Protein 8V0F (pdb70)

Radius of gyration: 42.17 Å; Cα contacts (8 Å, |Δi|>4): 1862; chains: 6; bounding box: 126×116×103 Å

Nearest PDB structures (foldseek):
  8v0f-assembly1_F  TM=9.982E-01  e=1.467E-37  Penicillium fellutanum ATCC 48694
  7s0l-assembly1_A  TM=9.707E-01  e=2.846E-28  Talaromyces verruculosus
  7s0m-assembly1_B  TM=9.732E-01  e=6.720E-28  Talaromyces verruculosus
  6g31-assembly1_I  TM=9.595E-01  e=5.011E-21  Homo sapiens
  6g31-assembly1_B  TM=9.417E-01  e=1.131E-20  Homo sapiens

B-factor: mean 59.31, std 16.81, range [23.64, 129.59]

Secondary structure (DSSP, 8-state):
-HHHHHHHHHHHHHS-----HHHHHHHTHHHHHHHHS----HHHHHHHHHHHHH---HHHHHHHHHHHHHHHHHHHHHHHHHHT--EETTEE-GGGTS-HHHHHHHHHHHHHHHHHHHHTT--HHHHHHHHHHHHHHHHHHHHHHHHHHHT----HHHHHHHHHHHTHHHHHHHHHHHTTS-S-----HHHHHHHHHHHHHHHHHHHH---HHHHHT---HHHHHHHHH-TT--SHHHHHHH----HHHHHHHHHHHHHHT-HHHHHHHHHHHHHHHHHHHHHHHTTT----HHHHHHHHH----/-HHHHHHHHHHHHHS-----HHHHHHHTHHHHHHHTS----HHHHHHHHHHHHH---HHHHHHHHHHHHHHHHHHHHHHHHHHT-SEETTEE-GGGTS-HHHHHHHHHHHHHHHHHHHGGG--HHHHHHHHHHHHHHHHHHHHHHHHHHHT-PPPHHHHHHHHHHHTHHHHHHHHHHHGGG-S-----HHHHHHHHHHHHHHHHHHHH---HHHHHT---HHHHHHHHH-TT--SHHHHHHHT---HHHHHHHHHHHHHTT-HHHHHHHHHHHHHHHHHHHHHHHTTT----HHHHHHHHH----/-HHHHHHHHHHHHHS-----HHHHHHHTHHHHHHHHS----HHHHHHHHHHHHH---HHHHHHHHHHHHHHHHHHHHHHHHHHT--EETTEE-GGGTS-HHHHHHHHHHHHHHHHHHHGGG--HHHHHHHHHHHHHHHHHHHHHHHHHHHT----HHHHHHHHHHHTHHHHHHHHHHHGGG-S-----HHHHHHHHHHHHHHHHHTTT---HHHHHT---HHHHHHHHH-TT--HHHHHHHHT--SHHHHHHHHHHHHHTTHHHHHHHHHHHHHHHHHHHHHHHHTTT----HHHHHHHHHS--/-HHHHHHHHHHHHHS-----HHHHHHHTHHHHHHHHS----HHHHHHHHHHHHH---HHHHHHHHHHHHHHHHHHHHHHHHHTT-SEETTEE-GGGTS-HHHHHHHHHHHHHHHHHHHGGG--HHHHHHHHHHHHHHHHHHHHHHHHHHHT-PPPHHHHHHHHHHHTHHHHHHHHHHHGGG-S-----HHHHHHHHHHHHHHHHHHHH---HHHHHT---HHHHHHHHH-TT--SHHHHHHH----HHHHHHHHHHHHHTT-HHHHHHHHHHHHHHHHHHHHHHHTTT----HHHHHHHHHS--/-HHHHHHHHHHHHHS-----HHHHHHHSHHHHHHHHS----HHHHHHHHHHHHH---HHHHHHHHHHHHHHHHHHHHHHHHHHT-SEETTEE-GGGTS-HHHHHHHHHHHHHHHHHHHGGG--HHHHHHHHHHHHHHHHHHHHHHHHHHHT----HHHHHHHHHHHTHHHHHHHHHTTGGG-S-----HHHHHHHHHHHHHHHHHHHTT--HHHHHT---HHHHHHHHSS----SHHHHTTS----SHHHHHHHHHHHHTTHHHHHHHHHHHHHHHHHHHHHHHGGGSPPP--HHHHHHHHS--/--SSHHHHHHHHHHS-----HHHHHHHTHHHHHHHHS----HHHHHHHHHHHHH---HHHHHHHHHHHHHHHHHHHHHHHHHTT--EETTEE-GGGTS-SHHHHHHHHHHHHHHHHHHGGG--HHHHHHHHHHHHHHHHHHHHHHHHHHHT----HHHHHHHHHHHTHHHHHHHHHHHTTT-S-----HHHHHHHHHHHHHHHHHHHH---HHHHHT---HHHHHHHHH-TT--SHHHHHHHT---HHHHHHHHHHHHHHTHHHHHHHHHHHHHHHHHHHHHHHHTTT----HHHHHHHHHS---

Solvent-accessible surface area: 80450 Å² total; per-residue (Å²): 102,52,66,82,68,4,70,122,4,18,68,48,5,113,97,81,80,175,74,25,120,102,58,47,92,39,17,28,19,2,16,94,9,8,92,84,20,120,50,189,92,49,48,49,85,4,9,94,1,0,24,58,10,4,142,12,82,114,97,12,16,118,58,0,22,103,1,5,56,19,3,45,12,0,13,22,4,7,30,9,25,25,15,117,16,109,90,66,95,65,70,9,4,7,38,42,0,11,20,57,17,29,2,2,7,2,0,4,1,3,6,6,38,0,0,50,48,1,54,146,25,135,29,110,149,0,20,42,14,0,0,65,8,4,3,65,19,5,49,1,9,7,15,19,6,23,19,20,50,16,41,75,18,2,43,30,75,81,9,14,48,12,1,46,32,48,27,6,5,21,4,22,1,3,1,34,1,0,27,50,106,10,137,28,127,60,98,3,36,30,4,0,56,0,1,2,7,0,17,37,0,5,96,20,11,89,62,13,68,128,33,100,9,0,25,30,4,33,15,6,4,0,0,7,42,0,28,127,64,96,114,32,60,76,21,4,21,10,1,2,56,62,96,19,136,101,98,42,7,43,136,22,0,47,64,26,0,86,75,14,121,0,4,60,28,0,74,57,0,4,110,61,0,28,32,22,0,70,154,24,0,86,97,17,18,150,114,63,31,143,155,1,92,84,2,38,72,12,6,72,185,41,56,25,159,96,44,69,84,71,4,69,115,6,17,62,37,11,114,98,81,76,174,76,28,113,104,52,45,83,38,12,29,14,2,15,85,10,8,100,83,24,120,48,181,101,45,46,46,72,1,10,100,2,0,23,59,8,5,146,12,80,109,93,8,13,118,62,1,22,109,1,4,58,20,7,44,12,0,10,20,5,4,34,10,22,20,17,118,20,118,91,70,92,65,70,9,4,8,38,34,0,11,16,56,17,27,1,2,8,1,0,6,0,0,6,6,29,0,1,60,49,2,55,157,26,137,27,112,141,0,11,41,14,1,0,65,10,4,2,63,20,3,50,1,8,6,12,10,4,27,23,23,52,18,43,80,17,2,50,29,74,81,9,14,53,13,2,44,32,39,24,6,6,23,5,22,2,3,0,32,1,0,26,53,107,11,138,29,124,61,97,3,37,30,3,0,55,0,1,2,10,0,22,38,1,5,88,19,18,91,65,16,51,136,40,100,12,1,25,32,3,34,12,4,7,1,0,9,43,0,29,131,61,94,111,38,51,83,22,5,22,10,1,2,54,63,93,22,148,88,104,37,6,35,152,24,0,45,65,22,0,96,73,18,121,0,3,60,38,1,80,68,0,3,117,68,0,28,34,24,0,70,152,20,0,100,74,15,30,166,109,66,32,147,158,1,109,86,0,42,83,7,7,70,163,41,60,18,139,112,40,72,99,68,5,66,136,2,27,75,44,6,121,102,78,81,172,74,22,118,96,57,47,88,39,17,30,19,3,17,95,8,3,96,85,18,118,49,189,97,38,43,59,75,2,12,119,1,0,23,48,10,7,130,14,75,118,89,4,30,124,57,0,22,110,1,5,60,19,2,53,12,0,13,24,4,4,27,10,18,26,18,119,13,107,95,60,99,51,69,6,0,4,39,34,0,11,17,59,13,27,0,0,8,2,0,6,2,0,7,6,29,0,1,60,45,2,56,143,36,136,26,114,155,0,19,36,19,1,0,66,10,2,3,68,11,2,49,0,7,0,14,15,11,53,32,38,92,54,70,100,49,6,68,41,61,78,12,12,45,18,6,43,31,44,24,5,5,14,7,19,1,3,1,45,2,0,27,54,101,13,136,31,124,52,97,4,40,19,3,0,56,0,0,3,8,2,11,42,1,1,79,11,15,86,46,16,56,140,36,114,22,2,41,41,4,47,31,5,4,2,2,6,38,3,31,160,68,112,87,76,66,145,70,8,43,63,15,4,102,128,112,26,156,116,87,95,34,54,142,93,1,52,63,32,2,86,80,17,126,0,3,75,37,2,72,69,2,4,123,74,0,19,35,27,0,79,150,23,0,107,80,20,28,136,114,65,25,145,158,0,94,71,1,47,85,10,6,74,154,44,72,51,105,65,76,92,79,4,67,125,6,20,78,42,11,129,84,76,68,162,81,23,120,104,53,48,129,58,8,28,17,3,20,97,53,5,96,84,21,116,43,187,97,42,51,51,81,4,10,112,4,0,23,48,9,8,138,14,81,117,99,6,30,124,53,0,21,112,1,4,54,18,0,46,10,0,19,26,6,4,39,8,21,19,23,122,21,120,124,60,90,66,82,72,5,3,37,78,109,76,24,62,13,23,1,3,4,2,0,6,0,1,7,6,38,0,1,54,42,1,59,139,27,137,27,113,143,0,16,38,14,1,0,65,7,0,3,66,10,2,49,1,11,6,14,28,4,26,30,32,38,14,44,80,14,3,48,28,62,82,13,8,50,13,3,41,31,53,24,6,6,13,6,19,1,4,1,41,1,0,30,55,112,10,133,38,136,56,100,3,35,20,3,0,54,0,2,1,8,0,15,31,1,0,82,12,14,82,64,13,67,138,45,87,11,0,10,31,4,26,20,2,4,0,0,8,43,0,28,130,61,116,114,42,58,82,22,4,22,10,1,2,60,60,95,21,126,107,84,43,9,36,154,22,0,48,60,25,0,101,74,19,126,0,6,67,33,1,81,57,0,3,139,60,0,24,35,34,0,71,152,19,0,92,91,17,28,161,114,66,30,141,154,1,91,79,1,37,79,12,7,73,168,48,83,59,112,38,75,89,69,5,66,109,2,18,77,36,6,117,98,81,78,175,73,24,116,104,57,50,93,31,10,27,17,1,15,88,11,8,100,89,19,117,42,171,97,51,46,70,80,4,11,86,1,0,18,45,7,3,116,14,80,111,106,11,19,123,51,1,23,112,1,6,62,21,0,58,12,0,14,27,3,4,24,7,21,20,9,103,35,116,88,62,96,51,70,9,3,7,41,42,0,12,18,59,14,22,1,0,7,2,0,6,0,0,6,6,31,0,1,54,52,1,54,146,27,135,24,109,148,0,16,40,13,2,0,62,8,2,0,73,6,3,47,0,7,0,8,16,6,55,26,31,83,42,66,97,26,3,55,29,100,60,19,11,44,15,8,45,30,61,30,7,5,16,8,19,2,3,1,49,1,0,28,52,117,6,127,35,112,71,93,2,26,24,4,0,56,1,0,3,12,2,13,49,6,8,84,15,14,74,41,28,139,118,84,114,29,11,25,26,4,45,23,4,10,8,8,2,22,0,19,89,53,55,134,36,69,152,64,7,17,72,14,9,120,59,95,13,137,88,97,83,28,22,112,70,4,68,64,24,8,102,78,38,118,2,43,71,37,11,94,66,1,2,82,65,0,24,42,28,0,66,149,14,0,100,59,30,35,139,98,66,26,139,169,2,85,73,1,49,84,28,5,65,179,54,54,74,104,60,86,94,80,7,64,121,4,22,74,41,10,125,94,74,76,165,80,30,100,125,60,48,136,43,6,29,16,4,8,90,57,10,77,84,23,118,34,190,96,45,51,58,79,2,10,111,0,1,32,49,6,7,135,15,87,118,95,7,26,123,50,0,22,112,1,4,56,20,0,44,12,0,14,26,7,6,31,14,26,17,26,115,14,105,116,71,91,63,85,72,4,7,38,76,104,84,33,59,16,24,2,5,3,1,0,6,0,0,6,6,34,0,0,60,33,1,63,142,32,137,29,114,156,0,17,46,24,1,0,74,8,1,2,72,7,3,49,1,10,4,11,24,5,27,22,37,34,16,48,75,23,2,40,36,75,79,7,10,48,11,5,45,25,55,26,6,5,15,6,23,1,3,2,48,1,0,27,48,117,8,130,31,125,53,101,6,37,26,3,0,54,0,1,1,8,0,13,45,1,1,82,13,13,84,70,13,70,127,48,74,17,0,26,28,4,19,19,3,6,0,0,9,35,0,17,126,66,118,110,41,51,71,23,3,31,9,0,2,56,63,92,18,140,99,84,46,7,44,143,22,0,48,64,27,0,78,80,23,116,0,2,58,26,0,75,60,0,3,108,63,0,27,40,27,0,72,157,33,0,94,98,20,32,162,121,67,31,145,159,0,90,83,0,44,78,17,6,72,156,36,63,26,168

Structure (mmCIF, N/CA/C/O backbone):
data_8V0F
#
_entry.id   8V0F
#
_cell.length_a   1.00
_cell.length_b   1.00
_cell.length_c   1.00
_cell.angle_alpha   90.00
_cell.angle_beta   90.00
_cell.angle_gamma   90.00
#
_symmetry.space_group_name_H-M   'P 1'
#
loop_
_atom_site.group_PDB
_atom_site.id
_atom_site.type_symbol
_atom_site.label_atom_id
_atom_site.label_alt_id
_atom_site.label_comp_id
_atom_site.label_asym_id
_atom_site.label_entity_id
_atom_site.label_seq_id
_atom_site.pdbx_PDB_ins_code
_atom_site.Cartn_x
_atom_site.Cartn_y
_atom_site.Cartn_z
_atom_site.occupancy
_atom_site.B_iso_or_equiv
_atom_site.auth_seq_id
_atom_site.auth_comp_id
_atom_site.auth_asym_id
_atom_site.auth_atom_id
_atom_site.pdbx_PDB_model_num
ATOM 1 N N . ALA A 1 645 ? 173.077 197.967 128.318 1.00 80.36 621 ALA A N 1
ATOM 2 C CA . ALA A 1 645 ? 172.941 196.734 129.082 1.00 83.34 621 ALA A CA 1
ATOM 3 C C . ALA A 1 645 ? 171.722 195.941 128.625 1.00 85.07 621 ALA A C 1
ATOM 4 O O . ALA A 1 645 ? 171.848 194.822 128.129 1.00 86.26 621 ALA A O 1
ATOM 6 N N . ILE A 1 646 ? 170.539 196.533 128.798 1.00 78.99 622 ILE A N 1
ATOM 7 C CA . ILE A 1 646 ? 169.305 195.869 128.388 1.00 79.56 622 ILE A CA 1
ATOM 8 C C . ILE A 1 646 ? 169.248 195.736 126.869 1.00 82.90 622 ILE A C 1
ATOM 9 O O . ILE A 1 646 ? 168.775 194.720 126.336 1.00 83.62 622 ILE A O 1
ATOM 14 N N . SER A 1 647 ? 169.744 196.747 126.150 1.00 81.19 623 SER A N 1
ATOM 15 C CA . SER A 1 647 ? 169.714 196.711 124.693 1.00 80.20 623 SER A CA 1
ATOM 16 C C . SER A 1 647 ? 170.555 195.563 124.151 1.00 81.67 623 SER A C 1
ATOM 17 O O . SER A 1 647 ? 170.142 194.874 123.211 1.00 85.13 623 SER A O 1
ATOM 20 N N . ASP A 1 648 ? 171.737 195.342 124.730 1.00 80.89 624 ASP A N 1
ATOM 21 C CA . ASP A 1 648 ? 172.591 194.251 124.273 1.00 82.36 624 ASP A CA 1
ATOM 22 C C . ASP A 1 648 ? 171.925 192.898 124.488 1.00 83.49 624 ASP A C 1
ATOM 23 O O . ASP A 1 648 ? 171.968 192.029 123.609 1.00 87.86 624 ASP A O 1
ATOM 28 N N . HIS A 1 649 ? 171.301 192.703 125.652 1.00 74.70 625 HIS A N 1
ATOM 29 C CA . HIS A 1 649 ? 170.631 191.438 125.931 1.00 78.31 625 HIS A CA 1
ATOM 30 C C . HIS A 1 649 ? 169.474 191.201 124.969 1.00 82.09 625 HIS A C 1
ATOM 31 O O . HIS A 1 649 ? 169.313 190.094 124.435 1.00 83.58 625 HIS A O 1
ATOM 38 N N . THR A 1 650 ? 168.661 192.233 124.730 1.00 77.61 626 THR A N 1
ATOM 39 C CA . THR A 1 650 ? 167.546 192.086 123.801 1.00 73.67 626 THR A CA 1
ATOM 40 C C . THR A 1 650 ? 168.039 191.796 122.388 1.00 75.28 626 THR A C 1
ATOM 41 O O . THR A 1 650 ? 167.460 190.964 121.677 1.00 79.79 626 THR A O 1
ATOM 45 N N . SER A 1 651 ? 169.111 192.471 121.965 1.00 74.23 627 SER A N 1
ATOM 46 C CA . SER A 1 651 ? 169.663 192.230 120.637 1.00 75.24 627 SER A CA 1
ATOM 47 C C . SER A 1 651 ? 170.187 190.807 120.505 1.00 78.27 627 SER A C 1
ATOM 48 O O . SER A 1 651 ? 169.990 190.162 119.469 1.00 80.03 627 SER A O 1
ATOM 51 N N . ARG A 1 652 ? 170.863 190.301 121.539 1.00 81.57 628 ARG A N 1
ATOM 52 C CA . ARG A 1 652 ? 171.344 188.924 121.496 1.00 78.21 628 ARG A CA 1
ATOM 53 C C . ARG A 1 652 ? 170.186 187.939 121.412 1.00 79.57 628 ARG A C 1
ATOM 54 O O . ARG A 1 652 ? 170.240 186.970 120.646 1.00 83.37 628 ARG A O 1
ATOM 62 N N . ALA A 1 653 ? 169.125 188.172 122.190 1.00 74.69 629 ALA A N 1
ATOM 63 C CA . ALA A 1 653 ? 167.965 187.285 122.137 1.00 72.17 629 ALA A CA 1
ATOM 64 C C . ALA A 1 653 ? 167.338 187.285 120.748 1.00 73.99 629 ALA A C 1
ATOM 65 O O . ALA A 1 653 ? 166.999 186.227 120.203 1.00 75.95 629 ALA A O 1
ATOM 67 N N . ILE A 1 654 ? 167.191 188.468 120.152 1.00 71.94 630 ILE A N 1
ATOM 68 C CA . ILE A 1 654 ? 166.587 188.569 118.827 1.00 65.28 630 ILE A CA 1
ATOM 69 C C . ILE A 1 654 ? 167.462 187.883 117.782 1.00 69.43 630 ILE A C 1
ATOM 70 O O . ILE A 1 654 ? 166.964 187.164 116.904 1.00 74.07 630 ILE A O 1
ATOM 75 N N . ASP A 1 655 ? 168.780 188.083 117.866 1.00 77.67 631 ASP A N 1
ATOM 76 C CA . ASP A 1 655 ? 169.692 187.449 116.921 1.00 77.68 631 ASP A CA 1
ATOM 77 C C . ASP A 1 655 ? 169.636 185.932 117.034 1.00 79.01 631 ASP A C 1
ATOM 78 O O . ASP A 1 655 ? 169.634 185.227 116.018 1.00 81.55 631 ASP A O 1
ATOM 83 N N . LEU A 1 656 ? 169.591 185.407 118.261 1.00 75.20 632 LEU A N 1
ATOM 84 C CA . LEU A 1 656 ? 169.468 183.963 118.424 1.00 72.76 632 LEU A CA 1
ATOM 85 C C . LEU A 1 656 ? 168.118 183.459 117.935 1.00 73.55 632 LEU A C 1
ATOM 86 O O . LEU A 1 656 ? 168.011 182.308 117.498 1.00 75.21 632 LEU A O 1
ATOM 91 N N . CYS A 1 657 ? 167.079 184.294 118.005 1.00 75.15 633 CYS A N 1
ATOM 92 C CA . CYS A 1 657 ? 165.812 183.931 117.376 1.00 73.91 633 CYS A CA 1
ATOM 93 C C . CYS A 1 657 ? 165.967 183.809 115.865 1.00 69.61 633 CYS A C 1
ATOM 94 O O . CYS A 1 657 ? 165.405 182.898 115.248 1.00 70.08 633 CYS A O 1
ATOM 97 N N . ARG A 1 658 ? 166.722 184.722 115.250 1.00 74.44 634 ARG A N 1
ATOM 98 C CA . ARG A 1 658 ? 166.925 184.646 113.805 1.00 73.06 634 ARG A CA 1
ATOM 99 C C . ARG A 1 658 ? 167.804 183.459 113.425 1.00 78.30 634 ARG A C 1
ATOM 100 O O . ARG A 1 658 ? 167.483 182.711 112.495 1.00 77.85 634 ARG A O 1
ATOM 108 N N . ASN A 1 659 ? 168.919 183.271 114.128 1.00 83.40 635 ASN A N 1
ATOM 109 C CA . ASN A 1 659 ? 169.862 182.188 113.840 1.00 78.38 635 ASN A CA 1
ATOM 110 C C . ASN A 1 659 ? 169.989 181.268 115.045 1.00 77.66 635 ASN A C 1
ATOM 111 O O . ASN A 1 659 ? 170.695 181.603 116.013 1.00 78.57 635 ASN A O 1
ATOM 116 N N . PRO A 1 660 ? 169.333 180.105 115.039 1.00 68.72 636 PRO A N 1
ATOM 117 C CA . PRO A 1 660 ? 169.386 179.232 116.209 1.00 70.62 636 PRO A CA 1
ATOM 118 C C . PRO A 1 660 ? 170.780 178.664 116.407 1.00 73.45 636 PRO A C 1
ATOM 119 O O . PRO A 1 660 ? 171.552 178.525 115.443 1.00 75.02 636 PRO A O 1
ATOM 123 N N . PRO A 1 661 ? 171.146 178.324 117.637 1.00 69.18 637 PRO A N 1
ATOM 124 C CA . PRO A 1 661 ? 172.497 177.831 117.921 1.00 67.68 637 PRO A CA 1
ATOM 125 C C . PRO A 1 661 ? 172.661 176.377 117.492 1.00 70.67 637 PRO A C 1
ATOM 126 O O . PRO A 1 661 ? 171.783 175.775 116.877 1.00 69.08 637 PRO A O 1
ATOM 130 N N . LEU A 1 662 ? 173.819 175.818 117.833 1.00 68.22 638 LEU A N 1
ATOM 131 C CA . LEU A 1 662 ? 174.165 174.440 117.518 1.00 64.94 638 LEU A CA 1
ATOM 132 C C . LEU A 1 662 ? 174.264 173.622 118.798 1.00 66.79 638 LEU A C 1
ATOM 133 O O . LEU A 1 662 ? 174.733 174.116 119.828 1.00 71.07 638 LEU A O 1
ATOM 138 N N . TRP A 1 663 ? 173.817 172.372 118.727 1.00 52.88 639 TRP A N 1
ATOM 139 C CA . TRP A 1 663 ? 173.879 171.467 119.865 1.00 51.28 639 TRP A CA 1
ATOM 140 C C . TRP A 1 663 ? 175.318 171.030 120.107 1.00 55.06 639 TRP A C 1
ATOM 141 O O . TRP A 1 663 ? 176.036 170.681 119.165 1.00 58.52 639 TRP A O 1
ATOM 152 N N . GLY A 1 664 ? 175.738 171.050 121.370 1.00 46.64 640 GLY A N 1
ATOM 153 C CA . GLY A 1 664 ? 177.092 170.707 121.733 1.00 44.58 640 GLY A CA 1
ATOM 154 C C . GLY A 1 664 ? 177.222 169.310 122.307 1.00 49.65 640 GLY A C 1
ATOM 155 O O . GLY A 1 664 ? 176.243 168.674 122.685 1.00 53.59 640 GLY A O 1
ATOM 156 N N . THR A 1 665 ? 178.468 168.838 122.367 1.00 54.67 641 THR A N 1
ATOM 157 C CA . THR A 1 665 ? 178.757 167.533 122.947 1.00 50.42 641 THR A CA 1
ATOM 158 C C . THR A 1 665 ? 178.682 167.549 124.467 1.00 53.78 641 THR A C 1
ATOM 159 O O . THR A 1 665 ? 178.321 166.534 125.076 1.00 64.41 641 THR A O 1
ATOM 163 N N . ASP A 1 666 ? 179.010 168.682 125.090 1.00 52.68 642 ASP A N 1
ATOM 164 C CA . ASP A 1 666 ? 178.982 168.780 126.544 1.00 55.40 642 ASP A CA 1
ATOM 165 C C . ASP A 1 666 ? 177.588 168.574 127.114 1.00 58.10 642 ASP A C 1
ATOM 166 O O . ASP A 1 666 ? 177.459 168.071 128.235 1.00 61.63 642 ASP A O 1
ATOM 171 N N . GLN A 1 667 ? 176.545 168.948 126.375 1.00 58.70 643 GLN A N 1
ATOM 172 C CA . GLN A 1 667 ? 175.177 168.771 126.841 1.00 55.74 643 GLN A CA 1
ATOM 173 C C . GLN A 1 667 ? 174.608 167.406 126.484 1.00 59.30 643 GLN A C 1
ATOM 174 O O . GLN A 1 667 ? 173.829 166.842 127.265 1.00 66.89 643 GLN A O 1
ATOM 180 N N . GLU A 1 668 ? 174.980 166.862 125.324 1.00 53.17 644 GLU A N 1
ATOM 181 C CA . GLU A 1 668 ? 174.592 165.496 124.996 1.00 55.31 644 GLU A CA 1
ATOM 182 C C . GLU A 1 668 ? 175.206 164.502 125.968 1.00 58.80 644 GLU A C 1
ATOM 183 O O . GLU A 1 668 ? 174.585 163.483 126.290 1.00 63.51 644 GLU A O 1
ATOM 189 N N . GLN A 1 669 ? 176.387 164.791 126.485 1.00 57.12 645 GLN A N 1
ATOM 190 C CA . GLN A 1 669 ? 176.996 163.906 127.500 1.00 52.43 645 GLN A CA 1
ATOM 191 C C . GLN A 1 669 ? 176.205 164.012 128.797 1.00 55.15 645 GLN A C 1
ATOM 192 O O . GLN A 1 669 ? 176.058 162.995 129.465 1.00 58.32 645 GLN A O 1
ATOM 198 N N . THR A 1 670 ? 175.703 165.197 129.128 1.00 53.92 646 THR A N 1
ATOM 199 C CA . THR A 1 670 ? 174.898 165.341 130.337 1.00 50.14 646 THR A CA 1
ATOM 200 C C . THR A 1 670 ? 173.573 164.598 130.218 1.00 54.10 646 THR A C 1
ATOM 201 O O . THR A 1 670 ? 173.155 163.910 131.156 1.00 58.29 646 THR A O 1
ATOM 205 N N . LEU A 1 671 ? 172.904 164.712 129.069 1.00 55.32 647 LEU A N 1
ATOM 206 C CA . LEU A 1 671 ? 171.587 164.102 128.923 1.00 48.57 647 LEU A CA 1
ATOM 207 C C . LEU A 1 671 ? 171.646 162.585 128.816 1.00 47.68 647 LEU A C 1
ATOM 208 O O . LEU A 1 671 ? 170.643 161.921 129.089 1.00 54.24 647 LEU A O 1
ATOM 213 N N . LEU A 1 672 ? 172.789 162.022 128.433 1.00 54.93 648 LEU A N 1
ATOM 214 C CA . LEU A 1 672 ? 172.941 160.583 128.227 1.00 54.45 648 LEU A CA 1
ATOM 215 C C . LEU A 1 672 ? 173.720 159.918 129.355 1.00 55.41 648 LEU A C 1
ATOM 216 O O . LEU A 1 672 ? 174.538 159.029 129.112 1.00 59.08 648 LEU A O 1
ATOM 221 N N . GLY A 1 673 ? 173.489 160.326 130.598 1.00 48.83 649 GLY A N 1
ATOM 222 C CA . GLY A 1 673 ? 174.175 159.756 131.732 1.00 49.39 649 GLY A CA 1
ATOM 223 C C . GLY A 1 673 ? 173.708 158.359 132.094 1.00 55.13 649 GLY A C 1
ATOM 224 O O . GLY A 1 673 ? 174.478 157.392 132.041 1.00 61.68 649 GLY A O 1
ATOM 225 N N . PRO A 1 674 ? 172.437 158.231 132.496 1.00 48.01 650 PRO A N 1
ATOM 226 C CA . PRO A 1 674 ? 171.925 156.902 132.878 1.00 47.61 650 PRO A CA 1
ATOM 227 C C . PRO A 1 674 ? 172.049 155.861 131.781 1.00 48.98 650 PRO A C 1
ATOM 228 O O . PRO A 1 674 ? 172.316 154.685 132.067 1.00 55.21 650 PRO A O 1
ATOM 232 N N . PHE A 1 675 ? 171.858 156.266 130.525 1.00 45.56 651 PHE A N 1
ATOM 233 C CA . PHE A 1 675 ? 171.964 155.328 129.416 1.00 43.52 651 PHE A CA 1
ATOM 234 C C . PHE A 1 675 ? 173.363 154.733 129.338 1.00 48.68 651 PHE A C 1
ATOM 235 O O . PHE A 1 675 ? 173.526 153.513 129.216 1.00 56.14 651 PHE A O 1
ATOM 243 N N . GLU A 1 676 ? 174.391 155.578 129.438 1.00 52.38 652 GLU A N 1
ATOM 244 C CA . GLU A 1 676 ? 175.762 155.081 129.401 1.00 49.02 652 GLU A CA 1
ATOM 245 C C . GLU A 1 676 ? 176.089 154.262 130.642 1.00 50.90 652 GLU A C 1
ATOM 246 O O . GLU A 1 676 ? 176.805 153.255 130.558 1.00 59.29 652 GLU A O 1
ATOM 252 N N . TYR A 1 677 ? 175.569 154.672 131.802 1.00 43.49 653 TYR A N 1
ATOM 253 C CA . TYR A 1 677 ? 175.805 153.910 133.023 1.00 43.16 653 TYR A CA 1
ATOM 254 C C . TYR A 1 677 ? 175.275 152.489 132.899 1.00 49.66 653 TYR A C 1
ATOM 255 O O . TYR A 1 677 ? 175.952 151.531 133.287 1.00 51.55 653 TYR A O 1
ATOM 264 N N . LEU A 1 678 ? 174.065 152.330 132.361 1.00 54.75 654 LEU A N 1
ATOM 265 C CA . LEU A 1 678 ? 173.513 150.991 132.198 1.00 44.98 654 LEU A CA 1
ATOM 266 C C . LEU A 1 678 ? 174.162 150.241 131.041 1.00 45.58 654 LEU A C 1
ATOM 267 O O . LEU A 1 678 ? 174.240 149.009 131.074 1.00 52.42 654 LEU A O 1
ATOM 272 N N . GLU A 1 679 ? 174.637 150.957 130.020 1.00 56.97 655 GLU A N 1
ATOM 273 C CA . GLU A 1 679 ? 175.300 150.299 128.901 1.00 54.43 655 GLU A CA 1
ATOM 274 C C . GLU A 1 679 ? 176.667 149.754 129.290 1.00 55.75 655 GLU A C 1
ATOM 275 O O . GLU A 1 679 ? 177.134 148.777 128.695 1.00 61.82 655 GLU A O 1
ATOM 281 N N . SER A 1 680 ? 177.326 150.371 130.274 1.00 53.41 656 SER A N 1
ATOM 282 C CA . SER A 1 680 ? 178.660 149.921 130.660 1.00 43.85 656 SER A CA 1
ATOM 283 C C . SER A 1 680 ? 178.641 148.535 131.296 1.00 50.77 656 SER A C 1
ATOM 284 O O . SER A 1 680 ? 179.627 147.798 131.191 1.00 57.38 656 SER A O 1
ATOM 287 N N . ILE A 1 681 ? 177.550 148.165 131.953 1.00 51.77 657 ILE A N 1
ATOM 288 C CA . ILE A 1 681 ? 177.482 146.868 132.637 1.00 49.76 657 ILE A CA 1
ATOM 289 C C . ILE A 1 681 ? 177.336 145.756 131.603 1.00 58.36 657 ILE A C 1
ATOM 290 O O . ILE A 1 681 ? 176.435 145.823 130.748 1.00 56.06 657 ILE A O 1
ATOM 295 N N . PRO A 1 682 ? 178.180 144.727 131.632 1.00 66.65 658 PRO A N 1
ATOM 296 C CA . PRO A 1 682 ? 178.057 143.637 130.660 1.00 62.97 658 PRO A CA 1
ATOM 297 C C . PRO A 1 682 ? 176.807 142.803 130.897 1.00 64.95 658 PRO A C 1
ATOM 298 O O . PRO A 1 682 ? 176.299 142.688 132.014 1.00 65.79 658 PRO A O 1
ATOM 302 N N . GLY A 1 683 ? 176.320 142.201 129.813 1.00 69.93 659 GLY A N 1
ATOM 303 C CA . GLY A 1 683 ? 175.111 141.408 129.856 1.00 70.45 659 GLY A CA 1
ATOM 304 C C . GLY A 1 683 ? 175.201 140.219 128.924 1.00 71.80 659 GLY A C 1
ATOM 305 O O . GLY A 1 683 ? 176.200 140.018 128.231 1.00 75.96 659 GLY A O 1
ATOM 306 N N . LYS A 1 684 ? 174.131 139.419 128.919 1.00 75.00 660 LYS A N 1
ATOM 307 C CA . LYS A 1 684 ? 174.108 138.209 128.102 1.00 75.42 660 LYS A CA 1
ATOM 308 C C . LYS A 1 684 ? 174.049 138.538 126.616 1.00 77.11 660 LYS A C 1
ATOM 309 O O . LYS A 1 684 ? 174.724 137.893 125.806 1.00 78.06 660 LYS A O 1
ATOM 315 N N . ASN A 1 685 ? 173.242 139.532 126.242 1.00 78.38 661 ASN A N 1
ATOM 316 C CA . ASN A 1 685 ? 173.089 139.976 124.856 1.00 77.03 661 ASN A CA 1
ATOM 317 C C . ASN A 1 685 ? 172.603 138.830 123.963 1.00 76.87 661 ASN A C 1
ATOM 318 O O . ASN A 1 685 ? 173.292 138.378 123.047 1.00 73.84 661 ASN A O 1
ATOM 323 N N . ILE A 1 686 ? 171.390 138.361 124.259 1.00 69.94 662 ILE A N 1
ATOM 324 C CA . ILE A 1 686 ? 170.774 137.310 123.455 1.00 64.50 662 ILE A CA 1
ATOM 325 C C . ILE A 1 686 ? 170.375 137.836 122.081 1.00 69.37 662 ILE A C 1
ATOM 326 O O . ILE A 1 686 ? 170.392 137.089 121.093 1.00 73.83 662 ILE A O 1
ATOM 331 N N . ARG A 1 687 ? 170.029 139.121 121.987 1.00 61.66 663 ARG A N 1
ATOM 332 C CA . ARG A 1 687 ? 169.494 139.663 120.742 1.00 58.39 663 ARG A CA 1
ATOM 333 C C . ARG A 1 687 ? 170.540 139.680 119.633 1.00 58.21 663 ARG A C 1
ATOM 334 O O . ARG A 1 687 ? 170.203 139.506 118.456 1.00 61.53 663 ARG A O 1
ATOM 342 N N . SER A 1 688 ? 171.812 139.887 119.980 1.00 57.82 664 SER A N 1
ATOM 343 C CA . SER A 1 688 ? 172.863 139.828 118.968 1.00 60.28 664 SER A CA 1
ATOM 344 C C . SER A 1 688 ? 172.966 138.436 118.359 1.00 62.14 664 SER A C 1
ATOM 345 O O . SER A 1 688 ? 173.085 138.290 117.136 1.00 65.08 664 SER A O 1
ATOM 348 N N . GLN A 1 689 ? 172.916 137.397 119.197 1.00 61.54 665 GLN A N 1
ATOM 349 C CA . GLN A 1 689 ? 172.928 136.032 118.684 1.00 59.31 665 GLN A CA 1
ATOM 350 C C . GLN A 1 689 ? 171.675 135.741 117.872 1.00 60.68 665 GLN A C 1
ATOM 351 O O . GLN A 1 689 ? 171.726 135.015 116.872 1.00 64.38 665 GLN A O 1
ATOM 357 N N . PHE A 1 690 ? 170.537 136.293 118.294 1.00 53.55 666 PHE A N 1
ATOM 358 C CA . PHE A 1 690 ? 169.296 136.113 117.549 1.00 46.25 666 PHE A CA 1
ATOM 359 C C . PHE A 1 690 ? 169.400 136.719 116.154 1.00 49.26 666 PHE A C 1
ATOM 360 O O . PHE A 1 690 ? 168.923 136.134 115.176 1.00 58.72 666 PHE A O 1
ATOM 368 N N . ILE A 1 691 ? 170.019 137.895 116.047 1.00 48.39 667 ILE A N 1
ATOM 369 C CA . ILE A 1 691 ? 170.207 138.533 114.747 1.00 50.80 667 ILE A CA 1
ATOM 370 C C . ILE A 1 691 ? 171.208 137.752 113.903 1.00 48.30 667 ILE A C 1
ATOM 371 O O . ILE A 1 691 ? 171.016 137.573 112.695 1.00 51.78 667 ILE A O 1
ATOM 376 N N . GLU A 1 692 ? 172.288 137.271 114.523 1.00 55.49 668 GLU A N 1
ATOM 377 C CA . GLU A 1 692 ? 173.295 136.511 113.788 1.00 52.42 668 GLU A CA 1
ATOM 378 C C . GLU A 1 692 ? 172.728 135.204 113.245 1.00 55.67 668 GLU A C 1
ATOM 379 O O . GLU A 1 692 ? 173.087 134.779 112.142 1.00 59.53 668 GLU A O 1
ATOM 385 N N . ALA A 1 693 ? 171.854 134.548 114.011 1.00 52.34 669 ALA A N 1
ATOM 386 C CA . ALA A 1 693 ? 171.306 133.265 113.584 1.00 45.93 669 ALA A CA 1
ATOM 387 C C . ALA A 1 693 ? 170.461 133.405 112.325 1.00 52.95 669 ALA A C 1
ATOM 388 O O . ALA A 1 693 ? 170.536 132.564 111.422 1.00 58.42 669 ALA A O 1
ATOM 390 N N . PHE A 1 694 ? 169.647 134.459 112.244 1.00 51.29 670 PHE A N 1
ATOM 391 C CA . PHE A 1 694 ? 168.776 134.638 111.089 1.00 42.40 670 PHE A CA 1
ATOM 392 C C . PHE A 1 694 ? 169.521 135.157 109.868 1.00 41.37 670 PHE A C 1
ATOM 393 O O . PHE A 1 694 ? 169.018 135.020 108.749 1.00 51.91 670 PHE A O 1
ATOM 401 N N . ASN A 1 695 ? 170.703 135.748 110.052 1.00 43.79 671 ASN A N 1
ATOM 402 C CA . ASN A 1 695 ? 171.459 136.268 108.920 1.00 43.17 671 ASN A CA 1
ATOM 403 C C . ASN A 1 695 ? 171.997 135.161 108.026 1.00 49.47 671 ASN A C 1
ATOM 404 O O . ASN A 1 695 ? 172.335 135.427 106.868 1.00 56.14 671 ASN A O 1
ATOM 409 N N . THR A 1 696 ? 172.085 133.930 108.535 1.00 45.80 672 THR A N 1
ATOM 410 C CA . THR A 1 696 ? 172.505 132.813 107.697 1.00 42.49 672 THR A CA 1
ATOM 411 C C . THR A 1 696 ? 171.514 132.581 106.566 1.00 47.09 672 THR A C 1
ATOM 412 O O . THR A 1 696 ? 171.908 132.289 105.431 1.00 51.48 672 THR A O 1
ATOM 416 N N . TRP A 1 697 ? 170.221 132.714 106.856 1.00 42.85 673 TRP A N 1
ATOM 417 C CA . TRP A 1 697 ? 169.197 132.547 105.834 1.00 35.11 673 TRP A CA 1
ATOM 418 C C . TRP A 1 697 ? 169.089 133.757 104.915 1.00 45.70 673 TRP A C 1
ATOM 419 O O . TRP A 1 697 ? 168.814 133.596 103.721 1.00 58.75 673 TRP A O 1
ATOM 430 N N . LEU A 1 698 ? 169.301 134.965 105.439 1.00 44.81 674 LEU A N 1
ATOM 431 C CA . LEU A 1 698 ? 169.049 136.184 104.678 1.00 38.08 674 LEU A CA 1
ATOM 432 C C . LEU A 1 698 ? 170.268 136.661 103.896 1.00 44.48 674 LEU A C 1
ATOM 433 O O . LEU A 1 698 ? 170.132 137.065 102.738 1.00 48.49 674 LEU A O 1
ATOM 438 N N . GLN A 1 699 ? 171.454 136.628 104.506 1.00 49.07 675 GLN A N 1
ATOM 439 C CA . GLN A 1 699 ? 172.716 136.970 103.846 1.00 48.33 675 GLN A CA 1
ATOM 440 C C . GLN A 1 699 ? 172.695 138.407 103.312 1.00 49.48 675 GLN A C 1
ATOM 441 O O . GLN A 1 699 ? 172.736 138.665 102.109 1.00 55.07 675 GLN A O 1
ATOM 447 N N . ILE A 1 700 ? 172.628 139.339 104.256 1.00 41.74 676 ILE A N 1
ATOM 448 C CA . ILE A 1 700 ? 172.630 140.768 103.955 1.00 40.78 676 ILE A CA 1
ATOM 449 C C . ILE A 1 700 ? 174.015 141.332 104.262 1.00 49.46 676 ILE A C 1
ATOM 450 O O . ILE A 1 700 ? 174.790 140.692 104.986 1.00 55.12 676 ILE A O 1
ATOM 455 N N . PRO A 1 701 ? 174.380 142.515 103.731 1.00 44.34 677 PRO A N 1
ATOM 456 C CA . PRO A 1 701 ? 175.714 143.072 104.006 1.00 37.41 677 PRO A CA 1
ATOM 457 C C . PRO A 1 701 ? 175.950 143.405 105.471 1.00 49.62 677 PRO A C 1
ATOM 458 O O . PRO A 1 701 ? 175.069 143.213 106.315 1.00 59.71 677 PRO A O 1
ATOM 462 N N . GLN A 1 702 ? 177.143 143.917 105.783 1.00 47.81 678 GLN A N 1
ATOM 463 C CA . GLN A 1 702 ? 177.542 144.089 107.176 1.00 48.13 678 GLN A CA 1
ATOM 464 C C . GLN A 1 702 ? 177.047 145.405 107.768 1.00 60.20 678 GLN A C 1
ATOM 465 O O . GLN A 1 702 ? 176.651 145.446 108.940 1.00 70.36 678 GLN A O 1
ATOM 471 N N . ASP A 1 703 ? 177.068 146.486 106.985 1.00 46.24 679 ASP A N 1
ATOM 472 C CA . ASP A 1 703 ? 176.691 147.792 107.519 1.00 47.43 679 ASP A CA 1
ATOM 473 C C . ASP A 1 703 ? 175.238 147.808 107.980 1.00 57.09 679 ASP A C 1
ATOM 474 O O . ASP A 1 703 ? 174.916 148.374 109.035 1.00 64.54 679 ASP A O 1
ATOM 479 N N . HIS A 1 704 ? 174.347 147.191 107.202 1.00 46.31 680 HIS A N 1
ATOM 480 C CA . HIS A 1 704 ? 172.952 147.086 107.610 1.00 46.67 680 HIS A CA 1
ATOM 481 C C . HIS A 1 704 ? 172.826 146.314 108.916 1.00 55.05 680 HIS A C 1
ATOM 482 O O . HIS A 1 704 ? 172.031 146.680 109.794 1.00 62.54 680 HIS A O 1
ATOM 489 N N . LEU A 1 705 ? 173.613 145.247 109.064 1.00 42.63 681 LEU A N 1
ATOM 490 C CA . LEU A 1 705 ? 173.601 144.473 110.298 1.00 46.81 681 LEU A CA 1
ATOM 491 C C . LEU A 1 705 ? 174.020 145.326 111.487 1.00 53.66 681 LEU A C 1
ATOM 492 O O . LEU A 1 705 ? 173.387 145.278 112.551 1.00 62.20 681 LEU A O 1
ATOM 497 N N . GLN A 1 706 ? 175.078 146.125 111.323 1.00 47.33 682 GLN A N 1
ATOM 498 C CA . GLN A 1 706 ? 175.525 146.990 112.411 1.00 50.21 682 GLN A CA 1
ATOM 499 C C . GLN A 1 706 ? 174.457 148.012 112.782 1.00 55.58 682 GLN A C 1
ATOM 500 O O . GLN A 1 706 ? 174.210 148.261 113.970 1.00 60.25 682 GLN A O 1
ATOM 506 N N . ILE A 1 707 ? 173.810 148.612 111.780 1.00 45.74 683 ILE A N 1
ATOM 507 C CA . ILE A 1 707 ? 172.783 149.617 112.056 1.00 42.56 683 ILE A CA 1
ATOM 508 C C . ILE A 1 707 ? 171.626 148.998 112.833 1.00 52.12 683 ILE A C 1
ATOM 509 O O . ILE A 1 707 ? 171.151 149.557 113.835 1.00 56.99 683 ILE A O 1
ATOM 514 N N . VAL A 1 708 ? 171.157 147.831 112.383 1.00 45.70 684 VAL A N 1
ATOM 515 C CA . VAL A 1 708 ? 170.033 147.178 113.048 1.00 40.29 684 VAL A CA 1
ATOM 516 C C . VAL A 1 708 ? 170.402 146.799 114.476 1.00 44.65 684 VAL A C 1
ATOM 517 O O . VAL A 1 708 ? 169.608 146.987 115.411 1.00 55.71 684 VAL A O 1
ATOM 521 N N . GLY A 1 709 ? 171.611 146.265 114.672 1.00 35.09 685 GLY A N 1
ATOM 522 C CA . GLY A 1 709 ? 172.044 145.925 116.016 1.00 38.66 685 GLY A CA 1
ATOM 523 C C . GLY A 1 709 ? 172.089 147.128 116.936 1.00 49.46 685 GLY A C 1
ATOM 524 O O . GLY A 1 709 ? 171.654 147.057 118.090 1.00 56.57 685 GLY A O 1
ATOM 525 N N . LYS A 1 710 ? 172.600 148.255 116.434 1.00 49.00 686 LYS A N 1
ATOM 526 C CA . LYS A 1 710 ? 172.644 149.471 117.239 1.00 45.69 686 LYS A CA 1
ATOM 527 C C . LYS A 1 710 ? 171.245 149.908 117.653 1.00 49.87 686 LYS A C 1
ATOM 528 O O . LYS A 1 710 ? 170.998 150.215 118.829 1.00 52.53 686 LYS A O 1
ATOM 534 N N . VAL A 1 711 ? 170.310 149.928 116.699 1.00 46.31 687 VAL A N 1
ATOM 535 C CA . VAL A 1 711 ? 168.951 150.377 117.002 1.00 40.47 687 VAL A CA 1
ATOM 536 C C . VAL A 1 711 ? 168.316 149.479 118.058 1.00 45.58 687 VAL A C 1
ATOM 537 O O . VAL A 1 711 ? 167.703 149.956 119.027 1.00 51.55 687 VAL A O 1
ATOM 541 N N . ILE A 1 712 ? 168.468 148.162 117.894 1.00 44.63 688 ILE A N 1
ATOM 542 C CA . ILE A 1 712 ? 167.862 147.225 118.835 1.00 41.88 688 ILE A CA 1
ATOM 543 C C . ILE A 1 712 ? 168.464 147.394 120.224 1.00 44.51 688 ILE A C 1
ATOM 544 O O . ILE A 1 712 ? 167.749 147.354 121.234 1.00 52.57 688 ILE A O 1
ATOM 549 N N . SER A 1 713 ? 169.784 147.592 120.300 1.00 42.21 689 SER A N 1
ATOM 550 C CA . SER A 1 713 ? 170.427 147.772 121.598 1.00 42.30 689 SER A CA 1
ATOM 551 C C . SER A 1 713 ? 169.921 149.022 122.311 1.00 48.89 689 SER A C 1
ATOM 552 O O . SER A 1 713 ? 169.623 148.981 123.515 1.00 56.27 689 SER A O 1
ATOM 555 N N . MET A 1 714 ? 169.821 150.119 121.578 1.00 43.87 690 MET A N 1
ATOM 556 C CA . MET A 1 714 ? 169.315 151.383 122.142 1.00 41.26 690 MET A CA 1
ATOM 557 C C . MET A 1 714 ? 167.911 151.174 122.687 1.00 43.87 690 MET A C 1
ATOM 558 O O . MET A 1 714 ? 167.669 151.573 123.831 1.00 49.05 690 MET A O 1
ATOM 563 N N . LEU A 1 715 ? 167.021 150.567 121.905 1.00 41.07 691 LEU A N 1
ATOM 564 C CA . LEU A 1 715 ? 165.637 150.373 122.328 1.00 40.52 691 LEU A CA 1
ATOM 565 C C . LEU A 1 715 ? 165.556 149.474 123.556 1.00 45.73 691 LEU A C 1
ATOM 566 O O . LEU A 1 715 ? 164.807 149.763 124.501 1.00 53.66 691 LEU A O 1
ATOM 571 N N . HIS A 1 716 ? 166.340 148.394 123.571 1.00 46.52 692 HIS A N 1
ATOM 572 C CA . HIS A 1 716 ? 166.329 147.476 124.704 1.00 41.71 692 HIS A CA 1
ATOM 573 C C . HIS A 1 716 ? 166.770 148.168 125.988 1.00 42.68 692 HIS A C 1
ATOM 574 O O . HIS A 1 716 ? 166.129 148.013 127.036 1.00 52.29 692 HIS A O 1
ATOM 581 N N . THR A 1 717 ? 167.858 148.941 125.931 1.00 38.77 693 THR A N 1
ATOM 582 C CA . THR A 1 717 ? 168.345 149.589 127.147 1.00 37.36 693 THR A CA 1
ATOM 583 C C . THR A 1 717 ? 167.361 150.640 127.658 1.00 42.78 693 THR A C 1
ATOM 584 O O . THR A 1 717 ? 167.135 150.749 128.873 1.00 53.35 693 THR A O 1
ATOM 588 N N . ALA A 1 718 ? 166.762 151.421 126.753 1.00 42.11 694 ALA A N 1
ATOM 589 C CA . ALA A 1 718 ? 165.777 152.408 127.190 1.00 42.19 694 ALA A CA 1
ATOM 590 C C . ALA A 1 718 ? 164.573 151.737 127.843 1.00 42.24 694 ALA A C 1
ATOM 591 O O . ALA A 1 718 ? 164.070 152.203 128.880 1.00 46.05 694 ALA A O 1
ATOM 593 N N . SER A 1 719 ? 164.097 150.637 127.250 1.00 43.36 695 SER A N 1
ATOM 594 C CA . SER A 1 719 ? 162.980 149.914 127.845 1.00 40.59 695 SER A CA 1
ATOM 595 C C . SER A 1 719 ? 163.350 149.366 129.214 1.00 45.44 695 SER A C 1
ATOM 596 O O . SER A 1 719 ? 162.520 149.358 130.127 1.00 50.55 695 SER A O 1
ATOM 599 N N . LEU A 1 720 ? 164.589 148.896 129.378 1.00 48.07 696 LEU A N 1
ATOM 600 C CA . LEU A 1 720 ? 165.022 148.418 130.689 1.00 38.97 696 LEU A CA 1
ATOM 601 C C . LEU A 1 720 ? 165.001 149.533 131.724 1.00 42.02 696 LEU A C 1
ATOM 602 O O . LEU A 1 720 ? 164.560 149.323 132.859 1.00 52.96 696 LEU A O 1
ATOM 607 N N . LEU A 1 721 ? 165.476 150.724 131.355 1.00 40.49 697 LEU A N 1
ATOM 608 C CA . LEU A 1 721 ? 165.437 151.848 132.291 1.00 37.01 697 LEU A CA 1
ATOM 609 C C . LEU A 1 721 ? 164.009 152.144 132.733 1.00 44.79 697 LEU A C 1
ATOM 610 O O . LEU A 1 721 ? 163.718 152.242 133.936 1.00 51.02 697 LEU A O 1
ATOM 615 N N . VAL A 1 722 ? 163.095 152.273 131.767 1.00 54.93 698 VAL A N 1
ATOM 616 C CA . VAL A 1 722 ? 161.716 152.622 132.108 1.00 49.96 698 VAL A CA 1
ATOM 617 C C . VAL A 1 722 ? 161.064 151.516 132.934 1.00 50.88 698 VAL A C 1
ATOM 618 O O . VAL A 1 722 ? 160.342 151.788 133.903 1.00 51.70 698 VAL A O 1
ATOM 622 N N . ASP A 1 723 ? 161.307 150.254 132.569 1.00 55.66 699 ASP A N 1
ATOM 623 C CA . ASP A 1 723 ? 160.712 149.136 133.291 1.00 52.12 699 ASP A CA 1
ATOM 624 C C . ASP A 1 723 ? 161.222 149.063 134.721 1.00 54.52 699 ASP A C 1
ATOM 625 O O . ASP A 1 723 ? 160.455 148.772 135.644 1.00 57.18 699 ASP A O 1
ATOM 630 N N . ASP A 1 724 ? 162.517 149.307 134.926 1.00 58.94 700 ASP A N 1
ATOM 631 C CA . ASP A 1 724 ? 163.054 149.308 136.281 1.00 56.53 700 ASP A CA 1
ATOM 632 C C . ASP A 1 724 ? 162.461 150.440 137.105 1.00 54.95 700 ASP A C 1
ATOM 633 O O . ASP A 1 724 ? 162.215 150.277 138.305 1.00 52.91 700 ASP A O 1
ATOM 638 N N . ILE A 1 725 ? 162.237 151.603 136.487 1.00 62.74 701 ILE A N 1
ATOM 639 C CA . ILE A 1 725 ? 161.586 152.693 137.216 1.00 59.48 701 ILE A CA 1
ATOM 640 C C . ILE A 1 725 ? 160.174 152.289 137.625 1.00 58.12 701 ILE A C 1
ATOM 641 O O . ILE A 1 725 ? 159.755 152.501 138.768 1.00 57.19 701 ILE A O 1
ATOM 646 N N . GLU A 1 726 ? 159.424 151.690 136.698 1.00 66.39 702 GLU A N 1
ATOM 647 C CA . GLU A 1 726 ? 158.021 151.380 136.963 1.00 60.25 702 GLU A CA 1
ATOM 648 C C . GLU A 1 726 ? 157.840 150.183 137.890 1.00 63.92 702 GLU A C 1
ATOM 649 O O . GLU A 1 726 ? 156.802 150.071 138.549 1.00 64.89 702 GLU A O 1
ATOM 655 N N . ASP A 1 727 ? 158.819 149.284 137.952 1.00 65.71 703 ASP A N 1
ATOM 656 C CA . ASP A 1 727 ? 158.708 148.050 138.717 1.00 60.46 703 ASP A CA 1
ATOM 657 C C . ASP A 1 727 ? 159.121 148.199 140.175 1.00 61.10 703 ASP A C 1
ATOM 658 O O . ASP A 1 727 ? 158.896 147.273 140.959 1.00 63.62 703 ASP A O 1
ATOM 663 N N . ASN A 1 728 ? 159.718 149.331 140.549 1.00 60.47 704 ASN A N 1
ATOM 664 C CA . ASN A 1 728 ? 160.254 149.554 141.892 1.00 58.01 704 ASN A CA 1
ATOM 665 C C . ASN A 1 728 ? 161.281 148.481 142.259 1.00 63.68 704 ASN A C 1
ATOM 666 O O . ASN A 1 728 ? 161.187 147.810 143.288 1.00 64.33 704 ASN A O 1
ATOM 671 N N . SER A 1 729 ? 162.274 148.332 141.388 1.00 57.40 705 SER A N 1
ATOM 672 C CA . SER A 1 729 ? 163.349 147.376 141.594 1.00 54.12 705 SER A CA 1
ATOM 673 C C . SER A 1 729 ? 164.525 148.039 142.304 1.00 56.97 705 SER A C 1
ATOM 674 O O . SER A 1 729 ? 164.604 149.262 142.428 1.00 64.37 705 SER A O 1
ATOM 677 N N . LEU A 1 730 ? 165.449 147.208 142.777 1.00 55.34 706 LEU A N 1
ATOM 678 C CA . LEU A 1 730 ? 166.607 147.679 143.523 1.00 55.18 706 LEU A CA 1
ATOM 679 C C . LEU A 1 730 ? 167.942 147.340 142.880 1.00 59.22 706 LEU A C 1
ATOM 680 O O . LEU A 1 730 ? 168.903 148.085 143.075 1.00 62.52 706 LEU A O 1
ATOM 685 N N . LEU A 1 731 ? 168.035 146.246 142.129 1.00 56.60 707 LEU A N 1
ATOM 686 C CA . LEU A 1 731 ? 169.286 145.830 141.516 1.00 53.14 707 LEU A CA 1
ATOM 687 C C . LEU A 1 731 ? 169.044 145.375 140.085 1.00 56.69 707 LEU A C 1
ATOM 688 O O . LEU A 1 731 ? 167.994 144.815 139.762 1.00 63.52 707 LEU A O 1
ATOM 693 N N . ARG A 1 732 ? 170.032 145.624 139.228 1.00 53.73 708 ARG A N 1
ATOM 694 C CA . ARG A 1 732 ? 170.037 145.119 137.862 1.00 52.56 708 ARG A CA 1
ATOM 695 C C . ARG A 1 732 ? 171.450 144.696 137.501 1.00 56.88 708 ARG A C 1
ATOM 696 O O . ARG A 1 732 ? 172.386 145.491 137.627 1.00 62.73 708 ARG A O 1
ATOM 704 N N . ARG A 1 733 ? 171.595 143.449 137.052 1.00 53.91 709 ARG A N 1
ATOM 705 C CA . ARG A 1 733 ? 172.895 142.869 136.715 1.00 53.20 709 ARG A CA 1
ATOM 706 C C . ARG A 1 733 ? 173.865 142.935 137.891 1.00 59.37 709 ARG A C 1
ATOM 707 O O . ARG A 1 733 ? 175.073 143.092 137.704 1.00 64.74 709 ARG A O 1
ATOM 715 N N . GLY A 1 734 ? 173.346 142.818 139.110 1.00 56.31 710 GLY A N 1
ATOM 716 C CA . GLY A 1 734 ? 174.177 142.866 140.292 1.00 54.54 710 GLY A CA 1
ATOM 717 C C . GLY A 1 734 ? 174.641 144.243 140.701 1.00 59.53 710 GLY A C 1
ATOM 718 O O . GLY A 1 734 ? 175.492 144.352 141.590 1.00 65.21 710 GLY A O 1
ATOM 719 N N . GLN A 1 735 ? 174.115 145.292 140.088 1.00 56.74 711 GLN A N 1
ATOM 720 C CA . GLN A 1 735 ? 174.511 146.666 140.344 1.00 49.79 711 GLN A CA 1
ATOM 721 C C . GLN A 1 735 ? 173.275 147.502 140.625 1.00 53.13 711 GLN A C 1
ATOM 722 O O . GLN A 1 735 ? 172.170 147.148 140.202 1.00 61.91 711 GLN A O 1
ATOM 728 N N . PRO A 1 736 ? 173.425 148.612 141.347 1.00 46.31 712 PRO A N 1
ATOM 729 C CA . PRO A 1 736 ? 172.261 149.447 141.656 1.00 47.05 712 PRO A CA 1
ATOM 730 C C . PRO A 1 736 ? 171.604 149.989 140.397 1.00 53.97 712 PRO A C 1
ATOM 731 O O . PRO A 1 736 ? 172.256 150.228 139.379 1.00 57.86 712 PRO A O 1
ATOM 735 N N . VAL A 1 737 ? 170.285 150.172 140.479 1.00 52.11 713 VAL A N 1
ATOM 736 C CA . VAL A 1 737 ? 169.542 150.724 139.357 1.00 49.81 713 VAL A CA 1
ATOM 737 C C . VAL A 1 737 ? 169.952 152.175 139.121 1.00 57.24 713 VAL A C 1
ATOM 738 O O . VAL A 1 737 ? 170.530 152.845 139.984 1.00 58.68 713 VAL A O 1
ATOM 742 N N . ALA A 1 738 ? 169.643 152.664 137.919 1.00 56.89 714 ALA A N 1
ATOM 743 C CA . ALA A 1 738 ? 170.074 154.000 137.529 1.00 51.60 714 ALA A CA 1
ATOM 744 C C . ALA A 1 738 ? 169.369 155.087 138.327 1.00 53.00 714 ALA A C 1
ATOM 745 O O . ALA A 1 738 ? 169.984 156.109 138.648 1.00 59.67 714 ALA A O 1
ATOM 747 N N . HIS A 1 739 ? 168.097 154.894 138.663 1.00 45.20 715 HIS A N 1
ATOM 748 C CA . HIS A 1 739 ? 167.342 155.918 139.372 1.00 43.26 715 HIS A CA 1
ATOM 749 C C . HIS A 1 739 ? 167.622 155.926 140.867 1.00 50.94 715 HIS A C 1
ATOM 750 O O . HIS A 1 739 ? 167.066 156.764 141.582 1.00 54.63 715 HIS A O 1
ATOM 757 N N . SER A 1 740 ? 168.466 155.019 141.351 1.00 60.12 716 SER A N 1
ATOM 758 C CA . SER A 1 740 ? 169.021 155.115 142.692 1.00 57.74 716 SER A CA 1
ATOM 759 C C . SER A 1 740 ? 170.251 156.008 142.747 1.00 59.56 716 SER A C 1
ATOM 760 O O . SER A 1 740 ? 170.774 156.251 143.839 1.00 61.24 716 SER A O 1
ATOM 763 N N . ILE A 1 741 ? 170.720 156.494 141.602 1.00 55.61 717 ILE A N 1
ATOM 764 C CA . ILE A 1 741 ? 171.864 157.391 141.519 1.00 51.55 717 ILE A CA 1
ATOM 765 C C . ILE A 1 741 ? 171.464 158.746 140.946 1.00 55.78 717 ILE A C 1
ATOM 766 O O . ILE A 1 741 ? 171.796 159.790 141.509 1.00 59.35 717 ILE A O 1
ATOM 771 N N . PHE A 1 742 ? 170.738 158.747 139.829 1.00 54.40 718 PHE A N 1
ATOM 772 C CA . PHE A 1 742 ? 170.405 159.969 139.111 1.00 54.70 718 PHE A CA 1
ATOM 773 C C . PHE A 1 742 ? 169.024 160.520 139.439 1.00 56.91 718 PHE A C 1
ATOM 774 O O . PHE A 1 742 ? 168.764 161.693 139.156 1.00 63.31 718 PHE A O 1
ATOM 782 N N . GLY A 1 743 ? 168.140 159.719 140.022 1.00 54.06 719 GLY A N 1
ATOM 783 C CA . GLY A 1 743 ? 166.761 160.123 140.199 1.00 52.16 719 GLY A CA 1
ATOM 784 C C . GLY A 1 743 ? 165.858 159.561 139.119 1.00 55.17 719 GLY A C 1
ATOM 785 O O . GLY A 1 743 ? 166.281 158.856 138.199 1.00 63.69 719 GLY A O 1
ATOM 786 N N . THR A 1 744 ? 164.571 159.891 139.236 1.00 55.88 720 THR A N 1
ATOM 787 C CA . THR A 1 744 ? 163.579 159.332 138.324 1.00 57.55 720 THR A CA 1
ATOM 788 C C . THR A 1 744 ? 163.417 160.180 137.067 1.00 63.97 720 THR A C 1
ATOM 789 O O . THR A 1 744 ? 163.333 159.639 135.954 1.00 65.98 720 THR A O 1
ATOM 793 N N . ALA A 1 745 ? 163.377 161.504 137.226 1.00 59.20 721 ALA A N 1
ATOM 794 C CA . ALA A 1 745 ? 163.121 162.389 136.094 1.00 58.74 721 ALA A CA 1
ATOM 795 C C . ALA A 1 745 ? 164.210 162.270 135.036 1.00 64.68 721 ALA A C 1
ATOM 796 O O . ALA A 1 745 ? 163.920 162.169 133.836 1.00 74.44 721 ALA A O 1
ATOM 798 N N . GLN A 1 746 ? 165.475 162.277 135.464 1.00 57.43 722 GLN A N 1
ATOM 799 C CA . GLN A 1 746 ? 166.576 162.189 134.513 1.00 56.06 722 GLN A CA 1
ATOM 800 C C . GLN A 1 746 ? 166.550 160.867 133.761 1.00 62.28 722 GLN A C 1
ATOM 801 O O . GLN A 1 746 ? 166.772 160.831 132.545 1.00 69.62 722 GLN A O 1
ATOM 807 N N . THR A 1 747 ? 166.271 159.769 134.466 1.00 53.56 723 THR A N 1
ATOM 808 C CA . THR A 1 747 ? 166.235 158.463 133.816 1.00 56.48 723 THR A CA 1
ATOM 809 C C . THR A 1 747 ? 165.105 158.379 132.798 1.00 60.77 723 THR A C 1
ATOM 810 O O . THR A 1 747 ? 165.297 157.869 131.684 1.00 64.57 723 THR A O 1
ATOM 814 N N . PHE A 1 748 ? 163.921 158.882 133.154 1.00 57.18 724 PHE A N 1
ATOM 815 C CA . PHE A 1 748 ? 162.805 158.858 132.214 1.00 59.73 724 PHE A CA 1
ATOM 816 C C . PHE A 1 748 ? 163.104 159.703 130.980 1.00 63.18 724 PHE A C 1
ATOM 817 O O . PHE A 1 748 ? 162.837 159.281 129.840 1.00 65.96 724 PHE A O 1
ATOM 825 N N . ASN A 1 749 ? 163.668 160.895 131.187 1.00 58.26 725 ASN A N 1
ATOM 826 C CA . ASN A 1 749 ? 164.008 161.750 130.058 1.00 56.69 725 ASN A CA 1
ATOM 827 C C . ASN A 1 749 ? 165.045 161.092 129.161 1.00 62.05 725 ASN A C 1
ATOM 828 O O . ASN A 1 749 ? 164.943 161.161 127.931 1.00 67.73 725 ASN A O 1
ATOM 833 N N . SER A 1 750 ? 166.051 160.448 129.758 1.00 51.41 726 SER A N 1
ATOM 834 C CA . SER A 1 750 ? 167.071 159.776 128.963 1.00 51.01 726 SER A CA 1
ATOM 835 C C . SER A 1 750 ? 166.471 158.644 128.141 1.00 56.02 726 SER A C 1
ATOM 836 O O . SER A 1 750 ? 166.816 158.472 126.965 1.00 59.37 726 SER A O 1
ATOM 839 N N . GLY A 1 751 ? 165.563 157.868 128.736 1.00 47.80 727 GLY A N 1
ATOM 840 C CA . GLY A 1 751 ? 164.930 156.791 127.988 1.00 43.32 727 GLY A CA 1
ATOM 841 C C . GLY A 1 751 ? 164.145 157.291 126.790 1.00 52.39 727 GLY A C 1
ATOM 842 O O . GLY A 1 751 ? 164.278 156.768 125.676 1.00 58.23 727 GLY A O 1
ATOM 843 N N . ASN A 1 752 ? 163.323 158.324 126.994 1.00 52.71 728 ASN A N 1
ATOM 844 C CA . ASN A 1 752 ? 162.545 158.860 125.877 1.00 51.18 728 ASN A CA 1
ATOM 845 C C . ASN A 1 752 ? 163.449 159.476 124.810 1.00 53.50 728 ASN A C 1
ATOM 846 O O . ASN A 1 752 ? 163.208 159.318 123.600 1.00 55.09 728 ASN A O 1
ATOM 851 N N . TYR A 1 753 ? 164.495 160.182 125.242 1.00 45.40 729 TYR A N 1
ATOM 852 C CA . TYR A 1 753 ? 165.434 160.780 124.304 1.00 46.99 729 TYR A CA 1
ATOM 853 C C . TYR A 1 753 ? 166.114 159.714 123.457 1.00 50.28 729 TYR A C 1
ATOM 854 O O . TYR A 1 753 ? 166.327 159.907 122.256 1.00 51.14 729 TYR A O 1
ATOM 863 N N . VAL A 1 754 ? 166.455 158.576 124.065 1.00 47.43 730 VAL A N 1
ATOM 864 C CA . VAL A 1 754 ? 167.068 157.491 123.307 1.00 41.29 730 VAL A CA 1
ATOM 865 C C . VAL A 1 754 ? 166.064 156.877 122.338 1.00 46.80 730 VAL A C 1
ATOM 866 O O . VAL A 1 754 ? 166.425 156.486 121.221 1.00 50.30 730 VAL A O 1
ATOM 870 N N . TYR A 1 755 ? 164.793 156.780 122.741 1.00 48.05 731 TYR A N 1
ATOM 871 C CA . TYR A 1 755 ? 163.759 156.331 121.807 1.00 40.63 731 TYR A CA 1
ATOM 872 C C . TYR A 1 755 ? 163.760 157.185 120.545 1.00 42.16 731 TYR A C 1
ATOM 873 O O . TYR A 1 755 ? 163.770 156.670 119.418 1.00 45.68 731 TYR A O 1
ATOM 882 N N . PHE A 1 756 ? 163.765 158.505 120.719 1.00 52.96 732 PHE A N 1
ATOM 883 C CA . PHE A 1 756 ? 163.677 159.369 119.543 1.00 45.71 732 PHE A CA 1
ATOM 884 C C . PHE A 1 756 ? 164.988 159.435 118.764 1.00 42.28 732 PHE A C 1
ATOM 885 O O . PHE A 1 756 ? 164.965 159.604 117.540 1.00 47.73 732 PHE A O 1
ATOM 893 N N . LEU A 1 757 ? 166.131 159.264 119.432 1.00 41.42 733 LEU A N 1
ATOM 894 C CA . LEU A 1 757 ? 167.389 159.130 118.703 1.00 37.17 733 LEU A CA 1
ATOM 895 C C . LEU A 1 757 ? 167.392 157.878 117.835 1.00 41.91 733 LEU A C 1
ATOM 896 O O . LEU A 1 757 ? 167.864 157.903 116.691 1.00 45.42 733 LEU A O 1
ATOM 901 N N . ALA A 1 758 ? 166.869 156.769 118.364 1.00 49.55 734 ALA A N 1
ATOM 902 C CA . ALA A 1 758 ? 166.757 155.548 117.573 1.00 41.66 734 ALA A CA 1
ATOM 903 C C . ALA A 1 758 ? 165.828 155.746 116.385 1.00 39.42 734 ALA A C 1
ATOM 904 O O . ALA A 1 758 ? 166.099 155.247 115.288 1.00 41.52 734 ALA A O 1
ATOM 906 N N . LEU A 1 759 ? 164.718 156.461 116.588 1.00 46.15 735 LEU A N 1
ATOM 907 C CA . LEU A 1 759 ? 163.835 156.765 115.463 1.00 40.78 735 LEU A CA 1
ATOM 908 C C . LEU A 1 759 ? 164.554 157.599 114.410 1.00 37.17 735 LEU A C 1
ATOM 909 O O . LEU A 1 759 ? 164.358 157.396 113.207 1.00 42.98 735 LEU A O 1
ATOM 914 N N . GLN A 1 760 ? 165.387 158.545 114.844 1.00 49.25 736 GLN A N 1
ATOM 915 C CA . GLN A 1 760 ? 166.168 159.338 113.899 1.00 48.13 736 GLN A CA 1
ATOM 916 C C . GLN A 1 760 ? 167.160 158.480 113.124 1.00 47.81 736 GLN A C 1
ATOM 917 O O . GLN A 1 760 ? 167.394 158.725 111.937 1.00 48.39 736 GLN A O 1
ATOM 923 N N . GLU A 1 761 ? 167.762 157.484 113.778 1.00 56.72 737 GLU A N 1
ATOM 924 C CA . GLU A 1 761 ? 168.747 156.640 113.104 1.00 51.49 737 GLU A CA 1
ATOM 925 C C . GLU A 1 761 ? 168.120 155.799 111.997 1.00 51.00 737 GLU A C 1
ATOM 926 O O . GLU A 1 761 ? 168.790 155.483 111.008 1.00 47.89 737 GLU A O 1
ATOM 932 N N . VAL A 1 762 ? 166.851 155.417 112.149 1.00 52.12 738 VAL A N 1
ATOM 933 C CA . VAL A 1 762 ? 166.171 154.620 111.131 1.00 43.51 738 VAL A CA 1
ATOM 934 C C . VAL A 1 762 ? 165.948 155.429 109.860 1.00 51.65 738 VAL A C 1
ATOM 935 O O . VAL A 1 762 ? 166.026 154.889 108.749 1.00 57.88 738 VAL A O 1
ATOM 939 N N . GLN A 1 763 ? 165.692 156.732 109.995 1.00 54.21 739 GLN A N 1
ATOM 940 C CA . GLN A 1 763 ? 165.349 157.568 108.848 1.00 43.91 739 GLN A CA 1
ATOM 941 C C . GLN A 1 763 ? 166.445 157.585 107.791 1.00 46.71 739 GLN A C 1
ATOM 942 O O . GLN A 1 763 ? 166.166 157.857 106.618 1.00 51.54 739 GLN A O 1
ATOM 948 N N . LYS A 1 764 ? 167.691 157.307 108.176 1.00 49.66 740 LYS A N 1
ATOM 949 C CA . LYS A 1 764 ? 168.790 157.353 107.220 1.00 49.08 740 LYS A CA 1
ATOM 950 C C . LYS A 1 764 ? 168.773 156.181 106.248 1.00 54.02 740 LYS A C 1
ATOM 951 O O . LYS A 1 764 ? 169.519 156.201 105.264 1.00 57.04 740 LYS A O 1
ATOM 957 N N . LEU A 1 765 ? 167.948 155.163 106.497 1.00 49.19 741 LEU A N 1
ATOM 958 C CA . LEU A 1 765 ? 167.868 154.029 105.585 1.00 38.65 741 LEU A CA 1
ATOM 959 C C . LEU A 1 765 ? 167.076 154.353 104.327 1.00 44.50 741 LEU A C 1
ATOM 960 O O . LEU A 1 765 ? 167.177 153.613 103.343 1.00 50.35 741 LEU A O 1
ATOM 965 N N . ASN A 1 766 ? 166.295 155.433 104.339 1.00 51.36 742 ASN A N 1
ATOM 966 C CA . ASN A 1 766 ? 165.474 155.852 103.203 1.00 45.19 742 ASN A CA 1
ATOM 967 C C . ASN A 1 766 ? 164.471 154.764 102.813 1.00 48.06 742 ASN A C 1
ATOM 968 O O . ASN A 1 766 ? 164.523 154.189 101.726 1.00 52.29 742 ASN A O 1
ATOM 973 N N . SER A 1 767 ? 163.549 154.488 103.734 1.00 45.73 743 SER A N 1
ATOM 974 C CA . SER A 1 767 ? 162.477 153.530 103.496 1.00 38.25 743 SER A CA 1
ATOM 975 C C . SER A 1 767 ? 161.275 153.836 104.383 1.00 51.20 743 SER A C 1
ATOM 976 O O . SER A 1 767 ? 161.391 153.809 105.615 1.00 59.60 743 SER A O 1
ATOM 979 N N . PRO A 1 768 ? 160.113 154.139 103.799 1.00 38.66 744 PRO A N 1
ATOM 980 C CA . PRO A 1 768 ? 158.905 154.344 104.620 1.00 41.56 744 PRO A CA 1
ATOM 981 C C . PRO A 1 768 ? 158.496 153.119 105.422 1.00 47.27 744 PRO A C 1
ATOM 982 O O . PRO A 1 768 ? 157.930 153.253 106.521 1.00 59.42 744 PRO A O 1
ATOM 986 N N . ARG A 1 769 ? 158.766 151.924 104.893 1.00 37.98 745 ARG A N 1
ATOM 987 C CA . ARG A 1 769 ? 158.424 150.695 105.597 1.00 37.44 745 ARG A CA 1
ATOM 988 C C . ARG A 1 769 ? 159.099 150.636 106.960 1.00 49.18 745 ARG A C 1
ATOM 989 O O . ARG A 1 769 ? 158.504 150.161 107.938 1.00 60.01 745 ARG A O 1
ATOM 997 N N . ALA A 1 770 ? 160.341 151.114 107.044 1.00 32.40 746 ALA A N 1
ATOM 998 C CA . ALA A 1 770 ? 161.048 151.113 108.317 1.00 33.99 746 ALA A CA 1
ATOM 999 C C . ALA A 1 770 ? 160.320 151.961 109.350 1.00 45.06 746 ALA A C 1
ATOM 1000 O O . ALA A 1 770 ? 160.163 151.548 110.506 1.00 52.95 746 ALA A O 1
ATOM 1002 N N . ILE A 1 771 ? 159.849 153.142 108.946 1.00 39.96 747 ILE A N 1
ATOM 1003 C CA . ILE A 1 771 ? 159.118 154.009 109.865 1.00 39.21 747 ILE A CA 1
ATOM 1004 C C . ILE A 1 771 ? 157.819 153.348 110.305 1.00 50.22 747 ILE A C 1
ATOM 1005 O O . ILE A 1 771 ? 157.451 153.392 111.489 1.00 58.78 747 ILE A O 1
ATOM 1010 N N . SER A 1 772 ? 157.105 152.725 109.364 1.00 36.10 748 SER A N 1
ATOM 1011 C CA . SER A 1 772 ? 155.860 152.046 109.718 1.00 33.64 748 SER A CA 1
ATOM 1012 C C . SER A 1 772 ? 156.098 150.967 110.770 1.00 44.88 748 SER A C 1
ATOM 1013 O O . SER A 1 772 ? 155.404 150.913 111.799 1.00 53.12 748 SER A O 1
ATOM 1016 N N . ILE A 1 773 ? 157.091 150.104 110.534 1.00 37.81 749 ILE A N 1
ATOM 1017 C CA . ILE A 1 773 ? 157.374 149.020 111.470 1.00 37.31 749 ILE A CA 1
ATOM 1018 C C . ILE A 1 773 ? 157.804 149.573 112.822 1.00 45.93 749 ILE A C 1
ATOM 1019 O O . ILE A 1 773 ? 157.405 149.059 113.876 1.00 56.50 749 ILE A O 1
ATOM 1024 N N . PHE A 1 774 ? 158.632 150.620 112.815 1.00 34.57 750 PHE A N 1
ATOM 1025 C CA . PHE A 1 774 ? 159.093 151.224 114.060 1.00 37.05 750 PHE A CA 1
ATOM 1026 C C . PHE A 1 774 ? 157.920 151.712 114.902 1.00 43.14 750 PHE A C 1
ATOM 1027 O O . PHE A 1 774 ? 157.830 151.417 116.106 1.00 47.71 750 PHE A O 1
ATOM 1035 N N . VAL A 1 775 ? 157.000 152.452 114.279 1.00 43.14 751 VAL A N 1
ATOM 1036 C CA . VAL A 1 775 ? 155.871 153.002 115.024 1.00 45.38 751 VAL A CA 1
ATOM 1037 C C . VAL A 1 775 ? 154.989 151.885 115.564 1.00 49.03 751 VAL A C 1
ATOM 1038 O O . VAL A 1 775 ? 154.546 151.927 116.723 1.00 59.25 751 VAL A O 1
ATOM 1042 N N . ASP A 1 776 ? 154.721 150.864 114.742 1.00 44.55 752 ASP A N 1
ATOM 1043 C CA . ASP A 1 776 ? 153.884 149.760 115.204 1.00 40.28 752 ASP A CA 1
ATOM 1044 C C . ASP A 1 776 ? 154.512 149.043 116.395 1.00 44.23 752 ASP A C 1
ATOM 1045 O O . ASP A 1 776 ? 153.823 148.729 117.378 1.00 54.70 752 ASP A O 1
ATOM 1050 N N . ALA A 1 777 ? 155.820 148.784 116.330 1.00 38.21 753 ALA A N 1
ATOM 1051 C CA . ALA A 1 777 ? 156.493 148.094 117.424 1.00 34.71 753 ALA A CA 1
ATOM 1052 C C . ALA A 1 777 ? 156.441 148.905 118.711 1.00 41.59 753 ALA A C 1
ATOM 1053 O O . ALA A 1 777 ? 156.200 148.353 119.793 1.00 53.31 753 ALA A O 1
ATOM 1055 N N . LEU A 1 778 ? 156.669 150.218 118.618 1.00 45.60 754 LEU A N 1
ATOM 1056 C CA . LEU A 1 778 ? 156.637 151.042 119.824 1.00 43.76 754 LEU A CA 1
ATOM 1057 C C . LEU A 1 778 ? 155.239 151.080 120.436 1.00 47.32 754 LEU A C 1
ATOM 1058 O O . LEU A 1 778 ? 155.087 151.004 121.667 1.00 54.87 754 LEU A O 1
ATOM 1063 N N . THR A 1 779 ? 154.206 151.177 119.593 1.00 43.57 755 THR A N 1
ATOM 1064 C CA . THR A 1 779 ? 152.835 151.137 120.096 1.00 42.20 755 THR A CA 1
ATOM 1065 C C . THR A 1 779 ? 152.555 149.829 120.829 1.00 49.24 755 THR A C 1
ATOM 1066 O O . THR A 1 779 ? 151.970 149.824 121.922 1.00 54.93 755 THR A O 1
ATOM 1070 N N . GLN A 1 780 ? 152.980 148.705 120.244 1.00 43.97 756 GLN A N 1
ATOM 1071 C CA . GLN A 1 780 ? 152.765 147.412 120.889 1.00 41.42 756 GLN A CA 1
ATOM 1072 C C . GLN A 1 780 ? 153.475 147.334 122.235 1.00 45.67 756 GLN A C 1
ATOM 1073 O O . GLN A 1 780 ? 152.911 146.833 123.221 1.00 56.43 756 GLN A O 1
ATOM 1079 N N . LEU A 1 781 ? 154.717 147.818 122.294 1.00 36.07 757 LEU A N 1
ATOM 1080 C CA . LEU A 1 781 ? 155.473 147.763 123.540 1.00 40.92 757 LEU A CA 1
ATOM 1081 C C . LEU A 1 781 ? 154.781 148.558 124.638 1.00 40.85 757 LEU A C 1
ATOM 1082 O O . LEU A 1 781 ? 154.672 148.094 125.784 1.00 49.49 757 LEU A O 1
ATOM 1087 N N . HIS A 1 782 ? 154.294 149.755 124.304 1.00 46.40 758 HIS A N 1
ATOM 1088 C CA . HIS A 1 782 ? 153.631 150.569 125.317 1.00 47.77 758 HIS A CA 1
ATOM 1089 C C . HIS A 1 782 ? 152.317 149.940 125.767 1.00 43.62 758 HIS A C 1
ATOM 1090 O O . HIS A 1 782 ? 151.981 149.985 126.957 1.00 46.61 758 HIS A O 1
ATOM 1097 N N . ARG A 1 783 ? 151.575 149.325 124.841 1.00 42.12 759 ARG A N 1
ATOM 1098 C CA . ARG A 1 783 ? 150.358 148.615 125.230 1.00 38.83 759 ARG A CA 1
ATOM 1099 C C . ARG A 1 783 ? 150.662 147.513 126.239 1.00 47.08 759 ARG A C 1
ATOM 1100 O O . ARG A 1 783 ? 149.984 147.388 127.270 1.00 55.57 759 ARG A O 1
ATOM 1108 N N . GLY A 1 784 ? 151.687 146.705 125.958 1.00 42.39 760 GLY A N 1
ATOM 1109 C CA . GLY A 1 784 ? 152.018 145.613 126.861 1.00 36.12 760 GLY A CA 1
ATOM 1110 C C . GLY A 1 784 ? 152.438 146.094 128.237 1.00 45.04 760 GLY A C 1
ATOM 1111 O O . GLY A 1 784 ? 151.982 145.571 129.263 1.00 55.11 760 GLY A O 1
ATOM 1112 N N . GLN A 1 785 ? 153.311 147.105 128.278 1.00 50.17 761 GLN A N 1
ATOM 1113 C CA . GLN A 1 785 ? 153.756 147.631 129.566 1.00 48.93 761 GLN A CA 1
ATOM 1114 C C . GLN A 1 785 ? 152.588 148.192 130.367 1.00 47.44 761 GLN A C 1
ATOM 1115 O O . GLN A 1 785 ? 152.483 147.955 131.581 1.00 54.85 761 GLN A O 1
ATOM 1121 N N . GLY A 1 786 ? 151.695 148.933 129.706 1.00 42.19 762 GLY A N 1
ATOM 1122 C CA . GLY A 1 786 ? 150.550 149.486 130.407 1.00 39.42 762 GLY A CA 1
ATOM 1123 C C . GLY A 1 786 ? 149.638 148.419 130.974 1.00 42.42 762 GLY A C 1
ATOM 1124 O O . GLY A 1 786 ? 149.158 148.537 132.105 1.00 49.26 762 GLY A O 1
ATOM 1125 N N . MET A 1 787 ? 149.381 147.362 130.199 1.00 50.91 763 MET A N 1
ATOM 1126 C CA . MET A 1 787 ? 148.527 146.288 130.698 1.00 44.89 763 MET A CA 1
ATOM 1127 C C . MET A 1 787 ? 149.150 145.599 131.906 1.00 46.03 763 MET A C 1
ATOM 1128 O O . MET A 1 787 ? 148.455 145.298 132.888 1.00 51.83 763 MET A O 1
ATOM 1133 N N . ASP A 1 788 ? 150.460 145.346 131.858 1.00 49.66 764 ASP A N 1
ATOM 1134 C CA . ASP A 1 788 ? 151.126 144.716 132.996 1.00 48.27 764 ASP A CA 1
ATOM 1135 C C . ASP A 1 788 ? 151.020 145.583 134.246 1.00 48.04 764 ASP A C 1
ATOM 1136 O O . ASP A 1 788 ? 150.693 145.091 135.336 1.00 50.25 764 ASP A O 1
ATOM 1141 N N . VAL A 1 789 ? 151.281 146.886 134.103 1.00 51.86 765 VAL A N 1
ATOM 1142 C CA . VAL A 1 789 ? 151.222 147.780 135.258 1.00 47.53 765 VAL A CA 1
ATOM 1143 C C . VAL A 1 789 ? 149.806 147.840 135.819 1.00 47.33 765 VAL A C 1
ATOM 1144 O O . VAL A 1 789 ? 149.607 147.830 137.040 1.00 48.49 765 VAL A O 1
ATOM 1148 N N . PHE A 1 790 ? 148.802 147.905 134.940 1.00 48.01 766 PHE A N 1
ATOM 1149 C CA . PHE A 1 790 ? 147.416 147.962 135.395 1.00 41.84 766 PHE A CA 1
ATOM 1150 C C . PHE A 1 790 ? 147.044 146.716 136.187 1.00 47.71 766 PHE A C 1
ATOM 1151 O O . PHE A 1 790 ? 146.464 146.810 137.278 1.00 52.49 766 PHE A O 1
ATOM 1159 N N . TRP A 1 791 ? 147.382 145.535 135.661 1.00 52.79 767 TRP A N 1
ATOM 1160 C CA . TRP A 1 791 ? 147.046 144.303 136.369 1.00 45.17 767 TRP A CA 1
ATOM 1161 C C . TRP A 1 791 ? 147.739 144.236 137.721 1.00 45.39 767 TRP A C 1
ATOM 1162 O O . TRP A 1 791 ? 147.128 143.840 138.719 1.00 42.37 767 TRP A O 1
ATOM 1173 N N . ARG A 1 792 ? 149.019 144.613 137.776 1.00 61.37 768 ARG A N 1
ATOM 1174 C CA . ARG A 1 792 ? 149.733 144.532 139.046 1.00 57.20 768 ARG A CA 1
ATOM 1175 C C . ARG A 1 792 ? 149.174 145.518 140.065 1.00 54.09 768 ARG A C 1
ATOM 1176 O O . ARG A 1 792 ? 149.035 145.182 141.246 1.00 58.24 768 ARG A O 1
ATOM 1184 N N . ASP A 1 793 ? 148.840 146.736 139.632 1.00 62.51 769 ASP A N 1
ATOM 1185 C CA . ASP A 1 793 ? 148.384 147.751 140.577 1.00 61.39 769 ASP A CA 1
ATOM 1186 C C . ASP A 1 793 ? 146.977 147.462 141.082 1.00 60.35 769 ASP A C 1
ATOM 1187 O O . ASP A 1 793 ? 146.682 147.680 142.262 1.00 58.21 769 ASP A O 1
ATOM 1192 N N . SER A 1 794 ? 146.091 146.979 140.213 1.00 62.99 770 SER A N 1
ATOM 1193 C CA . SER A 1 794 ? 144.705 146.786 140.622 1.00 58.26 770 SER A CA 1
ATOM 1194 C C . SER A 1 794 ? 144.451 145.434 141.279 1.00 63.29 770 SER A C 1
ATOM 1195 O O . SER A 1 794 ? 143.323 145.185 141.715 1.00 65.77 770 SER A O 1
ATOM 1198 N N . LEU A 1 795 ? 145.461 144.564 141.354 1.00 65.57 771 LEU A N 1
ATOM 1199 C CA . LEU A 1 795 ? 145.351 143.251 141.997 1.00 57.77 771 LEU A CA 1
ATOM 1200 C C . LEU A 1 795 ? 144.300 142.375 141.316 1.00 58.29 771 LEU A C 1
ATOM 1201 O O . LEU A 1 795 ? 143.401 141.829 141.956 1.00 64.16 771 LEU A O 1
ATOM 1206 N N . ILE A 1 796 ? 144.426 142.237 139.999 1.00 56.31 772 ILE A N 1
ATOM 1207 C CA . ILE A 1 796 ? 143.581 141.355 139.202 1.00 55.66 772 ILE A CA 1
ATOM 1208 C C . ILE A 1 796 ? 144.479 140.299 138.578 1.00 60.67 772 ILE A C 1
ATOM 1209 O O . ILE A 1 796 ? 145.500 140.632 137.963 1.00 66.68 772 ILE A O 1
ATOM 1214 N N . CYS A 1 797 ? 144.105 139.033 138.734 1.00 55.30 773 CYS A N 1
ATOM 1215 C CA . CYS A 1 797 ? 144.881 137.944 138.162 1.00 57.32 773 CYS A CA 1
ATOM 1216 C C . CYS A 1 797 ? 144.425 137.689 136.733 1.00 63.03 773 CYS A C 1
ATOM 1217 O O . CYS A 1 797 ? 143.268 137.302 136.526 1.00 63.25 773 CYS A O 1
ATOM 1220 N N . PRO A 1 798 ? 145.278 137.886 135.735 1.00 50.68 774 PRO A N 1
ATOM 1221 C CA . PRO A 1 798 ? 144.880 137.622 134.353 1.00 44.11 774 PRO A CA 1
ATOM 1222 C C . PRO A 1 798 ? 144.790 136.133 134.057 1.00 52.11 774 PRO A C 1
ATOM 1223 O O . PRO A 1 798 ? 145.395 135.293 134.725 1.00 57.27 774 PRO A O 1
ATOM 1227 N N . THR A 1 799 ? 144.015 135.814 133.034 1.00 49.98 775 THR A N 1
ATOM 1228 C CA . THR A 1 799 ? 143.924 134.426 132.564 1.00 47.27 775 THR A CA 1
ATOM 1229 C C . THR A 1 799 ? 145.222 134.126 131.821 1.00 55.66 775 THR A C 1
ATOM 1230 O O . THR A 1 799 ? 146.054 135.040 131.721 1.00 63.16 775 THR A O 1
ATOM 1234 N N . GLU A 1 800 ? 145.397 132.920 131.298 1.00 54.73 776 GLU A N 1
ATOM 1235 C CA . GLU A 1 800 ? 146.575 132.534 130.530 1.00 51.51 776 GLU A CA 1
ATOM 1236 C C . GLU A 1 800 ? 146.616 133.240 129.180 1.00 58.09 776 GLU A C 1
ATOM 1237 O O . GLU A 1 800 ? 147.678 133.704 128.748 1.00 64.96 776 GLU A O 1
ATOM 1243 N N . GLU A 1 801 ? 145.472 133.330 128.499 1.00 56.57 777 GLU A N 1
ATOM 1244 C CA . GLU A 1 801 ? 145.439 133.958 127.181 1.00 56.79 777 GLU A CA 1
ATOM 1245 C C . GLU A 1 801 ? 145.783 135.441 127.257 1.00 60.91 777 GLU A C 1
ATOM 1246 O O . GLU A 1 801 ? 146.540 135.953 126.421 1.00 67.38 777 GLU A O 1
ATOM 1252 N N . GLU A 1 802 ? 145.234 136.149 128.246 1.00 46.78 778 GLU A N 1
ATOM 1253 C CA . GLU A 1 802 ? 145.542 137.567 128.400 1.00 47.42 778 GLU A CA 1
ATOM 1254 C C . GLU A 1 802 ? 147.018 137.780 128.707 1.00 54.02 778 GLU A C 1
ATOM 1255 O O . GLU A 1 802 ? 147.652 138.691 128.155 1.00 64.73 778 GLU A O 1
ATOM 1261 N N . TYR A 1 803 ? 147.583 136.947 129.583 1.00 43.72 779 TYR A N 1
ATOM 1262 C CA . TYR A 1 803 ? 149.005 137.044 129.886 1.00 44.54 779 TYR A CA 1
ATOM 1263 C C . TYR A 1 803 ? 149.849 136.790 128.645 1.00 49.58 779 TYR A C 1
ATOM 1264 O O . TYR A 1 803 ? 150.850 137.478 128.416 1.00 54.56 779 TYR A O 1
ATOM 1273 N N . LEU A 1 804 ? 149.461 135.808 127.831 1.00 48.19 780 LEU A N 1
ATOM 1274 C CA . LEU A 1 804 ? 150.228 135.505 126.628 1.00 43.69 780 LEU A CA 1
ATOM 1275 C C . LEU A 1 804 ? 150.152 136.642 125.616 1.00 49.05 780 LEU A C 1
ATOM 1276 O O . LEU A 1 804 ? 151.150 136.962 124.961 1.00 58.40 780 LEU A O 1
ATOM 1281 N N . ASP A 1 805 ? 148.983 137.271 125.478 1.00 46.60 781 ASP A N 1
ATOM 1282 C CA . ASP A 1 805 ? 148.874 138.427 124.590 1.00 46.34 781 ASP A CA 1
ATOM 1283 C C . ASP A 1 805 ? 149.730 139.589 125.082 1.00 51.31 781 ASP A C 1
ATOM 1284 O O . ASP A 1 805 ? 150.406 140.257 124.286 1.00 58.78 781 ASP A O 1
ATOM 1289 N N . MET A 1 806 ? 149.718 139.843 126.392 1.00 46.63 782 MET A N 1
ATOM 1290 C CA . MET A 1 806 ? 150.557 140.904 126.940 1.00 43.71 782 MET A CA 1
ATOM 1291 C C . MET A 1 806 ? 152.033 140.607 126.714 1.00 52.02 782 MET A C 1
ATOM 1292 O O . MET A 1 806 ? 152.815 141.512 126.405 1.00 59.73 782 MET A O 1
ATOM 1297 N N . VAL A 1 807 ? 152.432 139.343 126.866 1.00 52.21 783 VAL A N 1
ATOM 1298 C CA . VAL A 1 807 ? 153.823 138.958 126.638 1.00 45.64 783 VAL A CA 1
ATOM 1299 C C . VAL A 1 807 ? 154.198 139.151 125.175 1.00 49.74 783 VAL A C 1
ATOM 1300 O O . VAL A 1 807 ? 155.295 139.624 124.857 1.00 56.59 783 VAL A O 1
ATOM 1304 N N . ALA A 1 808 ? 153.294 138.791 124.262 1.00 44.42 784 ALA A N 1
ATOM 1305 C CA . ALA A 1 808 ? 153.563 138.977 122.841 1.00 41.91 784 ALA A CA 1
ATOM 1306 C C . ALA A 1 808 ? 153.739 140.449 122.502 1.00 48.77 784 ALA A C 1
ATOM 1307 O O . ALA A 1 808 ? 154.612 140.810 121.705 1.00 55.51 784 ALA A O 1
ATOM 1309 N N . ASN A 1 809 ? 152.911 141.316 123.087 1.00 51.20 785 ASN A N 1
ATOM 1310 C CA . ASN A 1 809 ? 153.074 142.747 122.848 1.00 47.96 785 ASN A CA 1
ATOM 1311 C C . ASN A 1 809 ? 154.370 143.274 123.455 1.00 49.34 785 ASN A C 1
ATOM 1312 O O . ASN A 1 809 ? 155.077 144.070 122.828 1.00 54.66 785 ASN A O 1
ATOM 1317 N N . LYS A 1 810 ? 154.697 142.841 124.672 1.00 51.89 786 LYS A N 1
ATOM 1318 C CA . LYS A 1 810 ? 155.797 143.428 125.431 1.00 50.52 786 LYS A CA 1
ATOM 1319 C C . LYS A 1 810 ? 157.165 142.994 124.918 1.00 59.59 786 LYS A C 1
ATOM 1320 O O . LYS A 1 810 ? 158.074 143.823 124.803 1.00 62.66 786 LYS A O 1
ATOM 1326 N N . THR A 1 811 ? 157.337 141.710 124.610 1.00 57.28 787 THR A N 1
ATOM 1327 C CA . THR A 1 811 ? 158.651 141.145 124.327 1.00 52.32 787 THR A CA 1
ATOM 1328 C C . THR A 1 811 ? 158.876 140.839 122.854 1.00 52.27 787 THR A C 1
ATOM 1329 O O . THR A 1 811 ? 159.944 141.150 122.318 1.00 59.68 787 THR A O 1
ATOM 1333 N N . GLY A 1 812 ? 157.895 140.247 122.174 1.00 39.37 788 GLY A N 1
ATOM 1334 C CA . GLY A 1 812 ? 158.102 139.818 120.802 1.00 46.34 788 GLY A CA 1
ATOM 1335 C C . GLY A 1 812 ? 158.203 140.948 119.799 1.00 56.43 788 GLY A C 1
ATOM 1336 O O . GLY A 1 812 ? 158.665 140.722 118.673 1.00 60.38 788 GLY A O 1
ATOM 1337 N N . ALA A 1 813 ? 157.788 142.157 120.180 1.00 60.26 789 ALA A N 1
ATOM 1338 C CA . ALA A 1 813 ? 157.807 143.279 119.247 1.00 55.70 789 ALA A CA 1
ATOM 1339 C C . ALA A 1 813 ? 159.225 143.610 118.799 1.00 59.07 789 ALA A C 1
ATOM 1340 O O . ALA A 1 813 ? 159.462 143.879 117.615 1.00 59.04 789 ALA A O 1
ATOM 1342 N N . LEU A 1 814 ? 160.180 143.602 119.731 1.00 51.47 790 LEU A N 1
ATOM 1343 C CA . LEU A 1 814 ? 161.563 143.905 119.376 1.00 45.78 790 LEU A CA 1
ATOM 1344 C C . LEU A 1 814 ? 162.135 142.861 118.426 1.00 50.63 790 LEU A C 1
ATOM 1345 O O . LEU A 1 814 ? 162.823 143.208 117.459 1.00 60.99 790 LEU A O 1
ATOM 1350 N N . PHE A 1 815 ? 161.860 141.581 118.681 1.00 41.24 791 PHE A N 1
ATOM 1351 C CA . PHE A 1 815 ? 162.339 140.528 117.791 1.00 40.43 791 PHE A CA 1
ATOM 1352 C C . PHE A 1 815 ? 161.731 140.661 116.400 1.00 45.37 791 PHE A C 1
ATOM 1353 O O . PHE A 1 815 ? 162.432 140.518 115.387 1.00 51.82 791 PHE A O 1
ATOM 1361 N N . CYS A 1 816 ? 160.428 140.944 116.331 1.00 48.69 792 CYS A N 1
ATOM 1362 C CA . CYS A 1 816 ? 159.777 141.120 115.037 1.00 51.40 792 CYS A CA 1
ATOM 1363 C C . CYS A 1 816 ? 160.368 142.300 114.278 1.00 49.98 792 CYS A C 1
ATOM 1364 O O . CYS A 1 816 ? 160.630 142.204 113.073 1.00 58.66 792 CYS A O 1
ATOM 1367 N N . LEU A 1 817 ? 160.583 143.424 114.966 1.00 42.03 793 LEU A N 1
ATOM 1368 C CA . LEU A 1 817 ? 161.161 144.595 114.315 1.00 43.07 793 LEU A CA 1
ATOM 1369 C C . LEU A 1 817 ? 162.575 144.311 113.827 1.00 50.64 793 LEU A C 1
ATOM 1370 O O . LEU A 1 817 ? 162.950 144.711 112.717 1.00 55.26 793 LEU A O 1
ATOM 1375 N N . ALA A 1 818 ? 163.370 143.606 114.636 1.00 44.22 794 ALA A N 1
ATOM 1376 C CA . ALA A 1 818 ? 164.732 143.276 114.236 1.00 39.67 794 ALA A CA 1
ATOM 1377 C C . ALA A 1 818 ? 164.749 142.395 112.997 1.00 38.67 794 ALA A C 1
ATOM 1378 O O . ALA A 1 818 ? 165.559 142.607 112.089 1.00 47.78 794 ALA A O 1
ATOM 1380 N N . ILE A 1 819 ? 163.866 141.397 112.939 1.00 41.06 795 ILE A N 1
ATOM 1381 C CA . ILE A 1 819 ? 163.861 140.506 111.782 1.00 37.81 795 ILE A CA 1
ATOM 1382 C C . ILE A 1 819 ? 163.347 141.232 110.544 1.00 39.34 795 ILE A C 1
ATOM 1383 O O . ILE A 1 819 ? 163.875 141.049 109.441 1.00 48.42 795 ILE A O 1
ATOM 1388 N N . GLU A 1 820 ? 162.323 142.073 110.700 1.00 43.51 796 GLU A N 1
ATOM 1389 C CA . GLU A 1 820 ? 161.745 142.752 109.545 1.00 39.11 796 GLU A CA 1
ATOM 1390 C C . GLU A 1 820 ? 162.635 143.862 109.003 1.00 49.65 796 GLU A C 1
ATOM 1391 O O . GLU A 1 820 ? 162.554 144.169 107.811 1.00 53.13 796 GLU A O 1
ATOM 1397 N N . LEU A 1 821 ? 163.473 144.476 109.842 1.00 47.47 797 LEU A N 1
ATOM 1398 C CA . LEU A 1 821 ? 164.399 145.485 109.340 1.00 37.18 797 LEU A CA 1
ATOM 1399 C C . LEU A 1 821 ? 165.498 144.873 108.481 1.00 45.47 797 LEU A C 1
ATOM 1400 O O . LEU A 1 821 ? 166.041 145.551 107.603 1.00 55.24 797 LEU A O 1
ATOM 1405 N N . LEU A 1 822 ? 165.841 143.607 108.720 1.00 37.36 798 LEU A N 1
ATOM 1406 C CA . LEU A 1 822 ? 166.860 142.945 107.915 1.00 24.59 798 LEU A CA 1
ATOM 1407 C C . LEU A 1 822 ? 166.334 142.554 106.541 1.00 32.57 798 LEU A C 1
ATOM 1408 O O . LEU A 1 822 ? 167.102 142.512 105.574 1.00 47.32 798 LEU A O 1
ATOM 1413 N N . GLN A 1 823 ? 165.038 142.262 106.432 1.00 31.86 799 GLN A N 1
ATOM 1414 C CA . GLN A 1 823 ? 164.467 141.749 105.194 1.00 36.12 799 GLN A CA 1
ATOM 1415 C C . GLN A 1 823 ? 164.296 142.816 104.123 1.00 45.69 799 GLN A C 1
ATOM 1416 O O . GLN A 1 823 ? 163.918 142.476 102.997 1.00 55.89 799 GLN A O 1
ATOM 1422 N N . ILE A 1 824 ? 164.543 144.086 104.442 1.00 40.76 800 ILE A N 1
ATOM 1423 C CA . ILE A 1 824 ? 164.443 145.140 103.437 1.00 33.15 800 ILE A CA 1
ATOM 1424 C C . ILE A 1 824 ? 165.469 144.922 102.334 1.00 39.76 800 ILE A C 1
ATOM 1425 O O . ILE A 1 824 ? 165.162 145.058 101.143 1.00 46.54 800 ILE A O 1
ATOM 1430 N N . LYS A 1 825 ? 166.696 144.572 102.707 1.00 35.80 801 LYS A N 1
ATOM 1431 C CA . LYS A 1 825 ? 167.784 144.412 101.755 1.00 32.20 801 LYS A CA 1
ATOM 1432 C C . LYS A 1 825 ? 168.038 142.965 101.353 1.00 40.90 801 LYS A C 1
ATOM 1433 O O . LYS A 1 825 ? 169.044 142.695 100.691 1.00 52.27 801 LYS A O 1
ATOM 1439 N N . SER A 1 826 ? 167.170 142.034 101.733 1.00 41.47 802 SER A N 1
ATOM 1440 C CA . SER A 1 826 ? 167.396 140.628 101.437 1.00 32.16 802 SER A CA 1
ATOM 1441 C C . SER A 1 826 ? 166.564 140.172 100.247 1.00 38.12 802 SER A C 1
ATOM 1442 O O . SER A 1 826 ? 165.498 140.718 99.957 1.00 49.56 802 SER A O 1
ATOM 1445 N N . THR A 1 827 ? 167.065 139.150 99.558 1.00 40.05 803 THR A N 1
ATOM 1446 C CA . THR A 1 827 ? 166.382 138.558 98.418 1.00 40.46 803 THR A CA 1
ATOM 1447 C C . THR A 1 827 ? 165.449 137.421 98.810 1.00 48.21 803 THR A C 1
ATOM 1448 O O . THR A 1 827 ? 164.773 136.866 97.939 1.00 52.65 803 THR A O 1
ATOM 1452 N N . VAL A 1 828 ? 165.400 137.061 100.089 1.00 48.44 804 VAL A N 1
ATOM 1453 C CA . VAL A 1 828 ? 164.493 136.039 100.598 1.00 30.47 804 VAL A CA 1
ATOM 1454 C C . VAL A 1 828 ? 163.289 136.745 101.200 1.00 43.39 804 VAL A C 1
ATOM 1455 O O . VAL A 1 828 ? 163.424 137.497 102.172 1.00 53.86 804 VAL A O 1
ATOM 1459 N N . GLN A 1 829 ? 162.111 136.507 100.631 1.00 39.43 805 GLN A N 1
ATOM 1460 C CA . GLN A 1 829 ? 160.913 137.200 101.082 1.00 38.29 805 GLN A CA 1
ATOM 1461 C C . GLN A 1 829 ? 159.860 136.221 101.583 1.00 51.27 805 GLN A C 1
ATOM 1462 O O . GLN A 1 829 ? 158.682 136.333 101.233 1.00 55.94 805 GLN A O 1
ATOM 1468 N N . LEU A 1 830 ? 160.276 135.259 102.400 1.00 48.58 806 LEU A N 1
ATOM 1469 C CA . LEU A 1 830 ? 159.354 134.324 103.028 1.00 32.16 806 LEU A CA 1
ATOM 1470 C C . LEU A 1 830 ? 158.770 134.972 104.281 1.00 44.21 806 LEU A C 1
ATOM 1471 O O . LEU A 1 830 ? 158.985 136.155 104.555 1.00 52.11 806 LEU A O 1
ATOM 1476 N N . ASP A 1 831 ? 158.021 134.204 105.066 1.00 49.10 807 ASP A N 1
ATOM 1477 C CA . ASP A 1 831 ? 157.391 134.701 106.283 1.00 40.53 807 ASP A CA 1
ATOM 1478 C C . ASP A 1 831 ? 158.028 134.020 107.486 1.00 46.42 807 ASP A C 1
ATOM 1479 O O . ASP A 1 831 ? 157.995 132.790 107.598 1.00 51.97 807 ASP A O 1
ATOM 1484 N N . PHE A 1 832 ? 158.599 134.820 108.384 1.00 38.39 808 PHE A N 1
ATOM 1485 C CA . PHE A 1 832 ? 159.268 134.320 109.575 1.00 32.93 808 PHE A CA 1
ATOM 1486 C C . PHE A 1 832 ? 158.561 134.713 110.864 1.00 44.71 808 PHE A C 1
ATOM 1487 O O . PHE A 1 832 ? 159.008 134.315 111.944 1.00 57.71 808 PHE A O 1
ATOM 1495 N N . LEU A 1 833 ? 157.480 135.487 110.782 1.00 44.13 809 LEU A N 1
ATOM 1496 C CA . LEU A 1 833 ? 156.875 136.055 111.985 1.00 44.49 809 LEU A CA 1
ATOM 1497 C C . LEU A 1 833 ? 156.332 135.025 112.974 1.00 52.43 809 LEU A C 1
ATOM 1498 O O . LEU A 1 833 ? 156.546 135.212 114.186 1.00 56.48 809 LEU A O 1
ATOM 1503 N N . PRO A 1 834 ? 155.615 133.967 112.566 1.00 46.96 810 PRO A N 1
ATOM 1504 C CA . PRO A 1 834 ? 155.162 132.988 113.571 1.00 46.65 810 PRO A CA 1
ATOM 1505 C C . PRO A 1 834 ? 156.297 132.393 114.385 1.00 48.96 810 PRO A C 1
ATOM 1506 O O . PRO A 1 834 ? 156.166 132.213 115.607 1.00 55.94 810 PRO A O 1
ATOM 1510 N N . LEU A 1 835 ? 157.427 132.109 113.735 1.00 37.12 811 LEU A N 1
ATOM 1511 C CA . LEU A 1 835 ? 158.570 131.544 114.438 1.00 35.51 811 LEU A CA 1
ATOM 1512 C C . LEU A 1 835 ? 159.102 132.505 115.492 1.00 47.43 811 LEU A C 1
ATOM 1513 O O . LEU A 1 835 ? 159.376 132.100 116.628 1.00 57.22 811 LEU A O 1
ATOM 1518 N N . VAL A 1 836 ? 159.243 133.786 115.144 1.00 41.37 812 VAL A N 1
ATOM 1519 C CA . VAL A 1 836 ? 159.799 134.743 116.095 1.00 43.53 812 VAL A CA 1
ATOM 1520 C C . VAL A 1 836 ? 158.825 134.990 117.243 1.00 55.32 812 VAL A C 1
ATOM 1521 O O . VAL A 1 836 ? 159.241 135.185 118.392 1.00 60.04 812 VAL A O 1
ATOM 1525 N N . ARG A 1 837 ? 157.518 134.962 116.966 1.00 47.94 813 ARG A N 1
ATOM 1526 C CA . ARG A 1 837 ? 156.538 135.111 118.040 1.00 44.38 813 ARG A CA 1
ATOM 1527 C C . ARG A 1 837 ? 156.613 133.943 119.019 1.00 47.41 813 ARG A C 1
ATOM 1528 O O . ARG A 1 837 ? 156.618 134.135 120.246 1.00 57.37 813 ARG A O 1
ATOM 1536 N N . LEU A 1 838 ? 156.690 132.718 118.490 1.00 41.31 814 LEU A N 1
ATOM 1537 C CA . LEU A 1 838 ? 156.826 131.551 119.355 1.00 42.48 814 LEU A CA 1
ATOM 1538 C C . LEU A 1 838 ? 158.112 131.619 120.167 1.00 47.12 814 LEU A C 1
ATOM 1539 O O . LEU A 1 838 ? 158.125 131.285 121.361 1.00 56.84 814 LEU A O 1
ATOM 1544 N N . LEU A 1 839 ? 159.204 132.056 119.537 1.00 35.37 815 LEU A N 1
ATOM 1545 C CA . LEU A 1 839 ? 160.474 132.157 120.244 1.00 38.50 815 LEU A CA 1
ATOM 1546 C C . LEU A 1 839 ? 160.405 133.186 121.364 1.00 42.97 815 LEU A C 1
ATOM 1547 O O . LEU A 1 839 ? 160.953 132.965 122.448 1.00 53.45 815 LEU A O 1
ATOM 1552 N N . GLY A 1 840 ? 159.737 134.316 121.127 1.00 39.89 816 GLY A N 1
ATOM 1553 C CA . GLY A 1 840 ? 159.577 135.300 122.188 1.00 41.60 816 GLY A CA 1
ATOM 1554 C C . GLY A 1 840 ? 158.773 134.772 123.361 1.00 46.41 816 GLY A C 1
ATOM 1555 O O . GLY A 1 840 ? 159.118 135.012 124.527 1.00 54.55 816 GLY A O 1
ATOM 1556 N N . ILE A 1 841 ? 157.694 134.038 123.072 1.00 45.95 817 ILE A N 1
ATOM 1557 C CA . ILE A 1 841 ? 156.903 133.437 124.146 1.00 39.96 817 ILE A CA 1
ATOM 1558 C C . ILE A 1 841 ? 157.758 132.471 124.961 1.00 46.76 817 ILE A C 1
ATOM 1559 O O . ILE A 1 841 ? 157.724 132.476 126.203 1.00 55.96 817 ILE A O 1
ATOM 1564 N N . ILE A 1 842 ? 158.544 131.635 124.277 1.00 37.03 818 ILE A N 1
ATOM 1565 C CA . ILE A 1 842 ? 159.416 130.687 124.967 1.00 30.54 818 ILE A CA 1
ATOM 1566 C C . ILE A 1 842 ? 160.432 131.422 125.834 1.00 38.80 818 ILE A C 1
ATOM 1567 O O . ILE A 1 842 ? 160.679 131.041 126.986 1.00 49.43 818 ILE A O 1
ATOM 1572 N N . PHE A 1 843 ? 161.045 132.478 125.289 1.00 44.31 819 PHE A N 1
ATOM 1573 C CA . PHE A 1 843 ? 162.006 133.274 126.050 1.00 44.82 819 PHE A CA 1
ATOM 1574 C C . PHE A 1 843 ? 161.393 133.774 127.348 1.00 48.66 819 PHE A C 1
ATOM 1575 O O . PHE A 1 843 ? 161.977 133.611 128.429 1.00 54.72 819 PHE A O 1
ATOM 1583 N N . GLN A 1 844 ? 160.215 134.396 127.257 1.00 49.88 820 GLN A N 1
ATOM 1584 C CA . GLN A 1 844 ? 159.613 134.995 128.443 1.00 46.97 820 GLN A CA 1
ATOM 1585 C C . GLN A 1 844 ? 159.233 133.938 129.473 1.00 55.71 820 GLN A C 1
ATOM 1586 O O . GLN A 1 844 ? 159.443 134.134 130.678 1.00 57.69 820 GLN A O 1
ATOM 1592 N N . ILE A 1 845 ? 158.672 132.811 129.025 1.00 53.05 821 ILE A N 1
ATOM 1593 C CA . ILE A 1 845 ? 158.282 131.772 129.976 1.00 42.51 821 ILE A CA 1
ATOM 1594 C C . ILE A 1 845 ? 159.509 131.199 130.675 1.00 42.38 821 ILE A C 1
ATOM 1595 O O . ILE A 1 845 ? 159.493 130.953 131.890 1.00 52.69 821 ILE A O 1
ATOM 1600 N N . CYS A 1 846 ? 160.594 130.980 129.927 1.00 45.75 822 CYS A N 1
ATOM 1601 C CA . CYS A 1 846 ? 161.812 130.463 130.539 1.00 42.67 822 CYS A CA 1
ATOM 1602 C C . CYS A 1 846 ? 162.386 131.447 131.550 1.00 45.71 822 CYS A C 1
ATOM 1603 O O . CYS A 1 846 ? 162.869 131.041 132.613 1.00 54.81 822 CYS A O 1
ATOM 1606 N N . ASP A 1 847 ? 162.348 132.745 131.238 1.00 53.25 823 ASP A N 1
ATOM 1607 C CA . ASP A 1 847 ? 162.826 133.742 132.194 1.00 51.36 823 ASP A CA 1
ATOM 1608 C C . ASP A 1 847 ? 161.981 133.742 133.462 1.00 54.12 823 ASP A C 1
ATOM 1609 O O . ASP A 1 847 ? 162.516 133.824 134.578 1.00 60.06 823 ASP A O 1
ATOM 1614 N N . ASP A 1 848 ? 160.658 133.648 133.309 1.00 57.46 824 ASP A N 1
ATOM 1615 C CA . ASP A 1 848 ? 159.775 133.608 134.471 1.00 51.52 824 ASP A CA 1
ATOM 1616 C C . ASP A 1 848 ? 160.065 132.394 135.342 1.00 49.00 824 ASP A C 1
ATOM 1617 O O . ASP A 1 848 ? 160.065 132.492 136.574 1.00 51.39 824 ASP A O 1
ATOM 1622 N N . TYR A 1 849 ? 160.303 131.238 134.722 1.00 48.12 825 TYR A N 1
ATOM 1623 C CA . TYR A 1 849 ? 160.644 130.047 135.495 1.00 40.82 825 TYR A CA 1
ATOM 1624 C C . TYR A 1 849 ? 161.979 130.217 136.210 1.00 44.30 825 TYR A C 1
ATOM 1625 O O . TYR A 1 849 ? 162.101 129.900 137.399 1.00 53.60 825 TYR A O 1
ATOM 1634 N N . LEU A 1 850 ? 162.995 130.716 135.503 1.00 48.87 826 LEU A N 1
ATOM 1635 C CA . LEU A 1 850 ? 164.337 130.774 136.069 1.00 42.12 826 LEU A CA 1
ATOM 1636 C C . LEU A 1 850 ? 164.478 131.840 137.144 1.00 42.31 826 LEU A C 1
ATOM 1637 O O . LEU A 1 850 ? 165.411 131.764 137.948 1.00 47.93 826 LEU A O 1
ATOM 1642 N N . ASN A 1 851 ? 163.592 132.835 137.172 1.00 52.90 827 ASN A N 1
ATOM 1643 C CA . ASN A 1 851 ? 163.686 133.848 138.218 1.00 49.73 827 ASN A CA 1
ATOM 1644 C C . ASN A 1 851 ? 163.452 133.226 139.592 1.00 54.37 827 ASN A C 1
ATOM 1645 O O . ASN A 1 851 ? 164.175 133.526 140.549 1.00 58.83 827 ASN A O 1
ATOM 1650 N N . LEU A 1 852 ? 162.473 132.329 139.704 1.00 56.22 828 LEU A N 1
ATOM 1651 C CA . LEU A 1 852 ? 162.120 131.735 140.992 1.00 50.89 828 LEU A CA 1
ATOM 1652 C C . LEU A 1 852 ? 162.956 130.496 141.302 1.00 47.19 828 LEU A C 1
ATOM 1653 O O . LEU A 1 852 ? 163.650 130.447 142.321 1.00 49.00 828 LEU A O 1
ATOM 1658 N N . LYS A 1 853 ? 162.893 129.490 140.438 1.00 52.09 829 LYS A N 1
ATOM 1659 C CA . LYS A 1 853 ? 163.564 128.213 140.655 1.00 51.33 829 LYS A CA 1
ATOM 1660 C C . LYS A 1 853 ? 164.677 128.070 139.627 1.00 54.66 829 LYS A C 1
ATOM 1661 O O . LYS A 1 853 ? 164.410 127.966 138.425 1.00 59.42 829 LYS A O 1
ATOM 1667 N N . SER A 1 854 ? 165.918 128.062 140.098 1.00 63.00 830 SER A N 1
ATOM 1668 C CA . SER A 1 854 ? 167.067 127.934 139.212 1.00 68.04 830 SER A CA 1
ATOM 1669 C C . SER A 1 854 ? 167.550 126.489 139.151 1.00 65.87 830 SER A C 1
ATOM 1670 O O . SER A 1 854 ? 166.997 125.670 138.418 1.00 63.69 830 SER A O 1
ATOM 1673 N N . CYS A 1 864 ? 164.028 135.500 144.337 1.00 65.94 840 CYS A N 1
ATOM 1674 C CA . CYS A 1 864 ? 162.584 135.559 144.161 1.00 63.81 840 CYS A CA 1
ATOM 1675 C C . CYS A 1 864 ? 162.080 136.992 144.255 1.00 67.08 840 CYS A C 1
ATOM 1676 O O . CYS A 1 864 ? 161.301 137.326 145.145 1.00 71.71 840 CYS A O 1
ATOM 1679 N N . GLU A 1 865 ? 162.527 137.837 143.328 1.00 72.88 841 GLU A N 1
ATOM 1680 C CA . GLU A 1 865 ? 162.145 139.243 143.345 1.00 69.49 841 GLU A CA 1
ATOM 1681 C C . GLU A 1 865 ? 160.729 139.478 142.843 1.00 71.67 841 GLU A C 1
ATOM 1682 O O . GLU A 1 865 ? 160.156 140.535 143.127 1.00 75.15 841 GLU A O 1
ATOM 1688 N N . ASP A 1 866 ? 160.151 138.528 142.104 1.00 66.72 842 ASP A N 1
ATOM 1689 C CA . ASP A 1 866 ? 158.767 138.677 141.668 1.00 64.74 842 ASP A CA 1
ATOM 1690 C C . ASP A 1 866 ? 157.815 138.684 142.856 1.00 68.82 842 ASP A C 1
ATOM 1691 O O . ASP A 1 866 ? 156.837 139.440 142.875 1.00 72.80 842 ASP A O 1
ATOM 1696 N N . ILE A 1 867 ? 158.082 137.841 143.854 1.00 65.54 843 ILE A N 1
ATOM 1697 C CA . ILE A 1 867 ? 157.247 137.812 145.049 1.00 59.25 843 ILE A CA 1
ATOM 1698 C C . ILE A 1 867 ? 157.365 139.124 145.815 1.00 60.15 843 ILE A C 1
ATOM 1699 O O . ILE A 1 867 ? 156.380 139.626 146.368 1.00 67.07 843 ILE A O 1
ATOM 1704 N N . THR A 1 868 ? 158.565 139.705 145.851 1.00 60.87 844 THR A N 1
ATOM 1705 C CA . THR A 1 868 ? 158.749 140.979 146.537 1.00 60.90 844 THR A CA 1
ATOM 1706 C C . THR A 1 868 ? 158.125 142.133 145.763 1.00 63.91 844 THR A C 1
ATOM 1707 O O . THR A 1 868 ? 157.708 143.127 146.367 1.00 66.17 844 THR A O 1
ATOM 1711 N N . GLU A 1 869 ? 158.048 142.024 144.441 1.00 68.85 845 GLU A N 1
ATOM 1712 C CA . GLU A 1 869 ? 157.476 143.073 143.609 1.00 66.41 845 GLU A CA 1
ATOM 1713 C C . GLU A 1 869 ? 155.999 142.859 143.305 1.00 67.18 845 GLU A C 1
ATOM 1714 O O . GLU A 1 869 ? 155.395 143.701 142.633 1.00 69.90 845 GLU A O 1
ATOM 1720 N N . GLY A 1 870 ? 155.407 141.770 143.781 1.00 61.53 846 GLY A N 1
ATOM 1721 C CA . GLY A 1 870 ? 153.999 141.506 143.542 1.00 56.62 846 GLY A CA 1
ATOM 1722 C C . GLY A 1 870 ? 153.636 141.267 142.093 1.00 62.56 846 GLY A C 1
ATOM 1723 O O . GLY A 1 870 ? 152.612 141.777 141.624 1.00 64.86 846 GLY A O 1
ATOM 1724 N N . LYS A 1 871 ? 154.445 140.497 141.373 1.00 65.73 847 LYS A N 1
ATOM 1725 C CA . LYS A 1 871 ? 154.216 140.249 139.961 1.00 64.17 847 LYS A CA 1
ATOM 1726 C C . LYS A 1 871 ? 153.246 139.089 139.756 1.00 68.40 847 LYS A C 1
ATOM 1727 O O . LYS A 1 871 ? 152.966 138.302 140.663 1.00 71.47 847 LYS A O 1
ATOM 1733 N N . PHE A 1 872 ? 152.734 138.992 138.533 1.00 57.52 848 PHE A N 1
ATOM 1734 C CA . PHE A 1 872 ? 151.876 137.891 138.102 1.00 52.25 848 PHE A CA 1
ATOM 1735 C C . PHE A 1 872 ? 152.583 137.180 136.954 1.00 57.45 848 PHE A C 1
ATOM 1736 O O . PHE A 1 872 ? 152.466 137.589 135.795 1.00 61.24 848 PHE A O 1
ATOM 1744 N N . SER A 1 873 ? 153.316 136.120 137.275 1.00 50.65 849 SER A N 1
ATOM 1745 C CA . SER A 1 873 ? 154.046 135.342 136.291 1.00 44.11 849 SER A CA 1
ATOM 1746 C C . SER A 1 873 ? 153.256 134.090 135.919 1.00 47.89 849 SER A C 1
ATOM 1747 O O . SER A 1 873 ? 152.149 133.850 136.406 1.00 60.89 849 SER A O 1
ATOM 1750 N N . PHE A 1 874 ? 153.844 133.279 135.039 1.00 39.24 850 PHE A N 1
ATOM 1751 C CA . PHE A 1 874 ? 153.183 132.060 134.573 1.00 42.76 850 PHE A CA 1
ATOM 1752 C C . PHE A 1 874 ? 152.900 131.073 135.703 1.00 50.47 850 PHE A C 1
ATOM 1753 O O . PHE A 1 874 ? 151.726 130.704 135.903 1.00 49.79 850 PHE A O 1
ATOM 1761 N N . PRO A 1 875 ? 153.895 130.613 136.478 1.00 44.90 851 PRO A N 1
ATOM 1762 C CA . PRO A 1 875 ? 153.578 129.673 137.562 1.00 39.79 851 PRO A CA 1
ATOM 1763 C C . PRO A 1 875 ? 152.682 130.269 138.629 1.00 47.72 851 PRO A C 1
ATOM 1764 O O . PRO A 1 875 ? 151.847 129.550 139.190 1.00 54.87 851 PRO A O 1
ATOM 1768 N N . ILE A 1 876 ? 152.829 131.560 138.926 1.00 43.20 852 ILE A N 1
ATOM 1769 C CA . ILE A 1 876 ? 151.968 132.197 139.914 1.00 40.33 852 ILE A CA 1
ATOM 1770 C C . ILE A 1 876 ? 150.525 132.204 139.432 1.00 45.00 852 ILE A C 1
ATOM 1771 O O . ILE A 1 876 ? 149.595 131.933 140.203 1.00 57.68 852 ILE A O 1
ATOM 1776 N N . ILE A 1 877 ? 150.315 132.501 138.149 1.00 42.57 853 ILE A N 1
ATOM 1777 C CA . ILE A 1 877 ? 148.970 132.476 137.585 1.00 42.81 853 ILE A CA 1
ATOM 1778 C C . ILE A 1 877 ? 148.379 131.078 137.691 1.00 42.57 853 ILE A C 1
ATOM 1779 O O . ILE A 1 877 ? 147.222 130.904 138.095 1.00 51.12 853 ILE A O 1
ATOM 1784 N N . HIS A 1 878 ? 149.164 130.057 137.334 1.00 39.53 854 HIS A N 1
ATOM 1785 C CA . HIS A 1 878 ? 148.651 128.691 137.409 1.00 42.65 854 HIS A CA 1
ATOM 1786 C C . HIS A 1 878 ? 148.288 128.312 138.840 1.00 47.97 854 HIS A C 1
ATOM 1787 O O . HIS A 1 878 ? 147.221 127.733 139.087 1.00 56.01 854 HIS A O 1
ATOM 1794 N N . SER A 1 879 ? 149.157 128.646 139.797 1.00 44.72 855 SER A N 1
ATOM 1795 C CA . SER A 1 879 ? 148.907 128.294 141.190 1.00 42.13 855 SER A CA 1
ATOM 1796 C C . SER A 1 879 ? 147.675 129.006 141.733 1.00 48.66 855 SER A C 1
ATOM 1797 O O . SER A 1 879 ? 146.894 128.418 142.490 1.00 52.39 855 SER A O 1
ATOM 1800 N N . ILE A 1 880 ? 147.483 130.274 141.366 1.00 46.61 856 ILE A N 1
ATOM 1801 C CA . ILE A 1 880 ? 146.315 131.006 141.844 1.00 40.05 856 ILE A CA 1
ATOM 1802 C C . ILE A 1 880 ? 145.039 130.451 141.224 1.00 43.91 856 ILE A C 1
ATOM 1803 O O . ILE A 1 880 ? 144.027 130.273 141.912 1.00 52.28 856 ILE A O 1
ATOM 1808 N N . ARG A 1 881 ? 145.062 130.158 139.923 1.00 48.15 857 ARG A N 1
ATOM 1809 C CA . ARG A 1 881 ? 143.837 129.764 139.238 1.00 48.42 857 ARG A CA 1
ATOM 1810 C C . ARG A 1 881 ? 143.462 128.308 139.478 1.00 50.89 857 ARG A C 1
ATOM 1811 O O . ARG A 1 881 ? 142.302 127.938 139.271 1.00 55.63 857 ARG A O 1
ATOM 1819 N N . THR A 1 882 ? 144.405 127.463 139.900 1.00 55.30 858 THR A N 1
ATOM 1820 C CA . THR A 1 882 ? 144.069 126.053 140.069 1.00 50.29 858 THR A CA 1
ATOM 1821 C C . THR A 1 882 ? 143.276 125.785 141.343 1.00 57.81 858 THR A C 1
ATOM 1822 O O . THR A 1 882 ? 142.565 124.777 141.412 1.00 65.13 858 THR A O 1
ATOM 1826 N N . LYS A 1 883 ? 143.380 126.652 142.350 1.00 63.83 859 LYS A N 1
ATOM 1827 C CA . LYS A 1 883 ? 142.693 126.481 143.630 1.00 59.02 859 LYS A CA 1
ATOM 1828 C C . LYS A 1 883 ? 142.040 127.806 143.992 1.00 59.39 859 LYS A C 1
ATOM 1829 O O . LYS A 1 883 ? 142.546 128.551 144.841 1.00 62.97 859 LYS A O 1
ATOM 1835 N N . PRO A 1 884 ? 140.913 128.137 143.357 1.00 54.94 860 PRO A N 1
ATOM 1836 C CA . PRO A 1 884 ? 140.316 129.464 143.568 1.00 58.70 860 PRO A CA 1
ATOM 1837 C C . PRO A 1 884 ? 139.826 129.705 144.987 1.00 63.99 860 PRO A C 1
ATOM 1838 O O . PRO A 1 884 ? 139.636 130.867 145.364 1.00 63.78 860 PRO A O 1
ATOM 1842 N N . GLY A 1 885 ? 139.615 128.658 145.782 1.00 64.75 861 GLY A N 1
ATOM 1843 C CA . GLY A 1 885 ? 139.166 128.836 147.149 1.00 57.76 861 GLY A CA 1
ATOM 1844 C C . GLY A 1 885 ? 140.245 129.190 148.147 1.00 59.67 861 GLY A C 1
ATOM 1845 O O . GLY A 1 885 ? 139.923 129.581 149.272 1.00 68.19 861 GLY A O 1
ATOM 1846 N N . ASN A 1 886 ? 141.512 129.064 147.768 1.00 50.32 862 ASN A N 1
ATOM 1847 C CA . ASN A 1 886 ? 142.634 129.393 148.635 1.00 48.57 862 ASN A CA 1
ATOM 1848 C C . ASN A 1 886 ? 143.208 130.739 148.219 1.00 56.44 862 ASN A C 1
ATOM 1849 O O . ASN A 1 886 ? 143.428 130.984 147.029 1.00 62.36 862 ASN A O 1
ATOM 1854 N N . ARG A 1 887 ? 143.449 131.607 149.197 1.00 51.09 863 ARG A N 1
ATOM 1855 C CA . ARG A 1 887 ? 143.901 132.970 148.949 1.00 47.13 863 ARG A CA 1
ATOM 1856 C C . ARG A 1 887 ? 145.136 133.287 149.781 1.00 52.11 863 ARG A C 1
ATOM 1857 O O . ARG A 1 887 ? 145.220 134.318 150.448 1.00 60.56 863 ARG A O 1
ATOM 1865 N N . GLN A 1 888 ? 146.122 132.392 149.752 1.00 50.42 864 GLN A N 1
ATOM 1866 C CA . GLN A 1 888 ? 147.376 132.619 150.461 1.00 49.97 864 GLN A CA 1
ATOM 1867 C C . GLN A 1 888 ? 148.426 133.282 149.574 1.00 56.07 864 GLN A C 1
ATOM 1868 O O . GLN A 1 888 ? 149.073 134.249 149.990 1.00 61.96 864 GLN A O 1
ATOM 1874 N N . LEU A 1 889 ? 148.604 132.774 148.353 1.00 47.02 865 LEU A N 1
ATOM 1875 C CA . LEU A 1 889 ? 149.604 133.337 147.451 1.00 48.84 865 LEU A CA 1
ATOM 1876 C C . LEU A 1 889 ? 149.260 134.769 147.060 1.00 52.95 865 LEU A C 1
ATOM 1877 O O . LEU A 1 889 ? 150.150 135.621 146.958 1.00 60.34 865 LEU A O 1
ATOM 1882 N N . ILE A 1 890 ? 147.977 135.055 146.838 1.00 48.07 866 ILE A N 1
ATOM 1883 C CA . ILE A 1 890 ? 147.580 136.405 146.453 1.00 45.70 866 ILE A CA 1
ATOM 1884 C C . ILE A 1 890 ? 147.814 137.383 147.601 1.00 54.27 866 ILE A C 1
ATOM 1885 O O . ILE A 1 890 ? 148.254 138.520 147.387 1.00 60.37 866 ILE A O 1
ATOM 1890 N N . ASN A 1 891 ? 147.564 136.950 148.838 1.00 54.00 867 ASN A N 1
ATOM 1891 C CA . ASN A 1 891 ? 147.852 137.799 149.988 1.00 51.96 867 ASN A CA 1
ATOM 1892 C C . ASN A 1 891 ? 149.350 138.016 150.153 1.00 56.55 867 ASN A C 1
ATOM 1893 O O . ASN A 1 891 ? 149.791 139.124 150.484 1.00 61.71 867 ASN A O 1
ATOM 1898 N N . VAL A 1 892 ? 150.148 136.971 149.922 1.00 53.64 868 VAL A N 1
ATOM 1899 C CA . VAL A 1 892 ? 151.600 137.111 149.984 1.00 47.88 868 VAL A CA 1
ATOM 1900 C C . VAL A 1 892 ? 152.081 138.121 148.951 1.00 53.24 868 VAL A C 1
ATOM 1901 O O . VAL A 1 892 ? 152.955 138.951 149.229 1.00 58.41 868 VAL A O 1
ATOM 1905 N N . LEU A 1 893 ? 151.515 138.071 147.743 1.00 52.57 869 LEU A N 1
ATOM 1906 C CA . LEU A 1 893 ? 151.862 139.053 146.720 1.00 50.14 869 LEU A CA 1
ATOM 1907 C C . LEU A 1 893 ? 151.462 140.460 147.142 1.00 51.63 869 LEU A C 1
ATOM 1908 O O . LEU A 1 893 ? 152.207 141.420 146.914 1.00 57.54 869 LEU A O 1
ATOM 1913 N N . ARG A 1 894 ? 150.283 140.606 147.750 1.00 49.74 870 ARG A N 1
ATOM 1914 C CA . ARG A 1 894 ? 149.836 141.925 148.188 1.00 47.70 870 ARG A CA 1
ATOM 1915 C C . ARG A 1 894 ? 150.726 142.492 149.289 1.00 52.01 870 ARG A C 1
ATOM 1916 O O . ARG A 1 894 ? 150.935 143.709 149.347 1.00 56.86 870 ARG A O 1
ATOM 1924 N N . GLN A 1 895 ? 151.303 141.681 150.160 1.00 57.16 871 GLN A N 1
ATOM 1925 C CA . GLN A 1 895 ? 152.060 142.244 151.310 1.00 51.93 871 GLN A CA 1
ATOM 1926 C C . GLN A 1 895 ? 153.400 142.819 150.868 1.00 57.65 871 GLN A C 1
ATOM 1927 O O . GLN A 1 895 ? 153.901 143.700 151.567 1.00 59.71 871 GLN A O 1
ATOM 1933 N N . LYS A 1 896 ? 153.971 142.323 149.775 1.00 62.10 872 LYS A N 1
ATOM 1934 C CA . LYS A 1 896 ? 155.227 142.877 149.261 1.00 55.92 872 LYS A CA 1
ATOM 1935 C C . LYS A 1 896 ? 156.331 142.814 150.318 1.00 58.84 872 LYS A C 1
ATOM 1936 O O . LYS A 1 896 ? 156.855 143.831 150.774 1.00 62.40 872 LYS A O 1
ATOM 1942 N N . SER A 1 897 ? 156.684 141.591 150.697 1.00 61.37 873 SER A N 1
ATOM 1943 C CA . SER A 1 897 ? 157.600 141.351 151.801 1.00 58.54 873 SER A CA 1
ATOM 1944 C C . SER A 1 897 ? 158.995 141.006 151.297 1.00 64.39 873 SER A C 1
ATOM 1945 O O . SER A 1 897 ? 159.164 140.375 150.252 1.00 69.05 873 SER A O 1
ATOM 1948 N N . LYS A 1 898 ? 159.999 141.430 152.065 1.00 69.04 874 LYS A N 1
ATOM 1949 C CA . LYS A 1 898 ? 161.398 141.167 151.762 1.00 62.09 874 LYS A CA 1
ATOM 1950 C C . LYS A 1 898 ? 161.980 140.022 152.579 1.00 68.15 874 LYS A C 1
ATOM 1951 O O . LYS A 1 898 ? 163.174 139.736 152.452 1.00 70.84 874 LYS A O 1
ATOM 1957 N N . GLU A 1 899 ? 161.177 139.364 153.409 1.00 69.97 875 GLU A N 1
ATOM 1958 C CA . GLU A 1 899 ? 161.676 138.304 154.270 1.00 63.18 875 GLU A CA 1
ATOM 1959 C C . GLU A 1 899 ? 161.859 137.007 153.493 1.00 66.75 875 GLU A C 1
ATOM 1960 O O . GLU A 1 899 ? 161.154 136.734 152.518 1.00 71.86 875 GLU A O 1
ATOM 1966 N N . ASP A 1 900 ? 162.821 136.200 153.942 1.00 65.02 876 ASP A N 1
ATOM 1967 C CA . ASP A 1 900 ? 163.109 134.933 153.279 1.00 67.67 876 ASP A CA 1
ATOM 1968 C C . ASP A 1 900 ? 162.078 133.862 153.609 1.00 70.68 876 ASP A C 1
ATOM 1969 O O . ASP A 1 900 ? 161.820 132.981 152.780 1.00 74.30 876 ASP A O 1
ATOM 1974 N N . ASP A 1 901 ? 161.489 133.916 154.806 1.00 65.56 877 ASP A N 1
ATOM 1975 C CA . ASP A 1 901 ? 160.509 132.909 155.198 1.00 64.00 877 ASP A CA 1
ATOM 1976 C C . ASP A 1 901 ? 159.278 132.954 154.303 1.00 70.05 877 ASP A C 1
ATOM 1977 O O . ASP A 1 901 ? 158.749 131.908 153.909 1.00 74.11 877 ASP A O 1
ATOM 1982 N N . VAL A 1 902 ? 158.808 134.158 153.968 1.00 59.85 878 VAL A N 1
ATOM 1983 C CA . VAL A 1 902 ? 157.647 134.287 153.092 1.00 55.28 878 VAL A CA 1
ATOM 1984 C C . VAL A 1 902 ? 157.957 133.737 151.705 1.00 61.49 878 VAL A C 1
ATOM 1985 O O . VAL A 1 902 ? 157.121 133.069 151.085 1.00 62.42 878 VAL A O 1
ATOM 1989 N N . LYS A 1 903 ? 159.161 134.007 151.196 1.00 60.99 879 LYS A N 1
ATOM 1990 C CA . LYS A 1 903 ? 159.546 133.484 149.889 1.00 58.29 879 LYS A CA 1
ATOM 1991 C C . LYS A 1 903 ? 159.619 131.962 149.897 1.00 61.97 879 LYS A C 1
ATOM 1992 O O . LYS A 1 903 ? 159.161 131.305 148.951 1.00 69.31 879 LYS A O 1
ATOM 1998 N N . ARG A 1 904 ? 160.192 131.382 150.954 1.00 57.67 880 ARG A N 1
ATOM 1999 C CA . ARG A 1 904 ? 160.247 129.927 151.052 1.00 57.00 880 ARG A CA 1
ATOM 2000 C C . ARG A 1 904 ? 158.849 129.328 151.141 1.00 60.69 880 ARG A C 1
ATOM 2001 O O . ARG A 1 904 ? 158.573 128.287 150.530 1.00 64.74 880 ARG A O 1
ATOM 2009 N N . PHE A 1 905 ? 157.953 129.974 151.890 1.00 48.49 881 PHE A N 1
ATOM 2010 C CA . PHE A 1 905 ? 156.577 129.497 151.967 1.00 44.17 881 PHE A CA 1
ATOM 2011 C C . PHE A 1 905 ? 155.898 129.553 150.607 1.00 54.53 881 PHE A C 1
ATOM 2012 O O . PHE A 1 905 ? 155.163 128.631 150.233 1.00 61.13 881 PHE A O 1
ATOM 2020 N N . ALA A 1 906 ? 156.122 130.633 149.856 1.00 53.82 882 ALA A N 1
ATOM 2021 C CA . ALA A 1 906 ? 155.525 130.749 148.530 1.00 47.62 882 ALA A CA 1
ATOM 2022 C C . ALA A 1 906 ? 156.040 129.661 147.598 1.00 47.61 882 ALA A C 1
ATOM 2023 O O . ALA A 1 906 ? 155.267 129.067 146.836 1.00 54.50 882 ALA A O 1
ATOM 2025 N N . LEU A 1 907 ? 157.344 129.384 147.646 1.00 45.71 883 LEU A N 1
ATOM 2026 C CA . LEU A 1 907 ? 157.899 128.319 146.816 1.00 43.69 883 LEU A CA 1
ATOM 2027 C C . LEU A 1 907 ? 157.318 126.961 147.193 1.00 44.29 883 LEU A C 1
ATOM 2028 O O . LEU A 1 907 ? 156.983 126.156 146.315 1.00 51.40 883 LEU A O 1
ATOM 2033 N N . ALA A 1 908 ? 157.186 126.687 148.494 1.00 46.23 884 ALA A N 1
ATOM 2034 C CA . ALA A 1 908 ? 156.603 125.419 148.925 1.00 41.68 884 ALA A CA 1
ATOM 2035 C C . ALA A 1 908 ? 155.155 125.290 148.468 1.00 43.11 884 ALA A C 1
ATOM 2036 O O . ALA A 1 908 ? 154.735 124.225 147.998 1.00 49.89 884 ALA A O 1
ATOM 2038 N N . TYR A 1 909 ? 154.377 126.368 148.593 1.00 43.98 885 TYR A N 1
ATOM 2039 C CA . TYR A 1 909 ? 152.988 126.333 148.150 1.00 42.90 885 TYR A CA 1
ATOM 2040 C C . TYR A 1 909 ? 152.894 126.100 146.650 1.00 46.76 885 TYR A C 1
ATOM 2041 O O . TYR A 1 909 ? 152.046 125.329 146.186 1.00 50.18 885 TYR A O 1
ATOM 2050 N N . MET A 1 910 ? 153.753 126.763 145.872 1.00 51.04 886 MET A N 1
ATOM 2051 C CA . MET A 1 910 ? 153.754 126.552 144.429 1.00 47.22 886 MET A CA 1
ATOM 2052 C C . MET A 1 910 ? 154.155 125.128 144.074 1.00 47.87 886 MET A C 1
ATOM 2053 O O . MET A 1 910 ? 153.668 124.576 143.082 1.00 53.85 886 MET A O 1
ATOM 2058 N N . GLU A 1 911 ? 155.046 124.523 144.860 1.00 52.13 887 GLU A N 1
ATOM 2059 C CA . GLU A 1 911 ? 155.401 123.128 144.626 1.00 43.57 887 GLU A CA 1
ATOM 2060 C C . GLU A 1 911 ? 154.254 122.189 144.973 1.00 50.24 887 GLU A C 1
ATOM 2061 O O . GLU A 1 911 ? 154.120 121.127 144.358 1.00 54.88 887 GLU A O 1
ATOM 2067 N N . SER A 1 912 ? 153.428 122.553 145.957 1.00 49.01 888 SER A N 1
ATOM 2068 C CA . SER A 1 912 ? 152.257 121.740 146.274 1.00 40.59 888 SER A CA 1
ATOM 2069 C C . SER A 1 912 ? 151.255 121.722 145.127 1.00 43.46 888 SER A C 1
ATOM 2070 O O . SER A 1 912 ? 150.637 120.686 144.861 1.00 44.50 888 SER A O 1
ATOM 2073 N N . THR A 1 913 ? 151.075 122.857 144.450 1.00 55.35 889 THR A N 1
ATOM 2074 C CA . THR A 1 913 ? 150.164 122.948 143.314 1.00 48.58 889 THR A CA 1
ATOM 2075 C C . THR A 1 913 ? 150.685 122.206 142.086 1.00 54.04 889 THR A C 1
ATOM 2076 O O . THR A 1 913 ? 149.885 121.816 141.229 1.00 57.98 889 THR A O 1
ATOM 2080 N N . GLN A 1 914 ? 151.993 121.949 142.018 1.00 56.12 890 GLN A N 1
ATOM 2081 C CA . GLN A 1 914 ? 152.644 121.345 140.854 1.00 49.95 890 GLN A CA 1
ATOM 2082 C C . GLN A 1 914 ? 152.534 122.257 139.631 1.00 55.31 890 GLN A C 1
ATOM 2083 O O . GLN A 1 914 ? 151.945 121.908 138.607 1.00 61.20 890 GLN A O 1
ATOM 2089 N N . SER A 1 915 ? 153.121 123.447 139.761 1.00 51.82 891 SER A N 1
ATOM 2090 C CA . SER A 1 915 ? 153.117 124.436 138.690 1.00 48.65 891 SER A CA 1
ATOM 2091 C C . SER A 1 915 ? 154.360 124.352 137.815 1.00 55.05 891 SER A C 1
ATOM 2092 O O . SER A 1 915 ? 154.284 124.573 136.598 1.00 65.74 891 SER A O 1
ATOM 2095 N N . PHE A 1 916 ? 155.507 124.033 138.415 1.00 47.53 892 PHE A N 1
ATOM 2096 C CA . PHE A 1 916 ? 156.750 123.963 137.659 1.00 47.17 892 PHE A CA 1
ATOM 2097 C C . PHE A 1 916 ? 156.711 122.841 136.628 1.00 52.30 892 PHE A C 1
ATOM 2098 O O . PHE A 1 916 ? 157.225 122.995 135.512 1.00 62.40 892 PHE A O 1
ATOM 2106 N N . ASP A 1 917 ? 156.097 121.710 136.977 1.00 43.48 893 ASP A N 1
ATOM 2107 C CA . ASP A 1 917 ? 155.924 120.631 136.011 1.00 45.71 893 ASP A CA 1
ATOM 2108 C C . ASP A 1 917 ? 155.048 121.072 134.845 1.00 54.69 893 ASP A C 1
ATOM 2109 O O . ASP A 1 917 ? 155.331 120.749 133.683 1.00 62.91 893 ASP A O 1
ATOM 2114 N N . TYR A 1 918 ? 153.977 121.812 135.140 1.00 50.22 894 TYR A N 1
ATOM 2115 C CA . TYR A 1 918 ? 153.119 122.349 134.091 1.00 44.37 894 TYR A CA 1
ATOM 2116 C C . TYR A 1 918 ? 153.907 123.253 133.152 1.00 53.24 894 TYR A C 1
ATOM 2117 O O . TYR A 1 918 ? 153.781 123.153 131.924 1.00 60.84 894 TYR A O 1
ATOM 2126 N N . THR A 1 919 ? 154.743 124.129 133.717 1.00 46.64 895 THR A N 1
ATOM 2127 C CA . THR A 1 919 ? 155.561 125.014 132.894 1.00 43.31 895 THR A CA 1
ATOM 2128 C C . THR A 1 919 ? 156.532 124.226 132.023 1.00 50.67 895 THR A C 1
ATOM 2129 O O . THR A 1 919 ? 156.725 124.549 130.842 1.00 59.72 895 THR A O 1
ATOM 2133 N N . ARG A 1 920 ? 157.157 123.192 132.590 1.00 44.34 896 ARG A N 1
ATOM 2134 C CA . ARG A 1 920 ? 158.106 122.391 131.824 1.00 43.95 896 ARG A CA 1
ATOM 2135 C C . ARG A 1 920 ? 157.430 121.687 130.653 1.00 50.62 896 ARG A C 1
ATOM 2136 O O . ARG A 1 920 ? 157.960 121.682 129.533 1.00 59.53 896 ARG A O 1
ATOM 2144 N N . ASP A 1 921 ? 156.284 121.076 130.913 1.00 51.41 897 ASP A N 1
ATOM 2145 C CA . ASP A 1 921 ? 155.507 120.408 129.846 1.00 50.44 897 ASP A CA 1
ATOM 2146 C C . ASP A 1 921 ? 155.068 121.415 128.779 1.00 55.94 897 ASP A C 1
ATOM 2147 O O . ASP A 1 921 ? 155.142 121.050 127.601 1.00 62.90 897 ASP A O 1
ATOM 2152 N N . PHE A 1 922 ? 154.633 122.618 129.144 1.00 49.76 898 PHE A N 1
ATOM 2153 C CA . PHE A 1 922 ? 154.284 123.680 128.207 1.00 45.82 898 PHE A CA 1
ATOM 2154 C C . PHE A 1 922 ? 155.463 124.024 127.303 1.00 53.75 898 PHE A C 1
ATOM 2155 O O . PHE A 1 922 ? 155.336 124.067 126.070 1.00 60.66 898 PHE A O 1
ATOM 2163 N N . VAL A 1 923 ? 156.627 124.256 127.910 1.00 45.93 899 VAL A N 1
ATOM 2164 C CA . VAL A 1 923 ? 157.801 124.661 127.146 1.00 40.77 899 VAL A CA 1
ATOM 2165 C C . VAL A 1 923 ? 158.258 123.537 126.224 1.00 48.26 899 VAL A C 1
ATOM 2166 O O . VAL A 1 923 ? 158.717 123.788 125.105 1.00 60.93 899 VAL A O 1
ATOM 2170 N N . LYS A 1 924 ? 158.135 122.285 126.668 1.00 43.50 900 LYS A N 1
ATOM 2171 C CA . LYS A 1 924 ? 158.527 121.161 125.821 1.00 44.27 900 LYS A CA 1
ATOM 2172 C C . LYS A 1 924 ? 157.673 121.094 124.560 1.00 41.89 900 LYS A C 1
ATOM 2173 O O . LYS A 1 924 ? 158.192 120.931 123.444 1.00 53.33 900 LYS A O 1
ATOM 2179 N N . ILE A 1 925 ? 156.354 121.230 124.716 1.00 38.17 901 ILE A N 1
ATOM 2180 C CA . ILE A 1 925 ? 155.473 121.197 123.550 1.00 42.74 901 ILE A CA 1
ATOM 2181 C C . ILE A 1 925 ? 155.777 122.364 122.617 1.00 50.11 901 ILE A C 1
ATOM 2182 O O . ILE A 1 925 ? 155.821 122.207 121.385 1.00 52.57 901 ILE A O 1
ATOM 2187 N N . LEU A 1 926 ? 155.999 123.553 123.187 1.00 50.26 902 LEU A N 1
ATOM 2188 C CA . LEU A 1 926 ? 156.309 124.712 122.355 1.00 43.81 902 LEU A CA 1
ATOM 2189 C C . LEU A 1 926 ? 157.620 124.520 121.598 1.00 44.39 902 LEU A C 1
ATOM 2190 O O . LEU A 1 926 ? 157.735 124.919 120.434 1.00 53.99 902 LEU A O 1
ATOM 2195 N N . ASN A 1 927 ? 158.622 123.919 122.243 1.00 37.46 903 ASN A N 1
ATOM 2196 C CA . ASN A 1 927 ? 159.893 123.657 121.574 1.00 34.56 903 ASN A CA 1
ATOM 2197 C C . ASN A 1 927 ? 159.717 122.689 120.415 1.00 41.38 903 ASN A C 1
ATOM 2198 O O . ASN A 1 927 ? 160.315 122.869 119.344 1.00 50.73 903 ASN A O 1
ATOM 2203 N N . GLY A 1 928 ? 158.914 121.644 120.613 1.00 40.99 904 GLY A N 1
ATOM 2204 C CA . GLY A 1 928 ? 158.642 120.729 119.516 1.00 38.90 904 GLY A CA 1
ATOM 2205 C C . GLY A 1 928 ? 157.984 121.419 118.337 1.00 43.23 904 GLY A C 1
ATOM 2206 O O . GLY A 1 928 ? 158.367 121.203 117.180 1.00 52.80 904 GLY A O 1
ATOM 2207 N N . GLU A 1 929 ? 156.999 122.278 118.612 1.00 54.29 905 GLU A N 1
ATOM 2208 C CA . GLU A 1 929 ? 156.352 123.009 117.526 1.00 47.88 905 GLU A CA 1
ATOM 2209 C C . GLU A 1 929 ? 157.326 123.953 116.830 1.00 55.46 905 GLU A C 1
ATOM 2210 O O . GLU A 1 929 ? 157.274 124.115 115.605 1.00 59.86 905 GLU A O 1
ATOM 2216 N N . ALA A 1 930 ? 158.213 124.595 117.593 1.00 53.96 906 ALA A N 1
ATOM 2217 C CA . ALA A 1 930 ? 159.197 125.489 116.990 1.00 43.68 906 ALA A CA 1
ATOM 2218 C C . ALA A 1 930 ? 160.141 124.732 116.066 1.00 40.62 906 ALA A C 1
ATOM 2219 O O . ALA A 1 930 ? 160.480 125.216 114.979 1.00 51.64 906 ALA A O 1
ATOM 2221 N N . LEU A 1 931 ? 160.583 123.544 116.481 1.00 39.06 907 LEU A N 1
ATOM 2222 C CA . LEU A 1 931 ? 161.451 122.746 115.620 1.00 36.95 907 LEU A CA 1
ATOM 2223 C C . LEU A 1 931 ? 160.722 122.308 114.356 1.00 40.24 907 LEU A C 1
ATOM 2224 O O . LEU A 1 931 ? 161.305 122.301 113.263 1.00 51.27 907 LEU A O 1
ATOM 2229 N N . ARG A 1 932 ? 159.444 121.940 114.482 1.00 49.66 908 ARG A N 1
ATOM 2230 C CA . ARG A 1 932 ? 158.664 121.601 113.294 1.00 48.33 908 ARG A CA 1
ATOM 2231 C C . ARG A 1 932 ? 158.556 122.792 112.348 1.00 53.90 908 ARG A C 1
ATOM 2232 O O . ARG A 1 932 ? 158.692 122.643 111.127 1.00 59.56 908 ARG A O 1
ATOM 2240 N N . MET A 1 933 ? 158.320 123.985 112.900 1.00 58.53 909 MET A N 1
ATOM 2241 C CA . MET A 1 933 ? 158.254 125.192 112.080 1.00 50.61 909 MET A CA 1
ATOM 2242 C C . MET A 1 933 ? 159.573 125.447 111.365 1.00 49.62 909 MET A C 1
ATOM 2243 O O . MET A 1 933 ? 159.586 125.830 110.190 1.00 53.62 909 MET A O 1
ATOM 2248 N N . ILE A 1 934 ? 160.693 125.256 112.065 1.00 41.11 910 ILE A N 1
ATOM 2249 C CA . ILE A 1 934 ? 162.003 125.450 111.447 1.00 29.46 910 ILE A CA 1
ATOM 2250 C C . ILE A 1 934 ? 162.197 124.477 110.295 1.00 34.62 910 ILE A C 1
ATOM 2251 O O . ILE A 1 934 ? 162.673 124.854 109.218 1.00 49.57 910 ILE A O 1
ATOM 2256 N N . GLU A 1 935 ? 161.832 123.212 110.500 1.00 47.98 911 GLU A N 1
ATOM 2257 C CA . GLU A 1 935 ? 162.018 122.222 109.444 1.00 44.56 911 GLU A CA 1
ATOM 2258 C C . GLU A 1 935 ? 161.090 122.469 108.264 1.00 48.01 911 GLU A C 1
ATOM 2259 O O . GLU A 1 935 ? 161.416 122.091 107.136 1.00 50.30 911 GLU A O 1
ATOM 2265 N N . ASP A 1 936 ? 159.931 123.088 108.495 1.00 59.65 912 ASP A N 1
ATOM 2266 C CA . ASP A 1 936 ? 159.039 123.403 107.382 1.00 52.47 912 ASP A CA 1
ATOM 2267 C C . ASP A 1 936 ? 159.677 124.418 106.439 1.00 57.04 912 ASP A C 1
ATOM 2268 O O . ASP A 1 936 ? 159.494 124.342 105.219 1.00 57.12 912 ASP A O 1
ATOM 2273 N N . LEU A 1 937 ? 160.435 125.372 106.986 1.00 58.01 913 LEU A N 1
ATOM 2274 C CA . LEU A 1 937 ? 161.041 126.417 106.165 1.00 49.46 913 LEU A CA 1
ATOM 2275 C C . LEU A 1 937 ? 162.178 125.886 105.301 1.00 46.85 913 LEU A C 1
ATOM 2276 O O . LEU A 1 937 ? 162.378 126.370 104.183 1.00 57.06 913 LEU A O 1
ATOM 2281 N N . GLU A 1 938 ? 162.934 124.906 105.797 1.00 46.38 914 GLU A N 1
ATOM 2282 C CA . GLU A 1 938 ? 164.114 124.433 105.085 1.00 45.66 914 GLU A CA 1
ATOM 2283 C C . GLU A 1 938 ? 163.773 123.666 103.814 1.00 45.91 914 GLU A C 1
ATOM 2284 O O . GLU A 1 938 ? 164.624 123.562 102.925 1.00 53.02 914 GLU A O 1
ATOM 2290 N N . GLN A 1 939 ? 162.562 123.129 103.703 1.00 49.23 915 GLN A N 1
ATOM 2291 C CA . GLN A 1 939 ? 162.118 122.483 102.473 1.00 45.55 915 GLN A CA 1
ATOM 2292 C C . GLN A 1 939 ? 161.604 123.468 101.433 1.00 55.43 915 GLN A C 1
ATOM 2293 O O . GLN A 1 939 ? 161.201 123.037 100.348 1.00 63.51 915 GLN A O 1
ATOM 2299 N N . GLN A 1 940 ? 161.592 124.763 101.732 1.00 52.37 916 GLN A N 1
ATOM 2300 C CA . GLN A 1 940 ? 161.211 125.772 100.754 1.00 39.44 916 GLN A CA 1
ATOM 2301 C C . GLN A 1 940 ? 162.402 126.381 100.029 1.00 44.09 916 GLN A C 1
ATOM 2302 O O . GLN A 1 940 ? 162.207 127.269 99.194 1.00 53.49 916 GLN A O 1
ATOM 2308 N N . GLY A 1 941 ? 163.623 125.942 100.322 1.00 46.12 917 GLY A N 1
ATOM 2309 C CA . GLY A 1 941 ? 164.765 126.376 99.544 1.00 47.39 917 GLY A CA 1
ATOM 2310 C C . GLY A 1 941 ? 165.970 126.852 100.328 1.00 48.83 917 GLY A C 1
ATOM 2311 O O . GLY A 1 941 ? 166.969 127.263 99.732 1.00 60.80 917 GLY A O 1
ATOM 2312 N N . LEU A 1 942 ? 165.901 126.809 101.652 1.00 31.90 918 LEU A N 1
ATOM 2313 C CA . LEU A 1 942 ? 166.979 127.300 102.495 1.00 35.33 918 LEU A CA 1
ATOM 2314 C C . LEU A 1 942 ? 167.832 126.147 103.013 1.00 43.57 918 LEU A C 1
ATOM 2315 O O . LEU A 1 942 ? 167.477 124.973 102.898 1.00 54.82 918 LEU A O 1
ATOM 2320 N N . HIS A 1 943 ? 168.979 126.500 103.587 1.00 46.71 919 HIS A N 1
ATOM 2321 C CA . HIS A 1 943 ? 169.936 125.532 104.097 1.00 49.06 919 HIS A CA 1
ATOM 2322 C C . HIS A 1 943 ? 169.687 125.255 105.577 1.00 58.90 919 HIS A C 1
ATOM 2323 O O . HIS A 1 943 ? 168.828 125.863 106.220 1.00 68.31 919 HIS A O 1
ATOM 2330 N N . ARG A 1 944 ? 170.514 124.356 106.116 1.00 53.81 920 ARG A N 1
ATOM 2331 C CA . ARG A 1 944 ? 170.395 123.963 107.539 1.00 52.11 920 ARG A CA 1
ATOM 2332 C C . ARG A 1 944 ? 171.004 125.031 108.429 1.00 56.05 920 ARG A C 1
ATOM 2333 O O . ARG A 1 944 ? 172.073 125.537 108.084 1.00 62.39 920 ARG A O 1
ATOM 2341 N N . ASN A 1 945 ? 170.341 125.347 109.528 1.00 49.40 921 ASN A N 1
ATOM 2342 C CA . ASN A 1 945 ? 170.761 126.412 110.432 1.00 48.28 921 ASN A CA 1
ATOM 2343 C C . ASN A 1 945 ? 171.111 125.800 111.781 1.00 57.32 921 ASN A C 1
ATOM 2344 O O . ASN A 1 945 ? 170.220 125.388 112.532 1.00 62.57 921 ASN A O 1
ATOM 2349 N N . ILE A 1 946 ? 172.407 125.740 112.084 1.00 54.49 922 ILE A N 1
ATOM 2350 C CA . ILE A 1 946 ? 172.855 125.217 113.369 1.00 51.25 922 ILE A CA 1
ATOM 2351 C C . ILE A 1 946 ? 172.610 126.232 114.480 1.00 55.73 922 ILE A C 1
ATOM 2352 O O . ILE A 1 946 ? 172.261 125.865 115.609 1.00 64.56 922 ILE A O 1
ATOM 2357 N N . GLU A 1 947 ? 172.785 127.521 114.179 1.00 47.35 923 GLU A N 1
ATOM 2358 C CA . GLU A 1 947 ? 172.751 128.547 115.217 1.00 52.23 923 GLU A CA 1
ATOM 2359 C C . GLU A 1 947 ? 171.379 128.647 115.874 1.00 55.15 923 GLU A C 1
ATOM 2360 O O . GLU A 1 947 ? 171.277 128.767 117.102 1.00 59.61 923 GLU A O 1
ATOM 2366 N N . ILE A 1 948 ? 170.312 128.611 115.075 1.00 51.56 924 ILE A N 1
ATOM 2367 C CA . ILE A 1 948 ? 168.975 128.710 115.647 1.00 52.85 924 ILE A CA 1
ATOM 2368 C C . ILE A 1 948 ? 168.660 127.479 116.486 1.00 57.79 924 ILE A C 1
ATOM 2369 O O . ILE A 1 948 ? 168.001 127.580 117.529 1.00 59.94 924 ILE A O 1
ATOM 2374 N N . ARG A 1 949 ? 169.144 126.306 116.070 1.00 54.65 925 ARG A N 1
ATOM 2375 C CA . ARG A 1 949 ? 168.955 125.101 116.867 1.00 41.85 925 ARG A CA 1
ATOM 2376 C C . ARG A 1 949 ? 169.701 125.193 118.190 1.00 44.25 925 ARG A C 1
ATOM 2377 O O . ARG A 1 949 ? 169.190 124.754 119.224 1.00 54.83 925 ARG A O 1
ATOM 2385 N N . ASN A 1 950 ? 170.909 125.760 118.181 1.00 45.53 926 ASN A N 1
ATOM 2386 C CA . ASN A 1 950 ? 171.646 125.946 119.428 1.00 45.66 926 ASN A CA 1
ATOM 2387 C C . ASN A 1 950 ? 170.923 126.912 120.358 1.00 56.62 926 ASN A C 1
ATOM 2388 O O . ASN A 1 950 ? 170.824 126.666 121.568 1.00 61.00 926 ASN A O 1
ATOM 2393 N N . ILE A 1 951 ? 170.406 128.015 119.810 1.00 58.00 927 ILE A N 1
ATOM 2394 C CA . ILE A 1 951 ? 169.657 128.971 120.624 1.00 52.74 927 ILE A CA 1
ATOM 2395 C C . ILE A 1 951 ? 168.433 128.303 121.233 1.00 55.73 927 ILE A C 1
ATOM 2396 O O . ILE A 1 951 ? 168.133 128.482 122.420 1.00 60.65 927 ILE A O 1
ATOM 2401 N N . LEU A 1 952 ? 167.711 127.518 120.432 1.00 51.79 928 LEU A N 1
ATOM 2402 C CA . LEU A 1 952 ? 166.526 126.828 120.929 1.00 49.26 928 LEU A CA 1
ATOM 2403 C C . LEU A 1 952 ? 166.881 125.806 122.003 1.00 55.96 928 LEU A C 1
ATOM 2404 O O . LEU A 1 952 ? 166.179 125.693 123.015 1.00 57.87 928 LEU A O 1
ATOM 2409 N N . ALA A 1 953 ? 167.965 125.054 121.804 1.00 56.98 929 ALA A N 1
ATOM 2410 C CA . ALA A 1 953 ? 168.301 123.974 122.722 1.00 49.68 929 ALA A CA 1
ATOM 2411 C C . ALA A 1 953 ? 168.937 124.486 124.005 1.00 54.85 929 ALA A C 1
ATOM 2412 O O . ALA A 1 953 ? 168.957 123.767 125.010 1.00 63.17 929 ALA A O 1
ATOM 2414 N N . ARG A 1 954 ? 169.471 125.708 123.997 1.00 62.85 930 ARG A N 1
ATOM 2415 C CA . ARG A 1 954 ? 170.049 126.252 125.222 1.00 62.69 930 ARG A CA 1
ATOM 2416 C C . ARG A 1 954 ? 169.003 126.426 126.313 1.00 64.45 930 ARG A C 1
ATOM 2417 O O . ARG A 1 954 ? 169.304 126.223 127.495 1.00 68.78 930 ARG A O 1
ATOM 2425 N N . MET A 1 955 ? 167.783 126.799 125.947 1.00 69.19 931 MET A N 1
ATOM 2426 C CA . MET A 1 955 ? 166.721 127.056 126.919 1.00 71.16 931 MET A CA 1
ATOM 2427 C C . MET A 1 955 ? 165.771 125.863 127.027 1.00 70.52 931 MET A C 1
ATOM 2428 O O . MET A 1 955 ? 164.656 125.854 126.508 1.00 67.75 931 MET A O 1
ATOM 2433 N N . SER A 1 956 ? 166.239 124.838 127.730 1.00 80.39 932 SER A N 1
ATOM 2434 C CA . SER A 1 956 ? 165.419 123.687 128.071 1.00 79.58 932 SER A CA 1
ATOM 2435 C C . SER A 1 956 ? 165.366 123.580 129.584 1.00 80.24 932 SER A C 1
ATOM 2436 O O . SER A 1 956 ? 166.409 123.545 130.244 1.00 80.78 932 SER A O 1
ATOM 2439 N N . LEU A 1 957 ? 164.155 123.531 130.131 1.00 73.08 933 LEU A N 1
ATOM 2440 C CA . LEU A 1 957 ? 163.960 123.476 131.570 1.00 71.22 933 LEU A CA 1
ATOM 2441 C C . LEU A 1 957 ? 164.046 122.061 132.123 1.00 74.38 933 LEU A C 1
ATOM 2442 O O . LEU A 1 957 ? 163.898 121.875 133.334 1.00 72.32 933 LEU A O 1
ATOM 2447 N N . GLU A 1 958 ? 164.276 121.068 131.269 1.00 95.81 934 GLU A N 1
ATOM 2448 C CA . GLU A 1 958 ? 164.411 119.693 131.730 1.00 97.41 934 GLU A CA 1
ATOM 2449 C C . GLU A 1 958 ? 165.644 119.553 132.612 1.00 100.01 934 GLU A C 1
ATOM 2450 O O . GLU A 1 958 ? 166.709 120.097 132.302 1.00 98.20 934 GLU A O 1
ATOM 2456 N N . ALA B 1 645 ? 143.058 120.465 129.256 1.00 78.82 621 ALA B N 1
ATOM 2457 C CA . ALA B 1 645 ? 144.360 119.815 129.311 1.00 81.82 621 ALA B CA 1
ATOM 2458 C C . ALA B 1 645 ? 145.456 120.733 128.780 1.00 82.80 621 ALA B C 1
ATOM 2459 O O . ALA B 1 645 ? 145.181 121.840 128.321 1.00 83.00 621 ALA B O 1
ATOM 2461 N N . ILE B 1 646 ? 146.703 120.262 128.852 1.00 76.04 622 ILE B N 1
ATOM 2462 C CA . ILE B 1 646 ? 147.824 121.040 128.334 1.00 77.18 622 ILE B CA 1
ATOM 2463 C C . ILE B 1 646 ? 147.721 121.190 126.822 1.00 80.45 622 ILE B C 1
ATOM 2464 O O . ILE B 1 646 ? 148.083 122.237 126.267 1.00 83.27 622 ILE B O 1
ATOM 2469 N N . SER B 1 647 ? 147.219 120.160 126.135 1.00 75.22 623 SER B N 1
ATOM 2470 C CA . SER B 1 647 ? 147.189 120.176 124.677 1.00 76.45 623 SER B CA 1
ATOM 2471 C C . SER B 1 647 ? 146.349 121.330 124.144 1.00 77.36 623 SER B C 1
ATOM 2472 O O . SER B 1 647 ? 146.759 122.020 123.204 1.00 80.68 623 SER B O 1
ATOM 2475 N N . ASP B 1 648 ? 145.172 121.557 124.731 1.00 79.29 624 ASP B N 1
ATOM 2476 C CA . ASP B 1 648 ? 144.310 122.637 124.259 1.00 81.31 624 ASP B CA 1
ATOM 2477 C C . ASP B 1 648 ? 144.961 123.999 124.462 1.00 81.92 624 ASP B C 1
ATOM 2478 O O . ASP B 1 648 ? 144.910 124.858 123.573 1.00 85.73 624 ASP B O 1
ATOM 2483 N N . HIS B 1 649 ? 145.577 124.214 125.626 1.00 71.54 625 HIS B N 1
ATOM 2484 C CA . HIS B 1 649 ? 146.227 125.493 125.892 1.00 74.63 625 HIS B CA 1
ATOM 2485 C C . HIS B 1 649 ? 147.390 125.734 124.938 1.00 77.87 625 HIS B C 1
ATOM 2486 O O . HIS B 1 649 ? 147.550 126.840 124.404 1.00 79.11 625 HIS B O 1
ATOM 2493 N N . THR B 1 650 ? 148.210 124.706 124.707 1.00 72.65 626 THR B N 1
ATOM 2494 C CA . THR B 1 650 ? 149.330 124.849 123.783 1.00 69.79 626 THR B CA 1
ATOM 2495 C C . THR B 1 650 ? 148.844 125.117 122.365 1.00 70.63 626 THR B C 1
ATOM 2496 O O . THR B 1 650 ? 149.421 125.946 121.649 1.00 75.35 626 THR B O 1
ATOM 2500 N N . SER B 1 651 ? 147.784 124.425 121.940 1.00 68.11 627 SER B N 1
ATOM 2501 C CA . SER B 1 651 ? 147.238 124.654 120.608 1.00 70.37 627 SER B CA 1
ATOM 2502 C C . SER B 1 651 ? 146.702 126.071 120.468 1.00 72.87 627 SER B C 1
ATOM 2503 O O . SER B 1 651 ? 146.897 126.715 119.431 1.00 75.48 627 SER B O 1
ATOM 2506 N N . ARG B 1 652 ? 146.020 126.574 121.499 1.00 76.96 628 ARG B N 1
ATOM 2507 C CA . ARG B 1 652 ? 145.519 127.944 121.450 1.00 74.42 628 ARG B CA 1
ATOM 2508 C C . ARG B 1 652 ? 146.661 128.948 121.371 1.00 75.58 628 ARG B C 1
ATOM 2509 O O . ARG B 1 652 ? 146.588 129.918 120.606 1.00 79.94 628 ARG B O 1
ATOM 2517 N N . ALA B 1 653 ? 147.727 128.730 122.146 1.00 69.64 629 ALA B N 1
ATOM 2518 C CA . ALA B 1 653 ? 148.875 129.631 122.087 1.00 66.26 629 ALA B CA 1
ATOM 2519 C C . ALA B 1 653 ? 149.519 129.617 120.706 1.00 67.58 629 ALA B C 1
ATOM 2520 O O . ALA B 1 653 ? 149.867 130.673 120.161 1.00 70.28 629 ALA B O 1
ATOM 2522 N N . ILE B 1 654 ? 149.675 128.430 120.119 1.00 67.33 630 ILE B N 1
ATOM 2523 C CA . ILE B 1 654 ? 150.290 128.322 118.800 1.00 61.88 630 ILE B CA 1
ATOM 2524 C C . ILE B 1 654 ? 149.424 129.004 117.747 1.00 66.31 630 ILE B C 1
ATOM 2525 O O . ILE B 1 654 ? 149.927 129.727 116.876 1.00 72.21 630 ILE B O 1
ATOM 2530 N N . ASP B 1 655 ? 148.107 128.794 117.815 1.00 72.25 631 ASP B N 1
ATOM 2531 C CA . ASP B 1 655 ? 147.202 129.431 116.865 1.00 73.14 631 ASP B CA 1
ATOM 2532 C C . ASP B 1 655 ? 147.238 130.947 116.999 1.00 75.63 631 ASP B C 1
ATOM 2533 O O . ASP B 1 655 ? 147.212 131.666 115.993 1.00 77.51 631 ASP B O 1
ATOM 2538 N N . LEU B 1 656 ? 147.292 131.453 118.233 1.00 71.86 632 LEU B N 1
ATOM 2539 C CA . LEU B 1 656 ? 147.403 132.894 118.428 1.00 69.99 632 LEU B CA 1
ATOM 2540 C C . LEU B 1 656 ? 148.725 133.427 117.895 1.00 70.19 632 LEU B C 1
ATOM 2541 O O . LEU B 1 656 ? 148.784 134.563 117.414 1.00 73.04 632 LEU B O 1
ATOM 2546 N N . CYS B 1 657 ? 149.792 132.630 117.980 1.00 70.49 633 CYS B N 1
ATOM 2547 C CA . CYS B 1 657 ? 151.047 133.017 117.342 1.00 69.98 633 CYS B CA 1
ATOM 2548 C C . CYS B 1 657 ? 150.892 133.103 115.829 1.00 66.62 633 CYS B C 1
ATOM 2549 O O . CYS B 1 657 ? 151.427 134.018 115.193 1.00 67.75 633 CYS B O 1
ATOM 2552 N N . ARG B 1 658 ? 150.166 132.156 115.231 1.00 69.12 634 ARG B N 1
ATOM 2553 C CA . ARG B 1 658 ? 149.985 132.176 113.782 1.00 66.11 634 ARG B CA 1
ATOM 2554 C C . ARG B 1 658 ? 149.079 133.324 113.350 1.00 72.42 634 ARG B C 1
ATOM 2555 O O . ARG B 1 658 ? 149.374 134.025 112.376 1.00 72.10 634 ARG B O 1
ATOM 2563 N N . ASN B 1 659 ? 147.971 133.527 114.054 1.00 78.74 635 ASN B N 1
ATOM 2564 C CA . ASN B 1 659 ? 147.029 134.606 113.746 1.00 74.05 635 ASN B CA 1
ATOM 2565 C C . ASN B 1 659 ? 146.883 135.527 114.949 1.00 72.32 635 ASN B C 1
ATOM 2566 O O . ASN B 1 659 ? 146.138 135.194 115.891 1.00 71.34 635 ASN B O 1
ATOM 2571 N N . PRO B 1 660 ? 147.558 136.678 114.973 1.00 68.83 636 PRO B N 1
ATOM 2572 C CA . PRO B 1 660 ? 147.518 137.521 116.165 1.00 70.60 636 PRO B CA 1
ATOM 2573 C C . PRO B 1 660 ? 146.137 138.114 116.374 1.00 72.05 636 PRO B C 1
ATOM 2574 O O . PRO B 1 660 ? 145.379 138.318 115.410 1.00 73.77 636 PRO B O 1
ATOM 2578 N N . PRO B 1 661 ? 145.763 138.410 117.623 1.00 64.78 637 PRO B N 1
ATOM 2579 C CA . PRO B 1 661 ? 144.418 138.943 117.891 1.00 63.04 637 PRO B CA 1
ATOM 2580 C C . PRO B 1 661 ? 144.263 140.401 117.493 1.00 67.41 637 PRO B C 1
ATOM 2581 O O . PRO B 1 661 ? 145.171 141.001 116.910 1.00 65.72 637 PRO B O 1
ATOM 2585 N N . LEU B 1 662 ? 143.105 140.978 117.809 1.00 61.64 638 LEU B N 1
ATOM 2586 C CA . LEU B 1 662 ? 142.782 142.357 117.479 1.00 53.49 638 LEU B CA 1
ATOM 2587 C C . LEU B 1 662 ? 142.668 143.180 118.753 1.00 57.35 638 LEU B C 1
ATOM 2588 O O . LEU B 1 662 ? 142.178 142.693 119.776 1.00 66.89 638 LEU B O 1
ATOM 2593 N N . TRP B 1 663 ? 143.125 144.427 118.685 1.00 44.63 639 TRP B N 1
ATOM 2594 C CA . TRP B 1 663 ? 143.037 145.324 119.828 1.00 45.82 639 TRP B CA 1
ATOM 2595 C C . TRP B 1 663 ? 141.591 145.728 120.079 1.00 50.48 639 TRP B C 1
ATOM 2596 O O . TRP B 1 663 ? 140.825 145.973 119.144 1.00 55.25 639 TRP B O 1
ATOM 2607 N N . GLY B 1 664 ? 141.218 145.797 121.357 1.00 46.47 640 GLY B N 1
ATOM 2608 C CA . GLY B 1 664 ? 139.869 146.115 121.759 1.00 44.67 640 GLY B CA 1
ATOM 2609 C C . GLY B 1 664 ? 139.701 147.562 122.192 1.00 49.67 640 GLY B C 1
ATOM 2610 O O . GLY B 1 664 ? 140.626 148.369 122.179 1.00 54.42 640 GLY B O 1
ATOM 2611 N N . THR B 1 665 ? 138.467 147.875 122.584 1.00 54.37 641 THR B N 1
ATOM 2612 C CA . THR B 1 665 ? 138.117 149.209 123.054 1.00 50.33 641 THR B CA 1
ATOM 2613 C C . THR B 1 665 ? 138.236 149.338 124.566 1.00 53.21 641 THR B C 1
ATOM 2614 O O . THR B 1 665 ? 138.587 150.411 125.068 1.00 62.09 641 THR B O 1
ATOM 2618 N N . ASP B 1 666 ? 137.955 148.261 125.302 1.00 52.11 642 ASP B N 1
ATOM 2619 C CA . ASP B 1 666 ? 138.077 148.302 126.755 1.00 55.66 642 ASP B CA 1
ATOM 2620 C C . ASP B 1 666 ? 139.519 148.544 127.182 1.00 60.88 642 ASP B C 1
ATOM 2621 O O . ASP B 1 666 ? 139.782 149.338 128.093 1.00 65.48 642 ASP B O 1
ATOM 2626 N N . GLN B 1 667 ? 140.469 147.875 126.529 1.00 55.76 643 GLN B N 1
ATOM 2627 C CA . GLN B 1 667 ? 141.870 148.031 126.901 1.00 50.68 643 GLN B CA 1
ATOM 2628 C C . GLN B 1 667 ? 142.392 149.416 126.538 1.00 55.15 643 GLN B C 1
ATOM 2629 O O . GLN B 1 667 ? 143.178 150.005 127.290 1.00 63.66 643 GLN B O 1
ATOM 2635 N N . GLU B 1 668 ? 141.963 149.956 125.397 1.00 45.35 644 GLU B N 1
ATOM 2636 C CA . GLU B 1 668 ? 142.340 151.320 125.044 1.00 47.51 644 GLU B CA 1
ATOM 2637 C C . GLU B 1 668 ? 141.747 152.322 126.024 1.00 53.50 644 GLU B C 1
ATOM 2638 O O . GLU B 1 668 ? 142.395 153.312 126.381 1.00 60.29 644 GLU B O 1
ATOM 2644 N N . GLN B 1 669 ? 140.544 152.067 126.512 1.00 54.33 645 GLN B N 1
ATOM 2645 C CA . GLN B 1 669 ? 139.915 152.974 127.500 1.00 49.84 645 GLN B CA 1
ATOM 2646 C C . GLN B 1 669 ? 140.646 152.853 128.826 1.00 49.50 645 GLN B C 1
ATOM 2647 O O . GLN B 1 669 ? 140.725 153.848 129.532 1.00 54.55 645 GLN B O 1
ATOM 2653 N N . THR B 1 670 ? 141.156 151.675 129.150 1.00 46.84 646 THR B N 1
ATOM 2654 C CA . THR B 1 670 ? 141.958 151.529 130.360 1.00 44.93 646 THR B CA 1
ATOM 2655 C C . THR B 1 670 ? 143.276 152.284 130.245 1.00 49.76 646 THR B C 1
ATOM 2656 O O . THR B 1 670 ? 143.696 152.963 131.189 1.00 56.58 646 THR B O 1
ATOM 2660 N N . LEU B 1 671 ? 143.936 152.193 129.089 1.00 52.22 647 LEU B N 1
ATOM 2661 C CA . LEU B 1 671 ? 145.253 152.800 128.934 1.00 44.76 647 LEU B CA 1
ATOM 2662 C C . LEU B 1 671 ? 145.198 154.317 128.803 1.00 45.26 647 LEU B C 1
ATOM 2663 O O . LEU B 1 671 ? 146.208 154.980 129.053 1.00 52.33 647 LEU B O 1
ATOM 2668 N N . LEU B 1 672 ? 144.053 154.879 128.425 1.00 53.45 648 LEU B N 1
ATOM 2669 C CA . LEU B 1 672 ? 143.904 156.314 128.200 1.00 51.82 648 LEU B CA 1
ATOM 2670 C C . LEU B 1 672 ? 143.146 156.996 129.336 1.00 52.85 648 LEU B C 1
ATOM 2671 O O . LEU B 1 672 ? 142.357 157.913 129.112 1.00 58.67 648 LEU B O 1
ATOM 2676 N N . GLY B 1 673 ? 143.381 156.562 130.569 1.00 43.56 649 GLY B N 1
ATOM 2677 C CA . GLY B 1 673 ? 142.707 157.118 131.718 1.00 44.22 649 GLY B CA 1
ATOM 2678 C C . GLY B 1 673 ? 143.179 158.509 132.095 1.00 52.66 649 GLY B C 1
ATOM 2679 O O . GLY B 1 673 ? 142.412 159.479 132.055 1.00 61.18 649 GLY B O 1
ATOM 2680 N N . PRO B 1 674 ? 144.451 158.628 132.495 1.00 45.54 650 PRO B N 1
ATOM 2681 C CA . PRO B 1 674 ? 144.972 159.953 132.878 1.00 47.25 650 PRO B CA 1
ATOM 2682 C C . PRO B 1 674 ? 144.856 160.993 131.779 1.00 47.51 650 PRO B C 1
ATOM 2683 O O . PRO B 1 674 ? 144.615 162.176 132.063 1.00 53.72 650 PRO B O 1
ATOM 2687 N N . PHE B 1 675 ? 145.020 160.577 130.524 1.00 44.99 651 PHE B N 1
ATOM 2688 C CA . PHE B 1 675 ? 144.899 161.507 129.410 1.00 44.08 651 PHE B CA 1
ATOM 2689 C C . PHE B 1 675 ? 143.504 162.118 129.359 1.00 46.74 651 PHE B C 1
ATOM 2690 O O . PHE B 1 675 ? 143.353 163.339 129.242 1.00 56.36 651 PHE B O 1
ATOM 2698 N N . GLU B 1 676 ? 142.469 161.283 129.474 1.00 43.49 652 GLU B N 1
ATOM 2699 C CA . GLU B 1 676 ? 141.104 161.801 129.457 1.00 44.93 652 GLU B CA 1
ATOM 2700 C C . GLU B 1 676 ? 140.805 162.617 130.707 1.00 47.11 652 GLU B C 1
ATOM 2701 O O . GLU B 1 676 ? 140.076 163.617 130.642 1.00 57.89 652 GLU B O 1
ATOM 2707 N N . TYR B 1 677 ? 141.365 162.217 131.850 1.00 40.00 653 TYR B N 1
ATOM 2708 C CA . TYR B 1 677 ? 141.164 162.986 133.073 1.00 38.65 653 TYR B CA 1
ATOM 2709 C C . TYR B 1 677 ? 141.691 164.406 132.926 1.00 46.74 653 TYR B C 1
ATOM 2710 O O . TYR B 1 677 ? 141.020 165.368 133.316 1.00 50.41 653 TYR B O 1
ATOM 2719 N N . LEU B 1 678 ? 142.892 164.560 132.366 1.00 52.26 654 LEU B N 1
ATOM 2720 C CA . LEU B 1 678 ? 143.439 165.902 132.192 1.00 41.69 654 LEU B CA 1
ATOM 2721 C C . LEU B 1 678 ? 142.766 166.639 131.042 1.00 40.96 654 LEU B C 1
ATOM 2722 O O . LEU B 1 678 ? 142.680 167.871 131.064 1.00 51.30 654 LEU B O 1
ATOM 2727 N N . GLU B 1 679 ? 142.279 165.912 130.036 1.00 47.67 655 GLU B N 1
ATOM 2728 C CA . GLU B 1 679 ? 141.615 166.546 128.906 1.00 45.37 655 GLU B CA 1
ATOM 2729 C C . GLU B 1 679 ? 140.230 167.070 129.258 1.00 51.31 655 GLU B C 1
ATOM 2730 O O . GLU B 1 679 ? 139.752 168.002 128.604 1.00 58.20 655 GLU B O 1
ATOM 2736 N N . SER B 1 680 ? 139.574 166.493 130.267 1.00 53.24 656 SER B N 1
ATOM 2737 C CA . SER B 1 680 ? 138.229 166.932 130.622 1.00 45.58 656 SER B CA 1
ATOM 2738 C C . SER B 1 680 ? 138.209 168.300 131.292 1.00 52.12 656 SER B C 1
ATOM 2739 O O . SER B 1 680 ? 137.164 168.957 131.292 1.00 59.51 656 SER B O 1
ATOM 2742 N N . ILE B 1 681 ? 139.323 168.743 131.857 1.00 51.47 657 ILE B N 1
ATOM 2743 C CA . ILE B 1 681 ? 139.363 170.025 132.565 1.00 49.50 657 ILE B CA 1
ATOM 2744 C C . ILE B 1 681 ? 139.531 171.149 131.547 1.00 57.53 657 ILE B C 1
ATOM 2745 O O . ILE B 1 681 ? 140.454 171.090 130.720 1.00 55.96 657 ILE B O 1
ATOM 2750 N N . PRO B 1 682 ? 138.675 172.171 131.568 1.00 65.27 658 PRO B N 1
ATOM 2751 C CA . PRO B 1 682 ? 138.811 173.268 130.603 1.00 62.16 658 PRO B CA 1
ATOM 2752 C C . PRO B 1 682 ? 140.087 174.066 130.831 1.00 65.59 658 PRO B C 1
ATOM 2753 O O . PRO B 1 682 ? 140.571 174.201 131.956 1.00 64.71 658 PRO B O 1
ATOM 2757 N N . GLY B 1 683 ? 140.625 174.609 129.737 1.00 69.15 659 GLY B N 1
ATOM 2758 C CA . GLY B 1 683 ? 141.863 175.359 129.780 1.00 66.88 659 GLY B CA 1
ATOM 2759 C C . GLY B 1 683 ? 141.781 176.614 128.934 1.00 66.86 659 GLY B C 1
ATOM 2760 O O . GLY B 1 683 ? 140.744 176.923 128.345 1.00 72.42 659 GLY B O 1
ATOM 2761 N N . LYS B 1 684 ? 142.903 177.336 128.890 1.00 67.04 660 LYS B N 1
ATOM 2762 C CA . LYS B 1 684 ? 142.951 178.594 128.151 1.00 67.55 660 LYS B CA 1
ATOM 2763 C C . LYS B 1 684 ? 142.869 178.366 126.646 1.00 69.56 660 LYS B C 1
ATOM 2764 O O . LYS B 1 684 ? 142.193 179.121 125.937 1.00 71.49 660 LYS B O 1
ATOM 2770 N N . ASN B 1 685 ? 143.554 177.338 126.143 1.00 67.66 661 ASN B N 1
ATOM 2771 C CA . ASN B 1 685 ? 143.591 177.011 124.717 1.00 66.18 661 ASN B CA 1
ATOM 2772 C C . ASN B 1 685 ? 144.144 178.177 123.893 1.00 67.28 661 ASN B C 1
ATOM 2773 O O . ASN B 1 685 ? 143.464 178.761 123.049 1.00 64.65 661 ASN B O 1
ATOM 2778 N N . ILE B 1 686 ? 145.409 178.505 124.160 1.00 65.97 662 ILE B N 1
ATOM 2779 C CA . ILE B 1 686 ? 146.082 179.558 123.407 1.00 58.28 662 ILE B CA 1
ATOM 2780 C C . ILE B 1 686 ? 146.556 179.046 122.050 1.00 61.74 662 ILE B C 1
ATOM 2781 O O . ILE B 1 686 ? 146.614 179.810 121.078 1.00 67.81 662 ILE B O 1
ATOM 2786 N N . ARG B 1 687 ? 146.879 177.756 121.950 1.00 56.83 663 ARG B N 1
ATOM 2787 C CA . ARG B 1 687 ? 147.407 177.215 120.704 1.00 55.13 663 ARG B CA 1
ATOM 2788 C C . ARG B 1 687 ? 146.356 177.184 119.602 1.00 55.06 663 ARG B C 1
ATOM 2789 O O . ARG B 1 687 ? 146.694 177.349 118.425 1.00 61.40 663 ARG B O 1
ATOM 2797 N N . SER B 1 688 ? 145.086 176.982 119.954 1.00 54.77 664 SER B N 1
ATOM 2798 C CA . SER B 1 688 ? 144.029 177.045 118.950 1.00 57.44 664 SER B CA 1
ATOM 2799 C C . SER B 1 688 ? 143.927 178.439 118.345 1.00 58.49 664 SER B C 1
ATOM 2800 O O . SER B 1 688 ? 143.790 178.588 117.125 1.00 62.97 664 SER B O 1
ATOM 2803 N N . GLN B 1 689 ? 144.001 179.475 119.184 1.00 54.25 665 GLN B N 1
ATOM 2804 C CA . GLN B 1 689 ? 144.004 180.843 118.676 1.00 55.62 665 GLN B CA 1
ATOM 2805 C C . GLN B 1 689 ? 145.251 181.118 117.850 1.00 58.50 665 GLN B C 1
ATOM 2806 O O . GLN B 1 689 ? 145.194 181.831 116.842 1.00 61.50 665 GLN B O 1
ATOM 2812 N N . PHE B 1 690 ? 146.391 180.566 118.268 1.00 50.55 666 PHE B N 1
ATOM 2813 C CA . PHE B 1 690 ? 147.625 180.731 117.509 1.00 43.16 666 PHE B CA 1
ATOM 2814 C C . PHE B 1 690 ? 147.498 180.128 116.116 1.00 47.16 666 PHE B C 1
ATOM 2815 O O . PHE B 1 690 ? 147.965 180.713 115.132 1.00 57.03 666 PHE B O 1
ATOM 2823 N N . ILE B 1 691 ? 146.870 178.956 116.015 1.00 48.63 667 ILE B N 1
ATOM 2824 C CA . ILE B 1 691 ? 146.688 178.311 114.718 1.00 48.72 667 ILE B CA 1
ATOM 2825 C C . ILE B 1 691 ? 145.681 179.080 113.872 1.00 47.66 667 ILE B C 1
ATOM 2826 O O . ILE B 1 691 ? 145.883 179.276 112.668 1.00 51.83 667 ILE B O 1
ATOM 2831 N N . GLU B 1 692 ? 144.586 179.537 114.483 1.00 55.08 668 GLU B N 1
ATOM 2832 C CA . GLU B 1 692 ? 143.564 180.263 113.738 1.00 51.96 668 GLU B CA 1
ATOM 2833 C C . GLU B 1 692 ? 144.028 181.645 113.298 1.00 55.82 668 GLU B C 1
ATOM 2834 O O . GLU B 1 692 ? 143.477 182.190 112.337 1.00 58.48 668 GLU B O 1
ATOM 2840 N N . ALA B 1 693 ? 145.015 182.229 113.982 1.00 53.36 669 ALA B N 1
ATOM 2841 C CA . ALA B 1 693 ? 145.510 183.545 113.592 1.00 46.72 669 ALA B CA 1
ATOM 2842 C C . ALA B 1 693 ? 146.376 183.467 112.342 1.00 51.48 669 ALA B C 1
ATOM 2843 O O . ALA B 1 693 ? 146.295 184.340 111.471 1.00 57.86 669 ALA B O 1
ATOM 2845 N N . PHE B 1 694 ? 147.214 182.437 112.238 1.00 49.64 670 PHE B N 1
ATOM 2846 C CA . PHE B 1 694 ? 148.080 182.270 111.078 1.00 40.75 670 PHE B CA 1
ATOM 2847 C C . PHE B 1 694 ? 147.344 181.745 109.855 1.00 39.18 670 PHE B C 1
ATOM 2848 O O . PHE B 1 694 ? 147.856 181.887 108.740 1.00 51.86 670 PHE B O 1
ATOM 2856 N N . ASN B 1 695 ? 146.166 181.147 110.032 1.00 42.29 671 ASN B N 1
ATOM 2857 C CA . ASN B 1 695 ? 145.418 180.615 108.900 1.00 42.38 671 ASN B CA 1
ATOM 2858 C C . ASN B 1 695 ? 144.926 181.708 107.964 1.00 48.65 671 ASN B C 1
ATOM 2859 O O . ASN B 1 695 ? 144.639 181.423 106.797 1.00 56.72 671 ASN B O 1
ATOM 2864 N N . THR B 1 696 ? 144.821 182.948 108.445 1.00 45.07 672 THR B N 1
ATOM 2865 C CA . THR B 1 696 ? 144.432 184.047 107.570 1.00 40.38 672 THR B CA 1
ATOM 2866 C C . THR B 1 696 ? 145.461 184.257 106.469 1.00 47.93 672 THR B C 1
ATOM 2867 O O . THR B 1 696 ? 145.105 184.511 105.312 1.00 52.08 672 THR B O 1
ATOM 2871 N N . TRP B 1 697 ? 146.745 184.146 106.808 1.00 41.71 673 TRP B N 1
ATOM 2872 C CA . TRP B 1 697 ? 147.801 184.315 105.820 1.00 34.52 673 TRP B CA 1
ATOM 2873 C C . TRP B 1 697 ? 147.950 183.101 104.912 1.00 44.20 673 TRP B C 1
ATOM 2874 O O . TRP B 1 697 ? 148.370 183.248 103.759 1.00 55.90 673 TRP B O 1
ATOM 2885 N N . LEU B 1 698 ? 147.618 181.905 105.397 1.00 41.11 674 LEU B N 1
ATOM 2886 C CA . LEU B 1 698 ? 147.846 180.670 104.654 1.00 34.15 674 LEU B CA 1
ATOM 2887 C C . LEU B 1 698 ? 146.608 180.183 103.908 1.00 38.06 674 LEU B C 1
ATOM 2888 O O . LEU B 1 698 ? 146.711 179.785 102.746 1.00 44.67 674 LEU B O 1
ATOM 2893 N N . GLN B 1 699 ? 145.441 180.203 104.553 1.00 45.41 675 GLN B N 1
ATOM 2894 C CA . GLN B 1 699 ? 144.165 179.863 103.917 1.00 46.49 675 GLN B CA 1
ATOM 2895 C C . GLN B 1 699 ? 144.166 178.435 103.365 1.00 46.45 675 GLN B C 1
ATOM 2896 O O . GLN B 1 699 ? 144.099 178.202 102.158 1.00 52.06 675 GLN B O 1
ATOM 2902 N N . ILE B 1 700 ? 144.244 177.477 104.282 1.00 39.65 676 ILE B N 1
ATOM 2903 C CA . ILE B 1 700 ? 144.242 176.056 103.943 1.00 39.62 676 ILE B CA 1
ATOM 2904 C C . ILE B 1 700 ? 142.852 175.485 104.208 1.00 44.87 676 ILE B C 1
ATOM 2905 O O . ILE B 1 700 ? 142.058 176.114 104.920 1.00 51.33 676 ILE B O 1
ATOM 2910 N N . PRO B 1 701 ? 142.507 174.318 103.658 1.00 35.56 677 PRO B N 1
ATOM 2911 C CA . PRO B 1 701 ? 141.186 173.734 103.920 1.00 32.78 677 PRO B CA 1
ATOM 2912 C C . PRO B 1 701 ? 140.984 173.401 105.391 1.00 47.59 677 PRO B C 1
ATOM 2913 O O . PRO B 1 701 ? 141.901 173.451 106.213 1.00 57.06 677 PRO B O 1
ATOM 2917 N N . GLN B 1 702 ? 139.739 173.045 105.718 1.00 47.55 678 GLN B N 1
ATOM 2918 C CA . GLN B 1 702 ? 139.347 172.852 107.111 1.00 47.07 678 GLN B CA 1
ATOM 2919 C C . GLN B 1 702 ? 139.877 171.547 107.697 1.00 58.11 678 GLN B C 1
ATOM 2920 O O . GLN B 1 702 ? 140.342 171.528 108.844 1.00 67.27 678 GLN B O 1
ATOM 2926 N N . ASP B 1 703 ? 139.814 170.452 106.934 1.00 48.96 679 ASP B N 1
ATOM 2927 C CA . ASP B 1 703 ? 140.173 169.145 107.478 1.00 48.73 679 ASP B CA 1
ATOM 2928 C C . ASP B 1 703 ? 141.623 169.113 107.945 1.00 55.94 679 ASP B C 1
ATOM 2929 O O . ASP B 1 703 ? 141.934 168.544 109.002 1.00 63.74 679 ASP B O 1
ATOM 2934 N N . HIS B 1 704 ? 142.523 169.718 107.169 1.00 41.90 680 HIS B N 1
ATOM 2935 C C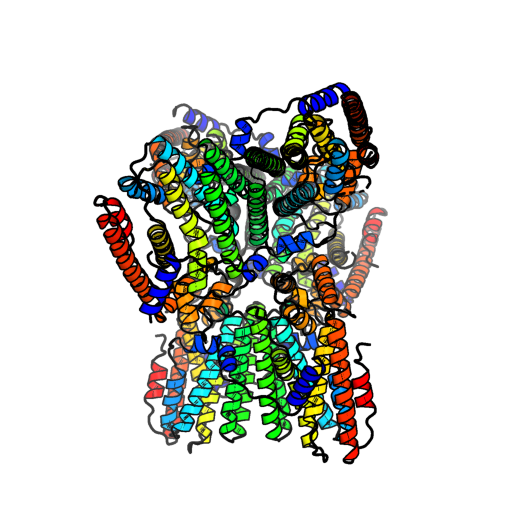A . HIS B 1 704 ? 143.914 169.821 107.592 1.00 46.57 680 HIS B CA 1
ATOM 2936 C C . HIS B 1 704 ? 144.023 170.581 108.907 1.00 53.02 680 HIS B C 1
ATOM 2937 O O . HIS B 1 704 ? 144.814 170.212 109.787 1.00 63.78 680 HIS B O 1
ATOM 2944 N N . LEU B 1 705 ? 143.221 171.637 109.062 1.00 35.65 681 LEU B N 1
ATOM 2945 C CA . LEU B 1 705 ? 143.240 172.409 110.298 1.00 38.60 681 LEU B CA 1
ATOM 2946 C C . LEU B 1 705 ? 142.812 171.557 111.486 1.00 47.34 681 LEU B C 1
ATOM 2947 O O . LEU B 1 705 ? 143.446 171.599 112.549 1.00 58.89 681 LEU B O 1
ATOM 2952 N N . GLN B 1 706 ? 141.749 170.764 111.321 1.00 41.91 682 GLN B N 1
ATOM 2953 C CA . GLN B 1 706 ? 141.308 169.901 112.414 1.00 44.36 682 GLN B CA 1
ATOM 2954 C C . GLN B 1 706 ? 142.371 168.871 112.773 1.00 50.50 682 GLN B C 1
ATOM 2955 O O . GLN B 1 706 ? 142.631 168.623 113.958 1.00 58.70 682 GLN B O 1
ATOM 2961 N N . ILE B 1 707 ? 143.001 168.264 111.764 1.00 42.90 683 ILE B N 1
ATOM 2962 C CA . ILE B 1 707 ? 144.022 167.252 112.032 1.00 41.18 683 ILE B CA 1
ATOM 2963 C C . ILE B 1 707 ? 145.184 167.858 112.811 1.00 51.02 683 ILE B C 1
ATOM 2964 O O . ILE B 1 707 ? 145.651 167.297 113.816 1.00 57.39 683 ILE B O 1
ATOM 2969 N N . VAL B 1 708 ? 145.662 169.023 112.365 1.00 45.26 684 VAL B N 1
ATOM 2970 C CA . VAL B 1 708 ? 146.802 169.656 113.022 1.00 40.04 684 VAL B CA 1
ATOM 2971 C C . VAL B 1 708 ? 146.448 170.051 114.450 1.00 43.82 684 VAL B C 1
ATOM 2972 O O . VAL B 1 708 ? 147.244 169.851 115.380 1.00 54.66 684 VAL B O 1
ATOM 2976 N N . GLY B 1 709 ? 145.253 170.613 114.652 1.00 38.03 685 GLY B N 1
ATOM 2977 C CA . GLY B 1 709 ? 144.842 170.972 115.999 1.00 42.59 685 GLY B CA 1
ATOM 2978 C C . GLY B 1 709 ? 144.774 169.775 116.926 1.00 53.00 685 GLY B C 1
ATOM 2979 O O . GLY B 1 709 ? 145.218 169.841 118.078 1.00 59.18 685 GLY B O 1
ATOM 2980 N N . LYS B 1 710 ? 144.230 168.659 116.434 1.00 48.11 686 LYS B N 1
ATOM 2981 C CA . LYS B 1 710 ? 144.154 167.447 117.242 1.00 44.56 686 LYS B CA 1
ATOM 2982 C C . LYS B 1 710 ? 145.544 166.967 117.645 1.00 49.47 686 LYS B C 1
ATOM 2983 O O . LYS B 1 710 ? 145.787 166.631 118.815 1.00 53.40 686 LYS B O 1
ATOM 2989 N N . VAL B 1 711 ? 146.478 166.948 116.689 1.00 44.87 687 VAL B N 1
ATOM 2990 C CA . VAL B 1 711 ? 147.832 166.477 116.983 1.00 37.85 687 VAL B CA 1
ATOM 2991 C C . VAL B 1 711 ? 148.491 167.369 118.031 1.00 46.40 687 VAL B C 1
ATOM 2992 O O . VAL B 1 711 ? 149.115 166.884 118.990 1.00 52.78 687 VAL B O 1
ATOM 2996 N N . ILE B 1 712 ? 148.356 168.688 117.868 1.00 46.96 688 ILE B N 1
ATOM 2997 C CA . ILE B 1 712 ? 148.998 169.618 118.792 1.00 43.81 688 ILE B CA 1
ATOM 2998 C C . ILE B 1 712 ? 148.417 169.469 120.192 1.00 46.24 688 ILE B C 1
ATOM 2999 O O . ILE B 1 712 ? 149.150 169.493 121.190 1.00 53.47 688 ILE B O 1
ATOM 3004 N N . SER B 1 713 ? 147.094 169.308 120.292 1.00 42.03 689 SER B N 1
ATOM 3005 C CA . SER B 1 713 ? 146.471 169.137 121.602 1.00 42.72 689 SER B CA 1
ATOM 3006 C C . SER B 1 713 ? 146.951 167.863 122.289 1.00 48.47 689 SER B C 1
ATOM 3007 O O . SER B 1 713 ? 147.252 167.873 123.493 1.00 51.13 689 SER B O 1
ATOM 3010 N N . MET B 1 714 ? 147.031 166.755 121.543 1.00 47.09 690 MET B N 1
ATOM 3011 C CA . MET B 1 714 ? 147.540 165.515 122.124 1.00 40.09 690 MET B CA 1
ATOM 3012 C C . MET B 1 714 ? 148.948 165.705 122.674 1.00 44.76 690 MET B C 1
ATOM 3013 O O . MET B 1 714 ? 149.244 165.326 123.820 1.00 50.34 690 MET B O 1
ATOM 3018 N N . LEU B 1 715 ? 149.834 166.295 121.864 1.00 46.80 691 LEU B N 1
ATOM 3019 C CA . LEU B 1 715 ? 151.216 166.472 122.297 1.00 44.64 691 LEU B CA 1
ATOM 3020 C C . LEU B 1 715 ? 151.301 167.360 123.532 1.00 49.19 691 LEU B C 1
ATOM 3021 O O . LEU B 1 715 ? 152.048 167.060 124.474 1.00 54.41 691 LEU B O 1
ATOM 3026 N N . HIS B 1 716 ? 150.530 168.449 123.552 1.00 46.65 692 HIS B N 1
ATOM 3027 C CA . HIS B 1 716 ? 150.567 169.370 124.682 1.00 45.17 692 HIS B CA 1
ATOM 3028 C C . HIS B 1 716 ? 150.116 168.688 125.968 1.00 46.34 692 HIS B C 1
ATOM 3029 O O . HIS B 1 716 ? 150.749 168.841 127.019 1.00 53.63 692 HIS B O 1
ATOM 3036 N N . THR B 1 717 ? 149.024 167.921 125.906 1.00 43.39 693 THR B N 1
ATOM 3037 C CA . THR B 1 717 ? 148.530 167.273 127.119 1.00 41.13 693 THR B CA 1
ATOM 3038 C C . THR B 1 717 ? 149.506 166.215 127.629 1.00 46.76 693 THR B C 1
ATOM 3039 O O . THR B 1 717 ? 149.732 166.103 128.844 1.00 54.87 693 THR B O 1
ATOM 3043 N N . ALA B 1 718 ? 150.100 165.431 126.723 1.00 43.99 694 ALA B N 1
ATOM 3044 C CA . ALA B 1 718 ? 151.077 164.436 127.163 1.00 43.74 694 ALA B CA 1
ATOM 3045 C C . ALA B 1 718 ? 152.287 165.098 127.816 1.00 43.83 694 ALA B C 1
ATOM 3046 O O . ALA B 1 718 ? 152.777 164.640 128.865 1.00 48.62 694 ALA B O 1
ATOM 3048 N N . SER B 1 719 ? 152.779 166.185 127.214 1.00 44.53 695 SER B N 1
ATOM 3049 C CA . SER B 1 719 ? 153.897 166.909 127.804 1.00 44.16 695 SER B CA 1
ATOM 3050 C C . SER B 1 719 ? 153.531 167.456 129.175 1.00 48.48 695 SER B C 1
ATOM 3051 O O . SER B 1 719 ? 154.360 167.457 130.090 1.00 51.81 695 SER B O 1
ATOM 3054 N N . LEU B 1 720 ? 152.294 167.935 129.334 1.00 50.83 696 LEU B N 1
ATOM 3055 C CA . LEU B 1 720 ? 151.855 168.432 130.635 1.00 43.78 696 LEU B CA 1
ATOM 3056 C C . LEU B 1 720 ? 151.872 167.329 131.683 1.00 46.51 696 LEU B C 1
ATOM 3057 O O . LEU B 1 720 ? 152.317 167.551 132.815 1.00 56.18 696 LEU B O 1
ATOM 3062 N N . LEU B 1 721 ? 151.393 166.135 131.327 1.00 44.22 697 LEU B N 1
ATOM 3063 C CA . LEU B 1 721 ? 151.436 165.014 132.266 1.00 36.47 697 LEU B CA 1
ATOM 3064 C C . LEU B 1 721 ? 152.864 164.733 132.721 1.00 44.86 697 LEU B C 1
ATOM 3065 O O . LEU B 1 721 ? 153.147 164.648 133.928 1.00 52.17 697 LEU B O 1
ATOM 3070 N N . VAL B 1 722 ? 153.784 164.601 131.761 1.00 55.31 698 VAL B N 1
ATOM 3071 C CA . VAL B 1 722 ? 155.164 164.260 132.113 1.00 49.11 698 VAL B CA 1
ATOM 3072 C C . VAL B 1 722 ? 155.802 165.366 132.948 1.00 47.86 698 VAL B C 1
ATOM 3073 O O . VAL B 1 722 ? 156.500 165.098 133.935 1.00 51.51 698 VAL B O 1
ATOM 3077 N N . ASP B 1 723 ? 155.572 166.625 132.567 1.00 55.62 699 ASP B N 1
ATOM 3078 C CA . ASP B 1 723 ? 156.161 167.752 133.284 1.00 53.76 699 ASP B CA 1
ATOM 3079 C C . ASP B 1 723 ? 155.645 167.814 134.716 1.00 54.51 699 ASP B C 1
ATOM 3080 O O . ASP B 1 723 ? 156.420 168.039 135.654 1.00 57.72 699 ASP B O 1
ATOM 3085 N N . ASP B 1 724 ? 154.340 167.607 134.908 1.00 60.35 700 ASP B N 1
ATOM 3086 C CA . ASP B 1 724 ? 153.782 167.635 136.255 1.00 58.34 700 ASP B CA 1
ATOM 3087 C C . ASP B 1 724 ? 154.345 166.510 137.108 1.00 54.97 700 ASP B C 1
ATOM 3088 O O . ASP B 1 724 ? 154.557 166.687 138.312 1.00 53.71 700 ASP B O 1
ATOM 3093 N N . ILE B 1 725 ? 154.584 165.339 136.512 1.00 62.56 701 ILE B N 1
ATOM 3094 C CA . ILE B 1 725 ? 155.239 164.280 137.280 1.00 59.80 701 ILE B CA 1
ATOM 3095 C C . ILE B 1 725 ? 156.654 164.694 137.665 1.00 59.98 701 ILE B C 1
ATOM 3096 O O . ILE B 1 725 ? 157.089 164.489 138.804 1.00 58.73 701 ILE B O 1
ATOM 3101 N N . GLU B 1 726 ? 157.395 165.285 136.723 1.00 69.53 702 GLU B N 1
ATOM 3102 C CA . GLU B 1 726 ? 158.813 165.553 136.960 1.00 63.40 702 GLU B CA 1
ATOM 3103 C C . GLU B 1 726 ? 159.038 166.682 137.960 1.00 65.77 702 GLU B C 1
ATOM 3104 O O . GLU B 1 726 ? 159.994 166.626 138.741 1.00 67.73 702 GLU B O 1
ATOM 3110 N N . ASP B 1 727 ? 158.192 167.708 137.955 1.00 66.53 703 ASP B N 1
ATOM 3111 C CA . ASP B 1 727 ? 158.398 168.865 138.819 1.00 62.46 703 ASP B CA 1
ATOM 3112 C C . ASP B 1 727 ? 157.809 168.697 140.213 1.00 61.21 703 ASP B C 1
ATOM 3113 O O . ASP B 1 727 ? 157.994 169.584 141.052 1.00 63.85 703 ASP B O 1
ATOM 3118 N N . ASN B 1 728 ? 157.108 167.594 140.479 1.00 61.76 704 ASN B N 1
ATOM 3119 C CA . ASN B 1 728 ? 156.535 167.299 141.793 1.00 61.00 704 ASN B CA 1
ATOM 3120 C C . ASN B 1 728 ? 155.547 168.397 142.199 1.00 64.64 704 ASN B C 1
ATOM 3121 O O . ASN B 1 728 ? 155.710 169.081 143.209 1.00 65.61 704 ASN B O 1
ATOM 3126 N N . SER B 1 729 ? 154.511 168.551 141.383 1.00 57.28 705 SER B N 1
ATOM 3127 C CA . SER B 1 729 ? 153.451 169.514 141.634 1.00 53.87 705 SER B CA 1
ATOM 3128 C C . SER B 1 729 ? 152.287 168.845 142.353 1.00 57.33 705 SER B C 1
ATOM 3129 O O . SER B 1 729 ? 152.235 167.623 142.511 1.00 62.05 705 SER B O 1
ATOM 3132 N N . LEU B 1 730 ? 151.341 169.667 142.794 1.00 55.97 706 LEU B N 1
ATOM 3133 C CA . LEU B 1 730 ? 150.182 169.188 143.535 1.00 53.84 706 LEU B CA 1
ATOM 3134 C C . LEU B 1 730 ? 148.857 169.521 142.873 1.00 56.64 706 LEU B C 1
ATOM 3135 O O . LEU B 1 730 ? 147.897 168.763 143.021 1.00 59.33 706 LEU B O 1
ATOM 3140 N N . LEU B 1 731 ? 148.770 170.632 142.148 1.00 53.97 707 LEU B N 1
ATOM 3141 C CA . LEU B 1 731 ? 147.529 171.050 141.516 1.00 50.72 707 LEU B CA 1
ATOM 3142 C C . LEU B 1 731 ? 147.789 171.498 140.086 1.00 54.02 707 LEU B C 1
ATOM 3143 O O . LEU B 1 731 ? 148.829 172.085 139.780 1.00 59.79 707 LEU B O 1
ATOM 3148 N N . ARG B 1 732 ? 146.825 171.218 139.213 1.00 51.61 708 ARG B N 1
ATOM 3149 C CA . ARG B 1 732 ? 146.842 171.729 137.847 1.00 49.98 708 ARG B CA 1
ATOM 3150 C C . ARG B 1 732 ? 145.433 172.163 137.484 1.00 52.40 708 ARG B C 1
ATOM 3151 O O . ARG B 1 732 ? 144.490 171.378 137.628 1.00 59.48 708 ARG B O 1
ATOM 3159 N N . ARG B 1 733 ? 145.296 173.405 137.019 1.00 50.67 709 ARG B N 1
ATOM 3160 C CA . ARG B 1 733 ? 144.002 173.991 136.670 1.00 51.77 709 ARG B CA 1
ATOM 3161 C C . ARG B 1 733 ? 143.031 173.963 137.847 1.00 58.43 709 ARG B C 1
ATOM 3162 O O . ARG B 1 733 ? 141.819 173.834 137.662 1.00 62.66 709 ARG B O 1
ATOM 3170 N N . GLY B 1 734 ? 143.552 174.088 139.065 1.00 54.14 710 GLY B N 1
ATOM 3171 C CA . GLY B 1 734 ? 142.724 174.052 140.250 1.00 50.25 710 GLY B CA 1
ATOM 3172 C C . GLY B 1 734 ? 142.256 172.678 140.669 1.00 53.86 710 GLY B C 1
ATOM 3173 O O . GLY B 1 734 ? 141.409 172.577 141.562 1.00 59.21 710 GLY B O 1
ATOM 3174 N N . GLN B 1 735 ? 142.779 171.624 140.062 1.00 52.51 711 GLN B N 1
ATOM 3175 C CA . GLN B 1 735 ? 142.375 170.251 140.313 1.00 45.40 711 GLN B CA 1
ATOM 3176 C C . GLN B 1 735 ? 143.601 169.422 140.651 1.00 52.27 711 GLN B C 1
ATOM 3177 O O . GLN B 1 735 ? 144.726 169.792 140.297 1.00 60.97 711 GLN B O 1
ATOM 3183 N N . PRO B 1 736 ? 143.423 168.300 141.348 1.00 47.57 712 PRO B N 1
ATOM 3184 C CA . PRO B 1 736 ? 144.571 167.449 141.672 1.00 48.14 712 PRO B CA 1
ATOM 3185 C C . PRO B 1 736 ? 145.251 166.918 140.420 1.00 54.93 712 PRO B C 1
ATOM 3186 O O . PRO B 1 736 ? 144.625 166.731 139.375 1.00 58.20 712 PRO B O 1
ATOM 3190 N N . VAL B 1 737 ? 146.558 166.681 140.539 1.00 53.58 713 VAL B N 1
ATOM 3191 C CA . VAL B 1 737 ? 147.321 166.152 139.418 1.00 48.05 713 VAL B CA 1
ATOM 3192 C C . VAL B 1 737 ? 146.902 164.714 139.129 1.00 55.46 713 VAL B C 1
ATOM 3193 O O . VAL B 1 737 ? 146.270 164.036 139.947 1.00 58.52 713 VAL B O 1
ATOM 3197 N N . ALA B 1 738 ? 147.266 164.247 137.935 1.00 54.43 714 ALA B N 1
ATOM 3198 C CA . ALA B 1 738 ? 146.845 162.922 137.497 1.00 50.14 714 ALA B CA 1
ATOM 3199 C C . ALA B 1 738 ? 147.527 161.823 138.299 1.00 51.68 714 ALA B C 1
ATOM 3200 O O . ALA B 1 738 ? 146.921 160.781 138.569 1.00 56.80 714 ALA B O 1
ATOM 3202 N N . HIS B 1 739 ? 148.783 162.028 138.686 1.00 44.38 715 HIS B N 1
ATOM 3203 C CA . HIS B 1 739 ? 149.508 160.988 139.402 1.00 41.09 715 HIS B CA 1
ATOM 3204 C C . HIS B 1 739 ? 149.198 160.969 140.891 1.00 52.51 715 HIS B C 1
ATOM 3205 O O . HIS B 1 739 ? 149.703 160.094 141.601 1.00 56.35 715 HIS B O 1
ATOM 3212 N N . SER B 1 740 ? 148.382 161.901 141.376 1.00 58.68 716 SER B N 1
ATOM 3213 C CA . SER B 1 740 ? 147.815 161.810 142.713 1.00 55.65 716 SER B CA 1
ATOM 3214 C C . SER B 1 740 ? 146.583 160.921 142.757 1.00 57.25 716 SER B C 1
ATOM 3215 O O . SER B 1 740 ? 146.050 160.676 143.843 1.00 58.87 716 SER B O 1
ATOM 3218 N N . ILE B 1 741 ? 146.122 160.439 141.602 1.00 51.26 717 ILE B N 1
ATOM 3219 C CA . ILE B 1 741 ? 144.969 159.555 141.501 1.00 48.08 717 ILE B CA 1
ATOM 3220 C C . ILE B 1 741 ? 145.351 158.210 140.896 1.00 53.34 717 ILE B C 1
ATOM 3221 O O . ILE B 1 741 ? 145.032 157.154 141.448 1.00 57.53 717 ILE B O 1
ATOM 3226 N N . PHE B 1 742 ? 146.042 158.228 139.759 1.00 49.30 718 PHE B N 1
ATOM 3227 C CA . PHE B 1 742 ? 146.360 157.017 139.015 1.00 46.14 718 PHE B CA 1
ATOM 3228 C C . PHE B 1 742 ? 147.744 156.456 139.315 1.00 50.34 718 PHE B C 1
ATOM 3229 O O . PHE B 1 742 ? 148.061 155.359 138.846 1.00 59.39 718 PHE B O 1
ATOM 3237 N N . GLY B 1 743 ? 148.574 157.164 140.072 1.00 50.21 719 GLY B N 1
ATOM 3238 C CA . GLY B 1 743 ? 149.953 156.758 140.246 1.00 47.07 719 GLY B CA 1
ATOM 3239 C C . GLY B 1 743 ? 150.853 157.307 139.157 1.00 51.79 719 GLY B C 1
ATOM 3240 O O . GLY B 1 743 ? 150.434 158.032 138.251 1.00 61.01 719 GLY B O 1
ATOM 3241 N N . THR B 1 744 ? 152.132 156.942 139.247 1.00 53.58 720 THR B N 1
ATOM 3242 C CA . THR B 1 744 ? 153.142 157.485 138.345 1.00 52.74 720 THR B CA 1
ATOM 3243 C C . THR B 1 744 ? 153.343 156.636 137.094 1.00 60.32 720 THR B C 1
ATOM 3244 O O . THR B 1 744 ? 153.458 157.181 135.987 1.00 62.02 720 THR B O 1
ATOM 3248 N N . ALA B 1 745 ? 153.388 155.311 137.249 1.00 55.95 721 ALA B N 1
ATOM 3249 C CA . ALA B 1 745 ? 153.658 154.437 136.113 1.00 55.61 721 ALA B CA 1
ATOM 3250 C C . ALA B 1 745 ? 152.574 154.548 135.050 1.00 61.87 721 ALA B C 1
ATOM 3251 O O . ALA B 1 745 ? 152.872 154.614 133.849 1.00 71.24 721 ALA B O 1
ATOM 3253 N N . GLN B 1 746 ? 151.308 154.577 135.473 1.00 51.25 722 GLN B N 1
ATOM 3254 C CA . GLN B 1 746 ? 150.212 154.680 134.517 1.00 48.83 722 GLN B CA 1
ATOM 3255 C C . GLN B 1 746 ? 150.272 155.991 133.747 1.00 56.00 722 GLN B C 1
ATOM 3256 O O . GLN B 1 746 ? 150.051 156.015 132.531 1.00 64.91 722 GLN B O 1
ATOM 3262 N N . THR B 1 747 ? 150.574 157.092 134.437 1.00 54.40 723 THR B N 1
ATOM 3263 C CA . THR B 1 747 ? 150.662 158.386 133.768 1.00 58.83 723 THR B CA 1
ATOM 3264 C C . THR B 1 747 ? 151.819 158.425 132.776 1.00 61.18 723 THR B C 1
ATOM 3265 O O . THR B 1 747 ? 151.672 158.944 131.660 1.00 63.98 723 THR B O 1
ATOM 3269 N N . PHE B 1 748 ? 152.976 157.880 133.162 1.00 56.00 724 PHE B N 1
ATOM 3270 C CA . PHE B 1 748 ? 154.106 157.792 132.240 1.00 57.43 724 PHE B CA 1
ATOM 3271 C C . PHE B 1 748 ? 153.727 157.020 130.982 1.00 61.18 724 PHE B C 1
ATOM 3272 O O . PHE B 1 748 ? 153.970 157.473 129.848 1.00 65.45 724 PHE B O 1
ATOM 3280 N N . ASN B 1 749 ? 153.129 155.841 131.169 1.00 50.87 725 ASN B N 1
ATOM 3281 C CA . ASN B 1 749 ? 152.755 155.006 130.036 1.00 48.48 725 ASN B CA 1
ATOM 3282 C C . ASN B 1 749 ? 151.747 155.713 129.143 1.00 57.82 725 ASN B C 1
ATOM 3283 O O . ASN B 1 749 ? 151.853 155.657 127.913 1.00 62.25 725 ASN B O 1
ATOM 3288 N N . SER B 1 750 ? 150.762 156.384 129.744 1.00 49.72 726 SER B N 1
ATOM 3289 C CA . SER B 1 750 ? 149.753 157.083 128.958 1.00 47.89 726 SER B CA 1
ATOM 3290 C C . SER B 1 750 ? 150.370 158.208 128.137 1.00 56.02 726 SER B C 1
ATOM 3291 O O . SER B 1 750 ? 150.024 158.388 126.963 1.00 58.83 726 SER B O 1
ATOM 3294 N N . GLY B 1 751 ? 151.291 158.969 128.732 1.00 50.61 727 GLY B N 1
ATOM 3295 C CA . GLY B 1 751 ? 151.937 160.039 127.985 1.00 46.91 727 GLY B CA 1
ATOM 3296 C C . GLY B 1 751 ? 152.716 159.529 126.787 1.00 53.43 727 GLY B C 1
ATOM 3297 O O . GLY B 1 751 ? 152.593 160.057 125.674 1.00 57.77 727 GLY B O 1
ATOM 3298 N N . ASN B 1 752 ? 153.520 158.483 126.991 1.00 50.27 728 ASN B N 1
ATOM 3299 C CA . ASN B 1 752 ? 154.289 157.938 125.872 1.00 50.05 728 ASN B CA 1
ATOM 3300 C C . ASN B 1 752 ? 153.376 157.340 124.803 1.00 48.99 728 ASN B C 1
ATOM 3301 O O . ASN B 1 752 ? 153.618 157.503 123.592 1.00 52.08 728 ASN B O 1
ATOM 3306 N N . TYR B 1 753 ? 152.321 156.649 125.233 1.00 40.60 729 TYR B N 1
ATOM 3307 C CA . TYR B 1 753 ? 151.367 156.073 124.298 1.00 42.75 729 TYR B CA 1
ATOM 3308 C C . TYR B 1 753 ? 150.710 157.154 123.452 1.00 47.67 729 TYR B C 1
ATOM 3309 O O . TYR B 1 753 ? 150.500 156.969 122.248 1.00 51.26 729 TYR B O 1
ATOM 3318 N N . VAL B 1 754 ? 150.382 158.294 124.063 1.00 47.55 730 VAL B N 1
ATOM 3319 C CA . VAL B 1 754 ? 149.781 159.389 123.308 1.00 43.10 730 VAL B CA 1
ATOM 3320 C C . VAL B 1 754 ? 150.788 159.988 122.333 1.00 48.82 730 VAL B C 1
ATOM 3321 O O . VAL B 1 754 ? 150.430 160.366 121.211 1.00 54.50 730 VAL B O 1
ATOM 3325 N N . TYR B 1 755 ? 152.060 160.083 122.738 1.00 47.56 731 TYR B N 1
ATOM 3326 C CA . TYR B 1 755 ? 153.098 160.519 121.803 1.00 39.30 731 TYR B CA 1
ATOM 3327 C C . TYR B 1 755 ? 153.077 159.676 120.535 1.00 42.26 731 TYR B C 1
ATOM 3328 O O . TYR B 1 755 ? 153.042 160.198 119.412 1.00 47.56 731 TYR B O 1
ATOM 3337 N N . PHE B 1 756 ? 153.082 158.355 120.700 1.00 49.10 732 PHE B N 1
ATOM 3338 C CA . PHE B 1 756 ? 153.181 157.504 119.517 1.00 42.24 732 PHE B CA 1
ATOM 3339 C C . PHE B 1 756 ? 151.867 157.412 118.747 1.00 38.48 732 PHE B C 1
ATOM 3340 O O . PHE B 1 756 ? 151.886 157.234 117.524 1.00 45.93 732 PHE B O 1
ATOM 3348 N N . LEU B 1 757 ? 150.726 157.576 119.417 1.00 36.73 733 LEU B N 1
ATOM 3349 C CA . LEU B 1 757 ? 149.465 157.699 118.690 1.00 35.15 733 LEU B CA 1
ATOM 3350 C C . LEU B 1 757 ? 149.453 158.952 117.822 1.00 42.94 733 LEU B C 1
ATOM 3351 O O . LEU B 1 757 ? 148.986 158.922 116.675 1.00 47.32 733 LEU B O 1
ATOM 3356 N N . ALA B 1 758 ? 149.968 160.065 118.352 1.00 47.57 734 ALA B N 1
ATOM 3357 C CA . ALA B 1 758 ? 150.072 161.286 117.559 1.00 39.60 734 ALA B CA 1
ATOM 3358 C C . ALA B 1 758 ? 151.005 161.092 116.374 1.00 37.17 734 ALA B C 1
ATOM 3359 O O . ALA B 1 758 ? 150.745 161.606 115.280 1.00 41.21 734 ALA B O 1
ATOM 3361 N N . LEU B 1 759 ? 152.104 160.361 116.572 1.00 46.20 735 LEU B N 1
ATOM 3362 C CA . LEU B 1 759 ? 152.981 160.056 115.444 1.00 42.45 735 LEU B CA 1
ATOM 3363 C C . LEU B 1 759 ? 152.258 159.222 114.393 1.00 36.56 735 LEU B C 1
ATOM 3364 O O . LEU B 1 759 ? 152.462 159.414 113.190 1.00 40.91 735 LEU B O 1
ATOM 3369 N N . GLN B 1 760 ? 151.412 158.286 114.829 1.00 44.58 736 GLN B N 1
ATOM 3370 C CA . GLN B 1 760 ? 150.629 157.498 113.880 1.00 43.40 736 GLN B CA 1
ATOM 3371 C C . GLN B 1 760 ? 149.646 158.367 113.106 1.00 45.60 736 GLN B C 1
ATOM 3372 O O . GLN B 1 760 ? 149.383 158.117 111.925 1.00 46.09 736 GLN B O 1
ATOM 3378 N N . GLU B 1 761 ? 149.080 159.386 113.757 1.00 53.22 737 GLU B N 1
ATOM 3379 C CA . GLU B 1 761 ? 148.105 160.238 113.079 1.00 49.12 737 GLU B CA 1
ATOM 3380 C C . GLU B 1 761 ? 148.742 161.079 111.978 1.00 47.92 737 GLU B C 1
ATOM 3381 O O . GLU B 1 761 ? 148.075 161.413 110.994 1.00 44.90 737 GLU B O 1
ATOM 3387 N N . VAL B 1 762 ? 150.017 161.441 112.129 1.00 50.99 738 VAL B N 1
ATOM 3388 C CA . VAL B 1 762 ? 150.696 162.250 111.120 1.00 42.84 738 VAL B CA 1
ATOM 3389 C C . VAL B 1 762 ? 150.903 161.453 109.837 1.00 49.82 738 VAL B C 1
ATOM 3390 O O . VAL B 1 762 ? 150.818 161.999 108.730 1.00 57.03 738 VAL B O 1
ATOM 3394 N N . GLN B 1 763 ? 151.158 160.149 109.964 1.00 50.07 739 GLN B N 1
ATOM 3395 C CA . GLN B 1 763 ? 151.498 159.313 108.818 1.00 38.45 739 GLN B CA 1
ATOM 3396 C C . GLN B 1 763 ? 150.417 159.295 107.747 1.00 42.68 739 GLN B C 1
ATOM 3397 O O . GLN B 1 763 ? 150.725 159.030 106.581 1.00 48.29 739 GLN B O 1
ATOM 3403 N N . LYS B 1 764 ? 149.161 159.559 108.108 1.00 46.17 740 LYS B N 1
ATOM 3404 C CA . LYS B 1 764 ? 148.084 159.525 107.126 1.00 47.40 740 LYS B CA 1
ATOM 3405 C C . LYS B 1 764 ? 148.140 160.694 106.152 1.00 52.27 740 LYS B C 1
ATOM 3406 O O . LYS B 1 764 ? 147.430 160.673 105.142 1.00 55.22 740 LYS B O 1
ATOM 3412 N N . LEU B 1 765 ? 148.956 161.712 106.430 1.00 45.75 741 LEU B N 1
ATOM 3413 C CA . LEU B 1 765 ? 149.050 162.855 105.531 1.00 35.11 741 LEU B CA 1
ATOM 3414 C C . LEU B 1 765 ? 149.844 162.541 104.271 1.00 42.40 741 LEU B C 1
ATOM 3415 O O . LEU B 1 765 ? 149.758 163.297 103.299 1.00 51.15 741 LEU B O 1
ATOM 3420 N N . ASN B 1 766 ? 150.613 161.452 104.271 1.00 48.18 742 ASN B N 1
ATOM 3421 C CA . ASN B 1 766 ? 151.421 161.031 103.126 1.00 44.02 742 ASN B CA 1
ATOM 3422 C C . ASN B 1 766 ? 152.438 162.107 102.739 1.00 48.42 742 ASN B C 1
ATOM 3423 O O . ASN B 1 766 ? 152.404 162.671 101.644 1.00 51.04 742 ASN B O 1
ATOM 3428 N N . SER B 1 767 ? 153.354 162.382 103.666 1.00 47.78 743 SER B N 1
ATOM 3429 C CA . SER B 1 767 ? 154.424 163.343 103.427 1.00 44.19 743 SER B CA 1
ATOM 3430 C C . SER B 1 767 ? 155.613 163.063 104.341 1.00 57.15 743 SER B C 1
ATOM 3431 O O . SER B 1 767 ? 155.482 163.139 105.569 1.00 64.75 743 SER B O 1
ATOM 3434 N N . PRO B 1 768 ? 156.781 162.728 103.784 1.00 46.34 744 PRO B N 1
ATOM 3435 C CA . PRO B 1 768 ? 157.971 162.518 104.631 1.00 49.69 744 PRO B CA 1
ATOM 3436 C C . PRO B 1 768 ? 158.382 163.745 105.430 1.00 52.80 744 PRO B C 1
ATOM 3437 O O . PRO B 1 768 ? 158.945 163.611 106.531 1.00 61.70 744 PRO B O 1
ATOM 3441 N N . ARG B 1 769 ? 158.123 164.940 104.895 1.00 45.36 745 ARG B N 1
ATOM 3442 C CA . ARG B 1 769 ? 158.457 166.167 105.607 1.00 44.32 745 ARG B CA 1
ATOM 3443 C C . ARG B 1 769 ? 157.785 166.213 106.972 1.00 56.53 745 ARG B C 1
ATOM 3444 O O . ARG B 1 769 ? 158.374 166.695 107.948 1.00 67.01 745 ARG B O 1
ATOM 3452 N N . ALA B 1 770 ? 156.551 165.711 107.059 1.00 38.37 746 ALA B N 1
ATOM 3453 C CA . ALA B 1 770 ? 155.856 165.680 108.339 1.00 39.29 746 ALA B CA 1
ATOM 3454 C C . ALA B 1 770 ? 156.610 164.832 109.354 1.00 49.85 746 ALA B C 1
ATOM 3455 O O . ALA B 1 770 ? 156.761 165.229 110.516 1.00 58.33 746 ALA B O 1
ATOM 3457 N N . ILE B 1 771 ? 157.105 163.668 108.929 1.00 45.37 747 ILE B N 1
ATOM 3458 C CA . ILE B 1 771 ? 157.867 162.806 109.827 1.00 45.56 747 ILE B CA 1
ATOM 3459 C C . ILE B 1 771 ? 159.138 163.506 110.285 1.00 53.55 747 ILE B C 1
ATOM 3460 O O . ILE B 1 771 ? 159.501 163.459 111.471 1.00 62.93 747 ILE B O 1
ATOM 3465 N N . SER B 1 772 ? 159.836 164.165 109.355 1.00 37.68 748 SER B N 1
ATOM 3466 C CA . SER B 1 772 ? 161.063 164.868 109.720 1.00 38.13 748 SER B CA 1
ATOM 3467 C C . SER B 1 772 ? 160.798 165.937 110.776 1.00 45.71 748 SER B C 1
ATOM 3468 O O . SER B 1 772 ? 161.493 166.008 111.802 1.00 54.86 748 SER B O 1
ATOM 3471 N N . ILE B 1 773 ? 159.782 166.773 110.544 1.00 41.38 749 ILE B N 1
ATOM 3472 C CA . ILE B 1 773 ? 159.470 167.845 111.486 1.00 41.93 749 ILE B CA 1
ATOM 3473 C C . ILE B 1 773 ? 159.064 167.274 112.838 1.00 47.27 749 ILE B C 1
ATOM 3474 O O . ILE B 1 773 ? 159.463 167.790 113.891 1.00 57.67 749 ILE B O 1
ATOM 3479 N N . PHE B 1 774 ? 158.253 166.214 112.833 1.00 36.75 750 PHE B N 1
ATOM 3480 C CA . PHE B 1 774 ? 157.816 165.597 114.080 1.00 37.90 750 PHE B CA 1
ATOM 3481 C C . PHE B 1 774 ? 159.006 165.118 114.903 1.00 45.30 750 PHE B C 1
ATOM 3482 O O . PHE B 1 774 ? 159.100 165.391 116.111 1.00 48.65 750 PHE B O 1
ATOM 3490 N N . VAL B 1 775 ? 159.938 164.411 114.257 1.00 45.07 751 VAL B N 1
ATOM 3491 C CA . VAL B 1 775 ? 161.093 163.880 114.974 1.00 45.77 751 VAL B CA 1
ATOM 3492 C C . VAL B 1 775 ? 161.936 165.013 115.544 1.00 49.44 751 VAL B C 1
ATOM 3493 O O . VAL B 1 775 ? 162.358 164.969 116.711 1.00 61.35 751 VAL B O 1
ATOM 3497 N N . ASP B 1 776 ? 162.188 166.052 114.740 1.00 44.92 752 ASP B N 1
ATOM 3498 C CA . ASP B 1 776 ? 163.003 167.164 115.223 1.00 42.90 752 ASP B CA 1
ATOM 3499 C C . ASP B 1 776 ? 162.353 167.859 116.415 1.00 46.62 752 ASP B C 1
ATOM 3500 O O . ASP B 1 776 ? 163.030 168.180 117.404 1.00 56.72 752 ASP B O 1
ATOM 3505 N N . ALA B 1 777 ? 161.041 168.096 116.344 1.00 41.47 753 ALA B N 1
ATOM 3506 C CA . ALA B 1 777 ? 160.353 168.779 117.434 1.00 39.36 753 ALA B CA 1
ATOM 3507 C C . ALA B 1 777 ? 160.404 167.966 118.721 1.00 43.79 753 ALA B C 1
ATOM 3508 O O . ALA B 1 777 ? 160.642 168.518 119.805 1.00 54.22 753 ALA B O 1
ATOM 3510 N N . LEU B 1 778 ? 160.185 166.652 118.626 1.00 47.03 754 LEU B N 1
ATOM 3511 C CA . LEU B 1 778 ? 160.215 165.829 119.832 1.00 45.26 754 LEU B CA 1
ATOM 3512 C C . LEU B 1 778 ? 161.615 165.787 120.441 1.00 48.92 754 LEU B C 1
ATOM 3513 O O . LEU B 1 778 ? 161.769 165.860 121.672 1.00 55.53 754 LEU B O 1
ATOM 3518 N N . THR B 1 779 ? 162.647 165.692 119.595 1.00 44.09 755 THR B N 1
ATOM 3519 C CA . THR B 1 779 ? 164.018 165.734 120.098 1.00 41.16 755 THR B CA 1
ATOM 3520 C C . THR B 1 779 ? 164.300 167.038 120.838 1.00 48.90 755 THR B C 1
ATOM 3521 O O . THR B 1 779 ? 164.879 167.029 121.935 1.00 56.14 755 THR B O 1
ATOM 3525 N N . GLN B 1 780 ? 163.886 168.170 120.260 1.00 44.75 756 GLN B N 1
ATOM 3526 C CA . GLN B 1 780 ? 164.106 169.456 120.917 1.00 42.05 756 GLN B CA 1
ATOM 3527 C C . GLN B 1 780 ? 163.385 169.530 122.258 1.00 47.81 756 GLN B C 1
ATOM 3528 O O . GLN B 1 780 ? 163.941 170.033 123.248 1.00 57.28 756 GLN B O 1
ATOM 3534 N N . LEU B 1 781 ? 162.140 169.053 122.306 1.00 41.48 757 LEU B N 1
ATOM 3535 C CA . LEU B 1 781 ? 161.380 169.109 123.550 1.00 42.20 757 LEU B CA 1
ATOM 3536 C C . LEU B 1 781 ? 162.066 168.309 124.648 1.00 43.91 757 LEU B C 1
ATOM 3537 O O . LEU B 1 781 ? 162.177 168.771 125.796 1.00 52.32 757 LEU B O 1
ATOM 3542 N N . HIS B 1 782 ? 162.553 167.113 124.312 1.00 48.86 758 HIS B N 1
ATOM 3543 C CA . HIS B 1 782 ? 163.221 166.301 125.323 1.00 50.06 758 HIS B CA 1
ATOM 3544 C C . HIS B 1 782 ? 164.531 166.935 125.774 1.00 47.08 758 HIS B C 1
ATOM 3545 O O . HIS B 1 782 ? 164.868 166.889 126.965 1.00 52.51 758 HIS B O 1
ATOM 3552 N N . ARG B 1 783 ? 165.272 167.553 124.850 1.00 43.19 759 ARG B N 1
ATOM 3553 C CA . ARG B 1 783 ? 166.491 168.259 125.239 1.00 42.03 759 ARG B CA 1
ATOM 3554 C C . ARG B 1 783 ? 166.193 169.359 126.253 1.00 48.51 759 ARG B C 1
ATOM 3555 O O . ARG B 1 783 ? 166.876 169.482 127.283 1.00 55.33 759 ARG B O 1
ATOM 3563 N N . GLY B 1 784 ? 165.170 170.170 125.976 1.00 44.07 760 GLY B N 1
ATOM 3564 C CA . GLY B 1 784 ? 164.838 171.257 126.885 1.00 39.55 760 GLY B CA 1
ATOM 3565 C C . GLY B 1 784 ? 164.411 170.770 128.258 1.00 48.91 760 GLY B C 1
ATOM 3566 O O . GLY B 1 784 ? 164.864 171.294 129.286 1.00 59.35 760 GLY B O 1
ATOM 3567 N N . GLN B 1 785 ? 163.543 169.755 128.296 1.00 51.10 761 GLN B N 1
ATOM 3568 C CA . GLN B 1 785 ? 163.110 169.214 129.581 1.00 50.25 761 GLN B CA 1
ATOM 3569 C C . GLN B 1 785 ? 164.290 168.666 130.374 1.00 48.20 761 GLN B C 1
ATOM 3570 O O . GLN B 1 785 ? 164.393 168.892 131.590 1.00 54.93 761 GLN B O 1
ATOM 3576 N N . GLY B 1 786 ? 165.195 167.951 129.701 1.00 44.55 762 GLY B N 1
ATOM 3577 C CA . GLY B 1 786 ? 166.342 167.397 130.395 1.00 43.11 762 GLY B CA 1
ATOM 3578 C C . GLY B 1 786 ? 167.244 168.459 130.985 1.00 43.96 762 GLY B C 1
ATOM 3579 O O . GLY B 1 786 ? 167.706 168.330 132.122 1.00 51.43 762 GLY B O 1
ATOM 3580 N N . MET B 1 787 ? 167.513 169.523 130.224 1.00 52.20 763 MET B N 1
ATOM 3581 C CA . MET B 1 787 ? 168.364 170.586 130.756 1.00 47.79 763 MET B CA 1
ATOM 3582 C C . MET B 1 787 ? 167.713 171.276 131.947 1.00 48.11 763 MET B C 1
ATOM 3583 O O . MET B 1 787 ? 168.388 171.589 132.939 1.00 56.52 763 MET B O 1
ATOM 3588 N N . ASP B 1 788 ? 166.401 171.517 131.875 1.00 52.93 764 ASP B N 1
ATOM 3589 C CA . ASP B 1 788 ? 165.707 172.127 133.006 1.00 51.42 764 ASP B CA 1
ATOM 3590 C C . ASP B 1 788 ? 165.832 171.264 134.257 1.00 51.71 764 ASP B C 1
ATOM 3591 O O . ASP B 1 788 ? 166.159 171.763 135.345 1.00 53.42 764 ASP B O 1
ATOM 3596 N N . VAL B 1 789 ? 165.592 169.957 134.117 1.00 54.17 765 VAL B N 1
ATOM 3597 C CA . VAL B 1 789 ? 165.659 169.066 135.274 1.00 48.34 765 VAL B CA 1
ATOM 3598 C C . VAL B 1 789 ? 167.075 169.016 135.833 1.00 46.52 765 VAL B C 1
ATOM 3599 O O . VAL B 1 789 ? 167.276 169.011 137.054 1.00 49.47 765 VAL B O 1
ATOM 3603 N N . PHE B 1 790 ? 168.079 168.970 134.953 1.00 51.91 766 PHE B N 1
ATOM 3604 C CA . PHE B 1 790 ? 169.466 168.910 135.407 1.00 45.57 766 PHE B CA 1
ATOM 3605 C C . PHE B 1 790 ? 169.833 170.148 136.214 1.00 51.37 766 PHE B C 1
ATOM 3606 O O . PHE B 1 790 ? 170.408 170.045 137.307 1.00 57.74 766 PHE B O 1
ATOM 3614 N N . TRP B 1 791 ? 169.491 171.333 135.699 1.00 56.66 767 TRP B N 1
ATOM 3615 C CA . TRP B 1 791 ? 169.804 172.559 136.428 1.00 49.80 767 TRP B CA 1
ATOM 3616 C C . TRP B 1 791 ? 169.082 172.609 137.767 1.00 48.63 767 TRP B C 1
ATOM 3617 O O . TRP B 1 791 ? 169.661 173.029 138.774 1.00 45.87 767 TRP B O 1
ATOM 3628 N N . ARG B 1 792 ? 167.810 172.200 137.800 1.00 62.78 768 ARG B N 1
ATOM 3629 C CA . ARG B 1 792 ? 167.079 172.252 139.063 1.00 58.59 768 ARG B CA 1
ATOM 3630 C C . ARG B 1 792 ? 167.663 171.290 140.090 1.00 56.37 768 ARG B C 1
ATOM 3631 O O . ARG B 1 792 ? 167.808 171.644 141.264 1.00 59.52 768 ARG B O 1
ATOM 3639 N N . ASP B 1 793 ? 168.009 170.071 139.670 1.00 64.46 769 ASP B N 1
ATOM 3640 C CA . ASP B 1 793 ? 168.460 169.067 140.628 1.00 61.34 769 ASP B CA 1
ATOM 3641 C C . ASP B 1 793 ? 169.871 169.355 141.124 1.00 60.52 769 ASP B C 1
ATOM 3642 O O . ASP B 1 793 ? 170.168 169.157 142.307 1.00 58.75 769 ASP B O 1
ATOM 3647 N N . SER B 1 794 ? 170.755 169.817 140.243 1.00 62.34 770 SER B N 1
ATOM 3648 C CA . SER B 1 794 ? 172.149 170.001 140.625 1.00 57.55 770 SER B CA 1
ATOM 3649 C C . SER B 1 794 ? 172.445 171.373 141.222 1.00 61.66 770 SER B C 1
ATOM 3650 O O . SER B 1 794 ? 173.576 171.600 141.661 1.00 65.40 770 SER B O 1
ATOM 3653 N N . LEU B 1 795 ? 171.470 172.284 141.245 1.00 64.47 771 LEU B N 1
ATOM 3654 C CA . LEU B 1 795 ? 171.590 173.590 141.899 1.00 57.53 771 LEU B CA 1
ATOM 3655 C C . LEU B 1 795 ? 172.687 174.451 141.266 1.00 58.13 771 LEU B C 1
ATOM 3656 O O . LEU B 1 795 ? 173.607 174.924 141.935 1.00 64.19 771 LEU B O 1
ATOM 3661 N N . ILE B 1 796 ? 172.571 174.655 139.957 1.00 55.91 772 ILE B N 1
ATOM 3662 C CA . ILE B 1 796 ? 173.397 175.612 139.231 1.00 57.38 772 ILE B CA 1
ATOM 3663 C C . ILE B 1 796 ? 172.482 176.631 138.574 1.00 61.08 772 ILE B C 1
ATOM 3664 O O . ILE B 1 796 ? 171.527 176.261 137.882 1.00 66.88 772 ILE B O 1
ATOM 3669 N N . CYS B 1 797 ? 172.772 177.906 138.790 1.00 55.53 773 CYS B N 1
ATOM 3670 C CA . CYS B 1 797 ? 171.987 178.967 138.181 1.00 56.05 773 CYS B CA 1
ATOM 3671 C C . CYS B 1 797 ? 172.444 179.184 136.745 1.00 60.59 773 CYS B C 1
ATOM 3672 O O . CYS B 1 797 ? 173.611 179.523 136.523 1.00 62.95 773 CYS B O 1
ATOM 3675 N N . PRO B 1 798 ? 171.577 179.003 135.755 1.00 49.93 774 PRO B N 1
ATOM 3676 C CA . PRO B 1 798 ? 171.984 179.231 134.369 1.00 46.53 774 PRO B CA 1
ATOM 3677 C C . PRO B 1 798 ? 172.108 180.710 134.048 1.00 53.05 774 PRO B C 1
ATOM 3678 O O . PRO B 1 798 ? 171.537 181.578 134.712 1.00 59.18 774 PRO B O 1
ATOM 3682 N N . THR B 1 799 ? 172.878 180.987 133.002 1.00 53.92 775 THR B N 1
ATOM 3683 C CA . THR B 1 799 ? 172.952 182.324 132.446 1.00 50.06 775 THR B CA 1
ATOM 3684 C C . THR B 1 799 ? 171.673 182.621 131.661 1.00 56.60 775 THR B C 1
ATOM 3685 O O . THR B 1 799 ? 170.873 181.729 131.365 1.00 62.45 775 THR B O 1
ATOM 3689 N N . GLU B 1 800 ? 171.477 183.899 131.331 1.00 56.84 776 GLU B N 1
ATOM 3690 C CA . GLU B 1 800 ? 170.285 184.296 130.589 1.00 55.06 776 GLU B CA 1
ATOM 3691 C C . GLU B 1 800 ? 170.236 183.636 129.217 1.00 61.92 776 GLU B C 1
ATOM 3692 O O . GLU B 1 800 ? 169.171 183.187 128.774 1.00 69.49 776 GLU B O 1
ATOM 3698 N N . GLU B 1 801 ? 171.377 183.566 128.528 1.00 60.58 777 GLU B N 1
ATOM 3699 C CA . GLU B 1 801 ? 171.410 182.951 127.205 1.00 61.82 777 GLU B CA 1
ATOM 3700 C C . GLU B 1 801 ? 171.071 181.467 127.271 1.00 66.24 777 GLU B C 1
ATOM 3701 O O . GLU B 1 801 ? 170.331 180.952 126.423 1.00 70.68 777 GLU B O 1
ATOM 3707 N N . GLU B 1 802 ? 171.612 180.760 128.265 1.00 51.28 778 GLU B N 1
ATOM 3708 C CA . GLU B 1 802 ? 171.304 179.344 128.421 1.00 49.73 778 GLU B CA 1
ATOM 3709 C C . GLU B 1 802 ? 169.824 179.131 128.708 1.00 55.68 778 GLU B C 1
ATOM 3710 O O . GLU B 1 802 ? 169.198 178.217 128.154 1.00 66.30 778 GLU B O 1
ATOM 3716 N N . TYR B 1 803 ? 169.246 179.968 129.572 1.00 43.39 779 TYR B N 1
ATOM 3717 C CA . TYR B 1 803 ? 167.820 179.872 129.857 1.00 45.95 779 TYR B CA 1
ATOM 3718 C C . TYR B 1 803 ? 166.991 180.122 128.606 1.00 50.62 779 TYR B C 1
ATOM 3719 O O . TYR B 1 803 ? 165.996 179.429 128.363 1.00 57.74 779 TYR B O 1
ATOM 3728 N N . LEU B 1 804 ? 167.381 181.110 127.799 1.00 45.45 780 LEU B N 1
ATOM 3729 C CA . LEU B 1 804 ? 166.638 181.400 126.579 1.00 44.50 780 LEU B CA 1
ATOM 3730 C C . LEU B 1 804 ? 166.729 180.249 125.584 1.00 49.92 780 LEU B C 1
ATOM 3731 O O . LEU B 1 804 ? 165.736 179.910 124.928 1.00 61.68 780 LEU B O 1
ATOM 3736 N N . ASP B 1 805 ? 167.905 179.631 125.462 1.00 46.08 781 ASP B N 1
ATOM 3737 C CA . ASP B 1 805 ? 168.041 178.472 124.582 1.00 46.60 781 ASP B CA 1
ATOM 3738 C C . ASP B 1 805 ? 167.181 177.307 125.060 1.00 50.29 781 ASP B C 1
ATOM 3739 O O . ASP B 1 805 ? 166.522 176.636 124.254 1.00 57.95 781 ASP B O 1
ATOM 3744 N N . MET B 1 806 ? 167.169 177.056 126.371 1.00 49.16 782 MET B N 1
ATOM 3745 C CA . MET B 1 806 ? 166.326 175.993 126.910 1.00 47.69 782 MET B CA 1
ATOM 3746 C C . MET B 1 806 ? 164.852 176.276 126.655 1.00 53.62 782 MET B C 1
ATOM 3747 O O . MET B 1 806 ? 164.088 175.369 126.306 1.00 60.88 782 MET B O 1
ATOM 3752 N N . VAL B 1 807 ? 164.435 177.531 126.829 1.00 51.33 783 VAL B N 1
ATOM 3753 C CA . VAL B 1 807 ? 163.043 177.903 126.587 1.00 44.59 783 VAL B CA 1
ATOM 3754 C C . VAL B 1 807 ? 162.683 177.696 125.122 1.00 47.69 783 VAL B C 1
ATOM 3755 O O . VAL B 1 807 ? 161.602 177.189 124.799 1.00 55.80 783 VAL B O 1
ATOM 3759 N N . ALA B 1 808 ? 163.582 178.079 124.214 1.00 42.63 784 ALA B N 1
ATOM 3760 C CA . ALA B 1 808 ? 163.337 177.860 122.793 1.00 41.83 784 ALA B CA 1
ATOM 3761 C C . ALA B 1 808 ? 163.201 176.378 122.479 1.00 47.32 784 ALA B C 1
ATOM 3762 O O . ALA B 1 808 ? 162.362 175.983 121.662 1.00 52.48 784 ALA B O 1
ATOM 3764 N N . ASN B 1 809 ? 164.025 175.540 123.110 1.00 51.76 785 ASN B N 1
ATOM 3765 C CA . ASN B 1 809 ? 163.926 174.103 122.872 1.00 47.14 785 ASN B CA 1
ATOM 3766 C C . ASN B 1 809 ? 162.639 173.513 123.436 1.00 48.75 785 ASN B C 1
ATOM 3767 O O . ASN B 1 809 ? 162.047 172.622 122.819 1.00 55.46 785 ASN B O 1
ATOM 3772 N N . LYS B 1 810 ? 162.190 173.993 124.594 1.00 50.01 786 LYS B N 1
ATOM 3773 C CA . LYS B 1 810 ? 161.103 173.353 125.326 1.00 47.46 786 LYS B CA 1
ATOM 3774 C C . LYS B 1 810 ? 159.723 173.861 124.923 1.00 54.91 786 LYS B C 1
ATOM 3775 O O . LYS B 1 810 ? 158.772 173.075 124.863 1.00 58.36 786 LYS B O 1
ATOM 3781 N N . THR B 1 811 ? 159.586 175.154 124.639 1.00 56.09 787 THR B N 1
ATOM 3782 C CA . THR B 1 811 ? 158.285 175.761 124.380 1.00 51.11 787 THR B CA 1
ATOM 3783 C C . THR B 1 811 ? 158.024 176.061 122.912 1.00 54.24 787 THR B C 1
ATOM 3784 O O . THR B 1 811 ? 156.942 175.748 122.411 1.00 60.14 787 THR B O 1
ATOM 3788 N N . GLY B 1 812 ? 158.986 176.643 122.198 1.00 43.74 788 GLY B N 1
ATOM 3789 C CA . GLY B 1 812 ? 158.752 177.058 120.825 1.00 48.11 788 GLY B CA 1
ATOM 3790 C C . GLY B 1 812 ? 158.674 175.928 119.820 1.00 56.64 788 GLY B C 1
ATOM 3791 O O . GLY B 1 812 ? 158.208 176.156 118.696 1.00 59.83 788 GLY B O 1
ATOM 3792 N N . ALA B 1 813 ? 159.111 174.723 120.195 1.00 59.84 789 ALA B N 1
ATOM 3793 C CA . ALA B 1 813 ? 159.109 173.607 119.256 1.00 56.58 789 ALA B CA 1
ATOM 3794 C C . ALA B 1 813 ? 157.696 173.259 118.805 1.00 58.30 789 ALA B C 1
ATOM 3795 O O . ALA B 1 813 ? 157.464 172.997 117.618 1.00 58.99 789 ALA B O 1
ATOM 3797 N N . LEU B 1 814 ? 156.740 173.250 119.736 1.00 50.01 790 LEU B N 1
ATOM 3798 C CA . LEU B 1 814 ? 155.361 172.933 119.377 1.00 43.35 790 LEU B CA 1
ATOM 3799 C C . LEU B 1 814 ? 154.776 173.978 118.437 1.00 52.37 790 LEU B C 1
ATOM 3800 O O . LEU B 1 814 ? 154.084 173.632 117.471 1.00 60.80 790 LEU B O 1
ATOM 3805 N N . PHE B 1 815 ? 155.038 175.260 118.699 1.00 45.32 791 PHE B N 1
ATOM 3806 C CA . PHE B 1 815 ? 154.541 176.311 117.817 1.00 41.24 791 PHE B CA 1
ATOM 3807 C C . PHE B 1 815 ? 155.141 176.191 116.422 1.00 47.37 791 PHE B C 1
ATOM 3808 O O . PHE B 1 815 ? 154.430 176.320 115.415 1.00 54.68 791 PHE B O 1
ATOM 3816 N N . CYS B 1 816 ? 156.449 175.933 116.343 1.00 49.35 792 CYS B N 1
ATOM 3817 C CA . CYS B 1 816 ? 157.091 175.772 115.043 1.00 50.90 792 CYS B CA 1
ATOM 3818 C C . CYS B 1 816 ? 156.519 174.578 114.289 1.00 49.14 792 CYS B C 1
ATOM 3819 O O . CYS B 1 816 ? 156.257 174.664 113.083 1.00 55.70 792 CYS B O 1
ATOM 3822 N N . LEU B 1 817 ? 156.315 173.457 114.984 1.00 41.48 793 LEU B N 1
ATOM 3823 C CA . LEU B 1 817 ? 155.749 172.275 114.342 1.00 40.90 793 LEU B CA 1
ATOM 3824 C C . LEU B 1 817 ? 154.337 172.544 113.843 1.00 49.11 793 LEU B C 1
ATOM 3825 O O . LEU B 1 817 ? 153.973 172.139 112.731 1.00 57.74 793 LEU B O 1
ATOM 3830 N N . ALA B 1 818 ? 153.530 173.243 114.646 1.00 45.15 794 ALA B N 1
ATOM 3831 C CA . ALA B 1 818 ? 152.169 173.560 114.233 1.00 41.09 794 ALA B CA 1
ATOM 3832 C C . ALA B 1 818 ? 152.157 174.440 112.993 1.00 37.74 794 ALA B C 1
ATOM 3833 O O . ALA B 1 818 ? 151.365 174.213 112.072 1.00 46.88 794 ALA B O 1
ATOM 3835 N N . ILE B 1 819 ? 153.027 175.449 112.946 1.00 41.20 795 ILE B N 1
ATOM 3836 C CA . ILE B 1 819 ? 153.031 176.347 111.795 1.00 41.44 795 ILE B CA 1
ATOM 3837 C C . ILE B 1 819 ? 153.547 175.630 110.553 1.00 41.60 795 ILE B C 1
ATOM 3838 O O . ILE B 1 819 ? 153.032 175.831 109.447 1.00 47.27 795 ILE B O 1
ATOM 3843 N N . GLU B 1 820 ? 154.562 174.777 110.708 1.00 46.38 796 GLU B N 1
ATOM 3844 C CA . GLU B 1 820 ? 155.144 174.113 109.546 1.00 41.68 796 GLU B CA 1
ATOM 3845 C C . GLU B 1 820 ? 154.248 173.007 109.006 1.00 49.30 796 GLU B C 1
ATOM 3846 O O . GLU B 1 820 ? 154.306 172.700 107.811 1.00 51.28 796 GLU B O 1
ATOM 3852 N N . LEU B 1 821 ? 153.425 172.387 109.857 1.00 46.17 797 LEU B N 1
ATOM 3853 C CA . LEU B 1 821 ? 152.502 171.371 109.359 1.00 36.08 797 LEU B CA 1
ATOM 3854 C C . LEU B 1 821 ? 151.429 171.973 108.461 1.00 46.41 797 LEU B C 1
ATOM 3855 O O . LEU B 1 821 ? 150.929 171.294 107.557 1.00 54.56 797 LEU B O 1
ATOM 3860 N N . LEU B 1 822 ? 151.058 173.234 108.691 1.00 41.66 798 LEU B N 1
ATOM 3861 C CA . LEU B 1 822 ? 150.046 173.874 107.857 1.00 29.55 798 LEU B CA 1
ATOM 3862 C C . LEU B 1 822 ? 150.595 174.262 106.491 1.00 36.94 798 LEU B C 1
ATOM 3863 O O . LEU B 1 822 ? 149.859 174.233 105.500 1.00 50.43 798 LEU B O 1
ATOM 3868 N N . GLN B 1 823 ? 151.875 174.627 106.416 1.00 32.40 799 GLN B N 1
ATOM 3869 C CA . GLN B 1 823 ? 152.459 175.138 105.182 1.00 36.01 799 GLN B CA 1
ATOM 3870 C C . GLN B 1 823 ? 152.640 174.068 104.115 1.00 46.00 799 GLN B C 1
ATOM 3871 O O . GLN B 1 823 ? 152.994 174.409 102.982 1.00 51.72 799 GLN B O 1
ATOM 3877 N N . ILE B 1 824 ? 152.427 172.794 104.446 1.00 42.30 800 ILE B N 1
ATOM 3878 C CA . ILE B 1 824 ? 152.537 171.736 103.446 1.00 31.93 800 ILE B CA 1
ATOM 3879 C C . ILE B 1 824 ? 151.500 171.931 102.350 1.00 37.78 800 ILE B C 1
ATOM 3880 O O . ILE B 1 824 ? 151.797 171.779 101.159 1.00 45.98 800 ILE B O 1
ATOM 3885 N N . LYS B 1 825 ? 150.275 172.280 102.729 1.00 36.48 801 LYS B N 1
ATOM 3886 C CA . LYS B 1 825 ? 149.168 172.403 101.794 1.00 31.95 801 LYS B CA 1
ATOM 3887 C C . LYS B 1 825 ? 148.864 173.846 101.412 1.00 38.99 801 LYS B C 1
ATOM 3888 O O . LYS B 1 825 ? 147.795 174.113 100.857 1.00 52.08 801 LYS B O 1
ATOM 3894 N N . SER B 1 826 ? 149.766 174.777 101.695 1.00 41.26 802 SER B N 1
ATOM 3895 C CA . SER B 1 826 ? 149.547 176.189 101.418 1.00 32.22 802 SER B CA 1
ATOM 3896 C C . SER B 1 826 ? 150.373 176.649 100.225 1.00 37.79 802 SER B C 1
ATOM 3897 O O . SER B 1 826 ? 151.435 176.102 99.922 1.00 52.74 802 SER B O 1
ATOM 3900 N N . THR B 1 827 ? 149.867 177.677 99.550 1.00 39.27 803 THR B N 1
ATOM 3901 C CA . THR B 1 827 ? 150.544 178.283 98.413 1.00 41.02 803 THR B CA 1
ATOM 3902 C C . THR B 1 827 ? 151.468 179.425 98.813 1.00 48.73 803 THR B C 1
ATOM 3903 O O . THR B 1 827 ? 152.150 179.982 97.947 1.00 52.94 803 THR B O 1
ATOM 3907 N N . VAL B 1 828 ? 151.506 179.785 100.092 1.00 49.06 804 VAL B N 1
ATOM 3908 C CA . VAL B 1 828 ? 152.401 180.813 100.608 1.00 29.53 804 VAL B CA 1
ATOM 3909 C C . VAL B 1 828 ? 153.615 180.115 101.200 1.00 43.22 804 VAL B C 1
ATOM 3910 O O . VAL B 1 828 ? 153.488 179.332 102.148 1.00 52.95 804 VAL B O 1
ATOM 3914 N N . GLN B 1 829 ? 154.794 180.399 100.651 1.00 41.41 805 GLN B N 1
ATOM 3915 C CA . GLN B 1 829 ? 156.001 179.699 101.068 1.00 36.42 805 GLN B CA 1
ATOM 3916 C C . GLN B 1 829 ? 157.069 180.660 101.574 1.00 50.02 805 GLN B C 1
ATOM 3917 O O . GLN B 1 829 ? 158.238 180.551 101.194 1.00 52.53 805 GLN B O 1
ATOM 3923 N N . LEU B 1 830 ? 156.680 181.603 102.426 1.00 48.98 806 LEU B N 1
ATOM 3924 C CA . LEU B 1 830 ? 157.623 182.513 103.055 1.00 34.94 806 LEU B CA 1
ATOM 3925 C C . LEU B 1 830 ? 158.176 181.866 104.324 1.00 45.95 806 LEU B C 1
ATOM 3926 O O . LEU B 1 830 ? 157.944 180.685 104.596 1.00 52.47 806 LEU B O 1
ATOM 3931 N N . ASP B 1 831 ? 158.917 182.632 105.120 1.00 54.07 807 ASP B N 1
ATOM 3932 C CA . ASP B 1 831 ? 159.546 182.129 106.337 1.00 46.11 807 ASP B CA 1
ATOM 3933 C C . ASP B 1 831 ? 158.922 182.816 107.543 1.00 53.38 807 ASP B C 1
ATOM 3934 O O . ASP B 1 831 ? 159.057 184.032 107.707 1.00 57.50 807 ASP B O 1
ATOM 3939 N N . PHE B 1 832 ? 158.246 182.034 108.383 1.00 46.92 808 PHE B N 1
ATOM 3940 C CA . PHE B 1 832 ? 157.592 182.541 109.579 1.00 41.00 808 PHE B CA 1
ATOM 3941 C C . PHE B 1 832 ? 158.302 182.139 110.864 1.00 48.41 808 PHE B C 1
ATOM 3942 O O . PHE B 1 832 ? 157.838 182.504 111.949 1.00 58.84 808 PHE B O 1
ATOM 3950 N N . LEU B 1 833 ? 159.404 181.396 110.774 1.00 43.97 809 LEU B N 1
ATOM 3951 C CA . LEU B 1 833 ? 160.025 180.824 111.968 1.00 44.85 809 LEU B CA 1
ATOM 3952 C C . LEU B 1 833 ? 160.551 181.860 112.957 1.00 53.67 809 LEU B C 1
ATOM 3953 O O . LEU B 1 833 ? 160.338 181.680 114.170 1.00 57.83 809 LEU B O 1
ATOM 3958 N N . PRO B 1 834 ? 161.262 182.922 112.547 1.00 48.29 810 PRO B N 1
ATOM 3959 C CA . PRO B 1 834 ? 161.714 183.903 113.551 1.00 45.97 810 PRO B CA 1
ATOM 3960 C C . PRO B 1 834 ? 160.580 184.497 114.368 1.00 49.09 810 PRO B C 1
ATOM 3961 O O . PRO B 1 834 ? 160.712 184.667 115.592 1.00 57.16 810 PRO B O 1
ATOM 3965 N N . LEU B 1 835 ? 159.453 184.795 113.720 1.00 40.33 811 LEU B N 1
ATOM 3966 C CA . LEU B 1 835 ? 158.317 185.369 114.428 1.00 38.18 811 LEU B CA 1
ATOM 3967 C C . LEU B 1 835 ? 157.772 184.404 115.472 1.00 46.42 811 LEU B C 1
ATOM 3968 O O . LEU B 1 835 ? 157.494 184.804 116.609 1.00 53.91 811 LEU B O 1
ATOM 3973 N N . VAL B 1 836 ? 157.622 183.127 115.114 1.00 38.90 812 VAL B N 1
ATOM 3974 C CA . VAL B 1 836 ? 157.066 182.171 116.065 1.00 38.76 812 VAL B CA 1
ATOM 3975 C C . VAL B 1 836 ? 158.038 181.919 117.212 1.00 51.52 812 VAL B C 1
ATOM 3976 O O . VAL B 1 836 ? 157.612 181.729 118.359 1.00 56.42 812 VAL B O 1
ATOM 3980 N N . ARG B 1 837 ? 159.347 181.933 116.944 1.00 44.81 813 ARG B N 1
ATOM 3981 C CA . ARG B 1 837 ? 160.315 181.773 118.026 1.00 41.90 813 ARG B CA 1
ATOM 3982 C C . ARG B 1 837 ? 160.244 182.941 119.006 1.00 45.59 813 ARG B C 1
ATOM 3983 O O . ARG B 1 837 ? 160.233 182.747 120.233 1.00 53.53 813 ARG B O 1
ATOM 3991 N N . LEU B 1 838 ? 160.178 184.167 118.478 1.00 41.31 814 LEU B N 1
ATOM 3992 C CA . LEU B 1 838 ? 160.054 185.334 119.346 1.00 40.28 814 LEU B CA 1
ATOM 3993 C C . LEU B 1 838 ? 158.764 185.278 120.154 1.00 46.36 814 LEU B C 1
ATOM 3994 O O . LEU B 1 838 ? 158.750 185.606 121.350 1.00 52.83 814 LEU B O 1
ATOM 3999 N N . LEU B 1 839 ? 157.670 184.853 119.519 1.00 35.80 815 LEU B N 1
ATOM 4000 C CA . LEU B 1 839 ? 156.395 184.759 120.217 1.00 37.14 815 LEU B CA 1
ATOM 4001 C C . LEU B 1 839 ? 156.449 183.725 121.334 1.00 40.07 815 LEU B C 1
ATOM 4002 O O . LEU B 1 839 ? 155.894 183.944 122.415 1.00 51.70 815 LEU B O 1
ATOM 4007 N N . GLY B 1 840 ? 157.115 182.594 121.098 1.00 40.65 816 GLY B N 1
ATOM 4008 C CA . GLY B 1 840 ? 157.262 181.603 122.155 1.00 41.36 816 GLY B CA 1
ATOM 4009 C C . GLY B 1 840 ? 158.066 182.117 123.334 1.00 45.72 816 GLY B C 1
ATOM 4010 O O . GLY B 1 840 ? 157.716 181.871 124.497 1.00 53.90 816 GLY B O 1
ATOM 4011 N N . ILE B 1 841 ? 159.152 182.842 123.054 1.00 45.06 817 ILE B N 1
ATOM 4012 C CA . ILE B 1 841 ? 159.943 183.427 124.137 1.00 41.04 817 ILE B CA 1
ATOM 4013 C C . ILE B 1 841 ? 159.098 184.405 124.948 1.00 48.06 817 ILE B C 1
ATOM 4014 O O . ILE B 1 841 ? 159.131 184.402 126.189 1.00 57.33 817 ILE B O 1
ATOM 4019 N N . ILE B 1 842 ? 158.317 185.246 124.262 1.00 38.43 818 ILE B N 1
ATOM 4020 C CA . ILE B 1 842 ? 157.446 186.194 124.956 1.00 31.16 818 ILE B CA 1
ATOM 4021 C C . ILE B 1 842 ? 156.427 185.456 125.816 1.00 37.71 818 ILE B C 1
ATOM 4022 O O . ILE B 1 842 ? 156.172 185.835 126.967 1.00 49.85 818 ILE B O 1
ATOM 4027 N N . PHE B 1 843 ? 155.820 184.400 125.266 1.00 41.73 819 PHE B N 1
ATOM 4028 C CA . PHE B 1 843 ? 154.851 183.601 126.013 1.00 40.00 819 PHE B CA 1
ATOM 4029 C C . PHE B 1 843 ? 155.452 183.103 127.319 1.00 43.78 819 PHE B C 1
ATOM 4030 O O . PHE B 1 843 ? 154.867 183.271 128.398 1.00 51.40 819 PHE B O 1
ATOM 4038 N N . GLN B 1 844 ? 156.628 182.477 127.232 1.00 45.66 820 GLN B N 1
ATOM 4039 C CA . GLN B 1 844 ? 157.230 181.882 128.421 1.00 43.59 820 GLN B CA 1
ATOM 4040 C C . GLN B 1 844 ? 157.615 182.939 129.448 1.00 51.12 820 GLN B C 1
ATOM 4041 O O . GLN B 1 844 ? 157.411 182.741 130.653 1.00 55.44 820 GLN B O 1
ATOM 4047 N N . ILE B 1 845 ? 158.177 184.066 129.001 1.00 50.70 821 ILE B N 1
ATOM 4048 C CA . ILE B 1 845 ? 158.570 185.103 129.953 1.00 42.24 821 ILE B CA 1
ATOM 4049 C C . ILE B 1 845 ? 157.345 185.676 130.656 1.00 42.68 821 ILE B C 1
ATOM 4050 O O . ILE B 1 845 ? 157.360 185.910 131.873 1.00 53.10 821 ILE B O 1
ATOM 4055 N N . CYS B 1 846 ? 156.262 185.904 129.908 1.00 46.57 822 CYS B N 1
ATOM 4056 C CA . CYS B 1 846 ? 155.043 186.421 130.523 1.00 43.73 822 CYS B CA 1
ATOM 4057 C C . CYS B 1 846 ? 154.469 185.432 131.530 1.00 45.64 822 CYS B C 1
ATOM 4058 O O . CYS B 1 846 ? 153.999 185.831 132.601 1.00 55.24 822 CYS B O 1
ATOM 4061 N N . ASP B 1 847 ? 154.494 184.137 131.204 1.00 47.76 823 ASP B N 1
ATOM 4062 C CA . ASP B 1 847 ? 154.011 183.133 132.150 1.00 46.12 823 ASP B CA 1
ATOM 4063 C C . ASP B 1 847 ? 154.854 183.117 133.419 1.00 50.24 823 ASP B C 1
ATOM 4064 O O . ASP B 1 847 ? 154.317 183.030 134.532 1.00 55.22 823 ASP B O 1
ATOM 4069 N N . ASP B 1 848 ? 156.178 183.204 133.270 1.00 54.30 824 ASP B N 1
ATOM 4070 C CA . ASP B 1 848 ? 157.057 183.226 134.435 1.00 48.74 824 ASP B CA 1
ATOM 4071 C C . ASP B 1 848 ? 156.775 184.433 135.316 1.00 46.19 824 ASP B C 1
ATOM 4072 O O . ASP B 1 848 ? 156.766 184.324 136.546 1.00 50.52 824 ASP B O 1
ATOM 4077 N N . TYR B 1 849 ? 156.554 185.598 134.705 1.00 48.81 825 TYR B N 1
ATOM 4078 C CA . TYR B 1 849 ? 156.240 186.789 135.489 1.00 44.37 825 TYR B CA 1
ATOM 4079 C C . TYR B 1 849 ? 154.903 186.640 136.204 1.00 49.03 825 TYR B C 1
ATOM 4080 O O . TYR B 1 849 ? 154.780 186.968 137.389 1.00 56.67 825 TYR B O 1
ATOM 4089 N N . LEU B 1 850 ? 153.885 186.142 135.498 1.00 50.95 826 LEU B N 1
ATOM 4090 C CA . LEU B 1 850 ? 152.548 186.070 136.075 1.00 44.44 826 LEU B CA 1
ATOM 4091 C C . LEU B 1 850 ? 152.422 184.978 137.125 1.00 43.06 826 LEU B C 1
ATOM 4092 O O . LEU B 1 850 ? 151.471 185.003 137.911 1.00 46.16 826 LEU B O 1
ATOM 4097 N N . ASN B 1 851 ? 153.343 184.015 137.150 1.00 53.91 827 ASN B N 1
ATOM 4098 C CA . ASN B 1 851 ? 153.299 183.003 138.200 1.00 49.42 827 ASN B CA 1
ATOM 4099 C C . ASN B 1 851 ? 153.494 183.622 139.579 1.00 52.20 827 ASN B C 1
ATOM 4100 O O . ASN B 1 851 ? 152.780 183.266 140.522 1.00 56.64 827 ASN B O 1
ATOM 4105 N N . LEU B 1 852 ? 154.434 184.559 139.715 1.00 52.85 828 LEU B N 1
ATOM 4106 C CA . LEU B 1 852 ? 154.758 185.161 141.005 1.00 49.34 828 LEU B CA 1
ATOM 4107 C C . LEU B 1 852 ? 153.913 186.398 141.290 1.00 48.20 828 LEU B C 1
ATOM 4108 O O . LEU B 1 852 ? 153.186 186.443 142.285 1.00 51.40 828 LEU B O 1
ATOM 4113 N N . LYS B 1 853 ? 154.042 187.423 140.470 1.00 58.24 829 LYS B N 1
ATOM 4114 C CA . LYS B 1 853 ? 153.232 188.645 140.652 1.00 57.21 829 LYS B CA 1
ATOM 4115 C C . LYS B 1 853 ? 151.983 188.570 139.790 1.00 61.62 829 LYS B C 1
ATOM 4116 O O . LYS B 1 853 ? 151.838 187.584 139.049 1.00 67.73 829 LYS B O 1
ATOM 4122 N N . SER B 1 854 ? 151.120 189.569 139.883 1.00 74.19 830 SER B N 1
ATOM 4123 C CA . SER B 1 854 ? 149.874 189.633 139.133 1.00 78.01 830 SER B CA 1
ATOM 4124 C C . SER B 1 854 ? 149.422 191.077 138.950 1.00 74.77 830 SER B C 1
ATOM 4125 O O . SER B 1 854 ? 148.344 191.462 139.403 1.00 75.75 830 SER B O 1
ATOM 4128 N N . CYS B 1 864 ? 152.833 181.351 144.293 1.00 69.01 840 CYS B N 1
ATOM 4129 C CA . CYS B 1 864 ? 154.279 181.297 144.129 1.00 65.75 840 CYS B CA 1
ATOM 4130 C C . CYS B 1 864 ? 154.789 179.866 144.229 1.00 66.50 840 CYS B C 1
ATOM 4131 O O . CYS B 1 864 ? 155.586 179.545 145.107 1.00 70.52 840 CYS B O 1
ATOM 4134 N N . GLU B 1 865 ? 154.325 179.008 143.322 1.00 71.72 841 GLU B N 1
ATOM 4135 C CA . GLU B 1 865 ? 154.721 177.606 143.340 1.00 70.38 841 GLU B CA 1
ATOM 4136 C C . GLU B 1 865 ? 156.144 177.388 142.847 1.00 73.00 841 GLU B C 1
ATOM 4137 O O . GLU B 1 865 ? 156.738 176.350 143.158 1.00 74.49 841 GLU B O 1
ATOM 4143 N N . ASP B 1 866 ? 156.701 178.333 142.088 1.00 69.64 842 ASP B N 1
ATOM 4144 C CA . ASP B 1 866 ? 158.083 178.200 141.639 1.00 67.37 842 ASP B CA 1
ATOM 4145 C C . ASP B 1 866 ? 159.046 178.200 142.817 1.00 70.67 842 ASP B C 1
ATOM 4146 O O . ASP B 1 866 ? 160.036 177.459 142.820 1.00 73.25 842 ASP B O 1
ATOM 4151 N N . ILE B 1 867 ? 158.778 179.032 143.825 1.00 68.38 843 ILE B N 1
ATOM 4152 C CA . ILE B 1 867 ? 159.620 179.055 145.016 1.00 61.80 843 ILE B CA 1
ATOM 4153 C C . ILE B 1 867 ? 159.525 177.733 145.766 1.00 63.08 843 ILE B C 1
ATOM 4154 O O . ILE B 1 867 ? 160.527 177.226 146.285 1.00 68.82 843 ILE B O 1
ATOM 4159 N N . THR B 1 868 ? 158.327 177.151 145.835 1.00 61.41 844 THR B N 1
ATOM 4160 C CA . THR B 1 868 ? 158.165 175.867 146.508 1.00 59.22 844 THR B CA 1
ATOM 4161 C C . THR B 1 868 ? 158.870 174.748 145.752 1.00 63.13 844 THR B C 1
ATOM 4162 O O . THR B 1 868 ? 159.451 173.846 146.366 1.00 67.72 844 THR B O 1
ATOM 4166 N N . GLU B 1 869 ? 158.838 174.789 144.421 1.00 66.39 845 GLU B N 1
ATOM 4167 C CA . GLU B 1 869 ? 159.445 173.736 143.617 1.00 63.80 845 GLU B CA 1
ATOM 4168 C C . GLU B 1 869 ? 160.915 173.982 143.306 1.00 65.13 845 GLU B C 1
ATOM 4169 O O . GLU B 1 869 ? 161.553 173.113 142.705 1.00 66.96 845 GLU B O 1
ATOM 4175 N N . GLY B 1 870 ? 161.466 175.128 143.694 1.00 61.69 846 GLY B N 1
ATOM 4176 C CA . GLY B 1 870 ? 162.868 175.399 143.448 1.00 58.96 846 GLY B CA 1
ATOM 4177 C C . GLY B 1 870 ? 163.222 175.689 142.009 1.00 64.58 846 GLY B C 1
ATOM 4178 O O . GLY B 1 870 ? 164.362 175.452 141.600 1.00 64.96 846 GLY B O 1
ATOM 4179 N N . LYS B 1 871 ? 162.277 176.198 141.226 1.00 65.58 847 LYS B N 1
ATOM 4180 C CA . LYS B 1 871 ? 162.519 176.471 139.819 1.00 63.46 847 LYS B CA 1
ATOM 4181 C C . LYS B 1 871 ? 163.375 177.721 139.640 1.00 67.48 847 LYS B C 1
ATOM 4182 O O . LYS B 1 871 ? 163.411 178.615 140.488 1.00 69.34 847 LYS B O 1
ATOM 4188 N N . PHE B 1 872 ? 164.072 177.772 138.507 1.00 59.97 848 PHE B N 1
ATOM 4189 C CA . PHE B 1 872 ? 164.865 178.926 138.101 1.00 52.57 848 PHE B CA 1
ATOM 4190 C C . PHE B 1 872 ? 164.127 179.628 136.969 1.00 56.60 848 PHE B C 1
ATOM 4191 O O . PHE B 1 872 ? 164.094 179.128 135.840 1.00 61.38 848 PHE B O 1
ATOM 4199 N N . SER B 1 873 ? 163.540 180.778 137.268 1.00 52.73 849 SER B N 1
ATOM 4200 C CA . SER B 1 873 ? 162.801 181.573 136.301 1.00 46.55 849 SER B CA 1
ATOM 4201 C C . SER B 1 873 ? 163.601 182.818 135.933 1.00 49.12 849 SER B C 1
ATOM 4202 O O . SER B 1 873 ? 164.693 183.062 136.452 1.00 60.80 849 SER B O 1
ATOM 4205 N N . PHE B 1 874 ? 163.035 183.615 135.027 1.00 41.10 850 PHE B N 1
ATOM 4206 C CA . PHE B 1 874 ? 163.708 184.829 134.564 1.00 44.03 850 PHE B CA 1
ATOM 4207 C C . PHE B 1 874 ? 163.984 185.814 135.698 1.00 51.58 850 PHE B C 1
ATOM 4208 O O . PHE B 1 874 ? 165.155 186.195 135.895 1.00 52.61 850 PHE B O 1
ATOM 4216 N N . PRO B 1 875 ? 162.989 186.251 136.485 1.00 46.43 851 PRO B N 1
ATOM 4217 C CA . PRO B 1 875 ? 163.302 187.171 137.588 1.00 43.37 851 PRO B CA 1
ATOM 4218 C C . PRO B 1 875 ? 164.209 186.563 138.637 1.00 51.30 851 PRO B C 1
ATOM 4219 O O . PRO B 1 875 ? 165.031 187.279 139.221 1.00 58.92 851 PRO B O 1
ATOM 4223 N N . ILE B 1 876 ? 164.091 185.260 138.894 1.00 44.32 852 ILE B N 1
ATOM 4224 C CA . ILE B 1 876 ? 164.943 184.622 139.890 1.00 41.87 852 ILE B CA 1
ATOM 4225 C C . ILE B 1 876 ? 166.393 184.611 139.426 1.00 46.99 852 ILE B C 1
ATOM 4226 O O . ILE B 1 876 ? 167.310 184.882 140.211 1.00 60.59 852 ILE B O 1
ATOM 4231 N N . ILE B 1 877 ? 166.625 184.313 138.146 1.00 44.65 853 ILE B N 1
ATOM 4232 C CA . ILE B 1 877 ? 167.981 184.371 137.608 1.00 43.91 853 ILE B CA 1
ATOM 4233 C C . ILE B 1 877 ? 168.534 185.784 137.712 1.00 44.71 853 ILE B C 1
ATOM 4234 O O . ILE B 1 877 ? 169.686 185.987 138.119 1.00 53.18 853 ILE B O 1
ATOM 4239 N N . HIS B 1 878 ? 167.728 186.786 137.345 1.00 46.60 854 HIS B N 1
ATOM 4240 C CA . HIS B 1 878 ? 168.211 188.163 137.422 1.00 46.67 854 HIS B CA 1
ATOM 4241 C C . HIS B 1 878 ? 168.562 188.548 138.854 1.00 49.54 854 HIS B C 1
ATOM 4242 O O . HIS B 1 878 ? 169.603 189.169 139.102 1.00 55.70 854 HIS B O 1
ATOM 4249 N N . SER B 1 879 ? 167.713 188.172 139.813 1.00 47.21 855 SER B N 1
ATOM 4250 C CA . SER B 1 879 ? 167.962 188.509 141.210 1.00 43.92 855 SER B CA 1
ATOM 4251 C C . SER B 1 879 ? 169.189 187.794 141.758 1.00 49.34 855 SER B C 1
ATOM 4252 O O . SER B 1 879 ? 169.934 188.372 142.555 1.00 55.49 855 SER B O 1
ATOM 4255 N N . ILE B 1 880 ? 169.412 186.542 141.357 1.00 47.39 856 ILE B N 1
ATOM 4256 C CA . ILE B 1 880 ? 170.572 185.808 141.848 1.00 41.63 856 ILE B CA 1
ATOM 4257 C C . ILE B 1 880 ? 171.858 186.378 141.261 1.00 46.01 856 ILE B C 1
ATOM 4258 O O . ILE B 1 880 ? 172.861 186.532 141.967 1.00 53.82 856 ILE B O 1
ATOM 4263 N N . ARG B 1 881 ? 171.852 186.712 139.970 1.00 49.93 857 ARG B N 1
ATOM 4264 C CA . ARG B 1 881 ? 173.068 187.184 139.320 1.00 50.22 857 ARG B CA 1
ATOM 4265 C C . ARG B 1 881 ? 173.346 188.665 139.543 1.00 53.84 857 ARG B C 1
ATOM 4266 O O . ARG B 1 881 ? 174.468 189.107 139.279 1.00 55.72 857 ARG B O 1
ATOM 4274 N N . THR B 1 882 ? 172.370 189.445 140.011 1.00 57.55 858 THR B N 1
ATOM 4275 C CA . THR B 1 882 ? 172.616 190.869 140.209 1.00 52.43 858 THR B CA 1
ATOM 4276 C C . THR B 1 882 ? 173.433 191.151 141.466 1.00 59.10 858 THR B C 1
ATOM 4277 O O . THR B 1 882 ? 174.130 192.170 141.526 1.00 63.08 858 THR B O 1
ATOM 4281 N N . LYS B 1 883 ? 173.363 190.279 142.471 1.00 64.52 859 LYS B N 1
ATOM 4282 C CA . LYS B 1 883 ? 174.123 190.425 143.713 1.00 60.93 859 LYS B CA 1
ATOM 4283 C C . LYS B 1 883 ? 174.763 189.083 144.035 1.00 62.42 859 LYS B C 1
ATOM 4284 O O . LYS B 1 883 ? 174.267 188.332 144.885 1.00 63.61 859 LYS B O 1
ATOM 4290 N N . PRO B 1 884 ? 175.868 188.744 143.365 1.00 55.29 860 PRO B N 1
ATOM 4291 C CA . PRO B 1 884 ? 176.456 187.408 143.547 1.00 55.62 860 PRO B CA 1
ATOM 4292 C C . PRO B 1 884 ? 176.990 187.152 144.946 1.00 62.06 860 PRO B C 1
ATOM 4293 O O . PRO B 1 884 ? 177.169 185.984 145.312 1.00 61.22 860 PRO B O 1
ATOM 4297 N N . GLY B 1 885 ? 177.250 188.189 145.735 1.00 62.81 861 GLY B N 1
ATOM 4298 C CA . GLY B 1 885 ? 177.727 188.003 147.087 1.00 55.14 861 GLY B CA 1
ATOM 4299 C C . GLY B 1 885 ? 176.666 187.715 148.119 1.00 57.85 861 GLY B C 1
ATOM 4300 O O . GLY B 1 885 ? 176.997 187.442 149.275 1.00 66.53 861 GLY B O 1
ATOM 4301 N N . ASN B 1 886 ? 175.395 187.766 147.737 1.00 50.41 862 ASN B N 1
ATOM 4302 C CA . ASN B 1 886 ? 174.280 187.498 148.633 1.00 46.91 862 ASN B CA 1
ATOM 4303 C C . ASN B 1 886 ? 173.652 186.169 148.242 1.00 55.78 862 ASN B C 1
ATOM 4304 O O . ASN B 1 886 ? 173.410 185.920 147.056 1.00 61.18 862 ASN B O 1
ATOM 4309 N N . ARG B 1 887 ? 173.390 185.319 149.231 1.00 55.74 863 ARG B N 1
ATOM 4310 C CA . ARG B 1 887 ? 172.958 183.946 148.993 1.00 51.21 863 ARG B CA 1
ATOM 4311 C C . ARG B 1 887 ? 171.723 183.614 149.819 1.00 54.67 863 ARG B C 1
ATOM 4312 O O . ARG B 1 887 ? 171.658 182.592 150.503 1.00 63.06 863 ARG B O 1
ATOM 4320 N N . GLN B 1 888 ? 170.715 184.483 149.764 1.00 48.10 864 GLN B N 1
ATOM 4321 C CA . GLN B 1 888 ? 169.455 184.223 150.450 1.00 47.07 864 GLN B CA 1
ATOM 4322 C C . GLN B 1 888 ? 168.426 183.557 149.545 1.00 52.93 864 GLN B C 1
ATOM 4323 O O . GLN B 1 888 ? 167.768 182.595 149.959 1.00 60.05 864 GLN B O 1
ATOM 4329 N N . LEU B 1 889 ? 168.278 184.045 148.312 1.00 41.75 865 LEU B N 1
ATOM 4330 C CA . LEU B 1 889 ? 167.306 183.462 147.392 1.00 43.30 865 LEU B CA 1
ATOM 4331 C C . LEU B 1 889 ? 167.671 182.028 147.024 1.00 50.67 865 LEU B C 1
ATOM 4332 O O . LEU B 1 889 ? 166.790 181.168 146.911 1.00 58.13 865 LEU B O 1
ATOM 4337 N N . ILE B 1 890 ? 168.960 181.761 146.861 1.00 46.76 866 ILE B N 1
ATOM 4338 C CA . ILE B 1 890 ? 169.462 180.418 146.466 1.00 43.40 866 ILE B CA 1
ATOM 4339 C C . ILE B 1 890 ? 169.193 179.428 147.592 1.00 51.33 866 ILE B C 1
ATOM 4340 O O . ILE B 1 890 ? 168.824 178.292 147.278 1.00 58.75 866 ILE B O 1
ATOM 4345 N N . ASN B 1 891 ? 169.332 179.839 148.845 1.00 51.29 867 ASN B N 1
ATOM 4346 C CA . ASN B 1 891 ? 169.018 178.996 149.991 1.00 49.69 867 ASN B CA 1
ATOM 4347 C C . ASN B 1 891 ? 167.515 178.796 150.136 1.00 54.53 867 ASN B C 1
ATOM 4348 O O . ASN B 1 891 ? 167.055 177.688 150.442 1.00 60.10 867 ASN B O 1
ATOM 4353 N N . VAL B 1 892 ? 166.732 179.855 149.915 1.00 51.92 868 VAL B N 1
ATOM 4354 C CA . VAL B 1 892 ? 165.278 179.734 149.976 1.00 45.19 868 VAL B CA 1
ATOM 4355 C C . VAL B 1 892 ? 164.785 178.732 148.940 1.00 51.44 868 VAL B C 1
ATOM 4356 O O . VAL B 1 892 ? 163.901 177.913 149.217 1.00 58.50 868 VAL B O 1
ATOM 4360 N N . LEU B 1 893 ? 165.352 178.776 147.732 1.00 49.20 869 LEU B N 1
ATOM 4361 C CA . LEU B 1 893 ? 164.995 177.797 146.710 1.00 48.07 869 LEU B CA 1
ATOM 4362 C C . LEU B 1 893 ? 165.383 176.387 147.136 1.00 48.81 869 LEU B C 1
ATOM 4363 O O . LEU B 1 893 ? 164.634 175.432 146.904 1.00 56.46 869 LEU B O 1
ATOM 4368 N N . ARG B 1 894 ? 166.556 176.238 147.751 1.00 50.70 870 ARG B N 1
ATOM 4369 C CA . ARG B 1 894 ? 167.016 174.920 148.175 1.00 49.68 870 ARG B CA 1
ATOM 4370 C C . ARG B 1 894 ? 166.130 174.327 149.266 1.00 54.05 870 ARG B C 1
ATOM 4371 O O . ARG B 1 894 ? 165.938 173.107 149.308 1.00 56.70 870 ARG B O 1
ATOM 4379 N N . GLN B 1 895 ? 165.535 175.134 150.133 1.00 56.71 871 GLN B N 1
ATOM 4380 C CA . GLN B 1 895 ? 164.773 174.563 151.273 1.00 48.75 871 GLN B CA 1
ATOM 4381 C C . GLN B 1 895 ? 163.428 174.007 150.819 1.00 53.37 871 GLN B C 1
ATOM 4382 O O . GLN B 1 895 ? 162.904 173.138 151.516 1.00 57.43 871 GLN B O 1
ATOM 4388 N N . LYS B 1 896 ? 162.889 174.490 149.704 1.00 57.39 872 LYS B N 1
ATOM 4389 C CA . LYS B 1 896 ? 161.602 174.007 149.196 1.00 51.81 872 LYS B CA 1
ATOM 4390 C C . LYS B 1 896 ? 160.505 174.152 150.253 1.00 55.45 872 LYS B C 1
ATOM 4391 O O . LYS B 1 896 ? 159.916 173.176 150.720 1.00 59.41 872 LYS B O 1
ATOM 4397 N N . SER B 1 897 ? 160.235 175.399 150.621 1.00 60.24 873 SER B N 1
ATOM 4398 C CA . SER B 1 897 ? 159.303 175.703 151.695 1.00 55.24 873 SER B CA 1
ATOM 4399 C C . SER B 1 897 ? 157.890 175.903 151.164 1.00 60.95 873 SER B C 1
ATOM 4400 O O . SER B 1 897 ? 157.685 176.335 150.027 1.00 69.13 873 SER B O 1
ATOM 4403 N N . LYS B 1 898 ? 156.910 175.582 152.010 1.00 63.54 874 LYS B N 1
ATOM 4404 C CA . LYS B 1 898 ? 155.502 175.797 151.701 1.00 57.85 874 LYS B CA 1
ATOM 4405 C C . LYS B 1 898 ? 154.871 176.867 152.581 1.00 63.12 874 LYS B C 1
ATOM 4406 O O . LYS B 1 898 ? 153.645 177.018 152.571 1.00 66.66 874 LYS B O 1
ATOM 4412 N N . GLU B 1 899 ? 155.670 177.610 153.338 1.00 63.53 875 GLU B N 1
ATOM 4413 C CA . GLU B 1 899 ? 155.163 178.634 154.236 1.00 56.38 875 GLU B CA 1
ATOM 4414 C C . GLU B 1 899 ? 154.989 179.957 153.502 1.00 59.38 875 GLU B C 1
ATOM 4415 O O . GLU B 1 899 ? 155.699 180.254 152.539 1.00 67.66 875 GLU B O 1
ATOM 4421 N N . ASP B 1 900 ? 154.032 180.755 153.975 1.00 59.30 876 ASP B N 1
ATOM 4422 C CA . ASP B 1 900 ? 153.729 182.023 153.321 1.00 63.07 876 ASP B CA 1
ATOM 4423 C C . ASP B 1 900 ? 154.762 183.098 153.629 1.00 66.03 876 ASP B C 1
ATOM 4424 O O . ASP B 1 900 ? 155.036 183.948 152.773 1.00 72.25 876 ASP B O 1
ATOM 4429 N N . ASP B 1 901 ? 155.337 183.085 154.833 1.00 59.75 877 ASP B N 1
ATOM 4430 C CA . ASP B 1 901 ? 156.310 184.110 155.196 1.00 58.05 877 ASP B CA 1
ATOM 4431 C C . ASP B 1 901 ? 157.564 184.016 154.336 1.00 64.79 877 ASP B C 1
ATOM 4432 O O . ASP B 1 901 ? 158.130 185.041 153.939 1.00 68.03 877 ASP B O 1
ATOM 4437 N N . VAL B 1 902 ? 158.010 182.795 154.031 1.00 56.13 878 VAL B N 1
ATOM 4438 C CA . VAL B 1 902 ? 159.178 182.624 153.170 1.00 51.30 878 VAL B CA 1
ATOM 4439 C C . VAL B 1 902 ? 158.900 183.168 151.774 1.00 59.95 878 VAL B C 1
ATOM 4440 O O . VAL B 1 902 ? 159.749 183.838 151.172 1.00 62.71 878 VAL B O 1
ATOM 4444 N N . LYS B 1 903 ? 157.710 182.892 151.237 1.00 56.87 879 LYS B N 1
ATOM 4445 C CA . LYS B 1 903 ? 157.358 183.403 149.917 1.00 52.62 879 LYS B CA 1
ATOM 4446 C C . LYS B 1 903 ? 157.282 184.924 149.911 1.00 55.64 879 LYS B C 1
ATOM 4447 O O . LYS B 1 903 ? 157.736 185.575 148.960 1.00 64.73 879 LYS B O 1
ATOM 4453 N N . ARG B 1 904 ? 156.707 185.511 150.963 1.00 51.18 880 ARG B N 1
ATOM 4454 C CA . ARG B 1 904 ? 156.653 186.966 151.055 1.00 52.17 880 ARG B CA 1
ATOM 4455 C C . ARG B 1 904 ? 158.051 187.564 151.130 1.00 57.66 880 ARG B C 1
ATOM 4456 O O . ARG B 1 904 ? 158.331 188.591 150.498 1.00 63.83 880 ARG B O 1
ATOM 4464 N N . PHE B 1 905 ? 158.946 186.933 151.893 1.00 45.21 881 PHE B N 1
ATOM 4465 C CA . PHE B 1 905 ? 160.322 187.412 151.964 1.00 44.04 881 PHE B CA 1
ATOM 4466 C C . PHE B 1 905 ? 161.006 187.329 150.608 1.00 54.67 881 PHE B C 1
ATOM 4467 O O . PHE B 1 905 ? 161.746 188.241 150.221 1.00 59.71 881 PHE B O 1
ATOM 4475 N N . ALA B 1 906 ? 160.785 186.234 149.877 1.00 54.18 882 ALA B N 1
ATOM 4476 C CA . ALA B 1 906 ? 161.390 186.094 148.557 1.00 47.34 882 ALA B CA 1
ATOM 4477 C C . ALA B 1 906 ? 160.884 187.166 147.602 1.00 47.98 882 ALA B C 1
ATOM 4478 O O . ALA B 1 906 ? 161.665 187.751 146.841 1.00 55.00 882 ALA B O 1
ATOM 4480 N N . LEU B 1 907 ? 159.579 187.442 147.631 1.00 44.07 883 LEU B N 1
ATOM 4481 C CA . LEU B 1 907 ? 159.029 188.484 146.770 1.00 42.06 883 LEU B CA 1
ATOM 4482 C C . LEU B 1 907 ? 159.588 189.855 147.132 1.00 46.88 883 LEU B C 1
ATOM 4483 O O . LEU B 1 907 ? 159.919 190.653 146.246 1.00 53.76 883 LEU B O 1
ATOM 4488 N N . ALA B 1 908 ? 159.712 190.145 148.430 1.00 51.03 884 ALA B N 1
ATOM 4489 C CA . ALA B 1 908 ? 160.287 191.420 148.850 1.00 49.07 884 ALA B CA 1
ATOM 4490 C C . ALA B 1 908 ? 161.739 191.548 148.408 1.00 50.54 884 ALA B C 1
ATOM 4491 O O . ALA B 1 908 ? 162.165 192.614 147.945 1.00 54.78 884 ALA B O 1
ATOM 4493 N N . TYR B 1 909 ? 162.517 190.471 148.541 1.00 47.71 885 TYR B N 1
ATOM 4494 C CA . TYR B 1 909 ? 163.909 190.508 148.106 1.00 46.11 885 TYR B CA 1
ATOM 4495 C C . TYR B 1 909 ? 164.009 190.727 146.604 1.00 47.98 885 TYR B C 1
ATOM 4496 O O . TYR B 1 909 ? 164.864 191.487 146.137 1.00 51.14 885 TYR B O 1
ATOM 4505 N N . MET B 1 910 ? 163.146 190.066 145.828 1.00 51.06 886 MET B N 1
ATOM 4506 C CA . MET B 1 910 ? 163.149 190.278 144.384 1.00 50.71 886 MET B CA 1
ATOM 4507 C C . MET B 1 910 ? 162.783 191.715 144.040 1.00 49.92 886 MET B C 1
ATOM 4508 O O . MET B 1 910 ? 163.335 192.296 143.100 1.00 55.14 886 MET B O 1
ATOM 4513 N N . GLU B 1 911 ? 161.848 192.304 144.787 1.00 52.87 887 GLU B N 1
ATOM 4514 C CA . GLU B 1 911 ? 161.505 193.705 144.574 1.00 46.22 887 GLU B CA 1
ATOM 4515 C C . GLU B 1 911 ? 162.633 194.646 144.973 1.00 51.80 887 GLU B C 1
ATOM 4516 O O . GLU B 1 911 ? 162.709 195.758 144.442 1.00 57.55 887 GLU B O 1
ATOM 4522 N N . SER B 1 912 ? 163.505 194.233 145.896 1.00 49.83 888 SER B N 1
ATOM 4523 C CA . SER B 1 912 ? 164.629 195.083 146.276 1.00 41.73 888 SER B CA 1
ATOM 4524 C C . SER B 1 912 ? 165.653 195.208 145.156 1.00 46.34 888 SER B C 1
ATOM 4525 O O . SER B 1 912 ? 166.288 196.258 145.016 1.00 50.32 888 SER B O 1
ATOM 4528 N N . THR B 1 913 ? 165.833 194.157 144.359 1.00 56.72 889 THR B N 1
ATOM 4529 C CA . THR B 1 913 ? 166.811 194.150 143.279 1.00 48.93 889 THR B CA 1
ATOM 4530 C C . THR B 1 913 ? 166.251 194.671 141.962 1.00 54.51 889 THR B C 1
ATOM 4531 O O . THR B 1 913 ? 166.997 194.749 140.982 1.00 59.42 889 THR B O 1
ATOM 4535 N N . GLN B 1 914 ? 164.963 195.019 141.918 1.00 58.89 890 GLN B N 1
ATOM 4536 C CA . GLN B 1 914 ? 164.320 195.568 140.723 1.00 53.76 890 GLN B CA 1
ATOM 4537 C C . GLN B 1 914 ? 164.399 194.596 139.548 1.00 58.18 890 GLN B C 1
ATOM 4538 O O . GLN B 1 914 ? 164.996 194.884 138.509 1.00 65.90 890 GLN B O 1
ATOM 4544 N N . SER B 1 915 ? 163.782 193.426 139.720 1.00 49.63 891 SER B N 1
ATOM 4545 C CA . SER B 1 915 ? 163.784 192.420 138.664 1.00 51.31 891 SER B CA 1
ATOM 4546 C C . SER B 1 915 ? 162.537 192.513 137.794 1.00 58.65 891 SER B C 1
ATOM 4547 O O . SER B 1 915 ? 162.598 192.272 136.580 1.00 67.92 891 SER B O 1
ATOM 4550 N N . PHE B 1 916 ? 161.401 192.866 138.396 1.00 52.93 892 PHE B N 1
ATOM 4551 C CA . PHE B 1 916 ? 160.151 192.936 137.650 1.00 53.90 892 PHE B CA 1
ATOM 4552 C C . PHE B 1 916 ? 160.184 194.054 136.614 1.00 57.88 892 PHE B C 1
ATOM 4553 O O . PHE B 1 916 ? 159.661 193.895 135.503 1.00 66.84 892 PHE B O 1
ATOM 4561 N N . ASP B 1 917 ? 160.805 195.185 136.950 1.00 48.22 893 ASP B N 1
ATOM 4562 C CA . ASP B 1 917 ? 160.977 196.255 135.973 1.00 49.71 893 ASP B CA 1
ATOM 4563 C C . ASP B 1 917 ? 161.849 195.801 134.809 1.00 57.27 893 ASP B C 1
ATOM 4564 O O . ASP B 1 917 ? 161.572 196.126 133.645 1.00 66.79 893 ASP B O 1
ATOM 4569 N N . TYR B 1 918 ? 162.910 195.049 135.108 1.00 49.76 894 TYR B N 1
ATOM 4570 C CA . TYR B 1 918 ? 163.764 194.500 134.061 1.00 47.66 894 TYR B CA 1
ATOM 4571 C C . TYR B 1 918 ? 162.971 193.592 133.131 1.00 57.11 894 TYR B C 1
ATOM 4572 O O . TYR B 1 918 ? 163.097 193.681 131.901 1.00 64.47 894 TYR B O 1
ATOM 4581 N N . THR B 1 919 ? 162.130 192.726 133.702 1.00 48.83 895 THR B N 1
ATOM 4582 C CA . THR B 1 919 ? 161.302 191.844 132.885 1.00 45.46 895 THR B CA 1
ATOM 4583 C C . THR B 1 919 ? 160.335 192.637 132.016 1.00 53.29 895 THR B C 1
ATOM 4584 O O . THR B 1 919 ? 160.137 192.315 130.835 1.00 63.00 895 THR B O 1
ATOM 4588 N N . ARG B 1 920 ? 159.721 193.677 132.583 1.00 47.33 896 ARG B N 1
ATOM 4589 C CA . ARG B 1 920 ? 158.778 194.489 131.821 1.00 44.94 896 ARG B CA 1
ATOM 4590 C C . ARG B 1 920 ? 159.457 195.174 130.639 1.00 52.14 896 ARG B C 1
ATOM 4591 O O . ARG B 1 920 ? 158.922 195.177 129.523 1.00 62.96 896 ARG B O 1
ATOM 4599 N N . ASP B 1 921 ? 160.641 195.752 130.860 1.00 52.04 897 ASP B N 1
ATOM 4600 C CA . ASP B 1 921 ? 161.358 196.400 129.763 1.00 52.90 897 ASP B CA 1
ATOM 4601 C C . ASP B 1 921 ? 161.772 195.394 128.693 1.00 56.71 897 ASP B C 1
ATOM 4602 O O . ASP B 1 921 ? 161.670 195.674 127.486 1.00 63.31 897 ASP B O 1
ATOM 4607 N N . PHE B 1 922 ? 162.250 194.222 129.118 1.00 51.71 898 PHE B N 1
ATOM 4608 C CA . PHE B 1 922 ? 162.586 193.156 128.180 1.00 48.29 898 PHE B CA 1
ATOM 4609 C C . PHE B 1 922 ? 161.398 192.823 127.284 1.00 55.75 898 PHE B C 1
ATOM 4610 O O . PHE B 1 922 ? 161.519 192.778 126.050 1.00 62.29 898 PHE B O 1
ATOM 4618 N N . VAL B 1 923 ? 160.233 192.605 127.896 1.00 48.86 899 VAL B N 1
ATOM 4619 C CA . VAL B 1 923 ? 159.048 192.221 127.137 1.00 44.20 899 VAL B CA 1
ATOM 4620 C C . VAL B 1 923 ? 158.615 193.348 126.206 1.00 51.21 899 VAL B C 1
ATOM 4621 O O . VAL B 1 923 ? 158.163 193.099 125.083 1.00 63.44 899 VAL B O 1
ATOM 4625 N N . LYS B 1 924 ? 158.749 194.599 126.648 1.00 45.71 900 LYS B N 1
ATOM 4626 C CA . LYS B 1 924 ? 158.369 195.727 125.801 1.00 43.70 900 LYS B CA 1
ATOM 4627 C C . LYS B 1 924 ? 159.219 195.781 124.535 1.00 46.72 900 LYS B C 1
ATOM 4628 O O . LYS B 1 924 ? 158.695 195.940 123.420 1.00 57.45 900 LYS B O 1
ATOM 4634 N N . ILE B 1 925 ? 160.537 195.639 124.687 1.00 40.13 901 ILE B N 1
ATOM 4635 C CA . ILE B 1 925 ? 161.414 195.671 123.516 1.00 42.58 901 ILE B CA 1
ATOM 4636 C C . ILE B 1 925 ? 161.109 194.500 122.588 1.00 50.36 901 ILE B C 1
ATOM 4637 O O . ILE B 1 925 ? 161.066 194.651 121.354 1.00 56.98 901 ILE B O 1
ATOM 4642 N N . LEU B 1 926 ? 160.883 193.314 123.162 1.00 49.21 902 LEU B N 1
ATOM 4643 C CA . LEU B 1 926 ? 160.567 192.153 122.336 1.00 45.00 902 LEU B CA 1
ATOM 4644 C C . LEU B 1 926 ? 159.260 192.352 121.573 1.00 46.40 902 LEU B C 1
ATOM 4645 O O . LEU B 1 926 ? 159.145 191.947 120.411 1.00 56.33 902 LEU B O 1
ATOM 4650 N N . ASN B 1 927 ? 158.263 192.970 122.211 1.00 40.69 903 ASN B N 1
ATOM 4651 C CA . ASN B 1 927 ? 156.998 193.241 121.535 1.00 36.18 903 ASN B CA 1
ATOM 4652 C C . ASN B 1 927 ? 157.186 194.209 120.376 1.00 42.20 903 ASN B C 1
ATOM 4653 O O . ASN B 1 927 ? 156.580 194.038 119.309 1.00 51.14 903 ASN B O 1
ATOM 4658 N N . GLY B 1 928 ? 158.005 195.242 120.573 1.00 42.82 904 GLY B N 1
ATOM 4659 C CA . GLY B 1 928 ? 158.298 196.145 119.471 1.00 41.78 904 GLY B CA 1
ATOM 4660 C C . GLY B 1 928 ? 158.930 195.433 118.291 1.00 46.92 904 GLY B C 1
ATOM 4661 O O . GLY B 1 928 ? 158.537 195.644 117.136 1.00 56.42 904 GLY B O 1
ATOM 4662 N N . GLU B 1 929 ? 159.906 194.564 118.564 1.00 55.74 905 GLU B N 1
ATOM 4663 C CA . GLU B 1 929 ? 160.530 193.810 117.478 1.00 50.81 905 GLU B CA 1
ATOM 4664 C C . GLU B 1 929 ? 159.532 192.883 116.793 1.00 56.53 905 GLU B C 1
ATOM 4665 O O . GLU B 1 929 ? 159.573 192.714 115.568 1.00 60.86 905 GLU B O 1
ATOM 4671 N N . ALA B 1 930 ? 158.639 192.261 117.566 1.00 56.23 906 ALA B N 1
ATOM 4672 C CA . ALA B 1 930 ? 157.637 191.378 116.975 1.00 46.28 906 ALA B CA 1
ATOM 4673 C C . ALA B 1 930 ? 156.700 192.143 116.048 1.00 47.05 906 ALA B C 1
ATOM 4674 O O . ALA B 1 930 ? 156.357 191.661 114.962 1.00 56.25 906 ALA B O 1
ATOM 4676 N N . LEU B 1 931 ? 156.272 193.337 116.460 1.00 42.38 907 LEU B N 1
ATOM 4677 C CA . LEU B 1 931 ? 155.418 194.145 115.595 1.00 39.34 907 LEU B CA 1
ATOM 4678 C C . LEU B 1 931 ? 156.151 194.559 114.326 1.00 43.60 907 LEU B C 1
ATOM 4679 O O . LEU B 1 931 ? 155.564 194.571 113.235 1.00 52.69 907 LEU B O 1
ATOM 4684 N N . ARG B 1 932 ? 157.436 194.905 114.444 1.00 53.66 908 ARG B N 1
ATOM 4685 C CA . ARG B 1 932 ? 158.214 195.232 113.252 1.00 51.96 908 ARG B CA 1
ATOM 4686 C C . ARG B 1 932 ? 158.297 194.042 112.302 1.00 57.71 908 ARG B C 1
ATOM 4687 O O . ARG B 1 932 ? 158.135 194.194 111.083 1.00 62.96 908 ARG B O 1
ATOM 4695 N N . MET B 1 933 ? 158.540 192.846 112.845 1.00 62.94 909 MET B N 1
ATOM 4696 C CA . MET B 1 933 ? 158.593 191.645 112.015 1.00 56.40 909 MET B CA 1
ATOM 4697 C C . MET B 1 933 ? 157.261 191.395 111.323 1.00 55.91 909 MET B C 1
ATOM 4698 O O . MET B 1 933 ? 157.226 191.009 110.149 1.00 59.07 909 MET B O 1
ATOM 4703 N N . ILE B 1 934 ? 156.153 191.593 112.040 1.00 48.75 910 ILE B N 1
ATOM 4704 C CA . ILE B 1 934 ? 154.834 191.412 111.437 1.00 39.72 910 ILE B CA 1
ATOM 4705 C C . ILE B 1 934 ? 154.637 192.390 110.289 1.00 42.68 910 ILE B C 1
ATOM 4706 O O . ILE B 1 934 ? 154.144 192.021 109.217 1.00 55.40 910 ILE B O 1
ATOM 4711 N N . GLU B 1 935 ? 155.020 193.651 110.492 1.00 52.71 911 GLU B N 1
ATOM 4712 C CA . GLU B 1 935 ? 154.824 194.657 109.454 1.00 48.06 911 GLU B CA 1
ATOM 4713 C C . GLU B 1 935 ? 155.696 194.396 108.236 1.00 49.90 911 GLU B C 1
ATOM 4714 O O . GLU B 1 935 ? 155.302 194.732 107.114 1.00 55.40 911 GLU B O 1
ATOM 4720 N N . ASP B 1 936 ? 156.869 193.812 108.370 1.00 59.23 912 ASP B N 1
ATOM 4721 C CA . ASP B 1 936 ? 157.665 193.600 107.136 1.00 53.98 912 ASP B CA 1
ATOM 4722 C C . ASP B 1 936 ? 157.129 192.415 106.341 1.00 57.51 912 ASP B C 1
ATOM 4723 O O . ASP B 1 936 ? 157.331 192.405 105.127 1.00 58.30 912 ASP B O 1
ATOM 4728 N N . LEU B 1 937 ? 156.483 191.443 106.993 1.00 57.63 913 LEU B N 1
ATOM 4729 C CA . LEU B 1 937 ? 155.892 190.363 106.204 1.00 51.31 913 LEU B CA 1
ATOM 4730 C C . LEU B 1 937 ? 154.747 190.866 105.335 1.00 49.15 913 LEU B C 1
ATOM 4731 O O . LEU B 1 937 ? 154.598 190.435 104.186 1.00 58.95 913 LEU B O 1
ATOM 4736 N N . GLU B 1 938 ? 153.926 191.771 105.866 1.00 48.40 914 GLU B N 1
ATOM 4737 C CA . GLU B 1 938 ? 152.777 192.273 105.124 1.00 47.20 914 GLU B CA 1
ATOM 4738 C C . GLU B 1 938 ? 153.181 193.066 103.890 1.00 48.48 914 GLU B C 1
ATOM 4739 O O . GLU B 1 938 ? 152.396 193.160 102.942 1.00 54.33 914 GLU B O 1
ATOM 4745 N N . GLN B 1 939 ? 154.382 193.641 103.880 1.00 53.38 915 GLN B N 1
ATOM 4746 C CA . GLN B 1 939 ? 154.856 194.369 102.711 1.00 46.60 915 GLN B CA 1
ATOM 4747 C C . GLN B 1 939 ? 155.251 193.439 101.572 1.00 55.93 915 GLN B C 1
ATOM 4748 O O . GLN B 1 939 ? 155.500 193.914 100.460 1.00 63.20 915 GLN B O 1
ATOM 4754 N N . GLN B 1 940 ? 155.315 192.130 101.821 1.00 55.04 916 GLN B N 1
ATOM 4755 C CA . GLN B 1 940 ? 155.712 191.174 100.797 1.00 42.13 916 GLN B CA 1
ATOM 4756 C C . GLN B 1 940 ? 154.536 190.585 100.031 1.00 45.47 916 GLN B C 1
ATOM 4757 O O . GLN B 1 940 ? 154.756 189.746 99.153 1.00 55.12 916 GLN B O 1
ATOM 4763 N N . GLY B 1 941 ? 153.307 190.987 100.335 1.00 45.88 917 GLY B N 1
ATOM 4764 C CA . GLY B 1 941 ? 152.176 190.553 99.539 1.00 48.29 917 GLY B CA 1
ATOM 4765 C C . GLY B 1 941 ? 150.992 190.028 100.322 1.00 51.64 917 GLY B C 1
ATOM 4766 O O . GLY B 1 941 ? 150.008 189.577 99.730 1.00 61.98 917 GLY B O 1
ATOM 4767 N N . LEU B 1 942 ? 151.065 190.079 101.645 1.00 37.73 918 LEU B N 1
ATOM 4768 C CA . LEU B 1 942 ? 150.016 189.550 102.500 1.00 36.85 918 LEU B CA 1
ATOM 4769 C C . LEU B 1 942 ? 149.097 190.668 102.982 1.00 46.85 918 LEU B C 1
ATOM 4770 O O . LEU B 1 942 ? 149.379 191.856 102.819 1.00 56.03 918 LEU B O 1
ATOM 4775 N N . HIS B 1 943 ? 147.981 190.269 103.582 1.00 53.87 919 HIS B N 1
ATOM 4776 C CA . HIS B 1 943 ? 146.976 191.202 104.066 1.00 54.20 919 HIS B CA 1
ATOM 4777 C C . HIS B 1 943 ? 147.223 191.565 105.528 1.00 61.46 919 HIS B C 1
ATOM 4778 O O . HIS B 1 943 ? 148.161 191.085 106.169 1.00 70.26 919 HIS B O 1
ATOM 4785 N N . ARG B 1 944 ? 146.362 192.433 106.054 1.00 53.70 920 ARG B N 1
ATOM 4786 C CA . ARG B 1 944 ? 146.455 192.828 107.453 1.00 53.53 920 ARG B CA 1
ATOM 4787 C C . ARG B 1 944 ? 145.857 191.755 108.353 1.00 58.96 920 ARG B C 1
ATOM 4788 O O . ARG B 1 944 ? 144.826 191.157 108.034 1.00 64.04 920 ARG B O 1
ATOM 4796 N N . ASN B 1 945 ? 146.509 191.515 109.486 1.00 52.41 921 ASN B N 1
ATOM 4797 C CA . ASN B 1 945 ? 146.127 190.451 110.412 1.00 51.87 921 ASN B CA 1
ATOM 4798 C C . ASN B 1 945 ? 145.771 191.074 111.757 1.00 57.77 921 ASN B C 1
ATOM 4799 O O . ASN B 1 945 ? 146.657 191.456 112.529 1.00 62.05 921 ASN B O 1
ATOM 4804 N N . ILE B 1 946 ? 144.471 191.174 112.032 1.00 54.68 922 ILE B N 1
ATOM 4805 C CA . ILE B 1 946 ? 144.014 191.698 113.314 1.00 51.97 922 ILE B CA 1
ATOM 4806 C C . ILE B 1 946 ? 144.264 190.688 114.428 1.00 57.51 922 ILE B C 1
ATOM 4807 O O . ILE B 1 946 ? 144.621 191.059 115.553 1.00 63.30 922 ILE B O 1
ATOM 4812 N N . GLU B 1 947 ? 144.086 189.398 114.133 1.00 46.90 923 GLU B N 1
ATOM 4813 C CA . GLU B 1 947 ? 144.151 188.374 115.171 1.00 48.11 923 GLU B CA 1
ATOM 4814 C C . GLU B 1 947 ? 145.544 188.265 115.779 1.00 52.22 923 GLU B C 1
ATOM 4815 O O . GLU B 1 947 ? 145.685 188.096 116.997 1.00 57.35 923 GLU B O 1
ATOM 4821 N N . ILE B 1 948 ? 146.587 188.342 114.950 1.00 50.75 924 ILE B N 1
ATOM 4822 C CA . ILE B 1 948 ? 147.945 188.253 115.476 1.00 51.01 924 ILE B CA 1
ATOM 4823 C C . ILE B 1 948 ? 148.251 189.455 116.364 1.00 55.13 924 ILE B C 1
ATOM 4824 O O . ILE B 1 948 ? 148.901 189.324 117.408 1.00 55.28 924 ILE B O 1
ATOM 4829 N N . ARG B 1 949 ? 147.752 190.634 115.991 1.00 54.94 925 ARG B N 1
ATOM 4830 C CA . ARG B 1 949 ? 147.950 191.813 116.824 1.00 43.47 925 ARG B CA 1
ATOM 4831 C C . ARG B 1 949 ? 147.197 191.687 118.142 1.00 46.85 925 ARG B C 1
ATOM 4832 O O . ARG B 1 949 ? 147.705 192.096 119.191 1.00 55.78 925 ARG B O 1
ATOM 4840 N N . ASN B 1 950 ? 145.994 191.113 118.110 1.00 51.32 926 ASN B N 1
ATOM 4841 C CA . ASN B 1 950 ? 145.230 190.919 119.340 1.00 48.17 926 ASN B CA 1
ATOM 4842 C C . ASN B 1 950 ? 145.935 189.951 120.281 1.00 57.11 926 ASN B C 1
ATOM 4843 O O . ASN B 1 950 ? 146.059 190.214 121.484 1.00 60.10 926 ASN B O 1
ATOM 4848 N N . ILE B 1 951 ? 146.409 188.820 119.751 1.00 59.16 927 ILE B N 1
ATOM 4849 C CA . ILE B 1 951 ? 147.078 187.843 120.608 1.00 54.63 927 ILE B CA 1
ATOM 4850 C C . ILE B 1 951 ? 148.403 188.396 121.119 1.00 53.98 927 ILE B C 1
ATOM 4851 O O . ILE B 1 951 ? 148.824 188.077 122.238 1.00 59.66 927 ILE B O 1
ATOM 4856 N N . LEU B 1 952 ? 149.078 189.236 120.330 1.00 51.81 928 LEU B N 1
ATOM 4857 C CA . LEU B 1 952 ? 150.308 189.862 120.802 1.00 53.35 928 LEU B CA 1
ATOM 4858 C C . LEU B 1 952 ? 150.034 190.878 121.904 1.00 58.19 928 LEU B C 1
ATOM 4859 O O . LEU B 1 952 ? 150.756 190.925 122.906 1.00 58.83 928 LEU B O 1
ATOM 4864 N N . ALA B 1 953 ? 148.997 191.701 121.740 1.00 59.89 929 ALA B N 1
ATOM 4865 C CA . ALA B 1 953 ? 148.696 192.759 122.693 1.00 52.36 929 ALA B CA 1
ATOM 4866 C C . ALA B 1 953 ? 147.971 192.263 123.934 1.00 58.54 929 ALA B C 1
ATOM 4867 O O . ALA B 1 953 ? 147.870 193.014 124.909 1.00 64.79 929 ALA B O 1
ATOM 4869 N N . ARG B 1 954 ? 147.458 191.032 123.925 1.00 66.77 930 ARG B N 1
ATOM 4870 C CA . ARG B 1 954 ? 146.827 190.499 125.126 1.00 64.34 930 ARG B CA 1
ATOM 4871 C C . ARG B 1 954 ? 147.823 190.354 126.269 1.00 64.32 930 ARG B C 1
ATOM 4872 O O . ARG B 1 954 ? 147.446 190.491 127.438 1.00 70.30 930 ARG B O 1
ATOM 4880 N N . MET B 1 955 ? 149.088 190.077 125.957 1.00 68.24 931 MET B N 1
ATOM 4881 C CA . MET B 1 955 ? 150.121 189.867 126.970 1.00 71.10 931 MET B CA 1
ATOM 4882 C C . MET B 1 955 ? 151.038 191.087 127.024 1.00 71.08 931 MET B C 1
ATOM 4883 O O . MET B 1 955 ? 152.098 191.142 126.402 1.00 68.73 931 MET B O 1
ATOM 4888 N N . SER B 1 956 ? 150.613 192.080 127.798 1.00 80.55 932 SER B N 1
ATOM 4889 C CA . SER B 1 956 ? 151.397 193.283 128.036 1.00 78.62 932 SER B CA 1
ATOM 4890 C C . SER B 1 956 ? 151.498 193.497 129.537 1.00 79.19 932 SER B C 1
ATOM 4891 O O . SER B 1 956 ? 150.489 193.759 130.199 1.00 79.57 932 SER B O 1
ATOM 4894 N N . LEU B 1 957 ? 152.714 193.387 130.072 1.00 71.87 933 LEU B N 1
ATOM 4895 C CA . LEU B 1 957 ? 152.950 193.562 131.503 1.00 71.44 933 LEU B CA 1
ATOM 4896 C C . LEU B 1 957 ? 153.060 195.056 131.811 1.00 72.03 933 LEU B C 1
ATOM 4897 O O . LEU B 1 957 ? 154.127 195.597 132.105 1.00 71.95 933 LEU B O 1
ATOM 4902 N N . GLU B 1 958 ? 151.916 195.730 131.730 1.00 87.44 934 GLU B N 1
ATOM 4903 C CA . GLU B 1 958 ? 151.824 197.169 131.952 1.00 88.68 934 GLU B CA 1
ATOM 4904 C C . GLU B 1 958 ? 151.065 197.411 133.251 1.00 90.78 934 GLU B C 1
ATOM 4905 O O . GLU B 1 958 ? 149.845 197.226 133.308 1.00 88.56 934 GLU B O 1
ATOM 4911 N N . ALA C 1 645 ? 203.412 165.411 137.964 1.00 85.62 621 ALA C N 1
ATOM 4912 C CA . ALA C 1 645 ? 202.160 166.054 138.339 1.00 86.30 621 ALA C CA 1
ATOM 4913 C C . ALA C 1 645 ? 201.993 166.076 139.853 1.00 86.78 621 ALA C C 1
ATOM 4914 O O . ALA C 1 645 ? 201.600 167.092 140.429 1.00 87.37 621 ALA C O 1
ATOM 4916 N N . ILE C 1 646 ? 202.290 164.945 140.496 1.00 77.86 622 ILE C N 1
ATOM 4917 C CA . ILE C 1 646 ? 202.176 164.867 141.947 1.00 77.42 622 ILE C CA 1
ATOM 4918 C C . ILE C 1 646 ? 203.238 165.728 142.619 1.00 81.70 622 ILE C C 1
ATOM 4919 O O . ILE C 1 646 ? 203.024 166.242 143.727 1.00 85.57 622 ILE C O 1
ATOM 4924 N N . SER C 1 647 ? 204.388 165.912 141.965 1.00 80.14 623 SER C N 1
ATOM 4925 C CA . SER C 1 647 ? 205.455 166.714 142.552 1.00 80.29 623 SER C CA 1
ATOM 4926 C C . SER C 1 647 ? 205.027 168.165 142.719 1.00 83.27 623 SER C C 1
ATOM 4927 O O . SER C 1 647 ? 205.301 168.782 143.754 1.00 86.22 623 SER C O 1
ATOM 4930 N N . ASP C 1 648 ? 204.350 168.726 141.714 1.00 81.15 624 ASP C N 1
ATOM 4931 C CA . ASP C 1 648 ? 203.893 170.108 141.812 1.00 82.07 624 ASP C CA 1
ATOM 4932 C C . ASP C 1 648 ? 202.882 170.280 142.939 1.00 83.61 624 ASP C C 1
ATOM 4933 O O . ASP C 1 648 ? 202.947 171.253 143.701 1.00 87.24 624 ASP C O 1
ATOM 4938 N N . HIS C 1 649 ? 201.940 169.342 143.062 1.00 77.34 625 HIS C N 1
ATOM 4939 C CA . HIS C 1 649 ? 200.941 169.426 144.122 1.00 78.63 625 HIS C CA 1
ATOM 4940 C C . HIS C 1 649 ? 201.585 169.334 145.499 1.00 80.44 625 HIS C C 1
ATOM 4941 O O . HIS C 1 649 ? 201.256 170.116 146.403 1.00 84.59 625 HIS C O 1
ATOM 4948 N N . THR C 1 650 ? 202.513 168.391 145.678 1.00 76.18 626 THR C N 1
ATOM 4949 C CA . THR C 1 650 ? 203.185 168.259 146.965 1.00 77.64 626 THR C CA 1
ATOM 4950 C C . THR C 1 650 ? 204.021 169.494 147.281 1.00 80.06 626 THR C C 1
ATOM 4951 O O . THR C 1 650 ? 204.066 169.943 148.434 1.00 82.27 626 THR C O 1
ATOM 4955 N N . SER C 1 651 ? 204.689 170.057 146.271 1.00 78.92 627 SER C N 1
ATOM 4956 C CA . SER C 1 651 ? 205.474 171.267 146.484 1.00 78.59 627 SER C CA 1
ATOM 4957 C C . SER C 1 651 ? 204.589 172.431 146.903 1.00 82.70 627 SER C C 1
ATOM 4958 O O . SER C 1 651 ? 204.948 173.197 147.804 1.00 86.73 627 SER C O 1
ATOM 4961 N N . ARG C 1 652 ? 203.428 172.584 146.261 1.00 83.24 628 ARG C N 1
ATOM 4962 C CA . ARG C 1 652 ? 202.505 173.644 146.656 1.00 81.44 628 ARG C CA 1
ATOM 4963 C C . ARG C 1 652 ? 202.009 173.442 148.082 1.00 81.65 628 ARG C C 1
ATOM 4964 O O . ARG C 1 652 ? 201.905 174.405 148.852 1.00 84.93 628 ARG C O 1
ATOM 4972 N N . ALA C 1 653 ? 201.699 172.198 148.453 1.00 76.80 629 ALA C N 1
ATOM 4973 C CA . ALA C 1 653 ? 201.237 171.929 149.813 1.00 76.25 629 ALA C CA 1
ATOM 4974 C C . ALA C 1 653 ? 202.308 172.283 150.838 1.00 77.61 629 ALA C C 1
ATOM 4975 O O . ALA C 1 653 ? 202.029 172.941 151.849 1.00 79.48 629 ALA C O 1
ATOM 4977 N N . ILE C 1 654 ? 203.552 171.875 150.580 1.00 71.50 630 ILE C N 1
ATOM 4978 C CA . ILE C 1 654 ? 204.635 172.175 151.511 1.00 69.68 630 ILE C CA 1
ATOM 4979 C C . ILE C 1 654 ? 204.881 173.678 151.586 1.00 72.24 630 ILE C C 1
ATOM 4980 O O . ILE C 1 654 ? 205.102 174.230 152.671 1.00 76.59 630 ILE C O 1
ATOM 4985 N N . ASP C 1 655 ? 204.837 174.367 150.442 1.00 80.24 631 ASP C N 1
ATOM 4986 C CA . ASP C 1 655 ? 205.042 175.812 150.436 1.00 80.19 631 ASP C CA 1
ATOM 4987 C C . ASP C 1 655 ? 203.965 176.523 151.245 1.00 81.25 631 ASP C C 1
ATOM 4988 O O . ASP C 1 655 ? 204.265 177.443 152.016 1.00 84.29 631 ASP C O 1
ATOM 4993 N N . LEU C 1 656 ? 202.704 176.115 151.085 1.00 77.77 632 LEU C N 1
ATOM 4994 C CA . LEU C 1 656 ? 201.643 176.701 151.898 1.00 77.59 632 LEU C CA 1
ATOM 4995 C C . LEU C 1 656 ? 201.824 176.369 153.371 1.00 79.32 632 LEU C C 1
ATOM 4996 O O . LEU C 1 656 ? 201.425 177.155 154.237 1.00 81.80 632 LEU C O 1
ATOM 5001 N N . CYS C 1 657 ? 202.415 175.212 153.678 1.00 74.23 633 CYS C N 1
ATOM 5002 C CA . CYS C 1 657 ? 202.735 174.904 155.068 1.00 72.73 633 CYS C CA 1
ATOM 5003 C C . CYS C 1 657 ? 203.783 175.862 155.624 1.00 73.78 633 CYS C C 1
ATOM 5004 O O . CYS C 1 657 ? 203.675 176.312 156.770 1.00 76.44 633 CYS C O 1
ATOM 5007 N N . ARG C 1 658 ? 204.810 176.184 154.832 1.00 76.80 634 ARG C N 1
ATOM 5008 C CA . ARG C 1 658 ? 205.814 177.143 155.292 1.00 74.46 634 ARG C CA 1
ATOM 5009 C C . ARG C 1 658 ? 205.219 178.537 155.446 1.00 75.82 634 ARG C C 1
ATOM 5010 O O . ARG C 1 658 ? 205.381 179.181 156.489 1.00 75.93 634 ARG C O 1
ATOM 5018 N N . ASN C 1 659 ? 204.528 179.022 154.418 1.00 78.29 635 ASN C N 1
ATOM 5019 C CA . ASN C 1 659 ? 203.942 180.362 154.419 1.00 75.80 635 ASN C CA 1
ATOM 5020 C C . ASN C 1 659 ? 202.427 180.251 154.369 1.00 78.00 635 ASN C C 1
ATOM 5021 O O . ASN C 1 659 ? 201.858 179.960 153.302 1.00 80.54 635 ASN C O 1
ATOM 5026 N N . PRO C 1 660 ? 201.729 180.461 155.487 1.00 68.29 636 PRO C N 1
ATOM 5027 C CA . PRO C 1 660 ? 200.277 180.324 155.474 1.00 67.94 636 PRO C CA 1
ATOM 5028 C C . PRO C 1 660 ? 199.639 181.405 154.623 1.00 72.95 636 PRO C C 1
ATOM 5029 O O . PRO C 1 660 ? 200.170 182.524 154.511 1.00 75.34 636 PRO C O 1
ATOM 5033 N N . PRO C 1 661 ? 198.495 181.120 153.999 1.00 67.68 637 PRO C N 1
ATOM 5034 C CA . PRO C 1 661 ? 197.841 182.127 153.155 1.00 62.24 637 PRO C CA 1
ATOM 5035 C C . PRO C 1 661 ? 197.162 183.219 153.964 1.00 67.31 637 PRO C C 1
ATOM 5036 O O . PRO C 1 661 ? 197.255 183.243 155.195 1.00 66.86 637 PRO C O 1
ATOM 5040 N N . LEU C 1 662 ? 196.473 184.126 153.278 1.00 68.45 638 LEU C N 1
ATOM 5041 C CA . LEU C 1 662 ? 195.798 185.251 153.906 1.00 65.66 638 LEU C CA 1
ATOM 5042 C C . LEU C 1 662 ? 194.293 185.118 153.726 1.00 65.02 638 LEU C C 1
ATOM 5043 O O . LEU C 1 662 ? 193.818 184.695 152.668 1.00 68.96 638 LEU C O 1
ATOM 5048 N N . TRP C 1 663 ? 193.550 185.482 154.766 1.00 50.88 639 TRP C N 1
ATOM 5049 C CA . TRP C 1 663 ? 192.097 185.401 154.728 1.00 51.53 639 TRP C CA 1
ATOM 5050 C C . TRP C 1 663 ? 191.529 186.418 153.745 1.00 58.32 639 TRP C C 1
ATOM 5051 O O . TRP C 1 663 ? 191.997 187.557 153.665 1.00 63.35 639 TRP C O 1
ATOM 5062 N N . GLY C 1 664 ? 190.509 186.000 152.994 1.00 59.85 640 GLY C N 1
ATOM 5063 C CA . GLY C 1 664 ? 189.914 186.832 151.974 1.00 57.67 640 GLY C CA 1
ATOM 5064 C C . GLY C 1 664 ? 188.563 187.407 152.380 1.00 57.71 640 GLY C C 1
ATOM 5065 O O . GLY C 1 664 ? 187.941 186.992 153.352 1.00 59.55 640 GLY C O 1
ATOM 5066 N N . THR C 1 665 ? 188.120 188.392 151.597 1.00 58.08 641 THR C N 1
ATOM 5067 C CA . THR C 1 665 ? 186.849 189.057 151.862 1.00 59.49 641 THR C CA 1
ATOM 5068 C C . THR C 1 665 ? 185.650 188.225 151.425 1.00 60.69 641 THR C C 1
ATOM 5069 O O . THR C 1 665 ? 184.596 188.285 152.067 1.00 67.46 641 THR C O 1
ATOM 5073 N N . ASP C 1 666 ? 185.782 187.454 150.343 1.00 57.59 642 ASP C N 1
ATOM 5074 C CA . ASP C 1 666 ? 184.668 186.633 149.879 1.00 57.70 642 ASP C CA 1
ATOM 5075 C C . ASP C 1 666 ? 184.305 185.559 150.898 1.00 62.50 642 ASP C C 1
ATOM 5076 O O . ASP C 1 666 ? 183.121 185.311 151.159 1.00 68.46 642 ASP C O 1
ATOM 5081 N N . GLN C 1 667 ? 185.311 184.914 151.488 1.00 60.07 643 GLN C N 1
ATOM 5082 C CA . GLN C 1 667 ? 185.042 183.887 152.488 1.00 55.20 643 GLN C CA 1
ATOM 5083 C C . GLN C 1 667 ? 184.423 184.484 153.746 1.00 55.83 643 GLN C C 1
ATOM 5084 O O . GLN C 1 667 ? 183.532 183.878 154.355 1.00 63.47 643 GLN C O 1
ATOM 5090 N N . GLU C 1 668 ? 184.879 185.671 154.151 1.00 47.19 644 GLU C N 1
ATOM 5091 C CA . GLU C 1 668 ? 184.271 186.346 155.292 1.00 48.80 644 GLU C CA 1
ATOM 5092 C C . GLU C 1 668 ? 182.825 186.722 154.999 1.00 54.01 644 GLU C C 1
ATOM 5093 O O . GLU C 1 668 ? 181.964 186.648 155.883 1.00 62.92 644 GLU C O 1
ATOM 5099 N N . GLN C 1 669 ? 182.517 187.066 153.759 1.00 52.52 645 GLN C N 1
ATOM 5100 C CA . GLN C 1 669 ? 181.129 187.401 153.364 1.00 47.45 645 GLN C CA 1
ATOM 5101 C C . GLN C 1 669 ? 180.292 186.136 153.352 1.00 47.81 645 GLN C C 1
ATOM 5102 O O . GLN C 1 669 ? 179.101 186.227 153.630 1.00 52.83 645 GLN C O 1
ATOM 5108 N N . THR C 1 670 ? 180.893 185.001 153.020 1.00 52.88 646 THR C N 1
ATOM 5109 C CA . THR C 1 670 ? 180.167 183.736 153.085 1.00 49.22 646 THR C CA 1
ATOM 5110 C C . THR C 1 670 ? 179.863 183.343 154.526 1.00 49.86 646 THR C C 1
ATOM 5111 O O . THR C 1 670 ? 178.752 182.899 154.835 1.00 54.51 646 THR C O 1
ATOM 5115 N N . LEU C 1 671 ? 180.833 183.510 155.427 1.00 50.70 647 LEU C N 1
ATOM 5116 C CA . LEU C 1 671 ? 180.647 183.075 156.807 1.00 48.04 647 LEU C CA 1
ATOM 5117 C C . LEU C 1 671 ? 179.723 183.987 157.602 1.00 50.85 647 LEU C C 1
ATOM 5118 O O . LEU C 1 671 ? 179.172 183.551 158.616 1.00 56.46 647 LEU C O 1
ATOM 5123 N N . LEU C 1 672 ? 179.539 185.233 157.174 1.00 49.82 648 LEU C N 1
ATOM 5124 C CA . LEU C 1 672 ? 178.738 186.211 157.908 1.00 48.56 648 LEU C CA 1
ATOM 5125 C C . LEU C 1 672 ? 177.380 186.447 157.259 1.00 53.71 648 LEU C C 1
ATOM 5126 O O . LEU C 1 672 ? 176.885 187.575 157.234 1.00 57.99 648 LEU C O 1
ATOM 5131 N N . GLY C 1 673 ? 176.756 185.403 156.725 1.00 46.58 649 GLY C N 1
ATOM 5132 C CA . GLY C 1 673 ? 175.480 185.527 156.061 1.00 44.98 649 GLY C CA 1
ATOM 5133 C C . GLY C 1 673 ? 174.316 185.767 157.002 1.00 52.17 649 GLY C C 1
ATOM 5134 O O . GLY C 1 673 ? 173.653 186.811 156.949 1.00 61.34 649 GLY C O 1
ATOM 5135 N N . PRO C 1 674 ? 174.029 184.791 157.871 1.00 41.97 650 PRO C N 1
ATOM 5136 C CA . PRO C 1 674 ? 172.906 184.962 158.811 1.00 44.40 650 PRO C CA 1
ATOM 5137 C C . PRO C 1 674 ? 173.047 186.178 159.707 1.00 47.55 650 PRO C C 1
ATOM 5138 O O . PRO C 1 674 ? 172.042 186.825 160.039 1.00 55.18 650 PRO C O 1
ATOM 5142 N N . PHE C 1 675 ? 174.275 186.510 160.102 1.00 41.11 651 PHE C N 1
ATOM 5143 C CA . PHE C 1 675 ? 174.496 187.679 160.943 1.00 37.48 651 PHE C CA 1
ATOM 5144 C C . PHE C 1 675 ? 174.031 188.949 160.244 1.00 45.37 651 PHE C C 1
ATOM 5145 O O . PHE C 1 675 ? 173.284 189.749 160.818 1.00 54.42 651 PHE C O 1
ATOM 5153 N N . GLU C 1 676 ? 174.445 189.141 158.989 1.00 52.18 652 GLU C N 1
ATOM 5154 C CA . GLU C 1 676 ? 174.026 190.325 158.248 1.00 50.81 652 GLU C CA 1
ATOM 5155 C C . GLU C 1 676 ? 172.532 190.299 157.962 1.00 53.47 652 GLU C C 1
ATOM 5156 O O . GLU C 1 676 ? 171.869 191.345 158.002 1.00 64.68 652 GLU C O 1
ATOM 5162 N N . TYR C 1 677 ? 171.982 189.117 157.675 1.00 43.85 653 TYR C N 1
ATOM 5163 C CA . TYR C 1 677 ? 170.548 189.020 157.428 1.00 40.90 653 TYR C CA 1
ATOM 5164 C C . TYR C 1 677 ? 169.748 189.492 158.632 1.00 47.66 653 TYR C C 1
ATOM 5165 O O . TYR C 1 677 ? 168.786 190.254 158.486 1.00 52.51 653 TYR C O 1
ATOM 5174 N N . LEU C 1 678 ? 170.129 189.056 159.833 1.00 49.96 654 LEU C N 1
ATOM 5175 C CA . LEU C 1 678 ? 169.402 189.478 161.024 1.00 41.57 654 LEU C CA 1
ATOM 5176 C C . LEU C 1 678 ? 169.730 190.912 161.417 1.00 44.60 654 LEU C C 1
ATOM 5177 O O . LEU C 1 678 ? 168.905 191.580 162.049 1.00 53.70 654 LEU C O 1
ATOM 5182 N N . GLU C 1 679 ? 170.916 191.404 161.057 1.00 50.31 655 GLU C N 1
ATOM 5183 C CA . GLU C 1 679 ? 171.275 192.778 161.382 1.00 44.25 655 GLU C CA 1
ATOM 5184 C C . GLU C 1 679 ? 170.551 193.779 160.494 1.00 51.76 655 GLU C C 1
ATOM 5185 O O . GLU C 1 679 ? 170.339 194.925 160.903 1.00 59.67 655 GLU C O 1
ATOM 5191 N N . SER C 1 680 ? 170.174 193.374 159.280 1.00 50.98 656 SER C N 1
ATOM 5192 C CA . SER C 1 680 ? 169.527 194.306 158.362 1.00 43.29 656 SER C CA 1
ATOM 5193 C C . SER C 1 680 ? 168.116 194.669 158.810 1.00 52.45 656 SER C C 1
ATOM 5194 O O . SER C 1 680 ? 167.614 195.739 158.451 1.00 58.43 656 SER C O 1
ATOM 5197 N N . ILE C 1 681 ? 167.466 193.807 159.579 1.00 50.59 657 ILE C N 1
ATOM 5198 C CA . ILE C 1 681 ? 166.091 194.075 160.019 1.00 44.40 657 ILE C CA 1
ATOM 5199 C C . ILE C 1 681 ? 166.105 195.168 161.083 1.00 50.97 657 ILE C C 1
ATOM 5200 O O . ILE C 1 681 ? 166.879 195.074 162.051 1.00 60.30 657 ILE C O 1
ATOM 5205 N N . PRO C 1 682 ? 165.289 196.212 160.953 1.00 59.07 658 PRO C N 1
ATOM 5206 C CA . PRO C 1 682 ? 165.249 197.249 161.990 1.00 62.84 658 PRO C CA 1
ATOM 5207 C C . PRO C 1 682 ? 164.718 196.704 163.306 1.00 64.45 658 PRO C C 1
ATOM 5208 O O . PRO C 1 682 ? 163.891 195.790 163.341 1.00 65.44 658 PRO C O 1
ATOM 5212 N N . GLY C 1 683 ? 165.202 197.286 164.401 1.00 70.08 659 GLY C N 1
ATOM 5213 C CA . GLY C 1 683 ? 164.847 196.804 165.722 1.00 70.06 659 GLY C CA 1
ATOM 5214 C C . GLY C 1 683 ? 164.474 197.886 166.714 1.00 74.99 659 GLY C C 1
ATOM 5215 O O . GLY C 1 683 ? 164.331 199.056 166.348 1.00 73.91 659 GLY C O 1
ATOM 5216 N N . LYS C 1 684 ? 164.312 197.497 167.981 1.00 79.78 660 LYS C N 1
ATOM 5217 C CA . LYS C 1 684 ? 163.902 198.451 169.007 1.00 75.97 660 LYS C CA 1
ATOM 5218 C C . LYS C 1 684 ? 165.045 199.379 169.400 1.00 76.68 660 LYS C C 1
ATOM 5219 O O . LYS C 1 684 ? 164.833 200.582 169.591 1.00 77.15 660 LYS C O 1
ATOM 5225 N N . ASN C 1 685 ? 166.257 198.837 169.531 1.00 73.00 661 ASN C N 1
ATOM 5226 C CA . ASN C 1 685 ? 167.449 199.603 169.897 1.00 69.89 661 ASN C CA 1
ATOM 5227 C C . ASN C 1 685 ? 167.288 200.256 171.272 1.00 70.60 661 ASN C C 1
ATOM 5228 O O . ASN C 1 685 ? 167.315 201.479 171.422 1.00 72.04 661 ASN C O 1
ATOM 5233 N N . ILE C 1 686 ? 167.117 199.408 172.281 1.00 64.94 662 ILE C N 1
ATOM 5234 C CA . ILE C 1 686 ? 167.012 199.867 173.663 1.00 64.15 662 ILE C CA 1
ATOM 5235 C C . ILE C 1 686 ? 168.393 200.041 174.288 1.00 67.64 662 ILE C C 1
ATOM 5236 O O . ILE C 1 686 ? 168.615 200.958 175.086 1.00 69.38 662 ILE C O 1
ATOM 5241 N N . ARG C 1 687 ? 169.345 199.186 173.908 1.00 60.42 663 ARG C N 1
ATOM 5242 C CA . ARG C 1 687 ? 170.668 199.221 174.518 1.00 55.97 663 ARG C CA 1
ATOM 5243 C C . ARG C 1 687 ? 171.426 200.496 174.175 1.00 59.07 663 ARG C C 1
ATOM 5244 O O . ARG C 1 687 ? 172.204 200.988 174.998 1.00 66.69 663 ARG C O 1
ATOM 5252 N N . SER C 1 688 ? 171.220 201.049 172.978 1.00 60.72 664 SER C N 1
ATOM 5253 C CA . SER C 1 688 ? 171.869 202.312 172.640 1.00 61.91 664 SER C CA 1
ATOM 5254 C C . SER C 1 688 ? 171.365 203.445 173.526 1.00 64.82 664 SER C C 1
ATOM 5255 O O . SER C 1 688 ? 172.153 204.277 173.994 1.00 67.09 664 SER C O 1
ATOM 5258 N N . GLN C 1 689 ? 170.054 203.491 173.773 1.00 64.64 665 GLN C N 1
ATOM 5259 C CA . GLN C 1 689 ? 169.509 204.486 174.689 1.00 65.02 665 GLN C CA 1
ATOM 5260 C C . GLN C 1 689 ? 170.031 204.271 176.101 1.00 67.00 665 GLN C C 1
ATOM 5261 O O . GLN C 1 689 ? 170.336 205.234 176.814 1.00 69.42 665 GLN C O 1
ATOM 5267 N N . PHE C 1 690 ? 170.136 203.009 176.522 1.00 58.78 666 PHE C N 1
ATOM 5268 C CA . PHE C 1 690 ? 170.654 202.702 177.851 1.00 49.25 666 PHE C CA 1
ATOM 5269 C C . PHE C 1 690 ? 172.096 203.172 177.995 1.00 48.15 666 PHE C C 1
ATOM 5270 O O . PHE C 1 690 ? 172.485 203.696 179.045 1.00 56.94 666 PHE C O 1
ATOM 5278 N N . ILE C 1 691 ? 172.904 202.992 176.949 1.00 47.52 667 ILE C N 1
ATOM 5279 C CA . ILE C 1 691 ? 174.293 203.439 176.985 1.00 49.39 667 ILE C CA 1
ATOM 5280 C C . ILE C 1 691 ? 174.365 204.960 177.019 1.00 53.26 667 ILE C C 1
ATOM 5281 O O . ILE C 1 691 ? 175.104 205.543 177.822 1.00 62.38 667 ILE C O 1
ATOM 5286 N N . GLU C 1 692 ? 173.617 205.658 176.174 1.00 58.84 668 GLU C N 1
ATOM 5287 C CA . GLU C 1 692 ? 173.754 207.142 176.151 1.00 60.82 668 GLU C CA 1
ATOM 5288 C C . GLU C 1 692 ? 173.108 207.753 177.394 1.00 61.91 668 GLU C C 1
ATOM 5289 O O . GLU C 1 692 ? 173.430 208.899 177.704 1.00 63.35 668 GLU C O 1
ATOM 5295 N N . ALA C 1 693 ? 172.233 207.024 178.084 1.00 58.02 669 ALA C N 1
ATOM 5296 C CA . ALA C 1 693 ? 171.707 207.544 179.342 1.00 53.28 669 ALA C CA 1
ATOM 5297 C C . ALA C 1 693 ? 172.792 207.654 180.404 1.00 58.87 669 ALA C C 1
ATOM 5298 O O . ALA C 1 693 ? 172.802 208.605 181.192 1.00 61.58 669 ALA C O 1
ATOM 5300 N N . PHE C 1 694 ? 173.700 206.679 180.461 1.00 52.16 670 PHE C N 1
ATOM 5301 C CA . PHE C 1 694 ? 174.735 206.674 181.487 1.00 42.65 670 PHE C CA 1
ATOM 5302 C C . PHE C 1 694 ? 175.942 207.529 181.129 1.00 42.39 670 PHE C C 1
ATOM 5303 O O . PHE C 1 694 ? 176.802 207.741 181.988 1.00 54.15 670 PHE C O 1
ATOM 5311 N N . ASN C 1 695 ? 176.029 208.028 179.898 1.00 39.19 671 ASN C N 1
ATOM 5312 C CA . ASN C 1 695 ? 177.174 208.837 179.509 1.00 39.10 671 ASN C CA 1
ATOM 5313 C C . ASN C 1 695 ? 177.120 210.252 180.065 1.00 52.64 671 ASN C C 1
ATOM 5314 O O . ASN C 1 695 ? 178.164 210.907 180.148 1.00 58.10 671 ASN C O 1
ATOM 5319 N N . THR C 1 696 ? 175.936 210.742 180.436 1.00 57.94 672 THR C N 1
ATOM 5320 C CA . THR C 1 696 ? 175.850 212.054 181.071 1.00 51.62 672 THR C CA 1
ATOM 5321 C C . THR C 1 696 ? 176.560 212.055 182.417 1.00 53.86 672 THR C C 1
ATOM 5322 O O . THR C 1 696 ? 177.146 213.066 182.821 1.00 56.56 672 THR C O 1
ATOM 5326 N N . TRP C 1 697 ? 176.511 210.930 183.129 1.00 50.03 673 TRP C N 1
ATOM 5327 C CA . TRP C 1 697 ? 177.234 210.799 184.386 1.00 44.13 673 TRP C CA 1
ATOM 5328 C C . TRP C 1 697 ? 178.727 210.574 184.176 1.00 52.88 673 TRP C C 1
ATOM 5329 O O . TRP C 1 697 ? 179.537 211.070 184.965 1.00 60.91 673 TRP C O 1
ATOM 5340 N N . LEU C 1 698 ? 179.110 209.843 183.128 1.00 49.39 674 LEU C N 1
ATOM 5341 C CA . LEU C 1 698 ? 180.495 209.421 182.949 1.00 46.25 674 LEU C CA 1
ATOM 5342 C C . LEU C 1 698 ? 181.294 210.363 182.054 1.00 47.17 674 LEU C C 1
ATOM 5343 O O . LEU C 1 698 ? 182.426 210.719 182.395 1.00 51.41 674 LEU C O 1
ATOM 5348 N N . GLN C 1 699 ? 180.734 210.766 180.913 1.00 52.80 675 GLN C N 1
ATOM 5349 C CA . GLN C 1 699 ? 181.333 211.760 180.020 1.00 54.21 675 GLN C CA 1
ATOM 5350 C C . GLN C 1 699 ? 182.708 211.306 179.515 1.00 56.24 675 GLN C C 1
ATOM 53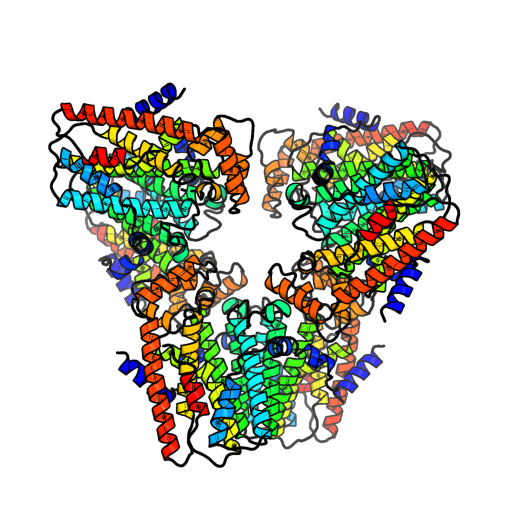51 O O . GLN C 1 699 ? 183.746 211.898 179.810 1.00 54.01 675 GLN C O 1
ATOM 5357 N N . ILE C 1 700 ? 182.678 210.229 178.735 1.00 60.49 676 ILE C N 1
ATOM 5358 C CA . ILE C 1 700 ? 183.881 209.672 178.117 1.00 52.68 676 ILE C CA 1
ATOM 5359 C C . ILE C 1 700 ? 183.961 210.147 176.670 1.00 52.02 676 ILE C C 1
ATOM 5360 O O . ILE C 1 700 ? 182.977 210.692 176.149 1.00 60.28 676 ILE C O 1
ATOM 5365 N N . PRO C 1 701 ? 185.102 209.979 175.981 1.00 53.75 677 PRO C N 1
ATOM 5366 C CA . PRO C 1 701 ? 185.171 210.363 174.563 1.00 60.37 677 PRO C CA 1
ATOM 5367 C C . PRO C 1 701 ? 184.243 209.557 173.666 1.00 67.09 677 PRO C C 1
ATOM 5368 O O . PRO C 1 701 ? 183.537 208.657 174.132 1.00 71.04 677 PRO C O 1
ATOM 5372 N N . GLN C 1 702 ? 184.245 209.870 172.369 1.00 70.07 678 GLN C N 1
ATOM 5373 C CA . GLN C 1 702 ? 183.277 209.311 171.432 1.00 72.39 678 GLN C CA 1
ATOM 5374 C C . GLN C 1 702 ? 183.705 207.971 170.838 1.00 76.03 678 GLN C C 1
ATOM 5375 O O . GLN C 1 702 ? 182.867 207.074 170.679 1.00 80.31 678 GLN C O 1
ATOM 5381 N N . ASP C 1 703 ? 184.986 207.819 170.493 1.00 69.94 679 ASP C N 1
ATOM 5382 C CA . ASP C 1 703 ? 185.436 206.588 169.846 1.00 73.60 679 ASP C CA 1
ATOM 5383 C C . ASP C 1 703 ? 185.261 205.380 170.761 1.00 76.16 679 ASP C C 1
ATOM 5384 O O . ASP C 1 703 ? 184.890 204.289 170.303 1.00 79.22 679 ASP C O 1
ATOM 5389 N N . HIS C 1 704 ? 185.489 205.598 172.056 1.00 60.89 680 HIS C N 1
ATOM 5390 C CA . HIS C 1 704 ? 185.311 204.500 173.032 1.00 64.38 680 HIS C CA 1
ATOM 5391 C C . HIS C 1 704 ? 183.829 204.112 173.050 1.00 69.32 680 HIS C C 1
ATOM 5392 O O . HIS C 1 704 ? 183.550 202.901 173.123 1.00 70.77 680 HIS C O 1
ATOM 5399 N N . LEU C 1 705 ? 182.918 205.081 172.962 1.00 61.03 681 LEU C N 1
ATOM 5400 C CA . LEU C 1 705 ? 181.488 204.801 172.924 1.00 59.35 681 LEU C CA 1
ATOM 5401 C C . LEU C 1 705 ? 181.114 204.018 171.673 1.00 63.08 681 LEU C C 1
ATOM 5402 O O . LEU C 1 705 ? 180.313 203.076 171.736 1.00 69.74 681 LEU C O 1
ATOM 5407 N N . GLN C 1 706 ? 181.691 204.389 170.526 1.00 61.00 682 GLN C N 1
ATOM 5408 C CA . GLN C 1 706 ? 181.429 203.650 169.294 1.00 63.45 682 GLN C CA 1
ATOM 5409 C C . GLN C 1 706 ? 181.881 202.200 169.411 1.00 67.49 682 GLN C C 1
ATOM 5410 O O . GLN C 1 706 ? 181.158 201.278 169.007 1.00 70.22 682 GLN C O 1
ATOM 5416 N N . ILE C 1 707 ? 183.075 201.979 169.967 1.00 56.62 683 ILE C N 1
ATOM 5417 C CA . ILE C 1 707 ? 183.593 200.619 170.111 1.00 54.96 683 ILE C CA 1
ATOM 5418 C C . ILE C 1 707 ? 182.672 199.789 170.998 1.00 61.19 683 ILE C C 1
ATOM 5419 O O . ILE C 1 707 ? 182.320 198.645 170.668 1.00 65.97 683 ILE C O 1
ATOM 5424 N N . VAL C 1 708 ? 182.263 200.355 172.136 1.00 54.15 684 VAL C N 1
ATOM 5425 C CA . VAL C 1 708 ? 181.414 199.614 173.065 1.00 46.60 684 VAL C CA 1
ATOM 5426 C C . VAL C 1 708 ? 180.068 199.294 172.428 1.00 49.64 684 VAL C C 1
ATOM 5427 O O . VAL C 1 708 ? 179.549 198.177 172.565 1.00 59.95 684 VAL C O 1
ATOM 5431 N N . GLY C 1 709 ? 179.480 200.263 171.722 1.00 46.00 685 GLY C N 1
ATOM 5432 C CA . GLY C 1 709 ? 178.216 200.006 171.053 1.00 50.08 685 GLY C CA 1
ATOM 5433 C C . GLY C 1 709 ? 178.320 198.903 170.019 1.00 56.39 685 GLY C C 1
ATOM 5434 O O . GLY C 1 709 ? 177.441 198.039 169.924 1.00 63.73 685 GLY C O 1
ATOM 5435 N N . LYS C 1 710 ? 179.403 198.910 169.237 1.00 47.86 686 LYS C N 1
ATOM 5436 C CA . LYS C 1 710 ? 179.608 197.864 168.242 1.00 46.35 686 LYS C CA 1
ATOM 5437 C C . LYS C 1 710 ? 179.700 196.493 168.900 1.00 47.31 686 LYS C C 1
ATOM 5438 O O . LYS C 1 710 ? 179.070 195.525 168.446 1.00 54.55 686 LYS C O 1
ATOM 5444 N N . VAL C 1 711 ? 180.471 196.396 169.987 1.00 40.51 687 VAL C N 1
ATOM 5445 C CA . VAL C 1 711 ? 180.642 195.113 170.667 1.00 37.05 687 VAL C CA 1
ATOM 5446 C C . VAL C 1 711 ? 179.303 194.606 171.190 1.00 45.77 687 VAL C C 1
ATOM 5447 O O . VAL C 1 711 ? 178.954 193.425 171.029 1.00 56.51 687 VAL C O 1
ATOM 5451 N N . ILE C 1 712 ? 178.529 195.495 171.818 1.00 43.26 688 ILE C N 1
ATOM 5452 C CA . ILE C 1 712 ? 177.253 195.085 172.399 1.00 35.16 688 ILE C CA 1
ATOM 5453 C C . ILE C 1 712 ? 176.289 194.627 171.311 1.00 41.56 688 ILE C C 1
ATOM 5454 O O . ILE C 1 712 ? 175.582 193.623 171.472 1.00 53.11 688 ILE C O 1
ATOM 5459 N N . SER C 1 713 ? 176.245 195.348 170.186 1.00 38.45 689 SER C N 1
ATOM 5460 C CA . SER C 1 713 ? 175.359 194.948 169.096 1.00 36.75 689 SER C CA 1
ATOM 5461 C C . SER C 1 713 ? 175.737 193.578 168.544 1.00 46.74 689 SER C C 1
ATOM 5462 O O . SER C 1 713 ? 174.861 192.735 168.300 1.00 57.59 689 SER C O 1
ATOM 5465 N N . MET C 1 714 ? 177.037 193.336 168.344 1.00 38.84 690 MET C N 1
ATOM 5466 C CA . MET C 1 714 ? 177.476 192.034 167.849 1.00 33.82 690 MET C CA 1
ATOM 5467 C C . MET C 1 714 ? 177.043 190.917 168.790 1.00 44.28 690 MET C C 1
ATOM 5468 O O . MET C 1 714 ? 176.475 189.900 168.358 1.00 55.15 690 MET C O 1
ATOM 5473 N N . LEU C 1 715 ? 177.302 191.094 170.089 1.00 35.34 691 LEU C N 1
ATOM 5474 C CA . LEU C 1 715 ? 176.968 190.049 171.049 1.00 32.43 691 LEU C CA 1
ATOM 5475 C C . LEU C 1 715 ? 175.468 189.796 171.092 1.00 41.53 691 LEU C C 1
ATOM 5476 O O . LEU C 1 715 ? 175.026 188.640 171.132 1.00 52.17 691 LEU C O 1
ATOM 5481 N N . HIS C 1 716 ? 174.667 190.865 171.072 1.00 40.25 692 HIS C N 1
ATOM 5482 C CA . HIS C 1 716 ? 173.219 190.702 171.131 1.00 34.76 692 HIS C CA 1
ATOM 5483 C C . HIS C 1 716 ? 172.690 189.961 169.910 1.00 38.92 692 HIS C C 1
ATOM 5484 O O . HIS C 1 716 ? 171.835 189.076 170.036 1.00 47.42 692 HIS C O 1
ATOM 5491 N N . THR C 1 717 ? 173.187 190.300 168.718 1.00 36.52 693 THR C N 1
ATOM 5492 C CA . THR C 1 717 ? 172.701 189.623 167.518 1.00 34.58 693 THR C CA 1
ATOM 5493 C C . THR C 1 717 ? 173.084 188.144 167.517 1.00 38.68 693 THR C C 1
ATOM 5494 O O . THR C 1 717 ? 172.265 187.282 167.157 1.00 47.21 693 THR C O 1
ATOM 5498 N N . ALA C 1 718 ? 174.316 187.825 167.926 1.00 34.06 694 ALA C N 1
ATOM 5499 C CA . ALA C 1 718 ? 174.714 186.421 167.991 1.00 35.18 694 ALA C CA 1
ATOM 5500 C C . ALA C 1 718 ? 173.861 185.650 168.992 1.00 39.71 694 ALA C C 1
ATOM 5501 O O . ALA C 1 718 ? 173.436 184.512 168.726 1.00 47.36 694 ALA C O 1
ATOM 5503 N N . SER C 1 719 ? 173.598 186.258 170.152 1.00 38.53 695 SER C N 1
ATOM 5504 C CA . SER C 1 719 ? 172.756 185.612 171.150 1.00 32.56 695 SER C CA 1
ATOM 5505 C C . SER C 1 719 ? 171.355 185.371 170.612 1.00 39.22 695 SER C C 1
ATOM 5506 O O . SER C 1 719 ? 170.758 184.323 170.874 1.00 52.85 695 SER C O 1
ATOM 5509 N N . LEU C 1 720 ? 170.812 186.332 169.860 1.00 48.41 696 LEU C N 1
ATOM 5510 C CA . LEU C 1 720 ? 169.490 186.146 169.269 1.00 41.52 696 LEU C CA 1
ATOM 5511 C C . LEU C 1 720 ? 169.477 184.972 168.301 1.00 42.61 696 LEU C C 1
ATOM 5512 O O . LEU C 1 720 ? 168.546 184.157 168.317 1.00 50.58 696 LEU C O 1
ATOM 5517 N N . LEU C 1 721 ? 170.505 184.863 167.456 1.00 42.18 697 LEU C N 1
ATOM 5518 C CA . LEU C 1 721 ? 170.577 183.735 166.527 1.00 37.21 697 LEU C CA 1
ATOM 5519 C C . LEU C 1 721 ? 170.552 182.406 167.273 1.00 41.25 697 LEU C C 1
ATOM 5520 O O . LEU C 1 721 ? 169.735 181.519 166.975 1.00 46.34 697 LEU C O 1
ATOM 5525 N N . VAL C 1 722 ? 171.439 182.255 168.260 1.00 48.34 698 VAL C N 1
ATOM 5526 C CA . VAL C 1 722 ? 171.541 180.976 168.965 1.00 44.17 698 VAL C CA 1
ATOM 5527 C C . VAL C 1 722 ? 170.259 180.679 169.736 1.00 44.74 698 VAL C C 1
ATOM 5528 O O . VAL C 1 722 ? 169.780 179.537 169.762 1.00 44.62 698 VAL C O 1
ATOM 5532 N N . ASP C 1 723 ? 169.679 181.698 170.372 1.00 52.40 699 ASP C N 1
ATOM 5533 C CA . ASP C 1 723 ? 168.472 181.498 171.164 1.00 45.19 699 ASP C CA 1
ATOM 5534 C C . ASP C 1 723 ? 167.304 181.073 170.283 1.00 47.40 699 ASP C C 1
ATOM 5535 O O . ASP C 1 723 ? 166.507 180.208 170.662 1.00 57.75 699 ASP C O 1
ATOM 5540 N N . ASP C 1 724 ? 167.181 181.681 169.099 1.00 52.49 700 ASP C N 1
ATOM 5541 C CA . ASP C 1 724 ? 166.137 181.274 168.166 1.00 50.62 700 ASP C CA 1
ATOM 5542 C C . ASP C 1 724 ? 166.342 179.847 167.685 1.00 50.45 700 ASP C C 1
ATOM 5543 O O . ASP C 1 724 ? 165.366 179.116 167.493 1.00 48.64 700 ASP C O 1
ATOM 5548 N N . ILE C 1 725 ? 167.594 179.438 167.465 1.00 60.66 701 ILE C N 1
ATOM 5549 C CA . ILE C 1 725 ? 167.838 178.037 167.125 1.00 55.40 701 ILE C CA 1
ATOM 5550 C C . ILE C 1 725 ? 167.372 177.129 168.257 1.00 55.33 701 ILE C C 1
ATOM 5551 O O . ILE C 1 725 ? 166.744 176.090 168.022 1.00 57.10 701 ILE C O 1
ATOM 5556 N N . GLU C 1 726 ? 167.659 177.515 169.503 1.00 61.17 702 GLU C N 1
ATOM 5557 C CA . GLU C 1 726 ? 167.379 176.630 170.632 1.00 51.93 702 GLU C CA 1
ATOM 5558 C C . GLU C 1 726 ? 165.885 176.515 170.917 1.00 53.42 702 GLU C C 1
ATOM 5559 O O . GLU C 1 726 ? 165.379 175.412 171.147 1.00 61.60 702 GLU C O 1
ATOM 5565 N N . ASP C 1 727 ? 165.157 177.632 170.905 1.00 59.36 703 ASP C N 1
ATOM 5566 C CA . ASP C 1 727 ? 163.747 177.609 171.286 1.00 55.24 703 ASP C CA 1
ATOM 5567 C C . ASP C 1 727 ? 162.821 177.100 170.191 1.00 58.58 703 ASP C C 1
ATOM 5568 O O . ASP C 1 727 ? 161.625 176.943 170.453 1.00 63.02 703 ASP C O 1
ATOM 5573 N N . ASN C 1 728 ? 163.330 176.851 168.986 1.00 61.19 704 ASN C N 1
ATOM 5574 C CA . ASN C 1 728 ? 162.517 176.401 167.857 1.00 54.96 704 ASN C CA 1
ATOM 5575 C C . ASN C 1 728 ? 161.396 177.410 167.593 1.00 57.91 704 ASN C C 1
ATOM 5576 O O . ASN C 1 728 ? 160.211 177.144 167.794 1.00 60.43 704 ASN C O 1
ATOM 5581 N N . SER C 1 729 ? 161.807 178.608 167.188 1.00 60.21 705 SER C N 1
ATOM 5582 C CA . SER C 1 729 ? 160.876 179.675 166.867 1.00 57.88 705 SER C CA 1
ATOM 5583 C C . SER C 1 729 ? 160.535 179.639 165.381 1.00 60.62 705 SER C C 1
ATOM 5584 O O . SER C 1 729 ? 161.022 178.797 164.623 1.00 65.86 705 SER C O 1
ATOM 5587 N N . LEU C 1 730 ? 159.682 180.568 164.955 1.00 56.99 706 LEU C N 1
ATOM 5588 C CA . LEU C 1 730 ? 159.306 180.676 163.552 1.00 53.48 706 LEU C CA 1
ATOM 5589 C C . LEU C 1 730 ? 159.374 182.088 162.992 1.00 56.13 706 LEU C C 1
ATOM 5590 O O . LEU C 1 730 ? 159.523 182.232 161.773 1.00 63.34 706 LEU C O 1
ATOM 5595 N N . LEU C 1 731 ? 159.281 183.126 163.820 1.00 53.36 707 LEU C N 1
ATOM 5596 C CA . LEU C 1 731 ? 159.346 184.501 163.349 1.00 48.23 707 LEU C CA 1
ATOM 5597 C C . LEU C 1 731 ? 160.172 185.338 164.314 1.00 53.78 707 LEU C C 1
ATOM 5598 O O . LEU C 1 731 ? 160.249 185.044 165.509 1.00 62.68 707 LEU C O 1
ATOM 5603 N N . ARG C 1 732 ? 160.777 186.406 163.786 1.00 46.64 708 ARG C N 1
ATOM 5604 C CA . ARG C 1 732 ? 161.584 187.365 164.574 1.00 46.27 708 ARG C CA 1
ATOM 5605 C C . ARG C 1 732 ? 161.489 188.736 163.917 1.00 51.06 708 ARG C C 1
ATOM 5606 O O . ARG C 1 732 ? 161.922 188.850 162.763 1.00 59.19 708 ARG C O 1
ATOM 5614 N N . ARG C 1 733 ? 160.931 189.723 164.608 1.00 51.67 709 ARG C N 1
ATOM 5615 C CA . ARG C 1 733 ? 160.733 191.076 164.089 1.00 49.55 709 ARG C CA 1
ATOM 5616 C C . ARG C 1 733 ? 159.834 191.083 162.856 1.00 53.05 709 ARG C C 1
ATOM 5617 O O . ARG C 1 733 ? 160.002 191.909 161.956 1.00 58.47 709 ARG C O 1
ATOM 5625 N N . GLY C 1 734 ? 158.870 190.168 162.811 1.00 52.78 710 GLY C N 1
ATOM 5626 C CA . GLY C 1 734 ? 157.943 190.086 161.702 1.00 52.04 710 GLY C CA 1
ATOM 5627 C C . GLY C 1 734 ? 158.480 189.425 160.455 1.00 56.78 710 GLY C C 1
ATOM 5628 O O . GLY C 1 734 ? 157.824 189.489 159.410 1.00 59.18 710 GLY C O 1
ATOM 5629 N N . GLN C 1 735 ? 159.640 188.793 160.528 1.00 57.74 711 GLN C N 1
ATOM 5630 C CA . GLN C 1 735 ? 160.316 188.194 159.390 1.00 50.00 711 GLN C CA 1
ATOM 5631 C C . GLN C 1 735 ? 160.742 186.779 159.739 1.00 55.42 711 GLN C C 1
ATOM 5632 O O . GLN C 1 735 ? 160.857 186.432 160.919 1.00 62.84 711 GLN C O 1
ATOM 5638 N N . PRO C 1 736 ? 160.971 185.930 158.737 1.00 47.49 712 PRO C N 1
ATOM 5639 C CA . PRO C 1 736 ? 161.364 184.547 159.024 1.00 48.00 712 PRO C CA 1
ATOM 5640 C C . PRO C 1 736 ? 162.682 184.480 159.779 1.00 52.14 712 PRO C C 1
ATOM 5641 O O . PRO C 1 736 ? 163.545 185.350 159.652 1.00 54.97 712 PRO C O 1
ATOM 5645 N N . VAL C 1 737 ? 162.822 183.426 160.585 1.00 49.65 713 VAL C N 1
ATOM 5646 C CA . VAL C 1 737 ? 164.050 183.226 161.336 1.00 44.26 713 VAL C CA 1
ATOM 5647 C C . VAL C 1 737 ? 165.204 182.935 160.382 1.00 52.06 713 VAL C C 1
ATOM 5648 O O . VAL C 1 737 ? 165.017 182.561 159.218 1.00 60.54 713 VAL C O 1
ATOM 5652 N N . ALA C 1 738 ? 166.424 183.114 160.891 1.00 51.14 714 ALA C N 1
ATOM 5653 C CA . ALA C 1 738 ? 167.605 182.966 160.049 1.00 44.37 714 ALA C CA 1
ATOM 5654 C C . ALA C 1 738 ? 167.822 181.517 159.635 1.00 44.88 714 ALA C C 1
ATOM 5655 O O . ALA C 1 738 ? 168.282 181.252 158.520 1.00 52.09 714 ALA C O 1
ATOM 5657 N N . HIS C 1 739 ? 167.506 180.566 160.510 1.00 42.46 715 HIS C N 1
ATOM 5658 C CA . HIS C 1 739 ? 167.746 179.166 160.187 1.00 41.84 715 HIS C CA 1
ATOM 5659 C C . HIS C 1 739 ? 166.637 178.555 159.344 1.00 48.38 715 HIS C C 1
ATOM 5660 O O . HIS C 1 739 ? 166.756 177.393 158.944 1.00 55.59 715 HIS C O 1
ATOM 5667 N N . SER C 1 740 ? 165.571 179.301 159.061 1.00 51.51 716 SER C N 1
ATOM 5668 C CA . SER C 1 740 ? 164.595 178.876 158.069 1.00 47.82 716 SER C CA 1
ATOM 5669 C C . SER C 1 740 ? 165.061 179.145 156.648 1.00 52.31 716 SER C C 1
ATOM 5670 O O . SER C 1 740 ? 164.396 178.715 155.701 1.00 56.24 716 SER C O 1
ATOM 5673 N N . ILE C 1 741 ? 166.182 179.847 156.482 1.00 51.61 717 ILE C N 1
ATOM 5674 C CA . ILE C 1 741 ? 166.772 180.124 155.180 1.00 43.97 717 ILE C CA 1
ATOM 5675 C C . ILE C 1 741 ? 168.106 179.408 155.012 1.00 50.92 717 ILE C C 1
ATOM 5676 O O . ILE C 1 741 ? 168.339 178.734 154.006 1.00 62.07 717 ILE C O 1
ATOM 5681 N N . PHE C 1 742 ? 168.989 179.528 156.001 1.00 46.95 718 PHE C N 1
ATOM 5682 C CA . PHE C 1 742 ? 170.350 179.027 155.879 1.00 44.61 718 PHE C CA 1
ATOM 5683 C C . PHE C 1 742 ? 170.547 177.645 156.483 1.00 54.20 718 PHE C C 1
ATOM 5684 O O . PHE C 1 742 ? 171.412 176.899 156.013 1.00 61.91 718 PHE C O 1
ATOM 5692 N N . GLY C 1 743 ? 169.777 177.286 157.502 1.00 53.59 719 GLY C N 1
ATOM 5693 C CA . GLY C 1 743 ? 169.968 176.038 158.216 1.00 49.59 719 GLY C CA 1
ATOM 5694 C C . GLY C 1 743 ? 170.517 176.265 159.611 1.00 54.94 719 GLY C C 1
ATOM 5695 O O . GLY C 1 743 ? 170.878 177.377 160.009 1.00 63.61 719 GLY C O 1
ATOM 5696 N N . THR C 1 744 ? 170.577 175.170 160.370 1.00 48.55 720 THR C N 1
ATOM 5697 C CA . THR C 1 744 ? 171.020 175.252 161.757 1.00 46.86 720 THR C CA 1
ATOM 5698 C C . THR C 1 744 ? 172.534 175.389 161.868 1.00 56.68 720 THR C C 1
ATOM 5699 O O . THR C 1 744 ? 173.032 176.216 162.646 1.00 66.65 720 THR C O 1
ATOM 5703 N N . ALA C 1 745 ? 173.277 174.594 161.094 1.00 45.29 721 ALA C N 1
ATOM 5704 C CA . ALA C 1 745 ? 174.730 174.565 161.222 1.00 47.77 721 ALA C CA 1
ATOM 5705 C C . ALA C 1 745 ? 175.344 175.921 160.904 1.00 58.45 721 ALA C C 1
ATOM 5706 O O . ALA C 1 745 ? 176.197 176.423 161.650 1.00 68.62 721 ALA C O 1
ATOM 5708 N N . GLN C 1 746 ? 174.915 176.532 159.798 1.00 49.05 722 GLN C N 1
ATOM 5709 C CA . GLN C 1 746 ? 175.481 177.812 159.393 1.00 49.85 722 GLN C CA 1
ATOM 5710 C C . GLN C 1 746 ? 175.189 178.897 160.419 1.00 56.71 722 GLN C C 1
ATOM 5711 O O . GLN C 1 746 ? 176.069 179.700 160.750 1.00 63.02 722 GLN C O 1
ATOM 5717 N N . THR C 1 747 ? 173.961 178.933 160.940 1.00 49.44 723 THR C N 1
ATOM 5718 C CA . THR C 1 747 ? 173.604 179.954 161.919 1.00 46.76 723 THR C CA 1
ATOM 5719 C C . THR C 1 747 ? 174.396 179.787 163.210 1.00 55.75 723 THR C C 1
ATOM 5720 O O . THR C 1 747 ? 174.890 180.772 163.778 1.00 60.28 723 THR C O 1
ATOM 5724 N N . PHE C 1 748 ? 174.536 178.547 163.687 1.00 49.38 724 PHE C N 1
ATOM 5725 C CA . PHE C 1 748 ? 175.316 178.309 164.897 1.00 49.22 724 PHE C CA 1
ATOM 5726 C C . PHE C 1 748 ? 176.770 178.728 164.708 1.00 53.22 724 PHE C C 1
ATOM 5727 O O . PHE C 1 748 ? 177.356 179.406 165.573 1.00 62.76 724 PHE C O 1
ATOM 5735 N N . ASN C 1 749 ? 177.364 178.347 163.575 1.00 46.94 725 ASN C N 1
ATOM 5736 C CA . ASN C 1 749 ? 178.749 178.711 163.309 1.00 48.80 725 ASN C CA 1
ATOM 5737 C C . ASN C 1 749 ? 178.915 180.221 163.231 1.00 54.41 725 ASN C C 1
ATOM 5738 O O . ASN C 1 749 ? 179.889 180.773 163.757 1.00 59.97 725 ASN C O 1
ATOM 5743 N N . SER C 1 750 ? 177.972 180.905 162.581 1.00 47.15 726 SER C N 1
ATOM 5744 C CA . SER C 1 750 ? 178.054 182.355 162.467 1.00 48.49 726 SER C CA 1
ATOM 5745 C C . SER C 1 750 ? 177.973 183.023 163.833 1.00 52.15 726 SER C C 1
ATOM 5746 O O . SER C 1 750 ? 178.723 183.964 164.117 1.00 58.30 726 SER C O 1
ATOM 5749 N N . GLY C 1 751 ? 177.077 182.542 164.699 1.00 41.81 727 GLY C N 1
ATOM 5750 C CA . GLY C 1 751 ? 176.978 183.118 166.032 1.00 38.00 727 GLY C CA 1
ATOM 5751 C C . GLY C 1 751 ? 178.259 182.971 166.832 1.00 46.38 727 GLY C C 1
ATOM 5752 O O . GLY C 1 751 ? 178.739 183.929 167.450 1.00 53.33 727 GLY C O 1
ATOM 5753 N N . ASN C 1 752 ? 178.840 181.768 166.826 1.00 45.63 728 ASN C N 1
ATOM 5754 C CA . ASN C 1 752 ? 180.085 181.565 167.567 1.00 39.65 728 ASN C CA 1
ATOM 5755 C C . ASN C 1 752 ? 181.226 182.397 166.984 1.00 41.94 728 ASN C C 1
ATOM 5756 O O . ASN C 1 752 ? 182.041 182.976 167.726 1.00 48.77 728 ASN C O 1
ATOM 5761 N N . TYR C 1 753 ? 181.300 182.471 165.655 1.00 40.22 729 TYR C N 1
ATOM 5762 C CA . TYR C 1 753 ? 182.331 183.271 165.008 1.00 37.75 729 TYR C CA 1
ATOM 5763 C C . TYR C 1 753 ? 182.200 184.739 165.389 1.00 44.13 729 TYR C C 1
ATOM 5764 O O . TYR C 1 753 ? 183.206 185.428 165.592 1.00 47.04 729 TYR C O 1
ATOM 5773 N N . VAL C 1 754 ? 180.965 185.235 165.498 1.00 45.60 730 VAL C N 1
ATOM 5774 C CA . VAL C 1 754 ? 180.757 186.618 165.914 1.00 38.97 730 VAL C CA 1
ATOM 5775 C C . VAL C 1 754 ? 181.180 186.813 167.365 1.00 41.47 730 VAL C C 1
ATOM 5776 O O . VAL C 1 754 ? 181.750 187.851 167.722 1.00 42.43 730 VAL C O 1
ATOM 5780 N N . TYR C 1 755 ? 180.908 185.825 168.225 1.00 40.32 731 TYR C N 1
ATOM 5781 C CA . TYR C 1 755 ? 181.403 185.887 169.601 1.00 31.48 731 TYR C CA 1
ATOM 5782 C C . TYR C 1 755 ? 182.908 186.122 169.628 1.00 33.92 731 TYR C C 1
ATOM 5783 O O . TYR C 1 755 ? 183.408 187.024 170.317 1.00 39.12 731 TYR C O 1
ATOM 5792 N N . PHE C 1 756 ? 183.651 185.325 168.862 1.00 48.77 732 PHE C N 1
ATOM 5793 C CA . PHE C 1 756 ? 185.106 185.442 168.942 1.00 36.08 732 PHE C CA 1
ATOM 5794 C C . PHE C 1 756 ? 185.642 186.668 168.208 1.00 33.96 732 PHE C C 1
ATOM 5795 O O . PHE C 1 756 ? 186.671 187.221 168.611 1.00 42.75 732 PHE C O 1
ATOM 5803 N N . LEU C 1 757 ? 184.954 187.136 167.166 1.00 40.36 733 LEU C N 1
ATOM 5804 C CA . LEU C 1 757 ? 185.322 188.417 166.569 1.00 38.75 733 LEU C CA 1
ATOM 5805 C C . LEU C 1 757 ? 185.141 189.557 167.564 1.00 47.03 733 LEU C C 1
ATOM 5806 O O . LEU C 1 757 ? 185.987 190.457 167.659 1.00 54.53 733 LEU C O 1
ATOM 5811 N N . ALA C 1 758 ? 184.043 189.528 168.325 1.00 47.18 734 ALA C N 1
ATOM 5812 C CA . ALA C 1 758 ? 183.823 190.537 169.354 1.00 41.55 734 ALA C CA 1
ATOM 5813 C C . ALA C 1 758 ? 184.906 190.475 170.419 1.00 43.57 734 ALA C C 1
ATOM 5814 O O . ALA C 1 758 ? 185.349 191.513 170.923 1.00 42.57 734 ALA C O 1
ATOM 5816 N N . LEU C 1 759 ? 185.338 189.266 170.784 1.00 50.04 735 LEU C N 1
ATOM 5817 C CA . LEU C 1 759 ? 186.457 189.149 171.716 1.00 41.61 735 LEU C CA 1
ATOM 5818 C C . LEU C 1 759 ? 187.727 189.753 171.128 1.00 35.27 735 LEU C C 1
ATOM 5819 O O . LEU C 1 759 ? 188.505 190.395 171.842 1.00 42.71 735 LEU C O 1
ATOM 5824 N N . GLN C 1 760 ? 187.956 189.553 169.829 1.00 43.41 736 GLN C N 1
ATOM 5825 C CA . GLN C 1 760 ? 189.115 190.164 169.181 1.00 41.99 736 GLN C CA 1
ATOM 5826 C C . GLN C 1 760 ? 189.042 191.684 169.209 1.00 43.22 736 GLN C C 1
ATOM 5827 O O . GLN C 1 760 ? 190.077 192.352 169.288 1.00 44.94 736 GLN C O 1
ATOM 5833 N N . GLU C 1 761 ? 187.834 192.248 169.130 1.00 60.34 737 GLU C N 1
ATOM 5834 C CA . GLU C 1 761 ? 187.700 193.704 169.142 1.00 53.28 737 GLU C CA 1
ATOM 5835 C C . GLU C 1 761 ? 188.095 194.311 170.484 1.00 52.15 737 GLU C C 1
ATOM 5836 O O . GLU C 1 761 ? 188.614 195.431 170.524 1.00 51.64 737 GLU C O 1
ATOM 5842 N N . VAL C 1 762 ? 187.850 193.601 171.588 1.00 51.17 738 VAL C N 1
ATOM 5843 C CA . VAL C 1 762 ? 188.126 194.150 172.913 1.00 42.80 738 VAL C CA 1
ATOM 5844 C C . VAL C 1 762 ? 189.626 194.264 173.164 1.00 48.59 738 VAL C C 1
ATOM 5845 O O . VAL C 1 762 ? 190.078 195.183 173.858 1.00 54.84 738 VAL C O 1
ATOM 5849 N N . GLN C 1 763 ? 190.424 193.361 172.590 1.00 52.28 739 GLN C N 1
ATOM 5850 C CA . GLN C 1 763 ? 191.862 193.357 172.842 1.00 45.01 739 GLN C CA 1
ATOM 5851 C C . GLN C 1 763 ? 192.552 194.632 172.380 1.00 46.01 739 GLN C C 1
ATOM 5852 O O . GLN C 1 763 ? 193.663 194.918 172.836 1.00 55.28 739 GLN C O 1
ATOM 5858 N N . LYS C 1 764 ? 191.932 195.401 171.489 1.00 47.24 740 LYS C N 1
ATOM 5859 C CA . LYS C 1 764 ? 192.542 196.634 171.011 1.00 47.34 740 LYS C CA 1
ATOM 5860 C C . LYS C 1 764 ? 192.416 197.784 172.000 1.00 52.42 740 LYS C C 1
ATOM 5861 O O . LYS C 1 764 ? 193.009 198.842 171.770 1.00 54.98 740 LYS C O 1
ATOM 5867 N N . LEU C 1 765 ? 191.663 197.609 173.085 1.00 50.94 741 LEU C N 1
ATOM 5868 C CA . LEU C 1 765 ? 191.569 198.627 174.122 1.00 49.61 741 LEU C CA 1
ATOM 5869 C C . LEU C 1 765 ? 192.766 198.626 175.062 1.00 54.30 741 LEU C C 1
ATOM 5870 O O . LEU C 1 765 ? 192.954 199.602 175.797 1.00 59.34 741 LEU C O 1
ATOM 5875 N N . ASN C 1 766 ? 193.567 197.560 175.059 1.00 58.70 742 ASN C N 1
ATOM 5876 C CA . ASN C 1 766 ? 194.768 197.445 175.886 1.00 58.51 742 ASN C CA 1
ATOM 5877 C C . ASN C 1 766 ? 194.434 197.568 177.375 1.00 64.68 742 ASN C C 1
ATOM 5878 O O . ASN C 1 766 ? 194.882 198.480 178.072 1.00 69.45 742 ASN C O 1
ATOM 5883 N N . SER C 1 767 ? 193.627 196.622 177.854 1.00 62.09 743 SER C N 1
ATOM 5884 C CA . SER C 1 767 ? 193.273 196.543 179.266 1.00 58.04 743 SER C CA 1
ATOM 5885 C C . SER C 1 767 ? 192.927 195.108 179.644 1.00 64.31 743 SER C C 1
ATOM 5886 O O . SER C 1 767 ? 191.961 194.544 179.115 1.00 72.61 743 SER C O 1
ATOM 5889 N N . PRO C 1 768 ? 193.695 194.480 180.538 1.00 53.79 744 PRO C N 1
ATOM 5890 C CA . PRO C 1 768 ? 193.345 193.117 180.977 1.00 58.97 744 PRO C CA 1
ATOM 5891 C C . PRO C 1 768 ? 191.993 193.031 181.661 1.00 65.00 744 PRO C C 1
ATOM 5892 O O . PRO C 1 768 ? 191.301 192.003 181.549 1.00 70.24 744 PRO C O 1
ATOM 5896 N N . ARG C 1 769 ? 191.597 194.087 182.374 1.00 57.67 745 ARG C N 1
ATOM 5897 C CA . ARG C 1 769 ? 190.306 194.081 183.046 1.00 54.46 745 ARG C CA 1
ATOM 5898 C C . ARG C 1 769 ? 189.173 193.898 182.049 1.00 61.61 745 ARG C C 1
ATOM 5899 O O . ARG C 1 769 ? 188.171 193.239 182.352 1.00 69.96 745 ARG C O 1
ATOM 5907 N N . ALA C 1 770 ? 189.317 194.464 180.850 1.00 47.17 746 ALA C N 1
ATOM 5908 C CA . ALA C 1 770 ? 188.298 194.286 179.823 1.00 48.59 746 ALA C CA 1
ATOM 5909 C C . ALA C 1 770 ? 188.137 192.816 179.459 1.00 54.27 746 ALA C C 1
ATOM 5910 O O . ALA C 1 770 ? 187.011 192.319 179.332 1.00 64.27 746 ALA C O 1
ATOM 5912 N N . ILE C 1 771 ? 189.253 192.100 179.311 1.00 48.27 747 ILE C N 1
ATOM 5913 C CA . ILE C 1 771 ? 189.192 190.671 179.023 1.00 50.71 747 ILE C CA 1
ATOM 5914 C C . ILE C 1 771 ? 188.507 189.932 180.163 1.00 51.16 747 ILE C C 1
ATOM 5915 O O . ILE C 1 771 ? 187.686 189.030 179.937 1.00 61.93 747 ILE C O 1
ATOM 5920 N N . SER C 1 772 ? 188.835 190.298 181.404 1.00 35.38 748 SER C N 1
ATOM 5921 C CA . SER C 1 772 ? 188.215 189.642 182.551 1.00 40.16 748 SER C CA 1
ATOM 5922 C C . SER C 1 772 ? 186.696 189.794 182.523 1.00 55.67 748 SER C C 1
ATOM 5923 O O . SER C 1 772 ? 185.956 188.804 182.637 1.00 60.23 748 SER C O 1
ATOM 5926 N N . ILE C 1 773 ? 186.215 191.031 182.368 1.00 54.58 749 ILE C N 1
ATOM 5927 C CA . ILE C 1 773 ? 184.773 191.268 182.343 1.00 40.75 749 ILE C CA 1
ATOM 5928 C C . ILE C 1 773 ? 184.125 190.535 181.179 1.00 46.57 749 ILE C C 1
ATOM 5929 O O . ILE C 1 773 ? 183.030 189.976 181.316 1.00 56.53 749 ILE C O 1
ATOM 5934 N N . PHE C 1 774 ? 184.777 190.536 180.015 1.00 33.23 750 PHE C N 1
ATOM 5935 C CA . PHE C 1 774 ? 184.217 189.854 178.855 1.00 36.86 750 PHE C CA 1
ATOM 5936 C C . PHE C 1 774 ? 184.001 188.373 179.143 1.00 45.55 750 PHE C C 1
ATOM 5937 O O . PHE C 1 774 ? 182.918 187.824 178.887 1.00 53.38 750 PHE C O 1
ATOM 5945 N N . VAL C 1 775 ? 185.022 187.714 179.696 1.00 47.57 751 VAL C N 1
ATOM 5946 C CA . VAL C 1 775 ? 184.923 186.277 179.941 1.00 44.37 751 VAL C CA 1
ATOM 5947 C C . VAL C 1 775 ? 183.850 185.979 180.981 1.00 49.85 751 VAL C C 1
ATOM 5948 O O . VAL C 1 775 ? 183.045 185.049 180.816 1.00 61.03 751 VAL C O 1
ATOM 5952 N N . ASP C 1 776 ? 183.810 186.762 182.066 1.00 45.98 752 ASP C N 1
ATOM 5953 C CA . ASP C 1 776 ? 182.795 186.524 183.090 1.00 40.45 752 ASP C CA 1
ATOM 5954 C C . ASP C 1 776 ? 181.385 186.721 182.544 1.00 46.54 752 ASP C C 1
ATOM 5955 O O . ASP C 1 776 ? 180.480 185.928 182.841 1.00 56.75 752 ASP C O 1
ATOM 5960 N N . ALA C 1 777 ? 181.176 187.767 181.742 1.00 40.79 753 ALA C N 1
ATOM 5961 C CA . ALA C 1 777 ? 179.855 188.009 181.176 1.00 37.93 753 ALA C CA 1
ATOM 5962 C C . ALA C 1 777 ? 179.426 186.870 180.260 1.00 44.68 753 ALA C C 1
ATOM 5963 O O . ALA C 1 777 ? 178.269 186.428 180.305 1.00 54.40 753 ALA C O 1
ATOM 5965 N N . LEU C 1 778 ? 180.342 186.379 179.421 1.00 37.76 754 LEU C N 1
ATOM 5966 C CA . LEU C 1 778 ? 179.985 185.286 178.520 1.00 34.47 754 LEU C CA 1
ATOM 5967 C C . LEU C 1 778 ? 179.648 184.018 179.298 1.00 44.14 754 LEU C C 1
ATOM 5968 O O . LEU C 1 778 ? 178.687 183.306 178.963 1.00 52.56 754 LEU C O 1
ATOM 5973 N N . THR C 1 779 ? 180.418 183.728 180.351 1.00 44.39 755 THR C N 1
ATOM 5974 C CA . THR C 1 779 ? 180.119 182.569 181.186 1.00 38.94 755 THR C CA 1
ATOM 5975 C C . THR C 1 779 ? 178.737 182.688 181.820 1.00 47.78 755 THR C C 1
ATOM 5976 O O . THR C 1 779 ? 177.960 181.721 181.826 1.00 57.96 755 THR C O 1
ATOM 5980 N N . GLN C 1 780 ? 178.408 183.872 182.345 1.00 38.35 756 GLN C N 1
ATOM 5981 C CA . GLN C 1 780 ? 177.095 184.074 182.950 1.00 31.44 756 GLN C CA 1
ATOM 5982 C C . GLN C 1 780 ? 175.980 183.860 181.936 1.00 42.73 756 GLN C C 1
ATOM 5983 O O . GLN C 1 780 ? 174.958 183.226 182.242 1.00 51.83 756 GLN C O 1
ATOM 5989 N N . LEU C 1 781 ? 176.152 184.394 180.725 1.00 38.86 757 LEU C N 1
ATOM 5990 C CA . LEU C 1 781 ? 175.114 184.262 179.709 1.00 37.36 757 LEU C CA 1
ATOM 5991 C C . LEU C 1 781 ? 174.879 182.802 179.349 1.00 36.10 757 LEU C C 1
ATOM 5992 O O . LEU C 1 781 ? 173.727 182.361 179.214 1.00 50.10 757 LEU C O 1
ATOM 5997 N N . HIS C 1 782 ? 175.957 182.031 179.199 1.00 36.28 758 HIS C N 1
ATOM 5998 C CA . HIS C 1 782 ? 175.783 180.621 178.863 1.00 43.14 758 HIS C CA 1
ATOM 5999 C C . HIS C 1 782 ? 175.128 179.853 180.005 1.00 44.56 758 HIS C C 1
ATOM 6000 O O . HIS C 1 782 ? 174.298 178.966 179.765 1.00 49.04 758 HIS C O 1
ATOM 6007 N N . ARG C 1 783 ? 175.465 180.194 181.253 1.00 42.64 759 ARG C N 1
ATOM 6008 C CA . ARG C 1 783 ? 174.797 179.570 182.394 1.00 33.00 759 ARG C CA 1
ATOM 6009 C C . ARG C 1 783 ? 173.293 179.819 182.353 1.00 45.38 759 ARG C C 1
ATOM 6010 O O . ARG C 1 783 ? 172.486 178.893 182.535 1.00 53.99 759 ARG C O 1
ATOM 6018 N N . GLY C 1 784 ? 172.901 181.070 182.112 1.00 47.78 760 GLY C N 1
ATOM 6019 C CA . GLY C 1 784 ? 171.483 181.394 182.079 1.00 42.43 760 GLY C CA 1
ATOM 6020 C C . GLY C 1 784 ? 170.744 180.670 180.972 1.00 43.30 760 GLY C C 1
ATOM 6021 O O . GLY C 1 784 ? 169.657 180.118 181.185 1.00 52.43 760 GLY C O 1
ATOM 6022 N N . GLN C 1 785 ? 171.328 180.656 179.771 1.00 47.73 761 GLN C N 1
ATOM 6023 C CA . GLN C 1 785 ? 170.691 179.958 178.658 1.00 49.37 761 GLN C CA 1
ATOM 6024 C C . GLN C 1 785 ? 170.542 178.472 178.954 1.00 47.03 761 GLN C C 1
ATOM 6025 O O . GLN C 1 785 ? 169.495 177.871 178.667 1.00 55.81 761 GLN C O 1
ATOM 6031 N N . GLY C 1 786 ? 171.577 177.862 179.535 1.00 45.36 762 GLY C N 1
ATOM 6032 C CA . GLY C 1 786 ? 171.506 176.447 179.846 1.00 49.74 762 GLY C CA 1
ATOM 6033 C C . GLY C 1 786 ? 170.417 176.121 180.846 1.00 58.00 762 GLY C C 1
ATOM 6034 O O . GLY C 1 786 ? 169.685 175.143 180.683 1.00 64.23 762 GLY C O 1
ATOM 6035 N N . MET C 1 787 ? 170.292 176.933 181.898 1.00 63.54 763 MET C N 1
ATOM 6036 C CA . MET C 1 787 ? 169.230 176.674 182.867 1.00 54.98 763 MET C CA 1
ATOM 6037 C C . MET C 1 787 ? 167.849 176.859 182.254 1.00 54.58 763 MET C C 1
ATOM 6038 O O . MET C 1 787 ? 166.933 176.071 182.526 1.00 60.84 763 MET C O 1
ATOM 6043 N N . ASP C 1 788 ? 167.677 177.888 181.423 1.00 56.08 764 ASP C N 1
ATOM 6044 C CA . ASP C 1 788 ? 166.378 178.099 180.794 1.00 50.03 764 ASP C CA 1
ATOM 6045 C C . ASP C 1 788 ? 165.992 176.881 179.961 1.00 50.48 764 ASP C C 1
ATOM 6046 O O . ASP C 1 788 ? 164.878 176.351 180.089 1.00 59.91 764 ASP C O 1
ATOM 6051 N N . VAL C 1 789 ? 166.912 176.402 179.121 1.00 57.63 765 VAL C N 1
ATOM 6052 C CA . VAL C 1 789 ? 166.566 175.280 178.251 1.00 57.71 765 VAL C CA 1
ATOM 6053 C C . VAL C 1 789 ? 166.361 174.007 179.065 1.00 56.99 765 VAL C C 1
ATOM 6054 O O . VAL C 1 789 ? 165.498 173.184 178.739 1.00 61.06 765 VAL C O 1
ATOM 6058 N N . PHE C 1 790 ? 167.139 173.820 180.137 1.00 63.56 766 PHE C N 1
ATOM 6059 C CA . PHE C 1 790 ? 166.965 172.631 180.965 1.00 61.40 766 PHE C CA 1
ATOM 6060 C C . PHE C 1 790 ? 165.584 172.602 181.604 1.00 64.32 766 PHE C C 1
ATOM 6061 O O . PHE C 1 790 ? 164.909 171.565 181.596 1.00 64.26 766 PHE C O 1
ATOM 6069 N N . TRP C 1 791 ? 165.142 173.736 182.155 1.00 70.07 767 TRP C N 1
ATOM 6070 C CA . TRP C 1 791 ? 163.811 173.778 182.754 1.00 60.35 767 TRP C CA 1
ATOM 6071 C C . TRP C 1 791 ? 162.729 173.561 181.707 1.00 61.31 767 TRP C C 1
ATOM 6072 O O . TRP C 1 791 ? 161.751 172.850 181.958 1.00 63.83 767 TRP C O 1
ATOM 6083 N N . ARG C 1 792 ? 162.883 174.162 180.524 1.00 71.70 768 ARG C N 1
ATOM 6084 C CA . ARG C 1 792 ? 161.871 173.970 179.489 1.00 67.46 768 ARG C CA 1
ATOM 6085 C C . ARG C 1 792 ? 161.787 172.512 179.051 1.00 67.56 768 ARG C C 1
ATOM 6086 O O . ARG C 1 792 ? 160.691 171.988 178.831 1.00 70.19 768 ARG C O 1
ATOM 6094 N N . ASP C 1 793 ? 162.933 171.842 178.910 1.00 78.36 769 ASP C N 1
ATOM 6095 C CA . ASP C 1 793 ? 162.928 170.473 178.404 1.00 78.79 769 ASP C CA 1
ATOM 6096 C C . ASP C 1 793 ? 162.442 169.483 179.455 1.00 78.62 769 ASP C C 1
ATOM 6097 O O . ASP C 1 793 ? 161.686 168.558 179.138 1.00 78.29 769 ASP C O 1
ATOM 6102 N N . SER C 1 794 ? 162.863 169.652 180.710 1.00 84.94 770 SER C N 1
ATOM 6103 C CA . SER C 1 794 ? 162.523 168.678 181.741 1.00 83.84 770 SER C CA 1
ATOM 6104 C C . SER C 1 794 ? 161.139 168.890 182.342 1.00 85.24 770 SER C C 1
ATOM 6105 O O . SER C 1 794 ? 160.694 168.046 183.128 1.00 83.86 770 SER C O 1
ATOM 6108 N N . LEU C 1 795 ? 160.454 169.982 181.994 1.00 84.71 771 LEU C N 1
ATOM 6109 C CA . LEU C 1 795 ? 159.113 170.282 182.506 1.00 78.19 771 LEU C CA 1
ATOM 6110 C C . LEU C 1 795 ? 159.085 170.320 184.032 1.00 78.73 771 LEU C C 1
ATOM 6111 O O . LEU C 1 795 ? 158.173 169.790 184.668 1.00 83.31 771 LEU C O 1
ATOM 6116 N N . ILE C 1 796 ? 160.092 170.949 184.625 1.00 78.08 772 ILE C N 1
ATOM 6117 C CA . ILE C 1 796 ? 160.158 171.159 186.065 1.00 78.52 772 ILE C CA 1
ATOM 6118 C C . ILE C 1 796 ? 159.983 172.650 186.309 1.00 84.02 772 ILE C C 1
ATOM 6119 O O . ILE C 1 796 ? 160.802 173.463 185.863 1.00 87.67 772 ILE C O 1
ATOM 6124 N N . CYS C 1 797 ? 158.923 173.012 187.014 1.00 77.73 773 CYS C N 1
ATOM 6125 C CA . CYS C 1 797 ? 158.608 174.419 187.229 1.00 75.79 773 CYS C CA 1
ATOM 6126 C C . CYS C 1 797 ? 159.524 175.013 188.290 1.00 70.95 773 CYS C C 1
ATOM 6127 O O . CYS C 1 797 ? 159.608 174.468 189.398 1.00 73.41 773 CYS C O 1
ATOM 6130 N N . PRO C 1 798 ? 160.220 176.106 188.006 1.00 61.52 774 PRO C N 1
ATOM 6131 C CA . PRO C 1 798 ? 161.080 176.724 189.015 1.00 66.79 774 PRO C CA 1
ATOM 6132 C C . PRO C 1 798 ? 160.300 177.640 189.946 1.00 72.17 774 PRO C C 1
ATOM 6133 O O . PRO C 1 798 ? 159.168 178.044 189.674 1.00 73.08 774 PRO C O 1
ATOM 6137 N N . THR C 1 799 ? 160.938 177.966 191.066 1.00 65.32 775 THR C N 1
ATOM 6138 C CA . THR C 1 799 ? 160.402 178.949 191.992 1.00 58.43 775 THR C CA 1
ATOM 6139 C C . THR C 1 799 ? 160.735 180.354 191.501 1.00 59.28 775 THR C C 1
ATOM 6140 O O . THR C 1 799 ? 161.339 180.546 190.442 1.00 70.19 775 THR C O 1
ATOM 6144 N N . GLU C 1 800 ? 160.336 181.358 192.280 1.00 56.99 776 GLU C N 1
ATOM 6145 C CA . GLU C 1 800 ? 160.571 182.738 191.871 1.00 60.69 776 GLU C CA 1
ATOM 6146 C C . GLU C 1 800 ? 162.045 183.107 191.975 1.00 64.73 776 GLU C C 1
ATOM 6147 O O . GLU C 1 800 ? 162.587 183.786 191.094 1.00 73.69 776 GLU C O 1
ATOM 6153 N N . GLU C 1 801 ? 162.710 182.671 193.047 1.00 58.55 777 GLU C N 1
ATOM 6154 C CA . GLU C 1 801 ? 164.117 183.008 193.235 1.00 60.12 777 GLU C CA 1
ATOM 6155 C C . GLU C 1 801 ? 164.983 182.413 192.131 1.00 66.56 777 GLU C C 1
ATOM 6156 O O . GLU C 1 801 ? 165.878 183.087 191.602 1.00 72.99 777 GLU C O 1
ATOM 6162 N N . GLU C 1 802 ? 164.726 181.156 191.768 1.00 57.02 778 GLU C N 1
ATOM 6163 C CA . GLU C 1 802 ? 165.483 180.522 190.695 1.00 58.50 778 GLU C CA 1
ATOM 6164 C C . GLU C 1 802 ? 165.276 181.246 189.371 1.00 62.76 778 GLU C C 1
ATOM 6165 O O . GLU C 1 802 ? 166.233 181.466 188.617 1.00 72.23 778 GLU C O 1
ATOM 6171 N N . TYR C 1 803 ? 164.032 181.621 189.069 1.00 54.02 779 TYR C N 1
ATOM 6172 C CA . TYR C 1 803 ? 163.754 182.331 187.827 1.00 54.43 779 TYR C CA 1
ATOM 6173 C C . TYR C 1 803 ? 164.447 183.686 187.797 1.00 54.05 779 TYR C C 1
ATOM 6174 O O . TYR C 1 803 ? 164.988 184.092 186.760 1.00 61.37 779 TYR C O 1
ATOM 6183 N N . LEU C 1 804 ? 164.442 184.403 188.920 1.00 46.72 780 LEU C N 1
ATOM 6184 C CA . LEU C 1 804 ? 165.100 185.704 188.954 1.00 52.23 780 LEU C CA 1
ATOM 6185 C C . LEU C 1 804 ? 166.609 185.566 188.795 1.00 53.99 780 LEU C C 1
ATOM 6186 O O . LEU C 1 804 ? 167.246 186.381 188.118 1.00 59.09 780 LEU C O 1
ATOM 6191 N N . ASP C 1 805 ? 167.200 184.536 189.406 1.00 57.81 781 ASP C N 1
ATOM 6192 C CA . ASP C 1 805 ? 168.627 184.291 189.210 1.00 56.09 781 ASP C CA 1
ATOM 6193 C C . ASP C 1 805 ? 168.937 183.969 187.753 1.00 60.97 781 ASP C C 1
ATOM 6194 O O . ASP C 1 805 ? 169.920 184.471 187.190 1.00 65.53 781 ASP C O 1
ATOM 6199 N N . MET C 1 806 ? 168.102 183.142 187.120 1.00 57.39 782 MET C N 1
ATOM 6200 C CA . MET C 1 806 ? 168.305 182.820 185.711 1.00 46.57 782 MET C CA 1
ATOM 6201 C C . MET C 1 806 ? 168.207 184.066 184.841 1.00 52.45 782 MET C C 1
ATOM 6202 O O . MET C 1 806 ? 168.989 184.238 183.899 1.00 60.30 782 MET C O 1
ATOM 6207 N N . VAL C 1 807 ? 167.249 184.945 185.138 1.00 51.69 783 VAL C N 1
ATOM 6208 C CA . VAL C 1 807 ? 167.089 186.167 184.354 1.00 44.18 783 VAL C CA 1
ATOM 6209 C C . VAL C 1 807 ? 168.292 187.082 184.540 1.00 41.10 783 VAL C C 1
ATOM 6210 O O . VAL C 1 807 ? 168.789 187.681 183.578 1.00 45.86 783 VAL C O 1
ATOM 6214 N N . ALA C 1 808 ? 168.785 187.203 185.774 1.00 41.67 784 ALA C N 1
ATOM 6215 C CA . ALA C 1 808 ? 169.968 188.022 186.014 1.00 41.43 784 ALA C CA 1
ATOM 6216 C C . ALA C 1 808 ? 171.195 187.448 185.321 1.00 45.00 784 ALA C C 1
ATOM 6217 O O . ALA C 1 808 ? 172.108 188.194 184.955 1.00 47.31 784 ALA C O 1
ATOM 6219 N N . ASN C 1 809 ? 171.242 186.127 185.147 1.00 50.31 785 ASN C N 1
ATOM 6220 C CA . ASN C 1 809 ? 172.330 185.520 184.388 1.00 42.17 785 ASN C CA 1
ATOM 6221 C C . ASN C 1 809 ? 172.181 185.732 182.887 1.00 46.87 785 ASN C C 1
ATOM 6222 O O . ASN C 1 809 ? 173.185 185.898 182.188 1.00 54.01 785 ASN C O 1
ATOM 6227 N N . LYS C 1 810 ? 170.950 185.732 182.377 1.00 54.61 786 LYS C N 1
ATOM 6228 C CA . LYS C 1 810 ? 170.712 185.702 180.938 1.00 51.72 786 LYS C CA 1
ATOM 6229 C C . LYS C 1 810 ? 170.596 187.083 180.307 1.00 51.79 786 LYS C C 1
ATOM 6230 O O . LYS C 1 810 ? 171.076 187.280 179.185 1.00 53.97 786 LYS C O 1
ATOM 6236 N N . THR C 1 811 ? 169.980 188.046 180.989 1.00 52.30 787 THR C N 1
ATOM 6237 C CA . THR C 1 811 ? 169.693 189.350 180.401 1.00 50.33 787 THR C CA 1
ATOM 6238 C C . THR C 1 811 ? 170.555 190.479 180.944 1.00 48.99 787 THR C C 1
ATOM 6239 O O . THR C 1 811 ? 171.039 191.302 180.166 1.00 58.36 787 THR C O 1
ATOM 6243 N N . GLY C 1 812 ? 170.775 190.542 182.256 1.00 33.73 788 GLY C N 1
ATOM 6244 C CA . GLY C 1 812 ? 171.502 191.661 182.830 1.00 42.16 788 GLY C CA 1
ATOM 6245 C C . GLY C 1 812 ? 172.992 191.654 182.565 1.00 51.98 788 GLY C C 1
ATOM 6246 O O . GLY C 1 812 ? 173.648 192.679 182.794 1.00 60.09 788 GLY C O 1
ATOM 6247 N N . ALA C 1 813 ? 173.536 190.535 182.084 1.00 51.40 789 ALA C N 1
ATOM 6248 C CA . ALA C 1 813 ? 174.975 190.442 181.869 1.00 45.88 789 ALA C CA 1
ATOM 6249 C C . ALA C 1 813 ? 175.449 191.445 180.826 1.00 50.70 789 ALA C C 1
ATOM 6250 O O . ALA C 1 813 ? 176.485 192.094 181.008 1.00 57.67 789 ALA C O 1
ATOM 6252 N N . LEU C 1 814 ? 174.707 191.586 179.726 1.00 45.45 790 LEU C N 1
ATOM 6253 C CA . LEU C 1 814 ? 175.107 192.523 178.681 1.00 40.09 790 LEU C CA 1
ATOM 6254 C C . LEU C 1 814 ? 175.076 193.960 179.181 1.00 46.45 790 LEU C C 1
ATOM 6255 O O . LEU C 1 814 ? 175.988 194.743 178.893 1.00 57.81 790 LEU C O 1
ATOM 6260 N N . PHE C 1 815 ? 174.035 194.328 179.931 1.00 33.97 791 PHE C N 1
ATOM 6261 C CA . PHE C 1 815 ? 173.955 195.681 180.468 1.00 30.93 791 PHE C CA 1
ATOM 6262 C C . PHE C 1 815 ? 175.106 195.963 181.425 1.00 35.90 791 PHE C C 1
ATOM 6263 O O . PHE C 1 815 ? 175.747 197.022 181.349 1.00 49.42 791 PHE C O 1
ATOM 6271 N N . CYS C 1 816 ? 175.389 195.021 182.327 1.00 37.85 792 CYS C N 1
ATOM 6272 C CA . CYS C 1 816 ? 176.482 195.214 183.273 1.00 40.23 792 CYS C CA 1
ATOM 6273 C C . CYS C 1 816 ? 177.821 195.319 182.556 1.00 48.74 792 CYS C C 1
ATOM 6274 O O . CYS C 1 816 ? 178.654 196.163 182.905 1.00 58.02 792 CYS C O 1
ATOM 6277 N N . LEU C 1 817 ? 178.045 194.471 181.549 1.00 39.08 793 LEU C N 1
ATOM 6278 C CA . LEU C 1 817 ? 179.294 194.519 180.798 1.00 32.09 793 LEU C CA 1
ATOM 6279 C C . LEU C 1 817 ? 179.439 195.838 180.053 1.00 37.97 793 LEU C C 1
ATOM 6280 O O . LEU C 1 817 ? 180.527 196.425 180.019 1.00 52.84 793 LEU C O 1
ATOM 6285 N N . ALA C 1 818 ? 178.350 196.323 179.453 1.00 36.46 794 ALA C N 1
ATOM 6286 C CA . ALA C 1 818 ? 178.404 197.590 178.735 1.00 32.49 794 ALA C CA 1
ATOM 6287 C C . ALA C 1 818 ? 178.731 198.739 179.672 1.00 36.76 794 ALA C C 1
ATOM 6288 O O . ALA C 1 818 ? 179.522 199.623 179.327 1.00 46.66 794 ALA C O 1
ATOM 6290 N N . ILE C 1 819 ? 178.134 198.750 180.865 1.00 45.70 795 ILE C N 1
ATOM 6291 C CA . ILE C 1 819 ? 178.419 199.832 181.803 1.00 45.20 795 ILE C CA 1
ATOM 6292 C C . ILE C 1 819 ? 179.849 199.734 182.323 1.00 47.64 795 ILE C C 1
ATOM 6293 O O . ILE C 1 819 ? 180.536 200.749 182.479 1.00 50.74 795 ILE C O 1
ATOM 6298 N N . GLU C 1 820 ? 180.326 198.516 182.586 1.00 50.54 796 GLU C N 1
ATOM 6299 C CA . GLU C 1 820 ? 181.670 198.354 183.129 1.00 42.29 796 GLU C CA 1
ATOM 6300 C C . GLU C 1 820 ? 182.746 198.664 182.096 1.00 49.47 796 GLU C C 1
ATOM 6301 O O . GLU C 1 820 ? 183.849 199.083 182.465 1.00 58.42 796 GLU C O 1
ATOM 6307 N N . LEU C 1 821 ? 182.456 198.468 180.809 1.00 42.81 797 LEU C N 1
ATOM 6308 C CA . LEU C 1 821 ? 183.448 198.776 179.784 1.00 38.06 797 LEU C CA 1
ATOM 6309 C C . LEU C 1 821 ? 183.595 200.277 179.567 1.00 45.23 797 LEU C C 1
ATOM 6310 O O . LEU C 1 821 ? 184.641 200.730 179.093 1.00 50.42 797 LEU C O 1
ATOM 6315 N N . LEU C 1 822 ? 182.566 201.061 179.893 1.00 46.53 798 LEU C N 1
ATOM 6316 C CA . LEU C 1 822 ? 182.669 202.512 179.773 1.00 47.32 798 LEU C CA 1
ATOM 6317 C C . LEU C 1 822 ? 183.477 203.129 180.905 1.00 46.12 798 LEU C C 1
ATOM 6318 O O . LEU C 1 822 ? 184.165 204.133 180.693 1.00 55.10 798 LEU C O 1
ATOM 6323 N N . GLN C 1 823 ? 183.407 202.553 182.104 1.00 42.87 799 GLN C N 1
ATOM 6324 C CA . GLN C 1 823 ? 184.035 203.145 183.277 1.00 48.95 799 GLN C CA 1
ATOM 6325 C C . GLN C 1 823 ? 185.556 203.099 183.234 1.00 59.86 799 GLN C C 1
ATOM 6326 O O . GLN C 1 823 ? 186.197 203.731 184.081 1.00 63.14 799 GLN C O 1
ATOM 6332 N N . ILE C 1 824 ? 186.147 202.366 182.288 1.00 61.88 800 ILE C N 1
ATOM 6333 C CA . ILE C 1 824 ? 187.602 202.265 182.218 1.00 56.91 800 ILE C CA 1
ATOM 6334 C C . ILE C 1 824 ? 188.223 203.633 181.972 1.00 56.74 800 ILE C C 1
ATOM 6335 O O . ILE C 1 824 ? 189.196 204.017 182.632 1.00 63.58 800 ILE C O 1
ATOM 6340 N N . LYS C 1 825 ? 187.653 204.376 181.036 1.00 60.35 801 LYS C N 1
ATOM 6341 C CA . LYS C 1 825 ? 188.269 205.665 180.648 1.00 63.30 801 LYS C CA 1
ATOM 6342 C C . LYS C 1 825 ? 187.569 206.859 181.312 1.00 68.22 801 LYS C C 1
ATOM 6343 O O . LYS C 1 825 ? 187.849 207.991 180.902 1.00 69.85 801 LYS C O 1
ATOM 6349 N N . SER C 1 826 ? 186.716 206.624 182.309 1.00 69.25 802 SER C N 1
ATOM 6350 C CA . SER C 1 826 ? 186.041 207.701 183.016 1.00 65.45 802 SER C CA 1
ATOM 6351 C C . SER C 1 826 ? 186.758 208.033 184.322 1.00 67.79 802 SER C C 1
ATOM 6352 O O . SER C 1 826 ? 187.503 207.226 184.881 1.00 70.75 802 SER C O 1
ATOM 6355 N N . THR C 1 827 ? 186.518 209.248 184.808 1.00 63.14 803 THR C N 1
ATOM 6356 C CA . THR C 1 827 ? 187.061 209.711 186.076 1.00 57.99 803 THR C CA 1
ATOM 6357 C C . THR C 1 827 ? 186.110 209.464 187.239 1.00 57.78 803 THR C C 1
ATOM 6358 O O . THR C 1 827 ? 186.477 209.715 188.391 1.00 65.95 803 THR C O 1
ATOM 6362 N N . VAL C 1 828 ? 184.910 208.962 186.968 1.00 55.75 804 VAL C N 1
ATOM 6363 C CA . VAL C 1 828 ? 183.910 208.675 187.988 1.00 55.45 804 VAL C CA 1
ATOM 6364 C C . VAL C 1 828 ? 184.007 207.196 188.329 1.00 63.33 804 VAL C C 1
ATOM 6365 O O . VAL C 1 828 ? 183.950 206.341 187.436 1.00 69.02 804 VAL C O 1
ATOM 6369 N N . GLN C 1 829 ? 184.153 206.891 189.617 1.00 57.43 805 GLN C N 1
ATOM 6370 C CA . GLN C 1 829 ? 184.388 205.516 190.036 1.00 57.44 805 GLN C CA 1
ATOM 6371 C C . GLN C 1 829 ? 183.463 205.088 191.169 1.00 59.98 805 GLN C C 1
ATOM 6372 O O . GLN C 1 829 ? 183.919 204.503 192.156 1.00 67.19 805 GLN C O 1
ATOM 6378 N N . LEU C 1 830 ? 182.171 205.370 191.044 1.00 50.24 806 LEU C N 1
ATOM 6379 C CA . LEU C 1 830 ? 181.193 204.876 192.004 1.00 46.09 806 LEU C CA 1
ATOM 6380 C C . LEU C 1 830 ? 180.770 203.464 191.606 1.00 48.87 806 LEU C C 1
ATOM 6381 O O . LEU C 1 830 ? 181.369 202.831 190.733 1.00 55.61 806 LEU C O 1
ATOM 6386 N N . ASP C 1 831 ? 179.727 202.951 192.248 1.00 53.96 807 ASP C N 1
ATOM 6387 C CA . ASP C 1 831 ? 179.218 201.613 191.986 1.00 51.90 807 ASP C CA 1
ATOM 6388 C C . ASP C 1 831 ? 177.806 201.719 191.427 1.00 61.67 807 ASP C C 1
ATOM 6389 O O . ASP C 1 831 ? 176.870 202.061 192.157 1.00 66.28 807 ASP C O 1
ATOM 6394 N N . PHE C 1 832 ? 177.654 201.415 190.136 1.00 51.03 808 PHE C N 1
ATOM 6395 C CA . PHE C 1 832 ? 176.369 201.493 189.457 1.00 40.02 808 PHE C CA 1
ATOM 6396 C C . PHE C 1 832 ? 175.697 200.141 189.279 1.00 47.73 808 PHE C C 1
ATOM 6397 O O . PHE C 1 832 ? 174.559 200.095 188.800 1.00 59.08 808 PHE C O 1
ATOM 6405 N N . LEU C 1 833 ? 176.361 199.046 189.646 1.00 45.82 809 LEU C N 1
ATOM 6406 C CA . LEU C 1 833 ? 175.862 197.718 189.297 1.00 50.02 809 LEU C CA 1
ATOM 6407 C C . LEU C 1 833 ? 174.472 197.389 189.839 1.00 60.08 809 LEU C C 1
ATOM 6408 O O . LEU C 1 833 ? 173.672 196.816 189.076 1.00 64.78 809 LEU C O 1
ATOM 6413 N N . PRO C 1 834 ? 174.124 197.667 191.105 1.00 42.16 810 PRO C N 1
ATOM 6414 C CA . PRO C 1 834 ? 172.776 197.295 191.572 1.00 37.32 810 PRO C CA 1
ATOM 6415 C C . PRO C 1 834 ? 171.663 197.940 190.768 1.00 47.33 810 PRO C C 1
ATOM 6416 O O . PRO C 1 834 ? 170.638 197.298 190.498 1.00 54.50 810 PRO C O 1
ATOM 6420 N N . LEU C 1 835 ? 171.849 199.198 190.367 1.00 48.75 811 LEU C N 1
ATOM 6421 C CA . LEU C 1 835 ? 170.862 199.869 189.532 1.00 37.82 811 LEU C CA 1
ATOM 6422 C C . LEU C 1 835 ? 170.691 199.146 188.205 1.00 54.12 811 LEU C C 1
ATOM 6423 O O . LEU C 1 835 ? 169.563 198.946 187.738 1.00 62.04 811 LEU C O 1
ATOM 6428 N N . VAL C 1 836 ? 171.800 198.731 187.591 1.00 47.43 812 VAL C N 1
ATOM 6429 C CA . VAL C 1 836 ? 171.732 198.033 186.313 1.00 37.51 812 VAL C CA 1
ATOM 6430 C C . VAL C 1 836 ? 171.034 196.688 186.465 1.00 44.98 812 VAL C C 1
ATOM 6431 O O . VAL C 1 836 ? 170.225 196.294 185.615 1.00 59.24 812 VAL C O 1
ATOM 6435 N N . ARG C 1 837 ? 171.331 195.958 187.541 1.00 37.03 813 ARG C N 1
ATOM 6436 C CA . ARG C 1 837 ? 170.692 194.661 187.746 1.00 43.50 813 ARG C CA 1
ATOM 6437 C C . ARG C 1 837 ? 169.190 194.813 187.967 1.00 52.52 813 ARG C C 1
ATOM 6438 O O . ARG C 1 837 ? 168.386 194.053 187.403 1.00 56.87 813 ARG C O 1
ATOM 6446 N N . LEU C 1 838 ? 168.790 195.801 188.773 1.00 53.63 814 LEU C N 1
ATOM 6447 C CA . LEU C 1 838 ? 167.370 196.055 188.986 1.00 48.91 814 LEU C CA 1
ATOM 6448 C C . LEU C 1 838 ? 166.682 196.451 187.687 1.00 53.52 814 LEU C C 1
ATOM 6449 O O . LEU C 1 838 ? 165.559 196.009 187.406 1.00 57.43 814 LEU C O 1
ATOM 6454 N N . LEU C 1 839 ? 167.340 197.286 186.880 1.00 41.90 815 LEU C N 1
ATOM 6455 C CA . LEU C 1 839 ? 166.766 197.685 185.602 1.00 40.06 815 LEU C CA 1
ATOM 6456 C C . LEU C 1 839 ? 166.596 196.487 184.678 1.00 47.76 815 LEU C C 1
ATOM 6457 O O . LEU C 1 839 ? 165.588 196.380 183.973 1.00 57.62 815 LEU C O 1
ATOM 6462 N N . GLY C 1 840 ? 167.568 195.576 184.665 1.00 46.57 816 GLY C N 1
ATOM 6463 C CA . GLY C 1 840 ? 167.427 194.377 183.855 1.00 47.66 816 GLY C CA 1
ATOM 6464 C C . GLY C 1 840 ? 166.260 193.515 184.293 1.00 52.04 816 GLY C C 1
ATOM 6465 O O . GLY C 1 840 ? 165.506 192.997 183.459 1.00 62.45 816 GLY C O 1
ATOM 6466 N N . ILE C 1 841 ? 166.089 193.357 185.608 1.00 50.23 817 ILE C N 1
ATOM 6467 C CA . ILE C 1 841 ? 164.955 192.587 186.117 1.00 50.29 817 ILE C CA 1
ATOM 6468 C C . ILE C 1 841 ? 163.641 193.233 185.691 1.00 56.52 817 ILE C C 1
ATOM 6469 O O . ILE C 1 841 ? 162.711 192.550 185.235 1.00 62.44 817 ILE C O 1
ATOM 6474 N N . ILE C 1 842 ? 163.550 194.559 185.820 1.00 49.76 818 ILE C N 1
ATOM 6475 C CA . ILE C 1 842 ? 162.337 195.271 185.425 1.00 40.20 818 ILE C CA 1
ATOM 6476 C C . ILE C 1 842 ? 162.061 195.082 183.940 1.00 49.05 818 ILE C C 1
ATOM 6477 O O . ILE C 1 842 ? 160.919 194.827 183.537 1.00 62.28 818 ILE C O 1
ATOM 6482 N N . PHE C 1 843 ? 163.094 195.213 183.104 1.00 47.95 819 PHE C N 1
ATOM 6483 C CA . PHE C 1 843 ? 162.908 195.071 181.663 1.00 47.68 819 PHE C CA 1
ATOM 6484 C C . PHE C 1 843 ? 162.386 193.686 181.315 1.00 48.86 819 PHE C C 1
ATOM 6485 O O . PHE C 1 843 ? 161.440 193.546 180.528 1.00 54.75 819 PHE C O 1
ATOM 6493 N N . GLN C 1 844 ? 162.991 192.646 181.894 1.00 53.21 820 GLN C N 1
ATOM 6494 C CA . GLN C 1 844 ? 162.570 191.287 181.572 1.00 56.28 820 GLN C CA 1
ATOM 6495 C C . GLN C 1 844 ? 161.144 191.020 182.039 1.00 65.92 820 GLN C C 1
ATOM 6496 O O . GLN C 1 844 ? 160.354 190.402 181.314 1.00 71.10 820 GLN C O 1
ATOM 6502 N N . ILE C 1 845 ? 160.792 191.481 183.243 1.00 68.30 821 ILE C N 1
ATOM 6503 C CA . ILE C 1 845 ? 159.437 191.257 183.744 1.00 61.46 821 ILE C CA 1
ATOM 6504 C C . ILE C 1 845 ? 158.418 191.987 182.877 1.00 61.87 821 ILE C C 1
ATOM 6505 O O . ILE C 1 845 ? 157.355 191.443 182.549 1.00 64.24 821 ILE C O 1
ATOM 6510 N N . CYS C 1 846 ? 158.725 193.228 182.488 1.00 60.28 822 CYS C N 1
ATOM 6511 C CA . CYS C 1 846 ? 157.816 193.978 181.630 1.00 53.53 822 CYS C CA 1
ATOM 6512 C C . CYS C 1 846 ? 157.628 193.301 180.281 1.00 56.23 822 CYS C C 1
ATOM 6513 O O . CYS C 1 846 ? 156.500 193.232 179.779 1.00 67.14 822 CYS C O 1
ATOM 6516 N N . ASP C 1 847 ? 158.626 192.626 179.750 1.00 64.94 823 ASP C N 1
ATOM 6517 C CA . ASP C 1 847 ? 158.415 192.048 178.402 1.00 68.02 823 ASP C CA 1
ATOM 6518 C C . ASP C 1 847 ? 157.878 190.625 178.508 1.00 68.38 823 ASP C C 1
ATOM 6519 O O . ASP C 1 847 ? 158.018 189.891 177.527 1.00 72.69 823 ASP C O 1
ATOM 6524 N N . ASP C 1 848 ? 157.292 190.250 179.639 1.00 71.74 824 ASP C N 1
ATOM 6525 C CA . ASP C 1 848 ? 156.657 188.909 179.764 1.00 72.92 824 ASP C CA 1
ATOM 6526 C C . ASP C 1 848 ? 155.149 189.121 179.881 1.00 74.67 824 ASP C C 1
ATOM 6527 O O . ASP C 1 848 ? 154.401 188.174 179.606 1.00 73.62 824 ASP C O 1
ATOM 6532 N N . TYR C 1 849 ? 154.729 190.327 180.254 1.00 85.90 825 TYR C N 1
ATOM 6533 C CA . TYR C 1 849 ? 153.295 190.658 180.321 1.00 80.93 825 TYR C CA 1
ATOM 6534 C C . TYR C 1 849 ? 152.898 191.222 178.967 1.00 79.09 825 TYR C C 1
ATOM 6535 O O . TYR C 1 849 ? 151.916 190.735 178.387 1.00 81.55 825 TYR C O 1
ATOM 6544 N N . LEU C 1 850 ? 153.650 192.202 178.470 1.00 75.76 826 LEU C N 1
ATOM 6545 C CA . LEU C 1 850 ? 153.273 192.870 177.202 1.00 71.90 826 LEU C CA 1
ATOM 6546 C C . LEU C 1 850 ? 153.446 191.883 176.057 1.00 73.88 826 LEU C C 1
ATOM 6547 O O . LEU C 1 850 ? 153.398 192.330 174.905 1.00 77.80 826 LEU C O 1
ATOM 6552 N N . ASN C 1 851 ? 153.622 190.596 176.355 1.00 82.13 827 ASN C N 1
ATOM 6553 C CA . ASN C 1 851 ? 153.679 189.585 175.270 1.00 84.38 827 ASN C CA 1
ATOM 6554 C C . ASN C 1 851 ? 152.396 188.762 175.326 1.00 88.34 827 ASN C C 1
ATOM 6555 O O . ASN C 1 851 ? 152.167 187.960 174.400 1.00 90.24 827 ASN C O 1
ATOM 6560 N N . LEU C 1 852 ? 151.577 188.981 176.355 1.00 88.77 828 LEU C N 1
ATOM 6561 C CA . LEU C 1 852 ? 150.350 188.172 176.514 1.00 84.66 828 LEU C CA 1
ATOM 6562 C C . LEU C 1 852 ? 149.141 189.095 176.564 1.00 82.21 828 LEU C C 1
ATOM 6563 O O . LEU C 1 852 ? 148.168 188.818 175.853 1.00 83.24 828 LEU C O 1
ATOM 6568 N N . LYS C 1 853 ? 149.203 190.148 177.369 1.00 86.80 829 LYS C N 1
ATOM 6569 C CA . LYS C 1 853 ? 148.026 191.027 177.557 1.00 87.71 829 LYS C CA 1
ATOM 6570 C C . LYS C 1 853 ? 148.417 192.476 177.315 1.00 91.57 829 LYS C C 1
ATOM 6571 O O . LYS C 1 853 ? 148.595 193.207 178.296 1.00 90.02 829 LYS C O 1
ATOM 6577 N N . SER C 1 854 ? 148.522 192.865 176.050 1.00 105.82 830 SER C N 1
ATOM 6578 C CA . SER C 1 854 ? 148.852 194.270 175.709 1.00 106.75 830 SER C CA 1
ATOM 6579 C C . SER C 1 854 ? 148.090 195.219 176.637 1.00 104.39 830 SER C C 1
ATOM 6580 O O . SER C 1 854 ? 148.123 196.430 176.360 1.00 103.73 830 SER C O 1
ATOM 6583 N N . CYS C 1 864 ? 150.491 185.360 171.635 1.00 112.28 840 CYS C N 1
ATOM 6584 C CA . CYS C 1 864 ? 150.849 184.505 172.761 1.00 114.63 840 CYS C CA 1
ATOM 6585 C C . CYS C 1 864 ? 151.739 183.352 172.313 1.00 114.76 840 CYS C C 1
ATOM 6586 O O . CYS C 1 864 ? 151.347 182.188 172.385 1.00 115.36 840 CYS C O 1
ATOM 6589 N N . GLU C 1 865 ? 152.944 183.684 171.849 1.00 114.88 841 GLU C N 1
ATOM 6590 C CA . GLU C 1 865 ? 153.878 182.670 171.377 1.00 114.32 841 GLU C CA 1
ATOM 6591 C C . GLU C 1 865 ? 154.528 181.892 172.513 1.00 114.53 841 GLU C C 1
ATOM 6592 O O . GLU C 1 865 ? 155.068 180.807 172.272 1.00 115.52 841 GLU C O 1
ATOM 6598 N N . ASP C 1 866 ? 154.495 182.422 173.738 1.00 109.06 842 ASP C N 1
ATOM 6599 C CA . ASP C 1 866 ? 155.085 181.714 174.868 1.00 108.19 842 ASP C CA 1
ATOM 6600 C C . ASP C 1 866 ? 154.366 180.397 175.130 1.00 107.76 842 ASP C C 1
ATOM 6601 O O . ASP C 1 866 ? 155.004 179.382 175.436 1.00 106.69 842 ASP C O 1
ATOM 6606 N N . ILE C 1 867 ? 153.036 180.396 175.027 1.00 108.80 843 ILE C N 1
ATOM 6607 C CA . ILE C 1 867 ? 152.274 179.164 175.210 1.00 108.38 843 ILE C CA 1
ATOM 6608 C C . ILE C 1 867 ? 152.630 178.152 174.130 1.00 108.32 843 ILE C C 1
ATOM 6609 O O . ILE C 1 867 ? 152.814 176.961 174.409 1.00 107.55 843 ILE C O 1
ATOM 6614 N N . THR C 1 868 ? 152.734 178.610 172.881 1.00 111.44 844 THR C N 1
ATOM 6615 C CA . THR C 1 868 ? 153.057 177.703 171.784 1.00 111.66 844 THR C CA 1
ATOM 6616 C C . THR C 1 868 ? 154.461 177.132 171.929 1.00 111.98 844 THR C C 1
ATOM 6617 O O . THR C 1 868 ? 154.706 175.976 171.569 1.00 112.30 844 THR C O 1
ATOM 6621 N N . GLU C 1 869 ? 155.397 177.925 172.446 1.00 109.13 845 GLU C N 1
ATOM 6622 C CA . GLU C 1 869 ? 156.774 177.481 172.604 1.00 109.70 845 GLU C CA 1
ATOM 6623 C C . GLU C 1 869 ? 157.048 176.819 173.948 1.00 110.49 845 GLU C C 1
ATOM 6624 O O . GLU C 1 869 ? 158.163 176.330 174.161 1.00 110.12 845 GLU C O 1
ATOM 6630 N N . GLY C 1 870 ? 156.073 176.788 174.854 1.00 103.66 846 GLY C N 1
ATOM 6631 C CA . GLY C 1 870 ? 156.282 176.181 176.153 1.00 99.90 846 GLY C CA 1
ATOM 6632 C C . GLY C 1 870 ? 157.103 177.000 177.121 1.00 97.48 846 GLY C C 1
ATOM 6633 O O . GLY C 1 870 ? 157.818 176.426 177.947 1.00 95.41 846 GLY C O 1
ATOM 6634 N N . LYS C 1 871 ? 157.026 178.324 177.044 1.00 95.16 847 LYS C N 1
ATOM 6635 C CA . LYS C 1 871 ? 157.821 179.180 177.912 1.00 95.03 847 LYS C CA 1
ATOM 6636 C C . LYS C 1 871 ? 157.313 179.124 179.347 1.00 95.17 847 LYS C C 1
ATOM 6637 O O . LYS C 1 871 ? 156.124 178.908 179.596 1.00 96.88 847 LYS C O 1
ATOM 6643 N N . PHE C 1 872 ? 158.226 179.321 180.295 1.00 78.12 848 PHE C N 1
ATOM 6644 C CA . PHE C 1 872 ? 157.886 179.436 181.713 1.00 73.05 848 PHE C CA 1
ATOM 6645 C C . PHE C 1 872 ? 158.119 180.889 182.112 1.00 75.74 848 PHE C C 1
ATOM 6646 O O . PHE C 1 872 ? 159.190 181.255 182.597 1.00 80.40 848 PHE C O 1
ATOM 6654 N N . SER C 1 873 ? 157.106 181.723 181.908 1.00 71.34 849 SER C N 1
ATOM 6655 C CA . SER C 1 873 ? 157.230 183.137 182.214 1.00 68.91 849 SER C CA 1
ATOM 6656 C C . SER C 1 873 ? 156.778 183.417 183.647 1.00 72.55 849 SER C C 1
ATOM 6657 O O . SER C 1 873 ? 156.337 182.525 184.376 1.00 78.50 849 SER C O 1
ATOM 6660 N N . PHE C 1 874 ? 156.903 184.682 184.053 1.00 66.97 850 PHE C N 1
ATOM 6661 C CA . PHE C 1 874 ? 156.618 185.052 185.439 1.00 67.03 850 PHE C CA 1
ATOM 6662 C C . PHE C 1 874 ? 155.160 184.833 185.831 1.00 74.24 850 PHE C C 1
ATOM 6663 O O . PHE C 1 874 ? 154.914 184.156 186.847 1.00 78.51 850 PHE C O 1
ATOM 6671 N N . PRO C 1 875 ? 154.158 185.360 185.108 1.00 70.62 851 PRO C N 1
ATOM 6672 C CA . PRO C 1 875 ? 152.771 185.043 185.481 1.00 67.62 851 PRO C CA 1
ATOM 6673 C C . PRO C 1 875 ? 152.453 183.562 185.412 1.00 70.29 851 PRO C C 1
ATOM 6674 O O . PRO C 1 875 ? 151.684 183.061 186.242 1.00 78.70 851 PRO C O 1
ATOM 6678 N N . ILE C 1 876 ? 153.026 182.843 184.447 1.00 66.86 852 ILE C N 1
ATOM 6679 C CA . ILE C 1 876 ? 152.791 181.406 184.360 1.00 69.14 852 ILE C CA 1
ATOM 6680 C C . ILE C 1 876 ? 153.337 180.706 185.595 1.00 71.64 852 ILE C C 1
ATOM 6681 O O . ILE C 1 876 ? 152.681 179.830 186.173 1.00 77.52 852 ILE C O 1
ATOM 6686 N N . ILE C 1 877 ? 154.540 181.089 186.026 1.00 75.48 853 ILE C N 1
ATOM 6687 C CA . ILE C 1 877 ? 155.139 180.487 187.213 1.00 76.29 853 ILE C CA 1
ATOM 6688 C C . ILE C 1 877 ? 154.290 180.774 188.444 1.00 82.00 853 ILE C C 1
ATOM 6689 O O . ILE C 1 877 ? 154.042 179.882 189.268 1.00 87.30 853 ILE C O 1
ATOM 6694 N N . HIS C 1 878 ? 153.827 182.019 188.588 1.00 79.47 854 HIS C N 1
ATOM 6695 C CA . HIS C 1 878 ? 152.994 182.356 189.740 1.00 77.65 854 HIS C CA 1
ATOM 6696 C C . HIS C 1 878 ? 151.694 181.563 189.735 1.00 79.75 854 HIS C C 1
ATOM 6697 O O . HIS C 1 878 ? 151.263 181.056 190.778 1.00 83.35 854 HIS C O 1
ATOM 6704 N N . SER C 1 879 ? 151.053 181.448 188.570 1.00 75.70 855 SER C N 1
ATOM 6705 C CA . SER C 1 879 ? 149.806 180.696 188.479 1.00 75.65 855 SER C CA 1
ATOM 6706 C C . SER C 1 879 ? 150.023 179.227 188.813 1.00 76.27 855 SER C C 1
ATOM 6707 O O . SER C 1 879 ? 149.195 178.609 189.491 1.00 79.88 855 SER C O 1
ATOM 6710 N N . ILE C 1 880 ? 151.126 178.649 188.340 1.00 75.57 856 ILE C N 1
ATOM 6711 C CA . ILE C 1 880 ? 151.412 177.250 188.636 1.00 76.02 856 ILE C CA 1
ATOM 6712 C C . ILE C 1 880 ? 151.633 177.056 190.130 1.00 79.16 856 ILE C C 1
ATOM 6713 O O . ILE C 1 880 ? 151.102 176.116 190.733 1.00 79.64 856 ILE C O 1
ATOM 6718 N N . ARG C 1 881 ? 152.413 177.941 190.752 1.00 87.69 857 ARG C N 1
ATOM 6719 C CA . ARG C 1 881 ? 152.793 177.734 192.144 1.00 87.72 857 ARG C CA 1
ATOM 6720 C C . ARG C 1 881 ? 151.655 178.020 193.117 1.00 91.14 857 ARG C C 1
ATOM 6721 O O . ARG C 1 881 ? 151.470 177.266 194.079 1.00 93.13 857 ARG C O 1
ATOM 6729 N N . THR C 1 882 ? 150.880 179.083 192.889 1.00 85.06 858 THR C N 1
ATOM 6730 C CA . THR C 1 882 ? 149.909 179.514 193.889 1.00 83.79 858 THR C CA 1
ATOM 6731 C C . THR C 1 882 ? 148.695 178.599 193.993 1.00 82.61 858 THR C C 1
ATOM 6732 O O . THR C 1 882 ? 148.039 178.587 195.039 1.00 84.36 858 THR C O 1
ATOM 6736 N N . LYS C 1 883 ? 148.376 177.837 192.950 1.00 80.84 859 LYS C N 1
ATOM 6737 C CA . LYS C 1 883 ? 147.225 176.934 192.957 1.00 82.17 859 LYS C CA 1
ATOM 6738 C C . LYS C 1 883 ? 147.647 175.575 192.424 1.00 83.57 859 LYS C C 1
ATOM 6739 O O . LYS C 1 883 ? 147.397 175.238 191.261 1.00 85.60 859 LYS C O 1
ATOM 6745 N N . PRO C 1 884 ? 148.294 174.758 193.256 1.00 77.46 860 PRO C N 1
ATOM 6746 C CA . PRO C 1 884 ? 148.736 173.436 192.792 1.00 79.61 860 PRO C CA 1
ATOM 6747 C C . PRO C 1 884 ? 147.602 172.429 192.693 1.00 79.51 860 PRO C C 1
ATOM 6748 O O . PRO C 1 884 ? 147.839 171.241 192.455 1.00 79.06 860 PRO C O 1
ATOM 6752 N N . GLY C 1 885 ? 146.367 172.891 192.873 1.00 94.25 861 GLY C N 1
ATOM 6753 C CA . GLY C 1 885 ? 145.219 172.006 192.834 1.00 99.31 861 GLY C CA 1
ATOM 6754 C C . GLY C 1 885 ? 144.774 171.580 191.454 1.00 101.58 861 GLY C C 1
ATOM 6755 O O . GLY C 1 885 ? 143.933 170.683 191.341 1.00 100.27 861 GLY C O 1
ATOM 6756 N N . ASN C 1 886 ? 145.311 172.197 190.404 1.00 107.82 862 ASN C N 1
ATOM 6757 C CA . ASN C 1 886 ? 144.948 171.864 189.035 1.00 106.10 862 ASN C CA 1
ATOM 6758 C C . ASN C 1 886 ? 146.206 171.668 188.203 1.00 106.16 862 ASN C C 1
ATOM 6759 O O . ASN C 1 886 ? 147.243 172.285 188.459 1.00 105.79 862 ASN C O 1
ATOM 6764 N N . ARG C 1 887 ? 146.101 170.802 187.200 1.00 107.49 863 ARG C N 1
ATOM 6765 C CA . ARG C 1 887 ? 147.211 170.457 186.319 1.00 106.64 863 ARG C CA 1
ATOM 6766 C C . ARG C 1 887 ? 146.807 170.676 184.865 1.00 106.96 863 ARG C C 1
ATOM 6767 O O . ARG C 1 887 ? 147.035 169.843 183.987 1.00 107.41 863 ARG C O 1
ATOM 6775 N N . GLN C 1 888 ? 146.178 171.818 184.597 1.00 106.70 864 GLN C N 1
ATOM 6776 C CA . GLN C 1 888 ? 145.770 172.181 183.246 1.00 107.77 864 GLN C CA 1
ATOM 6777 C C . GLN C 1 888 ? 146.797 173.048 182.534 1.00 108.13 864 GLN C C 1
ATOM 6778 O O . GLN C 1 888 ? 146.981 172.910 181.321 1.00 109.39 864 GLN C O 1
ATOM 6784 N N . LEU C 1 889 ? 147.471 173.942 183.261 1.00 96.61 865 LEU C N 1
ATOM 6785 C CA . LEU C 1 889 ? 148.502 174.768 182.645 1.00 94.79 865 LEU C CA 1
ATOM 6786 C C . LEU C 1 889 ? 149.682 173.925 182.178 1.00 98.70 865 LEU C C 1
ATOM 6787 O O . LEU C 1 889 ? 150.254 174.187 181.113 1.00 102.15 865 LEU C O 1
ATOM 6792 N N . ILE C 1 890 ? 150.063 172.910 182.959 1.00 96.73 866 ILE C N 1
ATOM 6793 C CA . ILE C 1 890 ? 151.158 172.034 182.551 1.00 96.54 866 ILE C CA 1
ATOM 6794 C C . ILE C 1 890 ? 150.808 171.329 181.248 1.00 99.02 866 ILE C C 1
ATOM 6795 O O . ILE C 1 890 ? 151.624 171.262 180.320 1.00 100.94 866 ILE C O 1
ATOM 6800 N N . ASN C 1 891 ? 149.590 170.792 181.160 1.00 103.47 867 ASN C N 1
ATOM 6801 C CA . ASN C 1 891 ? 149.170 170.096 179.948 1.00 103.95 867 ASN C CA 1
ATOM 6802 C C . ASN C 1 891 ? 149.079 171.051 178.766 1.00 104.87 867 ASN C C 1
ATOM 6803 O O . ASN C 1 891 ? 149.443 170.692 177.641 1.00 107.55 867 ASN C O 1
ATOM 6808 N N . VAL C 1 892 ? 148.590 172.270 179.001 1.00 101.50 868 VAL C N 1
ATOM 6809 C CA . VAL C 1 892 ? 148.510 173.260 177.931 1.00 103.71 868 VAL C CA 1
ATOM 6810 C C . VAL C 1 892 ? 149.901 173.581 177.400 1.00 105.45 868 VAL C C 1
ATOM 6811 O O . VAL C 1 892 ? 150.116 173.662 176.184 1.00 105.58 868 VAL C O 1
ATOM 6815 N N . LEU C 1 893 ? 150.869 173.763 178.301 1.00 99.83 869 LEU C N 1
ATOM 6816 C CA . LEU C 1 893 ? 152.236 174.039 177.873 1.00 97.27 869 LEU C CA 1
ATOM 6817 C C . LEU C 1 893 ? 152.834 172.853 177.127 1.00 99.38 869 LEU C C 1
ATOM 6818 O O . LEU C 1 893 ? 153.541 173.031 176.128 1.00 101.76 869 LEU C O 1
ATOM 6823 N N . ARG C 1 894 ? 152.528 171.645 177.581 1.00 103.65 870 ARG C N 1
ATOM 6824 C CA . ARG C 1 894 ? 153.153 170.454 176.952 1.00 103.78 870 ARG C CA 1
ATOM 6825 C C . ARG C 1 894 ? 152.503 170.169 175.593 1.00 105.72 870 ARG C C 1
ATOM 6826 O O . ARG C 1 894 ? 153.172 169.559 174.746 1.00 106.82 870 ARG C O 1
ATOM 6834 N N . GLN C 1 895 ? 151.260 170.600 175.385 1.00 109.50 871 GLN C N 1
ATOM 6835 C CA . GLN C 1 895 ? 150.585 170.322 174.121 1.00 109.60 871 GLN C CA 1
ATOM 6836 C C . GLN C 1 895 ? 151.254 171.043 172.957 1.00 109.32 871 GLN C C 1
ATOM 6837 O O . GLN C 1 895 ? 151.298 170.517 171.839 1.00 109.48 871 GLN C O 1
ATOM 6843 N N . LYS C 1 896 ? 151.774 172.248 173.201 1.00 107.45 872 LYS C N 1
ATOM 6844 C CA . LYS C 1 896 ? 152.429 173.053 172.168 1.00 107.11 872 LYS C CA 1
ATOM 6845 C C . LYS C 1 896 ? 151.493 173.309 170.989 1.00 108.62 872 LYS C C 1
ATOM 6846 O O . LYS C 1 896 ? 151.906 173.291 169.828 1.00 109.07 872 LYS C O 1
ATOM 6852 N N . SER C 1 897 ? 150.221 173.548 171.290 1.00 113.33 873 SER C N 1
ATOM 6853 C CA . SER C 1 897 ? 149.222 173.753 170.255 1.00 112.31 873 SER C CA 1
ATOM 6854 C C . SER C 1 897 ? 149.233 175.199 169.769 1.00 111.28 873 SER C C 1
ATOM 6855 O O . SER C 1 897 ? 149.701 176.112 170.454 1.00 111.03 873 SER C O 1
ATOM 6858 N N . LYS C 1 898 ? 148.677 175.420 168.579 1.00 115.69 874 LYS C N 1
ATOM 6859 C CA . LYS C 1 898 ? 148.635 176.797 168.021 1.00 117.14 874 LYS C CA 1
ATOM 6860 C C . LYS C 1 898 ? 147.190 177.295 167.927 1.00 120.36 874 LYS C C 1
ATOM 6861 O O . LYS C 1 898 ? 147.013 178.503 167.692 1.00 119.70 874 LYS C O 1
ATOM 6867 N N . GLU C 1 899 ? 146.197 176.412 168.101 1.00 126.72 875 GLU C N 1
ATOM 6868 C CA . GLU C 1 899 ? 144.810 176.825 167.936 1.00 124.46 875 GLU C CA 1
ATOM 6869 C C . GLU C 1 899 ? 144.447 177.927 168.925 1.00 124.83 875 GLU C C 1
ATOM 6870 O O . GLU C 1 899 ? 145.011 178.026 170.018 1.00 124.50 875 GLU C O 1
ATOM 6876 N N . ASP C 1 900 ? 143.487 178.764 168.525 1.00 125.22 876 ASP C N 1
ATOM 6877 C CA . ASP C 1 900 ? 143.065 179.880 169.364 1.00 125.41 876 ASP C CA 1
ATOM 6878 C C . ASP C 1 900 ? 142.317 179.428 170.611 1.00 124.84 876 ASP C C 1
ATOM 6879 O O . ASP C 1 900 ? 142.277 180.174 171.596 1.00 123.99 876 ASP C O 1
ATOM 6884 N N . ASP C 1 901 ? 141.719 178.234 170.590 1.00 125.46 877 ASP C N 1
ATOM 6885 C CA . ASP C 1 901 ? 140.987 177.753 171.758 1.00 126.79 877 ASP C CA 1
ATOM 6886 C C . ASP C 1 901 ? 141.910 177.574 172.957 1.00 127.02 877 ASP C C 1
ATOM 6887 O O . ASP C 1 901 ? 141.568 177.970 174.079 1.00 125.83 877 ASP C O 1
ATOM 6892 N N . VAL C 1 902 ? 143.087 176.984 172.738 1.00 123.18 878 VAL C N 1
ATOM 6893 C CA . VAL C 1 902 ? 144.030 176.774 173.832 1.00 122.14 878 VAL C CA 1
ATOM 6894 C C . VAL C 1 902 ? 144.512 178.107 174.387 1.00 121.74 878 VAL C C 1
ATOM 6895 O O . VAL C 1 902 ? 144.624 178.284 175.607 1.00 121.78 878 VAL C O 1
ATOM 6899 N N . LYS C 1 903 ? 144.813 179.063 173.506 1.00 122.58 879 LYS C N 1
ATOM 6900 C CA . LYS C 1 903 ? 145.263 180.374 173.960 1.00 123.40 879 LYS C CA 1
ATOM 6901 C C . LYS C 1 903 ? 144.180 181.082 174.764 1.00 123.42 879 LYS C C 1
ATOM 6902 O O . LYS C 1 903 ? 144.467 181.692 175.802 1.00 123.80 879 LYS C O 1
ATOM 6908 N N . ARG C 1 904 ? 142.929 181.012 174.303 1.00 122.05 880 ARG C N 1
ATOM 6909 C CA . ARG C 1 904 ? 141.836 181.637 175.041 1.00 122.39 880 ARG C CA 1
ATOM 6910 C C . ARG C 1 904 ? 141.640 180.979 176.401 1.00 122.98 880 ARG C C 1
ATOM 6911 O O . ARG C 1 904 ? 141.406 181.668 177.402 1.00 122.90 880 ARG C O 1
ATOM 6919 N N . PHE C 1 905 ? 141.733 179.648 176.459 1.00 115.19 881 PHE C N 1
ATOM 6920 C CA . PHE C 1 905 ? 141.603 178.950 177.734 1.00 113.63 881 PHE C CA 1
ATOM 6921 C C . PHE C 1 905 ? 142.713 179.358 178.694 1.00 113.91 881 PHE C C 1
ATOM 6922 O O . PHE C 1 905 ? 142.468 179.598 179.883 1.00 115.23 881 PHE C O 1
ATOM 6930 N N . ALA C 1 906 ? 143.948 179.437 178.192 1.00 112.89 882 ALA C N 1
ATOM 6931 C CA . ALA C 1 906 ? 145.067 179.834 179.041 1.00 112.61 882 ALA C CA 1
ATOM 6932 C C . ALA C 1 906 ? 144.898 181.260 179.543 1.00 110.88 882 ALA C C 1
ATOM 6933 O O . ALA C 1 906 ? 145.179 181.552 180.712 1.00 110.71 882 ALA C O 1
ATOM 6935 N N . LEU C 1 907 ? 144.441 182.165 178.675 1.00 110.25 883 LEU C N 1
ATOM 6936 C CA . LEU C 1 907 ? 144.220 183.544 179.097 1.00 111.69 883 LEU C CA 1
ATOM 6937 C C . LEU C 1 907 ? 143.127 183.630 180.155 1.00 114.57 883 LEU C C 1
ATOM 6938 O O . LEU C 1 907 ? 143.258 184.377 181.133 1.00 113.41 883 LEU C O 1
ATOM 6943 N N . ALA C 1 908 ? 142.041 182.872 179.979 1.00 109.78 884 ALA C N 1
ATOM 6944 C CA . ALA C 1 908 ? 140.973 182.873 180.974 1.00 105.62 884 ALA C CA 1
ATOM 6945 C C . ALA C 1 908 ? 141.464 182.335 182.313 1.00 104.83 884 ALA C C 1
ATOM 6946 O O . ALA C 1 908 ? 141.155 182.900 183.369 1.00 104.51 884 ALA C O 1
ATOM 6948 N N . TYR C 1 909 ? 142.246 181.266 182.309 1.00 100.15 885 TYR C N 1
ATOM 6949 C CA . TYR C 1 909 ? 142.746 180.694 183.581 1.00 97.72 885 TYR C CA 1
ATOM 6950 C C . TYR C 1 909 ? 143.723 181.685 184.225 1.00 99.50 885 TYR C C 1
ATOM 6951 O O . TYR C 1 909 ? 143.681 181.833 185.451 1.00 100.49 885 TYR C O 1
ATOM 6960 N N . MET C 1 910 ? 144.563 182.359 183.429 1.00 105.75 886 MET C N 1
ATOM 6961 C CA . MET C 1 910 ? 145.469 183.347 184.005 1.00 106.51 886 MET C CA 1
ATOM 6962 C C . MET C 1 910 ? 144.697 184.509 184.618 1.00 106.60 886 MET C C 1
ATOM 6963 O O . MET C 1 910 ? 145.070 185.021 185.680 1.00 105.97 886 MET C O 1
ATOM 6968 N N . GLU C 1 911 ? 143.621 184.943 183.960 1.00 102.90 887 GLU C N 1
ATOM 6969 C CA . GLU C 1 911 ? 142.796 186.010 184.514 1.00 102.49 887 GLU C CA 1
ATOM 6970 C C . GLU C 1 911 ? 142.074 185.568 185.779 1.00 104.82 887 GLU C C 1
ATOM 6971 O O . GLU C 1 911 ? 141.826 186.392 186.667 1.00 105.06 887 GLU C O 1
ATOM 6977 N N . SER C 1 912 ? 141.726 184.282 185.878 1.00 100.40 888 SER C N 1
ATOM 6978 C CA . SER C 1 912 ? 140.972 183.805 187.034 1.00 97.75 888 SER C CA 1
ATOM 6979 C C . SER C 1 912 ? 141.774 183.930 188.324 1.00 96.38 888 SER C C 1
ATOM 6980 O O . SER C 1 912 ? 141.227 184.302 189.368 1.00 97.55 888 SER C O 1
ATOM 6983 N N . THR C 1 913 ? 143.068 183.626 188.275 1.00 91.77 889 THR C N 1
ATOM 6984 C CA . THR C 1 913 ? 143.895 183.557 189.471 1.00 90.69 889 THR C CA 1
ATOM 6985 C C . THR C 1 913 ? 144.463 184.911 189.886 1.00 89.89 889 THR C C 1
ATOM 6986 O O . THR C 1 913 ? 145.181 184.985 190.889 1.00 88.41 889 THR C O 1
ATOM 6990 N N . GLN C 1 914 ? 144.156 185.978 189.147 1.00 97.05 890 GLN C N 1
ATOM 6991 C CA . GLN C 1 914 ? 144.583 187.338 189.493 1.00 99.17 890 GLN C CA 1
ATOM 6992 C C . GLN C 1 914 ? 146.106 187.461 189.534 1.00 101.33 890 GLN C C 1
ATOM 6993 O O . GLN C 1 914 ? 146.675 188.059 190.449 1.00 100.90 890 GLN C O 1
ATOM 6999 N N . SER C 1 915 ? 146.773 186.886 188.531 1.00 94.87 891 SER C N 1
ATOM 7000 C CA . SER C 1 915 ? 148.225 186.989 188.442 1.00 91.50 891 SER C CA 1
ATOM 7001 C C . SER C 1 915 ? 148.678 188.349 187.924 1.00 88.11 891 SER C C 1
ATOM 7002 O O . SER C 1 915 ? 149.723 188.859 188.352 1.00 91.30 891 SER C O 1
ATOM 7005 N N . PHE C 1 916 ? 147.910 188.941 187.008 1.00 83.32 892 PHE C N 1
ATOM 7006 C CA . PHE C 1 916 ? 148.333 190.176 186.357 1.00 86.80 892 PHE C CA 1
ATOM 7007 C C . PHE C 1 916 ? 148.462 191.319 187.357 1.00 89.37 892 PHE C C 1
ATOM 7008 O O . PHE C 1 916 ? 149.404 192.118 187.280 1.00 94.61 892 PHE C O 1
ATOM 7016 N N . ASP C 1 917 ? 147.529 191.413 188.305 1.00 84.83 893 ASP C N 1
ATOM 7017 C CA . ASP C 1 917 ? 147.634 192.438 189.338 1.00 86.88 893 ASP C CA 1
ATOM 7018 C C . ASP C 1 917 ? 148.856 192.209 190.219 1.00 90.38 893 ASP C C 1
ATOM 7019 O O . ASP C 1 917 ? 149.496 193.168 190.666 1.00 91.51 893 ASP C O 1
ATOM 7024 N N . TYR C 1 918 ? 149.192 190.944 190.482 1.00 81.35 894 TYR C N 1
ATOM 7025 C CA . TYR C 1 918 ? 150.393 190.642 191.255 1.00 79.54 894 TYR C CA 1
ATOM 7026 C C . TYR C 1 918 ? 151.643 191.116 190.526 1.00 79.05 894 TYR C C 1
ATOM 7027 O O . TYR C 1 918 ? 152.538 191.721 191.134 1.00 81.04 894 TYR C O 1
ATOM 7036 N N . THR C 1 919 ? 151.713 190.866 189.216 1.00 78.57 895 THR C N 1
ATOM 7037 C CA . THR C 1 919 ? 152.839 191.361 188.430 1.00 77.29 895 THR C CA 1
ATOM 7038 C C . THR C 1 919 ? 152.890 192.884 188.445 1.00 79.81 895 THR C C 1
ATOM 7039 O O . THR C 1 919 ? 153.971 193.478 188.551 1.00 83.78 895 THR C O 1
ATOM 7043 N N . ARG C 1 920 ? 151.727 193.532 188.338 1.00 82.28 896 ARG C N 1
ATOM 7044 C CA . ARG C 1 920 ? 151.681 194.990 188.367 1.00 81.73 896 ARG C CA 1
ATOM 7045 C C . ARG C 1 920 ? 152.215 195.536 189.684 1.00 82.08 896 ARG C C 1
ATOM 7046 O O . ARG C 1 920 ? 152.999 196.493 189.696 1.00 88.28 896 ARG C O 1
ATOM 7054 N N . ASP C 1 921 ? 151.802 194.940 190.804 1.00 76.76 897 ASP C N 1
ATOM 7055 C CA . ASP C 1 921 ? 152.278 195.398 192.106 1.00 81.83 897 ASP C CA 1
ATOM 7056 C C . ASP C 1 921 ? 153.781 195.183 192.253 1.00 88.61 897 ASP C C 1
ATOM 7057 O O . ASP C 1 921 ? 154.496 196.056 192.768 1.00 90.53 897 ASP C O 1
ATOM 7062 N N . PHE C 1 922 ? 154.300 194.024 191.823 1.00 79.89 898 PHE C N 1
ATOM 7063 C CA . PHE C 1 922 ? 155.766 193.777 191.880 1.00 69.11 898 PHE C CA 1
ATOM 7064 C C . PHE C 1 922 ? 156.474 194.861 191.079 1.00 70.46 898 PHE C C 1
ATOM 7065 O O . PHE C 1 922 ? 157.414 195.472 191.596 1.00 76.24 898 PHE C O 1
ATOM 7073 N N . VAL C 1 923 ? 156.026 195.107 189.858 1.00 66.96 899 VAL C N 1
ATOM 7074 C CA . VAL C 1 923 ? 156.723 196.076 189.020 1.00 64.56 899 VAL C CA 1
ATOM 7075 C C . VAL C 1 923 ? 156.673 197.460 189.649 1.00 68.84 899 VAL C C 1
ATOM 7076 O O . VAL C 1 923 ? 157.653 198.208 189.604 1.00 76.77 899 VAL C O 1
ATOM 7080 N N . LYS C 1 924 ? 155.589 197.777 190.338 1.00 71.98 900 LYS C N 1
ATOM 7081 C CA . LYS C 1 924 ? 155.454 199.160 190.856 1.00 69.97 900 LYS C CA 1
ATOM 7082 C C . LYS C 1 924 ? 156.333 199.323 192.082 1.00 67.61 900 LYS C C 1
ATOM 7083 O O . LYS C 1 924 ? 156.901 200.402 192.247 1.00 73.09 900 LYS C O 1
ATOM 7089 N N . ILE C 1 925 ? 156.447 198.291 192.897 1.00 57.89 901 ILE C N 1
ATOM 7090 C CA . ILE C 1 925 ? 157.364 198.358 194.034 1.00 62.22 901 ILE C CA 1
ATOM 7091 C C . ILE C 1 925 ? 158.810 198.434 193.552 1.00 76.00 901 ILE C C 1
ATOM 7092 O O . ILE C 1 925 ? 159.611 199.240 194.053 1.00 75.27 901 ILE C O 1
ATOM 7097 N N . LEU C 1 926 ? 159.167 197.600 192.569 1.00 74.27 902 LEU C N 1
ATOM 7098 C CA . LEU C 1 926 ? 160.535 197.610 192.061 1.00 61.81 902 LEU C CA 1
ATOM 7099 C C . LEU C 1 926 ? 160.875 198.944 191.407 1.00 59.80 902 LEU C C 1
ATOM 7100 O O . LEU C 1 926 ? 161.999 199.440 191.541 1.00 72.63 902 LEU C O 1
ATOM 7105 N N . ASN C 1 927 ? 159.920 199.537 190.691 1.00 53.76 903 ASN C N 1
ATOM 7106 C CA . ASN C 1 927 ? 160.147 200.833 190.064 1.00 57.41 903 ASN C CA 1
ATOM 7107 C C . ASN C 1 927 ? 160.366 201.917 191.108 1.00 62.14 903 ASN C C 1
ATOM 7108 O O . ASN C 1 927 ? 161.234 202.785 190.942 1.00 66.67 903 ASN C O 1
ATOM 7113 N N . GLY C 1 928 ? 159.587 201.886 192.189 1.00 61.88 904 GLY C N 1
ATOM 7114 C CA . GLY C 1 928 ? 159.818 202.831 193.267 1.00 60.92 904 GLY C CA 1
ATOM 7115 C C . GLY C 1 928 ? 161.201 202.685 193.868 1.00 62.65 904 GLY C C 1
ATOM 7116 O O . GLY C 1 928 ? 161.888 203.679 194.129 1.00 72.11 904 GLY C O 1
ATOM 7117 N N . GLU C 1 929 ? 161.637 201.441 194.080 1.00 64.28 905 GLU C N 1
ATOM 7118 C CA . GLU C 1 929 ? 162.979 201.233 194.618 1.00 64.33 905 GLU C CA 1
ATOM 7119 C C . GLU C 1 929 ? 164.049 201.726 193.654 1.00 63.33 905 GLU C C 1
ATOM 7120 O O . GLU C 1 929 ? 165.063 202.288 194.080 1.00 64.42 905 GLU C O 1
ATOM 7126 N N . ALA C 1 930 ? 163.854 201.507 192.352 1.00 67.78 906 ALA C N 1
ATOM 7127 C CA . ALA C 1 930 ? 164.826 201.977 191.371 1.00 63.38 906 ALA C CA 1
ATOM 7128 C C . ALA C 1 930 ? 164.915 203.496 191.370 1.00 58.45 906 ALA C C 1
ATOM 7129 O O . ALA C 1 930 ? 166.009 204.063 191.262 1.00 65.55 906 ALA C O 1
ATOM 7131 N N . LEU C 1 931 ? 163.773 204.174 191.483 1.00 59.95 907 LEU C N 1
ATOM 7132 C CA . LEU C 1 931 ? 163.795 205.632 191.545 1.00 61.16 907 LEU C CA 1
ATOM 7133 C C . LEU C 1 931 ? 164.504 206.108 192.808 1.00 59.08 907 LEU C C 1
ATOM 7134 O O . LEU C 1 931 ? 165.258 207.089 192.776 1.00 62.71 907 LEU C O 1
ATOM 7139 N N . ARG C 1 932 ? 164.283 205.419 193.931 1.00 65.11 908 ARG C N 1
ATOM 7140 C CA . ARG C 1 932 ? 165.011 205.758 195.151 1.00 63.59 908 ARG C CA 1
ATOM 7141 C C . ARG C 1 932 ? 166.513 205.574 194.967 1.00 68.26 908 ARG C C 1
ATOM 7142 O O . ARG C 1 932 ? 167.309 206.408 195.415 1.00 71.37 908 ARG C O 1
ATOM 7150 N N . MET C 1 933 ? 166.915 204.482 194.313 1.00 67.94 909 MET C N 1
ATOM 7151 C CA . MET C 1 933 ? 168.331 204.242 194.045 1.00 58.95 909 MET C CA 1
ATOM 7152 C C . MET C 1 933 ? 168.922 205.356 193.195 1.00 58.28 909 MET C C 1
ATOM 7153 O O . MET C 1 933 ? 170.029 205.834 193.463 1.00 56.97 909 MET C O 1
ATOM 7158 N N . ILE C 1 934 ? 168.196 205.779 192.160 1.00 60.41 910 ILE C N 1
ATOM 7159 C CA . ILE C 1 934 ? 168.684 206.848 191.295 1.00 54.96 910 ILE C CA 1
ATOM 7160 C C . ILE C 1 934 ? 168.832 208.140 192.085 1.00 59.90 910 ILE C C 1
ATOM 7161 O O . ILE C 1 934 ? 169.821 208.868 191.935 1.00 65.12 910 ILE C O 1
ATOM 7166 N N . GLU C 1 935 ? 167.852 208.446 192.938 1.00 76.49 911 GLU C N 1
ATOM 7167 C CA . GLU C 1 935 ? 167.928 209.657 193.749 1.00 72.69 911 GLU C CA 1
ATOM 7168 C C . GLU C 1 935 ? 169.103 209.621 194.718 1.00 70.98 911 GLU C C 1
ATOM 7169 O O . GLU C 1 935 ? 169.758 210.647 194.929 1.00 72.44 911 GLU C O 1
ATOM 7175 N N . ASP C 1 936 ? 169.383 208.461 195.316 1.00 73.79 912 ASP C N 1
ATOM 7176 C CA . ASP C 1 936 ? 170.468 208.371 196.289 1.00 71.18 912 ASP C CA 1
ATOM 7177 C C . ASP C 1 936 ? 171.824 208.634 195.645 1.00 72.31 912 ASP C C 1
ATOM 7178 O O . ASP C 1 936 ? 172.713 209.215 196.275 1.00 72.06 912 ASP C O 1
ATOM 7183 N N . LEU C 1 937 ? 172.012 208.196 194.402 1.00 73.01 913 LEU C N 1
ATOM 7184 C CA . LEU C 1 937 ? 173.275 208.410 193.710 1.00 67.68 913 LEU C CA 1
ATOM 7185 C C . LEU C 1 937 ? 173.522 209.868 193.352 1.00 65.12 913 LEU C C 1
ATOM 7186 O O . LEU C 1 937 ? 174.680 210.252 193.165 1.00 70.04 913 LEU C O 1
ATOM 7191 N N . GLU C 1 938 ? 172.473 210.683 193.250 1.00 67.54 914 GLU C N 1
ATOM 7192 C CA . GLU C 1 938 ? 172.642 212.051 192.779 1.00 69.74 914 GLU C CA 1
ATOM 7193 C C . GLU C 1 938 ? 173.259 212.961 193.832 1.00 74.58 914 GLU C C 1
ATOM 7194 O O . GLU C 1 938 ? 173.836 213.996 193.482 1.00 78.25 914 GLU C O 1
ATOM 7200 N N . GLN C 1 939 ? 173.156 212.606 195.109 1.00 71.88 915 GLN C N 1
ATOM 7201 C CA . GLN C 1 939 ? 173.741 213.421 196.165 1.00 72.63 915 GLN C CA 1
ATOM 7202 C C . GLN C 1 939 ? 175.207 213.097 196.417 1.00 70.03 915 GLN C C 1
ATOM 7203 O O . GLN C 1 939 ? 175.818 213.707 197.300 1.00 74.23 915 GLN C O 1
ATOM 7209 N N . GLN C 1 940 ? 175.783 212.160 195.671 1.00 60.86 916 GLN C N 1
ATOM 7210 C CA . GLN C 1 940 ? 177.200 211.849 195.775 1.00 61.56 916 GLN C CA 1
ATOM 7211 C C . GLN C 1 940 ? 178.064 212.737 194.892 1.00 65.25 916 GLN C C 1
ATOM 7212 O O . GLN C 1 940 ? 179.288 212.573 194.883 1.00 67.59 916 GLN C O 1
ATOM 7218 N N . GLY C 1 941 ? 177.463 213.664 194.151 1.00 59.88 917 GLY C N 1
ATOM 7219 C CA . GLY C 1 941 ? 178.226 214.585 193.332 1.00 60.82 917 GLY C CA 1
ATOM 7220 C C . GLY C 1 941 ? 177.943 214.463 191.851 1.00 61.98 917 GLY C C 1
ATOM 7221 O O . GLY C 1 941 ? 178.801 214.779 191.023 1.00 63.60 917 GLY C O 1
ATOM 7222 N N . LEU C 1 942 ? 176.741 214.013 191.502 1.00 69.85 918 LEU C N 1
ATOM 7223 C CA . LEU C 1 942 ? 176.356 213.817 190.114 1.00 73.63 918 LEU C CA 1
ATOM 7224 C C . LEU C 1 942 ? 175.115 214.638 189.796 1.00 72.98 918 LEU C C 1
ATOM 7225 O O . LEU C 1 942 ? 174.221 214.796 190.631 1.00 72.02 918 LEU C O 1
ATOM 7230 N N . HIS C 1 943 ? 175.070 215.149 188.569 1.00 75.95 919 HIS C N 1
ATOM 7231 C CA . HIS C 1 943 ? 173.985 216.001 188.116 1.00 76.35 919 HIS C CA 1
ATOM 7232 C C . HIS C 1 943 ? 172.704 215.191 187.924 1.00 80.98 919 HIS C C 1
ATOM 7233 O O . HIS C 1 943 ? 172.698 213.958 187.970 1.00 84.13 919 HIS C O 1
ATOM 7240 N N . ARG C 1 944 ? 171.605 215.908 187.709 1.00 72.79 920 ARG C N 1
ATOM 7241 C CA . ARG C 1 944 ? 170.332 215.265 187.424 1.00 70.67 920 ARG C CA 1
ATOM 7242 C C . ARG C 1 944 ? 170.379 214.575 186.067 1.00 73.66 920 ARG C C 1
ATOM 7243 O O . ARG C 1 944 ? 171.090 214.999 185.152 1.00 77.04 920 ARG C O 1
ATOM 7251 N N . ASN C 1 945 ? 169.610 213.499 185.940 1.00 64.89 921 ASN C N 1
ATOM 7252 C CA . ASN C 1 945 ? 169.588 212.680 184.730 1.00 64.43 921 ASN C CA 1
ATOM 7253 C C . ASN C 1 945 ? 168.147 212.572 184.243 1.00 71.03 921 ASN C C 1
ATOM 7254 O O . ASN C 1 945 ? 167.372 211.757 184.752 1.00 74.61 921 ASN C O 1
ATOM 7259 N N . ILE C 1 946 ? 167.793 213.391 183.252 1.00 67.33 922 ILE C N 1
ATOM 7260 C CA . ILE C 1 946 ? 166.448 213.335 182.688 1.00 65.78 922 ILE C CA 1
ATOM 7261 C C . ILE C 1 946 ? 166.255 212.058 181.879 1.00 67.11 922 ILE C C 1
ATOM 7262 O O . ILE C 1 946 ? 165.177 211.451 181.902 1.00 68.96 922 ILE C O 1
ATOM 7267 N N . GLU C 1 947 ? 167.287 211.635 181.144 1.00 63.63 923 GLU C N 1
ATOM 7268 C CA . GLU C 1 947 ? 167.145 210.502 180.235 1.00 58.67 923 GLU C CA 1
ATOM 7269 C C . GLU C 1 947 ? 166.868 209.206 180.986 1.00 61.13 923 GLU C C 1
ATOM 7270 O O . GLU C 1 947 ? 166.079 208.374 180.522 1.00 67.99 923 GLU C O 1
ATOM 7276 N N . ILE C 1 948 ? 167.512 209.004 182.135 1.00 58.56 924 ILE C N 1
ATOM 7277 C CA . ILE C 1 948 ? 167.291 207.770 182.880 1.00 59.76 924 ILE C CA 1
ATOM 7278 C C . ILE C 1 948 ? 165.866 207.721 183.419 1.00 66.68 924 ILE C C 1
ATOM 7279 O O . ILE C 1 948 ? 165.227 206.661 183.428 1.00 69.82 924 ILE C O 1
ATOM 7284 N N . ARG C 1 949 ? 165.329 208.868 183.842 1.00 69.75 925 ARG C N 1
ATOM 7285 C CA . ARG C 1 949 ? 163.940 208.911 184.280 1.00 65.31 925 ARG C CA 1
ATOM 7286 C C . ARG C 1 949 ? 162.991 208.676 183.114 1.00 63.44 925 ARG C C 1
ATOM 7287 O O . ARG C 1 949 ? 161.958 208.018 183.271 1.00 63.18 925 ARG C O 1
ATOM 7295 N N . ASN C 1 950 ? 163.325 209.209 181.936 1.00 62.76 926 ASN C N 1
ATOM 7296 C CA . ASN C 1 950 ? 162.510 208.947 180.756 1.00 57.12 926 ASN C CA 1
ATOM 7297 C C . ASN C 1 950 ? 162.483 207.462 180.431 1.00 62.65 926 ASN C C 1
ATOM 7298 O O . ASN C 1 950 ? 161.427 206.909 180.108 1.00 70.88 926 ASN C O 1
ATOM 7303 N N . ILE C 1 951 ? 163.638 206.799 180.513 1.00 70.08 927 ILE C N 1
ATOM 7304 C CA . ILE C 1 951 ? 163.697 205.366 180.235 1.00 70.05 927 ILE C CA 1
ATOM 7305 C C . ILE C 1 951 ? 162.891 204.589 181.267 1.00 70.80 927 ILE C C 1
ATOM 7306 O O . ILE C 1 951 ? 162.143 203.665 180.926 1.00 72.95 927 ILE C O 1
ATOM 7311 N N . LEU C 1 952 ? 163.026 204.952 182.545 1.00 74.63 928 LEU C N 1
ATOM 7312 C CA . LEU C 1 952 ? 162.295 204.251 183.596 1.00 76.58 928 LEU C CA 1
ATOM 7313 C C . LEU C 1 952 ? 160.787 204.411 183.435 1.00 79.86 928 LEU C C 1
ATOM 7314 O O . LEU C 1 952 ? 160.038 203.433 183.540 1.00 76.97 928 LEU C O 1
ATOM 7319 N N . ALA C 1 953 ? 160.324 205.634 183.175 1.00 85.66 929 ALA C N 1
ATOM 7320 C CA . ALA C 1 953 ? 158.891 205.893 183.107 1.00 80.12 929 ALA C CA 1
ATOM 7321 C C . ALA C 1 953 ? 158.284 205.416 181.793 1.00 79.15 929 ALA C C 1
ATOM 7322 O O . ALA C 1 953 ? 157.089 205.106 181.740 1.00 80.64 929 ALA C O 1
ATOM 7324 N N . ARG C 1 954 ? 159.084 205.360 180.726 1.00 86.24 930 ARG C N 1
ATOM 7325 C CA . ARG C 1 954 ? 158.544 205.032 179.410 1.00 88.68 930 ARG C CA 1
ATOM 7326 C C . ARG C 1 954 ? 157.938 203.638 179.390 1.00 86.84 930 ARG C C 1
ATOM 7327 O O . ARG C 1 954 ? 156.994 203.374 178.635 1.00 90.45 930 ARG C O 1
ATOM 7335 N N . MET C 1 955 ? 158.463 202.732 180.205 1.00 88.45 931 MET C N 1
ATOM 7336 C CA . MET C 1 955 ? 157.896 201.400 180.349 1.00 94.25 931 MET C CA 1
ATOM 7337 C C . MET C 1 955 ? 157.291 201.265 181.741 1.00 97.53 931 MET C C 1
ATOM 7338 O O . MET C 1 955 ? 157.924 201.621 182.742 1.00 96.58 931 MET C O 1
ATOM 7343 N N . SER C 1 956 ? 156.051 200.790 181.792 1.00 109.35 932 SER C N 1
ATOM 7344 C CA . SER C 1 956 ? 155.332 200.565 183.037 1.00 106.29 932 SER C CA 1
ATOM 7345 C C . SER C 1 956 ? 154.115 199.717 182.712 1.00 105.20 932 SER C C 1
ATOM 7346 O O . SER C 1 956 ? 153.722 199.590 181.549 1.00 107.57 932 SER C O 1
ATOM 7349 N N . LEU C 1 957 ? 153.523 199.140 183.749 1.00 101.96 933 LEU C N 1
ATOM 7350 C CA . LEU C 1 957 ? 152.366 198.277 183.579 1.00 105.12 933 LEU C CA 1
ATOM 7351 C C . LEU C 1 957 ? 151.051 198.996 183.845 1.00 108.05 933 LEU C C 1
ATOM 7352 O O . LEU C 1 957 ? 150.009 198.340 183.941 1.00 106.32 933 LEU C O 1
ATOM 7357 N N . ALA D 1 645 ? 152.207 188.217 200.326 1.00 73.68 621 ALA D N 1
ATOM 7358 C CA . ALA D 1 645 ? 153.333 188.888 200.961 1.00 73.94 621 ALA D CA 1
ATOM 7359 C C . ALA D 1 645 ? 154.290 189.440 199.914 1.00 71.84 621 ALA D C 1
ATOM 7360 O O . ALA D 1 645 ? 155.385 188.913 199.722 1.00 74.71 621 ALA D O 1
ATOM 7362 N N . ILE D 1 646 ? 153.867 190.507 199.235 1.00 69.73 622 ILE D N 1
ATOM 7363 C CA . ILE D 1 646 ? 154.687 191.087 198.178 1.00 70.35 622 ILE D CA 1
ATOM 7364 C C . ILE D 1 646 ? 155.960 191.695 198.747 1.00 71.49 622 ILE D C 1
ATOM 7365 O O . ILE D 1 646 ? 157.015 191.659 198.100 1.00 81.02 622 ILE D O 1
ATOM 7370 N N . SER D 1 647 ? 155.840 192.285 199.935 1.00 57.66 623 SER D N 1
ATOM 7371 C CA . SER D 1 647 ? 157.028 193.010 200.447 1.00 64.31 623 SER D CA 1
ATOM 7372 C C . SER D 1 647 ? 158.043 192.035 201.032 1.00 72.34 623 SER D C 1
ATOM 7373 O O . SER D 1 647 ? 159.185 192.451 201.262 1.00 76.29 623 SER D O 1
ATOM 7376 N N . ASP D 1 648 ? 157.645 190.785 201.246 1.00 79.17 624 ASP D N 1
ATOM 7377 C CA . ASP D 1 648 ? 158.618 189.774 201.726 1.00 78.90 624 ASP D CA 1
ATOM 7378 C C . ASP D 1 648 ? 159.434 189.330 200.526 1.00 79.19 624 ASP D C 1
ATOM 7379 O O . ASP D 1 648 ? 160.640 189.092 200.681 1.00 83.25 624 ASP D O 1
ATOM 7384 N N . HIS D 1 649 ? 158.787 189.241 199.377 1.00 68.20 625 HIS D N 1
ATOM 7385 C CA . HIS D 1 649 ? 159.475 188.852 198.133 1.00 70.51 625 HIS D CA 1
ATOM 7386 C C . HIS D 1 649 ? 160.354 190.003 197.652 1.00 71.49 625 HIS D C 1
ATOM 7387 O O . HIS D 1 649 ? 161.576 189.835 197.656 1.00 80.06 625 HIS D O 1
ATOM 7394 N N . THR D 1 650 ? 159.771 191.127 197.277 1.00 58.14 626 THR D N 1
ATOM 7395 C CA . THR D 1 650 ? 160.504 192.263 196.731 1.00 63.04 626 THR D CA 1
ATOM 7396 C C . THR D 1 650 ? 161.806 192.489 197.486 1.00 69.45 626 THR D C 1
ATOM 7397 O O . THR D 1 650 ? 162.840 192.786 196.876 1.00 76.63 626 THR D O 1
ATOM 7401 N N . SER D 1 651 ? 161.776 192.355 198.814 1.00 64.07 627 SER D N 1
ATOM 7402 C CA . SER D 1 651 ? 162.991 192.540 199.598 1.00 65.61 627 SER D CA 1
ATOM 7403 C C . SER D 1 651 ? 164.039 191.497 199.241 1.00 68.01 627 SER D C 1
ATOM 7404 O O . SER D 1 651 ? 165.223 191.824 199.103 1.00 73.13 627 SER D O 1
ATOM 7407 N N . ARG D 1 652 ? 163.625 190.238 199.080 1.00 68.16 628 ARG D N 1
ATOM 7408 C CA . ARG D 1 652 ? 164.578 189.202 198.688 1.00 66.50 628 ARG D CA 1
ATOM 7409 C C . ARG D 1 652 ? 165.169 189.484 197.311 1.00 71.84 628 ARG D C 1
ATOM 7410 O O . ARG D 1 652 ? 166.381 189.332 197.102 1.00 74.24 628 ARG D O 1
ATOM 7418 N N . ALA D 1 653 ? 164.329 189.900 196.358 1.00 59.79 629 ALA D N 1
ATOM 7419 C CA . ALA D 1 653 ? 164.828 190.192 195.019 1.00 53.47 629 ALA D CA 1
ATOM 7420 C C . ALA D 1 653 ? 165.827 191.343 195.037 1.00 54.14 629 ALA D C 1
ATOM 7421 O O . ALA D 1 653 ? 166.885 191.270 194.398 1.00 62.24 629 ALA D O 1
ATOM 7423 N N . ILE D 1 654 ? 165.518 192.409 195.773 1.00 52.91 630 ILE D N 1
ATOM 7424 C CA . ILE D 1 654 ? 166.418 193.555 195.831 1.00 55.72 630 ILE D CA 1
ATOM 7425 C C . ILE D 1 654 ? 167.711 193.188 196.547 1.00 58.88 630 ILE D C 1
ATOM 7426 O O . ILE D 1 654 ? 168.795 193.658 196.180 1.00 68.93 630 ILE D O 1
ATOM 7431 N N . ASP D 1 655 ? 167.624 192.343 197.577 1.00 57.84 631 ASP D N 1
ATOM 7432 C CA . ASP D 1 655 ? 168.829 191.898 198.266 1.00 63.37 631 ASP D CA 1
ATOM 7433 C C . ASP D 1 655 ? 169.725 191.097 197.334 1.00 68.17 631 ASP D C 1
ATOM 7434 O O . ASP D 1 655 ? 170.950 191.262 197.344 1.00 67.23 631 ASP D O 1
ATOM 7439 N N . LEU D 1 656 ? 169.132 190.223 196.518 1.00 63.87 632 LEU D N 1
ATOM 7440 C CA . LEU D 1 656 ? 169.928 189.485 195.542 1.00 54.04 632 LEU D CA 1
ATOM 7441 C C . LEU D 1 656 ? 170.530 190.422 194.505 1.00 54.69 632 LEU D C 1
ATOM 7442 O O . LEU D 1 656 ? 171.648 190.196 194.027 1.00 61.38 632 LEU D O 1
ATOM 7447 N N . CYS D 1 657 ? 169.799 191.474 194.132 1.00 51.23 633 CYS D N 1
ATOM 7448 C CA . CYS D 1 657 ? 170.348 192.456 193.203 1.00 49.72 633 CYS D CA 1
ATOM 7449 C C . CYS D 1 657 ? 171.561 193.160 193.795 1.00 52.94 633 CYS D C 1
ATOM 7450 O O . CYS D 1 657 ? 172.563 193.373 193.104 1.00 63.37 633 CYS D O 1
ATOM 7453 N N . ARG D 1 658 ? 171.491 193.535 195.072 1.00 53.13 634 ARG D N 1
ATOM 7454 C CA . ARG D 1 658 ? 172.611 194.234 195.695 1.00 51.23 634 ARG D CA 1
ATOM 7455 C C . ARG D 1 658 ? 173.747 193.277 196.039 1.00 57.42 634 ARG D C 1
ATOM 7456 O O . ARG D 1 658 ? 174.922 193.653 195.969 1.00 56.92 634 ARG D O 1
ATOM 7464 N N . ASN D 1 659 ? 173.422 192.047 196.422 1.00 66.89 635 ASN D N 1
ATOM 7465 C CA . ASN D 1 659 ? 174.422 191.016 196.706 1.00 57.79 635 ASN D CA 1
ATOM 7466 C C . ASN D 1 659 ? 174.132 189.785 195.860 1.00 63.85 635 ASN D C 1
ATOM 7467 O O . ASN D 1 659 ? 173.168 189.051 196.152 1.00 70.35 635 ASN D O 1
ATOM 7472 N N . PRO D 1 660 ? 174.918 189.512 194.816 1.00 42.06 636 PRO D N 1
ATOM 7473 C CA . PRO D 1 660 ? 174.571 188.423 193.908 1.00 30.77 636 PRO D CA 1
ATOM 7474 C C . PRO D 1 660 ? 174.785 187.074 194.567 1.00 43.93 636 PRO D C 1
ATOM 7475 O O . PRO D 1 660 ? 175.592 186.946 195.504 1.00 55.18 636 PRO D O 1
ATOM 7479 N N . PRO D 1 661 ? 174.088 186.035 194.111 1.00 44.03 637 PRO D N 1
ATOM 7480 C CA . PRO D 1 661 ? 174.297 184.700 194.681 1.00 36.68 637 PRO D CA 1
ATOM 7481 C C . PRO D 1 661 ? 175.588 184.060 194.203 1.00 47.56 637 PRO D C 1
ATOM 7482 O O . PRO D 1 661 ? 176.345 184.656 193.431 1.00 49.86 637 PRO D O 1
ATOM 7486 N N . LEU D 1 662 ? 175.836 182.833 194.650 1.00 44.80 638 LEU D N 1
ATOM 7487 C CA . LEU D 1 662 ? 177.026 182.082 194.287 1.00 36.63 638 LEU D CA 1
ATOM 7488 C C . LEU D 1 662 ? 176.628 180.851 193.486 1.00 46.22 638 LEU D C 1
ATOM 7489 O O . LEU D 1 662 ? 175.601 180.222 193.754 1.00 51.61 638 LEU D O 1
ATOM 7494 N N . TRP D 1 663 ? 177.449 180.520 192.493 1.00 38.57 639 TRP D N 1
ATOM 7495 C CA . TRP D 1 663 ? 177.180 179.367 191.646 1.00 34.83 639 TRP D CA 1
ATOM 7496 C C . TRP D 1 663 ? 177.345 178.077 192.437 1.00 36.22 639 TRP D C 1
ATOM 7497 O O . TRP D 1 663 ? 178.248 177.950 193.267 1.00 46.14 639 TRP D O 1
ATOM 7508 N N . GLY D 1 664 ? 176.465 177.115 192.176 1.00 38.62 640 GLY D N 1
ATOM 7509 C CA . GLY D 1 664 ? 176.478 175.864 192.908 1.00 37.46 640 GLY D CA 1
ATOM 7510 C C . GLY D 1 664 ? 176.961 174.672 192.109 1.00 41.91 640 GLY D C 1
ATOM 7511 O O . GLY D 1 664 ? 176.992 174.712 190.876 1.00 49.28 640 GLY D O 1
ATOM 7512 N N . THR D 1 665 ? 177.338 173.599 192.806 1.00 39.69 641 THR D N 1
ATOM 7513 C CA . THR D 1 665 ? 177.826 172.399 192.136 1.00 40.01 641 THR D CA 1
ATOM 7514 C C . THR D 1 665 ? 176.703 171.589 191.502 1.00 37.37 641 THR D C 1
ATOM 7515 O O . THR D 1 665 ? 176.899 171.001 190.431 1.00 54.96 641 THR D O 1
ATOM 7519 N N . ASP D 1 666 ? 175.529 171.550 192.132 1.00 26.01 642 ASP D N 1
ATOM 7520 C CA . ASP D 1 666 ? 174.427 170.764 191.593 1.00 39.55 642 ASP D CA 1
ATOM 7521 C C . ASP D 1 666 ? 173.895 171.334 190.287 1.00 52.32 642 ASP D C 1
ATOM 7522 O O . ASP D 1 666 ? 173.106 170.668 189.610 1.00 49.56 642 ASP D O 1
ATOM 7527 N N . GLN D 1 667 ? 174.300 172.550 189.926 1.00 60.64 643 GLN D N 1
ATOM 7528 C CA . GLN D 1 667 ? 173.940 173.180 188.662 1.00 52.90 643 GLN D CA 1
ATOM 7529 C C . GLN D 1 667 ? 175.029 173.044 187.608 1.00 54.37 643 GLN D C 1
ATOM 7530 O O . GLN D 1 667 ? 174.730 172.816 186.429 1.00 57.97 643 GLN D O 1
ATOM 7536 N N . GLU D 1 668 ? 176.292 173.175 188.010 1.00 42.38 644 GLU D N 1
ATOM 7537 C CA . GLU D 1 668 ? 177.384 172.889 187.092 1.00 44.96 644 GLU D CA 1
ATOM 7538 C C . GLU D 1 668 ? 177.365 171.431 186.661 1.00 54.24 644 GLU D C 1
ATOM 7539 O O . GLU D 1 668 ? 177.765 171.110 185.536 1.00 59.12 644 GLU D O 1
ATOM 7545 N N . GLN D 1 669 ? 176.896 170.536 187.534 1.00 56.66 645 GLN D N 1
ATOM 7546 C CA . GLN D 1 669 ? 176.812 169.126 187.168 1.00 52.45 645 GLN D CA 1
ATOM 7547 C C . GLN D 1 669 ? 175.822 168.902 186.033 1.00 52.13 645 GLN D C 1
ATOM 7548 O O . GLN D 1 669 ? 176.089 168.110 185.122 1.00 61.61 645 GLN D O 1
ATOM 7554 N N . THR D 1 670 ? 174.672 169.578 186.066 1.00 45.84 646 THR D N 1
ATOM 7555 C CA . THR D 1 670 ? 173.706 169.424 184.985 1.00 48.41 646 THR D CA 1
ATOM 7556 C C . THR D 1 670 ? 174.051 170.252 183.758 1.00 53.20 646 THR D C 1
ATOM 7557 O O . THR D 1 670 ? 173.550 169.952 182.670 1.00 59.07 646 THR D O 1
ATOM 7561 N N . LEU D 1 671 ? 174.884 171.285 183.897 1.00 56.38 647 LEU D N 1
ATOM 7562 C CA . LEU D 1 671 ? 175.344 171.998 182.710 1.00 52.76 647 LEU D CA 1
ATOM 7563 C C . LEU D 1 671 ? 176.447 171.249 181.976 1.00 50.58 647 LEU D C 1
ATOM 7564 O O . LEU D 1 671 ? 176.751 171.590 180.829 1.00 55.68 647 LEU D O 1
ATOM 7569 N N . LEU D 1 672 ? 177.049 170.243 182.603 1.00 47.51 648 LEU D N 1
ATOM 7570 C CA . LEU D 1 672 ? 178.155 169.487 182.026 1.00 45.22 648 LEU D CA 1
ATOM 7571 C C . LEU D 1 672 ? 177.797 168.015 181.841 1.00 49.24 648 LEU D C 1
ATOM 7572 O O . LEU D 1 672 ? 178.593 167.125 182.137 1.00 56.82 648 LEU D O 1
ATOM 7577 N N . GLY D 1 673 ? 176.593 167.743 181.352 1.00 47.47 649 GLY D N 1
ATOM 7578 C CA . GLY D 1 673 ? 176.145 166.387 181.147 1.00 47.71 649 GLY D CA 1
ATOM 7579 C C . GLY D 1 673 ? 176.774 165.717 179.942 1.00 59.58 649 GLY D C 1
ATOM 7580 O O . GLY D 1 673 ? 177.524 164.740 180.066 1.00 66.35 649 GLY D O 1
ATOM 7581 N N . PRO D 1 674 ? 176.466 166.224 178.744 1.00 53.09 650 PRO D N 1
ATOM 7582 C CA . PRO D 1 674 ? 177.033 165.620 177.528 1.00 47.63 650 PRO D CA 1
ATOM 7583 C C . PRO D 1 674 ? 178.549 165.628 177.493 1.00 46.71 650 PRO D C 1
ATOM 7584 O O . PRO D 1 674 ? 179.152 164.696 176.944 1.00 55.89 650 PRO D O 1
ATOM 7588 N N . PHE D 1 675 ? 179.185 166.648 178.068 1.00 38.29 651 PHE D N 1
ATOM 7589 C CA . PHE D 1 675 ? 180.641 166.696 178.082 1.00 35.86 651 PHE D CA 1
ATOM 7590 C C . PHE D 1 675 ? 181.217 165.500 178.828 1.00 54.17 651 PHE D C 1
ATOM 7591 O O . PHE D 1 675 ? 182.108 164.808 178.323 1.00 64.22 651 PHE D O 1
ATOM 7599 N N . GLU D 1 676 ? 180.699 165.228 180.027 1.00 58.58 652 GLU D N 1
ATOM 7600 C CA . GLU D 1 676 ? 181.175 164.081 180.789 1.00 52.01 652 GLU D CA 1
ATOM 7601 C C . GLU D 1 676 ? 180.761 162.767 180.144 1.00 53.12 652 GLU D C 1
ATOM 7602 O O . GLU D 1 676 ? 181.509 161.784 180.212 1.00 64.03 652 GLU D O 1
ATOM 7608 N N . TYR D 1 677 ? 179.588 162.729 179.506 1.00 47.00 653 TYR D N 1
ATOM 7609 C CA . TYR D 1 677 ? 179.172 161.513 178.814 1.00 48.57 653 TYR D CA 1
ATOM 7610 C C . TYR D 1 677 ? 180.150 161.148 177.708 1.00 53.64 653 TYR D C 1
ATOM 7611 O O . TYR D 1 677 ? 180.514 159.977 177.553 1.00 56.57 653 TYR D O 1
ATOM 7620 N N . LEU D 1 678 ? 180.586 162.135 176.926 1.00 58.78 654 LEU D N 1
ATOM 7621 C CA . LEU D 1 678 ? 181.541 161.851 175.861 1.00 52.74 654 LEU D CA 1
ATOM 7622 C C . LEU D 1 678 ? 182.947 161.623 176.398 1.00 52.69 654 LEU D C 1
ATOM 7623 O O . LEU D 1 678 ? 183.698 160.827 175.826 1.00 63.90 654 LEU D O 1
ATOM 7628 N N . GLU D 1 679 ? 183.322 162.301 177.483 1.00 49.28 655 GLU D N 1
ATOM 7629 C CA . GLU D 1 679 ? 184.638 162.089 178.072 1.00 51.82 655 GLU D CA 1
ATOM 7630 C C . GLU D 1 679 ? 184.772 160.721 178.727 1.00 57.53 655 GLU D C 1
ATOM 7631 O O . GLU D 1 679 ? 185.894 160.220 178.856 1.00 58.78 655 GLU D O 1
ATOM 7637 N N . SER D 1 680 ? 183.663 160.113 179.153 1.00 57.76 656 SER D N 1
ATOM 7638 C CA . SER D 1 680 ? 183.739 158.800 179.785 1.00 53.31 656 SER D CA 1
ATOM 7639 C C . SER D 1 680 ? 184.239 157.740 178.811 1.00 62.74 656 SER D C 1
ATOM 7640 O O . SER D 1 680 ? 185.047 156.880 179.181 1.00 68.53 656 SER D O 1
ATOM 7643 N N . ILE D 1 681 ? 183.769 157.778 177.571 1.00 59.57 657 ILE D N 1
ATOM 7644 C CA . ILE D 1 681 ? 184.203 156.798 176.568 1.00 52.89 657 ILE D CA 1
ATOM 7645 C C . ILE D 1 681 ? 185.664 157.054 176.216 1.00 55.60 657 ILE D C 1
ATOM 7646 O O . ILE D 1 681 ? 186.023 158.191 175.864 1.00 59.81 657 ILE D O 1
ATOM 7651 N N . PRO D 1 682 ? 186.535 156.054 176.290 1.00 57.28 658 PRO D N 1
ATOM 7652 C CA . PRO D 1 682 ? 187.944 156.273 175.958 1.00 64.18 658 PRO D CA 1
ATOM 7653 C C . PRO D 1 682 ? 188.172 156.293 174.454 1.00 69.12 658 PRO D C 1
ATOM 7654 O O . PRO D 1 682 ? 187.419 155.712 173.670 1.00 71.28 658 PRO D O 1
ATOM 7658 N N . GLY D 1 683 ? 189.242 156.978 174.061 1.00 70.02 659 GLY D N 1
ATOM 7659 C CA . GLY D 1 683 ? 189.566 157.121 172.657 1.00 68.46 659 GLY D CA 1
ATOM 7660 C C . GLY D 1 683 ? 191.017 156.836 172.328 1.00 73.11 659 GLY D C 1
ATOM 7661 O O . GLY D 1 683 ? 191.752 156.282 173.149 1.00 75.31 659 GLY D O 1
ATOM 7662 N N . LYS D 1 684 ? 191.435 157.210 171.116 1.00 75.20 660 LYS D N 1
ATOM 7663 C CA . LYS D 1 684 ? 192.813 156.974 170.698 1.00 72.14 660 LYS D CA 1
ATOM 7664 C C . LYS D 1 684 ? 193.795 157.783 171.535 1.00 71.95 660 LYS D C 1
ATOM 7665 O O . LYS D 1 684 ? 194.877 157.292 171.876 1.00 75.17 660 LYS D O 1
ATOM 7671 N N . ASN D 1 685 ? 193.437 159.024 171.864 1.00 68.09 661 ASN D N 1
ATOM 7672 C CA . ASN D 1 685 ? 194.262 159.909 172.685 1.00 67.82 661 ASN D CA 1
ATOM 7673 C C . ASN D 1 685 ? 195.619 160.161 172.024 1.00 67.55 661 ASN D C 1
ATOM 7674 O O . ASN D 1 685 ? 196.682 159.916 172.596 1.00 67.49 661 ASN D O 1
ATOM 7679 N N . ILE D 1 686 ? 195.557 160.660 170.789 1.00 62.81 662 ILE D N 1
ATOM 7680 C CA . ILE D 1 686 ? 196.763 160.964 170.029 1.00 60.44 662 ILE D CA 1
ATOM 7681 C C . ILE D 1 686 ? 197.400 162.285 170.449 1.00 62.31 662 ILE D C 1
ATOM 7682 O O . ILE D 1 686 ? 198.634 162.411 170.407 1.00 67.61 662 ILE D O 1
ATOM 7687 N N . ARG D 1 687 ? 196.601 163.262 170.881 1.00 54.84 663 ARG D N 1
ATOM 7688 C CA . ARG D 1 687 ? 197.145 164.565 171.245 1.00 52.80 663 ARG D CA 1
ATOM 7689 C C . ARG D 1 687 ? 198.065 164.484 172.456 1.00 54.34 663 ARG D C 1
ATOM 7690 O O . ARG D 1 687 ? 199.027 165.253 172.548 1.00 59.55 663 ARG D O 1
ATOM 7698 N N . SER D 1 688 ? 197.796 163.572 173.391 1.00 55.46 664 SER D N 1
ATOM 7699 C CA . SER D 1 688 ? 198.707 163.395 174.518 1.00 55.93 664 SER D CA 1
ATOM 7700 C C . SER D 1 688 ? 200.060 162.873 174.055 1.00 58.05 664 SER D C 1
ATOM 7701 O O . SER D 1 688 ? 201.106 163.324 174.540 1.00 63.34 664 SER D O 1
ATOM 7704 N N . GLN D 1 689 ? 200.063 161.925 173.115 1.00 55.45 665 GLN D N 1
ATOM 7705 C CA . GLN D 1 689 ? 201.321 161.459 172.543 1.00 52.22 665 GLN D CA 1
ATOM 7706 C C . GLN D 1 689 ? 202.035 162.583 171.808 1.00 54.87 665 GLN D C 1
ATOM 7707 O O . GLN D 1 689 ? 203.262 162.705 171.882 1.00 58.96 665 GLN D O 1
ATOM 7713 N N . PHE D 1 690 ? 201.278 163.413 171.091 1.00 49.07 666 PHE D N 1
ATOM 7714 C CA . PHE D 1 690 ? 201.868 164.540 170.378 1.00 42.41 666 PHE D CA 1
ATOM 7715 C C . PHE D 1 690 ? 202.516 165.526 171.344 1.00 51.39 666 PHE D C 1
ATOM 7716 O O . PHE D 1 690 ? 203.602 166.050 171.073 1.00 55.94 666 PHE D O 1
ATOM 7724 N N . ILE D 1 691 ? 201.861 165.792 172.475 1.00 51.93 667 ILE D N 1
ATOM 7725 C CA . ILE D 1 691 ? 202.412 166.716 173.462 1.00 46.77 667 ILE D CA 1
ATOM 7726 C C . ILE D 1 691 ? 203.653 166.128 174.121 1.00 52.14 667 ILE D C 1
ATOM 7727 O O . ILE D 1 691 ? 204.673 166.810 174.271 1.00 56.85 667 ILE D O 1
ATOM 7732 N N . GLU D 1 692 ? 203.590 164.856 174.523 1.00 57.90 668 GLU D N 1
ATOM 7733 C CA . GLU D 1 692 ? 204.725 164.237 175.203 1.00 53.04 668 GLU D CA 1
ATOM 7734 C C . GLU D 1 692 ? 205.925 164.075 174.280 1.00 55.52 668 GLU D C 1
ATOM 7735 O O . GLU D 1 692 ? 207.070 164.182 174.733 1.00 61.16 668 GLU D O 1
ATOM 7741 N N . ALA D 1 693 ? 205.690 163.811 172.993 1.00 47.86 669 ALA D N 1
ATOM 7742 C CA . ALA D 1 693 ? 206.794 163.652 172.053 1.00 43.80 669 ALA D CA 1
ATOM 7743 C C . ALA D 1 693 ? 207.579 164.945 171.889 1.00 51.52 669 ALA D C 1
ATOM 7744 O O . ALA D 1 693 ? 208.812 164.922 171.813 1.00 58.36 669 ALA D O 1
ATOM 7746 N N . PHE D 1 694 ? 206.885 166.081 171.826 1.00 57.19 670 PHE D N 1
ATOM 7747 C CA . PHE D 1 694 ? 207.552 167.367 171.673 1.00 49.76 670 PHE D CA 1
ATOM 7748 C C . PHE D 1 694 ? 208.180 167.862 172.965 1.00 46.80 670 PHE D C 1
ATOM 7749 O O . PHE D 1 694 ? 209.014 168.772 172.923 1.00 53.48 670 PHE D O 1
ATOM 7757 N N . ASN D 1 695 ? 207.805 167.285 174.107 1.00 48.29 671 ASN D N 1
ATOM 7758 C CA . ASN D 1 695 ? 208.326 167.742 175.388 1.00 49.04 671 ASN D CA 1
ATOM 7759 C C . ASN D 1 695 ? 209.805 167.420 175.555 1.00 52.11 671 ASN D C 1
ATOM 7760 O O . ASN D 1 695 ? 210.477 168.051 176.377 1.00 58.47 671 ASN D O 1
ATOM 7765 N N . THR D 1 696 ? 210.327 166.459 174.790 1.00 51.53 672 THR D N 1
ATOM 7766 C CA . THR D 1 696 ? 211.741 166.115 174.892 1.00 50.22 672 THR D CA 1
ATOM 7767 C C . THR D 1 696 ? 212.624 167.294 174.509 1.00 51.86 672 THR D C 1
ATOM 7768 O O . THR D 1 696 ? 213.648 167.549 175.152 1.00 59.11 672 THR D O 1
ATOM 7772 N N . TRP D 1 697 ? 212.244 168.025 173.464 1.00 47.76 673 TRP D N 1
ATOM 7773 C CA . TRP D 1 697 ? 213.021 169.183 173.042 1.00 52.37 673 TRP D CA 1
ATOM 7774 C C . TRP D 1 697 ? 212.826 170.379 173.967 1.00 63.68 673 TRP D C 1
ATOM 7775 O O . TRP D 1 697 ? 213.758 171.168 174.153 1.00 67.93 673 TRP D O 1
ATOM 7786 N N . LEU D 1 698 ? 211.638 170.530 174.552 1.00 58.20 674 LEU D N 1
ATOM 7787 C CA . LEU D 1 698 ? 211.293 171.705 175.345 1.00 48.88 674 LEU D CA 1
ATOM 7788 C C . LEU D 1 698 ? 211.664 171.571 176.816 1.00 52.17 674 LEU D C 1
ATOM 7789 O O . LEU D 1 698 ? 212.245 172.501 177.383 1.00 55.44 674 LEU D O 1
ATOM 7794 N N . GLN D 1 699 ? 211.341 170.440 177.445 1.00 57.49 675 GLN D N 1
ATOM 7795 C CA . GLN D 1 699 ? 211.731 170.137 178.824 1.00 57.15 675 GLN D CA 1
ATOM 7796 C C . GLN D 1 699 ? 211.164 171.170 179.806 1.00 60.92 675 GLN D C 1
ATOM 7797 O O . GLN D 1 699 ? 211.884 171.944 180.438 1.00 65.48 675 GLN D O 1
ATOM 7803 N N . ILE D 1 700 ? 209.839 171.157 179.911 1.00 52.68 676 ILE D N 1
ATOM 7804 C CA . ILE D 1 700 ? 209.109 172.050 180.809 1.00 48.96 676 ILE D CA 1
ATOM 7805 C C . ILE D 1 700 ? 208.613 171.261 182.018 1.00 55.26 676 ILE D C 1
ATOM 7806 O O . ILE D 1 700 ? 208.560 170.024 181.966 1.00 57.90 676 ILE D O 1
ATOM 7811 N N . PRO D 1 701 ? 208.255 171.919 183.123 1.00 52.44 677 PRO D N 1
ATOM 7812 C CA . PRO D 1 701 ? 207.750 171.192 184.296 1.00 45.39 677 PRO D CA 1
ATOM 7813 C C . PRO D 1 701 ? 206.423 170.496 184.024 1.00 49.86 677 PRO D C 1
ATOM 7814 O O . PRO D 1 701 ? 205.855 170.556 182.933 1.00 61.72 677 PRO D O 1
ATOM 7818 N N . GLN D 1 702 ? 205.923 169.822 185.063 1.00 47.22 678 GLN D N 1
ATOM 7819 C CA . GLN D 1 702 ? 204.793 168.912 184.904 1.00 50.47 678 GLN D CA 1
ATOM 7820 C C . GLN D 1 702 ? 203.447 169.616 185.034 1.00 62.49 678 GLN D C 1
ATOM 7821 O O . GLN D 1 702 ? 202.488 169.254 184.339 1.00 70.67 678 GLN D O 1
ATOM 7827 N N . ASP D 1 703 ? 203.345 170.603 185.927 1.00 64.30 679 ASP D N 1
ATOM 7828 C CA . ASP D 1 703 ? 202.073 171.293 186.126 1.00 65.22 679 ASP D CA 1
ATOM 7829 C C . ASP D 1 703 ? 201.616 171.994 184.852 1.00 68.22 679 ASP D C 1
ATOM 7830 O O . ASP D 1 703 ? 200.432 171.938 184.488 1.00 72.32 679 ASP D O 1
ATOM 7835 N N . HIS D 1 704 ? 202.545 172.660 184.162 1.00 51.42 680 HIS D N 1
ATOM 7836 C CA . HIS D 1 704 ? 202.219 173.284 182.886 1.00 52.62 680 HIS D CA 1
ATOM 7837 C C . HIS D 1 704 ? 201.720 172.251 181.887 1.00 60.39 680 HIS D C 1
ATOM 7838 O O . HIS D 1 704 ? 200.752 172.497 181.153 1.00 66.81 680 HIS D O 1
ATOM 7845 N N . LEU D 1 705 ? 202.369 171.086 181.850 1.00 50.08 681 LEU D N 1
ATOM 7846 C CA . LEU D 1 705 ? 201.958 170.034 180.931 1.00 49.33 681 LEU D CA 1
ATOM 7847 C C . LEU D 1 705 ? 200.540 169.570 181.230 1.00 51.31 681 LEU D C 1
ATOM 7848 O O . LEU D 1 705 ? 199.734 169.372 180.312 1.00 65.16 681 LEU D O 1
ATOM 7853 N N . GLN D 1 706 ? 200.214 169.402 182.513 1.00 37.31 682 GLN D N 1
ATOM 7854 C CA . GLN D 1 706 ? 198.872 168.966 182.881 1.00 44.82 682 GLN D CA 1
ATOM 7855 C C . GLN D 1 706 ? 197.827 170.005 182.492 1.00 54.08 682 GLN D C 1
ATOM 7856 O O . GLN D 1 706 ? 196.766 169.658 181.954 1.00 60.29 682 GLN D O 1
ATOM 7862 N N . ILE D 1 707 ? 198.116 171.285 182.739 1.00 49.45 683 ILE D N 1
ATOM 7863 C CA . ILE D 1 707 ? 197.171 172.342 182.378 1.00 41.60 683 ILE D CA 1
ATOM 7864 C C . ILE D 1 707 ? 196.924 172.345 180.873 1.00 47.55 683 ILE D C 1
ATOM 7865 O O . ILE D 1 707 ? 195.776 172.417 180.409 1.00 56.29 683 ILE D O 1
ATOM 7870 N N . VAL D 1 708 ? 198.001 172.264 180.089 1.00 41.91 684 VAL D N 1
ATOM 7871 C CA . VAL D 1 708 ? 197.863 172.316 178.638 1.00 40.50 684 VAL D CA 1
ATOM 7872 C C . VAL D 1 708 ? 197.087 171.110 178.124 1.00 43.77 684 VAL D C 1
ATOM 7873 O O . VAL D 1 708 ? 196.212 171.240 177.254 1.00 55.53 684 VAL D O 1
ATOM 7877 N N . GLY D 1 709 ? 197.387 169.922 178.650 1.00 35.12 685 GLY D N 1
ATOM 7878 C CA . GLY D 1 709 ? 196.645 168.743 178.241 1.00 40.77 685 GLY D CA 1
ATOM 7879 C C . GLY D 1 709 ? 195.168 168.849 178.557 1.00 47.30 685 GLY D C 1
ATOM 7880 O O . GLY D 1 709 ? 194.320 168.458 177.749 1.00 56.06 685 GLY D O 1
ATOM 7881 N N . LYS D 1 710 ? 194.838 169.390 179.731 1.00 36.55 686 LYS D N 1
ATOM 7882 C CA . LYS D 1 710 ? 193.436 169.558 180.098 1.00 37.03 686 LYS D CA 1
ATOM 7883 C C . LYS D 1 710 ? 192.730 170.505 179.134 1.00 48.88 686 LYS D C 1
ATOM 7884 O O . LYS D 1 710 ? 191.611 170.228 178.676 1.00 52.21 686 LYS D O 1
ATOM 7890 N N . VAL D 1 711 ? 193.381 171.623 178.802 1.00 45.95 687 VAL D N 1
ATOM 7891 C CA . VAL D 1 711 ? 192.776 172.591 177.886 1.00 34.50 687 VAL D CA 1
ATOM 7892 C C . VAL D 1 711 ? 192.520 171.950 176.528 1.00 42.60 687 VAL D C 1
ATOM 7893 O O . VAL D 1 711 ? 191.437 172.096 175.940 1.00 48.75 687 VAL D O 1
ATOM 7897 N N . ILE D 1 712 ? 193.512 171.218 176.015 1.00 45.10 688 ILE D N 1
ATOM 7898 C CA . ILE D 1 712 ? 193.376 170.606 174.696 1.00 38.85 688 ILE D CA 1
ATOM 7899 C C . ILE D 1 712 ? 192.266 169.562 174.700 1.00 37.56 688 ILE D C 1
ATOM 7900 O O . ILE D 1 712 ? 191.486 169.461 173.744 1.00 51.41 688 ILE D O 1
ATOM 7905 N N . SER D 1 713 ? 192.175 168.772 175.772 1.00 29.98 689 SER D N 1
ATOM 7906 C CA . SER D 1 713 ? 191.129 167.758 175.855 1.00 37.19 689 SER D CA 1
ATOM 7907 C C . SER D 1 713 ? 189.742 168.392 175.853 1.00 48.72 689 SER D C 1
ATOM 7908 O O . SER D 1 713 ? 188.836 167.927 175.147 1.00 53.46 689 SER D O 1
ATOM 7911 N N . MET D 1 714 ? 189.557 169.462 176.636 1.00 46.83 690 MET D N 1
ATOM 7912 C CA . MET D 1 714 ? 188.258 170.130 176.647 1.00 37.63 690 MET D CA 1
ATOM 7913 C C . MET D 1 714 ? 187.903 170.673 175.270 1.00 42.77 690 MET D C 1
ATOM 7914 O O . MET D 1 714 ? 186.768 170.501 174.798 1.00 50.52 690 MET D O 1
ATOM 7919 N N . LEU D 1 715 ? 188.860 171.331 174.609 1.00 43.52 691 LEU D N 1
ATOM 7920 C CA . LEU D 1 715 ? 188.580 171.898 173.294 1.00 42.31 691 LEU D CA 1
ATOM 7921 C C . LEU D 1 715 ? 188.199 170.813 172.296 1.00 44.91 691 LEU D C 1
ATOM 7922 O O . LEU D 1 715 ? 187.221 170.957 171.549 1.00 55.93 691 LEU D O 1
ATOM 7927 N N . HIS D 1 716 ? 188.948 169.709 172.285 1.00 40.71 692 HIS D N 1
ATOM 7928 C CA . HIS D 1 716 ? 188.666 168.634 171.342 1.00 39.89 692 HIS D CA 1
ATOM 7929 C C . HIS D 1 716 ? 187.297 168.016 171.593 1.00 40.60 692 HIS D C 1
ATOM 7930 O O . HIS D 1 716 ? 186.554 167.739 170.645 1.00 47.03 692 HIS D O 1
ATOM 7937 N N . THR D 1 717 ? 186.942 167.788 172.860 1.00 36.16 693 THR D N 1
ATOM 7938 C CA . THR D 1 717 ? 185.653 167.165 173.148 1.00 36.71 693 THR D CA 1
ATOM 7939 C C . THR D 1 717 ? 184.491 168.076 172.766 1.00 48.67 693 THR D C 1
ATOM 7940 O O . THR D 1 717 ? 183.486 167.613 172.205 1.00 55.95 693 THR D O 1
ATOM 7944 N N . ALA D 1 718 ? 184.604 169.375 173.061 1.00 50.67 694 ALA D N 1
ATOM 7945 C CA . ALA D 1 718 ? 183.552 170.304 172.658 1.00 42.90 694 ALA D CA 1
ATOM 7946 C C . ALA D 1 718 ? 183.405 170.345 171.142 1.00 43.14 694 ALA D C 1
ATOM 7947 O O . ALA D 1 718 ? 182.281 170.348 170.612 1.00 49.86 694 ALA D O 1
ATOM 7949 N N . SER D 1 719 ? 184.534 170.370 170.427 1.00 42.40 695 SER D N 1
ATOM 7950 C CA . SER D 1 719 ? 184.483 170.349 168.971 1.00 40.91 695 SER D CA 1
ATOM 7951 C C . SER D 1 719 ? 183.820 169.078 168.465 1.00 43.01 695 SER D C 1
ATOM 7952 O O . SER D 1 719 ? 183.058 169.114 167.496 1.00 48.12 695 SER D O 1
ATOM 7955 N N . LEU D 1 720 ? 184.103 167.942 169.106 1.00 50.11 696 LEU D N 1
ATOM 7956 C CA . LEU D 1 720 ? 183.480 166.689 168.692 1.00 43.67 696 LEU D CA 1
ATOM 7957 C C . LEU D 1 720 ? 181.971 166.740 168.867 1.00 44.98 696 LEU D C 1
ATOM 7958 O O . LEU D 1 720 ? 181.225 166.309 167.983 1.00 48.49 696 LEU D O 1
ATOM 7963 N N . LEU D 1 721 ? 181.502 167.269 169.999 1.00 54.02 697 LEU D N 1
ATOM 7964 C CA . LEU D 1 721 ? 180.061 167.390 170.213 1.00 50.99 697 LEU D CA 1
ATOM 7965 C C . LEU D 1 721 ? 179.414 168.237 169.124 1.00 54.61 697 LEU D C 1
ATOM 7966 O O . LEU D 1 721 ? 178.428 167.824 168.493 1.00 59.06 697 LEU D O 1
ATOM 7971 N N . VAL D 1 722 ? 179.973 169.426 168.880 1.00 61.19 698 VAL D N 1
ATOM 7972 C CA . VAL D 1 722 ? 179.373 170.341 167.911 1.00 55.44 698 VAL D CA 1
ATOM 7973 C C . VAL D 1 722 ? 179.409 169.744 166.507 1.00 57.10 698 VAL D C 1
ATOM 7974 O O . VAL D 1 722 ? 178.426 169.820 165.759 1.00 58.22 698 VAL D O 1
ATOM 7978 N N . ASP D 1 723 ? 180.536 169.141 166.125 1.00 64.80 699 ASP D N 1
ATOM 7979 C CA . ASP D 1 723 ? 180.658 168.561 164.793 1.00 63.35 699 ASP D CA 1
ATOM 7980 C C . ASP D 1 723 ? 179.693 167.398 164.612 1.00 63.28 699 ASP D C 1
ATOM 7981 O O . ASP D 1 723 ? 179.072 167.257 163.552 1.00 63.98 699 ASP D O 1
ATOM 7986 N N . ASP D 1 724 ? 179.553 166.551 165.634 1.00 66.66 700 ASP D N 1
ATOM 7987 C CA . ASP D 1 724 ? 178.642 165.419 165.533 1.00 66.39 700 ASP D CA 1
ATOM 7988 C C . ASP D 1 724 ? 177.206 165.884 165.372 1.00 62.78 700 ASP D C 1
ATOM 7989 O O . ASP D 1 724 ? 176.437 165.288 164.611 1.00 66.06 700 ASP D O 1
ATOM 7994 N N . ILE D 1 725 ? 176.815 166.943 166.084 1.00 64.56 701 ILE D N 1
ATOM 7995 C CA . ILE D 1 725 ? 175.424 167.363 165.953 1.00 64.88 701 ILE D CA 1
ATOM 7996 C C . ILE D 1 725 ? 175.211 168.124 164.646 1.00 63.72 701 ILE D C 1
ATOM 7997 O O . ILE D 1 725 ? 174.105 168.121 164.092 1.00 60.88 701 ILE D O 1
ATOM 8002 N N . GLU D 1 726 ? 176.260 168.755 164.107 1.00 74.30 702 GLU D N 1
ATOM 8003 C CA . GLU D 1 726 ? 176.120 169.450 162.829 1.00 69.21 702 GLU D CA 1
ATOM 8004 C C . GLU D 1 726 ? 176.054 168.485 161.650 1.00 72.14 702 GLU D C 1
ATOM 8005 O O . GLU D 1 726 ? 175.283 168.707 160.710 1.00 72.55 702 GLU D O 1
ATOM 8011 N N . ASP D 1 727 ? 176.851 167.416 161.674 1.00 81.16 703 ASP D N 1
ATOM 8012 C CA . ASP D 1 727 ? 176.945 166.515 160.530 1.00 76.77 703 ASP D CA 1
ATOM 8013 C C . ASP D 1 727 ? 175.846 165.462 160.494 1.00 76.19 703 ASP D C 1
ATOM 8014 O O . ASP D 1 727 ? 175.832 164.648 159.565 1.00 77.50 703 ASP D O 1
ATOM 8019 N N . ASN D 1 728 ? 174.941 165.453 161.474 1.00 79.72 704 ASN D N 1
ATOM 8020 C CA . ASN D 1 728 ? 173.840 164.489 161.534 1.00 79.43 704 ASN D CA 1
ATOM 8021 C C . ASN D 1 728 ? 174.366 163.056 161.582 1.00 82.17 704 ASN D C 1
ATOM 8022 O O . ASN D 1 728 ? 174.027 162.214 160.749 1.00 84.21 704 ASN D O 1
ATOM 8027 N N . SER D 1 729 ? 175.206 162.784 162.575 1.00 74.18 705 SER D N 1
ATOM 8028 C CA . SER D 1 729 ? 175.766 161.458 162.757 1.00 72.78 705 SER D CA 1
ATOM 8029 C C . SER D 1 729 ? 174.872 160.624 163.669 1.00 74.74 705 SER D C 1
ATOM 8030 O O . SER D 1 729 ? 173.909 161.114 164.264 1.00 78.39 705 SER D O 1
ATOM 8033 N N . LEU D 1 730 ? 175.202 159.336 163.773 1.00 68.33 706 LEU D N 1
ATOM 8034 C CA . LEU D 1 730 ? 174.459 158.415 164.615 1.00 65.57 706 LEU D CA 1
ATOM 8035 C C . LEU D 1 730 ? 175.311 157.687 165.641 1.00 69.16 706 LEU D C 1
ATOM 8036 O O . LEU D 1 730 ? 174.790 157.334 166.704 1.00 69.97 706 LEU D O 1
ATOM 8041 N N . LEU D 1 731 ? 176.594 157.460 165.368 1.00 66.29 707 LEU D N 1
ATOM 8042 C CA . LEU D 1 731 ? 177.478 156.763 166.289 1.00 62.03 707 LEU D CA 1
ATOM 8043 C C . LEU D 1 731 ? 178.743 157.580 166.498 1.00 64.10 707 LEU D C 1
ATOM 8044 O O . LEU D 1 731 ? 179.181 158.316 165.611 1.00 69.73 707 LEU D O 1
ATOM 8049 N N . ARG D 1 732 ? 179.324 157.443 167.687 1.00 61.16 708 ARG D N 1
ATOM 8050 C CA . ARG D 1 732 ? 180.592 158.086 168.012 1.00 58.80 708 ARG D CA 1
ATOM 8051 C C . ARG D 1 732 ? 181.331 157.203 169.003 1.00 60.90 708 ARG D C 1
ATOM 8052 O O . ARG D 1 732 ? 180.800 156.899 170.076 1.00 67.51 708 ARG D O 1
ATOM 8060 N N . ARG D 1 733 ? 182.543 156.787 168.633 1.00 59.99 709 ARG D N 1
ATOM 8061 C CA . ARG D 1 733 ? 183.341 155.847 169.420 1.00 57.19 709 ARG D CA 1
ATOM 8062 C C . ARG D 1 733 ? 182.579 154.555 169.700 1.00 60.33 709 ARG D C 1
ATOM 8063 O O . ARG D 1 733 ? 182.750 153.936 170.751 1.00 67.27 709 ARG D O 1
ATOM 8071 N N . GLY D 1 734 ? 181.733 154.139 168.761 1.00 57.00 710 GLY D N 1
ATOM 8072 C CA . GLY D 1 734 ? 180.977 152.914 168.903 1.00 57.22 710 GLY D CA 1
ATOM 8073 C C . GLY D 1 734 ? 179.758 153.000 169.790 1.00 60.74 710 GLY D C 1
ATOM 8074 O O . GLY D 1 734 ? 179.172 151.961 170.109 1.00 68.81 710 GLY D O 1
ATOM 8075 N N . GLN D 1 735 ? 179.356 154.194 170.196 1.00 60.22 711 GLN D N 1
ATOM 8076 C CA . GLN D 1 735 ? 178.232 154.410 171.090 1.00 59.83 711 GLN D CA 1
ATOM 8077 C C . GLN D 1 735 ? 177.320 155.475 170.506 1.00 64.36 711 GLN D C 1
ATOM 8078 O O . GLN D 1 735 ? 177.744 156.267 169.657 1.00 70.05 711 GLN D O 1
ATOM 8084 N N . PRO D 1 736 ? 176.055 155.514 170.925 1.00 59.21 712 PRO D N 1
ATOM 8085 C CA . PRO D 1 736 ? 175.138 156.528 170.396 1.00 62.63 712 PRO D CA 1
ATOM 8086 C C . PRO D 1 736 ? 175.605 157.939 170.720 1.00 68.43 712 PRO D C 1
ATOM 8087 O O . PRO D 1 736 ? 176.254 158.187 171.739 1.00 69.41 712 PRO D O 1
ATOM 8091 N N . VAL D 1 737 ? 175.269 158.869 169.824 1.00 69.81 713 VAL D N 1
ATOM 8092 C CA . VAL D 1 737 ? 175.668 160.259 169.990 1.00 67.17 713 VAL D CA 1
ATOM 8093 C C . VAL D 1 737 ? 174.987 160.856 171.215 1.00 68.67 713 VAL D C 1
ATOM 8094 O O . VAL D 1 737 ? 173.906 160.421 171.633 1.00 69.84 713 VAL D O 1
ATOM 8098 N N . ALA D 1 738 ? 175.630 161.870 171.798 1.00 63.77 714 ALA D N 1
ATOM 8099 C CA . ALA D 1 738 ? 175.124 162.461 173.031 1.00 62.51 714 ALA D CA 1
ATOM 8100 C C . ALA D 1 738 ? 173.835 163.239 172.809 1.00 63.98 714 ALA D C 1
ATOM 8101 O O . ALA D 1 738 ? 173.027 163.365 173.734 1.00 69.13 714 ALA D O 1
ATOM 8103 N N . HIS D 1 739 ? 173.620 163.764 171.606 1.00 61.37 715 HIS D N 1
ATOM 8104 C CA . HIS D 1 739 ? 172.451 164.595 171.355 1.00 59.80 715 HIS D CA 1
ATOM 8105 C C . HIS D 1 739 ? 171.201 163.785 171.050 1.00 63.80 715 HIS D C 1
ATOM 8106 O O . HIS D 1 739 ? 170.137 164.376 170.838 1.00 67.08 715 HIS D O 1
ATOM 8113 N N . SER D 1 740 ? 171.298 162.459 171.020 1.00 69.43 716 SER D N 1
ATOM 8114 C CA . SER D 1 740 ? 170.125 161.601 170.952 1.00 68.01 716 SER D CA 1
ATOM 8115 C C . SER D 1 740 ? 169.575 161.252 172.327 1.00 67.49 716 SER D C 1
ATOM 8116 O O . SER D 1 740 ? 168.488 160.673 172.416 1.00 69.52 716 SER D O 1
ATOM 8119 N N . ILE D 1 741 ? 170.295 161.592 173.392 1.00 60.19 717 ILE D N 1
ATOM 8120 C CA . ILE D 1 741 ? 169.860 161.356 174.761 1.00 56.37 717 ILE D CA 1
ATOM 8121 C C . ILE D 1 741 ? 169.446 162.656 175.438 1.00 63.71 717 ILE D C 1
ATOM 8122 O O . ILE D 1 741 ? 168.347 162.761 175.983 1.00 67.62 717 ILE D O 1
ATOM 8127 N N . PHE D 1 742 ? 170.321 163.660 175.412 1.00 63.13 718 PHE D N 1
ATOM 8128 C CA . PHE D 1 742 ? 170.057 164.933 176.063 1.00 58.24 718 PHE D CA 1
ATOM 8129 C C . PHE D 1 742 ? 169.320 165.922 175.173 1.00 63.03 718 PHE D C 1
ATOM 8130 O O . PHE D 1 742 ? 168.511 166.705 175.681 1.00 67.18 718 PHE D O 1
ATOM 8138 N N . GLY D 1 743 ? 169.575 165.907 173.873 1.00 64.10 719 GLY D N 1
ATOM 8139 C CA . GLY D 1 743 ? 168.954 166.831 172.946 1.00 65.72 719 GLY D CA 1
ATOM 8140 C C . GLY D 1 743 ? 169.980 167.701 172.239 1.00 68.05 719 GLY D C 1
ATOM 8141 O O . GLY D 1 743 ? 171.192 167.562 172.410 1.00 74.72 719 GLY D O 1
ATOM 8142 N N . THR D 1 744 ? 169.451 168.617 171.428 1.00 62.44 720 THR D N 1
ATOM 8143 C CA . THR D 1 744 ? 170.285 169.503 170.623 1.00 63.53 720 THR D CA 1
ATOM 8144 C C . THR D 1 744 ? 170.770 170.710 171.420 1.00 70.68 720 THR D C 1
ATOM 8145 O O . THR D 1 744 ? 171.973 171.005 171.455 1.00 74.79 720 THR D O 1
ATOM 8149 N N . ALA D 1 745 ? 169.841 171.418 172.066 1.00 58.49 721 ALA D N 1
ATOM 8150 C CA . ALA D 1 745 ? 170.189 172.660 172.745 1.00 60.17 721 ALA D CA 1
ATOM 8151 C C . ALA D 1 745 ? 171.157 172.415 173.894 1.00 65.51 721 ALA D C 1
ATOM 8152 O O . ALA D 1 745 ? 172.073 173.216 174.126 1.00 75.25 721 ALA D O 1
ATOM 8154 N N . GLN D 1 746 ? 170.968 171.318 174.627 1.00 59.88 722 GLN D N 1
ATOM 8155 C CA . GLN D 1 746 ? 171.864 171.008 175.733 1.00 62.20 722 GLN D CA 1
ATOM 8156 C C . GLN D 1 746 ? 173.288 170.775 175.244 1.00 66.72 722 GLN D C 1
ATOM 8157 O O . GLN D 1 746 ? 174.246 171.262 175.854 1.00 70.55 722 GLN D O 1
ATOM 8163 N N . THR D 1 747 ? 173.447 170.038 174.143 1.00 61.50 723 THR D N 1
ATOM 8164 C CA . THR D 1 747 ? 174.779 169.806 173.593 1.00 62.04 723 THR D CA 1
ATOM 8165 C C . THR D 1 747 ? 175.414 171.101 173.098 1.00 67.50 723 THR D C 1
ATOM 8166 O O . THR D 1 747 ? 176.607 171.345 173.336 1.00 72.94 723 THR D O 1
ATOM 8170 N N . PHE D 1 748 ? 174.637 171.939 172.405 1.00 59.62 724 PHE D N 1
ATOM 8171 C CA . PHE D 1 748 ? 175.131 173.251 171.992 1.00 60.16 724 PHE D CA 1
ATOM 8172 C C . PHE D 1 748 ? 175.670 174.041 173.181 1.00 63.08 724 PHE D C 1
ATOM 8173 O O . PHE D 1 748 ? 176.811 174.539 173.165 1.00 71.44 724 PHE D O 1
ATOM 8181 N N . ASN D 1 749 ? 174.850 174.160 174.226 1.00 47.90 725 ASN D N 1
ATOM 8182 C CA . ASN D 1 749 ? 175.235 174.956 175.381 1.00 49.37 725 ASN D CA 1
ATOM 8183 C C . ASN D 1 749 ? 176.448 174.363 176.077 1.00 57.81 725 ASN D C 1
ATOM 8184 O O . ASN D 1 749 ? 177.334 175.100 176.523 1.00 65.84 725 ASN D O 1
ATOM 8189 N N . SER D 1 750 ? 176.505 173.035 176.187 1.00 53.53 726 SER D N 1
ATOM 8190 C CA . SER D 1 750 ? 177.642 172.400 176.840 1.00 53.20 726 SER D CA 1
ATOM 8191 C C . SER D 1 750 ? 178.932 172.668 176.079 1.00 56.77 726 SER D C 1
ATOM 8192 O O . SER D 1 750 ? 179.967 172.967 176.687 1.00 60.95 726 SER D O 1
ATOM 8195 N N . GLY D 1 751 ? 178.890 172.585 174.747 1.00 44.69 727 GLY D N 1
ATOM 8196 C CA . GLY D 1 751 ? 180.084 172.875 173.968 1.00 41.01 727 GLY D CA 1
ATOM 8197 C C . GLY D 1 751 ? 180.577 174.298 174.155 1.00 49.65 727 GLY D C 1
ATOM 8198 O O . GLY D 1 751 ? 181.767 174.533 174.402 1.00 59.02 727 GLY D O 1
ATOM 8199 N N . ASN D 1 752 ? 179.668 175.272 174.051 1.00 47.62 728 ASN D N 1
ATOM 8200 C CA . ASN D 1 752 ? 180.090 176.664 174.210 1.00 48.41 728 ASN D CA 1
ATOM 8201 C C . ASN D 1 752 ? 180.590 176.939 175.627 1.00 52.44 728 ASN D C 1
ATOM 8202 O O . ASN D 1 752 ? 181.587 177.654 175.828 1.00 54.97 728 ASN D O 1
ATOM 8207 N N . TYR D 1 753 ? 179.910 176.372 176.624 1.00 44.01 729 TYR D N 1
ATOM 8208 C CA . TYR D 1 753 ? 180.322 176.548 178.007 1.00 45.65 729 TYR D CA 1
ATOM 8209 C C . TYR D 1 753 ? 181.706 175.961 178.242 1.00 51.56 729 TYR D C 1
ATOM 8210 O O . TYR D 1 753 ? 182.508 176.527 178.991 1.00 56.51 729 TYR D O 1
ATOM 8219 N N . VAL D 1 754 ? 182.002 174.822 177.612 1.00 45.71 730 VAL D N 1
ATOM 8220 C CA . VAL D 1 754 ? 183.331 174.234 177.729 1.00 36.94 730 VAL D CA 1
ATOM 8221 C C . VAL D 1 754 ? 184.374 175.135 177.084 1.00 41.41 730 VAL D C 1
ATOM 8222 O O . VAL D 1 754 ? 185.476 175.309 177.619 1.00 48.66 730 VAL D O 1
ATOM 8226 N N . TYR D 1 755 ? 184.047 175.723 175.927 1.00 45.54 731 TYR D N 1
ATOM 8227 C CA . TYR D 1 755 ? 184.955 176.691 175.311 1.00 39.83 731 TYR D CA 1
ATOM 8228 C C . TYR D 1 755 ? 185.330 177.791 176.297 1.00 43.95 731 TYR D C 1
ATOM 8229 O O . TYR D 1 755 ? 186.511 178.112 176.484 1.00 49.67 731 TYR D O 1
ATOM 8238 N N . PHE D 1 756 ? 184.328 178.378 176.949 1.00 49.69 732 PHE D N 1
ATOM 8239 C CA . PHE D 1 756 ? 184.632 179.526 177.800 1.00 40.63 732 PHE D CA 1
ATOM 8240 C C . PHE D 1 756 ? 185.239 179.126 179.142 1.00 40.29 732 PHE D C 1
ATOM 8241 O O . PHE D 1 756 ? 186.021 179.893 179.712 1.00 46.92 732 PHE D O 1
ATOM 8249 N N . LEU D 1 757 ? 184.940 177.927 179.645 1.00 38.67 733 LEU D N 1
ATOM 8250 C CA . LEU D 1 757 ? 185.670 177.421 180.804 1.00 35.85 733 LEU D CA 1
ATOM 8251 C C . LEU D 1 757 ? 187.145 177.221 180.478 1.00 45.83 733 LEU D C 1
ATOM 8252 O O . LEU D 1 757 ? 188.019 177.549 181.291 1.00 50.78 733 LEU D O 1
ATOM 8257 N N . ALA D 1 758 ? 187.441 176.691 179.288 1.00 39.58 734 ALA D N 1
ATOM 8258 C CA . ALA D 1 758 ? 188.829 176.557 178.864 1.00 27.54 734 ALA D CA 1
ATOM 8259 C C . ALA D 1 758 ? 189.500 177.917 178.752 1.00 28.02 734 ALA D C 1
ATOM 8260 O O . ALA D 1 758 ? 190.667 178.073 179.127 1.00 39.23 734 ALA D O 1
ATOM 8262 N N . LEU D 1 759 ? 188.782 178.914 178.231 1.00 39.63 735 LEU D N 1
ATOM 8263 C CA . LEU D 1 759 ? 189.337 180.265 178.191 1.00 38.51 735 LEU D CA 1
ATOM 8264 C C . LEU D 1 759 ? 189.628 180.779 179.596 1.00 32.77 735 LEU D C 1
ATOM 8265 O O . LEU D 1 759 ? 190.639 181.454 179.820 1.00 40.02 735 LEU D O 1
ATOM 8270 N N . GLN D 1 760 ? 188.751 180.474 180.555 1.00 40.84 736 GLN D N 1
ATOM 8271 C CA . GLN D 1 760 ? 189.003 180.866 181.939 1.00 40.64 736 GLN D CA 1
ATOM 8272 C C . GLN D 1 760 ? 190.264 180.208 182.479 1.00 45.31 736 GLN D C 1
ATOM 8273 O O . GLN D 1 760 ? 191.036 180.837 183.210 1.00 46.03 736 GLN D O 1
ATOM 8279 N N . GLU D 1 761 ? 190.482 178.934 182.138 1.00 53.86 737 GLU D N 1
ATOM 8280 C CA . GLU D 1 761 ? 191.644 178.212 182.653 1.00 42.37 737 GLU D CA 1
ATOM 8281 C C . GLU D 1 761 ? 192.952 178.814 182.151 1.00 36.41 737 GLU D C 1
ATOM 8282 O O . GLU D 1 761 ? 193.942 178.859 182.889 1.00 38.59 737 GLU D O 1
ATOM 8288 N N . VAL D 1 762 ? 192.980 179.271 180.899 1.00 36.92 738 VAL D N 1
ATOM 8289 C CA . VAL D 1 762 ? 194.199 179.840 180.331 1.00 32.78 738 VAL D CA 1
ATOM 8290 C C . VAL D 1 762 ? 194.566 181.146 181.028 1.00 41.94 738 VAL D C 1
ATOM 8291 O O . VAL D 1 762 ? 195.746 181.510 181.104 1.00 44.79 738 VAL D O 1
ATOM 8295 N N . GLN D 1 763 ? 193.575 181.856 181.571 1.00 50.45 739 GLN D N 1
ATOM 8296 C CA . GLN D 1 763 ? 193.832 183.146 182.204 1.00 37.71 739 GLN D CA 1
ATOM 8297 C C . GLN D 1 763 ? 194.706 183.014 183.444 1.00 44.16 739 GLN D C 1
ATOM 8298 O O . GLN D 1 763 ? 195.316 183.998 183.877 1.00 48.80 739 GLN D O 1
ATOM 8304 N N . LYS D 1 764 ? 194.780 181.818 184.030 1.00 47.63 740 LYS D N 1
ATOM 8305 C CA . LYS D 1 764 ? 195.542 181.631 185.259 1.00 41.32 740 LYS D CA 1
ATOM 8306 C C . LYS D 1 764 ? 197.047 181.607 185.024 1.00 45.18 740 LYS D C 1
ATOM 8307 O O . LYS D 1 764 ? 197.810 181.763 185.982 1.00 51.05 740 LYS D O 1
ATOM 8313 N N . LEU D 1 765 ? 197.493 181.416 183.783 1.00 49.38 741 LEU D N 1
ATOM 8314 C CA . LEU D 1 765 ? 198.924 181.379 183.506 1.00 47.10 741 LEU D CA 1
ATOM 8315 C C . LEU D 1 765 ? 199.567 182.757 183.578 1.00 47.78 741 LEU D C 1
ATOM 8316 O O . LEU D 1 765 ? 200.799 182.848 183.586 1.00 54.04 741 LEU D O 1
ATOM 8321 N N . ASN D 1 766 ? 198.766 183.822 183.623 1.00 54.05 742 ASN D N 1
ATOM 8322 C CA . ASN D 1 766 ? 199.254 185.198 183.720 1.00 55.48 742 ASN D CA 1
ATOM 8323 C C . ASN D 1 766 ? 200.166 185.551 182.544 1.00 58.08 742 ASN D C 1
ATOM 8324 O O . ASN D 1 766 ? 201.353 185.841 182.705 1.00 61.62 742 ASN D O 1
ATOM 8329 N N . SER D 1 767 ? 199.585 185.524 181.345 1.00 54.96 743 SER D N 1
ATOM 8330 C CA . SER D 1 767 ? 200.320 185.905 180.146 1.00 58.00 743 SER D CA 1
ATOM 8331 C C . SER D 1 767 ? 199.366 186.340 179.038 1.00 65.26 743 SER D C 1
ATOM 8332 O O . SER D 1 767 ? 198.502 185.559 178.619 1.00 68.22 743 SER D O 1
ATOM 8335 N N . PRO D 1 768 ? 199.484 187.578 178.548 1.00 57.37 744 PRO D N 1
ATOM 8336 C CA . PRO D 1 768 ? 198.639 188.009 177.419 1.00 60.55 744 PRO D CA 1
ATOM 8337 C C . PRO D 1 768 ? 198.848 187.197 176.150 1.00 63.83 744 PRO D C 1
ATOM 8338 O O . PRO D 1 768 ? 197.900 187.016 175.368 1.00 69.78 744 PRO D O 1
ATOM 8342 N N . ARG D 1 769 ? 200.072 186.715 175.919 1.00 57.46 745 ARG D N 1
ATOM 8343 C CA . ARG D 1 769 ? 200.350 185.924 174.725 1.00 55.91 745 ARG D CA 1
ATOM 8344 C C . ARG D 1 769 ? 199.462 184.689 174.666 1.00 59.21 745 ARG D C 1
ATOM 8345 O O . ARG D 1 769 ? 199.017 184.281 173.584 1.00 66.12 745 ARG D O 1
ATOM 8353 N N . ALA D 1 770 ? 199.181 184.088 175.824 1.00 39.20 746 ALA D N 1
ATOM 8354 C CA . ALA D 1 770 ? 198.296 182.931 175.861 1.00 41.06 746 ALA D CA 1
ATOM 8355 C C . ALA D 1 770 ? 196.904 183.288 175.359 1.00 51.63 746 ALA D C 1
ATOM 8356 O O . ALA D 1 770 ? 196.308 182.544 174.569 1.00 58.35 746 ALA D O 1
ATOM 8358 N N . ILE D 1 771 ? 196.379 184.436 175.793 1.00 50.72 747 ILE D N 1
ATOM 8359 C CA . ILE D 1 771 ? 195.064 184.880 175.340 1.00 48.72 747 ILE D CA 1
ATOM 8360 C C . ILE D 1 771 ? 195.070 185.110 173.836 1.00 54.73 747 ILE D C 1
ATOM 8361 O O . ILE D 1 771 ? 194.130 184.719 173.127 1.00 62.31 747 ILE D O 1
ATOM 8366 N N . SER D 1 772 ? 196.125 185.749 173.325 1.00 43.96 748 SER D N 1
ATOM 8367 C CA . SER D 1 772 ? 196.208 186.000 171.889 1.00 43.25 748 SER D CA 1
ATOM 8368 C C . SER D 1 772 ? 196.170 184.697 171.096 1.00 51.33 748 SER D C 1
ATOM 8369 O O . SER D 1 772 ? 195.389 184.555 170.141 1.00 59.02 748 SER D O 1
ATOM 8372 N N . ILE D 1 773 ? 197.000 183.726 171.488 1.00 48.76 749 ILE D N 1
ATOM 8373 C CA . ILE D 1 773 ? 197.049 182.457 170.766 1.00 41.88 749 ILE D CA 1
ATOM 8374 C C . ILE D 1 773 ? 195.704 181.749 170.841 1.00 41.73 749 ILE D C 1
ATOM 8375 O O . ILE D 1 773 ? 195.226 181.182 169.847 1.00 53.30 749 ILE D O 1
ATOM 8380 N N . PHE D 1 774 ? 195.073 181.767 172.017 1.00 30.45 750 PHE D N 1
ATOM 8381 C CA . PHE D 1 774 ? 193.786 181.103 172.184 1.00 34.52 750 PHE D CA 1
ATOM 8382 C C . PHE D 1 774 ? 192.740 181.688 171.242 1.00 44.45 750 PHE D C 1
ATOM 8383 O O . PHE D 1 774 ? 192.018 180.950 170.552 1.00 55.60 750 PHE D O 1
ATOM 8391 N N . VAL D 1 775 ? 192.657 183.019 171.187 1.00 47.72 751 VAL D N 1
ATOM 8392 C CA . VAL D 1 775 ? 191.647 183.662 170.352 1.00 50.10 751 VAL D CA 1
ATOM 8393 C C . VAL D 1 775 ? 191.897 183.362 168.879 1.00 50.66 751 VAL D C 1
ATOM 8394 O O . VAL D 1 775 ? 190.961 183.046 168.127 1.00 59.58 751 VAL D O 1
ATOM 8398 N N . ASP D 1 776 ? 193.157 183.448 168.440 1.00 43.14 752 ASP D N 1
ATOM 8399 C CA . ASP D 1 776 ? 193.456 183.161 167.038 1.00 45.15 752 ASP D CA 1
ATOM 8400 C C . ASP D 1 776 ? 193.101 181.724 166.670 1.00 49.02 752 ASP D C 1
ATOM 8401 O O . ASP D 1 776 ? 192.518 181.472 165.605 1.00 59.21 752 ASP D O 1
ATOM 8406 N N . ALA D 1 777 ? 193.436 180.767 167.539 1.00 34.77 753 ALA D N 1
ATOM 8407 C CA . ALA D 1 777 ? 193.129 179.372 167.250 1.00 28.28 753 ALA D CA 1
ATOM 8408 C C . ALA D 1 777 ? 191.627 179.141 167.146 1.00 40.35 753 ALA D C 1
ATOM 8409 O O . ALA D 1 777 ? 191.160 178.429 166.245 1.00 54.21 753 ALA D O 1
ATOM 8411 N N . LEU D 1 778 ? 190.851 179.732 168.058 1.00 37.88 754 LEU D N 1
ATOM 8412 C CA . LEU D 1 778 ? 189.404 179.533 168.011 1.00 33.72 754 LEU D CA 1
ATOM 8413 C C . LEU D 1 778 ? 188.800 180.146 166.750 1.00 40.57 754 LEU D C 1
ATOM 8414 O O . LEU D 1 778 ? 187.919 179.545 166.112 1.00 46.76 754 LEU D O 1
ATOM 8419 N N . THR D 1 779 ? 189.277 181.334 166.362 1.00 38.58 755 THR D N 1
ATOM 8420 C CA . THR D 1 779 ? 188.817 181.943 165.118 1.00 31.92 755 THR D CA 1
ATOM 8421 C C . THR D 1 779 ? 189.100 181.042 163.922 1.00 44.87 755 THR D C 1
ATOM 8422 O O . THR D 1 779 ? 188.227 180.834 163.066 1.00 55.85 755 THR D O 1
ATOM 8426 N N . GLN D 1 780 ? 190.313 180.484 163.854 1.00 39.63 756 GLN D N 1
ATOM 8427 C CA . GLN D 1 780 ? 190.663 179.608 162.739 1.00 35.85 756 GLN D CA 1
ATOM 8428 C C . GLN D 1 780 ? 189.767 178.376 162.695 1.00 41.66 756 GLN D C 1
ATOM 8429 O O . GLN D 1 780 ? 189.309 177.961 161.616 1.00 51.50 756 GLN D O 1
ATOM 8435 N N . LEU D 1 781 ? 189.511 177.773 163.858 1.00 27.10 757 LEU D N 1
ATOM 8436 C CA . LEU D 1 781 ? 188.679 176.577 163.901 1.00 30.76 757 LEU D CA 1
ATOM 8437 C C . LEU D 1 781 ? 187.280 176.869 163.378 1.00 42.05 757 LEU D C 1
ATOM 8438 O O . LEU D 1 781 ? 186.721 176.088 162.590 1.00 50.22 757 LEU D O 1
ATOM 8443 N N . HIS D 1 782 ? 186.698 177.994 163.801 1.00 48.26 758 HIS D N 1
ATOM 8444 C CA . HIS D 1 782 ? 185.350 178.318 163.346 1.00 44.49 758 HIS D CA 1
ATOM 8445 C C . HIS D 1 782 ? 185.320 178.618 161.852 1.00 43.88 758 HIS D C 1
ATOM 8446 O O . HIS D 1 782 ? 184.370 178.231 161.156 1.00 47.63 758 HIS D O 1
ATOM 8453 N N . ARG D 1 783 ? 186.360 179.278 161.334 1.00 39.76 759 ARG D N 1
ATOM 8454 C CA . ARG D 1 783 ? 186.447 179.505 159.893 1.00 35.71 759 ARG D CA 1
ATOM 8455 C C . ARG D 1 783 ? 186.413 178.189 159.123 1.00 46.52 759 ARG D C 1
ATOM 8456 O O . ARG D 1 783 ? 185.646 178.029 158.159 1.00 52.93 759 ARG D O 1
ATOM 8464 N N . GLY D 1 784 ? 187.241 177.229 159.541 1.00 48.23 760 GLY D N 1
ATOM 8465 C CA . GLY D 1 784 ? 187.287 175.953 158.843 1.00 46.42 760 GLY D CA 1
ATOM 8466 C C . GLY D 1 784 ? 185.969 175.201 158.891 1.00 55.21 760 GLY D C 1
ATOM 8467 O O . GLY D 1 784 ? 185.504 174.671 157.872 1.00 61.13 760 GLY D O 1
ATOM 8468 N N . GLN D 1 785 ? 185.347 175.147 160.072 1.00 53.69 761 GLN D N 1
ATOM 8469 C CA . GLN D 1 785 ? 184.069 174.449 160.189 1.00 50.81 761 GLN D CA 1
ATOM 8470 C C . GLN D 1 785 ? 183.006 175.092 159.303 1.00 55.52 761 GLN D C 1
ATOM 8471 O O . GLN D 1 785 ? 182.216 174.391 158.651 1.00 56.81 761 GLN D O 1
ATOM 8477 N N . GLY D 1 786 ? 182.976 176.427 159.261 1.00 53.63 762 GLY D N 1
ATOM 8478 C CA . GLY D 1 786 ? 182.009 177.103 158.415 1.00 45.87 762 GLY D CA 1
ATOM 8479 C C . GLY D 1 786 ? 182.202 176.796 156.945 1.00 46.45 762 GLY D C 1
ATOM 8480 O O . GLY D 1 786 ? 181.232 176.573 156.215 1.00 58.93 762 GLY D O 1
ATOM 8481 N N . MET D 1 787 ? 183.457 176.782 156.487 1.00 52.78 763 MET D N 1
ATOM 8482 C CA . MET D 1 787 ? 183.704 176.460 155.084 1.00 49.90 763 MET D CA 1
ATOM 8483 C C . MET D 1 787 ? 183.265 175.037 154.756 1.00 51.57 763 MET D C 1
ATOM 8484 O O . MET D 1 787 ? 182.675 174.788 153.693 1.00 53.93 763 MET D O 1
ATOM 8489 N N . ASP D 1 788 ? 183.536 174.089 155.657 1.00 55.48 764 ASP D N 1
ATOM 8490 C CA . ASP D 1 788 ? 183.071 172.720 155.442 1.00 48.78 764 ASP D CA 1
ATOM 8491 C C . ASP D 1 788 ? 181.560 172.670 155.279 1.00 53.04 764 ASP D C 1
ATOM 8492 O O . ASP D 1 788 ? 181.042 172.060 154.332 1.00 56.43 764 ASP D O 1
ATOM 8497 N N . VAL D 1 789 ? 180.835 173.301 156.206 1.00 57.99 765 VAL D N 1
ATOM 8498 C CA . VAL D 1 789 ? 179.376 173.238 156.168 1.00 48.80 765 VAL D CA 1
ATOM 8499 C C . VAL D 1 789 ? 178.847 173.883 154.895 1.00 53.65 765 VAL D C 1
ATOM 8500 O O . VAL D 1 789 ? 177.916 173.370 154.262 1.00 53.32 765 VAL D O 1
ATOM 8504 N N . PHE D 1 790 ? 179.433 175.014 154.494 1.00 55.71 766 PHE D N 1
ATOM 8505 C CA . PHE D 1 790 ? 178.982 175.698 153.286 1.00 46.67 766 PHE D CA 1
ATOM 8506 C C . PHE D 1 790 ? 179.154 174.815 152.056 1.00 51.75 766 PHE D C 1
ATOM 8507 O O . PHE D 1 790 ? 178.210 174.627 151.272 1.00 61.59 766 PHE D O 1
ATOM 8515 N N . TRP D 1 791 ? 180.352 174.250 151.875 1.00 51.58 767 TRP D N 1
ATOM 8516 C CA . TRP D 1 791 ? 180.591 173.416 150.700 1.00 44.62 767 TRP D CA 1
ATOM 8517 C C . TRP D 1 791 ? 179.681 172.199 150.693 1.00 48.83 767 TRP D C 1
ATOM 8518 O O . TRP D 1 791 ? 179.156 171.815 149.642 1.00 50.33 767 TRP D O 1
ATOM 8529 N N . ARG D 1 792 ? 179.487 171.567 151.852 1.00 65.16 768 ARG D N 1
ATOM 8530 C CA . ARG D 1 792 ? 178.624 170.391 151.889 1.00 58.81 768 ARG D CA 1
ATOM 8531 C C . ARG D 1 792 ? 177.180 170.745 151.560 1.00 57.85 768 ARG D C 1
ATOM 8532 O O . ARG D 1 792 ? 176.522 170.034 150.793 1.00 62.37 768 ARG D O 1
ATOM 8540 N N . ASP D 1 793 ? 176.664 171.834 152.133 1.00 63.95 769 ASP D N 1
ATOM 8541 C CA . ASP D 1 793 ? 175.250 172.153 151.968 1.00 61.26 769 ASP D CA 1
ATOM 8542 C C . ASP D 1 793 ? 174.936 172.613 150.552 1.00 60.87 769 ASP D C 1
ATOM 8543 O O . ASP D 1 793 ? 173.897 172.244 149.992 1.00 62.72 769 ASP D O 1
ATOM 8548 N N . SER D 1 794 ? 175.804 173.428 149.961 1.00 55.47 770 SER D N 1
ATOM 8549 C CA . SER D 1 794 ? 175.491 174.030 148.673 1.00 49.01 770 SER D CA 1
ATOM 8550 C C . SER D 1 794 ? 176.035 173.248 147.479 1.00 57.92 770 SER D C 1
ATOM 8551 O O . SER D 1 794 ? 175.815 173.665 146.337 1.00 61.92 770 SER D O 1
ATOM 8554 N N . LEU D 1 795 ? 176.728 172.131 147.714 1.00 61.01 771 LEU D N 1
ATOM 8555 C CA . LEU D 1 795 ? 177.148 171.196 146.665 1.00 52.79 771 LEU D CA 1
ATOM 8556 C C . LEU D 1 795 ? 178.087 171.843 145.642 1.00 54.50 771 LEU D C 1
ATOM 8557 O O . LEU D 1 795 ? 177.766 171.967 144.460 1.00 60.12 771 LEU D O 1
ATOM 8562 N N . ILE D 1 796 ? 179.259 172.259 146.114 1.00 52.34 772 ILE D N 1
ATOM 8563 C CA . ILE D 1 796 ? 180.384 172.585 145.243 1.00 52.91 772 ILE D CA 1
ATOM 8564 C C . ILE D 1 796 ? 181.583 171.764 145.684 1.00 54.83 772 ILE D C 1
ATOM 8565 O O . ILE D 1 796 ? 181.898 171.706 146.878 1.00 62.23 772 ILE D O 1
ATOM 8570 N N . CYS D 1 797 ? 182.249 171.134 144.723 1.00 58.29 773 CYS D N 1
ATOM 8571 C CA . CYS D 1 797 ? 183.451 170.372 145.014 1.00 59.71 773 CYS D CA 1
ATOM 8572 C C . CYS D 1 797 ? 184.637 171.319 145.106 1.00 63.31 773 CYS D C 1
ATOM 8573 O O . CYS D 1 797 ? 184.970 171.975 144.109 1.00 69.81 773 CYS D O 1
ATOM 8576 N N . PRO D 1 798 ? 185.291 171.428 146.256 1.00 44.04 774 PRO D N 1
ATOM 8577 C CA . PRO D 1 798 ? 186.455 172.307 146.362 1.00 41.91 774 PRO D CA 1
ATOM 8578 C C . PRO D 1 798 ? 187.652 171.745 145.616 1.00 50.96 774 PRO D C 1
ATOM 8579 O O . PRO D 1 798 ? 187.765 170.543 145.366 1.00 51.77 774 PRO D O 1
ATOM 8583 N N . THR D 1 799 ? 188.556 172.648 145.253 1.00 55.99 775 THR D N 1
ATOM 8584 C CA . THR D 1 799 ? 189.829 172.246 144.686 1.00 55.21 775 THR D CA 1
ATOM 8585 C C . THR D 1 799 ? 190.720 171.668 145.786 1.00 60.05 775 THR D C 1
ATOM 8586 O O . THR D 1 799 ? 190.407 171.737 146.978 1.00 66.65 775 THR D O 1
ATOM 8590 N N . GLU D 1 800 ? 191.844 171.081 145.373 1.00 53.52 776 GLU D N 1
ATOM 8591 C CA . GLU D 1 800 ? 192.776 170.512 146.339 1.00 51.38 776 GLU D CA 1
ATOM 8592 C C . GLU D 1 800 ? 193.340 171.581 147.266 1.00 57.57 776 GLU D C 1
ATOM 8593 O O . GLU D 1 800 ? 193.440 171.370 148.482 1.00 63.62 776 GLU D O 1
ATOM 8599 N N . GLU D 1 801 ? 193.712 172.736 146.712 1.00 59.19 777 GLU D N 1
ATOM 8600 C CA . GLU D 1 801 ? 194.303 173.796 147.522 1.00 57.61 777 GLU D CA 1
ATOM 8601 C C . GLU D 1 801 ? 193.314 174.330 148.549 1.00 62.43 777 GLU D C 1
ATOM 8602 O O . GLU D 1 801 ? 193.673 174.551 149.713 1.00 68.62 777 GLU D O 1
ATOM 8608 N N . GLU D 1 802 ? 192.066 174.556 148.134 1.00 51.46 778 GLU D N 1
ATOM 8609 C CA . GLU D 1 802 ? 191.060 175.052 149.066 1.00 50.09 778 GLU D CA 1
ATOM 8610 C C . GLU D 1 802 ? 190.811 174.051 150.183 1.00 56.10 778 GLU D C 1
ATOM 8611 O O . GLU D 1 802 ? 190.697 174.430 151.355 1.00 67.56 778 GLU D O 1
ATOM 8617 N N . TYR D 1 803 ? 190.735 172.766 149.838 1.00 44.89 779 TYR D N 1
ATOM 8618 C CA . TYR D 1 803 ? 190.540 171.736 150.849 1.00 45.83 779 TYR D CA 1
ATOM 8619 C C . TYR D 1 803 ? 191.716 171.687 151.816 1.00 48.73 779 TYR D C 1
ATOM 8620 O O . TYR D 1 803 ? 191.530 171.489 153.020 1.00 54.30 779 TYR D O 1
ATOM 8629 N N . LEU D 1 804 ? 192.936 171.877 151.311 1.00 46.28 780 LEU D N 1
ATOM 8630 C CA . LEU D 1 804 ? 194.104 171.835 152.186 1.00 43.16 780 LEU D CA 1
ATOM 8631 C C . LEU D 1 804 ? 194.138 173.028 153.139 1.00 51.94 780 LEU D C 1
ATOM 8632 O O . LEU D 1 804 ? 194.458 172.871 154.323 1.00 60.54 780 LEU D O 1
ATOM 8637 N N . ASP D 1 805 ? 193.818 174.229 152.646 1.00 55.94 781 ASP D N 1
ATOM 8638 C CA . ASP D 1 805 ? 193.745 175.391 153.535 1.00 52.41 781 ASP D CA 1
ATOM 8639 C C . ASP D 1 805 ? 192.644 175.223 154.576 1.00 54.35 781 ASP D C 1
ATOM 8640 O O . ASP D 1 805 ? 192.829 175.558 155.755 1.00 59.90 781 ASP D O 1
ATOM 8645 N N . MET D 1 806 ? 191.493 174.699 154.156 1.00 48.73 782 MET D N 1
ATOM 8646 C CA . MET D 1 806 ? 190.430 174.338 155.087 1.00 45.02 782 MET D CA 1
ATOM 8647 C C . MET D 1 806 ? 190.916 173.384 156.170 1.00 52.18 782 MET D C 1
ATOM 8648 O O . MET D 1 806 ? 190.651 173.595 157.361 1.00 54.71 782 MET D O 1
ATOM 8653 N N . VAL D 1 807 ? 191.618 172.321 155.775 1.00 49.55 783 VAL D N 1
ATOM 8654 C CA . VAL D 1 807 ? 192.077 171.322 156.736 1.00 40.15 783 VAL D CA 1
ATOM 8655 C C . VAL D 1 807 ? 193.082 171.936 157.697 1.00 44.35 783 VAL D C 1
ATOM 8656 O O . VAL D 1 807 ? 193.090 171.627 158.895 1.00 53.72 783 VAL D O 1
ATOM 8660 N N . ALA D 1 808 ? 193.942 172.821 157.193 1.00 40.39 784 ALA D N 1
ATOM 8661 C CA . ALA D 1 808 ? 194.877 173.516 158.069 1.00 41.78 784 ALA D CA 1
ATOM 8662 C C . ALA D 1 808 ? 194.140 174.378 159.083 1.00 46.49 784 ALA D C 1
ATOM 8663 O O . ALA D 1 808 ? 194.545 174.464 160.247 1.00 48.24 784 ALA D O 1
ATOM 8665 N N . ASN D 1 809 ? 193.058 175.031 158.657 1.00 51.52 785 ASN D N 1
ATOM 8666 C CA . ASN D 1 809 ? 192.287 175.848 159.589 1.00 43.20 785 ASN D CA 1
ATOM 8667 C C . ASN D 1 809 ? 191.598 174.998 160.652 1.00 44.24 785 ASN D C 1
ATOM 8668 O O . ASN D 1 809 ? 191.617 175.349 161.836 1.00 53.50 785 ASN D O 1
ATOM 8673 N N . LYS D 1 810 ? 190.987 173.877 160.257 1.00 46.46 786 LYS D N 1
ATOM 8674 C CA . LYS D 1 810 ? 190.180 173.120 161.212 1.00 43.75 786 LYS D CA 1
ATOM 8675 C C . LYS D 1 810 ? 191.028 172.258 162.139 1.00 52.22 786 LYS D C 1
ATOM 8676 O O . LYS D 1 810 ? 190.749 172.180 163.341 1.00 52.28 786 LYS D O 1
ATOM 8682 N N . THR D 1 811 ? 192.057 171.600 161.609 1.00 49.88 787 THR D N 1
ATOM 8683 C CA . THR D 1 811 ? 192.771 170.553 162.329 1.00 38.71 787 THR D CA 1
ATOM 8684 C C . THR D 1 811 ? 194.101 171.012 162.906 1.00 41.32 787 THR D C 1
ATOM 8685 O O . THR D 1 811 ? 194.385 170.752 164.079 1.00 52.08 787 THR D O 1
ATOM 8689 N N . GLY D 1 812 ? 194.928 171.699 162.118 1.00 28.83 788 GLY D N 1
ATOM 8690 C CA . GLY D 1 812 ? 196.244 172.085 162.593 1.00 38.41 788 GLY D CA 1
ATOM 8691 C C . GLY D 1 812 ? 196.234 173.160 163.657 1.00 49.70 788 GLY D C 1
ATOM 8692 O O . GLY D 1 812 ? 197.249 173.354 164.337 1.00 56.99 788 GLY D O 1
ATOM 8693 N N . ALA D 1 813 ? 195.108 173.856 163.824 1.00 48.86 789 ALA D N 1
ATOM 8694 C CA . ALA D 1 813 ? 195.041 174.943 164.794 1.00 43.05 789 ALA D CA 1
ATOM 8695 C C . ALA D 1 813 ? 195.248 174.437 166.215 1.00 43.69 789 ALA D C 1
ATOM 8696 O O . ALA D 1 813 ? 195.976 175.056 167.000 1.00 49.78 789 ALA D O 1
ATOM 8698 N N . LEU D 1 814 ? 194.615 173.316 166.567 1.00 34.42 790 LEU D N 1
ATOM 8699 C CA . LEU D 1 814 ? 194.752 172.785 167.919 1.00 34.17 790 LEU D CA 1
ATOM 8700 C C . LEU D 1 814 ? 196.181 172.340 168.198 1.00 41.79 790 LEU D C 1
ATOM 8701 O O . LEU D 1 814 ? 196.722 172.605 169.279 1.00 53.51 790 LEU D O 1
ATOM 8706 N N . PHE D 1 815 ? 196.810 171.666 167.235 1.00 35.44 791 PHE D N 1
ATOM 8707 C CA . PHE D 1 815 ? 198.194 171.244 167.412 1.00 32.20 791 PHE D CA 1
ATOM 8708 C C . PHE D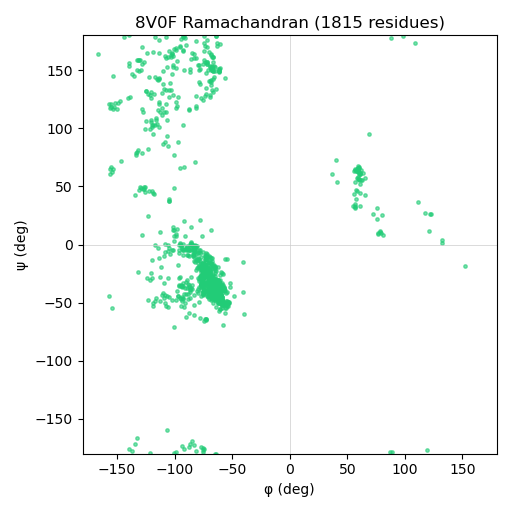 1 815 ? 199.120 172.443 167.575 1.00 39.87 791 PHE D C 1
ATOM 8709 O O . PHE D 1 815 ? 199.991 172.454 168.457 1.00 49.70 791 PHE D O 1
ATOM 8717 N N . CYS D 1 816 ? 198.938 173.470 166.741 1.00 41.16 792 CYS D N 1
ATOM 8718 C CA . CYS D 1 816 ? 199.776 174.660 166.842 1.00 42.53 792 CYS D CA 1
ATOM 8719 C C . CYS D 1 816 ? 199.579 175.365 168.178 1.00 47.75 792 CYS D C 1
ATOM 8720 O O . CYS D 1 816 ? 200.549 175.820 168.794 1.00 56.43 792 CYS D O 1
ATOM 8723 N N . LEU D 1 817 ? 198.330 175.466 168.641 1.00 40.09 793 LEU D N 1
ATOM 8724 C CA . LEU D 1 817 ? 198.064 176.092 169.932 1.00 35.74 793 LEU D CA 1
ATOM 8725 C C . LEU D 1 817 ? 198.709 175.311 171.067 1.00 45.80 793 LEU D C 1
ATOM 8726 O O . LEU D 1 817 ? 199.304 175.901 171.978 1.00 58.42 793 LEU D O 1
ATOM 8731 N N . ALA D 1 818 ? 198.609 173.981 171.028 1.00 39.66 794 ALA D N 1
ATOM 8732 C CA . ALA D 1 818 ? 199.205 173.163 172.077 1.00 30.89 794 ALA D CA 1
ATOM 8733 C C . ALA D 1 818 ? 200.717 173.320 172.107 1.00 30.84 794 ALA D C 1
ATOM 8734 O O . ALA D 1 818 ? 201.319 173.386 173.184 1.00 47.82 794 ALA D O 1
ATOM 8736 N N . ILE D 1 819 ? 201.353 173.375 170.936 1.00 37.74 795 ILE D N 1
ATOM 8737 C CA . ILE D 1 819 ? 202.805 173.523 170.912 1.00 40.38 795 ILE D CA 1
ATOM 8738 C C . ILE D 1 819 ? 203.214 174.914 171.380 1.00 44.18 795 ILE D C 1
ATOM 8739 O O . ILE D 1 819 ? 204.189 175.069 172.125 1.00 52.62 795 ILE D O 1
ATOM 8744 N N . GLU D 1 820 ? 202.480 175.948 170.960 1.00 51.71 796 GLU D N 1
ATOM 8745 C CA . GLU D 1 820 ? 202.842 177.311 171.335 1.00 46.05 796 GLU D CA 1
ATOM 8746 C C . GLU D 1 820 ? 202.626 177.574 172.819 1.00 49.93 796 GLU D C 1
ATOM 8747 O O . GLU D 1 820 ? 203.359 178.369 173.415 1.00 54.78 796 GLU D O 1
ATOM 8753 N N . LEU D 1 821 ? 201.624 176.936 173.427 1.00 46.50 797 LEU D N 1
ATOM 8754 C CA . LEU D 1 821 ? 201.389 177.131 174.854 1.00 42.58 797 LEU D CA 1
ATOM 8755 C C . LEU D 1 821 ? 202.541 176.599 175.698 1.00 53.49 797 LEU D C 1
ATOM 8756 O O . LEU D 1 821 ? 202.899 177.213 176.710 1.00 57.23 797 LEU D O 1
ATOM 8761 N N . LEU D 1 822 ? 203.130 175.465 175.308 1.00 46.29 798 LEU D N 1
ATOM 8762 C CA . LEU D 1 822 ? 204.239 174.904 176.071 1.00 36.86 798 LEU D CA 1
ATOM 8763 C C . LEU D 1 822 ? 205.488 175.771 175.988 1.00 43.71 798 LEU D C 1
ATOM 8764 O O . LEU D 1 822 ? 206.255 175.841 176.954 1.00 53.88 798 LEU D O 1
ATOM 8769 N N . GLN D 1 823 ? 205.714 176.432 174.853 1.00 40.23 799 GLN D N 1
ATOM 8770 C CA . GLN D 1 823 ? 206.953 177.167 174.631 1.00 44.53 799 GLN D CA 1
ATOM 8771 C C . GLN D 1 823 ? 207.079 178.419 175.490 1.00 57.40 799 GLN D C 1
ATOM 8772 O O . GLN D 1 823 ? 208.159 179.017 175.514 1.00 60.58 799 GLN D O 1
ATOM 8778 N N . ILE D 1 824 ? 206.013 178.837 176.176 1.00 56.02 800 ILE D N 1
ATOM 8779 C CA . ILE D 1 824 ? 206.089 180.034 177.010 1.00 48.21 800 ILE D CA 1
ATOM 8780 C C . ILE D 1 824 ? 207.101 179.843 178.131 1.00 52.76 800 ILE D C 1
ATOM 8781 O O . ILE D 1 824 ? 207.919 180.729 178.407 1.00 56.51 800 ILE D O 1
ATOM 8786 N N . LYS D 1 825 ? 207.074 178.685 178.785 1.00 55.36 801 LYS D N 1
ATOM 8787 C CA . LYS D 1 825 ? 207.964 178.388 179.897 1.00 52.14 801 LYS D CA 1
ATOM 8788 C C . LYS D 1 825 ? 209.174 177.563 179.483 1.00 56.48 801 LYS D C 1
ATOM 8789 O O . LYS D 1 825 ? 209.870 177.026 180.350 1.00 63.83 801 LYS D O 1
ATOM 8795 N N . SER D 1 826 ? 209.439 177.444 178.187 1.00 55.17 802 SER D N 1
ATOM 8796 C CA . SER D 1 826 ? 210.564 176.673 177.685 1.00 52.97 802 SER D CA 1
ATOM 8797 C C . SER D 1 826 ? 211.707 177.597 177.291 1.00 53.37 802 SER D C 1
ATOM 8798 O O . SER D 1 826 ? 211.500 178.768 176.964 1.00 60.25 802 SER D O 1
ATOM 8801 N N . THR D 1 827 ? 212.922 177.057 177.326 1.00 54.74 803 THR D N 1
ATOM 8802 C CA . THR D 1 827 ? 214.118 177.841 177.053 1.00 56.28 803 THR D CA 1
ATOM 8803 C C . THR D 1 827 ? 214.607 177.729 175.615 1.00 62.34 803 THR D C 1
ATOM 8804 O O . THR D 1 827 ? 215.563 178.422 175.252 1.00 63.64 803 THR D O 1
ATOM 8808 N N . VAL D 1 828 ? 213.990 176.885 174.793 1.00 63.91 804 VAL D N 1
ATOM 8809 C CA . VAL D 1 828 ? 214.340 176.783 173.380 1.00 56.90 804 VAL D CA 1
ATOM 8810 C C . VAL D 1 828 ? 213.296 177.546 172.575 1.00 60.56 804 VAL D C 1
ATOM 8811 O O . VAL D 1 828 ? 212.090 177.336 172.745 1.00 66.98 804 VAL D O 1
ATOM 8815 N N . GLN D 1 829 ? 213.756 178.441 171.707 1.00 58.98 805 GLN D N 1
ATOM 8816 C CA . GLN D 1 829 ? 212.886 179.375 171.003 1.00 60.46 805 GLN D CA 1
ATOM 8817 C C . GLN D 1 829 ? 213.107 179.295 169.500 1.00 67.52 805 GLN D C 1
ATOM 8818 O O . GLN D 1 829 ? 213.304 180.302 168.817 1.00 72.39 805 GLN D O 1
ATOM 8824 N N . LEU D 1 830 ? 213.084 178.079 168.964 1.00 64.01 806 LEU D N 1
ATOM 8825 C CA . LEU D 1 830 ? 213.136 177.872 167.527 1.00 58.25 806 LEU D CA 1
ATOM 8826 C C . LEU D 1 830 ? 211.716 177.923 166.965 1.00 60.74 806 LEU D C 1
ATOM 8827 O O . LEU D 1 830 ? 210.755 178.223 167.678 1.00 64.76 806 LEU D O 1
ATOM 8832 N N . ASP D 1 831 ? 211.563 177.629 165.678 1.00 60.99 807 ASP D N 1
ATOM 8833 C CA . ASP D 1 831 ? 210.263 177.638 165.015 1.00 55.86 807 ASP D CA 1
ATOM 8834 C C . ASP D 1 831 ? 209.886 176.205 164.659 1.00 60.88 807 ASP D C 1
ATOM 8835 O O . ASP D 1 831 ? 210.515 175.588 163.793 1.00 67.92 807 ASP D O 1
ATOM 8840 N N . PHE D 1 832 ? 208.860 175.682 165.325 1.00 47.29 808 PHE D N 1
ATOM 8841 C CA . PHE D 1 832 ? 208.358 174.340 165.078 1.00 44.55 808 PHE D CA 1
ATOM 8842 C C . PHE D 1 832 ? 207.085 174.325 164.242 1.00 58.25 808 PHE D C 1
ATOM 8843 O O . PHE D 1 832 ? 206.606 173.244 163.891 1.00 63.45 808 PHE D O 1
ATOM 8851 N N . LEU D 1 833 ? 206.532 175.493 163.917 1.00 53.23 809 LEU D N 1
ATOM 8852 C CA . LEU D 1 833 ? 205.194 175.550 163.332 1.00 43.52 809 LEU D CA 1
ATOM 8853 C C . LEU D 1 833 ? 205.054 174.842 161.987 1.00 49.87 809 LEU D C 1
ATOM 8854 O O . LEU D 1 833 ? 204.041 174.144 161.801 1.00 57.74 809 LEU D O 1
ATOM 8859 N N . PRO D 1 834 ? 205.966 174.992 161.015 1.00 49.77 810 PRO D N 1
ATOM 8860 C CA . PRO D 1 834 ? 205.789 174.252 159.751 1.00 54.49 810 PRO D CA 1
ATOM 8861 C C . PRO D 1 834 ? 205.687 172.748 159.937 1.00 56.31 810 PRO D C 1
ATOM 8862 O O . PRO D 1 834 ? 204.868 172.091 159.275 1.00 61.04 810 PRO D O 1
ATOM 8866 N N . LEU D 1 835 ? 206.487 172.188 160.846 1.00 42.13 811 LEU D N 1
ATOM 8867 C CA . LEU D 1 835 ? 206.420 170.759 161.119 1.00 35.60 811 LEU D CA 1
ATOM 8868 C C . LEU D 1 835 ? 205.053 170.370 161.661 1.00 44.75 811 LEU D C 1
ATOM 8869 O O . LEU D 1 835 ? 204.479 169.352 161.254 1.00 56.16 811 LEU D O 1
ATOM 8874 N N . VAL D 1 836 ? 204.506 171.180 162.567 1.00 37.56 812 VAL D N 1
ATOM 8875 C CA . VAL D 1 836 ? 203.207 170.877 163.157 1.00 37.16 812 VAL D CA 1
ATOM 8876 C C . VAL D 1 836 ? 202.101 170.963 162.110 1.00 46.77 812 VAL D C 1
ATOM 8877 O O . VAL D 1 836 ? 201.187 170.128 162.084 1.00 52.26 812 VAL D O 1
ATOM 8881 N N . ARG D 1 837 ? 202.163 171.967 161.231 1.00 46.55 813 ARG D N 1
ATOM 8882 C CA . ARG D 1 837 ? 201.162 172.076 160.173 1.00 44.52 813 ARG D CA 1
ATOM 8883 C C . ARG D 1 837 ? 201.221 170.878 159.231 1.00 53.17 813 ARG D C 1
ATOM 8884 O O . ARG D 1 837 ? 200.180 170.316 158.852 1.00 58.36 813 ARG D O 1
ATOM 8892 N N . LEU D 1 838 ? 202.433 170.464 158.850 1.00 46.38 814 LEU D N 1
ATOM 8893 C CA . LEU D 1 838 ? 202.576 169.303 157.979 1.00 41.97 814 LEU D CA 1
ATOM 8894 C C . LEU D 1 838 ? 202.041 168.045 158.650 1.00 46.77 814 LEU D C 1
ATOM 8895 O O . LEU D 1 838 ? 201.371 167.223 158.010 1.00 55.88 814 LEU D O 1
ATOM 8900 N N . LEU D 1 839 ? 202.323 167.881 159.944 1.00 31.60 815 LEU D N 1
ATOM 8901 C CA . LEU D 1 839 ? 201.827 166.717 160.667 1.00 32.17 815 LEU D CA 1
ATOM 8902 C C . LEU D 1 839 ? 200.305 166.711 160.728 1.00 35.26 815 LEU D C 1
ATOM 8903 O O . LEU D 1 839 ? 199.678 165.655 160.584 1.00 50.29 815 LEU D O 1
ATOM 8908 N N . GLY D 1 840 ? 199.692 167.876 160.940 1.00 36.72 816 GLY D N 1
ATOM 8909 C CA . GLY D 1 840 ? 198.238 167.942 160.936 1.00 41.64 816 GLY D CA 1
ATOM 8910 C C . GLY D 1 840 ? 197.638 167.566 159.594 1.00 43.72 816 GLY D C 1
ATOM 8911 O O . GLY D 1 840 ? 196.639 166.836 159.527 1.00 48.44 816 GLY D O 1
ATOM 8912 N N . ILE D 1 841 ? 198.242 168.050 158.506 1.00 48.75 817 ILE D N 1
ATOM 8913 C CA . ILE D 1 841 ? 197.759 167.695 157.172 1.00 44.87 817 ILE D CA 1
ATOM 8914 C C . ILE D 1 841 ? 197.865 166.190 156.946 1.00 47.76 817 ILE D C 1
ATOM 8915 O O . ILE D 1 841 ? 196.934 165.554 156.427 1.00 54.68 817 ILE D O 1
ATOM 8920 N N . ILE D 1 842 ? 198.995 165.596 157.342 1.00 45.46 818 ILE D N 1
ATOM 8921 C CA . ILE D 1 842 ? 199.173 164.152 157.198 1.00 39.85 818 ILE D CA 1
ATOM 8922 C C . ILE D 1 842 ? 198.113 163.402 157.992 1.00 42.18 818 ILE D C 1
ATOM 8923 O O . ILE D 1 842 ? 197.521 162.428 157.506 1.00 53.83 818 ILE D O 1
ATOM 8928 N N . PHE D 1 843 ? 197.861 163.841 159.228 1.00 38.31 819 PHE D N 1
ATOM 8929 C CA . PHE D 1 843 ? 196.877 163.175 160.074 1.00 35.11 819 PHE D CA 1
ATOM 8930 C C . PHE D 1 843 ? 195.504 163.185 159.420 1.00 43.99 819 PHE D C 1
ATOM 8931 O O . PHE D 1 843 ? 194.823 162.151 159.360 1.00 54.59 819 PHE D O 1
ATOM 8939 N N . GLN D 1 844 ? 195.084 164.346 158.911 1.00 47.19 820 GLN D N 1
ATOM 8940 C CA . GLN D 1 844 ? 193.761 164.444 158.301 1.00 40.60 820 GLN D CA 1
ATOM 8941 C C . GLN D 1 844 ? 193.655 163.589 157.044 1.00 50.19 820 GLN D C 1
ATOM 8942 O O . GLN D 1 844 ? 192.635 162.923 156.828 1.00 55.80 820 GLN D O 1
ATOM 8948 N N . ILE D 1 845 ? 194.688 163.599 156.196 1.00 54.69 821 ILE D N 1
ATOM 8949 C CA . ILE D 1 845 ? 194.633 162.800 154.972 1.00 42.95 821 ILE D CA 1
ATOM 8950 C C . ILE D 1 845 ? 194.550 161.316 155.308 1.00 47.70 821 ILE D C 1
ATOM 8951 O O . ILE D 1 845 ? 193.780 160.563 154.692 1.00 58.61 821 ILE D O 1
ATOM 8956 N N . CYS D 1 846 ? 195.340 160.869 156.288 1.00 50.52 822 CYS D N 1
ATOM 8957 C CA . CYS D 1 846 ? 195.307 159.465 156.680 1.00 43.92 822 CYS D CA 1
ATOM 8958 C C . CYS D 1 846 ? 193.946 159.079 157.246 1.00 47.64 822 CYS D C 1
ATOM 8959 O O . CYS D 1 846 ? 193.443 157.984 156.971 1.00 58.14 822 CYS D O 1
ATOM 8962 N N . ASP D 1 847 ? 193.338 159.960 158.044 1.00 49.23 823 ASP D N 1
ATOM 8963 C CA . ASP D 1 847 ? 192.006 159.676 158.574 1.00 49.23 823 ASP D CA 1
ATOM 8964 C C . ASP D 1 847 ? 190.992 159.564 157.441 1.00 53.38 823 ASP D C 1
ATOM 8965 O O . ASP D 1 847 ? 190.151 158.653 157.432 1.00 57.08 823 ASP D O 1
ATOM 8970 N N . ASP D 1 848 ? 191.068 160.474 156.465 1.00 54.79 824 ASP D N 1
ATOM 8971 C CA . ASP D 1 848 ? 190.148 160.430 155.332 1.00 54.21 824 ASP D CA 1
ATOM 8972 C C . ASP D 1 848 ? 190.294 159.132 154.552 1.00 52.71 824 ASP D C 1
ATOM 8973 O O . ASP D 1 848 ? 189.297 158.548 154.113 1.00 55.25 824 ASP D O 1
ATOM 8978 N N . TYR D 1 849 ? 191.531 158.671 154.355 1.00 52.14 825 TYR D N 1
ATOM 8979 C CA . TYR D 1 849 ? 191.737 157.406 153.656 1.00 43.16 825 TYR D CA 1
ATOM 8980 C C . TYR D 1 849 ? 191.207 156.232 154.470 1.00 45.95 825 TYR D C 1
ATOM 8981 O O . TYR D 1 849 ? 190.536 155.347 153.930 1.00 52.94 825 TYR D O 1
ATOM 8990 N N . LEU D 1 850 ? 191.501 156.205 155.771 1.00 53.30 826 LEU D N 1
ATOM 8991 C CA . LEU D 1 850 ? 191.147 155.055 156.594 1.00 43.99 826 LEU D CA 1
ATOM 8992 C C . LEU D 1 850 ? 189.652 154.947 156.840 1.00 47.55 826 LEU D C 1
ATOM 8993 O O . LEU D 1 850 ? 189.168 153.850 157.135 1.00 55.54 826 LEU D O 1
ATOM 8998 N N . ASN D 1 851 ? 188.913 156.052 156.743 1.00 53.94 827 ASN D N 1
ATOM 8999 C CA . ASN D 1 851 ? 187.468 155.972 156.929 1.00 49.20 827 ASN D CA 1
ATOM 9000 C C . ASN D 1 851 ? 186.823 155.110 155.849 1.00 55.15 827 ASN D C 1
ATOM 9001 O O . ASN D 1 851 ? 185.933 154.302 156.139 1.00 61.03 827 ASN D O 1
ATOM 9006 N N . LEU D 1 852 ? 187.262 155.260 154.599 1.00 58.45 828 LEU D N 1
ATOM 9007 C CA . LEU D 1 852 ? 186.686 154.483 153.504 1.00 56.96 828 LEU D CA 1
ATOM 9008 C C . LEU D 1 852 ? 187.317 153.099 153.410 1.00 52.94 828 LEU D C 1
ATOM 9009 O O . LEU D 1 852 ? 186.633 152.080 153.541 1.00 50.66 828 LEU D O 1
ATOM 9014 N N . LYS D 1 853 ? 188.623 153.048 153.177 1.00 56.18 829 LYS D N 1
ATOM 9015 C CA . LYS D 1 853 ? 189.349 151.799 153.001 1.00 54.96 829 LYS D CA 1
ATOM 9016 C C . LYS D 1 853 ? 190.151 151.491 154.256 1.00 58.94 829 LYS D C 1
ATOM 9017 O O . LYS D 1 853 ? 190.926 152.331 154.724 1.00 64.54 829 LYS D O 1
ATOM 9023 N N . SER D 1 854 ? 189.966 150.292 154.794 1.00 68.48 830 SER D N 1
ATOM 9024 C CA . SER D 1 854 ? 190.690 149.877 155.987 1.00 69.92 830 SER D CA 1
ATOM 9025 C C . SER D 1 854 ? 191.742 148.828 155.646 1.00 71.74 830 SER D C 1
ATOM 9026 O O . SER D 1 854 ? 192.783 149.143 155.072 1.00 74.01 830 SER D O 1
ATOM 9029 N N . CYS D 1 864 ? 181.732 153.434 155.718 1.00 73.25 840 CYS D N 1
ATOM 9030 C CA . CYS D 1 864 ? 181.722 154.504 154.729 1.00 70.93 840 CYS D CA 1
ATOM 9031 C C . CYS D 1 864 ? 180.694 155.568 155.086 1.00 74.46 840 CYS D C 1
ATOM 9032 O O . CYS D 1 864 ? 179.721 155.769 154.362 1.00 77.56 840 CYS D O 1
ATOM 9035 N N . GLU D 1 865 ? 180.915 156.251 156.210 1.00 75.26 841 GLU D N 1
ATOM 9036 C CA . GLU D 1 865 ? 179.968 157.262 156.662 1.00 73.37 841 GLU D CA 1
ATOM 9037 C C . GLU D 1 865 ? 180.089 158.568 155.888 1.00 74.58 841 GLU D C 1
ATOM 9038 O O . GLU D 1 865 ? 179.132 159.348 155.868 1.00 76.72 841 GLU D O 1
ATOM 9044 N N . ASP D 1 866 ? 181.236 158.827 155.257 1.00 72.77 842 ASP D N 1
ATOM 9045 C CA . ASP D 1 866 ? 181.374 160.032 154.445 1.00 70.43 842 ASP D CA 1
ATOM 9046 C C . ASP D 1 866 ? 180.444 159.994 153.240 1.00 70.48 842 ASP D C 1
ATOM 9047 O O . ASP D 1 866 ? 179.875 161.021 152.853 1.00 74.35 842 ASP D O 1
ATOM 9052 N N . ILE D 1 867 ? 180.286 158.821 152.630 1.00 65.79 843 ILE D N 1
ATOM 9053 C CA . ILE D 1 867 ? 179.357 158.680 151.515 1.00 64.35 843 ILE D CA 1
ATOM 9054 C C . ILE D 1 867 ? 177.926 158.921 151.979 1.00 66.87 843 ILE D C 1
ATOM 9055 O O . ILE D 1 867 ? 177.132 159.564 151.283 1.00 71.36 843 ILE D O 1
ATOM 9060 N N . THR D 1 868 ? 177.576 158.416 153.163 1.00 66.59 844 THR D N 1
ATOM 9061 C CA . THR D 1 868 ? 176.222 158.595 153.677 1.00 61.80 844 THR D CA 1
ATOM 9062 C C . THR D 1 868 ? 175.951 160.047 154.055 1.00 64.82 844 THR D C 1
ATOM 9063 O O . THR D 1 868 ? 174.827 160.534 153.893 1.00 69.60 844 THR D O 1
ATOM 9067 N N . GLU D 1 869 ? 176.957 160.751 154.566 1.00 66.29 845 GLU D N 1
ATOM 9068 C CA . GLU D 1 869 ? 176.784 162.121 155.030 1.00 66.20 845 GLU D CA 1
ATOM 9069 C C . GLU D 1 869 ? 177.103 163.168 153.971 1.00 66.95 845 GLU D C 1
ATOM 9070 O O . GLU D 1 869 ? 176.924 164.362 154.234 1.00 69.72 845 GLU D O 1
ATOM 9076 N N . GLY D 1 870 ? 177.563 162.764 152.791 1.00 56.04 846 GLY D N 1
ATOM 9077 C CA . GLY D 1 870 ? 177.863 163.731 151.755 1.00 55.14 846 GLY D CA 1
ATOM 9078 C C . GLY D 1 870 ? 179.144 164.507 151.943 1.00 62.68 846 GLY D C 1
ATOM 9079 O O . GLY D 1 870 ? 179.283 165.594 151.382 1.00 64.33 846 GLY D O 1
ATOM 9080 N N . LYS D 1 871 ? 180.086 163.981 152.716 1.00 68.45 847 LYS D N 1
ATOM 9081 C CA . LYS D 1 871 ? 181.364 164.647 152.920 1.00 62.80 847 LYS D CA 1
ATOM 9082 C C . LYS D 1 871 ? 182.162 164.721 151.623 1.00 65.34 847 LYS D C 1
ATOM 9083 O O . LYS D 1 871 ? 182.011 163.892 150.724 1.00 68.55 847 LYS D O 1
ATOM 9089 N N . PHE D 1 872 ? 183.018 165.736 151.533 1.00 58.79 848 PHE D N 1
ATOM 9090 C CA . PHE D 1 872 ? 184.031 165.826 150.489 1.00 55.76 848 PHE D CA 1
ATOM 9091 C C . PHE D 1 872 ? 185.379 165.544 151.137 1.00 60.99 848 PHE D C 1
ATOM 9092 O O . PHE D 1 872 ? 185.788 166.247 152.066 1.00 64.06 848 PHE D O 1
ATOM 9100 N N . SER D 1 873 ? 186.062 164.519 150.653 1.00 53.68 849 SER D N 1
ATOM 9101 C CA . SER D 1 873 ? 187.361 164.118 151.163 1.00 42.73 849 SER D CA 1
ATOM 9102 C C . SER D 1 873 ? 188.391 164.159 150.040 1.00 51.10 849 SER D C 1
ATOM 9103 O O . SER D 1 873 ? 188.089 164.505 148.894 1.00 60.32 849 SER D O 1
ATOM 9106 N N . PHE D 1 874 ? 189.628 163.800 150.386 1.00 43.11 850 PHE D N 1
ATOM 9107 C CA . PHE D 1 874 ? 190.710 163.786 149.403 1.00 42.91 850 PHE D CA 1
ATOM 9108 C C . PHE D 1 874 ? 190.437 162.826 148.248 1.00 49.33 850 PHE D C 1
ATOM 9109 O O . PHE D 1 874 ? 190.455 163.266 147.081 1.00 52.16 850 PHE D O 1
ATOM 9117 N N . PRO D 1 875 ? 190.166 161.533 148.479 1.00 42.51 851 PRO D N 1
ATOM 9118 C CA . PRO D 1 875 ? 189.891 160.646 147.340 1.00 44.63 851 PRO D CA 1
ATOM 9119 C C . PRO D 1 875 ? 188.649 161.030 146.564 1.00 50.43 851 PRO D C 1
ATOM 9120 O O . PRO D 1 875 ? 188.629 160.890 145.336 1.00 58.09 851 PRO D O 1
ATOM 9124 N N . ILE D 1 876 ? 187.610 161.517 147.243 1.00 43.07 852 ILE D N 1
ATOM 9125 C CA . ILE D 1 876 ? 186.390 161.912 146.548 1.00 39.61 852 ILE D CA 1
ATOM 9126 C C . ILE D 1 876 ? 186.656 163.105 145.642 1.00 48.44 852 ILE D C 1
ATOM 9127 O O . ILE D 1 876 ? 186.191 163.148 144.496 1.00 59.09 852 ILE D O 1
ATOM 9132 N N . ILE D 1 877 ? 187.413 164.087 146.134 1.00 46.63 853 ILE D N 1
ATOM 9133 C CA . ILE D 1 877 ? 187.767 165.240 145.313 1.00 43.92 853 ILE D CA 1
ATOM 9134 C C . ILE D 1 877 ? 188.570 164.799 144.098 1.00 41.20 853 ILE D C 1
ATOM 9135 O O . ILE D 1 877 ? 188.308 165.240 142.971 1.00 48.17 853 ILE D O 1
ATOM 9140 N N . HIS D 1 878 ? 189.553 163.917 144.300 1.00 39.53 854 HIS D N 1
ATOM 9141 C CA . HIS D 1 878 ? 190.360 163.464 143.171 1.00 39.45 854 HIS D CA 1
ATOM 9142 C C . HIS D 1 878 ? 189.512 162.728 142.142 1.00 47.12 854 HIS D C 1
ATOM 9143 O O . HIS D 1 878 ? 189.652 162.954 140.934 1.00 55.87 854 HIS D O 1
ATOM 9150 N N . SER D 1 879 ? 188.615 161.854 142.603 1.00 44.92 855 SER D N 1
ATOM 9151 C CA . SER D 1 879 ? 187.789 161.079 141.685 1.00 43.07 855 SER D CA 1
ATOM 9152 C C . SER D 1 879 ? 186.812 161.967 140.926 1.00 47.90 855 SER D C 1
ATOM 9153 O O . SER D 1 879 ? 186.529 161.722 139.748 1.00 50.81 855 SER D O 1
ATOM 9156 N N . ILE D 1 880 ? 186.273 162.996 141.581 1.00 50.13 856 ILE D N 1
ATOM 9157 C CA . ILE D 1 880 ? 185.350 163.893 140.897 1.00 47.17 856 ILE D CA 1
ATOM 9158 C C . ILE D 1 880 ? 186.088 164.743 139.870 1.00 51.36 856 ILE D C 1
ATOM 9159 O O . ILE D 1 880 ? 185.611 164.932 138.745 1.00 56.61 856 ILE D O 1
ATOM 9164 N N . ARG D 1 881 ? 187.265 165.258 140.226 1.00 54.90 857 ARG D N 1
ATOM 9165 C CA . ARG D 1 881 ? 187.962 166.183 139.342 1.00 50.17 857 ARG D CA 1
ATOM 9166 C C . ARG D 1 881 ? 188.772 165.492 138.253 1.00 56.65 857 ARG D C 1
ATOM 9167 O O . ARG D 1 881 ? 189.184 166.158 137.299 1.00 62.60 857 ARG D O 1
ATOM 9175 N N . THR D 1 882 ? 189.018 164.185 138.363 1.00 57.77 858 THR D N 1
ATOM 9176 C CA . THR D 1 882 ? 189.801 163.510 137.332 1.00 53.18 858 THR D CA 1
ATOM 9177 C C . THR D 1 882 ? 188.991 163.250 136.066 1.00 58.68 858 THR D C 1
ATOM 9178 O O . THR D 1 882 ? 189.563 163.202 134.973 1.00 62.20 858 THR D O 1
ATOM 9182 N N . LYS D 1 883 ? 187.675 163.082 136.186 1.00 67.38 859 LYS D N 1
ATOM 9183 C CA . LYS D 1 883 ? 186.786 162.858 135.045 1.00 62.02 859 LYS D CA 1
ATOM 9184 C C . LYS D 1 883 ? 185.593 163.794 135.179 1.00 61.98 859 LYS D C 1
ATOM 9185 O O . LYS D 1 883 ? 184.523 163.391 135.654 1.00 63.12 859 LYS D O 1
ATOM 9191 N N . PRO D 1 884 ? 185.744 165.058 134.775 1.00 57.48 860 PRO D N 1
ATOM 9192 C CA . PRO D 1 884 ? 184.657 166.028 134.982 1.00 57.70 860 PRO D CA 1
ATOM 9193 C C . PRO D 1 884 ? 183.419 165.762 134.143 1.00 62.40 860 PRO D C 1
ATOM 9194 O O . PRO D 1 884 ? 182.361 166.328 134.443 1.00 62.76 860 PRO D O 1
ATOM 9198 N N . GLY D 1 885 ? 183.508 164.932 133.106 1.00 64.47 861 GLY D N 1
ATOM 9199 C CA . GLY D 1 885 ? 182.343 164.620 132.300 1.00 59.03 861 GLY D CA 1
ATOM 9200 C C . GLY D 1 885 ? 181.446 163.537 132.854 1.00 61.24 861 GLY D C 1
ATOM 9201 O O . GLY D 1 885 ? 180.382 163.280 132.283 1.00 65.06 861 GLY D O 1
ATOM 9202 N N . ASN D 1 886 ? 181.847 162.899 133.947 1.00 56.63 862 ASN D N 1
ATOM 9203 C CA . ASN D 1 886 ? 181.077 161.845 134.590 1.00 51.96 862 ASN D CA 1
ATOM 9204 C C . ASN D 1 886 ? 180.495 162.387 135.886 1.00 60.54 862 ASN D C 1
ATOM 9205 O O . ASN D 1 886 ? 181.208 163.022 136.671 1.00 68.07 862 ASN D O 1
ATOM 9210 N N . ARG D 1 887 ? 179.208 162.142 136.111 1.00 55.44 863 ARG D N 1
ATOM 9211 C CA . ARG D 1 887 ? 178.487 162.713 137.244 1.00 52.73 863 ARG D CA 1
ATOM 9212 C C . ARG D 1 887 ? 177.787 161.625 138.045 1.00 59.53 863 ARG D C 1
ATOM 9213 O O . ARG D 1 887 ? 176.608 161.731 138.387 1.00 68.42 863 ARG D O 1
ATOM 9221 N N . GLN D 1 888 ? 178.512 160.554 138.361 1.00 51.05 864 GLN D N 1
ATOM 9222 C CA . GLN D 1 888 ? 177.956 159.469 139.160 1.00 46.49 864 GLN D CA 1
ATOM 9223 C C . GLN D 1 888 ? 178.262 159.634 140.646 1.00 50.03 864 GLN D C 1
ATOM 9224 O O . GLN D 1 888 ? 177.366 159.497 141.487 1.00 58.70 864 GLN D O 1
ATOM 9230 N N . LEU D 1 889 ? 179.519 159.931 140.983 1.00 42.98 865 LEU D N 1
ATOM 9231 C CA . LEU D 1 889 ? 179.904 160.055 142.385 1.00 44.95 865 LEU D CA 1
ATOM 9232 C C . LEU D 1 889 ? 179.210 161.236 143.055 1.00 51.28 865 LEU D C 1
ATOM 9233 O O . LEU D 1 889 ? 178.768 161.132 144.206 1.00 57.49 865 LEU D O 1
ATOM 9238 N N . ILE D 1 890 ? 179.105 162.365 142.355 1.00 44.66 866 ILE D N 1
ATOM 9239 C CA . ILE D 1 890 ? 178.471 163.538 142.946 1.00 43.68 866 ILE D CA 1
ATOM 9240 C C . ILE D 1 890 ? 176.979 163.295 143.154 1.00 47.56 866 ILE D C 1
ATOM 9241 O O . ILE D 1 890 ? 176.399 163.729 144.157 1.00 51.64 866 ILE D O 1
ATOM 9246 N N . ASN D 1 891 ? 176.340 162.574 142.231 1.00 47.12 867 ASN D N 1
ATOM 9247 C CA . ASN D 1 891 ? 174.937 162.219 142.414 1.00 48.39 867 ASN D CA 1
ATOM 9248 C C . ASN D 1 891 ? 174.759 161.262 143.586 1.00 51.93 867 ASN D C 1
ATOM 9249 O O . ASN D 1 891 ? 173.796 161.384 144.355 1.00 59.13 867 ASN D O 1
ATOM 9254 N N . VAL D 1 892 ? 175.679 160.307 143.742 1.00 48.02 868 VAL D N 1
ATOM 9255 C CA . VAL D 1 892 ? 175.631 159.403 144.888 1.00 42.02 868 VAL D CA 1
ATOM 9256 C C . VAL D 1 892 ? 175.749 160.189 146.186 1.00 46.29 868 VAL D C 1
ATOM 9257 O O . VAL D 1 892 ? 175.032 159.925 147.159 1.00 51.31 868 VAL D O 1
ATOM 9261 N N . LEU D 1 893 ? 176.650 161.173 146.219 1.00 47.41 869 LEU D N 1
ATOM 9262 C CA . LEU D 1 893 ? 176.778 162.022 147.400 1.00 42.91 869 LEU D CA 1
ATOM 9263 C C . LEU D 1 893 ? 175.497 162.800 147.663 1.00 43.69 869 LEU D C 1
ATOM 9264 O O . LEU D 1 893 ? 175.078 162.951 148.816 1.00 52.05 869 LEU D O 1
ATOM 9269 N N . ARG D 1 894 ? 174.865 163.310 146.606 1.00 46.37 870 ARG D N 1
ATOM 9270 C CA . ARG D 1 894 ? 173.634 164.076 146.770 1.00 44.31 870 ARG D CA 1
ATOM 9271 C C . ARG D 1 894 ? 172.491 163.219 147.303 1.00 47.04 870 ARG D C 1
ATOM 9272 O O . ARG D 1 894 ? 171.686 163.700 148.108 1.00 51.37 870 ARG D O 1
ATOM 9280 N N . GLN D 1 895 ? 172.379 161.954 146.926 1.00 55.58 871 GLN D N 1
ATOM 9281 C CA . GLN D 1 895 ? 171.205 161.158 147.366 1.00 52.13 871 GLN D CA 1
ATOM 9282 C C . GLN D 1 895 ? 171.296 160.831 148.854 1.00 56.82 871 GLN D C 1
ATOM 9283 O O . GLN D 1 895 ? 170.242 160.648 149.462 1.00 60.99 871 GLN D O 1
ATOM 9289 N N . LYS D 1 896 ? 172.502 160.731 149.417 1.00 59.17 872 LYS D N 1
ATOM 9290 C CA . LYS D 1 896 ? 172.654 160.482 150.853 1.00 53.56 872 LYS D CA 1
ATOM 9291 C C . LYS D 1 896 ? 171.976 159.172 151.260 1.00 56.94 872 LYS D C 1
ATOM 9292 O O . LYS D 1 896 ? 171.011 159.147 152.025 1.00 58.98 872 LYS D O 1
ATOM 9298 N N . SER D 1 897 ? 172.506 158.075 150.731 1.00 62.81 873 SER D N 1
ATOM 9299 C CA . SER D 1 897 ? 171.913 156.757 150.896 1.00 58.11 873 SER D CA 1
ATOM 9300 C C . SER D 1 897 ? 172.603 155.974 152.004 1.00 60.75 873 SER D C 1
ATOM 9301 O O . SER D 1 897 ? 173.785 156.172 152.290 1.00 64.13 873 SER D O 1
ATOM 9304 N N . LYS D 1 898 ? 171.841 155.075 152.626 1.00 70.00 874 LYS D N 1
ATOM 9305 C CA . LYS D 1 898 ? 172.349 154.179 153.654 1.00 66.23 874 LYS D CA 1
ATOM 9306 C C . LYS D 1 898 ? 172.526 152.750 153.162 1.00 68.70 874 LYS D C 1
ATOM 9307 O O . LYS D 1 898 ? 173.003 151.902 153.923 1.00 74.26 874 LYS D O 1
ATOM 9313 N N . GLU D 1 899 ? 172.159 152.460 151.917 1.00 71.43 875 GLU D N 1
ATOM 9314 C CA . GLU D 1 899 ? 172.255 151.106 151.394 1.00 69.34 875 GLU D CA 1
ATOM 9315 C C . GLU D 1 899 ? 173.707 150.718 151.144 1.00 71.47 875 GLU D C 1
ATOM 9316 O O . GLU D 1 899 ? 174.546 151.550 150.793 1.00 75.52 875 GLU D O 1
ATOM 9322 N N . ASP D 1 900 ? 173.998 149.427 151.325 1.00 72.94 876 ASP D N 1
ATOM 9323 C CA . ASP D 1 900 ? 175.364 148.943 151.164 1.00 73.75 876 ASP D CA 1
ATOM 9324 C C . ASP D 1 900 ? 175.762 148.829 149.699 1.00 74.42 876 ASP D C 1
ATOM 9325 O O . ASP D 1 900 ? 176.948 148.960 149.368 1.00 78.22 876 ASP D O 1
ATOM 9330 N N . ASP D 1 901 ? 174.796 148.581 148.812 1.00 68.11 877 ASP D N 1
ATOM 9331 C CA . ASP D 1 901 ? 175.107 148.453 147.392 1.00 65.60 877 ASP D CA 1
ATOM 9332 C C . ASP D 1 901 ? 175.670 149.750 146.829 1.00 69.07 877 ASP D C 1
ATOM 9333 O O . ASP D 1 901 ? 176.620 149.732 146.037 1.00 73.07 877 ASP D O 1
ATOM 9338 N N . VAL D 1 902 ? 175.099 150.888 147.228 1.00 61.54 878 VAL D N 1
ATOM 9339 C CA . VAL D 1 902 ? 175.586 152.175 146.743 1.00 55.97 878 VAL D CA 1
ATOM 9340 C C . VAL D 1 902 ? 177.002 152.435 147.242 1.00 60.98 878 VAL D C 1
ATOM 9341 O O . VAL D 1 902 ? 177.847 152.959 146.507 1.00 65.12 878 VAL D O 1
ATOM 9345 N N . LYS D 1 903 ? 177.285 152.074 148.495 1.00 60.23 879 LYS D N 1
ATOM 9346 C CA . LYS D 1 903 ? 178.634 152.245 149.025 1.00 59.02 879 LYS D CA 1
ATOM 9347 C C . LYS D 1 903 ? 179.638 151.364 148.291 1.00 61.52 879 LYS D C 1
ATOM 9348 O O . LYS D 1 903 ? 180.753 151.807 147.980 1.00 69.80 879 LYS D O 1
ATOM 9354 N N . ARG D 1 904 ? 179.261 150.118 148.001 1.00 56.70 880 ARG D N 1
ATOM 9355 C CA . ARG D 1 904 ? 180.144 149.242 147.239 1.00 57.59 880 ARG D CA 1
ATOM 9356 C C . ARG D 1 904 ? 180.397 149.796 145.844 1.00 61.75 880 ARG D C 1
ATOM 9357 O O . ARG D 1 904 ? 181.531 149.761 145.349 1.00 67.79 880 ARG D O 1
ATOM 9365 N N . PHE D 1 905 ? 179.353 150.317 145.196 1.00 54.69 881 PHE D N 1
ATOM 9366 C CA . PHE D 1 905 ? 179.525 150.911 143.875 1.00 49.90 881 PHE D CA 1
ATOM 9367 C C . PHE D 1 905 ? 180.442 152.125 143.928 1.00 54.14 881 PHE D C 1
ATOM 9368 O O . PHE D 1 905 ? 181.279 152.318 143.039 1.00 59.27 881 PHE D O 1
ATOM 9376 N N . ALA D 1 906 ? 180.291 152.962 144.956 1.00 49.77 882 ALA D N 1
ATOM 9377 C CA . ALA D 1 906 ? 181.152 154.132 145.091 1.00 44.67 882 ALA D CA 1
ATOM 9378 C C . ALA D 1 906 ? 182.607 153.728 145.287 1.00 51.82 882 ALA D C 1
ATOM 9379 O O . ALA D 1 906 ? 183.512 154.326 144.690 1.00 59.19 882 ALA D O 1
ATOM 9381 N N . LEU D 1 907 ? 182.851 152.713 146.118 1.00 51.67 883 LEU D N 1
ATOM 9382 C CA . LEU D 1 907 ? 184.217 152.238 146.317 1.00 46.12 883 LEU D CA 1
ATOM 9383 C C . LEU D 1 907 ? 184.801 151.674 145.027 1.00 45.86 883 LEU D C 1
ATOM 9384 O O . LEU D 1 907 ? 185.970 151.922 144.705 1.00 55.83 883 LEU D O 1
ATOM 9389 N N . ALA D 1 908 ? 184.000 150.921 144.269 1.00 45.37 884 ALA D N 1
ATOM 9390 C CA . ALA D 1 908 ? 184.475 150.391 142.993 1.00 49.94 884 ALA D CA 1
ATOM 9391 C C . ALA D 1 908 ? 184.801 151.511 142.012 1.00 52.60 884 ALA D C 1
ATOM 9392 O O . ALA D 1 908 ? 185.819 151.457 141.310 1.00 54.72 884 ALA D O 1
ATOM 9394 N N . TYR D 1 909 ? 183.947 152.536 141.948 1.00 50.52 885 TYR D N 1
ATOM 9395 C CA . TYR D 1 909 ? 184.208 153.663 141.058 1.00 46.25 885 TYR D CA 1
ATOM 9396 C C . TYR D 1 909 ? 185.482 154.394 141.454 1.00 50.33 885 TYR D C 1
ATOM 9397 O O . TYR D 1 909 ? 186.274 154.788 140.589 1.00 53.58 885 TYR D O 1
ATOM 9406 N N . MET D 1 910 ? 185.695 154.596 142.756 1.00 52.35 886 MET D N 1
ATOM 9407 C CA . MET D 1 910 ? 186.916 155.257 143.206 1.00 49.07 886 MET D CA 1
ATOM 9408 C C . MET D 1 910 ? 188.146 154.422 142.880 1.00 51.44 886 MET D C 1
ATOM 9409 O O . MET D 1 910 ? 189.203 154.966 142.542 1.00 57.29 886 MET D O 1
ATOM 9414 N N . GLU D 1 911 ? 188.033 153.096 142.986 1.00 59.09 887 GLU D N 1
ATOM 9415 C CA . GLU D 1 911 ? 189.140 152.233 142.585 1.00 53.96 887 GLU D CA 1
ATOM 9416 C C . GLU D 1 911 ? 189.383 152.293 141.083 1.00 53.10 887 GLU D C 1
ATOM 9417 O O . GLU D 1 911 ? 190.513 152.083 140.630 1.00 57.67 887 GLU D O 1
ATOM 9423 N N . SER D 1 912 ? 188.339 152.563 140.296 1.00 55.18 888 SER D N 1
ATOM 9424 C CA . SER D 1 912 ? 188.507 152.644 138.847 1.00 53.67 888 SER D CA 1
ATOM 9425 C C . SER D 1 912 ? 189.397 153.814 138.447 1.00 55.98 888 SER D C 1
ATOM 9426 O O . SER D 1 912 ? 190.208 153.693 137.522 1.00 55.92 888 SER D O 1
ATOM 9429 N N . THR D 1 913 ? 189.262 154.954 139.122 1.00 57.65 889 THR D N 1
ATOM 9430 C CA . THR D 1 913 ? 190.005 156.159 138.773 1.00 49.34 889 THR D CA 1
ATOM 9431 C C . THR D 1 913 ? 191.379 156.232 139.424 1.00 51.91 889 THR D C 1
ATOM 9432 O O . THR D 1 913 ? 192.102 157.205 139.191 1.00 57.31 889 THR D O 1
ATOM 9436 N N . GLN D 1 914 ? 191.751 155.239 140.233 1.00 51.09 890 GLN D N 1
ATOM 9437 C CA . GLN D 1 914 ? 193.062 155.172 140.877 1.00 48.68 890 GLN D CA 1
ATOM 9438 C C . GLN D 1 914 ? 193.295 156.375 141.792 1.00 54.27 890 GLN D C 1
ATOM 9439 O O . GLN D 1 914 ? 194.224 157.163 141.609 1.00 61.89 890 GLN D O 1
ATOM 9445 N N . SER D 1 915 ? 192.429 156.501 142.795 1.00 49.96 891 SER D N 1
ATOM 9446 C CA . SER D 1 915 ? 192.522 157.571 143.781 1.00 47.82 891 SER D CA 1
ATOM 9447 C C . SER D 1 915 ? 193.306 157.168 145.022 1.00 56.41 891 SER D C 1
ATOM 9448 O O . SER D 1 915 ? 194.044 157.989 145.585 1.00 64.47 891 SER D O 1
ATOM 9451 N N . PHE D 1 916 ? 193.165 155.916 145.454 1.00 48.95 892 PHE D N 1
ATOM 9452 C CA . PHE D 1 916 ? 193.851 155.459 146.656 1.00 48.78 892 PHE D CA 1
ATOM 9453 C C . PHE D 1 916 ? 195.362 155.422 146.455 1.00 55.64 892 PHE D C 1
ATOM 9454 O O . PHE D 1 916 ? 196.125 155.750 147.373 1.00 65.10 892 PHE D O 1
ATOM 9462 N N . ASP D 1 917 ? 195.813 155.047 145.256 1.00 52.96 893 ASP D N 1
ATOM 9463 C CA . ASP D 1 917 ? 197.238 155.111 144.949 1.00 55.03 893 ASP D CA 1
ATOM 9464 C C . ASP D 1 917 ? 197.748 156.545 145.016 1.00 59.71 893 ASP D C 1
ATOM 9465 O O . ASP D 1 917 ? 198.849 156.804 145.522 1.00 69.24 893 ASP D O 1
ATOM 9470 N N . TYR D 1 918 ? 196.955 157.487 144.504 1.00 49.34 894 TYR D N 1
ATOM 9471 C CA . TYR D 1 918 ? 197.313 158.898 144.575 1.00 49.85 894 TYR D CA 1
ATOM 9472 C C . TYR D 1 918 ? 197.461 159.351 146.021 1.00 59.11 894 TYR D C 1
ATOM 9473 O O . TYR D 1 918 ? 198.432 160.038 146.371 1.00 66.01 894 TYR D O 1
ATOM 9482 N N . THR D 1 919 ? 196.519 158.955 146.882 1.00 52.12 895 THR D N 1
ATOM 9483 C CA . THR D 1 919 ? 196.608 159.318 148.293 1.00 50.29 895 THR D CA 1
ATOM 9484 C C . THR D 1 919 ? 197.851 158.721 148.943 1.00 52.26 895 THR D C 1
ATOM 9485 O O . THR D 1 919 ? 198.540 159.393 149.725 1.00 65.25 895 THR D O 1
ATOM 9489 N N . ARG D 1 920 ? 198.155 157.460 148.631 1.00 53.17 896 ARG D N 1
ATOM 9490 C CA . ARG D 1 920 ? 199.320 156.812 149.226 1.00 55.62 896 ARG D CA 1
ATOM 9491 C C . ARG D 1 920 ? 200.614 157.509 148.822 1.00 59.62 896 ARG D C 1
ATOM 9492 O O . ARG D 1 920 ? 201.489 157.749 149.665 1.00 67.44 896 ARG D O 1
ATOM 9500 N N . ASP D 1 921 ? 200.754 157.851 147.538 1.00 54.41 897 ASP D N 1
ATOM 9501 C CA . ASP D 1 921 ? 201.958 158.551 147.094 1.00 57.51 897 ASP D CA 1
ATOM 9502 C C . ASP D 1 921 ? 202.064 159.937 147.725 1.00 65.28 897 ASP D C 1
ATOM 9503 O O . ASP D 1 921 ? 203.158 160.368 148.128 1.00 72.24 897 ASP D O 1
ATOM 9508 N N . PHE D 1 922 ? 200.937 160.652 147.810 1.00 58.18 898 PHE D N 1
ATOM 9509 C CA . PHE D 1 922 ? 200.909 161.943 148.489 1.00 54.53 898 PHE D CA 1
ATOM 9510 C C . PHE D 1 922 ? 201.454 161.825 149.908 1.00 56.87 898 PHE D C 1
ATOM 9511 O O . PHE D 1 922 ? 202.345 162.585 150.317 1.00 64.54 898 PHE D O 1
ATOM 9519 N N . VAL D 1 923 ? 200.938 160.856 150.666 1.00 48.65 899 VAL D N 1
ATOM 9520 C CA . VAL D 1 923 ? 201.343 160.706 152.059 1.00 47.97 899 VAL D CA 1
ATOM 9521 C C . VAL D 1 923 ? 202.808 160.300 152.156 1.00 56.03 899 VAL D C 1
ATOM 9522 O O . VAL D 1 923 ? 203.522 160.730 153.068 1.00 67.49 899 VAL D O 1
ATOM 9526 N N . LYS D 1 924 ? 203.286 159.475 151.221 1.00 54.51 900 LYS D N 1
ATOM 9527 C CA . LYS D 1 924 ? 204.688 159.066 151.248 1.00 55.00 900 LYS D CA 1
ATOM 9528 C C . LYS D 1 924 ? 205.617 160.262 151.067 1.00 55.76 900 LYS D C 1
ATOM 9529 O O . LYS D 1 924 ? 206.596 160.429 151.812 1.00 64.42 900 LYS D O 1
ATOM 9535 N N . ILE D 1 925 ? 205.319 161.115 150.084 1.00 51.99 901 ILE D N 1
ATOM 9536 C CA . ILE D 1 925 ? 206.154 162.295 149.862 1.00 51.57 901 ILE D CA 1
ATOM 9537 C C . ILE D 1 925 ? 206.099 163.222 151.072 1.00 57.02 901 ILE D C 1
ATOM 9538 O O . ILE D 1 925 ? 207.126 163.769 151.507 1.00 61.88 901 ILE D O 1
ATOM 9543 N N . LEU D 1 926 ? 204.905 163.403 151.645 1.00 51.03 902 LEU D N 1
ATOM 9544 C CA . LEU D 1 926 ? 204.783 164.266 152.816 1.00 46.80 902 LEU D CA 1
ATOM 9545 C C . LEU D 1 926 ? 205.583 163.721 153.996 1.00 49.71 902 LEU D C 1
ATOM 9546 O O . LEU D 1 926 ? 206.207 164.488 154.739 1.00 60.74 902 LEU D O 1
ATOM 9551 N N . ASN D 1 927 ? 205.574 162.399 154.189 1.00 48.23 903 ASN D N 1
ATOM 9552 C CA . ASN D 1 927 ? 206.340 161.801 155.279 1.00 48.04 903 ASN D CA 1
ATOM 9553 C C . ASN D 1 927 ? 207.836 161.994 155.077 1.00 49.76 903 ASN D C 1
ATOM 9554 O O . ASN D 1 927 ? 208.572 162.264 156.036 1.00 59.71 903 ASN D O 1
ATOM 9559 N N . GLY D 1 928 ? 208.308 161.839 153.840 1.00 40.24 904 GLY D N 1
ATOM 9560 C CA . GLY D 1 928 ? 209.710 162.115 153.571 1.00 39.21 904 GLY D CA 1
ATOM 9561 C C . GLY D 1 928 ? 210.088 163.546 153.899 1.00 46.87 904 GLY D C 1
ATOM 9562 O O . GLY D 1 928 ? 211.130 163.805 154.515 1.00 58.44 904 GLY D O 1
ATOM 9563 N N . GLU D 1 929 ? 209.234 164.496 153.510 1.00 61.25 905 GLU D N 1
ATOM 9564 C CA . GLU D 1 929 ? 209.498 165.895 153.837 1.00 55.16 905 GLU D CA 1
ATOM 9565 C C . GLU D 1 929 ? 209.506 166.123 155.343 1.00 57.13 905 GLU D C 1
ATOM 9566 O O . GLU D 1 929 ? 210.321 166.897 155.855 1.00 61.79 905 GLU D O 1
ATOM 9572 N N . ALA D 1 930 ? 208.598 165.467 156.068 1.00 52.53 906 ALA D N 1
ATOM 9573 C CA . ALA D 1 930 ? 208.556 165.628 157.518 1.00 42.79 906 ALA D CA 1
ATOM 9574 C C . ALA D 1 930 ? 209.823 165.096 158.174 1.00 50.85 906 ALA D C 1
ATOM 9575 O O . ALA D 1 930 ? 210.352 165.710 159.108 1.00 59.68 906 ALA D O 1
ATOM 9577 N N . LEU D 1 931 ? 210.322 163.949 157.707 1.00 55.54 907 LEU D N 1
ATOM 9578 C CA . LEU D 1 931 ? 211.566 163.418 158.260 1.00 49.53 907 LEU D CA 1
ATOM 9579 C C . LEU D 1 931 ? 212.742 164.341 157.968 1.00 44.58 907 LEU D C 1
ATOM 9580 O O . LEU D 1 931 ? 213.609 164.546 158.827 1.00 51.70 907 LEU D O 1
ATOM 9585 N N . ARG D 1 932 ? 212.791 164.911 156.762 1.00 57.46 908 ARG D N 1
ATOM 9586 C CA . ARG D 1 932 ? 213.851 165.870 156.460 1.00 59.18 908 ARG D CA 1
ATOM 9587 C C . ARG D 1 932 ? 213.752 167.102 157.355 1.00 63.47 908 ARG D C 1
ATOM 9588 O O . ARG D 1 932 ? 214.770 167.610 157.844 1.00 64.94 908 ARG D O 1
ATOM 9596 N N . MET D 1 933 ? 212.530 167.589 157.588 1.00 62.78 909 MET D N 1
ATOM 9597 C CA . MET D 1 933 ? 212.333 168.729 158.481 1.00 54.54 909 MET D CA 1
ATOM 9598 C C . MET D 1 933 ? 212.812 168.414 159.890 1.00 52.16 909 MET D C 1
ATOM 9599 O O . MET D 1 933 ? 213.461 169.246 160.532 1.00 56.91 909 MET D O 1
ATOM 9604 N N . ILE D 1 934 ? 212.491 167.220 160.391 1.00 49.49 910 ILE D N 1
ATOM 9605 C CA . ILE D 1 934 ? 212.944 166.830 161.724 1.00 44.30 910 ILE D CA 1
ATOM 9606 C C . ILE D 1 934 ? 214.463 166.799 161.777 1.00 52.53 910 ILE D C 1
ATOM 9607 O O . ILE D 1 934 ? 215.076 167.342 162.702 1.00 64.26 910 ILE D O 1
ATOM 9612 N N . GLU D 1 935 ? 215.096 166.180 160.778 1.00 65.98 911 GLU D N 1
ATOM 9613 C CA . GLU D 1 935 ? 216.553 166.089 160.777 1.00 64.42 911 GLU D CA 1
ATOM 9614 C C . GLU D 1 935 ? 217.209 167.461 160.684 1.00 68.01 911 GLU D C 1
ATOM 9615 O O . GLU D 1 935 ? 218.323 167.645 161.184 1.00 67.66 911 GLU D O 1
ATOM 9621 N N . ASP D 1 936 ? 216.547 168.428 160.045 1.00 75.21 912 ASP D N 1
ATOM 9622 C CA . ASP D 1 936 ? 217.109 169.774 159.972 1.00 71.04 912 ASP D CA 1
ATOM 9623 C C . ASP D 1 936 ? 217.168 170.433 161.346 1.00 71.20 912 ASP D C 1
ATOM 9624 O O . ASP D 1 936 ? 218.148 171.114 161.670 1.00 72.92 912 ASP D O 1
ATOM 9629 N N . LEU D 1 937 ? 216.127 170.251 162.164 1.00 63.08 913 LEU D N 1
ATOM 9630 C CA . LEU D 1 937 ? 216.091 170.891 163.477 1.00 59.81 913 LEU D CA 1
ATOM 9631 C C . LEU D 1 937 ? 217.170 170.338 164.399 1.00 60.19 913 LEU D C 1
ATOM 9632 O O . LEU D 1 937 ? 217.775 171.086 165.176 1.00 68.40 913 LEU D O 1
ATOM 9637 N N . GLU D 1 938 ? 217.421 169.030 164.332 1.00 63.44 914 GLU D N 1
ATOM 9638 C CA . GLU D 1 938 ? 218.363 168.391 165.242 1.00 65.44 914 GLU D CA 1
ATOM 9639 C C . GLU D 1 938 ? 219.800 168.840 165.022 1.00 65.38 914 GLU D C 1
ATOM 9640 O O . GLU D 1 938 ? 220.641 168.626 165.900 1.00 64.47 914 GLU D O 1
ATOM 9646 N N . GLN D 1 939 ? 220.105 169.444 163.878 1.00 71.51 915 GLN D N 1
ATOM 9647 C CA . GLN D 1 939 ? 221.442 169.964 163.631 1.00 72.14 915 GLN D CA 1
ATOM 9648 C C . GLN D 1 939 ? 221.656 171.343 164.237 1.00 75.26 915 GLN D C 1
ATOM 9649 O O . GLN D 1 939 ? 222.770 171.870 164.158 1.00 74.38 915 GLN D O 1
ATOM 9655 N N . GLN D 1 940 ? 220.624 171.939 164.831 1.00 73.74 916 GLN D N 1
ATOM 9656 C CA . GLN D 1 940 ? 220.730 173.249 165.455 1.00 69.99 916 GLN D CA 1
ATOM 9657 C C . GLN D 1 940 ? 220.997 173.175 166.952 1.00 71.92 916 GLN D C 1
ATOM 9658 O O . GLN D 1 940 ? 221.100 174.222 167.599 1.00 75.27 916 GLN D O 1
ATOM 9664 N N . GLY D 1 941 ? 221.113 171.977 167.519 1.00 67.07 917 GLY D N 1
ATOM 9665 C CA . GLY D 1 941 ? 221.487 171.855 168.913 1.00 65.70 917 GLY D CA 1
ATOM 9666 C C . GLY D 1 941 ? 220.516 171.105 169.803 1.00 65.31 917 GLY D C 1
ATOM 9667 O O . GLY D 1 941 ? 220.475 171.349 171.012 1.00 70.32 917 GLY D O 1
ATOM 9668 N N . LEU D 1 942 ? 219.732 170.199 169.234 1.00 62.63 918 LEU D N 1
ATOM 9669 C CA . LEU D 1 942 ? 218.800 169.386 170.000 1.00 63.74 918 LEU D CA 1
ATOM 9670 C C . LEU D 1 942 ? 219.234 167.922 169.961 1.00 65.03 918 LEU D C 1
ATOM 9671 O O . LEU D 1 942 ? 220.196 167.551 169.283 1.00 67.89 918 LEU D O 1
ATOM 9676 N N . HIS D 1 943 ? 218.513 167.086 170.701 1.00 68.84 919 HIS D N 1
ATOM 9677 C CA . HIS D 1 943 ? 218.820 165.667 170.806 1.00 70.04 919 HIS D CA 1
ATOM 9678 C C . HIS D 1 943 ? 217.871 164.840 169.944 1.00 73.35 919 HIS D C 1
ATOM 9679 O O . HIS D 1 943 ? 216.837 165.317 169.472 1.00 76.03 919 HIS D O 1
ATOM 9686 N N . ARG D 1 944 ? 218.265 163.586 169.709 1.00 66.76 920 ARG D N 1
ATOM 9687 C CA . ARG D 1 944 ? 217.451 162.684 168.857 1.00 65.29 920 ARG D CA 1
ATOM 9688 C C . ARG D 1 944 ? 216.148 162.332 169.556 1.00 68.81 920 ARG D C 1
ATOM 9689 O O . ARG D 1 944 ? 216.189 162.036 170.752 1.00 72.82 920 ARG D O 1
ATOM 9697 N N . ASN D 1 945 ? 215.052 162.335 168.823 1.00 58.94 921 ASN D N 1
ATOM 9698 C CA . ASN D 1 945 ? 213.703 162.137 169.342 1.00 56.74 921 ASN D CA 1
ATOM 9699 C 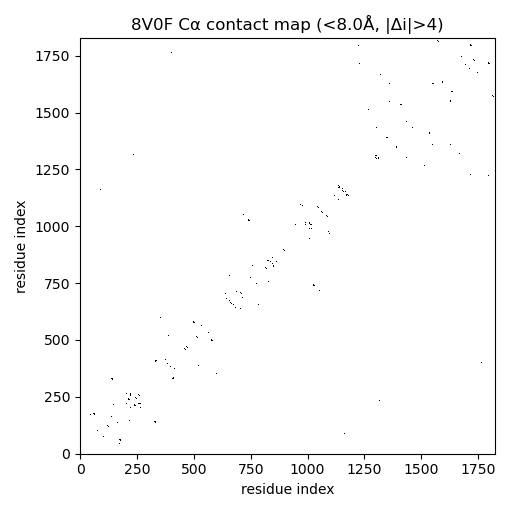C . ASN D 1 945 ? 213.119 160.875 168.724 1.00 62.69 921 ASN D C 1
ATOM 9700 O O . ASN D 1 945 ? 212.696 160.884 167.564 1.00 67.88 921 ASN D O 1
ATOM 9705 N N . ILE D 1 946 ? 213.097 159.791 169.502 1.00 52.90 922 ILE D N 1
ATOM 9706 C CA . ILE D 1 946 ? 212.520 158.542 169.023 1.00 46.22 922 ILE D CA 1
ATOM 9707 C C . ILE D 1 946 ? 211.003 158.642 168.946 1.00 55.85 922 ILE D C 1
ATOM 9708 O O . ILE D 1 946 ? 210.380 158.064 168.046 1.00 66.72 922 ILE D O 1
ATOM 9713 N N . GLU D 1 947 ? 210.385 159.369 169.879 1.00 55.88 923 GLU D N 1
ATOM 9714 C CA . GLU D 1 947 ? 208.928 159.393 169.964 1.00 53.38 923 GLU D CA 1
ATOM 9715 C C . GLU D 1 947 ? 208.299 160.023 168.728 1.00 58.28 923 GLU D C 1
ATOM 9716 O O . GLU D 1 947 ? 207.270 159.543 168.234 1.00 64.28 923 GLU D O 1
ATOM 9722 N N . ILE D 1 948 ? 208.892 161.103 168.217 1.00 50.53 924 ILE D N 1
ATOM 9723 C CA . ILE D 1 948 ? 208.312 161.768 167.056 1.00 52.07 924 ILE D CA 1
ATOM 9724 C C . ILE D 1 948 ? 208.428 160.882 165.821 1.00 57.91 924 ILE D C 1
ATOM 9725 O O . ILE D 1 948 ? 207.503 160.809 165.002 1.00 66.21 924 ILE D O 1
ATOM 9730 N N . ARG D 1 949 ? 209.545 160.165 165.684 1.00 52.90 925 ARG D N 1
ATOM 9731 C CA . ARG D 1 949 ? 209.685 159.227 164.579 1.00 46.56 925 ARG D CA 1
ATOM 9732 C C . ARG D 1 949 ? 208.682 158.092 164.702 1.00 47.28 925 ARG D C 1
ATOM 9733 O O . ARG D 1 949 ? 208.116 157.642 163.700 1.00 57.25 925 ARG D O 1
ATOM 9741 N N . ASN D 1 950 ? 208.440 157.622 165.927 1.00 45.40 926 ASN D N 1
ATOM 9742 C CA . ASN D 1 950 ? 207.463 156.559 166.134 1.00 46.02 926 ASN D CA 1
ATOM 9743 C C . ASN D 1 950 ? 206.064 157.009 165.737 1.00 55.03 926 ASN D C 1
ATOM 9744 O O . ASN D 1 950 ? 205.345 156.287 165.037 1.00 63.78 926 ASN D O 1
ATOM 9749 N N . ILE D 1 951 ? 205.655 158.203 166.175 1.00 57.97 927 ILE D N 1
ATOM 9750 C CA . ILE D 1 951 ? 204.298 158.647 165.861 1.00 55.65 927 ILE D CA 1
ATOM 9751 C C . ILE D 1 951 ? 204.169 158.959 164.375 1.00 52.34 927 ILE D C 1
ATOM 9752 O O . ILE D 1 951 ? 203.101 158.759 163.784 1.00 56.65 927 ILE D O 1
ATOM 9757 N N . LEU D 1 952 ? 205.246 159.422 163.735 1.00 48.55 928 LEU D N 1
ATOM 9758 C CA . LEU D 1 952 ? 205.195 159.671 162.298 1.00 49.75 928 LEU D CA 1
ATOM 9759 C C . LEU D 1 952 ? 205.090 158.370 161.510 1.00 55.99 928 LEU D C 1
ATOM 9760 O O . LEU D 1 952 ? 204.291 158.265 160.573 1.00 62.62 928 LEU D O 1
ATOM 9765 N N . ALA D 1 953 ? 205.886 157.364 161.876 1.00 64.90 929 ALA D N 1
ATOM 9766 C CA . ALA D 1 953 ? 205.889 156.111 161.133 1.00 63.54 929 ALA D CA 1
ATOM 9767 C C . ALA D 1 953 ? 204.726 155.205 161.506 1.00 60.74 929 ALA D C 1
ATOM 9768 O O . ALA D 1 953 ? 204.484 154.213 160.811 1.00 65.27 929 ALA D O 1
ATOM 9770 N N . ARG D 1 954 ? 204.011 155.512 162.588 1.00 62.94 930 ARG D N 1
ATOM 9771 C CA . ARG D 1 954 ? 202.880 154.681 162.984 1.00 65.09 930 ARG D CA 1
ATOM 9772 C C . ARG D 1 954 ? 201.778 154.711 161.938 1.00 66.70 930 ARG D C 1
ATOM 9773 O O . ARG D 1 954 ? 201.175 153.676 161.634 1.00 70.80 930 ARG D O 1
ATOM 9781 N N . MET D 1 955 ? 201.498 155.883 161.379 1.00 74.04 931 MET D N 1
ATOM 9782 C CA . MET D 1 955 ? 200.462 156.016 160.362 1.00 78.86 931 MET D CA 1
ATOM 9783 C C . MET D 1 955 ? 201.095 156.265 158.990 1.00 78.35 931 MET D C 1
ATOM 9784 O O . MET D 1 955 ? 201.349 157.384 158.543 1.00 73.79 931 MET D O 1
ATOM 9789 N N . SER D 1 956 ? 201.381 155.147 158.332 1.00 85.57 932 SER D N 1
ATOM 9790 C CA . SER D 1 956 ? 201.789 155.114 156.940 1.00 84.24 932 SER D CA 1
ATOM 9791 C C . SER D 1 956 ? 200.851 154.183 156.188 1.00 84.85 932 SER D C 1
ATOM 9792 O O . SER D 1 956 ? 200.583 153.061 156.626 1.00 85.03 932 SER D O 1
ATOM 9795 N N . LEU D 1 957 ? 200.351 154.657 155.052 1.00 78.20 933 LEU D N 1
ATOM 9796 C CA . LEU D 1 957 ? 199.308 153.962 154.315 1.00 76.62 933 LEU D CA 1
ATOM 9797 C C . LEU D 1 957 ? 199.839 152.781 153.512 1.00 80.33 933 LEU D C 1
ATOM 9798 O O . LEU D 1 957 ? 199.075 152.159 152.767 1.00 80.22 933 LEU D O 1
ATOM 9803 N N . ALA E 1 645 ? 113.691 150.397 138.012 1.00 86.99 621 ALA E N 1
ATOM 9804 C CA . ALA E 1 645 ? 114.961 150.956 138.457 1.00 87.94 621 ALA E CA 1
ATOM 9805 C C . ALA E 1 645 ? 115.072 150.912 139.977 1.00 87.89 621 ALA E C 1
ATOM 9806 O O . ALA E 1 645 ? 115.473 149.899 140.550 1.00 87.95 621 ALA E O 1
ATOM 9808 N N . ILE E 1 646 ? 114.718 152.025 140.622 1.00 78.64 622 ILE E N 1
ATOM 9809 C CA . ILE E 1 646 ? 114.766 152.088 142.078 1.00 77.79 622 ILE E CA 1
ATOM 9810 C C . ILE E 1 646 ? 113.732 151.156 142.695 1.00 82.28 622 ILE E C 1
ATOM 9811 O O . ILE E 1 646 ? 113.981 150.543 143.743 1.00 85.71 622 ILE E O 1
ATOM 9816 N N . SER E 1 647 ? 112.567 151.022 142.056 1.00 81.86 623 SER E N 1
ATOM 9817 C CA . SER E 1 647 ? 111.492 150.216 142.626 1.00 81.35 623 SER E CA 1
ATOM 9818 C C . SER E 1 647 ? 111.906 148.757 142.778 1.00 84.78 623 SER E C 1
ATOM 9819 O O . SER E 1 647 ? 111.617 148.129 143.803 1.00 88.16 623 SER E O 1
ATOM 9822 N N . ASP E 1 648 ? 112.583 148.201 141.771 1.00 83.05 624 ASP E N 1
ATOM 9823 C CA . ASP E 1 648 ? 113.015 146.808 141.853 1.00 83.41 624 ASP E CA 1
ATOM 9824 C C . ASP E 1 648 ? 114.009 146.600 142.990 1.00 84.45 624 ASP E C 1
ATOM 9825 O O . ASP E 1 648 ? 113.912 145.620 143.740 1.00 87.40 624 ASP E O 1
ATOM 9830 N N . HIS E 1 649 ? 114.969 147.515 143.137 1.00 76.61 625 HIS E N 1
ATOM 9831 C CA . HIS E 1 649 ? 115.955 147.393 144.206 1.00 79.33 625 HIS E CA 1
ATOM 9832 C C . HIS E 1 649 ? 115.303 147.501 145.578 1.00 80.96 625 HIS E C 1
ATOM 9833 O O . HIS E 1 649 ? 115.628 146.733 146.493 1.00 84.24 625 HIS E O 1
ATOM 9840 N N . THR E 1 650 ? 114.378 148.450 145.742 1.00 76.39 626 THR E N 1
ATOM 9841 C CA . THR E 1 650 ? 113.689 148.589 147.019 1.00 79.60 626 THR E CA 1
ATOM 9842 C C . THR E 1 650 ? 112.851 147.355 147.330 1.00 80.93 626 THR E C 1
ATOM 9843 O O . THR E 1 650 ? 112.809 146.896 148.478 1.00 82.32 626 THR E O 1
ATOM 9847 N N . SER E 1 651 ? 112.178 146.803 146.317 1.00 79.13 627 SER E N 1
ATOM 9848 C CA . SER E 1 651 ? 111.397 145.590 146.522 1.00 78.16 627 SER E CA 1
ATOM 9849 C C . SER E 1 651 ? 112.286 144.427 146.939 1.00 82.59 627 SER E C 1
ATOM 9850 O O . SER E 1 651 ? 111.926 143.652 147.833 1.00 86.97 627 SER E O 1
ATOM 9853 N N . ARG E 1 652 ? 113.453 144.289 146.305 1.00 82.21 628 ARG E N 1
ATOM 9854 C CA . ARG E 1 652 ? 114.379 143.230 146.693 1.00 79.13 628 ARG E CA 1
ATOM 9855 C C . ARG E 1 652 ? 114.859 143.413 148.126 1.00 80.34 628 ARG E C 1
ATOM 9856 O O . ARG E 1 652 ? 114.955 142.442 148.885 1.00 84.18 628 ARG E O 1
ATOM 9864 N N . ALA E 1 653 ? 115.164 144.654 148.517 1.00 75.74 629 ALA E N 1
ATOM 9865 C CA . ALA E 1 653 ? 115.610 144.907 149.885 1.00 75.46 629 ALA E CA 1
ATOM 9866 C C . ALA E 1 653 ? 114.526 144.559 150.898 1.00 77.09 629 ALA E C 1
ATOM 9867 O O . ALA E 1 653 ? 114.801 143.918 151.921 1.00 78.42 629 ALA E O 1
ATOM 9869 N N . ILE E 1 654 ? 113.285 144.961 150.624 1.00 71.92 630 ILE E N 1
ATOM 9870 C CA . ILE E 1 654 ? 112.193 144.674 151.549 1.00 69.22 630 ILE E CA 1
ATOM 9871 C C . ILE E 1 654 ? 111.924 143.174 151.617 1.00 72.59 630 ILE E C 1
ATOM 9872 O O . ILE E 1 654 ? 111.654 142.627 152.693 1.00 75.64 630 ILE E O 1
ATOM 9877 N N . ASP E 1 655 ? 112.005 142.481 150.478 1.00 77.11 631 ASP E N 1
ATOM 9878 C CA . ASP E 1 655 ? 111.820 141.034 150.479 1.00 75.68 631 ASP E CA 1
ATOM 9879 C C . ASP E 1 655 ? 112.911 140.338 151.281 1.00 78.19 631 ASP E C 1
ATOM 9880 O O . ASP E 1 655 ? 112.636 139.384 152.018 1.00 82.54 631 ASP E O 1
ATOM 9885 N N . LEU E 1 656 ? 114.159 140.794 151.145 1.00 75.32 632 LEU E N 1
ATOM 9886 C CA . LEU E 1 656 ? 115.243 140.224 151.937 1.00 74.42 632 LEU E CA 1
ATOM 9887 C C . LEU E 1 656 ? 115.028 140.477 153.422 1.00 76.62 632 LEU E C 1
ATOM 9888 O O . LEU E 1 656 ? 115.344 139.622 154.257 1.00 81.00 632 LEU E O 1
ATOM 9893 N N . CYS E 1 657 ? 114.505 141.653 153.770 1.00 72.77 633 CYS E N 1
ATOM 9894 C CA . CYS E 1 657 ? 114.173 141.924 155.165 1.00 72.50 633 CYS E CA 1
ATOM 9895 C C . CYS E 1 657 ? 113.078 140.988 155.663 1.00 73.42 633 CYS E C 1
ATOM 9896 O O . CYS E 1 657 ? 113.114 140.534 156.812 1.00 75.21 633 CYS E O 1
ATOM 9899 N N . ARG E 1 658 ? 112.093 140.693 154.814 1.00 74.03 634 ARG E N 1
ATOM 9900 C CA . ARG E 1 658 ? 111.013 139.793 155.209 1.00 69.99 634 ARG E CA 1
ATOM 9901 C C . ARG E 1 658 ? 111.518 138.365 155.382 1.00 72.23 634 ARG E C 1
ATOM 9902 O O . ARG E 1 658 ? 111.223 137.710 156.388 1.00 71.25 634 ARG E O 1
ATOM 9910 N N . ASN E 1 659 ? 112.276 137.863 154.410 1.00 75.72 635 ASN E N 1
ATOM 9911 C CA . ASN E 1 659 ? 112.849 136.517 154.459 1.00 73.55 635 ASN E CA 1
ATOM 9912 C C . ASN E 1 659 ? 114.365 136.609 154.378 1.00 73.75 635 ASN E C 1
ATOM 9913 O O . ASN E 1 659 ? 114.916 136.873 153.294 1.00 76.72 635 ASN E O 1
ATOM 9918 N N . PRO E 1 660 ? 115.083 136.408 155.485 1.00 63.69 636 PRO E N 1
ATOM 9919 C CA . PRO E 1 660 ? 116.533 136.573 155.451 1.00 64.62 636 PRO E CA 1
ATOM 9920 C C . PRO E 1 660 ? 117.184 135.501 154.597 1.00 71.33 636 PRO E C 1
ATOM 9921 O O . PRO E 1 660 ? 116.650 134.388 154.457 1.00 72.82 636 PRO E O 1
ATOM 9925 N N . PRO E 1 661 ? 118.336 135.790 154.005 1.00 67.47 637 PRO E N 1
ATOM 9926 C CA . PRO E 1 661 ? 119.023 134.810 153.160 1.00 61.05 637 PRO E CA 1
ATOM 9927 C C . PRO E 1 661 ? 119.695 133.733 154.006 1.00 66.63 637 PRO E C 1
ATOM 9928 O O . PRO E 1 661 ? 119.586 133.703 155.229 1.00 65.91 637 PRO E O 1
ATOM 9932 N N . LEU E 1 662 ? 120.406 132.841 153.321 1.00 69.58 638 LEU E N 1
ATOM 9933 C CA . LEU E 1 662 ? 121.090 131.720 153.949 1.00 63.64 638 LEU E CA 1
ATOM 9934 C C . LEU E 1 662 ? 122.592 131.845 153.742 1.00 63.79 638 LEU E C 1
ATOM 9935 O O . LEU E 1 662 ? 123.049 132.300 152.689 1.00 68.89 638 LEU E O 1
ATOM 9940 N N . TRP E 1 663 ? 123.353 131.441 154.754 1.00 51.44 639 TRP E N 1
ATOM 9941 C CA . TRP E 1 663 ? 124.804 131.481 154.679 1.00 51.69 639 TRP E CA 1
ATOM 9942 C C . TRP E 1 663 ? 125.320 130.460 153.671 1.00 58.73 639 TRP E C 1
ATOM 9943 O O . TRP E 1 663 ? 124.710 129.413 153.444 1.00 64.30 639 TRP E O 1
ATOM 9954 N N . GLY E 1 664 ? 126.460 130.777 153.063 1.00 59.51 640 GLY E N 1
ATOM 9955 C CA . GLY E 1 664 ? 127.034 129.920 152.045 1.00 55.50 640 GLY E CA 1
ATOM 9956 C C . GLY E 1 664 ? 128.410 129.386 152.385 1.00 57.11 640 GLY E C 1
ATOM 9957 O O . GLY E 1 664 ? 129.066 129.876 153.309 1.00 61.02 640 GLY E O 1
ATOM 9958 N N . THR E 1 665 ? 128.857 128.373 151.640 1.00 56.58 641 THR E N 1
ATOM 9959 C CA . THR E 1 665 ? 130.167 127.782 151.892 1.00 58.59 641 THR E CA 1
ATOM 9960 C C . THR E 1 665 ? 131.291 128.672 151.373 1.00 61.12 641 THR E C 1
ATOM 9961 O O . THR E 1 665 ? 132.380 128.713 151.961 1.00 66.97 641 THR E O 1
ATOM 9965 N N . ASP E 1 666 ? 131.048 129.388 150.274 1.00 59.18 642 ASP E N 1
ATOM 9966 C CA . ASP E 1 666 ? 132.072 130.254 149.704 1.00 59.71 642 ASP E CA 1
ATOM 9967 C C . ASP E 1 666 ? 132.425 131.421 150.616 1.00 62.89 642 ASP E C 1
ATOM 9968 O O . ASP E 1 666 ? 133.486 132.029 150.442 1.00 63.86 642 ASP E O 1
ATOM 9973 N N . GLN E 1 667 ? 131.565 131.749 151.579 1.00 58.85 643 GLN E N 1
ATOM 9974 C CA . GLN E 1 667 ? 131.861 132.796 152.547 1.00 52.07 643 GLN E CA 1
ATOM 9975 C C . GLN E 1 667 ? 132.508 132.239 153.809 1.00 56.90 643 GLN E C 1
ATOM 9976 O O . GLN E 1 667 ? 133.378 132.891 154.399 1.00 65.22 643 GLN E O 1
ATOM 9982 N N . GLU E 1 668 ? 132.101 131.040 154.232 1.00 51.48 644 GLU E N 1
ATOM 9983 C CA . GLU E 1 668 ? 132.795 130.373 155.327 1.00 48.93 644 GLU E CA 1
ATOM 9984 C C . GLU E 1 668 ? 134.240 130.077 154.963 1.00 57.76 644 GLU E C 1
ATOM 9985 O O . GLU E 1 668 ? 135.121 130.130 155.829 1.00 66.67 644 GLU E O 1
ATOM 9991 N N . GLN E 1 669 ? 134.526 129.853 153.696 1.00 56.54 645 GLN E N 1
ATOM 9992 C CA . GLN E 1 669 ? 135.903 129.543 153.264 1.00 49.84 645 GLN E CA 1
ATOM 9993 C C . GLN E 1 669 ? 136.746 130.811 153.212 1.00 51.98 645 GLN E C 1
ATOM 9994 O O . GLN E 1 669 ? 137.936 130.688 152.941 1.00 58.65 645 GLN E O 1
ATOM 10000 N N . THR E 1 670 ? 136.160 131.979 153.445 1.00 53.34 646 THR E N 1
ATOM 10001 C CA . THR E 1 670 ? 136.895 133.266 153.368 1.00 50.37 646 THR E CA 1
ATOM 10002 C C . THR E 1 670 ? 137.136 133.781 154.778 1.00 50.18 646 THR E C 1
ATOM 10003 O O . THR E 1 670 ? 138.143 134.454 154.987 1.00 52.16 646 THR E O 1
ATOM 10007 N N . LEU E 1 671 ? 136.258 133.437 155.712 1.00 50.74 647 LEU E N 1
ATOM 10008 C CA . LEU E 1 671 ? 136.365 133.952 157.089 1.00 47.21 647 LEU E CA 1
ATOM 10009 C C . LEU E 1 671 ? 137.116 132.927 157.924 1.00 49.61 647 LEU E C 1
ATOM 10010 O O . LEU E 1 671 ? 137.748 133.331 158.885 1.00 57.00 647 LEU E O 1
ATOM 10015 N N . LEU E 1 672 ? 137.035 131.653 157.572 1.00 49.00 648 LEU E N 1
ATOM 10016 C CA . LEU E 1 672 ? 137.777 130.575 158.260 1.00 47.85 648 LEU E CA 1
ATOM 10017 C C . LEU E 1 672 ? 138.994 130.247 157.399 1.00 53.45 648 LEU E C 1
ATOM 10018 O O . LEU E 1 672 ? 139.221 129.067 157.141 1.00 59.47 648 LEU E O 1
ATOM 10023 N N . GLY E 1 673 ? 139.740 131.258 156.972 1.00 46.16 649 GLY E N 1
ATOM 10024 C CA . GLY E 1 673 ? 140.923 131.085 156.116 1.00 43.11 649 GLY E CA 1
ATOM 10025 C C . GLY E 1 673 ? 142.184 131.283 156.900 1.00 50.20 649 GLY E C 1
ATOM 10026 O O . GLY E 1 673 ? 143.034 130.388 156.857 1.00 58.97 649 GLY E O 1
ATOM 10027 N N . PRO E 1 674 ? 142.380 132.400 157.615 1.00 42.92 650 PRO E N 1
ATOM 10028 C CA . PRO E 1 674 ? 143.535 132.526 158.504 1.00 45.25 650 PRO E CA 1
ATOM 10029 C C . PRO E 1 674 ? 143.669 131.394 159.537 1.00 50.56 650 PRO E C 1
ATOM 10030 O O . PRO E 1 674 ? 144.702 131.310 160.130 1.00 56.87 650 PRO E O 1
ATOM 10034 N N . PHE E 1 675 ? 142.645 130.562 159.725 1.00 44.15 651 PHE E N 1
ATOM 10035 C CA . PHE E 1 675 ? 142.621 129.444 160.696 1.00 40.67 651 PHE E CA 1
ATOM 10036 C C . PHE E 1 675 ? 143.041 128.149 160.018 1.00 47.51 651 PHE E C 1
ATOM 10037 O O . PHE E 1 675 ? 143.941 127.480 160.543 1.00 56.30 651 PHE E O 1
ATOM 10045 N N . GLU E 1 676 ? 142.399 127.790 158.909 1.00 48.78 652 GLU E N 1
ATOM 10046 C CA . GLU E 1 676 ? 142.736 126.557 158.168 1.00 45.07 652 GLU E CA 1
ATOM 10047 C C . GLU E 1 676 ? 144.190 126.612 157.757 1.00 45.96 652 GLU E C 1
ATOM 10048 O O . GLU E 1 676 ? 144.782 125.542 157.575 1.00 56.89 652 GLU E O 1
ATOM 10054 N N . TYR E 1 677 ? 144.750 127.801 157.624 1.00 43.75 653 TYR E N 1
ATOM 10055 C CA . TYR E 1 677 ? 146.180 127.865 157.347 1.00 42.58 653 TYR E CA 1
ATOM 10056 C C . TYR E 1 677 ? 146.988 127.332 158.521 1.00 46.75 653 TYR E C 1
ATOM 10057 O O . TYR E 1 677 ? 147.910 126.528 158.340 1.00 49.49 653 TYR E O 1
ATOM 10066 N N . LEU E 1 678 ? 146.654 127.765 159.738 1.00 50.72 654 LEU E N 1
ATOM 10067 C CA . LEU E 1 678 ? 147.413 127.332 160.906 1.00 40.89 654 LEU E CA 1
ATOM 10068 C C . LEU E 1 678 ? 147.092 125.895 161.294 1.00 42.05 654 LEU E C 1
ATOM 10069 O O . LEU E 1 678 ? 147.939 125.212 161.878 1.00 52.36 654 LEU E O 1
ATOM 10074 N N . GLU E 1 679 ? 145.891 125.412 160.979 1.00 49.18 655 GLU E N 1
ATOM 10075 C CA . GLU E 1 679 ? 145.536 124.042 161.321 1.00 44.17 655 GLU E CA 1
ATOM 10076 C C . GLU E 1 679 ? 146.266 123.016 160.464 1.00 52.99 655 GLU E C 1
ATOM 10077 O O . GLU E 1 679 ? 146.316 121.841 160.838 1.00 59.32 655 GLU E O 1
ATOM 10083 N N . SER E 1 680 ? 146.826 123.429 159.326 1.00 52.72 656 SER E N 1
ATOM 10084 C CA . SER E 1 680 ? 147.500 122.492 158.436 1.00 44.63 656 SER E CA 1
ATOM 10085 C C . SER E 1 680 ? 148.887 122.105 158.934 1.00 55.02 656 SER E C 1
ATOM 10086 O O . SER E 1 680 ? 149.334 120.981 158.686 1.00 63.04 656 SER E O 1
ATOM 10089 N N . ILE E 1 681 ? 149.576 123.007 159.619 1.00 49.31 657 ILE E N 1
ATOM 10090 C CA . ILE E 1 681 ? 150.936 122.725 160.094 1.00 43.38 657 ILE E CA 1
ATOM 10091 C C . ILE E 1 681 ? 150.883 121.628 161.151 1.00 50.13 657 ILE E C 1
ATOM 10092 O O . ILE E 1 681 ? 150.068 121.712 162.087 1.00 56.48 657 ILE E O 1
ATOM 10097 N N . PRO E 1 682 ? 151.709 120.588 161.050 1.00 61.11 658 PRO E N 1
ATOM 10098 C CA . PRO E 1 682 ? 151.694 119.533 162.068 1.00 62.68 658 PRO E CA 1
ATOM 10099 C C . PRO E 1 682 ? 152.192 120.037 163.413 1.00 64.62 658 PRO E C 1
ATOM 10100 O O . PRO E 1 682 ? 153.015 120.952 163.498 1.00 65.51 658 PRO E O 1
ATOM 10104 N N . GLY E 1 683 ? 151.680 119.417 164.479 1.00 71.54 659 GLY E N 1
ATOM 10105 C CA . GLY E 1 683 ? 152.015 119.812 165.831 1.00 72.12 659 GLY E CA 1
ATOM 10106 C C . GLY E 1 683 ? 152.212 118.606 166.728 1.00 76.28 659 GLY E C 1
ATOM 10107 O O . GLY E 1 683 ? 152.166 117.459 166.280 1.00 74.80 659 GLY E O 1
ATOM 10108 N N . LYS E 1 684 ? 152.434 118.891 168.013 1.00 80.07 660 LYS E N 1
ATOM 10109 C CA . LYS E 1 684 ? 152.703 117.845 168.991 1.00 79.22 660 LYS E CA 1
ATOM 10110 C C . LYS E 1 684 ? 151.452 117.101 169.437 1.00 78.85 660 LYS E C 1
ATOM 10111 O O . LYS E 1 684 ? 151.570 115.969 169.919 1.00 80.02 660 LYS E O 1
ATOM 10117 N N . ASN E 1 685 ? 150.273 117.704 169.278 1.00 73.70 661 ASN E N 1
ATOM 10118 C CA . ASN E 1 685 ? 148.991 117.159 169.742 1.00 72.70 661 ASN E CA 1
ATOM 10119 C C . ASN E 1 685 ? 149.116 116.513 171.121 1.00 75.74 661 ASN E C 1
ATOM 10120 O O . ASN E 1 685 ? 148.739 115.360 171.343 1.00 77.48 661 ASN E O 1
ATOM 10125 N N . ILE E 1 686 ? 149.650 117.289 172.066 1.00 65.04 662 ILE E N 1
ATOM 10126 C CA . ILE E 1 686 ? 149.788 116.815 173.439 1.00 63.68 662 ILE E CA 1
ATOM 10127 C C . ILE E 1 686 ? 148.421 116.661 174.097 1.00 66.67 662 ILE E C 1
ATOM 10128 O O . ILE E 1 686 ? 148.193 115.726 174.876 1.00 66.56 662 ILE E O 1
ATOM 10133 N N . ARG E 1 687 ? 147.492 117.568 173.793 1.00 60.15 663 ARG E N 1
ATOM 10134 C CA . ARG E 1 687 ? 146.190 117.552 174.449 1.00 54.95 663 ARG E CA 1
ATOM 10135 C C . ARG E 1 687 ? 145.398 116.302 174.090 1.00 56.43 663 ARG E C 1
ATOM 10136 O O . ARG E 1 687 ? 144.608 115.806 174.902 1.00 66.90 663 ARG E O 1
ATOM 10144 N N . SER E 1 688 ? 145.592 115.774 172.880 1.00 55.47 664 SER E N 1
ATOM 10145 C CA . SER E 1 688 ? 144.929 114.527 172.515 1.00 58.94 664 SER E CA 1
ATOM 10146 C C . SER E 1 688 ? 145.401 113.378 173.397 1.00 64.55 664 SER E C 1
ATOM 10147 O O . SER E 1 688 ? 144.590 112.574 173.874 1.00 67.06 664 SER E O 1
ATOM 10150 N N . GLN E 1 689 ? 146.711 113.294 173.641 1.00 65.87 665 GLN E N 1
ATOM 10151 C CA . GLN E 1 689 ? 147.231 112.266 174.534 1.00 65.28 665 GLN E CA 1
ATOM 10152 C C . GLN E 1 689 ? 146.755 112.490 175.962 1.00 67.01 665 GLN E C 1
ATOM 10153 O O . GLN E 1 689 ? 146.476 111.531 176.690 1.00 70.67 665 GLN E O 1
ATOM 10159 N N . PHE E 1 690 ? 146.663 113.753 176.381 1.00 58.21 666 PHE E N 1
ATOM 10160 C CA . PHE E 1 690 ? 146.184 114.065 177.723 1.00 49.21 666 PHE E CA 1
ATOM 10161 C C . PHE E 1 690 ? 144.741 113.606 177.897 1.00 47.39 666 PHE E C 1
ATOM 10162 O O . PHE E 1 690 ? 144.377 113.053 178.940 1.00 57.18 666 PHE E O 1
ATOM 10170 N N . ILE E 1 691 ? 143.908 113.818 176.877 1.00 45.70 667 ILE E N 1
ATOM 10171 C CA . ILE E 1 691 ? 142.523 113.359 176.932 1.00 48.98 667 ILE E CA 1
ATOM 10172 C C . ILE E 1 691 ? 142.461 111.838 176.937 1.00 52.38 667 ILE E C 1
ATOM 10173 O O . ILE E 1 691 ? 141.712 111.235 177.716 1.00 63.08 667 ILE E O 1
ATOM 10178 N N . GLU E 1 692 ? 143.248 111.191 176.074 1.00 53.19 668 GLU E N 1
ATOM 10179 C CA . GLU E 1 692 ? 143.210 109.734 175.994 1.00 56.77 668 GLU E CA 1
ATOM 10180 C C . GLU E 1 692 ? 143.738 109.079 177.265 1.00 56.67 668 GLU E C 1
ATOM 10181 O O . GLU E 1 692 ? 143.373 107.938 177.567 1.00 60.11 668 GLU E O 1
ATOM 10187 N N . ALA E 1 693 ? 144.596 109.774 178.012 1.00 51.01 669 ALA E N 1
ATOM 10188 C CA . ALA E 1 693 ? 145.109 109.221 179.261 1.00 48.37 669 ALA E CA 1
ATOM 10189 C C . ALA E 1 693 ? 144.013 109.125 180.312 1.00 54.79 669 ALA E C 1
ATOM 10190 O O . ALA E 1 693 ? 143.939 108.142 181.059 1.00 58.05 669 ALA E O 1
ATOM 10192 N N . PHE E 1 694 ? 143.152 110.140 180.388 1.00 50.70 670 PHE E N 1
ATOM 10193 C CA . PHE E 1 694 ? 142.123 110.188 181.417 1.00 40.35 670 PHE E CA 1
ATOM 10194 C C . PHE E 1 694 ? 140.901 109.349 181.076 1.00 40.31 670 PHE E C 1
ATOM 10195 O O . PHE E 1 694 ? 140.079 109.101 181.963 1.00 54.89 670 PHE E O 1
ATOM 10203 N N . ASN E 1 695 ? 140.759 108.905 179.830 1.00 37.33 671 ASN E N 1
ATOM 10204 C CA . ASN E 1 695 ? 139.613 108.092 179.450 1.00 38.07 671 ASN E CA 1
ATOM 10205 C C . ASN E 1 695 ? 139.710 106.658 179.952 1.00 52.83 671 ASN E C 1
ATOM 10206 O O . ASN E 1 695 ? 138.693 105.957 179.971 1.00 59.72 671 ASN E O 1
ATOM 10211 N N . THR E 1 696 ? 140.897 106.208 180.367 1.00 57.17 672 THR E N 1
ATOM 10212 C CA . THR E 1 696 ? 141.026 104.876 180.948 1.00 50.47 672 THR E CA 1
ATOM 10213 C C . THR E 1 696 ? 140.317 104.766 182.291 1.00 53.60 672 THR E C 1
ATOM 10214 O O . THR E 1 696 ? 140.056 103.651 182.754 1.00 56.11 672 THR E O 1
ATOM 10218 N N . TRP E 1 697 ? 140.009 105.895 182.929 1.00 52.13 673 TRP E N 1
ATOM 10219 C CA . TRP E 1 697 ? 139.232 105.935 184.160 1.00 45.78 673 TRP E CA 1
ATOM 10220 C C . TRP E 1 697 ? 137.751 106.203 183.919 1.00 55.16 673 TRP E C 1
ATOM 10221 O O . TRP E 1 697 ? 136.901 105.661 184.631 1.00 61.36 673 TRP E O 1
ATOM 10232 N N . LEU E 1 698 ? 137.421 107.031 182.926 1.00 46.42 674 LEU E N 1
ATOM 10233 C CA . LEU E 1 698 ? 136.044 107.494 182.783 1.00 45.53 674 LEU E CA 1
ATOM 10234 C C . LEU E 1 698 ? 135.194 106.521 181.970 1.00 47.76 674 LEU E C 1
ATOM 10235 O O . LEU E 1 698 ? 134.015 106.319 182.283 1.00 54.97 674 LEU E O 1
ATOM 10240 N N . GLN E 1 699 ? 135.763 105.916 180.927 1.00 47.82 675 GLN E N 1
ATOM 10241 C CA . GLN E 1 699 ? 135.073 104.918 180.104 1.00 53.68 675 GLN E CA 1
ATOM 10242 C C . GLN E 1 699 ? 133.794 105.484 179.479 1.00 58.00 675 GLN E C 1
ATOM 10243 O O . GLN E 1 699 ? 132.680 105.044 179.769 1.00 59.37 675 GLN E O 1
ATOM 10249 N N . ILE E 1 700 ? 133.971 106.469 178.604 1.00 57.00 676 ILE E N 1
ATOM 10250 C CA . ILE E 1 700 ? 132.842 107.134 177.955 1.00 51.36 676 ILE E CA 1
ATOM 10251 C C . ILE E 1 700 ? 132.758 106.705 176.495 1.00 51.54 676 ILE E C 1
ATOM 10252 O O . ILE E 1 700 ? 133.747 106.201 175.944 1.00 62.03 676 ILE E O 1
ATOM 10257 N N . PRO E 1 701 ? 131.611 106.867 175.835 1.00 51.05 677 PRO E N 1
ATOM 10258 C CA . PRO E 1 701 ? 131.509 106.499 174.417 1.00 56.97 677 PRO E CA 1
ATOM 10259 C C . PRO E 1 701 ? 132.423 107.340 173.537 1.00 62.97 677 PRO E C 1
ATOM 10260 O O . PRO E 1 701 ? 133.062 108.301 173.972 1.00 67.16 677 PRO E O 1
ATOM 10264 N N . GLN E 1 702 ? 132.474 106.958 172.258 1.00 68.26 678 GLN E N 1
ATOM 10265 C CA . GLN E 1 702 ? 133.398 107.579 171.313 1.00 70.59 678 GLN E CA 1
ATOM 10266 C C . GLN E 1 702 ? 132.928 108.953 170.843 1.00 74.72 678 GLN E C 1
ATOM 10267 O O . GLN E 1 702 ? 133.750 109.864 170.678 1.00 78.78 678 GLN E O 1
ATOM 10273 N N . ASP E 1 703 ? 131.622 109.120 170.612 1.00 65.62 679 ASP E N 1
ATOM 10274 C CA . ASP E 1 703 ? 131.122 110.364 170.031 1.00 67.61 679 ASP E CA 1
ATOM 10275 C C . ASP E 1 703 ? 131.428 111.559 170.924 1.00 71.75 679 ASP E C 1
ATOM 10276 O O . ASP E 1 703 ? 131.842 112.625 170.440 1.00 76.20 679 ASP E O 1
ATOM 10281 N N . HIS E 1 704 ? 131.226 111.400 172.232 1.00 54.73 680 HIS E N 1
ATOM 10282 C CA . HIS E 1 704 ? 131.545 112.469 173.167 1.00 59.91 680 HIS E CA 1
ATOM 10283 C C . HIS E 1 704 ? 133.027 112.812 173.110 1.00 66.33 680 HIS E C 1
ATOM 10284 O O . HIS E 1 704 ? 133.408 113.990 173.163 1.00 67.36 680 HIS E O 1
ATOM 10291 N N . LEU E 1 705 ? 133.878 111.791 172.984 1.00 57.16 681 LEU E N 1
ATOM 10292 C CA . LEU E 1 705 ? 135.315 112.019 172.898 1.00 55.46 681 LEU E CA 1
ATOM 10293 C C . LEU E 1 705 ? 135.672 112.827 171.656 1.00 60.77 681 LEU E C 1
ATOM 10294 O O . LEU E 1 705 ? 136.474 113.768 171.727 1.00 66.15 681 LEU E O 1
ATOM 10299 N N . GLN E 1 706 ? 135.075 112.483 170.511 1.00 59.96 682 GLN E N 1
ATOM 10300 C CA . GLN E 1 706 ? 135.333 113.243 169.290 1.00 60.79 682 GLN E CA 1
ATOM 10301 C C . GLN E 1 706 ? 134.886 114.692 169.433 1.00 64.17 682 GLN E C 1
ATOM 10302 O O . GLN E 1 706 ? 135.604 115.615 169.022 1.00 67.55 682 GLN E O 1
ATOM 10308 N N . ILE E 1 707 ? 133.704 114.912 170.015 1.00 52.92 683 ILE E N 1
ATOM 10309 C CA . ILE E 1 707 ? 133.199 116.275 170.171 1.00 51.43 683 ILE E CA 1
ATOM 10310 C C . ILE E 1 707 ? 134.138 117.098 171.046 1.00 58.03 683 ILE E C 1
ATOM 10311 O O . ILE E 1 707 ? 134.497 118.238 170.711 1.00 64.75 683 ILE E O 1
ATOM 10316 N N . VAL E 1 708 ? 134.561 116.527 172.177 1.00 50.97 684 VAL E N 1
ATOM 10317 C CA . VAL E 1 708 ? 135.434 117.259 173.092 1.00 47.43 684 VAL E CA 1
ATOM 10318 C C . VAL E 1 708 ? 136.774 117.560 172.434 1.00 50.53 684 VAL E C 1
ATOM 10319 O O . VAL E 1 708 ? 137.311 118.670 172.564 1.00 59.50 684 VAL E O 1
ATOM 10323 N N . GLY E 1 709 ? 137.337 116.584 171.719 1.00 48.95 685 GLY E N 1
ATOM 10324 C CA . GLY E 1 709 ? 138.597 116.825 171.035 1.00 50.83 685 GLY E CA 1
ATOM 10325 C C . GLY E 1 709 ? 138.497 117.934 170.007 1.00 59.05 685 GLY E C 1
ATOM 10326 O O . GLY E 1 709 ? 139.382 118.793 169.915 1.00 64.96 685 GLY E O 1
ATOM 10327 N N . LYS E 1 710 ? 137.412 117.940 169.229 1.00 50.51 686 LYS E N 1
ATOM 10328 C CA . LYS E 1 710 ? 137.214 118.991 168.238 1.00 44.41 686 LYS E CA 1
ATOM 10329 C C . LYS E 1 710 ? 137.136 120.361 168.902 1.00 46.85 686 LYS E C 1
ATOM 10330 O O . LYS E 1 710 ? 137.773 121.324 168.450 1.00 55.85 686 LYS E O 1
ATOM 10336 N N . VAL E 1 711 ? 136.366 120.460 169.989 1.00 40.95 687 VAL E N 1
ATOM 10337 C CA . VAL E 1 711 ? 136.208 121.743 170.671 1.00 36.09 687 VAL E CA 1
ATOM 10338 C C . VAL E 1 711 ? 137.550 122.244 171.188 1.00 44.45 687 VAL E C 1
ATOM 10339 O O . VAL E 1 711 ? 137.902 123.424 171.022 1.00 55.14 687 VAL E O 1
ATOM 10343 N N . ILE E 1 712 ? 138.327 121.354 171.812 1.00 43.07 688 ILE E N 1
ATOM 10344 C CA . ILE E 1 712 ? 139.611 121.761 172.377 1.00 34.75 688 ILE E CA 1
ATOM 10345 C C . ILE E 1 712 ? 140.568 122.201 171.277 1.00 41.31 688 ILE E C 1
ATOM 10346 O O . ILE E 1 712 ? 141.299 123.189 171.430 1.00 53.05 688 ILE E O 1
ATOM 10351 N N . SER E 1 713 ? 140.578 121.484 170.150 1.00 36.89 689 SER E N 1
ATOM 10352 C CA . SER E 1 713 ? 141.449 121.866 169.041 1.00 35.37 689 SER E CA 1
ATOM 10353 C C . SER E 1 713 ? 141.104 123.255 168.516 1.00 46.34 689 SER E C 1
ATOM 10354 O O . SER E 1 713 ? 141.995 124.091 168.301 1.00 56.63 689 SER E O 1
ATOM 10357 N N . MET E 1 714 ? 139.810 123.521 168.302 1.00 35.34 690 MET E N 1
ATOM 10358 C CA . MET E 1 714 ? 139.410 124.840 167.817 1.00 27.82 690 MET E CA 1
ATOM 10359 C C . MET E 1 714 ? 139.834 125.936 168.784 1.00 38.53 690 MET E C 1
ATOM 10360 O O . MET E 1 714 ? 140.406 126.957 168.370 1.00 51.27 690 MET E O 1
ATOM 10365 N N . LEU E 1 715 ? 139.568 125.739 170.078 1.00 32.59 691 LEU E N 1
ATOM 10366 C CA . LEU E 1 715 ? 139.900 126.771 171.054 1.00 31.84 691 LEU E CA 1
ATOM 10367 C C . LEU E 1 715 ? 141.400 127.023 171.102 1.00 41.29 691 LEU E C 1
ATOM 10368 O O . LEU E 1 715 ? 141.843 128.178 171.149 1.00 52.76 691 LEU E O 1
ATOM 10373 N N . HIS E 1 716 ? 142.201 125.954 171.073 1.00 38.70 692 HIS E N 1
ATOM 10374 C CA . HIS E 1 716 ? 143.649 126.117 171.142 1.00 32.46 692 HIS E CA 1
ATOM 10375 C C . HIS E 1 716 ? 144.186 126.860 169.926 1.00 37.00 692 HIS E C 1
ATOM 10376 O O . HIS E 1 716 ? 145.035 127.749 170.062 1.00 46.67 692 HIS E O 1
ATOM 10383 N N . THR E 1 717 ? 143.705 126.519 168.727 1.00 35.32 693 THR E N 1
ATOM 10384 C CA . THR E 1 717 ? 144.204 127.203 167.536 1.00 35.19 693 THR E CA 1
ATOM 10385 C C . THR E 1 717 ? 143.815 128.681 167.534 1.00 41.81 693 THR E C 1
ATOM 10386 O O . THR E 1 717 ? 144.632 129.545 167.178 1.00 50.17 693 THR E O 1
ATOM 10390 N N . ALA E 1 718 ? 142.578 128.997 167.933 1.00 34.43 694 ALA E N 1
ATOM 10391 C CA . ALA E 1 718 ? 142.173 130.399 167.991 1.00 33.35 694 ALA E CA 1
ATOM 10392 C C . ALA E 1 718 ? 143.007 131.175 169.005 1.00 37.13 694 ALA E C 1
ATOM 10393 O O . ALA E 1 718 ? 143.425 132.318 168.747 1.00 41.20 694 ALA E O 1
ATOM 10395 N N . SER E 1 719 ? 143.264 130.565 170.165 1.00 37.96 695 SER E N 1
ATOM 10396 C CA . SER E 1 719 ? 144.112 131.203 171.163 1.00 34.83 695 SER E CA 1
ATOM 10397 C C . SER E 1 719 ? 145.510 131.442 170.618 1.00 43.26 695 SER E C 1
ATOM 10398 O O . SER E 1 719 ? 146.115 132.481 170.890 1.00 54.77 695 SER E O 1
ATOM 10401 N N . LEU E 1 720 ? 146.042 130.486 169.852 1.00 49.31 696 LEU E N 1
ATOM 10402 C CA . LEU E 1 720 ? 147.367 130.663 169.266 1.00 40.31 696 LEU E CA 1
ATOM 10403 C C . LEU E 1 720 ? 147.392 131.839 168.300 1.00 41.52 696 LEU E C 1
ATOM 10404 O O . LEU E 1 720 ? 148.340 132.633 168.305 1.00 48.97 696 LEU E O 1
ATOM 10409 N N . LEU E 1 721 ? 146.358 131.971 167.467 1.00 41.78 697 LEU E N 1
ATOM 10410 C CA . LEU E 1 721 ? 146.294 133.107 166.546 1.00 36.52 697 LEU E CA 1
ATOM 10411 C C . LEU E 1 721 ? 146.321 134.429 167.303 1.00 42.34 697 LEU E C 1
ATOM 10412 O O . LEU E 1 721 ? 147.141 135.315 167.013 1.00 46.69 697 LEU E O 1
ATOM 10417 N N . VAL E 1 722 ? 145.437 134.574 168.294 1.00 52.76 698 VAL E N 1
ATOM 10418 C CA . VAL E 1 722 ? 145.341 135.849 169.006 1.00 48.64 698 VAL E CA 1
ATOM 10419 C C . VAL E 1 722 ? 146.620 136.124 169.794 1.00 47.59 698 VAL E C 1
ATOM 10420 O O . VAL E 1 722 ? 147.103 137.262 169.845 1.00 45.13 698 VAL E O 1
ATOM 10424 N N . ASP E 1 723 ? 147.192 135.087 170.407 1.00 55.71 699 ASP E N 1
ATOM 10425 C CA . ASP E 1 723 ? 148.426 135.229 171.171 1.00 45.34 699 ASP E CA 1
ATOM 10426 C C . ASP E 1 723 ? 149.585 135.672 170.288 1.00 48.98 699 ASP E C 1
ATOM 10427 O O . ASP E 1 723 ? 150.364 136.555 170.670 1.00 59.17 699 ASP E O 1
ATOM 10432 N N . ASP E 1 724 ? 149.714 135.076 169.101 1.00 54.63 700 ASP E N 1
ATOM 10433 C CA . ASP E 1 724 ? 150.782 135.469 168.190 1.00 51.60 700 ASP E CA 1
ATOM 10434 C C . ASP E 1 724 ? 150.595 136.900 167.709 1.00 50.69 700 ASP E C 1
ATOM 10435 O O . ASP E 1 724 ? 151.575 137.628 167.518 1.00 48.28 700 ASP E O 1
ATOM 10440 N N . ILE E 1 725 ? 149.346 137.319 167.486 1.00 61.14 701 ILE E N 1
ATOM 10441 C CA . ILE E 1 725 ? 149.115 138.720 167.132 1.00 55.62 701 ILE E CA 1
ATOM 10442 C C . ILE E 1 725 ? 149.543 139.636 168.271 1.00 55.83 701 ILE E C 1
ATOM 10443 O O . ILE E 1 725 ? 150.211 140.653 168.052 1.00 57.53 701 ILE E O 1
ATOM 10448 N N . GLU E 1 726 ? 149.170 139.287 169.504 1.00 64.64 702 GLU E N 1
ATOM 10449 C CA . GLU E 1 726 ? 149.414 140.176 170.637 1.00 55.73 702 GLU E CA 1
ATOM 10450 C C . GLU E 1 726 ? 150.901 140.310 170.936 1.00 58.24 702 GLU E C 1
ATOM 10451 O O . GLU E 1 726 ? 151.394 141.416 171.186 1.00 62.12 702 GLU E O 1
ATOM 10457 N N . ASP E 1 727 ? 151.638 139.201 170.914 1.00 66.39 703 ASP E N 1
ATOM 10458 C CA . ASP E 1 727 ? 153.026 139.241 171.361 1.00 61.34 703 ASP E CA 1
ATOM 10459 C C . ASP E 1 727 ? 154.007 139.646 170.271 1.00 61.72 703 ASP E C 1
ATOM 10460 O O . ASP E 1 727 ? 155.212 139.664 170.535 1.00 65.24 703 ASP E O 1
ATOM 10465 N N . ASN E 1 728 ? 153.533 139.954 169.064 1.00 64.37 704 ASN E N 1
ATOM 10466 C CA . ASN E 1 728 ? 154.386 140.398 167.962 1.00 60.27 704 ASN E CA 1
ATOM 10467 C C . ASN E 1 728 ? 155.474 139.361 167.673 1.00 61.95 704 ASN E C 1
ATOM 10468 O O . ASN E 1 728 ? 156.668 139.595 167.863 1.00 63.06 704 ASN E O 1
ATOM 10473 N N . SER E 1 729 ? 155.030 138.187 167.239 1.00 62.28 705 SER E N 1
ATOM 10474 C CA . SER E 1 729 ? 155.947 137.118 166.892 1.00 57.70 705 SER E CA 1
ATOM 10475 C C . SER E 1 729 ? 156.224 137.125 165.392 1.00 60.89 705 SER E C 1
ATOM 10476 O O . SER E 1 729 ? 155.571 137.823 164.612 1.00 66.21 705 SER E O 1
ATOM 10479 N N . LEU E 1 730 ? 157.210 136.327 164.988 1.00 56.57 706 LEU E N 1
ATOM 10480 C CA . LEU E 1 730 ? 157.577 136.210 163.584 1.00 53.76 706 LEU E CA 1
ATOM 10481 C C . LEU E 1 730 ? 157.454 134.804 163.021 1.00 56.54 706 LEU E C 1
ATOM 10482 O O . LEU E 1 730 ? 157.286 134.668 161.804 1.00 61.56 706 LEU E O 1
ATOM 10487 N N . LEU E 1 731 ? 157.526 133.762 163.845 1.00 56.08 707 LEU E N 1
ATOM 10488 C CA . LEU E 1 731 ? 157.466 132.396 163.350 1.00 53.36 707 LEU E CA 1
ATOM 10489 C C . LEU E 1 731 ? 156.615 131.556 164.290 1.00 56.94 707 LEU E C 1
ATOM 10490 O O . LEU E 1 731 ? 156.448 131.881 165.468 1.00 65.74 707 LEU E O 1
ATOM 10495 N N . ARG E 1 732 ? 156.076 130.467 163.751 1.00 46.22 708 ARG E N 1
ATOM 10496 C CA . ARG E 1 732 ? 155.327 129.501 164.550 1.00 45.89 708 ARG E CA 1
ATOM 10497 C C . ARG E 1 732 ? 155.449 128.142 163.887 1.00 50.69 708 ARG E C 1
ATOM 10498 O O . ARG E 1 732 ? 155.068 127.988 162.722 1.00 58.36 708 ARG E O 1
ATOM 10506 N N . ARG E 1 733 ? 155.978 127.166 164.624 1.00 53.43 709 ARG E N 1
ATOM 10507 C CA . ARG E 1 733 ? 156.198 125.813 164.119 1.00 50.07 709 ARG E CA 1
ATOM 10508 C C . ARG E 1 733 ? 157.076 125.810 162.872 1.00 54.34 709 ARG E C 1
ATOM 10509 O O . ARG E 1 733 ? 156.888 124.992 161.970 1.00 59.47 709 ARG E O 1
ATOM 10517 N N . GLY E 1 734 ? 158.042 126.722 162.815 1.00 54.51 710 GLY E N 1
ATOM 10518 C CA . GLY E 1 734 ? 158.959 126.794 161.698 1.00 53.24 710 GLY E CA 1
ATOM 10519 C C . GLY E 1 734 ? 158.413 127.444 160.449 1.00 57.92 710 GLY E C 1
ATOM 10520 O O . GLY E 1 734 ? 159.053 127.353 159.395 1.00 61.09 710 GLY E O 1
ATOM 10521 N N . GLN E 1 735 ? 157.263 128.094 160.526 1.00 56.95 711 GLN E N 1
ATOM 10522 C CA . GLN E 1 735 ? 156.592 128.695 159.386 1.00 48.60 711 GLN E CA 1
ATOM 10523 C C . GLN E 1 735 ? 156.158 130.108 159.737 1.00 55.28 711 GLN E C 1
ATOM 10524 O O . GLN E 1 735 ? 156.033 130.450 160.918 1.00 60.64 711 GLN E O 1
ATOM 10530 N N . PRO E 1 736 ? 155.935 130.959 158.736 1.00 48.59 712 PRO E N 1
ATOM 10531 C CA . PRO E 1 736 ? 155.515 132.335 159.022 1.00 45.57 712 PRO E CA 1
ATOM 10532 C C . PRO E 1 736 ? 154.187 132.383 159.762 1.00 51.43 712 PRO E C 1
ATOM 10533 O O . PRO E 1 736 ? 153.325 131.517 159.600 1.00 54.60 712 PRO E O 1
ATOM 10537 N N . VAL E 1 737 ? 154.036 133.417 160.590 1.00 48.32 713 VAL E N 1
ATOM 10538 C CA . VAL E 1 737 ? 152.796 133.600 161.329 1.00 42.77 713 VAL E CA 1
ATOM 10539 C C . VAL E 1 737 ? 151.659 133.934 160.369 1.00 52.28 713 VAL E C 1
ATOM 10540 O O . VAL E 1 737 ? 151.866 134.352 159.224 1.00 59.03 713 VAL E O 1
ATOM 10544 N N . ALA E 1 738 ? 150.431 133.741 160.853 1.00 50.68 714 ALA E N 1
ATOM 10545 C CA . ALA E 1 738 ? 149.261 133.922 160.002 1.00 44.49 714 ALA E CA 1
ATOM 10546 C C . ALA E 1 738 ? 149.050 135.385 159.639 1.00 47.62 714 ALA E C 1
ATOM 10547 O O . ALA E 1 738 ? 148.627 135.694 158.520 1.00 51.83 714 ALA E O 1
ATOM 10549 N N . HIS E 1 739 ? 149.336 136.300 160.560 1.00 44.15 715 HIS E N 1
ATOM 10550 C CA . HIS E 1 739 ? 149.099 137.713 160.298 1.00 39.31 715 HIS E CA 1
ATOM 10551 C C . HIS E 1 739 ? 150.208 138.357 159.481 1.00 45.85 715 HIS E C 1
ATOM 10552 O O . HIS E 1 739 ? 150.118 139.550 159.176 1.00 51.69 715 HIS E O 1
ATOM 10559 N N . SER E 1 740 ? 151.244 137.606 159.123 1.00 51.34 716 SER E N 1
ATOM 10560 C CA . SER E 1 740 ? 152.223 138.048 158.143 1.00 47.34 716 SER E CA 1
ATOM 10561 C C . SER E 1 740 ? 151.757 137.802 156.717 1.00 51.95 716 SER E C 1
ATOM 10562 O O . SER E 1 740 ? 152.456 138.186 155.774 1.00 55.15 716 SER E O 1
ATOM 10565 N N . ILE E 1 741 ? 150.596 137.170 156.543 1.00 52.23 717 ILE E N 1
ATOM 10566 C CA . ILE E 1 741 ? 150.016 136.897 155.235 1.00 43.67 717 ILE E CA 1
ATOM 10567 C C . ILE E 1 741 ? 148.661 137.576 155.077 1.00 50.21 717 ILE E C 1
ATOM 10568 O O . ILE E 1 741 ? 148.429 138.309 154.111 1.00 59.75 717 ILE E O 1
ATOM 10573 N N . PHE E 1 742 ? 147.754 137.350 156.023 1.00 48.55 718 PHE E N 1
ATOM 10574 C CA . PHE E 1 742 ? 146.389 137.848 155.939 1.00 45.39 718 PHE E CA 1
ATOM 10575 C C . PHE E 1 742 ? 146.190 139.198 156.615 1.00 53.35 718 PHE E C 1
ATOM 10576 O O . PHE E 1 742 ? 145.122 139.797 156.459 1.00 60.56 718 PHE E O 1
ATOM 10584 N N . GLY E 1 743 ? 147.176 139.693 157.352 1.00 50.08 719 GLY E N 1
ATOM 10585 C CA . GLY E 1 743 ? 146.991 140.898 158.129 1.00 46.90 719 GLY E CA 1
ATOM 10586 C C . GLY E 1 743 ? 146.433 140.609 159.511 1.00 53.97 719 GLY E C 1
ATOM 10587 O O . GLY E 1 743 ? 146.146 139.468 159.882 1.00 64.05 719 GLY E O 1
ATOM 10588 N N . THR E 1 744 ? 146.279 141.682 160.287 1.00 48.87 720 THR E N 1
ATOM 10589 C CA . THR E 1 744 ? 145.840 141.572 161.673 1.00 48.07 720 THR E CA 1
ATOM 10590 C C . THR E 1 744 ? 144.326 141.462 161.808 1.00 55.86 720 THR E C 1
ATOM 10591 O O . THR E 1 744 ? 143.831 140.642 162.595 1.00 65.01 720 THR E O 1
ATOM 10595 N N . ALA E 1 745 ? 143.584 142.274 161.052 1.00 43.48 721 ALA E N 1
ATOM 10596 C CA . ALA E 1 745 ? 142.132 142.314 161.196 1.00 47.62 721 ALA E CA 1
ATOM 10597 C C . ALA E 1 745 ? 141.505 140.963 160.879 1.00 56.34 721 ALA E C 1
ATOM 10598 O O . ALA E 1 745 ? 140.656 140.464 161.632 1.00 66.66 721 ALA E O 1
ATOM 10600 N N . GLN E 1 746 ? 141.919 140.351 159.768 1.00 48.49 722 GLN E N 1
ATOM 10601 C CA . GLN E 1 746 ? 141.346 139.072 159.371 1.00 49.56 722 GLN E CA 1
ATOM 10602 C C . GLN E 1 746 ? 141.643 137.990 160.399 1.00 55.42 722 GLN E C 1
ATOM 10603 O O . GLN E 1 746 ? 140.767 137.181 160.729 1.00 62.47 722 GLN E O 1
ATOM 10609 N N . THR E 1 747 ? 142.869 137.962 160.922 1.00 46.21 723 THR E N 1
ATOM 10610 C CA . THR E 1 747 ? 143.232 136.944 161.902 1.00 48.25 723 THR E CA 1
ATOM 10611 C C . THR E 1 747 ? 142.447 137.109 163.199 1.00 55.79 723 THR E C 1
ATOM 10612 O O . THR E 1 747 ? 141.966 136.121 163.772 1.00 58.38 723 THR E O 1
ATOM 10616 N N . PHE E 1 748 ? 142.307 138.348 163.676 1.00 50.44 724 PHE E N 1
ATOM 10617 C CA . PHE E 1 748 ? 141.527 138.588 164.887 1.00 46.63 724 PHE E CA 1
ATOM 10618 C C . PHE E 1 748 ? 140.074 138.167 164.697 1.00 49.87 724 PHE E C 1
ATOM 10619 O O . PHE E 1 748 ? 139.481 137.504 165.569 1.00 60.10 724 PHE E O 1
ATOM 10627 N N . ASN E 1 749 ? 139.490 138.529 163.553 1.00 42.52 725 ASN E N 1
ATOM 10628 C CA . ASN E 1 749 ? 138.113 138.148 163.271 1.00 44.26 725 ASN E CA 1
ATOM 10629 C C . ASN E 1 749 ? 137.963 136.635 163.219 1.00 51.99 725 ASN E C 1
ATOM 10630 O O . ASN E 1 749 ? 136.988 136.083 163.744 1.00 59.51 725 ASN E O 1
ATOM 10635 N N . SER E 1 750 ? 138.922 135.946 162.597 1.00 44.85 726 SER E N 1
ATOM 10636 C CA . SER E 1 750 ? 138.860 134.492 162.514 1.00 41.56 726 SER E CA 1
ATOM 10637 C C . SER E 1 750 ? 138.928 133.855 163.895 1.00 48.93 726 SER E C 1
ATOM 10638 O O . SER E 1 750 ? 138.189 132.907 164.187 1.00 54.91 726 SER E O 1
ATOM 10641 N N . GLY E 1 751 ? 139.806 134.364 164.761 1.00 39.32 727 GLY E N 1
ATOM 10642 C CA . GLY E 1 751 ? 139.895 133.817 166.106 1.00 34.10 727 GLY E CA 1
ATOM 10643 C C . GLY E 1 751 ? 138.597 133.951 166.879 1.00 40.72 727 GLY E C 1
ATOM 10644 O O . GLY E 1 751 ? 138.116 132.987 167.490 1.00 48.17 727 GLY E O 1
ATOM 10645 N N . ASN E 1 752 ? 137.999 135.145 166.853 1.00 40.28 728 ASN E N 1
ATOM 10646 C CA . ASN E 1 752 ? 136.742 135.330 167.580 1.00 34.81 728 ASN E CA 1
ATOM 10647 C C . ASN E 1 752 ? 135.616 134.488 166.984 1.00 37.34 728 ASN E C 1
ATOM 10648 O O . ASN E 1 752 ? 134.803 133.900 167.721 1.00 47.13 728 ASN E O 1
ATOM 10653 N N . TYR E 1 753 ? 135.551 134.417 165.655 1.00 31.94 729 TYR E N 1
ATOM 10654 C CA . TYR E 1 753 ? 134.530 133.613 165.000 1.00 33.93 729 TYR E CA 1
ATOM 10655 C C . TYR E 1 753 ? 134.664 132.147 165.385 1.00 42.03 729 TYR E C 1
ATOM 10656 O O . TYR E 1 753 ? 133.660 131.454 165.584 1.00 45.68 729 TYR E O 1
ATOM 10665 N N . VAL E 1 754 ? 135.900 131.660 165.508 1.00 43.88 730 VAL E N 1
ATOM 10666 C CA . VAL E 1 754 ? 136.112 130.275 165.914 1.00 36.58 730 VAL E CA 1
ATOM 10667 C C . VAL E 1 754 ? 135.691 130.071 167.365 1.00 41.93 730 VAL E C 1
ATOM 10668 O O . VAL E 1 754 ? 135.118 129.031 167.714 1.00 42.17 730 VAL E O 1
ATOM 10672 N N . TYR E 1 755 ? 135.965 131.052 168.231 1.00 38.75 731 TYR E N 1
ATOM 10673 C CA . TYR E 1 755 ? 135.471 130.980 169.607 1.00 25.95 731 TYR E CA 1
ATOM 10674 C C . TYR E 1 755 ? 133.967 130.747 169.632 1.00 27.97 731 TYR E C 1
ATOM 10675 O O . TYR E 1 755 ? 133.466 129.842 170.314 1.00 37.09 731 TYR E O 1
ATOM 10684 N N . PHE E 1 756 ? 133.228 131.548 168.868 1.00 42.49 732 PHE E N 1
ATOM 10685 C CA . PHE E 1 756 ? 131.773 131.442 168.944 1.00 30.76 732 PHE E CA 1
ATOM 10686 C C . PHE E 1 756 ? 131.233 130.217 168.211 1.00 28.96 732 PHE E C 1
ATOM 10687 O O . PHE E 1 756 ? 130.202 129.669 168.615 1.00 38.50 732 PHE E O 1
ATOM 10695 N N . LEU E 1 757 ? 131.919 129.744 167.169 1.00 38.26 733 LEU E N 1
ATOM 10696 C CA . LEU E 1 757 ? 131.538 128.468 166.568 1.00 36.14 733 LEU E CA 1
ATOM 10697 C C . LEU E 1 757 ? 131.728 127.318 167.551 1.00 45.23 733 LEU E C 1
ATOM 10698 O O . LEU E 1 757 ? 130.883 126.417 167.640 1.00 52.75 733 LEU E O 1
ATOM 10703 N N . ALA E 1 758 ? 132.833 127.335 168.303 1.00 46.50 734 ALA E N 1
ATOM 10704 C CA . ALA E 1 758 ? 133.052 126.314 169.321 1.00 38.26 734 ALA E CA 1
ATOM 10705 C C . ALA E 1 758 ? 131.974 126.373 170.390 1.00 38.82 734 ALA E C 1
ATOM 10706 O O . ALA E 1 758 ? 131.519 125.334 170.880 1.00 37.81 734 ALA E O 1
ATOM 10708 N N . LEU E 1 759 ? 131.559 127.582 170.773 1.00 47.00 735 LEU E N 1
ATOM 10709 C CA . LEU E 1 759 ? 130.452 127.702 171.718 1.00 40.50 735 LEU E CA 1
ATOM 10710 C C . LEU E 1 759 ? 129.167 127.124 171.136 1.00 31.91 735 LEU E C 1
ATOM 10711 O O . LEU E 1 759 ? 128.386 126.488 171.851 1.00 40.53 735 LEU E O 1
ATOM 10716 N N . GLN E 1 760 ? 128.927 127.342 169.842 1.00 44.40 736 GLN E N 1
ATOM 10717 C CA . GLN E 1 760 ? 127.749 126.766 169.198 1.00 42.60 736 GLN E CA 1
ATOM 10718 C C . GLN E 1 760 ? 127.800 125.245 169.201 1.00 41.99 736 GLN E C 1
ATOM 10719 O O . GLN E 1 760 ? 126.760 124.582 169.279 1.00 41.53 736 GLN E O 1
ATOM 10725 N N . GLU E 1 761 ? 129.001 124.670 169.100 1.00 60.94 737 GLU E N 1
ATOM 10726 C CA . GLU E 1 761 ? 129.122 123.214 169.070 1.00 55.99 737 GLU E CA 1
ATOM 10727 C C . GLU E 1 761 ? 128.750 122.575 170.405 1.00 53.66 737 GLU E C 1
ATOM 10728 O O . GLU E 1 761 ? 128.179 121.480 170.426 1.00 53.07 737 GLU E O 1
ATOM 10734 N N . VAL E 1 762 ? 129.069 123.233 171.522 1.00 52.73 738 VAL E N 1
ATOM 10735 C CA . VAL E 1 762 ? 128.790 122.674 172.841 1.00 43.72 738 VAL E CA 1
ATOM 10736 C C . VAL E 1 762 ? 127.294 122.586 173.121 1.00 48.78 738 VAL E C 1
ATOM 10737 O O . VAL E 1 762 ? 126.854 121.684 173.845 1.00 55.34 738 VAL E O 1
ATOM 10741 N N . GLN E 1 763 ? 126.493 123.483 172.543 1.00 50.93 739 GLN E N 1
ATOM 10742 C CA . GLN E 1 763 ? 125.058 123.497 172.812 1.00 41.87 739 GLN E CA 1
ATOM 10743 C C . GLN E 1 763 ? 124.382 122.195 172.405 1.00 45.64 739 GLN E C 1
ATOM 10744 O O . GLN E 1 763 ? 123.341 121.838 172.965 1.00 57.10 739 GLN E O 1
ATOM 10750 N N . LYS E 1 764 ? 124.948 121.475 171.436 1.00 48.67 740 LYS E N 1
ATOM 10751 C CA . LYS E 1 764 ? 124.349 120.228 170.976 1.00 50.49 740 LYS E CA 1
ATOM 10752 C C . LYS E 1 764 ? 124.427 119.112 172.010 1.00 53.65 740 LYS E C 1
ATOM 10753 O O . LYS E 1 764 ? 123.741 118.098 171.849 1.00 57.15 740 LYS E O 1
ATOM 10759 N N . LEU E 1 765 ? 125.242 119.265 173.055 1.00 48.86 741 LEU E N 1
ATOM 10760 C CA . LEU E 1 765 ? 125.328 118.242 174.090 1.00 45.15 741 LEU E CA 1
ATOM 10761 C C . LEU E 1 765 ? 124.123 118.255 175.021 1.00 52.87 741 LEU E C 1
ATOM 10762 O O . LEU E 1 765 ? 123.906 117.276 175.743 1.00 58.24 741 LEU E O 1
ATOM 10767 N N . ASN E 1 766 ? 123.348 119.341 175.027 1.00 55.45 742 ASN E N 1
ATOM 10768 C CA . ASN E 1 766 ? 122.129 119.461 175.826 1.00 54.12 742 ASN E CA 1
ATOM 10769 C C . ASN E 1 766 ? 122.425 119.337 177.323 1.00 60.70 742 ASN E C 1
ATOM 10770 O O . ASN E 1 766 ? 121.936 118.440 178.012 1.00 63.91 742 ASN E O 1
ATOM 10775 N N . SER E 1 767 ? 123.243 120.264 177.819 1.00 57.97 743 SER E N 1
ATOM 10776 C CA . SER E 1 767 ? 123.567 120.329 179.239 1.00 51.26 743 SER E CA 1
ATOM 10777 C C . SER E 1 767 ? 123.921 121.757 179.639 1.00 57.95 743 SER E C 1
ATOM 10778 O O . SER E 1 767 ? 124.883 122.328 179.110 1.00 66.56 743 SER E O 1
ATOM 10781 N N . PRO E 1 768 ? 123.165 122.370 180.553 1.00 46.58 744 PRO E N 1
ATOM 10782 C CA . PRO E 1 768 ? 123.522 123.723 181.015 1.00 53.22 744 PRO E CA 1
ATOM 10783 C C . PRO E 1 768 ? 124.883 123.794 181.683 1.00 61.06 744 PRO E C 1
ATOM 10784 O O . PRO E 1 768 ? 125.571 124.826 181.585 1.00 66.28 744 PRO E O 1
ATOM 10788 N N . ARG E 1 769 ? 125.289 122.723 182.369 1.00 54.10 745 ARG E N 1
ATOM 10789 C CA . ARG E 1 769 ? 126.602 122.704 182.999 1.00 46.11 745 ARG E CA 1
ATOM 10790 C C . ARG E 1 769 ? 127.699 122.943 181.975 1.00 56.75 745 ARG E C 1
ATOM 10791 O O . ARG E 1 769 ? 128.692 123.620 182.265 1.00 67.11 745 ARG E O 1
ATOM 10799 N N . ALA E 1 770 ? 127.535 122.395 180.771 1.00 42.57 746 ALA E N 1
ATOM 10800 C CA . ALA E 1 770 ? 128.537 122.588 179.731 1.00 43.51 746 ALA E CA 1
ATOM 10801 C C . ALA E 1 770 ? 128.700 124.064 179.397 1.00 50.22 746 ALA E C 1
ATOM 10802 O O . ALA E 1 770 ? 129.828 124.563 179.286 1.00 58.30 746 ALA E O 1
ATOM 10804 N N . ILE E 1 771 ? 127.585 124.785 179.265 1.00 45.28 747 ILE E N 1
ATOM 10805 C CA . ILE E 1 771 ? 127.649 126.219 179.001 1.00 45.10 747 ILE E CA 1
ATOM 10806 C C . ILE E 1 771 ? 128.338 126.938 180.151 1.00 48.21 747 ILE E C 1
ATOM 10807 O O . ILE E 1 771 ? 129.161 127.841 179.937 1.00 60.12 747 ILE E O 1
ATOM 10812 N N . SER E 1 772 ? 128.012 126.555 181.388 1.00 30.68 748 SER E N 1
ATOM 10813 C CA . SER E 1 772 ? 128.619 127.211 182.542 1.00 38.27 748 SER E CA 1
ATOM 10814 C C . SER E 1 772 ? 130.138 127.075 182.525 1.00 53.98 748 SER E C 1
ATOM 10815 O O . SER E 1 772 ? 130.866 128.075 182.626 1.00 57.31 748 SER E O 1
ATOM 10818 N N . ILE E 1 773 ? 130.637 125.842 182.385 1.00 50.61 749 ILE E N 1
ATOM 10819 C CA . ILE E 1 773 ? 132.084 125.630 182.383 1.00 34.33 749 ILE E CA 1
ATOM 10820 C C . ILE E 1 773 ? 132.732 126.323 181.195 1.00 42.42 749 ILE E C 1
ATOM 10821 O O . ILE E 1 773 ? 133.836 126.869 181.311 1.00 52.13 749 ILE E O 1
ATOM 10826 N N . PHE E 1 774 ? 132.073 126.307 180.035 1.00 31.18 750 PHE E N 1
ATOM 10827 C CA . PHE E 1 774 ? 132.638 126.975 178.869 1.00 33.28 750 PHE E CA 1
ATOM 10828 C C . PHE E 1 774 ? 132.851 128.459 179.136 1.00 41.34 750 PHE E C 1
ATOM 10829 O O . PHE E 1 774 ? 133.938 129.000 178.879 1.00 50.78 750 PHE E O 1
ATOM 10837 N N . VAL E 1 775 ? 131.829 129.130 179.674 1.00 43.80 751 VAL E N 1
ATOM 10838 C CA . VAL E 1 775 ? 131.932 130.567 179.914 1.00 41.09 751 VAL E CA 1
ATOM 10839 C C . VAL E 1 775 ? 133.003 130.859 180.958 1.00 45.89 751 VAL E C 1
ATOM 10840 O O . VAL E 1 775 ? 133.806 131.790 180.805 1.00 56.22 751 VAL E O 1
ATOM 10844 N N . ASP E 1 776 ? 133.037 130.066 182.034 1.00 42.94 752 ASP E N 1
ATOM 10845 C CA . ASP E 1 776 ? 134.038 130.301 183.073 1.00 39.93 752 ASP E CA 1
ATOM 10846 C C . ASP E 1 776 ? 135.455 130.119 182.541 1.00 46.49 752 ASP E C 1
ATOM 10847 O O . ASP E 1 776 ? 136.348 130.923 182.841 1.00 55.72 752 ASP E O 1
ATOM 10852 N N . ALA E 1 777 ? 135.682 129.072 181.745 1.00 45.28 753 ALA E N 1
ATOM 10853 C CA . ALA E 1 777 ? 137.011 128.829 181.197 1.00 40.31 753 ALA E CA 1
ATOM 10854 C C . ALA E 1 777 ? 137.439 129.957 180.268 1.00 44.06 753 ALA E C 1
ATOM 10855 O O . ALA E 1 777 ? 138.591 130.409 180.310 1.00 53.35 753 ALA E O 1
ATOM 10857 N N . LEU E 1 778 ? 136.523 130.426 179.415 1.00 36.74 754 LEU E N 1
ATOM 10858 C CA . LEU E 1 778 ? 136.876 131.514 178.507 1.00 31.60 754 LEU E CA 1
ATOM 10859 C C . LEU E 1 778 ? 137.200 132.790 179.275 1.00 40.68 754 LEU E C 1
ATOM 10860 O O . LEU E 1 778 ? 138.161 133.503 178.940 1.00 51.26 754 LEU E O 1
ATOM 10865 N N . THR E 1 779 ? 136.422 133.085 180.319 1.00 41.94 755 THR E N 1
ATOM 10866 C CA . THR E 1 779 ? 136.702 134.257 181.141 1.00 38.22 755 THR E CA 1
ATOM 10867 C C . THR E 1 779 ? 138.079 134.154 181.786 1.00 46.52 755 THR E C 1
ATOM 10868 O O . THR E 1 779 ? 138.856 135.117 181.776 1.00 58.19 755 THR E O 1
ATOM 10872 N N . GLN E 1 780 ? 138.406 132.980 182.335 1.00 38.73 756 GLN E N 1
ATOM 10873 C CA . GLN E 1 780 ? 139.714 132.793 182.958 1.00 34.34 756 GLN E CA 1
ATOM 10874 C C . GLN E 1 780 ? 140.839 132.999 181.954 1.00 43.13 756 GLN E C 1
ATOM 10875 O O . GLN E 1 780 ? 141.855 133.639 182.265 1.00 53.79 756 GLN E O 1
ATOM 10881 N N . LEU E 1 781 ? 140.682 132.451 180.749 1.00 41.05 757 LEU E N 1
ATOM 10882 C CA . LEU E 1 781 ? 141.721 132.587 179.734 1.00 38.47 757 LEU E CA 1
ATOM 10883 C C . LEU E 1 781 ? 141.943 134.050 179.377 1.00 35.00 757 LEU E C 1
ATOM 10884 O O . LEU E 1 781 ? 143.090 134.502 179.246 1.00 49.07 757 LEU E O 1
ATOM 10889 N N . HIS E 1 782 ? 140.858 134.811 179.228 1.00 33.88 758 HIS E N 1
ATOM 10890 C CA . HIS E 1 782 ? 141.015 136.219 178.879 1.00 40.96 758 HIS E CA 1
ATOM 10891 C C . HIS E 1 782 ? 141.665 137.006 180.011 1.00 40.41 758 HIS E C 1
ATOM 10892 O O . HIS E 1 782 ? 142.501 137.883 179.760 1.00 47.53 758 HIS E O 1
ATOM 10899 N N . ARG E 1 783 ? 141.317 136.693 181.264 1.00 39.22 759 ARG E N 1
ATOM 10900 C CA . ARG E 1 783 ? 141.978 137.351 182.389 1.00 33.56 759 ARG E CA 1
ATOM 10901 C C . ARG E 1 783 ? 143.478 137.080 182.383 1.00 45.88 759 ARG E C 1
ATOM 10902 O O . ARG E 1 783 ? 144.288 138.000 182.567 1.00 54.12 759 ARG E O 1
ATOM 10910 N N . GLY E 1 784 ? 143.864 135.821 182.169 1.00 48.20 760 GLY E N 1
ATOM 10911 C CA . GLY E 1 784 ? 145.280 135.488 182.168 1.00 42.36 760 GLY E CA 1
ATOM 10912 C C . GLY E 1 784 ? 146.041 136.187 181.060 1.00 43.64 760 GLY E C 1
ATOM 10913 O O . GLY E 1 784 ? 147.122 136.746 181.284 1.00 53.59 760 GLY E O 1
ATOM 10914 N N . GLN E 1 785 ? 145.481 136.176 179.849 1.00 48.82 761 GLN E N 1
ATOM 10915 C CA . GLN E 1 785 ? 146.141 136.840 178.730 1.00 47.79 761 GLN E CA 1
ATOM 10916 C C . GLN E 1 785 ? 146.281 138.336 178.982 1.00 46.49 761 GLN E C 1
ATOM 10917 O O . GLN E 1 785 ? 147.336 138.925 178.707 1.00 56.97 761 GLN E O 1
ATOM 10923 N N . GLY E 1 786 ? 145.233 138.966 179.515 1.00 47.53 762 GLY E N 1
ATOM 10924 C CA . GLY E 1 786 ? 145.306 140.391 179.785 1.00 52.00 762 GLY E CA 1
ATOM 10925 C C . GLY E 1 786 ? 146.361 140.738 180.815 1.00 57.70 762 GLY E C 1
ATOM 10926 O O . GLY E 1 786 ? 147.119 141.697 180.641 1.00 62.39 762 GLY E O 1
ATOM 10927 N N . MET E 1 787 ? 146.432 139.961 181.899 1.00 63.31 763 MET E N 1
ATOM 10928 C CA . MET E 1 787 ? 147.446 140.228 182.916 1.00 57.16 763 MET E CA 1
ATOM 10929 C C . MET E 1 787 ? 148.850 140.043 182.356 1.00 56.21 763 MET E C 1
ATOM 10930 O O . MET E 1 787 ? 149.756 140.836 182.650 1.00 61.50 763 MET E O 1
ATOM 10935 N N . ASP E 1 788 ? 149.108 138.990 181.603 1.00 58.63 764 ASP E N 1
ATOM 10936 C CA . ASP E 1 788 ? 150.444 138.850 180.977 1.00 54.02 764 ASP E CA 1
ATOM 10937 C C . ASP E 1 788 ? 150.752 140.077 180.150 1.00 56.61 764 ASP E C 1
ATOM 10938 O O . ASP E 1 788 ? 151.794 140.693 180.363 1.00 63.70 764 ASP E O 1
ATOM 10943 N N . VAL E 1 789 ? 149.863 140.406 179.228 1.00 64.23 765 VAL E N 1
ATOM 10944 C CA . VAL E 1 789 ? 150.184 141.532 178.352 1.00 62.98 765 VAL E CA 1
ATOM 10945 C C . VAL E 1 789 ? 150.485 142.780 179.170 1.00 61.26 765 VAL E C 1
ATOM 10946 O O . VAL E 1 789 ? 151.417 143.533 178.860 1.00 65.21 765 VAL E O 1
ATOM 10950 N N . PHE E 1 790 ? 149.696 143.027 180.220 1.00 68.18 766 PHE E N 1
ATOM 10951 C CA . PHE E 1 790 ? 149.906 144.218 181.037 1.00 65.32 766 PHE E CA 1
ATOM 10952 C C . PHE E 1 790 ? 151.282 144.206 181.685 1.00 68.31 766 PHE E C 1
ATOM 10953 O O . PHE E 1 790 ? 152.001 145.213 181.653 1.00 69.88 766 PHE E O 1
ATOM 10961 N N . TRP E 1 791 ? 151.675 143.070 182.267 1.00 73.44 767 TRP E N 1
ATOM 10962 C CA . TRP E 1 791 ? 153.000 142.993 182.875 1.00 66.38 767 TRP E CA 1
ATOM 10963 C C . TRP E 1 791 ? 154.095 143.167 181.832 1.00 65.68 767 TRP E C 1
ATOM 10964 O O . TRP E 1 791 ? 155.085 143.866 182.077 1.00 67.64 767 TRP E O 1
ATOM 10975 N N . ARG E 1 792 ? 153.934 142.550 180.659 1.00 76.97 768 ARG E N 1
ATOM 10976 C CA . ARG E 1 792 ? 154.980 142.634 179.644 1.00 72.87 768 ARG E CA 1
ATOM 10977 C C . ARG E 1 792 ? 155.165 144.060 179.142 1.00 70.98 768 ARG E C 1
ATOM 10978 O O . ARG E 1 792 ? 156.299 144.519 178.969 1.00 73.67 768 ARG E O 1
ATOM 10986 N N . ASP E 1 793 ? 154.070 144.785 178.915 1.00 82.13 769 ASP E N 1
ATOM 10987 C CA . ASP E 1 793 ? 154.192 146.105 178.305 1.00 82.83 769 ASP E CA 1
ATOM 10988 C C . ASP E 1 793 ? 154.454 147.215 179.313 1.00 82.26 769 ASP E C 1
ATOM 10989 O O . ASP E 1 793 ? 155.072 148.224 178.957 1.00 82.92 769 ASP E O 1
ATOM 10994 N N . SER E 1 794 ? 154.009 147.062 180.561 1.00 88.29 770 SER E N 1
ATOM 10995 C CA . SER E 1 794 ? 154.281 148.082 181.565 1.00 86.48 770 SER E CA 1
ATOM 10996 C C . SER E 1 794 ? 155.648 147.922 182.220 1.00 89.61 770 SER E C 1
ATOM 10997 O O . SER E 1 794 ? 156.074 148.827 182.946 1.00 88.88 770 SER E O 1
ATOM 11000 N N . LEU E 1 795 ? 156.334 146.802 181.980 1.00 91.26 771 LEU E N 1
ATOM 11001 C CA . LEU E 1 795 ? 157.686 146.558 182.490 1.00 85.94 771 LEU E CA 1
ATOM 11002 C C . LEU E 1 795 ? 157.746 146.631 184.013 1.00 85.50 771 LEU E C 1
ATOM 11003 O O . LEU E 1 795 ? 158.635 147.264 184.586 1.00 88.75 771 LEU E O 1
ATOM 11008 N N . ILE E 1 796 ? 156.797 145.981 184.677 1.00 79.14 772 ILE E N 1
ATOM 11009 C CA . ILE E 1 796 ? 156.839 145.784 186.121 1.00 79.13 772 ILE E CA 1
ATOM 11010 C C . ILE E 1 796 ? 157.003 144.295 186.381 1.00 83.97 772 ILE E C 1
ATOM 11011 O O . ILE E 1 796 ? 156.186 143.483 185.929 1.00 86.84 772 ILE E O 1
ATOM 11016 N N . CYS E 1 797 ? 158.053 143.939 187.103 1.00 80.87 773 CYS E N 1
ATOM 11017 C CA . CYS E 1 797 ? 158.360 142.537 187.352 1.00 78.54 773 CYS E CA 1
ATOM 11018 C C . CYS E 1 797 ? 157.410 141.969 188.400 1.00 77.10 773 CYS E C 1
ATOM 11019 O O . CYS E 1 797 ? 157.315 142.516 189.503 1.00 80.46 773 CYS E O 1
ATOM 11022 N N . PRO E 1 798 ? 156.697 140.888 188.099 1.00 65.53 774 PRO E N 1
ATOM 11023 C CA . PRO E 1 798 ? 155.830 140.273 189.110 1.00 68.91 774 PRO E CA 1
ATOM 11024 C C . PRO E 1 798 ? 156.593 139.373 190.067 1.00 73.83 774 PRO E C 1
ATOM 11025 O O . PRO E 1 798 ? 157.795 139.146 189.898 1.00 76.85 774 PRO E O 1
ATOM 11029 N N . THR E 1 799 ? 155.900 138.854 191.073 1.00 68.86 775 THR E N 1
ATOM 11030 C CA . THR E 1 799 ? 156.461 137.882 191.994 1.00 62.46 775 THR E CA 1
ATOM 11031 C C . THR E 1 799 ? 156.130 136.475 191.508 1.00 64.05 775 THR E C 1
ATOM 11032 O O . THR E 1 799 ? 155.592 136.275 190.417 1.00 74.16 775 THR E O 1
ATOM 11036 N N . GLU E 1 800 ? 156.459 135.482 192.333 1.00 63.91 776 GLU E N 1
ATOM 11037 C CA . GLU E 1 800 ? 156.247 134.099 191.925 1.00 66.84 776 GLU E CA 1
ATOM 11038 C C . GLU E 1 800 ? 154.776 133.710 191.997 1.00 70.13 776 GLU E C 1
ATOM 11039 O O . GLU E 1 800 ? 154.267 133.023 191.104 1.00 77.41 776 GLU E O 1
ATOM 11045 N N . GLU E 1 801 ? 154.074 134.135 193.050 1.00 65.63 777 GLU E N 1
ATOM 11046 C CA . GLU E 1 801 ? 152.701 133.682 193.247 1.00 67.59 777 GLU E CA 1
ATOM 11047 C C . GLU E 1 801 ? 151.762 134.254 192.192 1.00 73.04 777 GLU E C 1
ATOM 11048 O O . GLU E 1 801 ? 150.908 133.534 191.654 1.00 79.59 777 GLU E O 1
ATOM 11054 N N . GLU E 1 802 ? 151.895 135.546 191.883 1.00 59.38 778 GLU E N 1
ATOM 11055 C CA . GLU E 1 802 ? 151.032 136.132 190.865 1.00 62.01 778 GLU E CA 1
ATOM 11056 C C . GLU E 1 802 ? 151.336 135.558 189.487 1.00 65.29 778 GLU E C 1
ATOM 11057 O O . GLU E 1 802 ? 150.418 135.326 188.692 1.00 74.23 778 GLU E O 1
ATOM 11063 N N . TYR E 1 803 ? 152.611 135.297 189.193 1.00 53.72 779 TYR E N 1
ATOM 11064 C CA . TYR E 1 803 ? 152.950 134.632 187.940 1.00 57.72 779 TYR E CA 1
ATOM 11065 C C . TYR E 1 803 ? 152.323 133.245 187.868 1.00 55.89 779 TYR E C 1
ATOM 11066 O O . TYR E 1 803 ? 151.800 132.843 186.820 1.00 60.91 779 TYR E O 1
ATOM 11075 N N . LEU E 1 804 ? 152.363 132.500 188.973 1.00 47.27 780 LEU E N 1
ATOM 11076 C CA . LEU E 1 804 ? 151.803 131.155 188.973 1.00 52.01 780 LEU E CA 1
ATOM 11077 C C . LEU E 1 804 ? 150.292 131.176 188.771 1.00 53.17 780 LEU E C 1
ATOM 11078 O O . LEU E 1 804 ? 149.752 130.360 188.014 1.00 58.21 780 LEU E O 1
ATOM 11083 N N . ASP E 1 805 ? 149.588 132.105 189.423 1.00 52.80 781 ASP E N 1
ATOM 11084 C CA . ASP E 1 805 ? 148.142 132.155 189.216 1.00 55.65 781 ASP E CA 1
ATOM 11085 C C . ASP E 1 805 ? 147.790 132.661 187.820 1.00 59.50 781 ASP E C 1
ATOM 11086 O O . ASP E 1 805 ? 146.788 132.224 187.241 1.00 65.77 781 ASP E O 1
ATOM 11091 N N . MET E 1 806 ? 148.602 133.559 187.256 1.00 55.95 782 MET E N 1
ATOM 11092 C CA . MET E 1 806 ? 148.406 133.951 185.864 1.00 48.78 782 MET E CA 1
ATOM 11093 C C . MET E 1 806 ? 148.559 132.758 184.931 1.00 51.95 782 MET E C 1
ATOM 11094 O O . MET E 1 806 ? 147.779 132.595 183.986 1.00 58.32 782 MET E O 1
ATOM 11099 N N . VAL E 1 807 ? 149.564 131.917 185.178 1.00 52.03 783 VAL E N 1
ATOM 11100 C CA . VAL E 1 807 ? 149.757 130.725 184.355 1.00 44.32 783 VAL E CA 1
ATOM 11101 C C . VAL E 1 807 ? 148.579 129.773 184.511 1.00 42.19 783 VAL E C 1
ATOM 11102 O O . VAL E 1 807 ? 148.123 129.159 183.539 1.00 48.95 783 VAL E O 1
ATOM 11106 N N . ALA E 1 808 ? 148.063 129.639 185.733 1.00 40.76 784 ALA E N 1
ATOM 11107 C CA . ALA E 1 808 ? 146.894 128.792 185.951 1.00 40.02 784 ALA E CA 1
ATOM 11108 C C . ALA E 1 808 ? 145.684 129.319 185.193 1.00 46.19 784 ALA E C 1
ATOM 11109 O O . ALA E 1 808 ? 144.880 128.539 184.669 1.00 49.38 784 ALA E O 1
ATOM 11111 N N . ASN E 1 809 ? 145.529 130.642 185.137 1.00 53.57 785 ASN E N 1
ATOM 11112 C CA . ASN E 1 809 ? 144.442 131.234 184.363 1.00 44.76 785 ASN E CA 1
ATOM 11113 C C . ASN E 1 809 ? 144.632 131.009 182.868 1.00 48.41 785 ASN E C 1
ATOM 11114 O O . ASN E 1 809 ? 143.665 130.739 182.147 1.00 55.36 785 ASN E O 1
ATOM 11119 N N . LYS E 1 810 ? 145.870 131.114 182.383 1.00 54.56 786 LYS E N 1
ATOM 11120 C CA . LYS E 1 810 ? 146.152 131.151 180.952 1.00 52.17 786 LYS E CA 1
ATOM 11121 C C . LYS E 1 810 ? 146.276 129.772 180.316 1.00 52.81 786 LYS E C 1
ATOM 11122 O O . LYS E 1 810 ? 145.832 129.580 179.179 1.00 55.78 786 LYS E O 1
ATOM 11128 N N . THR E 1 811 ? 146.869 128.804 181.012 1.00 53.06 787 THR E N 1
ATOM 11129 C CA . THR E 1 811 ? 147.185 127.509 180.421 1.00 46.52 787 THR E CA 1
ATOM 11130 C C . THR E 1 811 ? 146.315 126.376 180.941 1.00 46.89 787 THR E C 1
ATOM 11131 O O . THR E 1 811 ? 145.806 125.577 180.149 1.00 58.20 787 THR E O 1
ATOM 11135 N N . GLY E 1 812 ? 146.113 126.284 182.254 1.00 32.14 788 GLY E N 1
ATOM 11136 C CA . GLY E 1 812 ? 145.383 125.161 182.814 1.00 39.47 788 GLY E CA 1
ATOM 11137 C C . GLY E 1 812 ? 143.892 125.183 182.560 1.00 50.55 788 GLY E C 1
ATOM 11138 O O . GLY E 1 812 ? 143.227 124.164 182.786 1.00 56.82 788 GLY E O 1
ATOM 11139 N N . ALA E 1 813 ? 143.358 126.311 182.088 1.00 52.28 789 ALA E N 1
ATOM 11140 C CA . ALA E 1 813 ? 141.920 126.420 181.875 1.00 44.99 789 ALA E CA 1
ATOM 11141 C C . ALA E 1 813 ? 141.435 125.422 180.833 1.00 49.20 789 ALA E C 1
ATOM 11142 O O . ALA E 1 813 ? 140.388 124.792 181.011 1.00 56.87 789 ALA E O 1
ATOM 11144 N N . LEU E 1 814 ? 142.180 125.266 179.736 1.00 42.12 790 LEU E N 1
ATOM 11145 C CA . LEU E 1 814 ? 141.767 124.329 178.696 1.00 39.47 790 LEU E CA 1
ATOM 11146 C C . LEU E 1 814 ? 141.783 122.893 179.200 1.00 46.94 790 LEU E C 1
ATOM 11147 O O . LEU E 1 814 ? 140.875 122.113 178.896 1.00 57.02 790 LEU E O 1
ATOM 11152 N N . PHE E 1 815 ? 142.807 122.523 179.971 1.00 34.35 791 PHE E N 1
ATOM 11153 C CA . PHE E 1 815 ? 142.863 121.173 180.521 1.00 33.17 791 PHE E CA 1
ATOM 11154 C C . PHE E 1 815 ? 141.698 120.914 181.467 1.00 41.26 791 PHE E C 1
ATOM 11155 O O . PHE E 1 815 ? 141.049 119.859 181.398 1.00 51.24 791 PHE E O 1
ATOM 11163 N N . CYS E 1 816 ? 141.412 121.871 182.354 1.00 40.82 792 CYS E N 1
ATOM 11164 C CA . CYS E 1 816 ? 140.295 121.704 183.277 1.00 39.27 792 CYS E CA 1
ATOM 11165 C C . CYS E 1 816 ? 138.973 121.601 182.529 1.00 44.90 792 CYS E C 1
ATOM 11166 O O . CYS E 1 816 ? 138.122 120.773 182.871 1.00 55.66 792 CYS E O 1
ATOM 11169 N N . LEU E 1 817 ? 138.784 122.435 181.503 1.00 36.24 793 LEU E N 1
ATOM 11170 C CA . LEU E 1 817 ? 137.560 122.382 180.711 1.00 34.34 793 LEU E CA 1
ATOM 11171 C C . LEU E 1 817 ? 137.415 121.043 180.006 1.00 41.03 793 LEU E C 1
ATOM 11172 O O . LEU E 1 817 ? 136.324 120.462 179.977 1.00 54.29 793 LEU E O 1
ATOM 11177 N N . ALA E 1 818 ? 138.507 120.536 179.431 1.00 40.26 794 ALA E N 1
ATOM 11178 C CA . ALA E 1 818 ? 138.449 119.259 178.734 1.00 37.61 794 ALA E CA 1
ATOM 11179 C C . ALA E 1 818 ? 138.093 118.130 179.685 1.00 39.51 794 ALA E C 1
ATOM 11180 O O . ALA E 1 818 ? 137.296 117.250 179.342 1.00 48.95 794 ALA E O 1
ATOM 11182 N N . ILE E 1 819 ? 138.667 118.136 180.888 1.00 46.66 795 ILE E N 1
ATOM 11183 C CA . ILE E 1 819 ? 138.372 117.061 181.831 1.00 42.54 795 ILE E CA 1
ATOM 11184 C C . ILE E 1 819 ? 136.940 117.170 182.344 1.00 47.83 795 ILE E C 1
ATOM 11185 O O . ILE E 1 819 ? 136.239 116.161 182.480 1.00 50.51 795 ILE E O 1
ATOM 11190 N N . GLU E 1 820 ? 136.476 118.390 182.627 1.00 50.02 796 GLU E N 1
ATOM 11191 C CA . GLU E 1 820 ? 135.123 118.564 183.145 1.00 38.86 796 GLU E CA 1
ATOM 11192 C C . GLU E 1 820 ? 134.072 118.209 182.101 1.00 45.82 796 GLU E C 1
ATOM 11193 O O . GLU E 1 820 ? 133.017 117.659 182.437 1.00 54.83 796 GLU E O 1
ATOM 11199 N N . LEU E 1 821 ? 134.333 118.519 180.830 1.00 41.32 797 LEU E N 1
ATOM 11200 C CA . LEU E 1 821 ? 133.391 118.173 179.772 1.00 39.00 797 LEU E CA 1
ATOM 11201 C C . LEU E 1 821 ? 133.343 116.679 179.487 1.00 43.15 797 LEU E C 1
ATOM 11202 O O . LEU E 1 821 ? 132.452 116.237 178.757 1.00 50.05 797 LEU E O 1
ATOM 11207 N N . LEU E 1 822 ? 134.275 115.898 180.029 1.00 46.28 798 LEU E N 1
ATOM 11208 C CA . LEU E 1 822 ? 134.261 114.453 179.848 1.00 49.46 798 LEU E CA 1
ATOM 11209 C C . LEU E 1 822 ? 133.451 113.745 180.923 1.00 49.11 798 LEU E C 1
ATOM 11210 O O . LEU E 1 822 ? 132.864 112.691 180.655 1.00 57.90 798 LEU E O 1
ATOM 11215 N N . GLN E 1 823 ? 133.409 114.303 182.132 1.00 42.03 799 GLN E N 1
ATOM 11216 C CA . GLN E 1 823 ? 132.745 113.671 183.265 1.00 45.67 799 GLN E CA 1
ATOM 11217 C C . GLN E 1 823 ? 131.227 113.704 183.172 1.00 58.41 799 GLN E C 1
ATOM 11218 O O . GLN E 1 823 ? 130.565 113.061 183.992 1.00 60.50 799 GLN E O 1
ATOM 11224 N N . ILE E 1 824 ? 130.663 114.438 182.212 1.00 59.91 800 ILE E N 1
ATOM 11225 C CA . ILE E 1 824 ? 129.210 114.553 182.119 1.00 54.27 800 ILE E CA 1
ATOM 11226 C C . ILE E 1 824 ? 128.580 113.187 181.883 1.00 56.30 800 ILE E C 1
ATOM 11227 O O . ILE E 1 824 ? 127.571 112.836 182.506 1.00 64.25 800 ILE E O 1
ATOM 11232 N N . LYS E 1 825 ? 129.170 112.390 180.997 1.00 55.39 801 LYS E N 1
ATOM 11233 C CA . LYS E 1 825 ? 128.632 111.086 180.643 1.00 56.88 801 LYS E CA 1
ATOM 11234 C C . LYS E 1 825 ? 129.353 109.936 181.335 1.00 62.60 801 LYS E C 1
ATOM 11235 O O . LYS E 1 825 ? 129.162 108.779 180.950 1.00 65.29 801 LYS E O 1
ATOM 11241 N N . SER E 1 826 ? 130.172 110.221 182.343 1.00 63.63 802 SER E N 1
ATOM 11242 C CA . SER E 1 826 ? 130.967 109.206 183.022 1.00 59.71 802 SER E CA 1
ATOM 11243 C C . SER E 1 826 ? 130.347 108.868 184.370 1.00 62.60 802 SER E C 1
ATOM 11244 O O . SER E 1 826 ? 129.892 109.761 185.092 1.00 66.68 802 SER E O 1
ATOM 11247 N N . THR E 1 827 ? 130.333 107.577 184.703 1.00 61.72 803 THR E N 1
ATOM 11248 C CA . THR E 1 827 ? 129.812 107.151 185.998 1.00 56.90 803 THR E CA 1
ATOM 11249 C C . THR E 1 827 ? 130.767 107.516 187.127 1.00 56.51 803 THR E C 1
ATOM 11250 O O . THR E 1 827 ? 130.329 107.838 188.236 1.00 62.71 803 THR E O 1
ATOM 11254 N N . VAL E 1 828 ? 132.074 107.467 186.866 1.00 55.06 804 VAL E N 1
ATOM 11255 C CA . VAL E 1 828 ? 133.055 107.859 187.871 1.00 55.46 804 VAL E CA 1
ATOM 11256 C C . VAL E 1 828 ? 132.932 109.354 188.120 1.00 63.00 804 VAL E C 1
ATOM 11257 O O . VAL E 1 828 ? 132.966 110.159 187.181 1.00 71.79 804 VAL E O 1
ATOM 11261 N N . GLN E 1 829 ? 132.894 109.734 189.391 1.00 54.77 805 GLN E N 1
ATOM 11262 C CA . GLN E 1 829 ? 132.691 111.157 189.719 1.00 53.67 805 GLN E CA 1
ATOM 11263 C C . GLN E 1 829 ? 133.455 111.526 190.982 1.00 57.04 805 GLN E C 1
ATOM 11264 O O . GLN E 1 829 ? 132.805 111.720 192.009 1.00 64.74 805 GLN E O 1
ATOM 11270 N N . LEU E 1 830 ? 134.777 111.610 190.911 1.00 51.42 806 LEU E N 1
ATOM 11271 C CA . LEU E 1 830 ? 135.590 112.067 192.059 1.00 43.09 806 LEU E CA 1
ATOM 11272 C C . LEU E 1 830 ? 136.065 113.468 191.703 1.00 44.26 806 LEU E C 1
ATOM 11273 O O . LEU E 1 830 ? 135.459 114.059 190.813 1.00 55.10 806 LEU E O 1
ATOM 11278 N N . ASP E 1 831 ? 137.114 113.969 192.332 1.00 46.33 807 ASP E N 1
ATOM 11279 C CA . ASP E 1 831 ? 137.653 115.299 191.976 1.00 47.11 807 ASP E CA 1
ATOM 11280 C C . ASP E 1 831 ? 139.039 115.164 191.369 1.00 56.50 807 ASP E C 1
ATOM 11281 O O . ASP E 1 831 ? 139.991 115.020 192.144 1.00 58.48 807 ASP E O 1
ATOM 11286 N N . PHE E 1 832 ? 139.144 115.252 190.040 1.00 49.24 808 PHE E N 1
ATOM 11287 C CA . PHE E 1 832 ? 140.459 115.201 189.411 1.00 35.69 808 PHE E CA 1
ATOM 11288 C C . PHE E 1 832 ? 141.119 116.566 189.267 1.00 41.81 808 PHE E C 1
ATOM 11289 O O . PHE E 1 832 ? 142.240 116.638 188.755 1.00 53.10 808 PHE E O 1
ATOM 11297 N N . LEU E 1 833 ? 140.460 117.641 189.692 1.00 42.65 809 LEU E N 1
ATOM 11298 C CA . LEU E 1 833 ? 140.900 118.985 189.319 1.00 45.50 809 LEU E CA 1
ATOM 11299 C C . LEU E 1 833 ? 142.292 119.358 189.825 1.00 56.98 809 LEU E C 1
ATOM 11300 O O . LEU E 1 833 ? 143.077 119.913 189.034 1.00 63.87 809 LEU E O 1
ATOM 11305 N N . PRO E 1 834 ? 142.659 119.134 191.097 1.00 39.29 810 PRO E N 1
ATOM 11306 C CA . PRO E 1 834 ? 144.004 119.549 191.532 1.00 35.91 810 PRO E CA 1
ATOM 11307 C C . PRO E 1 834 ? 145.116 118.868 190.760 1.00 47.56 810 PRO E C 1
ATOM 11308 O O . PRO E 1 834 ? 146.157 119.484 190.493 1.00 54.80 810 PRO E O 1
ATOM 11312 N N . LEU E 1 835 ? 144.916 117.603 190.387 1.00 46.89 811 LEU E N 1
ATOM 11313 C CA . LEU E 1 835 ? 145.896 116.908 189.564 1.00 33.80 811 LEU E CA 1
ATOM 11314 C C . LEU E 1 835 ? 146.058 117.597 188.219 1.00 47.89 811 LEU E C 1
ATOM 11315 O O . LEU E 1 835 ? 147.180 117.759 187.726 1.00 57.96 811 LEU E O 1
ATOM 11320 N N . VAL E 1 836 ? 144.947 118.030 187.621 1.00 41.53 812 VAL E N 1
ATOM 11321 C CA . VAL E 1 836 ? 145.008 118.726 186.341 1.00 31.28 812 VAL E CA 1
ATOM 11322 C C . VAL E 1 836 ? 145.737 120.056 186.486 1.00 39.81 812 VAL E C 1
ATOM 11323 O O . VAL E 1 836 ? 146.560 120.422 185.638 1.00 52.47 812 VAL E O 1
ATOM 11327 N N . ARG E 1 837 ? 145.453 120.800 187.557 1.00 38.76 813 ARG E N 1
ATOM 11328 C CA . ARG E 1 837 ? 146.126 122.081 187.761 1.00 40.45 813 ARG E CA 1
ATOM 11329 C C . ARG E 1 837 ? 147.630 121.896 187.936 1.00 48.63 813 ARG E C 1
ATOM 11330 O O . ARG E 1 837 ? 148.435 122.627 187.337 1.00 56.84 813 ARG E O 1
ATOM 11338 N N . LEU E 1 838 ? 148.028 120.917 188.753 1.00 47.67 814 LEU E N 1
ATOM 11339 C CA . LEU E 1 838 ? 149.447 120.648 188.958 1.00 44.50 814 LEU E CA 1
ATOM 11340 C C . LEU E 1 838 ? 150.118 120.211 187.664 1.00 48.72 814 LEU E C 1
ATOM 11341 O O . LEU E 1 838 ? 151.238 120.642 187.363 1.00 51.26 814 LEU E O 1
ATOM 11346 N N . LEU E 1 839 ? 149.453 119.352 186.888 1.00 39.78 815 LEU E N 1
ATOM 11347 C CA . LEU E 1 839 ? 150.021 118.915 185.620 1.00 34.44 815 LEU E CA 1
ATOM 11348 C C . LEU E 1 839 ? 150.189 120.085 184.663 1.00 47.79 815 LEU E C 1
ATOM 11349 O O . LEU E 1 839 ? 151.185 120.162 183.938 1.00 59.64 815 LEU E O 1
ATOM 11354 N N . GLY E 1 840 ? 149.226 121.006 184.644 1.00 50.15 816 GLY E N 1
ATOM 11355 C CA . GLY E 1 840 ? 149.359 122.178 183.795 1.00 49.89 816 GLY E CA 1
ATOM 11356 C C . GLY E 1 840 ? 150.530 123.055 184.191 1.00 51.05 816 GLY E C 1
ATOM 11357 O O . GLY E 1 840 ? 151.283 123.531 183.331 1.00 62.78 816 GLY E O 1
ATOM 11358 N N . ILE E 1 841 ? 150.712 123.271 185.495 1.00 45.63 817 ILE E N 1
ATOM 11359 C CA . ILE E 1 841 ? 151.830 124.100 185.939 1.00 47.66 817 ILE E CA 1
ATOM 11360 C C . ILE E 1 841 ? 153.159 123.415 185.628 1.00 55.47 817 ILE E C 1
ATOM 11361 O O . ILE E 1 841 ? 154.128 124.067 185.216 1.00 59.48 817 ILE E O 1
ATOM 11366 N N . ILE E 1 842 ? 153.212 122.087 185.770 1.00 54.74 818 ILE E N 1
ATOM 11367 C CA . ILE E 1 842 ? 154.426 121.347 185.436 1.00 45.56 818 ILE E CA 1
ATOM 11368 C C . ILE E 1 842 ? 154.719 121.459 183.948 1.00 50.30 818 ILE E C 1
ATOM 11369 O O . ILE E 1 842 ? 155.868 121.667 183.540 1.00 60.51 818 ILE E O 1
ATOM 11374 N N . PHE E 1 843 ? 153.686 121.317 183.114 1.00 52.94 819 PHE E N 1
ATOM 11375 C CA . PHE E 1 843 ? 153.868 121.411 181.671 1.00 53.40 819 PHE E CA 1
ATOM 11376 C C . PHE E 1 843 ? 154.418 122.773 181.283 1.00 53.15 819 PHE E C 1
ATOM 11377 O O . PHE E 1 843 ? 155.369 122.869 180.497 1.00 60.30 819 PHE E O 1
ATOM 11385 N N . GLN E 1 844 ? 153.834 123.840 181.832 1.00 57.19 820 GLN E N 1
ATOM 11386 C CA . GLN E 1 844 ? 154.288 125.181 181.482 1.00 59.52 820 GLN E CA 1
ATOM 11387 C C . GLN E 1 844 ? 155.720 125.418 181.942 1.00 68.97 820 GLN E C 1
ATOM 11388 O O . GLN E 1 844 ? 156.532 125.976 181.193 1.00 76.55 820 GLN E O 1
ATOM 11394 N N . ILE E 1 845 ? 156.055 124.993 183.163 1.00 73.68 821 ILE E N 1
ATOM 11395 C CA . ILE E 1 845 ? 157.411 125.203 183.665 1.00 68.59 821 ILE E CA 1
ATOM 11396 C C . ILE E 1 845 ? 158.420 124.431 182.822 1.00 69.08 821 ILE E C 1
ATOM 11397 O O . ILE E 1 845 ? 159.486 124.953 182.472 1.00 67.60 821 ILE E O 1
ATOM 11402 N N . CYS E 1 846 ? 158.101 123.180 182.476 1.00 71.29 822 CYS E N 1
ATOM 11403 C CA . CYS E 1 846 ? 159.023 122.379 181.678 1.00 67.19 822 CYS E CA 1
ATOM 11404 C C . CYS E 1 846 ? 159.209 122.966 180.286 1.00 69.45 822 CYS E C 1
ATOM 11405 O O . CYS E 1 846 ? 160.330 122.994 179.765 1.00 77.77 822 CYS E O 1
ATOM 11408 N N . ASP E 1 847 ? 158.124 123.427 179.658 1.00 76.57 823 ASP E N 1
ATOM 11409 C CA . ASP E 1 847 ? 158.250 124.043 178.340 1.00 81.25 823 ASP E CA 1
ATOM 11410 C C . ASP E 1 847 ? 159.082 125.315 178.410 1.00 79.24 823 ASP E C 1
ATOM 11411 O O . ASP E 1 847 ? 159.927 125.567 177.540 1.00 84.81 823 ASP E O 1
ATOM 11416 N N . ASP E 1 848 ? 158.867 126.122 179.448 1.00 78.05 824 ASP E N 1
ATOM 11417 C CA . ASP E 1 848 ? 159.616 127.362 179.596 1.00 80.61 824 ASP E CA 1
ATOM 11418 C C . ASP E 1 848 ? 161.099 127.073 179.803 1.00 82.73 824 ASP E C 1
ATOM 11419 O O . ASP E 1 848 ? 161.961 127.762 179.245 1.00 80.19 824 ASP E O 1
ATOM 11424 N N . TYR E 1 849 ? 161.413 126.044 180.592 1.00 92.74 825 TYR E N 1
ATOM 11425 C CA . TYR E 1 849 ? 162.803 125.627 180.761 1.00 87.81 825 TYR E CA 1
ATOM 11426 C C . TYR E 1 849 ? 163.409 125.161 179.443 1.00 88.42 825 TYR E C 1
ATOM 11427 O O . TYR E 1 849 ? 164.491 125.615 179.056 1.00 90.26 825 TYR E O 1
ATOM 11436 N N . LEU E 1 850 ? 162.721 124.261 178.732 1.00 87.06 826 LEU E N 1
ATOM 11437 C CA . LEU E 1 850 ? 163.255 123.719 177.488 1.00 82.55 826 LEU E CA 1
ATOM 11438 C C . LEU E 1 850 ? 163.377 124.769 176.396 1.00 84.35 826 LEU E C 1
ATOM 11439 O O . LEU E 1 850 ? 164.117 124.551 175.432 1.00 87.54 826 LEU E O 1
ATOM 11444 N N . ASN E 1 851 ? 162.663 125.891 176.514 1.00 89.89 827 ASN E N 1
ATOM 11445 C CA . ASN E 1 851 ? 162.753 126.925 175.487 1.00 92.02 827 ASN E CA 1
ATOM 11446 C C . ASN E 1 851 ? 164.178 127.448 175.350 1.00 95.45 827 ASN E C 1
ATOM 11447 O O . ASN E 1 851 ? 164.635 127.740 174.238 1.00 97.72 827 ASN E O 1
ATOM 11452 N N . LEU E 1 852 ? 164.895 127.572 176.462 1.00 93.98 828 LEU E N 1
ATOM 11453 C CA . LEU E 1 852 ? 166.269 128.053 176.451 1.00 90.08 828 LEU E CA 1
ATOM 11454 C C . LEU E 1 852 ? 167.291 126.930 176.322 1.00 90.50 828 LEU E C 1
ATOM 11455 O O . LEU E 1 852 ? 168.492 127.190 176.439 1.00 89.56 828 LEU E O 1
ATOM 11460 N N . LYS E 1 853 ? 166.848 125.696 176.096 1.00 106.95 829 LYS E N 1
ATOM 11461 C CA . LYS E 1 853 ? 167.728 124.550 175.891 1.00 106.91 829 LYS E CA 1
ATOM 11462 C C . LYS E 1 853 ? 167.252 123.718 174.707 1.00 109.46 829 LYS E C 1
ATOM 11463 O O . LYS E 1 853 ? 167.240 122.484 174.753 1.00 108.51 829 LYS E O 1
ATOM 11469 N N . SER E 1 854 ? 166.851 124.382 173.628 1.00 118.08 830 SER E N 1
ATOM 11470 C CA . SER E 1 854 ? 166.380 123.691 172.432 1.00 118.27 830 SER E CA 1
ATOM 11471 C C . SER E 1 854 ? 166.512 124.579 171.199 1.00 117.39 830 SER E C 1
ATOM 11472 O O . SER E 1 854 ? 165.556 124.758 170.445 1.00 117.83 830 SER E O 1
ATOM 11475 N N . CYS E 1 864 ? 164.366 130.685 172.635 1.00 118.75 840 CYS E N 1
ATOM 11476 C CA . CYS E 1 864 ? 165.429 131.675 172.512 1.00 119.40 840 CYS E CA 1
ATOM 11477 C C . CYS E 1 864 ? 164.859 133.048 172.170 1.00 118.90 840 CYS E C 1
ATOM 11478 O O . CYS E 1 864 ? 165.519 134.068 172.356 1.00 118.32 840 CYS E O 1
ATOM 11481 N N . GLU E 1 865 ? 163.624 133.064 171.672 1.00 119.63 841 GLU E N 1
ATOM 11482 C CA . GLU E 1 865 ? 162.967 134.301 171.279 1.00 119.32 841 GLU E CA 1
ATOM 11483 C C . GLU E 1 865 ? 162.297 135.019 172.443 1.00 119.48 841 GLU E C 1
ATOM 11484 O O . GLU E 1 865 ? 161.828 136.148 172.264 1.00 119.85 841 GLU E O 1
ATOM 11490 N N . ASP E 1 866 ? 162.237 134.397 173.622 1.00 114.96 842 ASP E N 1
ATOM 11491 C CA . ASP E 1 866 ? 161.657 135.065 174.781 1.00 113.97 842 ASP E CA 1
ATOM 11492 C C . ASP E 1 866 ? 162.477 136.284 175.180 1.00 112.82 842 ASP E C 1
ATOM 11493 O O . ASP E 1 866 ? 161.921 137.325 175.545 1.00 112.34 842 ASP E O 1
ATOM 11498 N N . ILE E 1 867 ? 163.806 136.168 175.127 1.00 113.06 843 ILE E N 1
ATOM 11499 C CA . ILE E 1 867 ? 164.667 137.310 175.417 1.00 112.92 843 ILE E CA 1
ATOM 11500 C C . ILE E 1 867 ? 164.446 138.412 174.391 1.00 112.64 843 ILE E C 1
ATOM 11501 O O . ILE E 1 867 ? 164.382 139.599 174.734 1.00 112.14 843 ILE E O 1
ATOM 11506 N N . THR E 1 868 ? 164.287 138.016 173.125 1.00 116.90 844 THR E N 1
ATOM 11507 C CA . THR E 1 868 ? 164.103 139.014 172.036 1.00 117.37 844 THR E CA 1
ATOM 11508 C C . THR E 1 868 ? 162.783 139.746 172.237 1.00 117.37 844 THR E C 1
ATOM 11509 O O . THR E 1 868 ? 162.756 140.967 172.040 1.00 118.80 844 THR E O 1
ATOM 11513 N N . GLU E 1 869 ? 161.737 139.019 172.615 1.00 110.11 845 GLU E N 1
ATOM 11514 C CA . GLU E 1 869 ? 160.433 139.643 172.798 1.00 109.98 845 GLU E CA 1
ATOM 11515 C C . GLU E 1 869 ? 160.345 140.370 174.136 1.00 111.88 845 GLU E C 1
ATOM 11516 O O . GLU E 1 869 ? 159.937 141.534 174.191 1.00 110.78 845 GLU E O 1
ATOM 11522 N N . GLY E 1 870 ? 160.733 139.706 175.221 1.00 107.34 846 GLY E N 1
ATOM 11523 C CA . GLY E 1 870 ? 160.633 140.303 176.538 1.00 103.59 846 GLY E CA 1
ATOM 11524 C C . GLY E 1 870 ? 159.770 139.484 177.473 1.00 101.16 846 GLY E C 1
ATOM 11525 O O . GLY E 1 870 ? 159.178 140.014 178.417 1.00 100.94 846 GLY E O 1
ATOM 11526 N N . LYS E 1 871 ? 159.684 138.187 177.211 1.00 97.91 847 LYS E N 1
ATOM 11527 C CA . LYS E 1 871 ? 158.909 137.304 178.070 1.00 99.54 847 LYS E CA 1
ATOM 11528 C C . LYS E 1 871 ? 159.534 137.202 179.455 1.00 99.13 847 LYS E C 1
ATOM 11529 O O . LYS E 1 871 ? 160.758 137.188 179.606 1.00 100.04 847 LYS E O 1
ATOM 11535 N N . PHE E 1 872 ? 158.680 137.109 180.472 1.00 84.52 848 PHE E N 1
ATOM 11536 C CA . PHE E 1 872 ? 159.131 136.958 181.854 1.00 80.07 848 PHE E CA 1
ATOM 11537 C C . PHE E 1 872 ? 159.097 135.478 182.210 1.00 82.60 848 PHE E C 1
ATOM 11538 O O . PHE E 1 872 ? 158.109 134.956 182.728 1.00 84.18 848 PHE E O 1
ATOM 11546 N N . SER E 1 873 ? 160.201 134.799 181.933 1.00 81.56 849 SER E N 1
ATOM 11547 C CA . SER E 1 873 ? 160.338 133.386 182.233 1.00 80.38 849 SER E CA 1
ATOM 11548 C C . SER E 1 873 ? 160.439 133.154 183.740 1.00 80.44 849 SER E C 1
ATOM 11549 O O . SER E 1 873 ? 160.653 134.081 184.526 1.00 85.46 849 SER E O 1
ATOM 11552 N N . PHE E 1 874 ? 160.275 131.893 184.141 1.00 71.70 850 PHE E N 1
ATOM 11553 C CA . PHE E 1 874 ? 160.545 131.529 185.531 1.00 72.21 850 PHE E CA 1
ATOM 11554 C C . PHE E 1 874 ? 161.992 131.812 185.924 1.00 79.08 850 PHE E C 1
ATOM 11555 O O . PHE E 1 874 ? 162.207 132.478 186.954 1.00 83.04 850 PHE E O 1
ATOM 11563 N N . PRO E 1 875 ? 163.015 131.362 185.181 1.00 72.09 851 PRO E N 1
ATOM 11564 C CA . PRO E 1 875 ? 164.382 131.766 185.538 1.00 72.92 851 PRO E CA 1
ATOM 11565 C C . PRO E 1 875 ? 164.599 133.267 185.511 1.00 75.02 851 PRO E C 1
ATOM 11566 O O . PRO E 1 875 ? 165.344 133.786 186.349 1.00 82.49 851 PRO E O 1
ATOM 11570 N N . ILE E 1 876 ? 163.971 133.987 184.580 1.00 68.39 852 ILE E N 1
ATOM 11571 C CA . ILE E 1 876 ? 164.140 135.437 184.533 1.00 71.52 852 ILE E CA 1
ATOM 11572 C C . ILE E 1 876 ? 163.529 136.082 185.771 1.00 74.34 852 ILE E C 1
ATOM 11573 O O . ILE E 1 876 ? 164.123 136.981 186.386 1.00 81.88 852 ILE E O 1
ATOM 11578 N N . ILE E 1 877 ? 162.337 135.626 186.160 1.00 78.17 853 ILE E N 1
ATOM 11579 C CA . ILE E 1 877 ? 161.690 136.144 187.358 1.00 80.05 853 ILE E CA 1
ATOM 11580 C C . ILE E 1 877 ? 162.561 135.890 188.580 1.00 84.05 853 ILE E C 1
ATOM 11581 O O . ILE E 1 877 ? 162.773 136.787 189.406 1.00 89.39 853 ILE E O 1
ATOM 11586 N N . HIS E 1 878 ? 163.097 134.673 188.704 1.00 80.85 854 HIS E N 1
ATOM 11587 C CA . HIS E 1 878 ? 163.950 134.359 189.846 1.00 79.79 854 HIS E CA 1
ATOM 11588 C C . HIS E 1 878 ? 165.221 135.198 189.843 1.00 81.07 854 HIS E C 1
ATOM 11589 O O . HIS E 1 878 ? 165.668 135.663 190.899 1.00 84.58 854 HIS E O 1
ATOM 11596 N N . SER E 1 879 ? 165.826 135.389 188.670 1.00 77.53 855 SER E N 1
ATOM 11597 C CA . SER E 1 879 ? 167.054 136.168 188.583 1.00 77.22 855 SER E CA 1
ATOM 11598 C C . SER E 1 879 ? 166.822 137.610 189.005 1.00 77.00 855 SER E C 1
ATOM 11599 O O . SER E 1 879 ? 167.649 138.201 189.708 1.00 82.99 855 SER E O 1
ATOM 11602 N N . ILE E 1 880 ? 165.703 138.198 188.583 1.00 72.04 856 ILE E N 1
ATOM 11603 C CA . ILE E 1 880 ? 165.403 139.566 188.995 1.00 74.62 856 ILE E CA 1
ATOM 11604 C C . ILE E 1 880 ? 165.078 139.621 190.485 1.00 78.18 856 ILE E C 1
ATOM 11605 O O . ILE E 1 880 ? 165.443 140.579 191.177 1.00 77.67 856 ILE E O 1
ATOM 11610 N N . ARG E 1 881 ? 164.341 138.635 190.994 1.00 86.10 857 ARG E N 1
ATOM 11611 C CA . ARG E 1 881 ? 163.991 138.610 192.438 1.00 84.79 857 ARG E CA 1
ATOM 11612 C C . ARG E 1 881 ? 165.289 138.622 193.225 1.00 87.74 857 ARG E C 1
ATOM 11613 O O . ARG E 1 881 ? 165.566 139.646 193.876 1.00 90.46 857 ARG E O 1
ATOM 11621 N N . THR E 1 882 ? 166.052 137.527 193.175 1.00 85.37 858 THR E N 1
ATOM 11622 C CA . THR E 1 882 ? 167.383 137.547 193.826 1.00 83.71 858 THR E CA 1
ATOM 11623 C C . THR E 1 882 ? 168.195 138.642 193.149 1.00 81.86 858 THR E C 1
ATOM 11624 O O . THR E 1 882 ? 167.723 139.171 192.136 1.00 84.98 858 THR E O 1
ATOM 11628 N N . LYS E 1 883 ? 169.375 138.948 193.658 1.00 82.69 859 LYS E N 1
ATOM 11629 C CA . LYS E 1 883 ? 170.143 140.067 193.082 1.00 84.06 859 LYS E CA 1
ATOM 11630 C C . LYS E 1 883 ? 169.173 141.189 192.763 1.00 85.26 859 LYS E C 1
ATOM 11631 O O . LYS E 1 883 ? 168.943 141.445 191.571 1.00 87.55 859 LYS E O 1
ATOM 11637 N N . PRO E 1 884 ? 168.636 141.907 193.760 1.00 81.92 860 PRO E N 1
ATOM 11638 C CA . PRO E 1 884 ? 167.660 142.933 193.506 1.00 83.25 860 PRO E CA 1
ATOM 11639 C C . PRO E 1 884 ? 168.497 144.099 193.004 1.00 83.77 860 PRO E C 1
ATOM 11640 O O . PRO E 1 884 ? 168.056 145.220 193.063 1.00 85.45 860 PRO E O 1
ATOM 11644 N N . GLY E 1 885 ? 169.690 143.784 192.531 1.00 89.50 861 GLY E N 1
ATOM 11645 C CA . GLY E 1 885 ? 170.586 144.827 192.019 1.00 92.66 861 GLY E CA 1
ATOM 11646 C C . GLY E 1 885 ? 171.080 144.455 190.638 1.00 93.88 861 GLY E C 1
ATOM 11647 O O . GLY E 1 885 ? 170.846 143.306 190.235 1.00 93.40 861 GLY E O 1
ATOM 11648 N N . ASN E 1 886 ? 171.743 145.384 189.950 1.00 106.37 862 ASN E N 1
ATOM 11649 C CA . ASN E 1 886 ? 172.193 145.157 188.549 1.00 108.32 862 ASN E CA 1
ATOM 11650 C C . ASN E 1 886 ? 170.941 145.108 187.664 1.00 107.41 862 ASN E C 1
ATOM 11651 O O . ASN E 1 886 ? 170.289 144.057 187.587 1.00 106.71 862 ASN E O 1
ATOM 11656 N N . ARG E 1 887 ? 170.593 146.251 187.076 1.00 113.65 863 ARG E N 1
ATOM 11657 C CA . ARG E 1 887 ? 169.421 146.330 186.177 1.00 115.40 863 ARG E CA 1
ATOM 11658 C C . ARG E 1 887 ? 169.903 146.066 184.753 1.00 115.85 863 ARG E C 1
ATOM 11659 O O . ARG E 1 887 ? 169.861 146.992 183.934 1.00 116.98 863 ARG E O 1
ATOM 11667 N N . GLN E 1 888 ? 170.357 144.845 184.486 1.00 111.73 864 GLN E N 1
ATOM 11668 C CA . GLN E 1 888 ? 170.824 144.489 183.126 1.00 112.64 864 GLN E CA 1
ATOM 11669 C C . GLN E 1 888 ? 169.850 143.489 182.492 1.00 113.83 864 GLN E C 1
ATOM 11670 O O . GLN E 1 888 ? 169.527 143.677 181.309 1.00 112.97 864 GLN E O 1
ATOM 11676 N N . LEU E 1 889 ? 169.385 142.483 183.233 1.00 106.29 865 LEU E N 1
ATOM 11677 C CA . LEU E 1 889 ? 168.379 141.578 182.632 1.00 103.04 865 LEU E CA 1
ATOM 11678 C C . LEU E 1 889 ? 167.122 142.393 182.367 1.00 103.45 865 LEU E C 1
ATOM 11679 O O . LEU E 1 889 ? 166.521 142.196 181.292 1.00 104.44 865 LEU E O 1
ATOM 11684 N N . ILE E 1 890 ? 166.747 143.285 183.281 1.00 104.01 866 ILE E N 1
ATOM 11685 C CA . ILE E 1 890 ? 165.584 144.161 182.962 1.00 106.02 866 ILE E CA 1
ATOM 11686 C C . ILE E 1 890 ? 165.887 144.898 181.656 1.00 108.46 866 ILE E C 1
ATOM 11687 O O . ILE E 1 890 ? 165.138 144.688 180.689 1.00 109.72 866 ILE E O 1
ATOM 11692 N N . ASN E 1 891 ? 166.963 145.674 181.607 1.00 115.02 867 ASN E N 1
ATOM 11693 C CA . ASN E 1 891 ? 167.266 146.485 180.400 1.00 116.35 867 ASN E CA 1
ATOM 11694 C C . ASN E 1 891 ? 167.470 145.593 179.176 1.00 115.79 867 ASN E C 1
ATOM 11695 O O . ASN E 1 891 ? 166.938 145.956 178.109 1.00 116.69 867 ASN E O 1
ATOM 11700 N N . VAL E 1 892 ? 168.196 144.487 179.304 1.00 106.58 868 VAL E N 1
ATOM 11701 C CA . VAL E 1 892 ? 168.321 143.559 178.144 1.00 108.50 868 VAL E CA 1
ATOM 11702 C C . VAL E 1 892 ? 166.914 143.228 177.628 1.00 110.28 868 VAL E C 1
ATOM 11703 O O . VAL E 1 892 ? 166.748 143.120 176.402 1.00 109.77 868 VAL E O 1
ATOM 11707 N N . LEU E 1 893 ? 165.932 143.100 178.527 1.00 107.28 869 LEU E N 1
ATOM 11708 C CA . LEU E 1 893 ? 164.562 142.699 178.116 1.00 104.76 869 LEU E CA 1
ATOM 11709 C C . LEU E 1 893 ? 163.778 143.932 177.680 1.00 107.55 869 LEU E C 1
ATOM 11710 O O . LEU E 1 893 ? 162.549 143.805 177.530 1.00 109.64 869 LEU E O 1
ATOM 11715 N N . ARG E 1 894 ? 164.456 145.048 177.440 1.00 112.28 870 ARG E N 1
ATOM 11716 C CA . ARG E 1 894 ? 163.760 146.285 177.002 1.00 112.01 870 ARG E CA 1
ATOM 11717 C C . ARG E 1 894 ? 164.441 146.808 175.736 1.00 114.20 870 ARG E C 1
ATOM 11718 O O . ARG E 1 894 ? 164.083 147.898 175.272 1.00 114.09 870 ARG E O 1
ATOM 11726 N N . GLN E 1 895 ? 165.358 146.027 175.171 1.00 119.47 871 GLN E N 1
ATOM 11727 C CA . GLN E 1 895 ? 166.101 146.472 173.968 1.00 120.28 871 GLN E CA 1
ATOM 11728 C C . GLN E 1 895 ? 165.598 145.635 172.797 1.00 120.18 871 GLN E C 1
ATOM 11729 O O . GLN E 1 895 ? 165.942 145.956 171.648 1.00 120.87 871 GLN E O 1
ATOM 11735 N N . LYS E 1 896 ? 164.813 144.601 173.096 1.00 116.76 872 LYS E N 1
ATOM 11736 C CA . LYS E 1 896 ? 164.261 143.715 172.045 1.00 116.15 872 LYS E CA 1
ATOM 11737 C C . LYS E 1 896 ? 165.302 143.533 170.945 1.00 117.38 872 LYS E C 1
ATOM 11738 O O . LYS E 1 896 ? 164.994 143.865 169.787 1.00 118.10 872 LYS E O 1
ATOM 11744 N N . SER E 1 897 ? 166.475 142.982 171.247 1.00 120.95 873 SER E N 1
ATOM 11745 C CA . SER E 1 897 ? 167.510 142.905 170.184 1.00 120.26 873 SER E CA 1
ATOM 11746 C C . SER E 1 897 ? 167.719 141.456 169.757 1.00 117.90 873 SER E C 1
ATOM 11747 O O . SER E 1 897 ? 167.571 140.566 170.610 1.00 117.21 873 SER E O 1
ATOM 11750 N N . LYS E 1 898 ? 168.074 141.229 168.492 1.00 119.88 874 LYS E N 1
ATOM 11751 C CA . LYS E 1 898 ? 168.200 139.837 167.984 1.00 121.97 874 LYS E CA 1
ATOM 11752 C C . LYS E 1 898 ? 169.671 139.454 167.833 1.00 125.26 874 LYS E C 1
ATOM 11753 O O . LYS E 1 898 ? 169.938 138.282 167.510 1.00 125.22 874 LYS E O 1
ATOM 11759 N N . GLU E 1 899 ? 170.588 140.399 168.046 1.00 128.68 875 GLU E N 1
ATOM 11760 C CA . GLU E 1 899 ? 172.038 140.115 167.888 1.00 126.62 875 GLU E CA 1
ATOM 11761 C C . GLU E 1 899 ? 172.417 138.940 168.794 1.00 126.65 875 GLU E C 1
ATOM 11762 O O . GLU E 1 899 ? 171.859 138.839 169.897 1.00 125.95 875 GLU E O 1
ATOM 11768 N N . ASP E 1 900 ? 173.319 138.073 168.340 1.00 127.87 876 ASP E N 1
ATOM 11769 C CA . ASP E 1 900 ? 173.780 136.960 169.207 1.00 129.17 876 ASP E CA 1
ATOM 11770 C C . ASP E 1 900 ? 174.331 137.548 170.504 1.00 128.44 876 ASP E C 1
ATOM 11771 O O . ASP E 1 900 ? 173.852 137.151 171.580 1.00 128.07 876 ASP E O 1
ATOM 11776 N N . ASP E 1 901 ? 175.291 138.464 170.397 1.00 128.45 877 ASP E N 1
ATOM 11777 C CA . ASP E 1 901 ? 175.905 139.104 171.589 1.00 129.08 877 ASP E CA 1
ATOM 11778 C C . ASP E 1 901 ? 174.858 139.416 172.663 1.00 129.49 877 ASP E C 1
ATOM 11779 O O . ASP E 1 901 ? 175.005 138.885 173.781 1.00 127.44 877 ASP E O 1
ATOM 11784 N N . VAL E 1 902 ? 173.847 140.234 172.352 1.00 125.95 878 VAL E N 1
ATOM 11785 C CA . VAL E 1 902 ? 172.871 140.674 173.397 1.00 123.94 878 VAL E CA 1
ATOM 11786 C C . VAL E 1 902 ? 172.212 139.472 174.076 1.00 123.38 878 VAL E C 1
ATOM 11787 O O . VAL E 1 902 ? 171.562 139.673 175.112 1.00 123.90 878 VAL E O 1
ATOM 11791 N N . LYS E 1 903 ? 172.376 138.280 173.518 1.00 121.39 879 LYS E N 1
ATOM 11792 C CA . LYS E 1 903 ? 171.792 137.067 174.130 1.00 122.08 879 LYS E CA 1
ATOM 11793 C C . LYS E 1 903 ? 172.919 136.224 174.713 1.00 122.42 879 LYS E C 1
ATOM 11794 O O . LYS E 1 903 ? 172.693 135.570 175.747 1.00 123.74 879 LYS E O 1
ATOM 11800 N N . ARG E 1 904 ? 174.088 136.254 174.078 1.00 122.74 880 ARG E N 1
ATOM 11801 C CA . ARG E 1 904 ? 175.256 135.517 174.619 1.00 123.04 880 ARG E CA 1
ATOM 11802 C C . ARG E 1 904 ? 175.444 135.907 176.087 1.00 123.31 880 ARG E C 1
ATOM 11803 O O . ARG E 1 904 ? 175.868 135.040 176.872 1.00 122.90 880 ARG E O 1
ATOM 11811 N N . PHE E 1 905 ? 175.130 137.157 176.441 1.00 115.58 881 PHE E N 1
ATOM 11812 C CA . PHE E 1 905 ? 175.359 137.631 177.827 1.00 114.87 881 PHE E CA 1
ATOM 11813 C C . PHE E 1 905 ? 174.238 137.159 178.734 1.00 115.34 881 PHE E C 1
ATOM 11814 O O . PHE E 1 905 ? 174.517 136.747 179.871 1.00 116.94 881 PHE E O 1
ATOM 11822 N N . ALA E 1 906 ? 173.008 137.201 178.240 1.00 110.51 882 ALA E N 1
ATOM 11823 C CA . ALA E 1 906 ? 171.868 136.915 179.104 1.00 109.97 882 ALA E CA 1
ATOM 11824 C C . ALA E 1 906 ? 171.945 135.502 179.665 1.00 108.71 882 ALA E C 1
ATOM 11825 O O . ALA E 1 906 ? 171.647 135.278 180.843 1.00 107.77 882 ALA E O 1
ATOM 11827 N N . LEU E 1 907 ? 172.344 134.534 178.837 1.00 109.65 883 LEU E N 1
ATOM 11828 C CA . LEU E 1 907 ? 172.484 133.164 179.316 1.00 110.55 883 LEU E CA 1
ATOM 11829 C C . LEU E 1 907 ? 173.572 133.058 180.377 1.00 113.33 883 LEU E C 1
ATOM 11830 O O . LEU E 1 907 ? 173.405 132.352 181.379 1.00 113.62 883 LEU E O 1
ATOM 11835 N N . ALA E 1 908 ? 174.695 133.750 180.175 1.00 110.34 884 ALA E N 1
ATOM 11836 C CA . ALA E 1 908 ? 175.765 133.737 181.169 1.00 107.82 884 ALA E CA 1
ATOM 11837 C C . ALA E 1 908 ? 175.303 134.358 182.482 1.00 108.03 884 ALA E C 1
ATOM 11838 O O . ALA E 1 908 ? 175.572 133.821 183.564 1.00 108.31 884 ALA E O 1
ATOM 11840 N N . TYR E 1 909 ? 174.602 135.491 182.406 1.00 102.31 885 TYR E N 1
ATOM 11841 C CA . TYR E 1 909 ? 174.093 136.131 183.614 1.00 100.27 885 TYR E CA 1
ATOM 11842 C C . TYR E 1 909 ? 173.083 135.244 184.330 1.00 101.70 885 TYR E C 1
ATOM 11843 O O . TYR E 1 909 ? 173.060 135.201 185.565 1.00 102.53 885 TYR E O 1
ATOM 11852 N N . MET E 1 910 ? 172.238 134.541 183.575 1.00 107.08 886 MET E N 1
ATOM 11853 C CA . MET E 1 910 ? 171.290 133.609 184.175 1.00 107.80 886 MET E CA 1
ATOM 11854 C C . MET E 1 910 ? 172.013 132.455 184.860 1.00 108.93 886 MET E C 1
ATOM 11855 O O . MET E 1 910 ? 171.639 132.041 185.964 1.00 109.49 886 MET E O 1
ATOM 11860 N N . GLU E 1 911 ? 173.052 131.920 184.216 1.00 106.71 887 GLU E N 1
ATOM 11861 C CA . GLU E 1 911 ? 173.809 130.819 184.798 1.00 105.70 887 GLU E CA 1
ATOM 11862 C C . GLU E 1 911 ? 174.622 131.257 186.008 1.00 107.54 887 GLU E C 1
ATOM 11863 O O . GLU E 1 911 ? 174.955 130.418 186.852 1.00 107.43 887 GLU E O 1
ATOM 11869 N N . SER E 1 912 ? 174.939 132.550 186.115 1.00 101.65 888 SER E N 1
ATOM 11870 C CA . SER E 1 912 ? 175.713 133.033 187.255 1.00 99.04 888 SER E CA 1
ATOM 11871 C C . SER E 1 912 ? 174.983 132.788 188.570 1.00 99.14 888 SER E C 1
ATOM 11872 O O . SER E 1 912 ? 175.598 132.377 189.561 1.00 100.92 888 SER E O 1
ATOM 11875 N N . THR E 1 913 ? 173.673 133.031 188.600 1.00 91.11 889 THR E N 1
ATOM 11876 C CA . THR E 1 913 ? 172.892 132.841 189.815 1.00 91.70 889 THR E CA 1
ATOM 11877 C C . THR E 1 913 ? 172.454 131.394 190.016 1.00 90.48 889 THR E C 1
ATOM 11878 O O . THR E 1 913 ? 171.845 131.084 191.046 1.00 86.70 889 THR E O 1
ATOM 11882 N N . GLN E 1 914 ? 172.759 130.508 189.068 1.00 101.85 890 GLN E N 1
ATOM 11883 C CA . GLN E 1 914 ? 172.433 129.083 189.157 1.00 104.12 890 GLN E CA 1
ATOM 11884 C C . GLN E 1 914 ? 170.924 128.869 189.301 1.00 106.80 890 GLN E C 1
ATOM 11885 O O . GLN E 1 914 ? 170.437 128.269 190.261 1.00 106.56 890 GLN E O 1
ATOM 11891 N N . SER E 1 915 ? 170.187 129.378 188.312 1.00 97.27 891 SER E N 1
ATOM 11892 C CA . SER E 1 915 ? 168.745 129.176 188.261 1.00 92.17 891 SER E CA 1
ATOM 11893 C C . SER E 1 915 ? 168.371 127.778 187.791 1.00 90.19 891 SER E C 1
ATOM 11894 O O . SER E 1 915 ? 167.251 127.323 188.060 1.00 94.96 891 SER E O 1
ATOM 11897 N N . PHE E 1 916 ? 169.283 127.092 187.097 1.00 95.15 892 PHE E N 1
ATOM 11898 C CA . PHE E 1 916 ? 168.992 125.754 186.598 1.00 98.86 892 PHE E CA 1
ATOM 11899 C C . PHE E 1 916 ? 168.694 124.797 187.743 1.00 99.94 892 PHE E C 1
ATOM 11900 O O . PHE E 1 916 ? 167.751 124.000 187.667 1.00 104.33 892 PHE E O 1
ATOM 11908 N N . ASP E 1 917 ? 169.489 124.863 188.813 1.00 93.57 893 ASP E N 1
ATOM 11909 C CA . ASP E 1 917 ? 169.241 124.017 189.974 1.00 97.17 893 ASP E CA 1
ATOM 11910 C C . ASP E 1 917 ? 167.904 124.351 190.619 1.00 99.33 893 ASP E C 1
ATOM 11911 O O . ASP E 1 917 ? 167.181 123.452 191.065 1.00 99.20 893 ASP E O 1
ATOM 11916 N N . TYR E 1 918 ? 167.560 125.640 190.682 1.00 85.12 894 TYR E N 1
ATOM 11917 C CA . TYR E 1 918 ? 166.266 126.038 191.223 1.00 82.83 894 TYR E CA 1
ATOM 11918 C C . TYR E 1 918 ? 165.130 125.396 190.439 1.00 83.79 894 TYR E C 1
ATOM 11919 O O . TYR E 1 918 ? 164.232 124.774 191.019 1.00 86.67 894 TYR E O 1
ATOM 11928 N N . THR E 1 919 ? 165.156 125.539 189.112 1.00 82.06 895 THR E N 1
ATOM 11929 C CA . THR E 1 919 ? 164.077 124.991 188.297 1.00 81.55 895 THR E CA 1
ATOM 11930 C C . THR E 1 919 ? 164.029 123.471 188.394 1.00 84.41 895 THR E C 1
ATOM 11931 O O . THR E 1 919 ? 162.943 122.880 188.458 1.00 89.86 895 THR E O 1
ATOM 11935 N N . ARG E 1 920 ? 165.195 122.819 188.413 1.00 82.21 896 ARG E N 1
ATOM 11936 C CA . ARG E 1 920 ? 165.220 121.365 188.509 1.00 85.24 896 ARG E CA 1
ATOM 11937 C C . ARG E 1 920 ? 164.643 120.883 189.834 1.00 86.38 896 ARG E C 1
ATOM 11938 O O . ARG E 1 920 ? 163.847 119.937 189.860 1.00 92.23 896 ARG E O 1
ATOM 11946 N N . ASP E 1 921 ? 165.022 121.519 190.944 1.00 78.41 897 ASP E N 1
ATOM 11947 C CA . ASP E 1 921 ? 164.474 121.122 192.237 1.00 84.76 897 ASP E CA 1
ATOM 11948 C C . ASP E 1 921 ? 162.974 121.380 192.300 1.00 91.35 897 ASP E C 1
ATOM 11949 O O . ASP E 1 921 ? 162.213 120.551 192.818 1.00 92.66 897 ASP E O 1
ATOM 11954 N N . PHE E 1 922 ? 162.534 122.527 191.776 1.00 83.29 898 PHE E N 1
ATOM 11955 C CA . PHE E 1 922 ? 161.110 122.841 191.733 1.00 73.39 898 PHE E CA 1
ATOM 11956 C C . PHE E 1 922 ? 160.336 121.757 190.995 1.00 76.03 898 PHE E C 1
ATOM 11957 O O . PHE E 1 922 ? 159.352 121.210 191.513 1.00 82.79 898 PHE E O 1
ATOM 11965 N N . VAL E 1 923 ? 160.781 121.423 189.782 1.00 69.84 899 VAL E N 1
ATOM 11966 C CA . VAL E 1 923 ? 160.050 120.454 188.978 1.00 70.58 899 VAL E CA 1
ATOM 11967 C C . VAL E 1 923 ? 160.133 119.064 189.592 1.00 75.64 899 VAL E C 1
ATOM 11968 O O . VAL E 1 923 ? 159.183 118.285 189.488 1.00 84.60 899 VAL E O 1
ATOM 11972 N N . LYS E 1 924 ? 161.239 118.728 190.265 1.00 76.59 900 LYS E N 1
ATOM 11973 C CA . LYS E 1 924 ? 161.329 117.416 190.898 1.00 77.80 900 LYS E CA 1
ATOM 11974 C C . LYS E 1 924 ? 160.359 117.297 192.065 1.00 75.27 900 LYS E C 1
ATOM 11975 O O . LYS E 1 924 ? 159.677 116.273 192.213 1.00 81.96 900 LYS E O 1
ATOM 11981 N N . ILE E 1 925 ? 160.273 118.335 192.900 1.00 63.08 901 ILE E N 1
ATOM 11982 C CA . ILE E 1 925 ? 159.323 118.309 194.009 1.00 69.60 901 ILE E CA 1
ATOM 11983 C C . ILE E 1 925 ? 157.894 118.225 193.483 1.00 81.58 901 ILE E C 1
ATOM 11984 O O . ILE E 1 925 ? 157.072 117.445 193.989 1.00 80.19 901 ILE E O 1
ATOM 11989 N N . LEU E 1 926 ? 157.575 119.020 192.455 1.00 76.26 902 LEU E N 1
ATOM 11990 C CA . LEU E 1 926 ? 156.226 118.985 191.901 1.00 64.57 902 LEU E CA 1
ATOM 11991 C C . LEU E 1 926 ? 155.913 117.627 191.285 1.00 67.14 902 LEU E C 1
ATOM 11992 O O . LEU E 1 926 ? 154.788 117.130 191.404 1.00 79.28 902 LEU E O 1
ATOM 11997 N N . ASN E 1 927 ? 156.889 117.018 190.609 1.00 60.83 903 ASN E N 1
ATOM 11998 C CA . ASN E 1 927 ? 156.666 115.712 190.003 1.00 64.65 903 ASN E CA 1
ATOM 11999 C C . ASN E 1 927 ? 156.426 114.653 191.069 1.00 68.72 903 ASN E C 1
ATOM 12000 O O . ASN E 1 927 ? 155.562 113.781 190.908 1.00 75.87 903 ASN E O 1
ATOM 12005 N N . GLY E 1 928 ? 157.178 114.712 192.169 1.00 63.00 904 GLY E N 1
ATOM 12006 C CA . GLY E 1 928 ? 156.921 113.796 193.267 1.00 63.27 904 GLY E CA 1
ATOM 12007 C C . GLY E 1 928 ? 155.534 113.971 193.850 1.00 69.09 904 GLY E C 1
ATOM 12008 O O . GLY E 1 928 ? 154.834 112.990 194.128 1.00 79.53 904 GLY E O 1
ATOM 12009 N N . GLU E 1 929 ? 155.111 115.224 194.034 1.00 64.62 905 GLU E N 1
ATOM 12010 C CA . GLU E 1 929 ? 153.768 115.474 194.548 1.00 65.04 905 GLU E CA 1
ATOM 12011 C C . GLU E 1 929 ? 152.705 114.937 193.599 1.00 63.93 905 GLU E C 1
ATOM 12012 O O . GLU E 1 929 ? 151.715 114.338 194.036 1.00 66.03 905 GLU E O 1
ATOM 12018 N N . ALA E 1 930 ? 152.893 115.144 192.295 1.00 64.22 906 ALA E N 1
ATOM 12019 C CA . ALA E 1 930 ? 151.927 114.655 191.318 1.00 60.22 906 ALA E CA 1
ATOM 12020 C C . ALA E 1 930 ? 151.856 113.136 191.326 1.00 60.25 906 ALA E C 1
ATOM 12021 O O . ALA E 1 930 ? 150.767 112.558 191.241 1.00 69.33 906 ALA E O 1
ATOM 12023 N N . LEU E 1 931 ? 153.008 112.470 191.424 1.00 61.58 907 LEU E N 1
ATOM 12024 C CA . LEU E 1 931 ? 153.000 111.013 191.492 1.00 61.74 907 LEU E CA 1
ATOM 12025 C C . LEU E 1 931 ? 152.262 110.529 192.731 1.00 61.67 907 LEU E C 1
ATOM 12026 O O . LEU E 1 931 ? 151.452 109.596 192.655 1.00 67.97 907 LEU E O 1
ATOM 12031 N N . ARG E 1 932 ? 152.506 111.168 193.877 1.00 64.02 908 ARG E N 1
ATOM 12032 C CA . ARG E 1 932 ? 151.791 110.783 195.089 1.00 62.34 908 ARG E CA 1
ATOM 12033 C C . ARG E 1 932 ? 150.290 110.964 194.911 1.00 67.48 908 ARG E C 1
ATOM 12034 O O . ARG E 1 932 ? 149.497 110.091 195.288 1.00 73.51 908 ARG E O 1
ATOM 12042 N N . MET E 1 933 ? 149.884 112.088 194.313 1.00 64.96 909 MET E N 1
ATOM 12043 C CA . MET E 1 933 ? 148.466 112.357 194.097 1.00 54.51 909 MET E CA 1
ATOM 12044 C C . MET E 1 933 ? 147.837 111.319 193.177 1.00 53.11 909 MET E C 1
ATOM 12045 O O . MET E 1 933 ? 146.680 110.933 193.373 1.00 53.62 909 MET E O 1
ATOM 12050 N N . ILE E 1 934 ? 148.576 110.858 192.169 1.00 55.65 910 ILE E N 1
ATOM 12051 C CA . ILE E 1 934 ? 148.069 109.755 191.359 1.00 53.10 910 ILE E CA 1
ATOM 12052 C C . ILE E 1 934 ? 147.908 108.499 192.202 1.00 62.27 910 ILE E C 1
ATOM 12053 O O . ILE E 1 934 ? 146.921 107.768 192.050 1.00 68.67 910 ILE E O 1
ATOM 12058 N N . GLU E 1 935 ? 148.862 108.216 193.094 1.00 74.01 911 GLU E N 1
ATOM 12059 C CA . GLU E 1 935 ? 148.740 107.014 193.921 1.00 70.04 911 GLU E CA 1
ATOM 12060 C C . GLU E 1 935 ? 147.515 107.066 194.828 1.00 69.48 911 GLU E C 1
ATOM 12061 O O . GLU E 1 935 ? 146.807 106.063 194.971 1.00 75.45 911 GLU E O 1
ATOM 12067 N N . ASP E 1 936 ? 147.247 108.214 195.461 1.00 64.62 912 ASP E N 1
ATOM 12068 C CA . ASP E 1 936 ? 146.114 108.267 196.386 1.00 64.98 912 ASP E CA 1
ATOM 12069 C C . ASP E 1 936 ? 144.792 108.044 195.663 1.00 68.79 912 ASP E C 1
ATOM 12070 O O . ASP E 1 936 ? 143.909 107.349 196.175 1.00 70.56 912 ASP E O 1
ATOM 12075 N N . LEU E 1 937 ? 144.634 108.629 194.476 1.00 71.22 913 LEU E N 1
ATOM 12076 C CA . LEU E 1 937 ? 143.405 108.443 193.714 1.00 67.95 913 LEU E CA 1
ATOM 12077 C C . LEU E 1 937 ? 143.212 107.000 193.280 1.00 65.33 913 LEU E C 1
ATOM 12078 O O . LEU E 1 937 ? 142.081 106.595 192.993 1.00 71.32 913 LEU E O 1
ATOM 12083 N N . GLU E 1 938 ? 144.288 106.218 193.223 1.00 68.32 914 GLU E N 1
ATOM 12084 C CA . GLU E 1 938 ? 144.195 104.847 192.747 1.00 70.94 914 GLU E CA 1
ATOM 12085 C C . GLU E 1 938 ? 143.518 103.934 193.758 1.00 77.24 914 GLU E C 1
ATOM 12086 O O . GLU E 1 938 ? 143.162 102.803 193.411 1.00 82.51 914 GLU E O 1
ATOM 12092 N N . GLN E 1 939 ? 143.331 104.397 194.993 1.00 74.04 915 GLN E N 1
ATOM 12093 C CA . GLN E 1 939 ? 142.773 103.568 196.054 1.00 72.57 915 GLN E CA 1
ATOM 12094 C C . GLN E 1 939 ? 141.252 103.626 196.139 1.00 71.43 915 GLN E C 1
ATOM 12095 O O . GLN E 1 939 ? 140.665 102.829 196.878 1.00 77.50 915 GLN E O 1
ATOM 12101 N N . GLN E 1 940 ? 140.597 104.520 195.401 1.00 61.74 916 GLN E N 1
ATOM 12102 C CA . GLN E 1 940 ? 139.142 104.601 195.445 1.00 65.41 916 GLN E CA 1
ATOM 12103 C C . GLN E 1 940 ? 138.452 103.566 194.568 1.00 72.05 916 GLN E C 1
ATOM 12104 O O . GLN E 1 940 ? 137.218 103.505 194.571 1.00 75.18 916 GLN E O 1
ATOM 12110 N N . GLY E 1 941 ? 139.197 102.761 193.820 1.00 66.34 917 GLY E N 1
ATOM 12111 C CA . GLY E 1 941 ? 138.582 101.682 193.075 1.00 69.32 917 GLY E CA 1
ATOM 12112 C C . GLY E 1 941 ? 138.804 101.758 191.582 1.00 71.59 917 GLY E C 1
ATOM 12113 O O . GLY E 1 941 ? 138.165 101.032 190.816 1.00 73.29 917 GLY E O 1
ATOM 12114 N N . LEU E 1 942 ? 139.707 102.631 191.155 1.00 72.09 918 LEU E N 1
ATOM 12115 C CA . LEU E 1 942 ? 140.037 102.752 189.746 1.00 76.47 918 LEU E CA 1
ATOM 12116 C C . LEU E 1 942 ? 141.125 101.756 189.369 1.00 75.79 918 LEU E C 1
ATOM 12117 O O . LEU E 1 942 ? 141.984 101.406 190.182 1.00 73.03 918 LEU E O 1
ATOM 12122 N N . HIS E 1 943 ? 141.075 101.296 188.122 1.00 80.01 919 HIS E N 1
ATOM 12123 C CA . HIS E 1 943 ? 142.057 100.345 187.634 1.00 78.11 919 HIS E CA 1
ATOM 12124 C C . HIS E 1 943 ? 143.432 101.003 187.532 1.00 78.92 919 HIS E C 1
ATOM 12125 O O . HIS E 1 943 ? 143.572 102.228 187.560 1.00 81.44 919 HIS E O 1
ATOM 12132 N N . ARG E 1 944 ? 144.458 100.164 187.426 1.00 77.88 920 ARG E N 1
ATOM 12133 C CA . ARG E 1 944 ? 145.811 100.656 187.207 1.00 76.88 920 ARG E CA 1
ATOM 12134 C C . ARG E 1 944 ? 145.899 101.366 185.864 1.00 80.93 920 ARG E C 1
ATOM 12135 O O . ARG E 1 944 ? 145.409 100.862 184.849 1.00 83.43 920 ARG E O 1
ATOM 12143 N N . ASN E 1 945 ? 146.524 102.539 185.856 1.00 67.96 921 ASN E N 1
ATOM 12144 C CA . ASN E 1 945 ? 146.662 103.345 184.649 1.00 69.69 921 ASN E CA 1
ATOM 12145 C C . ASN E 1 945 ? 148.130 103.702 184.475 1.00 68.27 921 ASN E C 1
ATOM 12146 O O . ASN E 1 945 ? 148.706 104.403 185.313 1.00 67.53 921 ASN E O 1
ATOM 12151 N N . ILE E 1 946 ? 148.734 103.218 183.391 1.00 73.04 922 ILE E N 1
ATOM 12152 C CA . ILE E 1 946 ? 150.123 103.540 183.075 1.00 74.18 922 ILE E CA 1
ATOM 12153 C C . ILE E 1 946 ? 150.260 104.558 181.955 1.00 73.16 922 ILE E C 1
ATOM 12154 O O . ILE E 1 946 ? 151.381 105.035 181.710 1.00 73.29 922 ILE E O 1
ATOM 12159 N N . GLU E 1 947 ? 149.166 104.918 181.276 1.00 72.00 923 GLU E N 1
ATOM 12160 C CA . GLU E 1 947 ? 149.236 105.971 180.268 1.00 63.95 923 GLU E CA 1
ATOM 12161 C C . GLU E 1 947 ? 149.641 107.299 180.890 1.00 65.51 923 GLU E C 1
ATOM 12162 O O . GLU E 1 947 ? 150.477 108.024 180.337 1.00 69.51 923 GLU E O 1
ATOM 12168 N N . ILE E 1 948 ? 149.058 107.637 182.043 1.00 66.31 924 ILE E N 1
ATOM 12169 C CA . ILE E 1 948 ? 149.342 108.927 182.663 1.00 63.24 924 ILE E CA 1
ATOM 12170 C C . ILE E 1 948 ? 150.778 108.975 183.163 1.00 67.86 924 ILE E C 1
ATOM 12171 O O . ILE E 1 948 ? 151.452 110.005 183.055 1.00 72.70 924 ILE E O 1
ATOM 12176 N N . ARG E 1 949 ? 151.276 107.862 183.704 1.00 74.43 925 ARG E N 1
ATOM 12177 C CA . ARG E 1 949 ? 152.660 107.823 184.156 1.00 72.20 925 ARG E CA 1
ATOM 12178 C C . ARG E 1 949 ? 153.621 107.890 182.977 1.00 69.79 925 ARG E C 1
ATOM 12179 O O . ARG E 1 949 ? 154.665 108.546 183.058 1.00 65.53 925 ARG E O 1
ATOM 12187 N N . ASN E 1 950 ? 153.277 107.233 181.867 1.00 76.39 926 ASN E N 1
ATOM 12188 C CA . ASN E 1 950 ? 154.092 107.344 180.663 1.00 71.27 926 ASN E CA 1
ATOM 12189 C C . ASN E 1 950 ? 154.146 108.783 180.171 1.00 73.05 926 ASN E C 1
ATOM 12190 O O . ASN E 1 950 ? 155.212 109.276 179.790 1.00 78.21 926 ASN E O 1
ATOM 12195 N N . ILE E 1 951 ? 153.029 109.527 180.259 1.00 79.15 927 ILE E N 1
ATOM 12196 C CA . ILE E 1 951 ? 152.946 110.930 179.717 1.00 78.81 927 ILE E CA 1
ATOM 12197 C C . ILE E 1 951 ? 153.562 111.909 180.700 1.00 75.87 927 ILE E C 1
ATOM 12198 O O . ILE E 1 951 ? 153.857 113.036 180.295 1.00 79.49 927 ILE E O 1
ATOM 12203 N N . LEU E 1 952 ? 153.652 111.527 181.956 1.00 78.09 928 LEU E N 1
ATOM 12204 C CA . LEU E 1 952 ? 154.387 112.340 182.919 1.00 83.90 928 LEU E CA 1
ATOM 12205 C C . LEU E 1 952 ? 155.891 112.118 182.804 1.00 87.95 928 LEU E C 1
ATOM 12206 O O . LEU E 1 952 ? 156.675 113.065 182.932 1.00 85.18 928 LEU E O 1
ATOM 12211 N N . ALA E 1 953 ? 156.314 110.874 182.566 1.00 98.25 929 ALA E N 1
ATOM 12212 C CA . ALA E 1 953 ? 157.739 110.587 182.447 1.00 94.13 929 ALA E CA 1
ATOM 12213 C C . ALA E 1 953 ? 158.300 111.035 181.104 1.00 94.62 929 ALA E C 1
ATOM 12214 O O . ALA E 1 953 ? 159.487 111.367 181.014 1.00 93.38 929 ALA E O 1
ATOM 12216 N N . ARG E 1 954 ? 157.472 111.043 180.055 1.00 104.54 930 ARG E N 1
ATOM 12217 C CA . ARG E 1 954 ? 157.950 111.425 178.730 1.00 104.06 930 ARG E CA 1
ATOM 12218 C C . ARG E 1 954 ? 158.490 112.848 178.736 1.00 103.01 930 ARG E C 1
ATOM 12219 O O . ARG E 1 954 ? 159.550 113.126 178.164 1.00 105.37 930 ARG E O 1
ATOM 12227 N N . MET E 1 955 ? 157.776 113.764 179.382 1.00 98.79 931 MET E N 1
ATOM 12228 C CA . MET E 1 955 ? 158.305 115.097 179.651 1.00 100.50 931 MET E CA 1
ATOM 12229 C C . MET E 1 955 ? 158.642 115.210 181.141 1.00 100.30 931 MET E C 1
ATOM 12230 O O . MET E 1 955 ? 157.818 115.496 182.010 1.00 98.88 931 MET E O 1
ATOM 12235 N N . SER E 1 956 ? 159.906 114.918 181.428 1.00 111.34 932 SER E N 1
ATOM 12236 C CA . SER E 1 956 ? 160.409 114.911 182.792 1.00 111.44 932 SER E CA 1
ATOM 12237 C C . SER E 1 956 ? 161.900 115.202 182.774 1.00 109.35 932 SER E C 1
ATOM 12238 O O . SER E 1 956 ? 162.617 114.799 181.855 1.00 110.07 932 SER E O 1
ATOM 12241 N N . LEU E 1 957 ? 162.360 115.908 183.803 1.00 101.70 933 LEU E N 1
ATOM 12242 C CA . LEU E 1 957 ? 163.764 116.262 183.932 1.00 104.92 933 LEU E CA 1
ATOM 12243 C C . LEU E 1 957 ? 164.526 115.312 184.848 1.00 107.18 933 LEU E C 1
ATOM 12244 O O . LEU E 1 957 ? 165.624 115.651 185.301 1.00 106.06 933 LEU E O 1
ATOM 12249 N N . ALA F 1 645 ? 163.278 127.606 201.825 1.00 79.88 621 ALA F N 1
ATOM 12250 C CA . ALA F 1 645 ? 163.486 128.331 200.580 1.00 79.76 621 ALA F CA 1
ATOM 12251 C C . ALA F 1 645 ? 162.687 127.703 199.446 1.00 80.47 621 ALA F C 1
ATOM 12252 O O . ALA F 1 645 ? 161.989 128.397 198.708 1.00 84.61 621 ALA F O 1
ATOM 12254 N N . ILE F 1 646 ? 162.897 126.401 199.290 1.00 76.88 622 ILE F N 1
ATOM 12255 C CA . ILE F 1 646 ? 162.243 125.676 198.175 1.00 77.20 622 ILE F CA 1
ATOM 12256 C C . ILE F 1 646 ? 161.441 124.553 198.802 1.00 78.88 622 ILE F C 1
ATOM 12257 O O . ILE F 1 646 ? 161.192 123.556 198.111 1.00 87.82 622 ILE F O 1
ATOM 12262 N N . SER F 1 647 ? 161.062 124.703 200.061 1.00 63.24 623 SER F N 1
ATOM 12263 C CA . SER F 1 647 ? 160.132 123.696 200.619 1.00 70.36 623 SER F CA 1
ATOM 12264 C C . SER F 1 647 ? 158.881 124.451 201.032 1.00 75.19 623 SER F C 1
ATOM 12265 O O . SER F 1 647 ? 157.858 123.806 201.287 1.00 78.13 623 SER F O 1
ATOM 12268 N N . ASP F 1 648 ? 158.976 125.778 201.083 1.00 82.41 624 ASP F N 1
ATOM 12269 C CA . ASP F 1 648 ? 157.803 126.619 201.415 1.00 82.96 624 ASP F CA 1
ATOM 12270 C C . ASP F 1 648 ? 157.109 126.999 200.123 1.00 84.22 624 ASP F C 1
ATOM 12271 O O . ASP F 1 648 ? 155.890 126.780 200.009 1.00 89.92 624 ASP F O 1
ATOM 12276 N N . HIS F 1 649 ? 157.866 127.561 199.197 1.00 72.13 625 HIS F N 1
ATOM 12277 C CA . HIS F 1 649 ? 157.330 127.957 197.900 1.00 72.62 625 HIS F CA 1
ATOM 12278 C C . HIS F 1 649 ? 156.509 126.836 197.278 1.00 75.24 625 HIS F C 1
ATOM 12279 O O . HIS F 1 649 ? 155.411 127.072 196.753 1.00 81.81 625 HIS F O 1
ATOM 12286 N N . THR F 1 650 ? 157.020 125.606 197.332 1.00 64.28 626 THR F N 1
ATOM 12287 C CA . THR F 1 650 ? 156.258 124.478 196.810 1.00 69.53 626 THR F CA 1
ATOM 12288 C C . THR F 1 650 ? 154.969 124.273 197.597 1.00 74.74 626 THR F C 1
ATOM 12289 O O . THR F 1 650 ? 153.923 123.958 197.017 1.00 80.62 626 THR F O 1
ATOM 12293 N N . SER F 1 651 ? 155.021 124.446 198.919 1.00 69.57 627 SER F N 1
ATOM 12294 C CA . SER F 1 651 ? 153.813 124.299 199.719 1.00 70.52 627 SER F CA 1
ATOM 12295 C C . SER F 1 651 ? 152.765 125.320 199.309 1.00 72.51 627 SER F C 1
ATOM 12296 O O . SER F 1 651 ? 151.581 124.987 199.183 1.00 78.48 627 SER F O 1
ATOM 12299 N N . ARG F 1 652 ? 153.183 126.565 199.076 1.00 68.76 628 ARG F N 1
ATOM 12300 C CA . ARG F 1 652 ? 152.244 127.581 198.607 1.00 68.49 628 ARG F CA 1
ATOM 12301 C C . ARG F 1 652 ? 151.675 127.219 197.240 1.00 75.05 628 ARG F C 1
ATOM 12302 O O . ARG F 1 652 ? 150.481 127.419 196.982 1.00 78.80 628 ARG F O 1
ATOM 12310 N N . ALA F 1 653 ? 152.516 126.694 196.346 1.00 61.65 629 ALA F N 1
ATOM 12311 C CA . ALA F 1 653 ? 152.037 126.328 195.017 1.00 54.23 629 ALA F CA 1
ATOM 12312 C C . ALA F 1 653 ? 150.967 125.243 195.087 1.00 53.94 629 ALA F C 1
ATOM 12313 O O . ALA F 1 653 ? 149.895 125.375 194.482 1.00 63.33 629 ALA F O 1
ATOM 12315 N N . ILE F 1 654 ? 151.232 124.167 195.830 1.00 51.73 630 ILE F N 1
ATOM 12316 C CA . ILE F 1 654 ? 150.232 123.108 195.963 1.00 55.27 630 ILE F CA 1
ATOM 12317 C C . ILE F 1 654 ? 148.994 123.613 196.699 1.00 60.46 630 ILE F C 1
ATOM 12318 O O . ILE F 1 654 ? 147.869 123.199 196.396 1.00 69.43 630 ILE F O 1
ATOM 12323 N N . ASP F 1 655 ? 149.167 124.517 197.666 1.00 62.48 631 ASP F N 1
ATOM 12324 C CA . ASP F 1 655 ? 148.006 125.067 198.357 1.00 66.36 631 ASP F CA 1
ATOM 12325 C C . ASP F 1 655 ? 147.107 125.834 197.399 1.00 69.39 631 ASP F C 1
ATOM 12326 O O . ASP F 1 655 ? 145.878 125.711 197.455 1.00 69.67 631 ASP F O 1
ATOM 12331 N N . LEU F 1 656 ? 147.701 126.636 196.515 1.00 63.68 632 LEU F N 1
ATOM 12332 C CA . LEU F 1 656 ? 146.901 127.343 195.520 1.00 55.34 632 LEU F CA 1
ATOM 12333 C C . LEU F 1 656 ? 146.260 126.372 194.538 1.00 59.05 632 LEU F C 1
ATOM 12334 O O . LEU F 1 656 ? 145.142 126.606 194.065 1.00 65.08 632 LEU F O 1
ATOM 12339 N N . CYS F 1 657 ? 146.957 125.282 194.209 1.00 54.65 633 CYS F N 1
ATOM 12340 C CA . CYS F 1 657 ? 146.371 124.276 193.327 1.00 51.36 633 CYS F CA 1
ATOM 12341 C C . CYS F 1 657 ? 145.144 123.628 193.957 1.00 55.24 633 CYS F C 1
ATOM 12342 O O . CYS F 1 657 ? 144.137 123.400 193.279 1.00 64.40 633 CYS F O 1
ATOM 12345 N N . ARG F 1 658 ? 145.212 123.313 195.251 1.00 53.72 634 ARG F N 1
ATOM 12346 C CA . ARG F 1 658 ? 144.074 122.695 195.925 1.00 53.34 634 ARG F CA 1
ATOM 12347 C C . ARG F 1 658 ? 142.934 123.689 196.107 1.00 60.78 634 ARG F C 1
ATOM 12348 O O . ARG F 1 658 ? 141.767 123.362 195.865 1.00 63.03 634 ARG F O 1
ATOM 12356 N N . ASN F 1 659 ? 143.250 124.904 196.541 1.00 63.05 635 ASN F N 1
ATOM 12357 C CA . ASN F 1 659 ? 142.258 125.965 196.719 1.00 54.46 635 ASN F CA 1
ATOM 12358 C C . ASN F 1 659 ? 142.621 127.155 195.845 1.00 61.90 635 ASN F C 1
ATOM 12359 O O . ASN F 1 659 ? 143.590 127.874 196.156 1.00 68.91 635 ASN F O 1
ATOM 12364 N N . PRO F 1 660 ? 141.896 127.406 194.754 1.00 37.42 636 PRO F N 1
ATOM 12365 C CA . PRO F 1 660 ? 142.286 128.486 193.853 1.00 26.45 636 PRO F CA 1
ATOM 12366 C C . PRO F 1 660 ? 142.069 129.840 194.499 1.00 38.89 636 PRO F C 1
ATOM 12367 O O . PRO F 1 660 ? 141.209 129.993 195.384 1.00 52.57 636 PRO F O 1
ATOM 12371 N N . PRO F 1 661 ? 142.825 130.856 194.091 1.00 37.58 637 PRO F N 1
ATOM 12372 C CA . PRO F 1 661 ? 142.635 132.196 194.653 1.00 32.47 637 PRO F CA 1
ATOM 12373 C C . PRO F 1 661 ? 141.341 132.826 194.162 1.00 45.53 637 PRO F C 1
ATOM 12374 O O . PRO F 1 661 ? 140.613 132.278 193.333 1.00 47.98 637 PRO F O 1
ATOM 12378 N N . LEU F 1 662 ? 141.065 134.009 194.696 1.00 45.98 638 LEU F N 1
ATOM 12379 C CA . LEU F 1 662 ? 139.871 134.770 194.360 1.00 35.17 638 LEU F CA 1
ATOM 12380 C C . LEU F 1 662 ? 140.251 136.002 193.550 1.00 46.61 638 LEU F C 1
ATOM 12381 O O . LEU F 1 662 ? 141.241 136.674 193.851 1.00 47.62 638 LEU F O 1
ATOM 12386 N N . TRP F 1 663 ? 139.461 136.288 192.518 1.00 42.76 639 TRP F N 1
ATOM 12387 C CA . TRP F 1 663 ? 139.729 137.428 191.652 1.00 37.03 639 TRP F CA 1
ATOM 12388 C C . TRP F 1 663 ? 139.550 138.729 192.422 1.00 37.82 639 TRP F C 1
ATOM 12389 O O . TRP F 1 663 ? 138.652 138.848 193.260 1.00 47.70 639 TRP F O 1
ATOM 12400 N N . GLY F 1 664 ? 140.405 139.708 192.139 1.00 37.15 640 GLY F N 1
ATOM 12401 C CA . GLY F 1 664 ? 140.379 140.957 192.872 1.00 37.35 640 GLY F CA 1
ATOM 12402 C C . GLY F 1 664 ? 139.968 142.160 192.050 1.00 44.02 640 GLY F C 1
ATOM 12403 O O . GLY F 1 664 ? 139.957 142.107 190.817 1.00 54.31 640 GLY F O 1
ATOM 12404 N N . THR F 1 665 ? 139.627 143.257 192.728 1.00 41.87 641 THR F N 1
ATOM 12405 C CA . THR F 1 665 ? 139.190 144.464 192.038 1.00 43.90 641 THR F CA 1
ATOM 12406 C C . THR F 1 665 ? 140.345 145.243 191.425 1.00 41.72 641 THR F C 1
ATOM 12407 O O . THR F 1 665 ? 140.176 145.840 190.355 1.00 59.23 641 THR F O 1
ATOM 12411 N N . ASP F 1 666 ? 141.507 145.261 192.077 1.00 31.39 642 ASP F N 1
ATOM 12412 C CA . ASP F 1 666 ? 142.622 146.056 191.579 1.00 43.16 642 ASP F CA 1
ATOM 12413 C C . ASP F 1 666 ? 143.191 145.527 190.267 1.00 56.37 642 ASP F C 1
ATOM 12414 O O . ASP F 1 666 ? 143.966 146.232 189.614 1.00 53.33 642 ASP F O 1
ATOM 12419 N N . GLN F 1 667 ? 142.852 144.298 189.880 1.00 62.23 643 GLN F N 1
ATOM 12420 C CA . GLN F 1 667 ? 143.192 143.783 188.561 1.00 54.82 643 GLN F CA 1
ATOM 12421 C C . GLN F 1 667 ? 142.060 143.932 187.559 1.00 57.36 643 GLN F C 1
ATOM 12422 O O . GLN F 1 667 ? 142.318 144.165 186.371 1.00 61.76 643 GLN F O 1
ATOM 12428 N N . GLU F 1 668 ? 140.814 143.798 188.013 1.00 46.79 644 GLU F N 1
ATOM 12429 C CA . GLU F 1 668 ? 139.676 144.004 187.127 1.00 47.72 644 GLU F CA 1
ATOM 12430 C C . GLU F 1 668 ? 139.639 145.436 186.618 1.00 57.18 644 GLU F C 1
ATOM 12431 O O . GLU F 1 668 ? 139.326 145.680 185.447 1.00 61.55 644 GLU F O 1
ATOM 12437 N N . GLN F 1 669 ? 139.958 146.401 187.485 1.00 55.53 645 GLN F N 1
ATOM 12438 C CA . GLN F 1 669 ? 140.023 147.789 187.042 1.00 49.27 645 GLN F CA 1
ATOM 12439 C C . GLN F 1 669 ? 141.140 148.001 186.031 1.00 48.15 645 GLN F C 1
ATOM 12440 O O . GLN F 1 669 ? 141.054 148.909 185.198 1.00 57.09 645 GLN F O 1
ATOM 12446 N N . THR F 1 670 ? 142.192 147.185 186.088 1.00 48.03 646 THR F N 1
ATOM 12447 C CA . THR F 1 670 ? 143.247 147.268 185.084 1.00 48.32 646 THR F CA 1
ATOM 12448 C C . THR F 1 670 ? 142.788 146.675 183.759 1.00 52.77 646 THR F C 1
ATOM 12449 O O . THR F 1 670 ? 143.083 147.224 182.690 1.00 60.49 646 THR F O 1
ATOM 12453 N N . LEU F 1 671 ? 142.050 145.568 183.807 1.00 52.11 647 LEU F N 1
ATOM 12454 C CA . LEU F 1 671 ? 141.577 144.921 182.590 1.00 46.71 647 LEU F CA 1
ATOM 12455 C C . LEU F 1 671 ? 140.441 145.673 181.912 1.00 46.08 647 LEU F C 1
ATOM 12456 O O . LEU F 1 671 ? 140.080 145.323 180.784 1.00 55.50 647 LEU F O 1
ATOM 12461 N N . LEU F 1 672 ? 139.875 146.687 182.556 1.00 45.84 648 LEU F N 1
ATOM 12462 C CA . LEU F 1 672 ? 138.752 147.447 182.021 1.00 44.76 648 LEU F CA 1
ATOM 12463 C C . LEU F 1 672 ? 139.119 148.915 181.842 1.00 51.22 648 LEU F C 1
ATOM 12464 O O . LEU F 1 672 ? 138.350 149.813 182.188 1.00 57.73 648 LEU F O 1
ATOM 12469 N N . GLY F 1 673 ? 140.302 149.175 181.300 1.00 51.71 649 GLY F N 1
ATOM 12470 C CA . GLY F 1 673 ? 140.758 150.526 181.081 1.00 49.81 649 GLY F CA 1
ATOM 12471 C C . GLY F 1 673 ? 140.144 151.181 179.861 1.00 58.73 649 GLY F C 1
ATOM 12472 O O . GLY F 1 673 ? 139.429 152.187 179.961 1.00 64.78 649 GLY F O 1
ATOM 12473 N N . PRO F 1 674 ? 140.425 150.631 178.675 1.00 49.52 650 PRO F N 1
ATOM 12474 C CA . PRO F 1 674 ? 139.856 151.212 177.450 1.00 46.32 650 PRO F CA 1
ATOM 12475 C C . PRO F 1 674 ? 138.341 151.232 177.436 1.00 46.66 650 PRO F C 1
ATOM 12476 O O . PRO F 1 674 ? 137.745 152.160 176.871 1.00 56.11 650 PRO F O 1
ATOM 12480 N N . PHE F 1 675 ? 137.696 150.235 178.041 1.00 35.84 651 PHE F N 1
ATOM 12481 C CA . PHE F 1 675 ? 136.240 150.219 178.084 1.00 37.44 651 PHE F CA 1
ATOM 12482 C C . PHE F 1 675 ? 135.704 151.427 178.840 1.00 54.16 651 PHE F C 1
ATOM 12483 O O . PHE F 1 675 ? 134.790 152.112 178.369 1.00 62.71 651 PHE F O 1
ATOM 12491 N N . GLU F 1 676 ? 136.274 151.713 180.012 1.00 57.44 652 GLU F N 1
ATOM 12492 C CA . GLU F 1 676 ? 135.823 152.862 180.787 1.00 51.96 652 GLU F CA 1
ATOM 12493 C C . GLU F 1 676 ? 136.197 154.168 180.100 1.00 53.47 652 GLU F C 1
ATOM 12494 O O . GLU F 1 676 ? 135.441 155.146 180.161 1.00 62.39 652 GLU F O 1
ATOM 12500 N N . TYR F 1 677 ? 137.357 154.202 179.442 1.00 49.79 653 TYR F N 1
ATOM 12501 C CA . TYR F 1 677 ? 137.735 155.372 178.655 1.00 49.17 653 TYR F CA 1
ATOM 12502 C C . TYR F 1 677 ? 136.671 155.693 177.613 1.00 52.80 653 TYR F C 1
ATOM 12503 O O . TYR F 1 677 ? 136.195 156.830 177.522 1.00 58.02 653 TYR F O 1
ATOM 12512 N N . LEU F 1 678 ? 136.273 154.695 176.824 1.00 56.80 654 LEU F N 1
ATOM 12513 C CA . LEU F 1 678 ? 135.297 154.947 175.771 1.00 54.56 654 LEU F CA 1
ATOM 12514 C C . LEU F 1 678 ? 133.903 155.193 176.334 1.00 55.10 654 LEU F C 1
ATOM 12515 O O . LEU F 1 678 ? 133.124 155.945 175.740 1.00 63.50 654 LEU F O 1
ATOM 12520 N N . GLU F 1 679 ? 133.568 154.577 177.470 1.00 53.64 655 GLU F N 1
ATOM 12521 C CA . GLU F 1 679 ? 132.237 154.751 178.039 1.00 53.04 655 GLU F CA 1
ATOM 12522 C C . GLU F 1 679 ? 132.071 156.111 178.704 1.00 57.41 655 GLU F C 1
ATOM 12523 O O . GLU F 1 679 ? 130.950 156.626 178.780 1.00 59.57 655 GLU F O 1
ATOM 12529 N N . SER F 1 680 ? 133.161 156.702 179.198 1.00 61.37 656 SER F N 1
ATOM 12530 C CA . SER F 1 680 ? 133.057 158.001 179.857 1.00 60.57 656 SER F CA 1
ATOM 12531 C C . SER F 1 680 ? 132.630 159.088 178.879 1.00 67.59 656 SER F C 1
ATOM 12532 O O . SER F 1 680 ? 131.918 160.026 179.254 1.00 71.66 656 SER F O 1
ATOM 12535 N N . ILE F 1 681 ? 133.058 158.982 177.628 1.00 63.10 657 ILE F N 1
ATOM 12536 C CA . ILE F 1 681 ? 132.744 160.002 176.621 1.00 56.79 657 ILE F CA 1
ATOM 12537 C C . ILE F 1 681 ? 131.256 159.941 176.291 1.00 58.14 657 ILE F C 1
ATOM 12538 O O . ILE F 1 681 ? 130.736 158.852 175.991 1.00 60.25 657 ILE F O 1
ATOM 12543 N N . PRO F 1 682 ? 130.534 161.057 176.335 1.00 62.91 658 PRO F N 1
ATOM 12544 C CA . PRO F 1 682 ? 129.106 161.025 176.005 1.00 66.13 658 PRO F CA 1
ATOM 12545 C C . PRO F 1 682 ? 128.873 160.708 174.536 1.00 70.29 658 PRO F C 1
ATOM 12546 O O . PRO F 1 682 ? 129.706 160.994 173.672 1.00 71.57 658 PRO F O 1
ATOM 12550 N N . GLY F 1 683 ? 127.714 160.109 174.258 1.00 73.95 659 GLY F N 1
ATOM 12551 C CA . GLY F 1 683 ? 127.351 159.720 172.911 1.00 69.98 659 GLY F CA 1
ATOM 12552 C C . GLY F 1 683 ? 125.888 160.001 172.617 1.00 71.80 659 GLY F C 1
ATOM 12553 O O . GLY F 1 683 ? 125.146 160.506 173.463 1.00 75.15 659 GLY F O 1
ATOM 12554 N N . LYS F 1 684 ? 125.496 159.662 171.387 1.00 75.64 660 LYS F N 1
ATOM 12555 C CA . LYS F 1 684 ? 124.122 159.889 170.949 1.00 76.34 660 LYS F CA 1
ATOM 12556 C C . LYS F 1 684 ? 123.134 159.030 171.730 1.00 78.52 660 LYS F C 1
ATOM 12557 O O . LYS F 1 684 ? 122.050 159.501 172.094 1.00 79.17 660 LYS F O 1
ATOM 12563 N N . ASN F 1 685 ? 123.487 157.768 171.984 1.00 76.48 661 ASN F N 1
ATOM 12564 C CA . ASN F 1 685 ? 122.640 156.828 172.722 1.00 74.40 661 ASN F CA 1
ATOM 12565 C C . ASN F 1 685 ? 121.304 156.609 172.014 1.00 71.94 661 ASN F C 1
ATOM 12566 O O . ASN F 1 685 ? 120.229 156.791 172.588 1.00 71.41 661 ASN F O 1
ATOM 12571 N N . ILE F 1 686 ? 121.381 156.211 170.742 1.00 60.95 662 ILE F N 1
ATOM 12572 C CA . ILE F 1 686 ? 120.174 155.936 169.971 1.00 57.97 662 ILE F CA 1
ATOM 12573 C C . ILE F 1 686 ? 119.518 154.637 170.426 1.00 61.37 662 ILE F C 1
ATOM 12574 O O . ILE F 1 686 ? 118.287 154.514 170.404 1.00 65.76 662 ILE F O 1
ATOM 12579 N N . ARG F 1 687 ? 120.316 153.656 170.854 1.00 55.43 663 ARG F N 1
ATOM 12580 C CA . ARG F 1 687 ? 119.762 152.357 171.224 1.00 53.08 663 ARG F CA 1
ATOM 12581 C C . ARG F 1 687 ? 118.860 152.457 172.447 1.00 53.41 663 ARG F C 1
ATOM 12582 O O . ARG F 1 687 ? 117.886 151.705 172.570 1.00 57.06 663 ARG F O 1
ATOM 12590 N N . SER F 1 688 ? 119.164 153.376 173.366 1.00 56.58 664 SER F N 1
ATOM 12591 C CA . SER F 1 688 ? 118.278 153.586 174.507 1.00 57.48 664 SER F CA 1
ATOM 12592 C C . SER F 1 688 ? 116.910 154.077 174.054 1.00 58.05 664 SER F C 1
ATOM 12593 O O . SER F 1 688 ? 115.876 153.602 174.542 1.00 59.90 664 SER F O 1
ATOM 12596 N N . GLN F 1 689 ? 116.885 155.022 173.111 1.00 55.49 665 GLN F N 1
ATOM 12597 C CA . GLN F 1 689 ? 115.619 155.486 172.554 1.00 51.67 665 GLN F CA 1
ATOM 12598 C C . GLN F 1 689 ? 114.894 154.359 171.837 1.00 54.26 665 GLN F C 1
ATOM 12599 O O . GLN F 1 689 ? 113.668 154.239 171.929 1.00 59.82 665 GLN F O 1
ATOM 12605 N N . PHE F 1 690 ? 115.639 153.529 171.108 1.00 49.74 666 PHE F N 1
ATOM 12606 C CA . PHE F 1 690 ? 115.034 152.417 170.383 1.00 45.21 666 PHE F CA 1
ATOM 12607 C C . PHE F 1 690 ? 114.391 151.419 171.340 1.00 52.60 666 PHE F C 1
ATOM 12608 O O . PHE F 1 690 ? 113.309 150.893 171.061 1.00 55.02 666 PHE F O 1
ATOM 12616 N N . ILE F 1 691 ? 115.046 151.146 172.470 1.00 53.51 667 ILE F N 1
ATOM 12617 C CA . ILE F 1 691 ? 114.486 150.231 173.461 1.00 45.98 667 ILE F CA 1
ATOM 12618 C C . ILE F 1 691 ? 113.261 150.846 174.128 1.00 52.91 667 ILE F C 1
ATOM 12619 O O . ILE F 1 691 ? 112.239 150.178 174.319 1.00 57.41 667 ILE F O 1
ATOM 12624 N N . GLU F 1 692 ? 113.345 152.129 174.492 1.00 59.75 668 GLU F N 1
ATOM 12625 C CA . GLU F 1 692 ? 112.227 152.784 175.167 1.00 52.42 668 GLU F CA 1
ATOM 12626 C C . GLU F 1 692 ? 111.008 152.890 174.259 1.00 52.79 668 GLU F C 1
ATOM 12627 O O . GLU F 1 692 ? 109.868 152.811 174.731 1.00 57.74 668 GLU F O 1
ATOM 12633 N N . ALA F 1 693 ? 111.226 153.084 172.957 1.00 44.93 669 ALA F N 1
ATOM 12634 C CA . ALA F 1 693 ? 110.111 153.206 172.025 1.00 41.01 669 ALA F CA 1
ATOM 12635 C C . ALA F 1 693 ? 109.322 151.909 171.924 1.00 51.88 669 ALA F C 1
ATOM 12636 O O . ALA F 1 693 ? 108.088 151.929 171.859 1.00 59.70 669 ALA F O 1
ATOM 12638 N N . PHE F 1 694 ? 110.015 150.769 171.897 1.00 56.07 670 PHE F N 1
ATOM 12639 C CA . PHE F 1 694 ? 109.337 149.488 171.754 1.00 46.10 670 PHE F CA 1
ATOM 12640 C C . PHE F 1 694 ? 108.719 149.007 173.058 1.00 44.94 670 PHE F C 1
ATOM 12641 O O . PHE F 1 694 ? 107.847 148.133 173.028 1.00 51.04 670 PHE F O 1
ATOM 12649 N N . ASN F 1 695 ? 109.150 149.549 174.197 1.00 48.38 671 ASN F N 1
ATOM 12650 C CA . ASN F 1 695 ? 108.581 149.156 175.481 1.00 46.84 671 ASN F CA 1
ATOM 12651 C C . ASN F 1 695 ? 107.109 149.520 175.597 1.00 49.02 671 ASN F C 1
ATOM 12652 O O . ASN F 1 695 ? 106.399 148.915 176.407 1.00 57.42 671 ASN F O 1
ATOM 12657 N N . THR F 1 696 ? 106.642 150.498 174.821 1.00 49.28 672 THR F N 1
ATOM 12658 C CA . THR F 1 696 ? 105.241 150.898 174.893 1.00 48.89 672 THR F CA 1
ATOM 12659 C C . THR F 1 696 ? 104.323 149.742 174.525 1.00 51.20 672 THR F C 1
ATOM 12660 O O . THR F 1 696 ? 103.291 149.526 175.170 1.00 58.30 672 THR F O 1
ATOM 12664 N N . TRP F 1 697 ? 104.691 148.979 173.500 1.00 47.84 673 TRP F N 1
ATOM 12665 C CA . TRP F 1 697 ? 103.892 147.842 173.073 1.00 51.07 673 TRP F CA 1
ATOM 12666 C C . TRP F 1 697 ? 104.025 146.639 173.998 1.00 61.88 673 TRP F C 1
ATOM 12667 O O . TRP F 1 697 ? 103.101 145.821 174.060 1.00 66.88 673 TRP F O 1
ATOM 12678 N N . LEU F 1 698 ? 105.140 146.511 174.717 1.00 53.26 674 LEU F N 1
ATOM 12679 C CA . LEU F 1 698 ? 105.437 145.322 175.509 1.00 46.48 674 LEU F CA 1
ATOM 12680 C C . LEU F 1 698 ? 105.100 145.489 176.987 1.00 47.84 674 LEU F C 1
ATOM 12681 O O . LEU F 1 698 ? 104.469 144.608 177.576 1.00 52.15 674 LEU F O 1
ATOM 12686 N N . GLN F 1 699 ? 105.511 146.601 177.599 1.00 53.33 675 GLN F N 1
ATOM 12687 C CA . GLN F 1 699 ? 105.204 146.922 178.995 1.00 52.75 675 GLN F CA 1
ATOM 12688 C C . GLN F 1 699 ? 105.745 145.850 179.948 1.00 56.08 675 GLN F C 1
ATOM 12689 O O . GLN F 1 699 ? 105.005 145.111 180.599 1.00 61.50 675 GLN F O 1
ATOM 12695 N N . ILE F 1 700 ? 107.071 145.786 180.005 1.00 45.82 676 ILE F N 1
ATOM 12696 C CA . ILE F 1 700 ? 107.776 144.866 180.895 1.00 40.64 676 ILE F CA 1
ATOM 12697 C C . ILE F 1 700 ? 108.305 145.639 182.100 1.00 48.93 676 ILE F C 1
ATOM 12698 O O . ILE F 1 700 ? 108.383 146.874 182.052 1.00 54.89 676 ILE F O 1
ATOM 12703 N N . PRO F 1 701 ? 108.674 144.964 183.203 1.00 42.00 677 PRO F N 1
ATOM 12704 C CA . PRO F 1 701 ? 109.205 145.681 184.372 1.00 31.89 677 PRO F CA 1
ATOM 12705 C C . PRO F 1 701 ? 110.523 146.399 184.122 1.00 39.00 677 PRO F C 1
ATOM 12706 O O . PRO F 1 701 ? 111.077 146.342 183.021 1.00 55.85 677 PRO F O 1
ATOM 12710 N N . GLN F 1 702 ? 111.035 147.073 185.152 1.00 37.48 678 GLN F N 1
ATOM 12711 C CA . GLN F 1 702 ? 112.163 147.989 185.020 1.00 45.04 678 GLN F CA 1
ATOM 12712 C C . GLN F 1 702 ? 113.520 147.303 185.136 1.00 58.04 678 GLN F C 1
ATOM 12713 O O . GLN F 1 702 ? 114.460 147.672 184.419 1.00 66.81 678 GLN F O 1
ATOM 12719 N N . ASP F 1 703 ? 113.653 146.326 186.037 1.00 59.12 679 ASP F N 1
ATOM 12720 C CA . ASP F 1 703 ? 114.941 145.662 186.223 1.00 61.51 679 ASP F CA 1
ATOM 12721 C C . ASP F 1 703 ? 115.377 144.934 184.957 1.00 64.50 679 ASP F C 1
ATOM 12722 O O . ASP F 1 703 ? 116.559 144.967 184.585 1.00 69.44 679 ASP F O 1
ATOM 12727 N N . HIS F 1 704 ? 114.435 144.272 184.283 1.00 46.95 680 HIS F N 1
ATOM 12728 C CA . HIS F 1 704 ? 114.746 143.627 183.014 1.00 48.83 680 HIS F CA 1
ATOM 12729 C C . HIS F 1 704 ? 115.227 144.644 181.989 1.00 56.26 680 HIS F C 1
ATOM 12730 O O . HIS F 1 704 ? 116.179 144.384 181.238 1.00 63.73 680 HIS F O 1
ATOM 12737 N N . LEU F 1 705 ? 114.581 145.809 181.945 1.00 45.76 681 LEU F N 1
ATOM 12738 C CA . LEU F 1 705 ? 114.989 146.847 181.007 1.00 44.89 681 LEU F CA 1
ATOM 12739 C C . LEU F 1 705 ? 116.403 147.327 181.300 1.00 48.20 681 LEU F C 1
ATOM 12740 O O . LEU F 1 705 ? 117.202 147.525 180.376 1.00 61.18 681 LEU F O 1
ATOM 12745 N N . GLN F 1 706 ? 116.732 147.517 182.579 1.00 35.37 682 GLN F N 1
ATOM 12746 C CA . GLN F 1 706 ? 118.081 147.948 182.929 1.00 43.62 682 GLN F CA 1
ATOM 12747 C C . GLN F 1 706 ? 119.113 146.899 182.537 1.00 52.57 682 GLN F C 1
ATOM 12748 O O . GLN F 1 706 ? 120.178 147.234 182.000 1.00 58.89 682 GLN F O 1
ATOM 12754 N N . ILE F 1 707 ? 118.809 145.622 182.781 1.00 47.77 683 ILE F N 1
ATOM 12755 C CA . ILE F 1 707 ? 119.737 144.551 182.423 1.00 41.76 683 ILE F CA 1
ATOM 12756 C C . ILE F 1 707 ? 119.983 144.541 180.918 1.00 48.79 683 ILE F C 1
ATOM 12757 O O . ILE F 1 707 ? 121.130 144.464 180.451 1.00 57.53 683 ILE F O 1
ATOM 12762 N N . VAL F 1 708 ? 118.904 144.630 180.136 1.00 42.90 684 VAL F N 1
ATOM 12763 C CA . VAL F 1 708 ? 119.031 144.570 178.683 1.00 39.40 684 VAL F CA 1
ATOM 12764 C C . VAL F 1 708 ? 119.808 145.771 178.159 1.00 41.30 684 VAL F C 1
ATOM 12765 O O . VAL F 1 708 ? 120.677 145.636 177.284 1.00 53.78 684 VAL F O 1
ATOM 12769 N N . GLY F 1 709 ? 119.513 146.961 178.682 1.00 31.84 685 GLY F N 1
ATOM 12770 C CA . GLY F 1 709 ? 120.252 148.139 178.266 1.00 37.87 685 GLY F CA 1
ATOM 12771 C C . GLY F 1 709 ? 121.730 148.036 178.581 1.00 45.03 685 GLY F C 1
ATOM 12772 O O . GLY F 1 709 ? 122.577 148.422 177.770 1.00 55.13 685 GLY F O 1
ATOM 12773 N N . LYS F 1 710 ? 122.061 147.504 179.760 1.00 35.12 686 LYS F N 1
ATOM 12774 C CA . LYS F 1 710 ? 123.463 147.317 180.114 1.00 34.22 686 LYS F CA 1
ATOM 12775 C C . LYS F 1 710 ? 124.154 146.374 179.138 1.00 46.30 686 LYS F C 1
ATOM 12776 O O . LYS F 1 710 ? 125.263 146.660 178.663 1.00 50.73 686 LYS F O 1
ATOM 12782 N N . VAL F 1 711 ? 123.501 145.256 178.810 1.00 46.44 687 VAL F N 1
ATOM 12783 C CA . VAL F 1 711 ? 124.100 144.285 177.894 1.00 33.55 687 VAL F CA 1
ATOM 12784 C C . VAL F 1 711 ? 124.355 144.925 176.535 1.00 42.20 687 VAL F C 1
ATOM 12785 O O . VAL F 1 711 ? 125.440 144.782 175.949 1.00 48.52 687 VAL F O 1
ATOM 12789 N N . ILE F 1 712 ? 123.361 145.652 176.018 1.00 42.85 688 ILE F N 1
ATOM 12790 C CA . ILE F 1 712 ? 123.496 146.259 174.696 1.00 35.08 688 ILE F CA 1
ATOM 12791 C C . ILE F 1 712 ? 124.603 147.305 174.696 1.00 35.48 688 ILE F C 1
ATOM 12792 O O . ILE F 1 712 ? 125.384 147.403 173.740 1.00 48.54 688 ILE F O 1
ATOM 12797 N N . SER F 1 713 ? 124.692 148.102 175.763 1.00 27.42 689 SER F N 1
ATOM 12798 C CA . SER F 1 713 ? 125.737 149.117 175.838 1.00 36.65 689 SER F CA 1
ATOM 12799 C C . SER F 1 713 ? 127.126 148.489 175.843 1.00 48.95 689 SER F C 1
ATOM 12800 O O . SER F 1 713 ? 128.027 148.956 175.129 1.00 55.59 689 SER F O 1
ATOM 12803 N N . MET F 1 714 ? 127.320 147.428 176.635 1.00 44.41 690 MET F N 1
ATOM 12804 C CA . MET F 1 714 ? 128.622 146.764 176.649 1.00 37.38 690 MET F CA 1
ATOM 12805 C C . MET F 1 714 ? 128.976 146.211 175.277 1.00 43.14 690 MET F C 1
ATOM 12806 O O . MET F 1 714 ? 130.110 146.381 174.802 1.00 51.83 690 MET F O 1
ATOM 12811 N N . LEU F 1 715 ? 128.020 145.545 174.622 1.00 41.51 691 LEU F N 1
ATOM 12812 C CA . LEU F 1 715 ? 128.300 144.972 173.309 1.00 41.16 691 LEU F CA 1
ATOM 12813 C C . LEU F 1 715 ? 128.671 146.053 172.304 1.00 43.35 691 LEU F C 1
ATOM 12814 O O . LEU F 1 715 ? 129.641 145.905 171.547 1.00 53.07 691 LEU F O 1
ATOM 12819 N N . HIS F 1 716 ? 127.923 147.157 172.296 1.00 37.54 692 HIS F N 1
ATOM 12820 C CA . HIS F 1 716 ? 128.196 148.228 171.347 1.00 33.38 692 HIS F CA 1
ATOM 12821 C C . HIS F 1 716 ? 129.567 148.848 171.583 1.00 34.75 692 HIS F C 1
ATOM 12822 O O . HIS F 1 716 ? 130.302 149.118 170.628 1.00 47.94 692 HIS F O 1
ATOM 12829 N N . THR F 1 717 ? 129.934 149.081 172.845 1.00 32.64 693 THR F N 1
ATOM 12830 C CA . THR F 1 717 ? 131.228 149.704 173.114 1.00 34.74 693 THR F CA 1
ATOM 12831 C C . THR F 1 717 ? 132.384 148.780 172.741 1.00 44.67 693 THR F C 1
ATOM 12832 O O . THR F 1 717 ? 133.399 149.234 172.189 1.00 51.89 693 THR F O 1
ATOM 12836 N N . ALA F 1 718 ? 132.257 147.481 173.030 1.00 47.00 694 ALA F N 1
ATOM 12837 C CA . ALA F 1 718 ? 133.304 146.544 172.632 1.00 43.34 694 ALA F CA 1
ATOM 12838 C C . ALA F 1 718 ? 133.450 146.492 171.116 1.00 42.34 694 ALA F C 1
ATOM 12839 O O . ALA F 1 718 ? 134.573 146.484 170.584 1.00 47.37 694 ALA F O 1
ATOM 12841 N N . SER F 1 719 ? 132.320 146.463 170.401 1.00 42.37 695 SER F N 1
ATOM 12842 C CA . SER F 1 719 ? 132.369 146.491 168.945 1.00 40.81 695 SER F CA 1
ATOM 12843 C C . SER F 1 719 ? 133.031 147.766 168.447 1.00 42.80 695 SER F C 1
ATOM 12844 O O . SER F 1 719 ? 133.790 147.738 167.474 1.00 50.12 695 SER F O 1
ATOM 12847 N N . LEU F 1 720 ? 132.749 148.895 169.099 1.00 48.53 696 LEU F N 1
ATOM 12848 C CA . LEU F 1 720 ? 133.375 150.153 168.708 1.00 40.24 696 LEU F CA 1
ATOM 12849 C C . LEU F 1 720 ? 134.886 150.086 168.854 1.00 42.81 696 LEU F C 1
ATOM 12850 O O . LEU F 1 720 ? 135.619 150.507 167.955 1.00 49.48 696 LEU F O 1
ATOM 12855 N N . LEU F 1 721 ? 135.371 149.546 169.974 1.00 49.73 697 LEU F N 1
ATOM 12856 C CA . LEU F 1 721 ? 136.815 149.430 170.169 1.00 45.81 697 LEU F CA 1
ATOM 12857 C C . LEU F 1 721 ? 137.453 148.573 169.081 1.00 49.89 697 LEU F C 1
ATOM 12858 O O . LEU F 1 721 ? 138.453 148.968 168.460 1.00 52.58 697 LEU F O 1
ATOM 12863 N N . VAL F 1 722 ? 136.876 147.393 168.829 1.00 58.13 698 VAL F N 1
ATOM 12864 C CA . VAL F 1 722 ? 137.476 146.469 167.864 1.00 52.45 698 VAL F CA 1
ATOM 12865 C C . VAL F 1 722 ? 137.438 147.056 166.456 1.00 53.69 698 VAL F C 1
ATOM 12866 O O . VAL F 1 722 ? 138.420 146.985 165.707 1.00 57.64 698 VAL F O 1
ATOM 12870 N N . ASP F 1 723 ? 136.327 147.652 166.068 1.00 62.36 699 ASP F N 1
ATOM 12871 C CA . ASP F 1 723 ? 136.333 148.220 164.708 1.00 61.28 699 ASP F CA 1
ATOM 12872 C C . ASP F 1 723 ? 137.350 149.339 164.660 1.00 61.73 699 ASP F C 1
ATOM 12873 O O . ASP F 1 723 ? 138.150 149.374 163.721 1.00 62.83 699 ASP F O 1
ATOM 12878 N N . ASP F 1 724 ? 137.304 150.224 165.634 1.00 65.68 700 ASP F N 1
ATOM 12879 C CA . ASP F 1 724 ? 138.187 151.378 165.554 1.00 64.85 700 ASP F CA 1
ATOM 12880 C C . ASP F 1 724 ? 139.635 150.953 165.375 1.00 61.58 700 ASP F C 1
ATOM 12881 O O . ASP F 1 724 ? 140.377 151.575 164.608 1.00 64.34 700 ASP F O 1
ATOM 12886 N N . ILE F 1 725 ? 140.066 149.902 166.077 1.00 63.46 701 ILE F N 1
ATOM 12887 C CA . ILE F 1 725 ? 141.445 149.456 165.887 1.00 64.01 701 ILE F CA 1
ATOM 12888 C C . ILE F 1 725 ? 141.612 148.773 164.530 1.00 63.32 701 ILE F C 1
ATOM 12889 O O . ILE F 1 725 ? 142.670 148.877 163.899 1.00 60.71 701 ILE F O 1
ATOM 12894 N N . GLU F 1 726 ? 140.573 148.084 164.046 1.00 72.30 702 GLU F N 1
ATOM 12895 C CA . GLU F 1 726 ? 140.680 147.408 162.754 1.00 68.40 702 GLU F CA 1
ATOM 12896 C C . GLU F 1 726 ? 140.771 148.401 161.599 1.00 71.22 702 GLU F C 1
ATOM 12897 O O . GLU F 1 726 ? 141.514 148.173 160.638 1.00 70.89 702 GLU F O 1
ATOM 12903 N N . ASP F 1 727 ? 140.024 149.501 161.669 1.00 79.74 703 ASP F N 1
ATOM 12904 C CA . ASP F 1 727 ? 139.935 150.445 160.559 1.00 75.51 703 ASP F CA 1
ATOM 12905 C C . ASP F 1 727 ? 141.052 151.481 160.552 1.00 74.54 703 ASP F C 1
ATOM 12906 O O . ASP F 1 727 ? 141.056 152.347 159.671 1.00 74.25 703 ASP F O 1
ATOM 12911 N N . ASN F 1 728 ? 141.987 151.416 161.501 1.00 79.27 704 ASN F N 1
ATOM 12912 C CA . ASN F 1 728 ? 143.102 152.360 161.586 1.00 78.84 704 ASN F CA 1
ATOM 12913 C C . ASN F 1 728 ? 142.600 153.799 161.693 1.00 81.80 704 ASN F C 1
ATOM 12914 O O . ASN F 1 728 ? 143.074 154.698 160.996 1.00 82.92 704 ASN F O 1
ATOM 12919 N N . SER F 1 729 ? 141.627 154.016 162.571 1.00 74.59 705 SER F N 1
ATOM 12920 C CA . SER F 1 729 ? 141.065 155.338 162.778 1.00 71.88 705 SER F CA 1
ATOM 12921 C C . SER F 1 729 ? 141.956 156.161 163.704 1.00 74.36 705 SER F C 1
ATOM 12922 O O . SER F 1 729 ? 142.782 155.633 164.454 1.00 77.84 705 SER F O 1
ATOM 12925 N N . LEU F 1 730 ? 141.781 157.480 163.645 1.00 72.89 706 LEU F N 1
ATOM 12926 C CA . LEU F 1 730 ? 142.546 158.407 164.469 1.00 70.09 706 LEU F CA 1
ATOM 12927 C C . LEU F 1 730 ? 141.714 159.135 165.511 1.00 72.35 706 LEU F C 1
ATOM 12928 O O . LEU F 1 730 ? 142.251 159.506 166.556 1.00 72.99 706 LEU F O 1
ATOM 12933 N N . LEU F 1 731 ? 140.425 159.348 165.261 1.00 69.85 707 LEU F N 1
ATOM 12934 C CA . LEU F 1 731 ? 139.557 160.076 166.173 1.00 63.58 707 LEU F CA 1
ATOM 12935 C C . LEU F 1 731 ? 138.258 159.312 166.392 1.00 66.71 707 LEU F C 1
ATOM 12936 O O . LEU F 1 731 ? 137.787 158.587 165.511 1.00 72.53 707 LEU F O 1
ATOM 12941 N N . ARG F 1 732 ? 137.683 159.484 167.580 1.00 65.60 708 ARG F N 1
ATOM 12942 C CA . ARG F 1 732 ? 136.389 158.895 167.909 1.00 63.26 708 ARG F CA 1
ATOM 12943 C C . ARG F 1 732 ? 135.666 159.824 168.868 1.00 64.22 708 ARG F C 1
ATOM 12944 O O . ARG F 1 732 ? 136.197 160.142 169.936 1.00 70.39 708 ARG F O 1
ATOM 12952 N N . ARG F 1 733 ? 134.463 160.253 168.484 1.00 63.30 709 ARG F N 1
ATOM 12953 C CA . ARG F 1 733 ? 133.649 161.169 169.283 1.00 61.57 709 ARG F CA 1
ATOM 12954 C C . ARG F 1 733 ? 134.398 162.461 169.600 1.00 61.97 709 ARG F C 1
ATOM 12955 O O . ARG F 1 733 ? 134.183 163.075 170.646 1.00 66.77 709 ARG F O 1
ATOM 12963 N N . GLY F 1 734 ? 135.282 162.882 168.699 1.00 60.67 710 GLY F N 1
ATOM 12964 C CA . GLY F 1 734 ? 136.029 164.107 168.882 1.00 63.03 710 GLY F CA 1
ATOM 12965 C C . GLY F 1 734 ? 137.234 164.004 169.786 1.00 65.70 710 GLY F C 1
ATOM 12966 O O . GLY F 1 734 ? 137.830 165.035 170.114 1.00 72.68 710 GLY F O 1
ATOM 12967 N N . GLN F 1 735 ? 137.614 162.804 170.197 1.00 61.52 711 GLN F N 1
ATOM 12968 C CA . GLN F 1 735 ? 138.718 162.574 171.112 1.00 60.06 711 GLN F CA 1
ATOM 12969 C C . GLN F 1 735 ? 139.643 161.514 170.539 1.00 63.35 711 GLN F C 1
ATOM 12970 O O . GLN F 1 735 ? 139.240 160.733 169.671 1.00 70.56 711 GLN F O 1
ATOM 12976 N N . PRO F 1 736 ? 140.897 161.471 170.990 1.00 62.28 712 PRO F N 1
ATOM 12977 C CA . PRO F 1 736 ? 141.823 160.454 170.483 1.00 63.43 712 PRO F CA 1
ATOM 12978 C C . PRO F 1 736 ? 141.338 159.046 170.789 1.00 70.10 712 PRO F C 1
ATOM 12979 O O . PRO F 1 736 ? 140.657 158.799 171.787 1.00 71.78 712 PRO F O 1
ATOM 12983 N N . VAL F 1 737 ? 141.695 158.116 169.901 1.00 71.31 713 VAL F N 1
ATOM 12984 C CA . VAL F 1 737 ? 141.259 156.734 170.039 1.00 67.34 713 VAL F CA 1
ATOM 12985 C C . VAL F 1 737 ? 141.898 156.104 171.270 1.00 68.78 713 VAL F C 1
ATOM 12986 O O . VAL F 1 737 ? 142.947 156.547 171.756 1.00 70.57 713 VAL F O 1
ATOM 12990 N N . ALA F 1 738 ? 141.253 155.054 171.783 1.00 63.34 714 ALA F N 1
ATOM 12991 C CA . ALA F 1 738 ? 141.730 154.413 173.002 1.00 61.23 714 ALA F CA 1
ATOM 12992 C C . ALA F 1 738 ? 143.043 153.677 172.772 1.00 63.41 714 ALA F C 1
ATOM 12993 O O . ALA F 1 738 ? 143.895 153.626 173.665 1.00 67.11 714 ALA F O 1
ATOM 12995 N N . HIS F 1 739 ? 143.228 153.102 171.585 1.00 63.39 715 HIS F N 1
ATOM 12996 C CA . HIS F 1 739 ? 144.408 152.290 171.326 1.00 62.63 715 HIS F CA 1
ATOM 12997 C C . HIS F 1 739 ? 145.649 153.119 171.030 1.00 65.33 715 HIS F C 1
ATOM 12998 O O . HIS F 1 739 ? 146.734 152.547 170.885 1.00 67.95 715 HIS F O 1
ATOM 13005 N N . SER F 1 740 ? 145.521 154.441 170.934 1.00 66.21 716 SER F N 1
ATOM 13006 C CA . SER F 1 740 ? 146.683 155.311 170.819 1.00 65.68 716 SER F CA 1
ATOM 13007 C C . SER F 1 740 ? 147.306 155.638 172.167 1.00 65.46 716 SER F C 1
ATOM 13008 O O . SER F 1 740 ? 148.387 156.233 172.205 1.00 65.78 716 SER F O 1
ATOM 13011 N N . ILE F 1 741 ? 146.652 155.266 173.267 1.00 63.00 717 ILE F N 1
ATOM 13012 C CA . ILE F 1 741 ? 147.134 155.533 174.616 1.00 59.51 717 ILE F CA 1
ATOM 13013 C C . ILE F 1 741 ? 147.430 154.240 175.364 1.00 66.34 717 ILE F C 1
ATOM 13014 O O . ILE F 1 741 ? 148.477 154.105 176.005 1.00 69.01 717 ILE F O 1
ATOM 13019 N N . PHE F 1 742 ? 146.516 153.276 175.294 1.00 69.48 718 PHE F N 1
ATOM 13020 C CA . PHE F 1 742 ? 146.617 152.042 176.059 1.00 60.78 718 PHE F CA 1
ATOM 13021 C C . PHE F 1 742 ? 147.227 150.900 175.258 1.00 64.73 718 PHE F C 1
ATOM 13022 O O . PHE F 1 742 ? 147.374 149.796 175.793 1.00 70.19 718 PHE F O 1
ATOM 13030 N N . GLY F 1 743 ? 147.586 151.134 174.002 1.00 66.13 719 GLY F N 1
ATOM 13031 C CA . GLY F 1 743 ? 148.105 150.080 173.155 1.00 68.21 719 GLY F CA 1
ATOM 13032 C C . GLY F 1 743 ? 147.015 149.341 172.407 1.00 69.63 719 GLY F C 1
ATOM 13033 O O . GLY F 1 743 ? 145.824 149.648 172.498 1.00 76.09 719 GLY F O 1
ATOM 13034 N N . THR F 1 744 ? 147.445 148.337 171.646 1.00 62.70 720 THR F N 1
ATOM 13035 C CA . THR F 1 744 ? 146.558 147.515 170.831 1.00 63.85 720 THR F CA 1
ATOM 13036 C C . THR F 1 744 ? 146.105 146.244 171.534 1.00 69.13 720 THR F C 1
ATOM 13037 O O . THR F 1 744 ? 144.905 145.930 171.547 1.00 74.50 720 THR F O 1
ATOM 13041 N N . ALA F 1 745 ? 147.046 145.499 172.118 1.00 59.12 721 ALA F N 1
ATOM 13042 C CA . ALA F 1 745 ? 146.704 144.245 172.776 1.00 61.62 721 ALA F CA 1
ATOM 13043 C C . ALA F 1 745 ? 145.742 144.474 173.933 1.00 66.21 721 ALA F C 1
ATOM 13044 O O . ALA F 1 745 ? 144.835 143.663 174.168 1.00 71.62 721 ALA F O 1
ATOM 13046 N N . GLN F 1 746 ? 145.922 145.575 174.663 1.00 63.31 722 GLN F N 1
ATOM 13047 C CA . GLN F 1 746 ? 145.033 145.877 175.777 1.00 63.96 722 GLN F CA 1
ATOM 13048 C C . GLN F 1 746 ? 143.602 146.087 175.302 1.00 67.39 722 GLN F C 1
ATOM 13049 O O . GLN F 1 746 ? 142.658 145.579 175.917 1.00 69.66 722 GLN F O 1
ATOM 13055 N N . THR F 1 747 ? 143.418 146.823 174.203 1.00 58.86 723 THR F N 1
ATOM 13056 C CA . THR F 1 747 ? 142.071 147.034 173.679 1.00 57.83 723 THR F CA 1
ATOM 13057 C C . THR F 1 747 ? 141.465 145.740 173.150 1.00 64.17 723 THR F C 1
ATOM 13058 O O . THR F 1 747 ? 140.272 145.481 173.356 1.00 71.37 723 THR F O 1
ATOM 13062 N N . PHE F 1 748 ? 142.264 144.919 172.459 1.00 56.91 724 PHE F N 1
ATOM 13063 C CA . PHE F 1 748 ? 141.776 143.614 172.019 1.00 57.20 724 PHE F CA 1
ATOM 13064 C C . PHE F 1 748 ? 141.241 142.807 173.198 1.00 62.16 724 PHE F C 1
ATOM 13065 O O . PHE F 1 748 ? 140.100 142.308 173.178 1.00 69.15 724 PHE F O 1
ATOM 13073 N N . ASN F 1 749 ? 142.065 142.676 174.239 1.00 49.21 725 ASN F N 1
ATOM 13074 C CA . ASN F 1 749 ? 141.688 141.879 175.396 1.00 49.52 725 ASN F CA 1
ATOM 13075 C C . ASN F 1 749 ? 140.470 142.463 176.091 1.00 54.11 725 ASN F C 1
ATOM 13076 O O . ASN F 1 749 ? 139.585 141.720 176.526 1.00 63.73 725 ASN F O 1
ATOM 13081 N N . SER F 1 750 ? 140.406 143.791 176.207 1.00 49.83 726 SER F N 1
ATOM 13082 C CA . SER F 1 750 ? 139.268 144.419 176.864 1.00 53.00 726 SER F CA 1
ATOM 13083 C C . SER F 1 750 ? 137.978 144.155 176.100 1.00 57.44 726 SER F C 1
ATOM 13084 O O . SER F 1 750 ? 136.945 143.852 176.706 1.00 60.69 726 SER F O 1
ATOM 13087 N N . GLY F 1 751 ? 138.018 144.250 174.770 1.00 44.42 727 GLY F N 1
ATOM 13088 C CA . GLY F 1 751 ? 136.822 143.977 173.989 1.00 39.75 727 GLY F CA 1
ATOM 13089 C C . GLY F 1 751 ? 136.324 142.554 174.160 1.00 50.46 727 GLY F C 1
ATOM 13090 O O . GLY F 1 751 ? 135.132 142.321 174.400 1.00 60.29 727 GLY F O 1
ATOM 13091 N N . ASN F 1 752 ? 137.232 141.579 174.054 1.00 45.64 728 ASN F N 1
ATOM 13092 C CA . ASN F 1 752 ? 136.804 140.188 174.213 1.00 45.42 728 ASN F CA 1
ATOM 13093 C C . ASN F 1 752 ? 136.310 139.914 175.632 1.00 49.23 728 ASN F C 1
ATOM 13094 O O . ASN F 1 752 ? 135.317 139.193 175.836 1.00 51.93 728 ASN F O 1
ATOM 13099 N N . TYR F 1 753 ? 136.990 140.485 176.626 1.00 41.86 729 TYR F N 1
ATOM 13100 C CA . TYR F 1 753 ? 136.584 140.311 178.012 1.00 43.08 729 TYR F CA 1
ATOM 13101 C C . TYR F 1 753 ? 135.195 140.883 178.251 1.00 50.59 729 TYR F C 1
ATOM 13102 O O . TYR F 1 753 ? 134.397 140.299 178.990 1.00 56.23 729 TYR F O 1
ATOM 13111 N N . VAL F 1 754 ? 134.890 142.029 177.640 1.00 46.91 730 VAL F N 1
ATOM 13112 C CA . VAL F 1 754 ? 133.554 142.601 177.771 1.00 39.07 730 VAL F CA 1
ATOM 13113 C C . VAL F 1 754 ? 132.519 141.718 177.091 1.00 40.77 730 VAL F C 1
ATOM 13114 O O . VAL F 1 754 ? 131.408 141.549 177.609 1.00 46.61 730 VAL F O 1
ATOM 13118 N N . TYR F 1 755 ? 132.855 141.141 175.934 1.00 42.39 731 TYR F N 1
ATOM 13119 C CA . TYR F 1 755 ? 131.950 140.181 175.304 1.00 35.54 731 TYR F CA 1
ATOM 13120 C C . TYR F 1 755 ? 131.570 139.074 176.279 1.00 40.79 731 TYR F C 1
ATOM 13121 O O . TYR F 1 755 ? 130.386 138.759 176.464 1.00 46.46 731 TYR F O 1
ATOM 13130 N N . PHE F 1 756 ? 132.568 138.481 176.932 1.00 46.25 732 PHE F N 1
ATOM 13131 C CA . PHE F 1 756 ? 132.262 137.330 177.779 1.00 37.18 732 PHE F CA 1
ATOM 13132 C C . PHE F 1 756 ? 131.651 137.727 179.121 1.00 38.20 732 PHE F C 1
ATOM 13133 O O . PHE F 1 756 ? 130.859 136.961 179.680 1.00 47.62 732 PHE F O 1
ATOM 13141 N N . LEU F 1 757 ? 131.958 138.919 179.634 1.00 35.22 733 LEU F N 1
ATOM 13142 C CA . LEU F 1 757 ? 131.232 139.423 180.797 1.00 29.76 733 LEU F CA 1
ATOM 13143 C C . LEU F 1 757 ? 129.758 139.626 180.475 1.00 39.81 733 LEU F C 1
ATOM 13144 O O . LEU F 1 757 ? 128.881 139.274 181.276 1.00 45.63 733 LEU F O 1
ATOM 13149 N N . ALA F 1 758 ? 129.464 140.188 179.300 1.00 39.01 734 ALA F N 1
ATOM 13150 C CA . ALA F 1 758 ? 128.078 140.347 178.879 1.00 27.08 734 ALA F CA 1
ATOM 13151 C C . ALA F 1 758 ? 127.389 138.999 178.749 1.00 25.94 734 ALA F C 1
ATOM 13152 O O . ALA F 1 758 ? 126.225 138.852 179.135 1.00 40.24 734 ALA F O 1
ATOM 13154 N N . LEU F 1 759 ? 128.089 138.002 178.205 1.00 35.41 735 LEU F N 1
ATOM 13155 C CA . LEU F 1 759 ? 127.515 136.660 178.149 1.00 35.61 735 LEU F CA 1
ATOM 13156 C C . LEU F 1 759 ? 127.219 136.133 179.547 1.00 30.07 735 LEU F C 1
ATOM 13157 O O . LEU F 1 759 ? 126.181 135.504 179.775 1.00 38.79 735 LEU F O 1
ATOM 13162 N N . GLN F 1 760 ? 128.123 136.381 180.497 1.00 38.92 736 GLN F N 1
ATOM 13163 C CA . GLN F 1 760 ? 127.893 135.937 181.869 1.00 36.38 736 GLN F CA 1
ATOM 13164 C C . GLN F 1 760 ? 126.675 136.617 182.477 1.00 42.25 736 GLN F C 1
ATOM 13165 O O . GLN F 1 760 ? 125.967 136.020 183.295 1.00 41.15 736 GLN F O 1
ATOM 13171 N N . GLU F 1 761 ? 126.418 137.872 182.096 1.00 55.03 737 GLU F N 1
ATOM 13172 C CA . GLU F 1 761 ? 125.280 138.590 182.666 1.00 42.25 737 GLU F CA 1
ATOM 13173 C C . GLU F 1 761 ? 123.950 138.079 182.126 1.00 31.50 737 GLU F C 1
ATOM 13174 O O . GLU F 1 761 ? 122.916 138.236 182.782 1.00 36.94 737 GLU F O 1
ATOM 13180 N N . VAL F 1 762 ? 123.949 137.473 180.939 1.00 31.72 738 VAL F N 1
ATOM 13181 C CA . VAL F 1 762 ? 122.707 136.965 180.366 1.00 27.21 738 VAL F CA 1
ATOM 13182 C C . VAL F 1 762 ? 122.285 135.669 181.051 1.00 41.40 738 VAL F C 1
ATOM 13183 O O . VAL F 1 762 ? 121.104 135.302 181.033 1.00 43.40 738 VAL F O 1
ATOM 13187 N N . GLN F 1 763 ? 123.226 134.969 181.687 1.00 48.09 739 GLN F N 1
ATOM 13188 C CA . GLN F 1 763 ? 122.897 133.733 182.388 1.00 36.14 739 GLN F CA 1
ATOM 13189 C C . GLN F 1 763 ? 122.017 133.966 183.607 1.00 44.86 739 GLN F C 1
ATOM 13190 O O . GLN F 1 763 ? 121.362 133.027 184.071 1.00 51.81 739 GLN F O 1
ATOM 13196 N N . LYS F 1 764 ? 121.993 135.187 184.143 1.00 42.77 740 LYS F N 1
ATOM 13197 C CA . LYS F 1 764 ? 121.210 135.470 185.338 1.00 35.10 740 LYS F CA 1
ATOM 13198 C C . LYS F 1 764 ? 119.711 135.365 185.098 1.00 38.64 740 LYS F C 1
ATOM 13199 O O . LYS F 1 764 ? 118.973 135.015 186.024 1.00 48.15 740 LYS F O 1
ATOM 13205 N N . LEU F 1 765 ? 119.242 135.655 183.886 1.00 43.56 741 LEU F N 1
ATOM 13206 C CA . LEU F 1 765 ? 117.816 135.598 183.593 1.00 44.38 741 LEU F CA 1
ATOM 13207 C C . LEU F 1 765 ? 117.262 134.181 183.606 1.00 45.08 741 LEU F C 1
ATOM 13208 O O . LEU F 1 765 ? 116.038 134.017 183.583 1.00 53.52 741 LEU F O 1
ATOM 13213 N N . ASN F 1 766 ? 118.126 133.166 183.639 1.00 47.83 742 ASN F N 1
ATOM 13214 C CA . ASN F 1 766 ? 117.722 131.766 183.754 1.00 48.56 742 ASN F CA 1
ATOM 13215 C C . ASN F 1 766 ? 116.798 131.355 182.605 1.00 51.73 742 ASN F C 1
ATOM 13216 O O . ASN F 1 766 ? 115.633 131.008 182.800 1.00 54.52 742 ASN F O 1
ATOM 13221 N N . SER F 1 767 ? 117.345 131.399 181.393 1.00 51.54 743 SER F N 1
ATOM 13222 C CA . SER F 1 767 ? 116.591 130.991 180.216 1.00 53.45 743 SER F CA 1
ATOM 13223 C C . SER F 1 767 ? 117.531 130.556 179.097 1.00 61.01 743 SER F C 1
ATOM 13224 O O . SER F 1 767 ? 118.383 131.341 178.661 1.00 63.33 743 SER F O 1
ATOM 13227 N N . PRO F 1 768 ? 117.416 129.315 178.616 1.00 52.50 744 PRO F N 1
ATOM 13228 C CA . PRO F 1 768 ? 118.275 128.871 177.503 1.00 58.39 744 PRO F CA 1
ATOM 13229 C C . PRO F 1 768 ? 118.073 129.660 176.219 1.00 61.43 744 PRO F C 1
ATOM 13230 O O . PRO F 1 768 ? 119.030 129.841 175.446 1.00 66.98 744 PRO F O 1
ATOM 13234 N N . ARG F 1 769 ? 116.848 130.126 175.963 1.00 48.91 745 ARG F N 1
ATOM 13235 C CA . ARG F 1 769 ? 116.589 130.890 174.751 1.00 47.35 745 ARG F CA 1
ATOM 13236 C C . ARG F 1 769 ? 117.449 132.142 174.688 1.00 52.11 745 ARG F C 1
ATOM 13237 O O . ARG F 1 769 ? 117.894 132.536 173.603 1.00 61.73 745 ARG F O 1
ATOM 13245 N N . ALA F 1 770 ? 117.702 132.772 175.836 1.00 31.90 746 ALA F N 1
ATOM 13246 C CA . ALA F 1 770 ? 118.572 133.940 175.860 1.00 36.74 746 ALA F CA 1
ATOM 13247 C C . ALA F 1 770 ? 119.970 133.589 175.370 1.00 48.78 746 ALA F C 1
ATOM 13248 O O . ALA F 1 770 ? 120.567 134.333 174.580 1.00 55.13 746 ALA F O 1
ATOM 13250 N N . ILE F 1 771 ? 120.498 132.445 175.812 1.00 46.95 747 ILE F N 1
ATOM 13251 C CA . ILE F 1 771 ? 121.810 131.995 175.359 1.00 43.01 747 ILE F CA 1
ATOM 13252 C C . ILE F 1 771 ? 121.799 131.763 173.855 1.00 49.35 747 ILE F C 1
ATOM 13253 O O . ILE F 1 771 ? 122.745 132.137 173.144 1.00 58.27 747 ILE F O 1
ATOM 13258 N N . SER F 1 772 ? 120.732 131.141 173.347 1.00 38.29 748 SER F N 1
ATOM 13259 C CA . SER F 1 772 ? 120.639 130.889 171.911 1.00 40.23 748 SER F CA 1
ATOM 13260 C C . SER F 1 772 ? 120.700 132.188 171.111 1.00 46.96 748 SER F C 1
ATOM 13261 O O . SER F 1 772 ? 121.493 132.314 170.164 1.00 53.91 748 SER F O 1
ATOM 13264 N N . ILE F 1 773 ? 119.869 133.169 171.479 1.00 40.34 749 ILE F N 1
ATOM 13265 C CA . ILE F 1 773 ? 119.860 134.435 170.745 1.00 33.72 749 ILE F CA 1
ATOM 13266 C C . ILE F 1 773 ? 121.210 135.126 170.848 1.00 36.04 749 ILE F C 1
ATOM 13267 O O . ILE F 1 773 ? 121.702 135.702 169.868 1.00 50.75 749 ILE F O 1
ATOM 13272 N N . PHE F 1 774 ? 121.827 135.094 172.030 1.00 28.19 750 PHE F N 1
ATOM 13273 C CA . PHE F 1 774 ? 123.124 135.739 172.202 1.00 30.92 750 PHE F CA 1
ATOM 13274 C C . PHE F 1 774 ? 124.161 135.149 171.254 1.00 40.99 750 PHE F C 1
ATOM 13275 O O . PHE F 1 774 ? 124.884 135.883 170.561 1.00 53.10 750 PHE F O 1
ATOM 13283 N N . VAL F 1 775 ? 124.234 133.817 171.195 1.00 40.61 751 VAL F N 1
ATOM 13284 C CA . VAL F 1 775 ? 125.240 133.169 170.356 1.00 43.38 751 VAL F CA 1
ATOM 13285 C C . VAL F 1 775 ? 124.991 133.475 168.885 1.00 45.56 751 VAL F C 1
ATOM 13286 O O . VAL F 1 775 ? 125.926 133.803 168.136 1.00 55.40 751 VAL F O 1
ATOM 13290 N N . ASP F 1 776 ? 123.732 133.383 168.444 1.00 41.72 752 ASP F N 1
ATOM 13291 C CA . ASP F 1 776 ? 123.432 133.668 167.043 1.00 41.22 752 ASP F CA 1
ATOM 13292 C C . ASP F 1 776 ? 123.778 135.107 166.672 1.00 45.94 752 ASP F C 1
ATOM 13293 O O . ASP F 1 776 ? 124.362 135.358 165.607 1.00 56.92 752 ASP F O 1
ATOM 13298 N N . ALA F 1 777 ? 123.439 136.065 167.537 1.00 32.18 753 ALA F N 1
ATOM 13299 C CA . ALA F 1 777 ? 123.734 137.462 167.243 1.00 25.91 753 ALA F CA 1
ATOM 13300 C C . ALA F 1 777 ? 125.234 137.710 167.150 1.00 37.06 753 ALA F C 1
ATOM 13301 O O . ALA F 1 777 ? 125.696 138.433 166.256 1.00 53.53 753 ALA F O 1
ATOM 13303 N N . LEU F 1 778 ? 126.014 137.127 168.064 1.00 33.22 754 LEU F N 1
ATOM 13304 C CA . LEU F 1 778 ? 127.458 137.349 168.019 1.00 32.60 754 LEU F CA 1
ATOM 13305 C C . LEU F 1 778 ? 128.074 136.731 166.767 1.00 38.35 754 LEU F C 1
ATOM 13306 O O . LEU F 1 778 ? 128.955 137.335 166.130 1.00 46.56 754 LEU F O 1
ATOM 13311 N N . THR F 1 779 ? 127.608 135.540 166.382 1.00 35.16 755 THR F N 1
ATOM 13312 C CA . THR F 1 779 ? 128.074 134.927 165.141 1.00 32.11 755 THR F CA 1
ATOM 13313 C C . THR F 1 779 ? 127.775 135.820 163.942 1.00 46.75 755 THR F C 1
ATOM 13314 O O . THR F 1 779 ? 128.633 136.027 163.071 1.00 56.82 755 THR F O 1
ATOM 13318 N N . GLN F 1 780 ? 126.556 136.368 163.886 1.00 35.92 756 GLN F N 1
ATOM 13319 C CA . GLN F 1 780 ? 126.185 137.242 162.777 1.00 27.46 756 GLN F CA 1
ATOM 13320 C C . GLN F 1 780 ? 127.074 138.478 162.720 1.00 36.40 756 GLN F C 1
ATOM 13321 O O . GLN F 1 780 ? 127.525 138.887 161.637 1.00 49.36 756 GLN F O 1
ATOM 13327 N N . LEU F 1 781 ? 127.336 139.087 163.878 1.00 23.64 757 LEU F N 1
ATOM 13328 C CA . LEU F 1 781 ? 128.171 140.282 163.912 1.00 29.75 757 LEU F CA 1
ATOM 13329 C C . LEU F 1 781 ? 129.568 139.985 163.386 1.00 40.09 757 LEU F C 1
ATOM 13330 O O . LEU F 1 781 ? 130.132 140.771 162.608 1.00 48.25 757 LEU F O 1
ATOM 13335 N N . HIS F 1 782 ? 130.142 138.852 163.796 1.00 44.96 758 HIS F N 1
ATOM 13336 C CA . HIS F 1 782 ? 131.494 138.532 163.349 1.00 41.39 758 HIS F CA 1
ATOM 13337 C C . HIS F 1 782 ? 131.532 138.229 161.856 1.00 38.95 758 HIS F C 1
ATOM 13338 O O . HIS F 1 782 ? 132.483 138.618 161.165 1.00 46.23 758 HIS F O 1
ATOM 13345 N N . ARG F 1 783 ? 130.496 137.568 161.333 1.00 33.81 759 ARG F N 1
ATOM 13346 C CA . ARG F 1 783 ? 130.412 137.351 159.890 1.00 32.99 759 ARG F CA 1
ATOM 13347 C C . ARG F 1 783 ? 130.418 138.675 159.131 1.00 43.18 759 ARG F C 1
ATOM 13348 O O . ARG F 1 783 ? 131.162 138.847 158.152 1.00 48.00 759 ARG F O 1
ATOM 13356 N N . GLY F 1 784 ? 129.590 139.624 159.573 1.00 44.28 760 GLY F N 1
ATOM 13357 C CA . GLY F 1 784 ? 129.521 140.904 158.882 1.00 40.86 760 GLY F CA 1
ATOM 13358 C C . GLY F 1 784 ? 130.835 141.662 158.913 1.00 48.47 760 GLY F C 1
ATOM 13359 O O . GLY F 1 784 ? 131.292 142.191 157.890 1.00 57.32 760 GLY F O 1
ATOM 13360 N N . GLN F 1 785 ? 131.466 141.721 160.089 1.00 48.47 761 GLN F N 1
ATOM 13361 C CA . GLN F 1 785 ? 132.744 142.419 160.197 1.00 48.06 761 GLN F CA 1
ATOM 13362 C C . GLN F 1 785 ? 133.800 141.777 159.305 1.00 53.23 761 GLN F C 1
ATOM 13363 O O . GLN F 1 785 ? 134.584 142.479 158.647 1.00 56.30 761 GLN F O 1
ATOM 13369 N N . GLY F 1 786 ? 133.833 140.443 159.267 1.00 49.36 762 GLY F N 1
ATOM 13370 C CA . GLY F 1 786 ? 134.807 139.766 158.430 1.00 42.86 762 GLY F CA 1
ATOM 13371 C C . GLY F 1 786 ? 134.622 140.070 156.958 1.00 43.95 762 GLY F C 1
ATOM 13372 O O . GLY F 1 786 ? 135.592 140.319 156.237 1.00 53.29 762 GLY F O 1
ATOM 13373 N N . MET F 1 787 ? 133.372 140.049 156.487 1.00 49.17 763 MET F N 1
ATOM 13374 C CA . MET F 1 787 ? 133.129 140.364 155.081 1.00 44.01 763 MET F CA 1
ATOM 13375 C C . MET F 1 787 ? 133.539 141.794 154.751 1.00 48.01 763 MET F C 1
ATOM 13376 O O . MET F 1 787 ? 134.140 142.049 153.697 1.00 53.49 763 MET F O 1
ATOM 13381 N N . ASP F 1 788 ? 133.227 142.740 155.640 1.00 52.97 764 ASP F N 1
ATOM 13382 C CA . ASP F 1 788 ? 133.615 144.128 155.397 1.00 47.70 764 ASP F CA 1
ATOM 13383 C C . ASP F 1 788 ? 135.129 144.263 155.269 1.00 48.19 764 ASP F C 1
ATOM 13384 O O . ASP F 1 788 ? 135.636 144.890 154.327 1.00 53.58 764 ASP F O 1
ATOM 13389 N N . VAL F 1 789 ? 135.870 143.665 156.207 1.00 53.99 7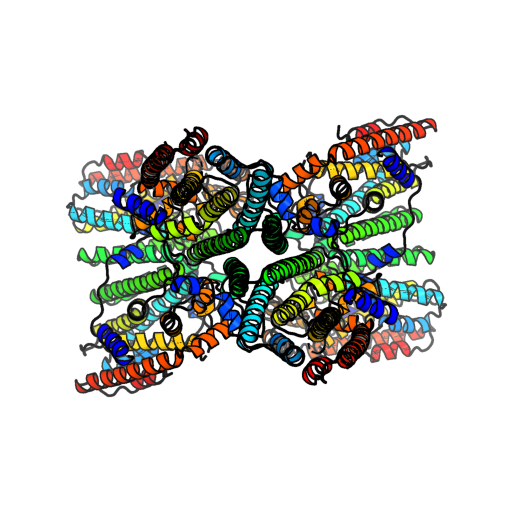65 VAL F N 1
ATOM 13390 C CA . VAL F 1 789 ? 137.328 143.774 156.176 1.00 49.02 765 VAL F CA 1
ATOM 13391 C C . VAL F 1 789 ? 137.891 143.105 154.926 1.00 51.56 765 VAL F C 1
ATOM 13392 O O . VAL F 1 789 ? 138.822 143.621 154.296 1.00 51.43 765 VAL F O 1
ATOM 13396 N N . PHE F 1 790 ? 137.336 141.950 154.546 1.00 52.69 766 PHE F N 1
ATOM 13397 C CA . PHE F 1 790 ? 137.817 141.248 153.359 1.00 41.39 766 PHE F CA 1
ATOM 13398 C C . PHE F 1 790 ? 137.647 142.099 152.109 1.00 48.11 766 PHE F C 1
ATOM 13399 O O . PHE F 1 790 ? 138.582 142.242 151.309 1.00 59.64 766 PHE F O 1
ATOM 13407 N N . TRP F 1 791 ? 136.458 142.679 151.926 1.00 49.93 767 TRP F N 1
ATOM 13408 C CA . TRP F 1 791 ? 136.232 143.510 150.747 1.00 44.31 767 TRP F CA 1
ATOM 13409 C C . TRP F 1 791 ? 137.152 144.721 150.742 1.00 48.32 767 TRP F C 1
ATOM 13410 O O . TRP F 1 791 ? 137.700 145.084 149.696 1.00 50.22 767 TRP F O 1
ATOM 13421 N N . ARG F 1 792 ? 137.334 145.366 151.898 1.00 65.13 768 ARG F N 1
ATOM 13422 C CA . ARG F 1 792 ? 138.204 146.538 151.930 1.00 59.68 768 ARG F CA 1
ATOM 13423 C C . ARG F 1 792 ? 139.645 146.174 151.595 1.00 56.41 768 ARG F C 1
ATOM 13424 O O . ARG F 1 792 ? 140.322 146.905 150.864 1.00 61.43 768 ARG F O 1
ATOM 13432 N N . ASP F 1 793 ? 140.133 145.045 152.115 1.00 62.24 769 ASP F N 1
ATOM 13433 C CA . ASP F 1 793 ? 141.538 144.697 151.926 1.00 61.88 769 ASP F CA 1
ATOM 13434 C C . ASP F 1 793 ? 141.817 144.212 150.509 1.00 63.30 769 ASP F C 1
ATOM 13435 O O . ASP F 1 793 ? 142.858 144.543 149.932 1.00 62.30 769 ASP F O 1
ATOM 13440 N N . SER F 1 794 ? 140.910 143.429 149.930 1.00 60.20 770 SER F N 1
ATOM 13441 C CA . SER F 1 794 ? 141.172 142.813 148.635 1.00 48.75 770 SER F CA 1
ATOM 13442 C C . SER F 1 794 ? 140.804 143.703 147.454 1.00 58.31 770 SER F C 1
ATOM 13443 O O . SER F 1 794 ? 141.066 143.318 146.310 1.00 62.15 770 SER F O 1
ATOM 13446 N N . LEU F 1 795 ? 140.202 144.869 147.699 1.00 62.32 771 LEU F N 1
ATOM 13447 C CA . LEU F 1 795 ? 139.843 145.834 146.657 1.00 54.92 771 LEU F CA 1
ATOM 13448 C C . LEU F 1 795 ? 138.841 145.240 145.665 1.00 54.54 771 LEU F C 1
ATOM 13449 O O . LEU F 1 795 ? 139.057 145.224 144.453 1.00 58.92 771 LEU F O 1
ATOM 13454 N N . ILE F 1 796 ? 137.727 144.753 146.204 1.00 51.31 772 ILE F N 1
ATOM 13455 C CA . ILE F 1 796 ? 136.607 144.261 145.411 1.00 50.76 772 ILE F CA 1
ATOM 13456 C C . ILE F 1 796 ? 135.378 145.077 145.776 1.00 54.55 772 ILE F C 1
ATOM 13457 O O . ILE F 1 796 ? 135.075 145.254 146.961 1.00 62.87 772 ILE F O 1
ATOM 13462 N N . CYS F 1 797 ? 134.673 145.570 144.763 1.00 57.18 773 CYS F N 1
ATOM 13463 C CA . CYS F 1 797 ? 133.471 146.354 144.994 1.00 58.50 773 CYS F CA 1
ATOM 13464 C C . CYS F 1 797 ? 132.271 145.427 145.111 1.00 64.38 773 CYS F C 1
ATOM 13465 O O . CYS F 1 797 ? 131.934 144.744 144.135 1.00 70.30 773 CYS F O 1
ATOM 13468 N N . PRO F 1 798 ? 131.609 145.364 146.262 1.00 43.06 774 PRO F N 1
ATOM 13469 C CA . PRO F 1 798 ? 130.415 144.527 146.381 1.00 38.66 774 PRO F CA 1
ATOM 13470 C C . PRO F 1 798 ? 129.238 145.116 145.623 1.00 47.73 774 PRO F C 1
ATOM 13471 O O . PRO F 1 798 ? 129.152 146.321 145.380 1.00 50.83 774 PRO F O 1
ATOM 13475 N N . THR F 1 799 ? 128.319 144.234 145.245 1.00 53.74 775 THR F N 1
ATOM 13476 C CA . THR F 1 799 ? 127.059 144.660 144.665 1.00 52.05 775 THR F CA 1
ATOM 13477 C C . THR F 1 799 ? 126.156 145.218 145.761 1.00 56.80 775 THR F C 1
ATOM 13478 O O . THR F 1 799 ? 126.473 145.165 146.952 1.00 65.55 775 THR F O 1
ATOM 13482 N N . GLU F 1 800 ? 125.014 145.774 145.354 1.00 50.90 776 GLU F N 1
ATOM 13483 C CA . GLU F 1 800 ? 124.084 146.339 146.324 1.00 49.74 776 GLU F CA 1
ATOM 13484 C C . GLU F 1 800 ? 123.544 145.270 147.266 1.00 55.49 776 GLU F C 1
ATOM 13485 O O . GLU F 1 800 ? 123.445 145.492 148.479 1.00 60.95 776 GLU F O 1
ATOM 13491 N N . GLU F 1 801 ? 123.190 144.102 146.725 1.00 53.89 777 GLU F N 1
ATOM 13492 C CA . GLU F 1 801 ? 122.623 143.042 147.549 1.00 53.07 777 GLU F CA 1
ATOM 13493 C C . GLU F 1 801 ? 123.630 142.530 148.570 1.00 59.15 777 GLU F C 1
ATOM 13494 O O . GLU F 1 801 ? 123.286 142.313 149.740 1.00 67.23 777 GLU F O 1
ATOM 13500 N N . GLU F 1 802 ? 124.879 142.328 148.148 1.00 41.90 778 GLU F N 1
ATOM 13501 C CA . GLU F 1 802 ? 125.905 141.861 149.073 1.00 41.75 778 GLU F CA 1
ATOM 13502 C C . GLU F 1 802 ? 126.150 142.876 150.180 1.00 47.97 778 GLU F C 1
ATOM 13503 O O . GLU F 1 802 ? 126.280 142.509 151.356 1.00 64.19 778 GLU F O 1
ATOM 13509 N N . TYR F 1 803 ? 126.208 144.160 149.824 1.00 37.01 779 TYR F N 1
ATOM 13510 C CA . TYR F 1 803 ? 126.394 145.200 150.828 1.00 41.46 779 TYR F CA 1
ATOM 13511 C C . TYR F 1 803 ? 125.232 145.225 151.811 1.00 49.00 779 TYR F C 1
ATOM 13512 O O . TYR F 1 803 ? 125.436 145.382 153.020 1.00 53.23 779 TYR F O 1
ATOM 13521 N N . LEU F 1 804 ? 124.005 145.068 151.313 1.00 45.35 780 LEU F N 1
ATOM 13522 C CA . LEU F 1 804 ? 122.845 145.098 152.197 1.00 37.65 780 LEU F CA 1
ATOM 13523 C C . LEU F 1 804 ? 122.830 143.901 153.142 1.00 48.06 780 LEU F C 1
ATOM 13524 O O . LEU F 1 804 ? 122.490 144.043 154.322 1.00 60.17 780 LEU F O 1
ATOM 13529 N N . ASP F 1 805 ? 123.200 142.714 152.651 1.00 46.35 781 ASP F N 1
ATOM 13530 C CA . ASP F 1 805 ? 123.283 141.553 153.536 1.00 44.03 781 ASP F CA 1
ATOM 13531 C C . ASP F 1 805 ? 124.373 141.727 154.588 1.00 46.11 781 ASP F C 1
ATOM 13532 O O . ASP F 1 805 ? 124.176 141.380 155.763 1.00 52.01 781 ASP F O 1
ATOM 13537 N N . MET F 1 806 ? 125.527 142.267 154.193 1.00 44.04 782 MET F N 1
ATOM 13538 C CA . MET F 1 806 ? 126.583 142.515 155.168 1.00 41.77 782 MET F CA 1
ATOM 13539 C C . MET F 1 806 ? 126.135 143.522 156.218 1.00 48.56 782 MET F C 1
ATOM 13540 O O . MET F 1 806 ? 126.446 143.372 157.404 1.00 53.49 782 MET F O 1
ATOM 13545 N N . VAL F 1 807 ? 125.407 144.559 155.799 1.00 45.77 783 VAL F N 1
ATOM 13546 C CA . VAL F 1 807 ? 124.905 145.552 156.745 1.00 36.05 783 VAL F CA 1
ATOM 13547 C C . VAL F 1 807 ? 123.895 144.921 157.693 1.00 39.90 783 VAL F C 1
ATOM 13548 O O . VAL F 1 807 ? 123.885 145.212 158.896 1.00 48.27 783 VAL F O 1
ATOM 13552 N N . ALA F 1 808 ? 123.035 144.045 157.172 1.00 38.24 784 ALA F N 1
ATOM 13553 C CA . ALA F 1 808 ? 122.066 143.362 158.023 1.00 39.15 784 ALA F CA 1
ATOM 13554 C C . ALA F 1 808 ? 122.761 142.507 159.072 1.00 42.95 784 ALA F C 1
ATOM 13555 O O . ALA F 1 808 ? 122.326 142.453 160.227 1.00 46.41 784 ALA F O 1
ATOM 13557 N N . ASN F 1 809 ? 123.837 141.822 158.686 1.00 46.11 785 ASN F N 1
ATOM 13558 C CA . ASN F 1 809 ? 124.585 141.033 159.663 1.00 34.75 785 ASN F CA 1
ATOM 13559 C C . ASN F 1 809 ? 125.299 141.923 160.675 1.00 37.78 785 ASN F C 1
ATOM 13560 O O . ASN F 1 809 ? 125.296 141.632 161.875 1.00 50.32 785 ASN F O 1
ATOM 13565 N N . LYS F 1 810 ? 125.914 143.010 160.210 1.00 44.06 786 LYS F N 1
ATOM 13566 C CA . LYS F 1 810 ? 126.780 143.829 161.054 1.00 41.08 786 LYS F CA 1
ATOM 13567 C C . LYS F 1 810 ? 126.001 144.708 162.025 1.00 49.59 786 LYS F C 1
ATOM 13568 O O . LYS F 1 810 ? 126.404 144.856 163.184 1.00 48.82 786 LYS F O 1
ATOM 13574 N N . THR F 1 811 ? 124.899 145.309 161.581 1.00 49.89 787 THR F N 1
ATOM 13575 C CA . THR F 1 811 ? 124.221 146.350 162.345 1.00 38.35 787 THR F CA 1
ATOM 13576 C C . THR F 1 811 ? 122.873 145.918 162.904 1.00 37.69 787 THR F C 1
ATOM 13577 O O . THR F 1 811 ? 122.559 146.225 164.057 1.00 49.20 787 THR F O 1
ATOM 13581 N N . GLY F 1 812 ? 122.064 145.199 162.126 1.00 28.67 788 GLY F N 1
ATOM 13582 C CA . GLY F 1 812 ? 120.733 144.836 162.582 1.00 37.61 788 GLY F CA 1
ATOM 13583 C C . GLY F 1 812 ? 120.706 143.768 163.655 1.00 48.24 788 GLY F C 1
ATOM 13584 O O . GLY F 1 812 ? 119.686 143.619 164.342 1.00 56.69 788 GLY F O 1
ATOM 13585 N N . ALA F 1 813 ? 121.802 143.025 163.818 1.00 47.10 789 ALA F N 1
ATOM 13586 C CA . ALA F 1 813 ? 121.825 141.931 164.782 1.00 40.54 789 ALA F CA 1
ATOM 13587 C C . ALA F 1 813 ? 121.627 142.434 166.205 1.00 38.47 789 ALA F C 1
ATOM 13588 O O . ALA F 1 813 ? 120.899 141.818 166.992 1.00 45.59 789 ALA F O 1
ATOM 13590 N N . LEU F 1 814 ? 122.271 143.549 166.558 1.00 27.75 790 LEU F N 1
ATOM 13591 C CA . LEU F 1 814 ? 122.138 144.080 167.910 1.00 27.92 790 LEU F CA 1
ATOM 13592 C C . LEU F 1 814 ? 120.709 144.519 168.196 1.00 39.98 790 LEU F C 1
ATOM 13593 O O . LEU F 1 814 ? 120.172 144.241 169.275 1.00 52.00 790 LEU F O 1
ATOM 13598 N N . PHE F 1 815 ? 120.074 145.200 167.241 1.00 31.29 791 PHE F N 1
ATOM 13599 C CA . PHE F 1 815 ? 118.689 145.618 167.429 1.00 26.72 791 PHE F CA 1
ATOM 13600 C C . PHE F 1 815 ? 117.768 144.414 167.576 1.00 35.83 791 PHE F C 1
ATOM 13601 O O . PHE F 1 815 ? 116.891 144.392 168.453 1.00 49.87 791 PHE F O 1
ATOM 13609 N N . CYS F 1 816 ? 117.959 143.396 166.732 1.00 39.50 792 CYS F N 1
ATOM 13610 C CA . CYS F 1 816 ? 117.120 142.206 166.815 1.00 38.62 792 CYS F CA 1
ATOM 13611 C C . CYS F 1 816 ? 117.293 141.500 168.153 1.00 44.84 792 CYS F C 1
ATOM 13612 O O . CYS F 1 816 ? 116.307 141.080 168.772 1.00 55.90 792 CYS F O 1
ATOM 13615 N N . LEU F 1 817 ? 118.536 141.369 168.621 1.00 33.51 793 LEU F N 1
ATOM 13616 C CA . LEU F 1 817 ? 118.780 140.720 169.905 1.00 30.47 793 LEU F CA 1
ATOM 13617 C C . LEU F 1 817 ? 118.176 141.519 171.050 1.00 42.09 793 LEU F C 1
ATOM 13618 O O . LEU F 1 817 ? 117.599 140.945 171.981 1.00 53.93 793 LEU F O 1
ATOM 13623 N N . ALA F 1 818 ? 118.293 142.848 170.999 1.00 39.26 794 ALA F N 1
ATOM 13624 C CA . ALA F 1 818 ? 117.735 143.680 172.057 1.00 32.19 794 ALA F CA 1
ATOM 13625 C C . ALA F 1 818 ? 116.224 143.538 172.132 1.00 30.56 794 ALA F C 1
ATOM 13626 O O . ALA F 1 818 ? 115.656 143.453 173.226 1.00 45.43 794 ALA F O 1
ATOM 13628 N N . ILE F 1 819 ? 115.550 143.516 170.982 1.00 29.16 795 ILE F N 1
ATOM 13629 C CA . ILE F 1 819 ? 114.095 143.386 171.012 1.00 32.46 795 ILE F CA 1
ATOM 13630 C C . ILE F 1 819 ? 113.686 141.981 171.442 1.00 40.35 795 ILE F C 1
ATOM 13631 O O . ILE F 1 819 ? 112.729 141.810 172.207 1.00 48.82 795 ILE F O 1
ATOM 13636 N N . GLU F 1 820 ? 114.406 140.955 170.981 1.00 47.48 796 GLU F N 1
ATOM 13637 C CA . GLU F 1 820 ? 114.040 139.587 171.331 1.00 41.20 796 GLU F CA 1
ATOM 13638 C C . GLU F 1 820 ? 114.326 139.257 172.790 1.00 46.04 796 GLU F C 1
ATOM 13639 O O . GLU F 1 820 ? 113.682 138.361 173.343 1.00 51.83 796 GLU F O 1
ATOM 13645 N N . LEU F 1 821 ? 115.276 139.947 173.423 1.00 39.10 797 LEU F N 1
ATOM 13646 C CA . LEU F 1 821 ? 115.520 139.726 174.844 1.00 35.02 797 LEU F CA 1
ATOM 13647 C C . LEU F 1 821 ? 114.386 140.287 175.695 1.00 47.51 797 LEU F C 1
ATOM 13648 O O . LEU F 1 821 ? 113.994 139.677 176.696 1.00 52.78 797 LEU F O 1
ATOM 13653 N N . LEU F 1 822 ? 113.850 141.451 175.316 1.00 44.41 798 LEU F N 1
ATOM 13654 C CA . LEU F 1 822 ? 112.761 142.052 176.079 1.00 34.43 798 LEU F CA 1
ATOM 13655 C C . LEU F 1 822 ? 111.483 141.232 175.986 1.00 37.82 798 LEU F C 1
ATOM 13656 O O . LEU F 1 822 ? 110.702 141.195 176.942 1.00 52.45 798 LEU F O 1
ATOM 13661 N N . GLN F 1 823 ? 111.250 140.576 174.851 1.00 26.52 799 GLN F N 1
ATOM 13662 C CA . GLN F 1 823 ? 110.005 139.857 174.622 1.00 30.47 799 GLN F CA 1
ATOM 13663 C C . GLN F 1 823 ? 109.895 138.576 175.437 1.00 47.98 799 GLN F C 1
ATOM 13664 O O . GLN F 1 823 ? 108.831 137.948 175.423 1.00 56.51 799 GLN F O 1
ATOM 13670 N N . ILE F 1 824 ? 110.960 138.167 176.130 1.00 46.86 800 ILE F N 1
ATOM 13671 C CA . ILE F 1 824 ? 110.915 136.935 176.914 1.00 36.85 800 ILE F CA 1
ATOM 13672 C C . ILE F 1 824 ? 109.874 137.046 178.021 1.00 42.58 800 ILE F C 1
ATOM 13673 O O . ILE F 1 824 ? 109.057 136.141 178.222 1.00 49.01 800 ILE F O 1
ATOM 13678 N N . LYS F 1 825 ? 109.880 138.162 178.746 1.00 47.72 801 LYS F N 1
ATOM 13679 C CA . LYS F 1 825 ? 108.925 138.401 179.818 1.00 44.56 801 LYS F CA 1
ATOM 13680 C C . LYS F 1 825 ? 107.688 139.161 179.362 1.00 50.36 801 LYS F C 1
ATOM 13681 O O . LYS F 1 825 ? 106.765 139.347 180.160 1.00 55.77 801 LYS F O 1
ATOM 13687 N N . SER F 1 826 ? 107.642 139.603 178.110 1.00 49.27 802 SER F N 1
ATOM 13688 C CA . SER F 1 826 ? 106.488 140.329 177.607 1.00 46.40 802 SER F CA 1
ATOM 13689 C C . SER F 1 826 ? 105.348 139.375 177.285 1.00 45.99 802 SER F C 1
ATOM 13690 O O . SER F 1 826 ? 105.562 138.210 176.940 1.00 53.26 802 SER F O 1
ATOM 13693 N N . THR F 1 827 ? 104.126 139.882 177.403 1.00 50.06 803 THR F N 1
ATOM 13694 C CA . THR F 1 827 ? 102.932 139.104 177.107 1.00 52.62 803 THR F CA 1
ATOM 13695 C C . THR F 1 827 ? 102.440 139.290 175.680 1.00 59.56 803 THR F C 1
ATOM 13696 O O . THR F 1 827 ? 101.460 138.647 175.290 1.00 59.94 803 THR F O 1
ATOM 13700 N N . VAL F 1 828 ? 103.087 140.150 174.897 1.00 60.76 804 VAL F N 1
ATOM 13701 C CA . VAL F 1 828 ? 102.745 140.365 173.497 1.00 50.83 804 VAL F CA 1
ATOM 13702 C C . VAL F 1 828 ? 103.708 139.548 172.650 1.00 56.11 804 VAL F C 1
ATOM 13703 O O . VAL F 1 828 ? 104.929 139.727 172.739 1.00 62.73 804 VAL F O 1
ATOM 13707 N N . GLN F 1 829 ? 103.166 138.657 171.826 1.00 53.36 805 GLN F N 1
ATOM 13708 C CA . GLN F 1 829 ? 103.959 137.637 171.151 1.00 52.75 805 GLN F CA 1
ATOM 13709 C C . GLN F 1 829 ? 103.732 137.677 169.647 1.00 59.70 805 GLN F C 1
ATOM 13710 O O . GLN F 1 829 ? 103.464 136.660 169.004 1.00 63.74 805 GLN F O 1
ATOM 13716 N N . LEU F 1 830 ? 103.830 138.866 169.064 1.00 60.34 806 LEU F N 1
ATOM 13717 C CA . LEU F 1 830 ? 103.777 139.032 167.623 1.00 52.95 806 LEU F CA 1
ATOM 13718 C C . LEU F 1 830 ? 105.196 138.990 167.060 1.00 56.61 806 LEU F C 1
ATOM 13719 O O . LEU F 1 830 ? 106.168 138.754 167.783 1.00 61.44 806 LEU F O 1
ATOM 13724 N N . ASP F 1 831 ? 105.327 139.220 165.756 1.00 60.07 807 ASP F N 1
ATOM 13725 C CA . ASP F 1 831 ? 106.619 139.215 165.079 1.00 55.15 807 ASP F CA 1
ATOM 13726 C C . ASP F 1 831 ? 106.986 140.651 164.724 1.00 59.36 807 ASP F C 1
ATOM 13727 O O . ASP F 1 831 ? 106.324 141.279 163.891 1.00 64.53 807 ASP F O 1
ATOM 13732 N N . PHE F 1 832 ? 108.042 141.164 165.353 1.00 47.92 808 PHE F N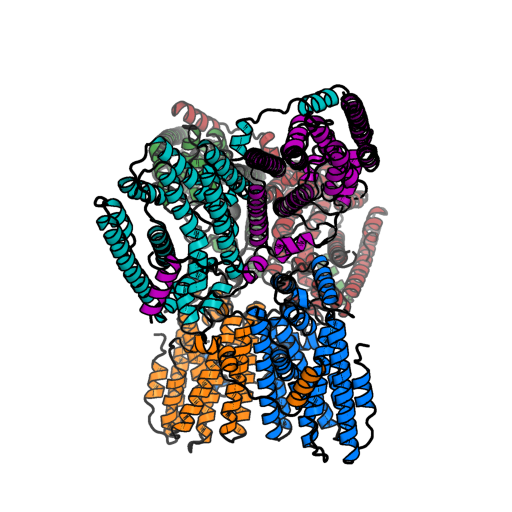 1
ATOM 13733 C CA . PHE F 1 832 ? 108.526 142.514 165.113 1.00 44.45 808 PHE F CA 1
ATOM 13734 C C . PHE F 1 832 ? 109.805 142.550 164.289 1.00 56.37 808 PHE F C 1
ATOM 13735 O O . PHE F 1 832 ? 110.314 143.641 164.012 1.00 64.67 808 PHE F O 1
ATOM 13743 N N . LEU F 1 833 ? 110.340 141.394 163.900 1.00 47.41 809 LEU F N 1
ATOM 13744 C CA . LEU F 1 833 ? 111.685 141.343 163.326 1.00 42.09 809 LEU F CA 1
ATOM 13745 C C . LEU F 1 833 ? 111.826 142.076 161.996 1.00 51.28 809 LEU F C 1
ATOM 13746 O O . LEU F 1 833 ? 112.829 142.793 161.822 1.00 59.28 809 LEU F O 1
ATOM 13751 N N . PRO F 1 834 ? 110.921 141.926 161.016 1.00 45.22 810 PRO F N 1
ATOM 13752 C CA . PRO F 1 834 ? 111.109 142.662 159.752 1.00 48.76 810 PRO F CA 1
ATOM 13753 C C . PRO F 1 834 ? 111.214 144.167 159.929 1.00 52.42 810 PRO F C 1
ATOM 13754 O O . PRO F 1 834 ? 112.031 144.817 159.259 1.00 57.39 810 PRO F O 1
ATOM 13758 N N . LEU F 1 835 ? 110.412 144.737 160.829 1.00 37.72 811 LEU F N 1
ATOM 13759 C CA . LEU F 1 835 ? 110.483 146.169 161.081 1.00 31.28 811 LEU F CA 1
ATOM 13760 C C . LEU F 1 835 ? 111.844 146.555 161.642 1.00 43.80 811 LEU F C 1
ATOM 13761 O O . LEU F 1 835 ? 112.425 147.573 161.245 1.00 56.42 811 LEU F O 1
ATOM 13766 N N . VAL F 1 836 ? 112.378 145.739 162.550 1.00 35.94 812 VAL F N 1
ATOM 13767 C CA . VAL F 1 836 ? 113.685 146.014 163.136 1.00 35.67 812 VAL F CA 1
ATOM 13768 C C . VAL F 1 836 ? 114.778 145.956 162.075 1.00 47.90 812 VAL F C 1
ATOM 13769 O O . VAL F 1 836 ? 115.680 146.804 162.044 1.00 55.76 812 VAL F O 1
ATOM 13773 N N . ARG F 1 837 ? 114.719 144.957 161.190 1.00 46.03 813 ARG F N 1
ATOM 13774 C CA . ARG F 1 837 ? 115.718 144.853 160.129 1.00 43.00 813 ARG F CA 1
ATOM 13775 C C . ARG F 1 837 ? 115.658 146.054 159.191 1.00 51.42 813 ARG F C 1
ATOM 13776 O O . ARG F 1 837 ? 116.699 146.615 158.811 1.00 57.33 813 ARG F O 1
ATOM 13784 N N . LEU F 1 838 ? 114.445 146.468 158.813 1.00 41.06 814 LEU F N 1
ATOM 13785 C CA . LEU F 1 838 ? 114.302 147.638 157.954 1.00 37.81 814 LEU F CA 1
ATOM 13786 C C . LEU F 1 838 ? 114.856 148.885 158.628 1.00 43.87 814 LEU F C 1
ATOM 13787 O O . LEU F 1 838 ? 115.531 149.702 157.987 1.00 53.54 814 LEU F O 1
ATOM 13792 N N . LEU F 1 839 ? 114.586 149.045 159.925 1.00 29.43 815 LEU F N 1
ATOM 13793 C CA . LEU F 1 839 ? 115.089 150.208 160.644 1.00 33.77 815 LEU F CA 1
ATOM 13794 C C . LEU F 1 839 ? 116.611 150.208 160.702 1.00 36.90 815 LEU F C 1
ATOM 13795 O O . LEU F 1 839 ? 117.245 151.260 160.551 1.00 51.26 815 LEU F O 1
ATOM 13800 N N . GLY F 1 840 ? 117.217 149.040 160.917 1.00 35.02 816 GLY F N 1
ATOM 13801 C CA . GLY F 1 840 ? 118.671 148.966 160.920 1.00 39.61 816 GLY F CA 1
ATOM 13802 C C . GLY F 1 840 ? 119.280 149.337 159.581 1.00 44.34 816 GLY F C 1
ATOM 13803 O O . GLY F 1 840 ? 120.280 150.066 159.518 1.00 50.48 816 GLY F O 1
ATOM 13804 N N . ILE F 1 841 ? 118.681 148.851 158.490 1.00 47.16 817 ILE F N 1
ATOM 13805 C CA . ILE F 1 841 ? 119.172 149.205 157.158 1.00 44.20 817 ILE F CA 1
ATOM 13806 C C . ILE F 1 841 ? 119.053 150.708 156.925 1.00 46.66 817 ILE F C 1
ATOM 13807 O O . ILE F 1 841 ? 119.979 151.348 156.402 1.00 52.57 817 ILE F O 1
ATOM 13812 N N . ILE F 1 842 ? 117.919 151.295 157.316 1.00 41.89 818 ILE F N 1
ATOM 13813 C CA . ILE F 1 842 ? 117.723 152.735 157.153 1.00 36.84 818 ILE F CA 1
ATOM 13814 C C . ILE F 1 842 ? 118.786 153.505 157.923 1.00 42.70 818 ILE F C 1
ATOM 13815 O O . ILE F 1 842 ? 119.374 154.469 157.415 1.00 52.80 818 ILE F O 1
ATOM 13820 N N . PHE F 1 843 ? 119.047 153.089 159.164 1.00 34.79 819 PHE F N 1
ATOM 13821 C CA . PHE F 1 843 ? 120.018 153.794 159.993 1.00 30.99 819 PHE F CA 1
ATOM 13822 C C . PHE F 1 843 ? 121.411 153.734 159.382 1.00 42.47 819 PHE F C 1
ATOM 13823 O O . PHE F 1 843 ? 122.127 154.743 159.348 1.00 53.53 819 PHE F O 1
ATOM 13831 N N . GLN F 1 844 ? 121.811 152.563 158.880 1.00 44.36 820 GLN F N 1
ATOM 13832 C CA . GLN F 1 844 ? 123.136 152.451 158.276 1.00 39.06 820 GLN F CA 1
ATOM 13833 C C . GLN F 1 844 ? 123.255 153.304 157.018 1.00 49.66 820 GLN F C 1
ATOM 13834 O O . GLN F 1 844 ? 124.279 153.969 156.807 1.00 54.19 820 GLN F O 1
ATOM 13840 N N . ILE F 1 845 ? 122.225 153.299 156.166 1.00 52.94 821 ILE F N 1
ATOM 13841 C CA . ILE F 1 845 ? 122.283 154.109 154.950 1.00 41.94 821 ILE F CA 1
ATOM 13842 C C . ILE F 1 845 ? 122.373 155.589 155.298 1.00 47.57 821 ILE F C 1
ATOM 13843 O O . ILE F 1 845 ? 123.141 156.346 154.684 1.00 56.46 821 ILE F O 1
ATOM 13848 N N . CYS F 1 846 ? 121.596 156.027 156.292 1.00 45.62 822 CYS F N 1
ATOM 13849 C CA . CYS F 1 846 ? 121.633 157.429 156.693 1.00 39.67 822 CYS F CA 1
ATOM 13850 C C . CYS F 1 846 ? 122.997 157.813 157.252 1.00 41.07 822 CYS F C 1
ATOM 13851 O O . CYS F 1 846 ? 123.496 158.911 156.983 1.00 55.00 822 CYS F O 1
ATOM 13854 N N . ASP F 1 847 ? 123.612 156.930 158.044 1.00 42.77 823 ASP F N 1
ATOM 13855 C CA . ASP F 1 847 ? 124.949 157.217 158.556 1.00 42.88 823 ASP F CA 1
ATOM 13856 C C . ASP F 1 847 ? 125.965 157.319 157.426 1.00 49.36 823 ASP F C 1
ATOM 13857 O O . ASP F 1 847 ? 126.827 158.210 157.431 1.00 56.38 823 ASP F O 1
ATOM 13862 N N . ASP F 1 848 ? 125.875 156.419 156.442 1.00 52.93 824 ASP F N 1
ATOM 13863 C CA . ASP F 1 848 ? 126.783 156.480 155.300 1.00 51.74 824 ASP F CA 1
ATOM 13864 C C . ASP F 1 848 ? 126.625 157.789 154.538 1.00 49.86 824 ASP F C 1
ATOM 13865 O O . ASP F 1 848 ? 127.615 158.381 154.095 1.00 52.96 824 ASP F O 1
ATOM 13870 N N . TYR F 1 849 ? 125.385 158.251 154.365 1.00 47.46 825 TYR F N 1
ATOM 13871 C CA . TYR F 1 849 ? 125.165 159.530 153.696 1.00 37.66 825 TYR F CA 1
ATOM 13872 C C . TYR F 1 849 ? 125.735 160.686 154.510 1.00 41.69 825 TYR F C 1
ATOM 13873 O O . TYR F 1 849 ? 126.444 161.544 153.973 1.00 52.87 825 TYR F O 1
ATOM 13882 N N . LEU F 1 850 ? 125.436 160.727 155.810 1.00 47.98 826 LEU F N 1
ATOM 13883 C CA . LEU F 1 850 ? 125.828 161.869 156.630 1.00 41.29 826 LEU F CA 1
ATOM 13884 C C . LEU F 1 850 ? 127.327 161.932 156.875 1.00 43.66 826 LEU F C 1
ATOM 13885 O O . LEU F 1 850 ? 127.835 163.001 157.225 1.00 53.49 826 LEU F O 1
ATOM 13890 N N . ASN F 1 851 ? 128.045 160.819 156.716 1.00 51.50 827 ASN F N 1
ATOM 13891 C CA . ASN F 1 851 ? 129.493 160.870 156.889 1.00 48.21 827 ASN F CA 1
ATOM 13892 C C . ASN F 1 851 ? 130.151 161.758 155.839 1.00 53.86 827 ASN F C 1
ATOM 13893 O O . ASN F 1 851 ? 131.171 162.397 156.119 1.00 57.49 827 ASN F O 1
ATOM 13898 N N . LEU F 1 852 ? 129.620 161.808 154.629 1.00 56.30 828 LEU F N 1
ATOM 13899 C CA . LEU F 1 852 ? 130.290 162.561 153.544 1.00 53.93 828 LEU F CA 1
ATOM 13900 C C . LEU F 1 852 ? 129.610 163.911 153.385 1.00 50.82 828 LEU F C 1
ATOM 13901 O O . LEU F 1 852 ? 130.220 164.913 153.746 1.00 53.64 828 LEU F O 1
ATOM 13906 N N . LYS F 1 853 ? 128.395 163.924 152.865 1.00 49.36 829 LYS F N 1
ATOM 13907 C CA . LYS F 1 853 ? 127.632 165.171 152.650 1.00 48.60 829 LYS F CA 1
ATOM 13908 C C . LYS F 1 853 ? 126.754 165.434 153.857 1.00 55.20 829 LYS F C 1
ATOM 13909 O O . LYS F 1 853 ? 125.706 164.789 153.966 1.00 56.95 829 LYS F O 1
ATOM 13915 N N . SER F 1 854 ? 127.159 166.352 154.717 1.00 69.76 830 SER F N 1
ATOM 13916 C CA . SER F 1 854 ? 126.316 166.727 155.870 1.00 69.21 830 SER F CA 1
ATOM 13917 C C . SER F 1 854 ? 125.339 167.822 155.438 1.00 68.80 830 SER F C 1
ATOM 13918 O O . SER F 1 854 ? 124.231 167.463 155.012 1.00 68.96 830 SER F O 1
ATOM 13921 N N . CYS F 1 864 ? 135.267 163.631 155.686 1.00 70.71 840 CYS F N 1
ATOM 13922 C CA . CYS F 1 864 ? 135.159 162.512 154.759 1.00 68.02 840 CYS F CA 1
ATOM 13923 C C . CYS F 1 864 ? 136.190 161.438 155.077 1.00 72.24 840 CYS F C 1
ATOM 13924 O O . CYS F 1 864 ? 137.106 161.194 154.295 1.00 74.96 840 CYS F O 1
ATOM 13927 N N . GLU F 1 865 ? 136.034 160.795 156.234 1.00 75.99 841 GLU F N 1
ATOM 13928 C CA . GLU F 1 865 ? 136.981 159.773 156.659 1.00 73.51 841 GLU F CA 1
ATOM 13929 C C . GLU F 1 865 ? 136.816 158.463 155.902 1.00 74.32 841 GLU F C 1
ATOM 13930 O O . GLU F 1 865 ? 137.763 157.671 155.853 1.00 75.60 841 GLU F O 1
ATOM 13936 N N . ASP F 1 866 ? 135.645 158.220 155.311 1.00 72.87 842 ASP F N 1
ATOM 13937 C CA . ASP F 1 866 ? 135.449 157.002 154.533 1.00 71.62 842 ASP F CA 1
ATOM 13938 C C . ASP F 1 866 ? 136.371 156.969 153.322 1.00 72.02 842 ASP F C 1
ATOM 13939 O O . ASP F 1 866 ? 136.871 155.905 152.940 1.00 74.33 842 ASP F O 1
ATOM 13944 N N . ILE F 1 867 ? 136.600 158.125 152.699 1.00 69.24 843 ILE F N 1
ATOM 13945 C CA . ILE F 1 867 ? 137.531 158.202 151.580 1.00 65.33 843 ILE F CA 1
ATOM 13946 C C . ILE F 1 867 ? 138.954 157.921 152.047 1.00 67.37 843 ILE F C 1
ATOM 13947 O O . ILE F 1 867 ? 139.708 157.199 151.384 1.00 72.10 843 ILE F O 1
ATOM 13952 N N . THR F 1 868 ? 139.342 158.480 153.195 1.00 66.26 844 THR F N 1
ATOM 13953 C CA . THR F 1 868 ? 140.694 158.273 153.705 1.00 62.38 844 THR F CA 1
ATOM 13954 C C . THR F 1 868 ? 140.940 156.813 154.064 1.00 65.70 844 THR F C 1
ATOM 13955 O O . THR F 1 868 ? 142.021 156.277 153.800 1.00 71.08 844 THR F O 1
ATOM 13959 N N . GLU F 1 869 ? 139.954 156.152 154.669 1.00 63.48 845 GLU F N 1
ATOM 13960 C CA . GLU F 1 869 ? 140.121 154.759 155.064 1.00 64.29 845 GLU F CA 1
ATOM 13961 C C . GLU F 1 869 ? 139.865 153.773 153.932 1.00 64.33 845 GLU F C 1
ATOM 13962 O O . GLU F 1 869 ? 140.171 152.587 154.091 1.00 68.81 845 GLU F O 1
ATOM 13968 N N . GLY F 1 870 ? 139.321 154.219 152.804 1.00 54.77 846 GLY F N 1
ATOM 13969 C CA . GLY F 1 870 ? 139.062 153.316 151.701 1.00 54.81 846 GLY F CA 1
ATOM 13970 C C . GLY F 1 870 ? 137.811 152.481 151.838 1.00 61.62 846 GLY F C 1
ATOM 13971 O O . GLY F 1 870 ? 137.730 151.401 151.248 1.00 60.63 846 GLY F O 1
ATOM 13972 N N . LYS F 1 871 ? 136.828 152.952 152.598 1.00 70.31 847 LYS F N 1
ATOM 13973 C CA . LYS F 1 871 ? 135.601 152.205 152.818 1.00 64.35 847 LYS F CA 1
ATOM 13974 C C . LYS F 1 871 ? 134.729 152.194 151.565 1.00 64.19 847 LYS F C 1
ATOM 13975 O O . LYS F 1 871 ? 134.833 153.057 150.691 1.00 67.20 847 LYS F O 1
ATOM 13981 N N . PHE F 1 872 ? 133.859 151.193 151.491 1.00 57.05 848 PHE F N 1
ATOM 13982 C CA . PHE F 1 872 ? 132.841 151.090 150.455 1.00 54.47 848 PHE F CA 1
ATOM 13983 C C . PHE F 1 872 ? 131.484 151.347 151.093 1.00 61.30 848 PHE F C 1
ATOM 13984 O O . PHE F 1 872 ? 131.031 150.559 151.929 1.00 65.43 848 PHE F O 1
ATOM 13992 N N . SER F 1 873 ? 130.843 152.438 150.702 1.00 51.56 849 SER F N 1
ATOM 13993 C CA . SER F 1 873 ? 129.535 152.815 151.211 1.00 42.35 849 SER F CA 1
ATOM 13994 C C . SER F 1 873 ? 128.526 152.822 150.069 1.00 51.94 849 SER F C 1
ATOM 13995 O O . SER F 1 873 ? 128.864 152.575 148.910 1.00 61.77 849 SER F O 1
ATOM 13998 N N . PHE F 1 874 ? 127.278 153.126 150.411 1.00 41.12 850 PHE F N 1
ATOM 13999 C CA . PHE F 1 874 ? 126.202 153.110 149.422 1.00 39.47 850 PHE F CA 1
ATOM 14000 C C . PHE F 1 874 ? 126.451 154.066 148.258 1.00 49.67 850 PHE F C 1
ATOM 14001 O O . PHE F 1 874 ? 126.441 153.609 147.097 1.00 49.62 850 PHE F O 1
ATOM 14009 N N . PRO F 1 875 ? 126.699 155.368 148.473 1.00 45.78 851 PRO F N 1
ATOM 14010 C CA . PRO F 1 875 ? 126.950 156.243 147.320 1.00 46.92 851 PRO F CA 1
ATOM 14011 C C . PRO F 1 875 ? 128.198 155.865 146.548 1.00 51.29 851 PRO F C 1
ATOM 14012 O O . PRO F 1 875 ? 128.229 156.004 145.320 1.00 58.03 851 PRO F O 1
ATOM 14016 N N . ILE F 1 876 ? 129.231 155.383 147.240 1.00 42.83 852 ILE F N 1
ATOM 14017 C CA . ILE F 1 876 ? 130.463 154.999 146.563 1.00 38.50 852 ILE F CA 1
ATOM 14018 C C . ILE F 1 876 ? 130.223 153.805 145.649 1.00 45.92 852 ILE F C 1
ATOM 14019 O O . ILE F 1 876 ? 130.689 153.781 144.503 1.00 55.87 852 ILE F O 1
ATOM 14024 N N . ILE F 1 877 ? 129.483 152.804 146.130 1.00 48.08 853 ILE F N 1
ATOM 14025 C CA . ILE F 1 877 ? 129.155 151.652 145.294 1.00 46.60 853 ILE F CA 1
ATOM 14026 C C . ILE F 1 877 ? 128.345 152.089 144.084 1.00 44.85 853 ILE F C 1
ATOM 14027 O O . ILE F 1 877 ? 128.608 151.659 142.954 1.00 52.19 853 ILE F O 1
ATOM 14032 N N . HIS F 1 878 ? 127.344 152.948 144.296 1.00 41.41 854 HIS F N 1
ATOM 14033 C CA . HIS F 1 878 ? 126.528 153.394 143.169 1.00 35.93 854 HIS F CA 1
ATOM 14034 C C . HIS F 1 878 ? 127.377 154.121 142.134 1.00 44.25 854 HIS F C 1
ATOM 14035 O O . HIS F 1 878 ? 127.295 153.836 140.933 1.00 54.51 854 HIS F O 1
ATOM 14042 N N . SER F 1 879 ? 128.229 155.042 142.590 1.00 45.78 855 SER F N 1
ATOM 14043 C CA . SER F 1 879 ? 129.061 155.812 141.673 1.00 44.62 855 SER F CA 1
ATOM 14044 C C . SER F 1 879 ? 130.023 154.916 140.905 1.00 49.13 855 SER F C 1
ATOM 14045 O O . SER F 1 879 ? 130.242 155.115 139.706 1.00 50.18 855 SER F O 1
ATOM 14048 N N . ILE F 1 880 ? 130.612 153.927 141.578 1.00 47.35 856 ILE F N 1
ATOM 14049 C CA . ILE F 1 880 ? 131.533 153.024 140.898 1.00 42.53 856 ILE F CA 1
ATOM 14050 C C . ILE F 1 880 ? 130.798 152.181 139.863 1.00 47.35 856 ILE F C 1
ATOM 14051 O O . ILE F 1 880 ? 131.283 151.992 138.741 1.00 54.62 856 ILE F O 1
ATOM 14056 N N . ARG F 1 881 ? 129.616 151.671 140.209 1.00 51.04 857 ARG F N 1
ATOM 14057 C CA . ARG F 1 881 ? 128.947 150.703 139.349 1.00 46.92 857 ARG F CA 1
ATOM 14058 C C . ARG F 1 881 ? 128.213 151.330 138.170 1.00 52.13 857 ARG F C 1
ATOM 14059 O O . ARG F 1 881 ? 128.083 150.673 137.132 1.00 59.77 857 ARG F O 1
ATOM 14067 N N . THR F 1 882 ? 127.724 152.568 138.288 1.00 54.84 858 THR F N 1
ATOM 14068 C CA . THR F 1 882 ? 127.000 153.156 137.163 1.00 50.58 858 THR F CA 1
ATOM 14069 C C . THR F 1 882 ? 127.890 153.482 135.970 1.00 58.81 858 THR F C 1
ATOM 14070 O O . THR F 1 882 ? 127.392 153.519 134.841 1.00 63.24 858 THR F O 1
ATOM 14074 N N . LYS F 1 883 ? 129.152 153.833 136.181 1.00 68.60 859 LYS F N 1
ATOM 14075 C CA . LYS F 1 883 ? 130.067 154.047 135.029 1.00 62.05 859 LYS F CA 1
ATOM 14076 C C . LYS F 1 883 ? 131.272 153.129 135.181 1.00 60.94 859 LYS F C 1
ATOM 14077 O O . LYS F 1 883 ? 132.298 153.600 135.684 1.00 63.70 859 LYS F O 1
ATOM 14083 N N . PRO F 1 884 ? 131.186 151.845 134.783 1.00 57.01 860 PRO F N 1
ATOM 14084 C CA . PRO F 1 884 ? 132.273 150.874 134.981 1.00 58.09 860 PRO F CA 1
ATOM 14085 C C . PRO F 1 884 ? 133.504 151.137 134.130 1.00 62.73 860 PRO F C 1
ATOM 14086 O O . PRO F 1 884 ? 134.565 150.573 134.419 1.00 63.37 860 PRO F O 1
ATOM 14090 N N . GLY F 1 885 ? 133.402 151.964 133.092 1.00 62.80 861 GLY F N 1
ATOM 14091 C CA . GLY F 1 885 ? 134.564 152.288 132.288 1.00 59.62 861 GLY F CA 1
ATOM 14092 C C . GLY F 1 885 ? 135.463 153.355 132.865 1.00 62.75 861 GLY F C 1
ATOM 14093 O O . GLY F 1 885 ? 136.549 153.592 132.328 1.00 65.72 861 GLY F O 1
ATOM 14094 N N . ASN F 1 886 ? 135.039 154.000 133.945 1.00 55.15 862 ASN F N 1
ATOM 14095 C CA . ASN F 1 886 ? 135.806 155.038 134.616 1.00 49.46 862 ASN F CA 1
ATOM 14096 C C . ASN F 1 886 ? 136.383 154.464 135.900 1.00 58.47 862 ASN F C 1
ATOM 14097 O O . ASN F 1 886 ? 135.667 153.811 136.667 1.00 65.73 862 ASN F O 1
ATOM 14102 N N . ARG F 1 887 ? 137.669 154.701 136.134 1.00 55.09 863 ARG F N 1
ATOM 14103 C CA . ARG F 1 887 ? 138.376 154.132 137.276 1.00 51.88 863 ARG F CA 1
ATOM 14104 C C . ARG F 1 887 ? 139.068 155.223 138.079 1.00 58.30 863 ARG F C 1
ATOM 14105 O O . ARG F 1 887 ? 140.239 155.114 138.444 1.00 66.86 863 ARG F O 1
ATOM 14113 N N . GLN F 1 888 ? 138.342 156.299 138.374 1.00 50.64 864 GLN F N 1
ATOM 14114 C CA . GLN F 1 888 ? 138.894 157.383 139.176 1.00 45.49 864 GLN F CA 1
ATOM 14115 C C . GLN F 1 888 ? 138.590 157.212 140.661 1.00 49.27 864 GLN F C 1
ATOM 14116 O O . GLN F 1 888 ? 139.483 157.365 141.501 1.00 60.39 864 GLN F O 1
ATOM 14122 N N . LEU F 1 889 ? 137.339 156.893 141.001 1.00 39.11 865 LEU F N 1
ATOM 14123 C CA . LEU F 1 889 ? 136.968 156.736 142.404 1.00 41.79 865 LEU F CA 1
ATOM 14124 C C . LEU F 1 889 ? 137.668 155.541 143.040 1.00 50.31 865 LEU F C 1
ATOM 14125 O O . LEU F 1 889 ? 138.098 155.610 144.198 1.00 54.91 865 LEU F O 1
ATOM 14130 N N . ILE F 1 890 ? 137.791 154.435 142.302 1.00 46.41 866 ILE F N 1
ATOM 14131 C CA . ILE F 1 890 ? 138.467 153.257 142.837 1.00 41.79 866 ILE F CA 1
ATOM 14132 C C . ILE F 1 890 ? 139.926 153.571 143.130 1.00 46.44 866 ILE F C 1
ATOM 14133 O O . ILE F 1 890 ? 140.468 153.180 144.172 1.00 52.64 866 ILE F O 1
ATOM 14138 N N . ASN F 1 891 ? 140.585 154.284 142.217 1.00 47.76 867 ASN F N 1
ATOM 14139 C CA . ASN F 1 891 ? 141.975 154.664 142.433 1.00 46.43 867 ASN F CA 1
ATOM 14140 C C . ASN F 1 891 ? 142.112 155.630 143.604 1.00 49.87 867 ASN F C 1
ATOM 14141 O O . ASN F 1 891 ? 143.062 155.530 144.389 1.00 60.20 867 ASN F O 1
ATOM 14146 N N . VAL F 1 892 ? 141.172 156.568 143.742 1.00 48.50 868 VAL F N 1
ATOM 14147 C CA . VAL F 1 892 ? 141.199 157.480 144.883 1.00 42.82 868 VAL F CA 1
ATOM 14148 C C . VAL F 1 892 ? 141.084 156.700 146.186 1.00 47.79 868 VAL F C 1
ATOM 14149 O O . VAL F 1 892 ? 141.787 156.985 147.163 1.00 54.66 868 VAL F O 1
ATOM 14153 N N . LEU F 1 893 ? 140.203 155.698 146.217 1.00 50.58 869 LEU F N 1
ATOM 14154 C CA . LEU F 1 893 ? 140.082 154.854 147.402 1.00 45.06 869 LEU F CA 1
ATOM 14155 C C . LEU F 1 893 ? 141.371 154.086 147.669 1.00 42.13 869 LEU F C 1
ATOM 14156 O O . LEU F 1 893 ? 141.790 153.944 148.822 1.00 48.95 869 LEU F O 1
ATOM 14161 N N . ARG F 1 894 ? 142.010 153.583 146.613 1.00 46.38 870 ARG F N 1
ATOM 14162 C CA . ARG F 1 894 ? 143.237 152.808 146.776 1.00 45.57 870 ARG F CA 1
ATOM 14163 C C . ARG F 1 894 ? 144.379 153.667 147.308 1.00 46.39 870 ARG F C 1
ATOM 14164 O O . ARG F 1 894 ? 145.202 153.194 148.100 1.00 50.34 870 ARG F O 1
ATOM 14172 N N . GLN F 1 895 ? 144.446 154.932 146.931 1.00 53.05 871 GLN F N 1
ATOM 14173 C CA . GLN F 1 895 ? 145.580 155.792 147.340 1.00 49.16 871 GLN F CA 1
ATOM 14174 C C . GLN F 1 895 ? 145.527 156.084 148.836 1.00 56.45 871 GLN F C 1
ATOM 14175 O O . GLN F 1 895 ? 146.592 156.293 149.413 1.00 57.97 871 GLN F O 1
ATOM 14181 N N . LYS F 1 896 ? 144.339 156.109 149.437 1.00 62.10 872 LYS F N 1
ATOM 14182 C CA . LYS F 1 896 ? 144.200 156.365 150.873 1.00 54.50 872 LYS F CA 1
ATOM 14183 C C . LYS F 1 896 ? 144.810 157.713 151.253 1.00 58.07 872 LYS F C 1
ATOM 14184 O O . LYS F 1 896 ? 145.695 157.805 152.105 1.00 58.98 872 LYS F O 1
ATOM 14190 N N . SER F 1 897 ? 144.319 158.768 150.612 1.00 66.50 873 SER F N 1
ATOM 14191 C CA . SER F 1 897 ? 144.894 160.093 150.772 1.00 61.85 873 SER F CA 1
ATOM 14192 C C . SER F 1 897 ? 144.300 160.810 151.979 1.00 64.81 873 SER F C 1
ATOM 14193 O O . SER F 1 897 ? 143.218 160.479 152.468 1.00 67.93 873 SER F O 1
ATOM 14196 N N . LYS F 1 898 ? 145.034 161.815 152.454 1.00 72.20 874 LYS F N 1
ATOM 14197 C CA . LYS F 1 898 ? 144.605 162.645 153.568 1.00 69.85 874 LYS F CA 1
ATOM 14198 C C . LYS F 1 898 ? 144.411 164.104 153.183 1.00 72.10 874 LYS F C 1
ATOM 14199 O O . LYS F 1 898 ? 144.030 164.909 154.040 1.00 74.00 874 LYS F O 1
ATOM 14205 N N . GLU F 1 899 ? 144.656 164.467 151.927 1.00 76.48 875 GLU F N 1
ATOM 14206 C CA . GLU F 1 899 ? 144.545 165.851 151.492 1.00 74.66 875 GLU F CA 1
ATOM 14207 C C . GLU F 1 899 ? 143.092 166.231 151.241 1.00 77.92 875 GLU F C 1
ATOM 14208 O O . GLU F 1 899 ? 142.245 165.383 150.946 1.00 81.85 875 GLU F O 1
ATOM 14214 N N . ASP F 1 900 ? 142.810 167.529 151.359 1.00 75.03 876 ASP F N 1
ATOM 14215 C CA . ASP F 1 900 ? 141.455 168.027 151.159 1.00 75.29 876 ASP F CA 1
ATOM 14216 C C . ASP F 1 900 ? 141.077 168.103 149.686 1.00 76.90 876 ASP F C 1
ATOM 14217 O O . ASP F 1 900 ? 139.894 167.972 149.348 1.00 80.43 876 ASP F O 1
ATOM 14222 N N . ASP F 1 901 ? 142.055 168.319 148.803 1.00 71.60 877 ASP F N 1
ATOM 14223 C CA . ASP F 1 901 ? 141.757 168.430 147.379 1.00 68.11 877 ASP F CA 1
ATOM 14224 C C . ASP F 1 901 ? 141.186 167.130 146.829 1.00 71.87 877 ASP F C 1
ATOM 14225 O O . ASP F 1 901 ? 140.237 167.147 146.036 1.00 76.36 877 ASP F O 1
ATOM 14230 N N . VAL F 1 902 ? 141.747 165.993 147.243 1.00 62.59 878 VAL F N 1
ATOM 14231 C CA . VAL F 1 902 ? 141.258 164.705 146.761 1.00 58.26 878 VAL F CA 1
ATOM 14232 C C . VAL F 1 902 ? 139.844 164.449 147.264 1.00 64.99 878 VAL F C 1
ATOM 14233 O O . VAL F 1 902 ? 138.996 163.921 146.534 1.00 69.89 878 VAL F O 1
ATOM 14237 N N . LYS F 1 903 ? 139.562 164.822 148.514 1.00 64.04 879 LYS F N 1
ATOM 14238 C CA . LYS F 1 903 ? 138.214 164.657 149.048 1.00 62.89 879 LYS F CA 1
ATOM 14239 C C . LYS F 1 903 ? 137.211 165.530 148.305 1.00 64.75 879 LYS F C 1
ATOM 14240 O O . LYS F 1 903 ? 136.100 165.085 147.987 1.00 70.84 879 LYS F O 1
ATOM 14246 N N . ARG F 1 904 ? 137.586 166.778 148.017 1.00 57.99 880 ARG F N 1
ATOM 14247 C CA . ARG F 1 904 ? 136.708 167.656 147.252 1.00 57.11 880 ARG F CA 1
ATOM 14248 C C . ARG F 1 904 ? 136.453 167.097 145.859 1.00 62.82 880 ARG F C 1
ATOM 14249 O O . ARG F 1 904 ? 135.317 167.123 145.367 1.00 69.13 880 ARG F O 1
ATOM 14257 N N . PHE F 1 905 ? 137.499 166.582 145.209 1.00 56.79 881 PHE F N 1
ATOM 14258 C CA . PHE F 1 905 ? 137.334 165.996 143.885 1.00 53.72 881 PHE F CA 1
ATOM 14259 C C . PHE F 1 905 ? 136.423 164.776 143.930 1.00 57.97 881 PHE F C 1
ATOM 14260 O O . PHE F 1 905 ? 135.589 164.583 143.038 1.00 63.41 881 PHE F O 1
ATOM 14268 N N . ALA F 1 906 ? 136.572 163.936 144.956 1.00 54.21 882 ALA F N 1
ATOM 14269 C CA . ALA F 1 906 ? 135.716 162.763 145.086 1.00 50.35 882 ALA F CA 1
ATOM 14270 C C . ALA F 1 906 ? 134.259 163.159 145.284 1.00 55.95 882 ALA F C 1
ATOM 14271 O O . ALA F 1 906 ? 133.357 162.559 144.686 1.00 63.00 882 ALA F O 1
ATOM 14273 N N . LEU F 1 907 ? 134.009 164.167 146.123 1.00 52.63 883 LEU F N 1
ATOM 14274 C CA . LEU F 1 907 ? 132.639 164.629 146.326 1.00 48.88 883 LEU F CA 1
ATOM 14275 C C . LEU F 1 907 ? 132.050 165.197 145.040 1.00 48.24 883 LEU F C 1
ATOM 14276 O O . LEU F 1 907 ? 130.883 164.943 144.717 1.00 57.42 883 LEU F O 1
ATOM 14281 N N . ALA F 1 908 ? 132.845 165.962 144.287 1.00 46.32 884 ALA F N 1
ATOM 14282 C CA . ALA F 1 908 ? 132.367 166.492 143.013 1.00 51.06 884 ALA F CA 1
ATOM 14283 C C . ALA F 1 908 ? 132.052 165.373 142.028 1.00 54.00 884 ALA F C 1
ATOM 14284 O O . ALA F 1 908 ? 131.034 165.421 141.324 1.00 57.53 884 ALA F O 1
ATOM 14286 N N . TYR F 1 909 ? 132.913 164.354 141.963 1.00 50.96 885 TYR F N 1
ATOM 14287 C CA . TYR F 1 909 ? 132.664 163.227 141.071 1.00 47.90 885 TYR F CA 1
ATOM 14288 C C . TYR F 1 909 ? 131.390 162.490 141.457 1.00 53.50 885 TYR F C 1
ATOM 14289 O O . TYR F 1 909 ? 130.604 162.097 140.588 1.00 54.69 885 TYR F O 1
ATOM 14298 N N . MET F 1 910 ? 131.173 162.282 142.758 1.00 54.85 886 MET F N 1
ATOM 14299 C CA . MET F 1 910 ? 129.958 161.608 143.201 1.00 51.58 886 MET F CA 1
ATOM 14300 C C . MET F 1 910 ? 128.720 162.438 142.885 1.00 52.96 886 MET F C 1
ATOM 14301 O O . MET F 1 910 ? 127.666 161.888 142.550 1.00 58.71 886 MET F O 1
ATOM 14306 N N . GLU F 1 911 ? 128.825 163.764 142.995 1.00 55.73 887 GLU F N 1
ATOM 14307 C CA . GLU F 1 911 ? 127.707 164.623 142.616 1.00 51.39 887 GLU F CA 1
ATOM 14308 C C . GLU F 1 911 ? 127.438 164.556 141.118 1.00 49.44 887 GLU F C 1
ATOM 14309 O O . GLU F 1 911 ? 126.288 164.679 140.684 1.00 54.44 887 GLU F O 1
ATOM 14315 N N . SER F 1 912 ? 128.486 164.377 140.311 1.00 53.00 888 SER F N 1
ATOM 14316 C CA . SER F 1 912 ? 128.295 164.263 138.868 1.00 53.74 888 SER F CA 1
ATOM 14317 C C . SER F 1 912 ? 127.502 163.012 138.507 1.00 57.33 888 SER F C 1
ATOM 14318 O O . SER F 1 912 ? 126.667 163.038 137.596 1.00 56.14 888 SER F O 1
ATOM 14321 N N . THR F 1 913 ? 127.758 161.904 139.205 1.00 58.66 889 THR F N 1
ATOM 14322 C CA . THR F 1 913 ? 127.058 160.651 138.942 1.00 48.59 889 THR F CA 1
ATOM 14323 C C . THR F 1 913 ? 125.615 160.683 139.439 1.00 53.95 889 THR F C 1
ATOM 14324 O O . THR F 1 913 ? 124.795 159.880 138.983 1.00 58.14 889 THR F O 1
ATOM 14328 N N . GLN F 1 914 ? 125.282 161.633 140.317 1.00 57.63 890 GLN F N 1
ATOM 14329 C CA . GLN F 1 914 ? 123.970 161.745 140.946 1.00 52.16 890 GLN F CA 1
ATOM 14330 C C . GLN F 1 914 ? 123.685 160.551 141.847 1.00 56.27 890 GLN F C 1
ATOM 14331 O O . GLN F 1 914 ? 122.690 159.846 141.662 1.00 62.32 890 GLN F O 1
ATOM 14337 N N . SER F 1 915 ? 124.559 160.322 142.825 1.00 50.31 891 SER F N 1
ATOM 14338 C CA . SER F 1 915 ? 124.385 159.240 143.784 1.00 48.10 891 SER F CA 1
ATOM 14339 C C . SER F 1 915 ? 123.603 159.665 145.018 1.00 58.22 891 SER F C 1
ATOM 14340 O O . SER F 1 915 ? 122.868 158.850 145.594 1.00 65.91 891 SER F O 1
ATOM 14343 N N . PHE F 1 916 ? 123.742 160.924 145.433 1.00 50.00 892 PHE F N 1
ATOM 14344 C CA . PHE F 1 916 ? 123.067 161.390 146.638 1.00 47.24 892 PHE F CA 1
ATOM 14345 C C . PHE F 1 916 ? 121.554 161.435 146.449 1.00 52.90 892 PHE F C 1
ATOM 14346 O O . PHE F 1 916 ? 120.797 161.113 147.375 1.00 62.27 892 PHE F O 1
ATOM 14354 N N . ASP F 1 917 ? 121.092 161.818 145.257 1.00 50.68 893 ASP F N 1
ATOM 14355 C CA . ASP F 1 917 ? 119.663 161.761 144.968 1.00 53.15 893 ASP F CA 1
ATOM 14356 C C . ASP F 1 917 ? 119.150 160.328 145.024 1.00 60.35 893 ASP F C 1
ATOM 14357 O O . ASP F 1 917 ? 118.049 160.068 145.531 1.00 70.31 893 ASP F O 1
ATOM 14362 N N . TYR F 1 918 ? 119.936 159.386 144.499 1.00 49.37 894 TYR F N 1
ATOM 14363 C CA . TYR F 1 918 ? 119.584 157.974 144.580 1.00 49.33 894 TYR F CA 1
ATOM 14364 C C . TYR F 1 918 ? 119.439 157.528 146.029 1.00 57.81 894 TYR F C 1
ATOM 14365 O O . TYR F 1 918 ? 118.465 156.851 146.386 1.00 65.05 894 TYR F O 1
ATOM 14374 N N . THR F 1 919 ? 120.389 157.920 146.882 1.00 48.74 895 THR F N 1
ATOM 14375 C CA . THR F 1 919 ? 120.312 157.558 148.294 1.00 47.51 895 THR F CA 1
ATOM 14376 C C . THR F 1 919 ? 119.074 158.154 148.951 1.00 49.56 895 THR F C 1
ATOM 14377 O O . THR F 1 919 ? 118.386 157.481 149.732 1.00 62.74 895 THR F O 1
ATOM 14381 N N . ARG F 1 920 ? 118.772 159.417 148.644 1.00 47.36 896 ARG F N 1
ATOM 14382 C CA . ARG F 1 920 ? 117.618 160.071 149.252 1.00 51.50 896 ARG F CA 1
ATOM 14383 C C . ARG F 1 920 ? 116.315 159.387 148.853 1.00 57.15 896 ARG F C 1
ATOM 14384 O O . ARG F 1 920 ? 115.446 159.147 149.702 1.00 64.75 896 ARG F O 1
ATOM 14392 N N . ASP F 1 921 ? 116.164 159.053 147.569 1.00 52.61 897 ASP F N 1
ATOM 14393 C CA . ASP F 1 921 ? 114.951 158.369 147.125 1.00 55.82 897 ASP F CA 1
ATOM 14394 C C . ASP F 1 921 ? 114.834 156.981 147.747 1.00 64.23 897 ASP F C 1
ATOM 14395 O O . ASP F 1 921 ? 113.737 156.555 148.147 1.00 70.39 897 ASP F O 1
ATOM 14400 N N . PHE F 1 922 ? 115.956 156.260 147.829 1.00 56.92 898 PHE F N 1
ATOM 14401 C CA . PHE F 1 922 ? 115.981 154.963 148.496 1.00 51.67 898 PHE F CA 1
ATOM 14402 C C . PHE F 1 922 ? 115.456 155.071 149.923 1.00 51.85 898 PHE F C 1
ATOM 14403 O O . PHE F 1 922 ? 114.568 154.312 150.340 1.00 60.21 898 PHE F O 1
ATOM 14411 N N . VAL F 1 923 ? 115.989 156.031 150.682 1.00 42.18 899 VAL F N 1
ATOM 14412 C CA . VAL F 1 923 ? 115.586 156.185 152.075 1.00 44.77 899 VAL F CA 1
ATOM 14413 C C . VAL F 1 923 ? 114.121 156.592 152.171 1.00 49.85 899 VAL F C 1
ATOM 14414 O O . VAL F 1 923 ? 113.408 156.163 153.083 1.00 63.19 899 VAL F O 1
ATOM 14418 N N . LYS F 1 924 ? 113.644 157.414 151.234 1.00 46.94 900 LYS F N 1
ATOM 14419 C CA . LYS F 1 924 ? 112.245 157.837 151.265 1.00 49.04 900 LYS F CA 1
ATOM 14420 C C . LYS F 1 924 ? 111.304 156.649 151.091 1.00 48.92 900 LYS F C 1
ATOM 14421 O O . LYS F 1 924 ? 110.325 156.494 151.839 1.00 58.53 900 LYS F O 1
ATOM 14427 N N . ILE F 1 925 ? 111.591 155.790 150.112 1.00 47.28 901 ILE F N 1
ATOM 14428 C CA . ILE F 1 925 ? 110.738 154.625 149.890 1.00 45.99 901 ILE F CA 1
ATOM 14429 C C . ILE F 1 925 ? 110.802 153.673 151.081 1.00 51.74 901 ILE F C 1
ATOM 14430 O O . ILE F 1 925 ? 109.775 153.122 151.514 1.00 58.65 901 ILE F O 1
ATOM 14435 N N . LEU F 1 926 ? 111.998 153.472 151.641 1.00 48.81 902 LEU F N 1
ATOM 14436 C CA . LEU F 1 926 ? 112.114 152.612 152.815 1.00 45.77 902 LEU F CA 1
ATOM 14437 C C . LEU F 1 926 ? 111.330 153.177 153.996 1.00 48.47 902 LEU F C 1
ATOM 14438 O O . LEU F 1 926 ? 110.709 152.423 154.755 1.00 57.82 902 LEU F O 1
ATOM 14443 N N . ASN F 1 927 ? 111.353 154.500 154.171 1.00 44.03 903 ASN F N 1
ATOM 14444 C CA . ASN F 1 927 ? 110.597 155.133 155.247 1.00 38.71 903 ASN F CA 1
ATOM 14445 C C . ASN F 1 927 ? 109.102 154.915 155.071 1.00 41.83 903 ASN F C 1
ATOM 14446 O O . ASN F 1 927 ? 108.386 154.629 156.041 1.00 55.17 903 ASN F O 1
ATOM 14451 N N . GLY F 1 928 ? 108.611 155.055 153.841 1.00 35.74 904 GLY F N 1
ATOM 14452 C CA . GLY F 1 928 ? 107.204 154.789 153.594 1.00 35.01 904 GLY F CA 1
ATOM 14453 C C . GLY F 1 928 ? 106.818 153.360 153.922 1.00 44.88 904 GLY F C 1
ATOM 14454 O O . GLY F 1 928 ? 105.780 153.109 154.548 1.00 54.83 904 GLY F O 1
ATOM 14455 N N . GLU F 1 929 ? 107.655 152.403 153.517 1.00 61.48 905 GLU F N 1
ATOM 14456 C CA . GLU F 1 929 ? 107.366 151.005 153.822 1.00 54.49 905 GLU F CA 1
ATOM 14457 C C . GLU F 1 929 ? 107.380 150.758 155.328 1.00 53.07 905 GLU F C 1
ATOM 14458 O O . GLU F 1 929 ? 106.539 150.020 155.852 1.00 56.92 905 GLU F O 1
ATOM 14464 N N . ALA F 1 930 ? 108.326 151.370 156.041 1.00 48.79 906 ALA F N 1
ATOM 14465 C CA . ALA F 1 930 ? 108.380 151.205 157.491 1.00 42.33 906 ALA F CA 1
ATOM 14466 C C . ALA F 1 930 ? 107.129 151.754 158.162 1.00 46.31 906 ALA F C 1
ATOM 14467 O O . ALA F 1 930 ? 106.593 151.138 159.091 1.00 54.91 906 ALA F O 1
ATOM 14469 N N . LEU F 1 931 ? 106.650 152.917 157.713 1.00 50.90 907 LEU F N 1
ATOM 14470 C CA . LEU F 1 931 ? 105.428 153.472 158.290 1.00 48.25 907 LEU F CA 1
ATOM 14471 C C . LEU F 1 931 ? 104.229 152.575 158.010 1.00 41.95 907 LEU F C 1
ATOM 14472 O O . LEU F 1 931 ? 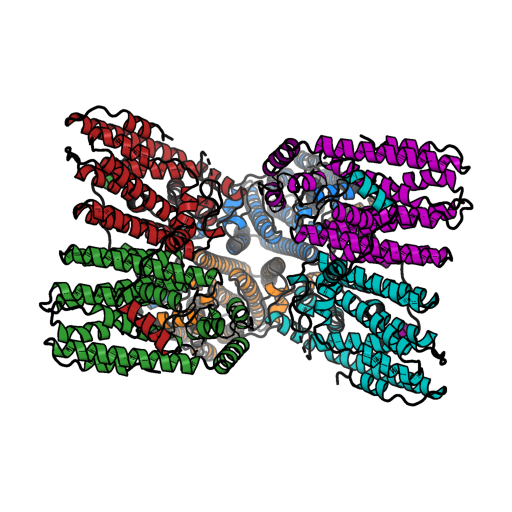103.364 152.391 158.876 1.00 51.53 907 LEU F O 1
ATOM 14477 N N . ARG F 1 932 ? 104.159 152.005 156.806 1.00 52.09 908 ARG F N 1
ATOM 14478 C CA . ARG F 1 932 ? 103.073 151.075 156.507 1.00 56.05 908 ARG F CA 1
ATOM 14479 C C . ARG F 1 932 ? 103.143 149.837 157.395 1.00 61.34 908 ARG F C 1
ATOM 14480 O O . ARG F 1 932 ? 102.113 149.352 157.883 1.00 64.86 908 ARG F O 1
ATOM 14488 N N . MET F 1 933 ? 104.352 149.312 157.618 1.00 61.79 909 MET F N 1
ATOM 14489 C CA . MET F 1 933 ? 104.517 148.171 158.516 1.00 55.48 909 MET F CA 1
ATOM 14490 C C . MET F 1 933 ? 104.064 148.510 159.928 1.00 50.61 909 MET F C 1
ATOM 14491 O O . MET F 1 933 ? 103.403 147.700 160.586 1.00 52.98 909 MET F O 1
ATOM 14496 N N . ILE F 1 934 ? 104.422 149.700 160.415 1.00 46.87 910 ILE F N 1
ATOM 14497 C CA . ILE F 1 934 ? 103.985 150.120 161.743 1.00 39.91 910 ILE F CA 1
ATOM 14498 C C . ILE F 1 934 ? 102.467 150.169 161.806 1.00 47.87 910 ILE F C 1
ATOM 14499 O O . ILE F 1 934 ? 101.854 149.664 162.753 1.00 59.34 910 ILE F O 1
ATOM 14504 N N . GLU F 1 935 ? 101.834 150.767 160.795 1.00 62.29 911 GLU F N 1
ATOM 14505 C CA . GLU F 1 935 ? 100.378 150.869 160.797 1.00 60.56 911 GLU F CA 1
ATOM 14506 C C . GLU F 1 935 ? 99.712 149.500 160.731 1.00 61.94 911 GLU F C 1
ATOM 14507 O O . GLU F 1 935 ? 98.612 149.326 161.266 1.00 63.88 911 GLU F O 1
ATOM 14513 N N . ASP F 1 936 ? 100.350 148.523 160.082 1.00 68.51 912 ASP F N 1
ATOM 14514 C CA . ASP F 1 936 ? 99.753 147.193 159.989 1.00 64.80 912 ASP F CA 1
ATOM 14515 C C . ASP F 1 936 ? 99.697 146.502 161.348 1.00 66.61 912 ASP F C 1
ATOM 14516 O O . ASP F 1 936 ? 98.709 145.831 161.666 1.00 68.16 912 ASP F O 1
ATOM 14521 N N . LEU F 1 937 ? 100.749 146.644 162.159 1.00 62.38 913 LEU F N 1
ATOM 14522 C CA . LEU F 1 937 ? 100.765 146.009 163.473 1.00 56.94 913 LEU F CA 1
ATOM 14523 C C . LEU F 1 937 ? 99.716 146.602 164.402 1.00 57.69 913 LEU F C 1
ATOM 14524 O O . LEU F 1 937 ? 99.131 145.879 165.216 1.00 65.34 913 LEU F O 1
ATOM 14529 N N . GLU F 1 938 ? 99.470 147.907 164.300 1.00 60.56 914 GLU F N 1
ATOM 14530 C CA . GLU F 1 938 ? 98.551 148.581 165.209 1.00 61.96 914 GLU F CA 1
ATOM 14531 C C . GLU F 1 938 ? 97.105 148.151 165.012 1.00 62.71 914 GLU F C 1
ATOM 14532 O O . GLU F 1 938 ? 96.275 148.394 165.893 1.00 64.86 914 GLU F O 1
ATOM 14538 N N . GLN F 1 939 ? 96.780 147.530 163.882 1.00 62.94 915 GLN F N 1
ATOM 14539 C CA . GLN F 1 939 ? 95.428 147.043 163.642 1.00 60.56 915 GLN F CA 1
ATOM 14540 C C . GLN F 1 939 ? 95.179 145.680 164.268 1.00 66.14 915 GLN F C 1
ATOM 14541 O O . GLN F 1 939 ? 94.067 145.156 164.149 1.00 67.66 915 GLN F O 1
ATOM 14547 N N . GLN F 1 940 ? 96.181 145.096 164.921 1.00 68.50 916 GLN F N 1
ATOM 14548 C CA . GLN F 1 940 ? 96.058 143.787 165.542 1.00 64.05 916 GLN F CA 1
ATOM 14549 C C . GLN F 1 940 ? 95.826 143.870 167.045 1.00 65.96 916 GLN F C 1
ATOM 14550 O O . GLN F 1 940 ? 95.832 142.836 167.719 1.00 69.49 916 GLN F O 1
ATOM 14556 N N . GLY F 1 941 ? 95.623 145.069 167.585 1.0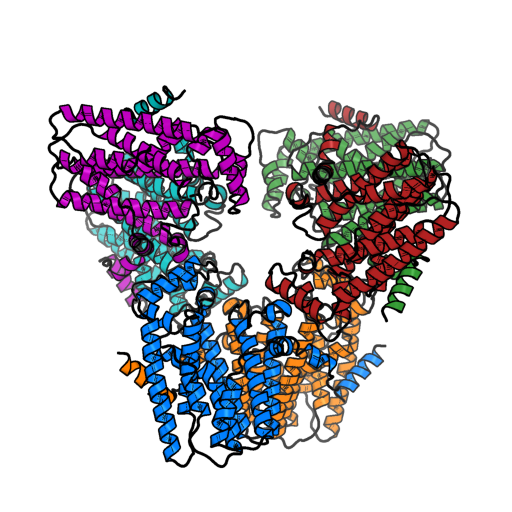0 63.06 917 GLY F N 1
ATOM 14557 C CA . GLY F 1 941 ? 95.327 145.208 168.996 1.00 61.46 917 GLY F CA 1
ATOM 14558 C C . GLY F 1 941 ? 96.405 145.868 169.832 1.00 62.00 917 GLY F C 1
ATOM 14559 O O . GLY F 1 941 ? 96.614 145.485 170.987 1.00 67.15 917 GLY F O 1
ATOM 14560 N N . LEU F 1 942 ? 97.096 146.857 169.272 1.00 59.31 918 LEU F N 1
ATOM 14561 C CA . LEU F 1 942 ? 98.097 147.621 170.001 1.00 60.75 918 LEU F CA 1
ATOM 14562 C C . LEU F 1 942 ? 97.750 149.103 169.932 1.00 62.41 918 LEU F C 1
ATOM 14563 O O . LEU F 1 942 ? 96.931 149.536 169.118 1.00 64.78 918 LEU F O 1
ATOM 14568 N N . HIS F 1 943 ? 98.381 149.884 170.802 1.00 65.19 919 HIS F N 1
ATOM 14569 C CA . HIS F 1 943 ? 98.114 151.310 170.913 1.00 65.72 919 HIS F CA 1
ATOM 14570 C C . HIS F 1 943 ? 99.072 152.114 170.038 1.00 70.21 919 HIS F C 1
ATOM 14571 O O . HIS F 1 943 ? 100.078 151.606 169.538 1.00 73.04 919 HIS F O 1
ATOM 14578 N N . ARG F 1 944 ? 98.741 153.391 169.858 1.00 66.51 920 ARG F N 1
ATOM 14579 C CA . ARG F 1 944 ? 99.554 154.269 169.027 1.00 64.88 920 ARG F CA 1
ATOM 14580 C C . ARG F 1 944 ? 100.896 154.555 169.687 1.00 68.79 920 ARG F C 1
ATOM 14581 O O . ARG F 1 944 ? 100.982 154.747 170.902 1.00 73.94 920 ARG F O 1
ATOM 14589 N N . ASN F 1 945 ? 101.949 154.590 168.873 1.00 58.40 921 ASN F N 1
ATOM 14590 C CA . ASN F 1 945 ? 103.317 154.759 169.352 1.00 58.38 921 ASN F CA 1
ATOM 14591 C C . ASN F 1 945 ? 103.896 156.033 168.753 1.00 63.57 921 ASN F C 1
ATOM 14592 O O . ASN F 1 945 ? 104.288 156.052 167.581 1.00 68.60 921 ASN F O 1
ATOM 14597 N N . ILE F 1 946 ? 103.949 157.094 169.558 1.00 56.58 922 ILE F N 1
ATOM 14598 C CA . ILE F 1 946 ? 104.531 158.352 169.105 1.00 53.33 922 ILE F CA 1
ATOM 14599 C C . ILE F 1 946 ? 106.043 158.228 168.966 1.00 62.05 922 ILE F C 1
ATOM 14600 O O . ILE F 1 946 ? 106.641 158.770 168.028 1.00 70.10 922 ILE F O 1
ATOM 14605 N N . GLU F 1 947 ? 106.684 157.510 169.893 1.00 55.44 923 GLU F N 1
ATOM 14606 C CA . GLU F 1 947 ? 108.142 157.500 169.960 1.00 54.06 923 GLU F CA 1
ATOM 14607 C C . GLU F 1 947 ? 108.762 156.891 168.710 1.00 57.69 923 GLU F C 1
ATOM 14608 O O . GLU F 1 947 ? 109.766 157.402 168.192 1.00 63.49 923 GLU F O 1
ATOM 14614 N N . ILE F 1 948 ? 108.188 155.796 168.213 1.00 51.10 924 ILE F N 1
ATOM 14615 C CA . ILE F 1 948 ? 108.757 155.148 167.039 1.00 53.17 924 ILE F CA 1
ATOM 14616 C C . ILE F 1 948 ? 108.600 156.036 165.812 1.00 58.88 924 ILE F C 1
ATOM 14617 O O . ILE F 1 948 ? 109.500 156.114 164.968 1.00 64.82 924 ILE F O 1
ATOM 14622 N N . ARG F 1 949 ? 107.476 156.749 165.708 1.00 55.08 925 ARG F N 1
ATOM 14623 C CA . ARG F 1 949 ? 107.297 157.686 164.607 1.00 49.85 925 ARG F CA 1
ATOM 14624 C C . ARG F 1 949 ? 108.290 158.836 164.700 1.00 50.48 925 ARG F C 1
ATOM 14625 O O . ARG F 1 949 ? 108.806 159.300 163.677 1.00 59.10 925 ARG F O 1
ATOM 14633 N N . ASN F 1 950 ? 108.576 159.304 165.916 1.00 42.79 926 ASN F N 1
ATOM 14634 C CA . ASN F 1 950 ? 109.575 160.353 166.089 1.00 42.46 926 ASN F CA 1
ATOM 14635 C C . ASN F 1 950 ? 110.948 159.889 165.622 1.00 54.43 926 ASN F C 1
ATOM 14636 O O . ASN F 1 950 ? 111.620 160.580 164.846 1.00 63.28 926 ASN F O 1
ATOM 14641 N N . ILE F 1 951 ? 111.384 158.715 166.085 1.00 56.76 927 ILE F N 1
ATOM 14642 C CA . ILE F 1 951 ? 112.722 158.248 165.724 1.00 54.10 927 ILE F CA 1
ATOM 14643 C C . ILE F 1 951 ? 112.786 157.877 164.247 1.00 53.27 927 ILE F C 1
ATOM 14644 O O . ILE F 1 951 ? 113.862 157.888 163.639 1.00 58.60 927 ILE F O 1
ATOM 14649 N N . LEU F 1 952 ? 111.643 157.545 163.643 1.00 47.22 928 LEU F N 1
ATOM 14650 C CA . LEU F 1 952 ? 111.621 157.279 162.209 1.00 46.42 928 LEU F CA 1
ATOM 14651 C C . LEU F 1 952 ? 111.725 158.569 161.405 1.00 54.74 928 LEU F C 1
ATOM 14652 O O . LEU F 1 952 ? 112.448 158.628 160.404 1.00 58.80 928 LEU F O 1
ATOM 14657 N N . ALA F 1 953 ? 111.007 159.614 161.827 1.00 63.06 929 ALA F N 1
ATOM 14658 C CA . ALA F 1 953 ? 111.047 160.887 161.120 1.00 56.49 929 ALA F CA 1
ATOM 14659 C C . ALA F 1 953 ? 112.353 161.632 161.342 1.00 54.23 929 ALA F C 1
ATOM 14660 O O . ALA F 1 953 ? 112.701 162.502 160.537 1.00 60.64 929 ALA F O 1
ATOM 14662 N N . ARG F 1 954 ? 113.080 161.318 162.413 1.00 56.18 930 ARG F N 1
ATOM 14663 C CA . ARG F 1 954 ? 114.376 161.947 162.630 1.00 59.82 930 ARG F CA 1
ATOM 14664 C C . ARG F 1 954 ? 115.394 161.502 161.588 1.00 65.11 930 ARG F C 1
ATOM 14665 O O . ARG F 1 954 ? 116.336 162.244 161.286 1.00 67.03 930 ARG F O 1
ATOM 14673 N N . MET F 1 955 ? 115.223 160.307 161.025 1.00 72.40 931 MET F N 1
ATOM 14674 C CA . MET F 1 955 ? 116.119 159.797 159.986 1.00 69.96 931 MET F CA 1
ATOM 14675 C C . MET F 1 955 ? 115.556 160.097 158.596 1.00 71.16 931 MET F C 1
ATOM 14676 O O . MET F 1 955 ? 115.190 159.209 157.829 1.00 71.35 931 MET F O 1
ATOM 14681 N N . SER F 1 956 ? 115.487 161.388 158.284 1.00 77.47 932 SER F N 1
ATOM 14682 C CA . SER F 1 956 ? 115.028 161.867 156.987 1.00 77.08 932 SER F CA 1
ATOM 14683 C C . SER F 1 956 ? 116.124 162.724 156.375 1.00 77.26 932 SER F C 1
ATOM 14684 O O . SER F 1 956 ? 116.641 163.635 157.029 1.00 79.25 932 SER F O 1
ATOM 14687 N N . LEU F 1 957 ? 116.475 162.433 155.126 1.00 70.60 933 LEU F N 1
ATOM 14688 C CA . LEU F 1 957 ? 117.538 163.138 154.426 1.00 69.13 933 LEU F CA 1
ATOM 14689 C C . LEU F 1 957 ? 117.016 164.229 153.501 1.00 73.11 933 LEU F C 1
ATOM 14690 O O . LEU F 1 957 ? 117.800 164.808 152.743 1.00 73.77 933 LEU F O 1
ATOM 14695 N N . GLU F 1 958 ? 115.717 164.519 153.542 1.00 96.25 934 GLU F N 1
ATOM 14696 C CA . GLU F 1 958 ? 115.146 165.527 152.660 1.00 97.51 934 GLU F CA 1
ATOM 14697 C C . GLU F 1 958 ? 115.706 166.907 152.983 1.00 100.57 934 GLU F C 1
ATOM 14698 O O . GLU F 1 958 ? 115.871 167.273 154.150 1.00 98.96 934 GLU F O 1
#

Sequence (1827 aa):
AISDHTSRAIDLCRNPPLWGTDQEQTLLGPFEYLESIPGKNIRSQFIEAFNTWLQIPQDHLQIVGKVISMLHTASLLVDDIEDNSLLRRGQPVAHSIFGTAQTFNSGNYVYFLALQEVQKLNSPRAISIFVDALTQLHRGQGMDVFWRDSLICPTEEEYLDMVANKTGALFCLAIELLQIKSTVQLDFLPLVRLLGIIFQICDDYLNLKSCEDITEGKFSFPIIHSIRTKPGNRQLINVLRQKSKEDDVKRFALAYMESTQSFDYTRDFVKILNGEALRMIEDLEQQGLHRNIEIRNILARMSLEAISDHTSRAIDLCRNPPLWGTDQEQTLLGPFEYLESIPGKNIRSQFIEAFNTWLQIPQDHLQIVGKVISMLHTASLLVDDIEDNSLLRRGQPVAHSIFGTAQTFNSGNYVYFLALQEVQKLNSPRAISIFVDALTQLHRGQGMDVFWRDSLICPTEEEYLDMVANKTGALFCLAIELLQIKSTVQLDFLPLVRLLGIIFQICDDYLNLKSCEDITEGKFSFPIIHSIRTKPGNRQLINVLRQKSKEDDVKRFALAYMESTQSFDYTRDFVKILNGEALRMIEDLEQQGLHRNIEIRNILARMSLEAISDHTSRAIDLCRNPPLWGTDQEQTLLGPFEYLESIPGKNIRSQFIEAFNTWLQIPQDHLQIVGKVISMLHTASLLVDDIEDNSLLRRGQPVAHSIFGTAQTFNSGNYVYFLALQEVQKLNSPRAISIFVDALTQLHRGQGMDVFWRDSLICPTEEEYLDMVANKTGALFCLAIELLQIKSTVQLDFLPLVRLLGIIFQICDDYLNLKSCEDITEGKFSFPIIHSIRTKPGNRQLINVLRQKSKEDDVKRFALAYMESTQSFDYTRDFVKILNGEALRMIEDLEQQGLHRNIEIRNILARMSLAISDHTSRAIDLCRNPPLWGTDQEQTLLGPFEYLESIPGKNIRSQFIEAFNTWLQIPQDHLQIVGKVISMLHTASLLVDDIEDNSLLRRGQPVAHSIFGTAQTFNSGNYVYFLALQEVQKLNSPRAISIFVDALTQLHRGQGMDVFWRDSLICPTEEEYLDMVANKTGALFCLAIELLQIKSTVQLDFLPLVRLLGIIFQICDDYLNLKSCEDITEGKFSFPIIHSIRTKPGNRQLINVLRQKSKEDDVKRFALAYMESTQSFDYTRDFVKILNGEALRMIEDLEQQGLHRNIEIRNILARMSLAISDHTSRAIDLCRNPPLWGTDQEQTLLGPFEYLESIPGKNIRSQFIEAFNTWLQIPQDHLQIVGKVISMLHTASLLVDDIEDNSLLRRGQPVAHSIFGTAQTFNSGNYVYFLALQEVQKLNSPRAISIFVDALTQLHRGQGMDVFWRDSLICPTEEEYLDMVANKTGALFCLAIELLQIKSTVQLDFLPLVRLLGIIFQICDDYLNLKSCEDITEGKFSFPIIHSIRTKPGNRQLINVLRQKSKEDDVKRFALAYMESTQSFDYTRDFVKILNGEALRMIEDLEQQGLHRNIEIRNILARMSLAISDHTSRAIDLCRNPPLWGTDQEQTLLGPFEYLESIPGKNIRSQFIEAFNTWLQIPQDHLQIVGKVISMLHTASLLVDDIEDNSLLRRGQPVAHSIFGTAQTFNSGNYVYFLALQEVQKLNSPRAISIFVDALTQLHRGQGMDVFWRDSLICPTEEEYLDMVANKTGALFCLAIELLQIKSTVQLDFLPLVRLLGIIFQICDDYLNLKSCEDITEGKFSFPIIHSIRTKPGNRQLINVLRQKSKEDDVKRFALAYMESTQSFDYTRDFVKILNGEALRMIEDLEQQGLHRNIEIRNILARMSLE

Foldseek 3Di:
DVVVVVVVVVVCVVPPDDDDPVVVCVLQPLVVVQVVQDDDCVVLLLLVLCCQFFVFDDVLSVLLVVLLSLLVSLVVLVCCLLLVDADDSNHGHSCVPVNDVSSNSSSVVSLVVSLVSQVVVPDVVLNVLSVVLVVLQVVLVVVQSVCQVVLHQDDPVVNLSSQLSNFLSSVVSSVVSSNVRGPDDDDCSVLSSLVSSLVQLLVLLCPQVCDVCLLSLGHHQLNSQLCVVCVVDCDSSVSSVVNDPDPVSSVVNVVSSVVSVSSVVSLVVSVVSLVVSVVVVVVVCVVPGDDGPSVVVSSVVRHPD/DVVVVVVVVVVCVVPPDDDDDVVVCVLQPLVVVQVVQDDDCVVLLLLVLCCQFFVFDDVLSVLLVVLLVLLVSLLVLVLCVLLVDADDSNHGHSCVPVNDVSSPSSSVVSLVVSVVSQVVVPDVVLVVLSVQLVVLQVVLVVVQSVCQVVLDQDDPVVNLSSQLSNFLSSVVSSVVSSCVRGPDDDDCSVLSSLVSSLVQLLVLLVPQPCDVCLLSLGHHQLNSCLCVVCVVDCDSSVSSVVNDPDPVSSVVNVVSSVVSPSSVVSLVVSVVSLVVSVVVVVVVVVVPGDDRPSVVVSSVVRHPD/DVVVVVVVVVVCVVPPDDDDDVVVCVLQPLVVVQVVQDDDPPLLLLLVLCCQFFVFDDVLVVLLVVLLSLLVSLVVLVLCLLLVDADDSRHGHSCVPVHDVSSNSSSVVSLVVSVVSQVVVPDVVLNVLSVVLVVLQVVLSVVQSVCQVVVDQDDPVVVLSSQLSNFLSSVVSSVVSSNPRGPDDDDCNVLSSLVSSLVQLLVLCCDQPCDVCLLSLGRHDLNSCLCPPCVPDDPSSVSSVVSDDDVVSSVVVVVSSVVVVSVVVSQVVSVVSLVVSVVVLVVVCVVPGDDRPSVVCSSVVGHD/DVVVVVVVVVVCVVPPDDDDDVVVCQLQVLVVVQVVQDDPPVVLLLLVLVCQFFVFDDVLVVLLSVLLSLLVSLVVLVVCVLLVDADDSRHGRSCVPVHDVSSVSSSVVSLVVSVVSQVVVPDVVLVVLSVVLVVLQVVLVVVQSVCQVVPDQDDPVVVLSSQLSNFLSSVVSSVVSSNVRGDDDDDCSVLSSLVSSLVQLLVLLCPLVCDVCLLSLGHHQLNSCLCVVCVVDCLSSVSSVVNDDDVVSSVVNVVSSVVSPSSVVSLVVSVVSLVVSVVVVVVVVVVPGDDRPSVVCVSVVRHD/DVVVVVVVVVVCVVPPDDDDPVVVCVLLPLQVVQVPQDDDPLVLLVLVQCCLFFVFDDVLSVLLSVLLVLLVSLVVLVLCLLLVDADDSRHGHSCVPVNDVSSNSSSVVSLVVSVVSQVVVPDVVLNVLSVVLVVLQVVLSVVQSCCQVVLDQDADVVPLSSQLSNFLSSVQSSVVSSNPRGPDDDDCNVLSSLVSSLVVLLVLVCVVVVAQCLLRQGCHPLNSVLCVPCVDDCLSSVSSVVSDDDVVSGVVVVVSSVVVPCVVVSQVVSVVSLVVSVVVVVVVVPVPGDDRCSVVCSSVVRHD/DVVVVVVVVVVCVVPPDDDDDVVVCVLQPLVVVQVVQDDPPVVLLLLVLCCQFFVDDDVLVVLLSVLLSLLVSLVVLVVCVVLVDADDSRHGHSCVPVNDVSSVSSSVVSLVVSLVSQCVVPDVVLVVLSVVLVVLQVVLVVVQSVCQVVLHQDDPVVNLSSQLSNFLSSQQSSVVSSCPRTPDDDDCNVLSSLVSSLVQLLVLLCPQVCDVCLLSLGHHQLLSQLCPVCVVDCDSSVSSVVSDDDPVSSVVNVVSSVVSVSSVVSQVVSVVSLVVSVVVVVVVVVVPGDDRPSVVVVSVVSHPD